Protein AF-0000000073739305 (afdb_homodimer)

Solvent-accessible surface area (backbone atoms only — not comparable to full-atom values): 92820 Å² total; per-residue (Å²): 108,78,78,70,72,62,89,69,42,58,70,48,99,89,44,61,47,74,70,79,74,67,75,77,68,80,74,56,44,62,16,81,86,65,49,75,34,95,64,72,63,88,68,70,73,80,35,54,43,59,54,32,37,41,39,38,37,43,61,36,82,89,74,44,30,32,36,37,37,42,37,38,36,31,39,25,68,35,69,37,41,61,50,67,36,25,34,37,80,61,50,74,75,47,39,34,40,22,53,62,89,51,70,71,38,80,53,69,78,43,40,33,74,94,76,27,28,31,35,38,75,50,96,59,72,45,50,55,73,40,42,35,36,44,37,40,31,34,37,32,64,44,29,86,53,54,37,12,40,11,56,34,57,48,68,46,97,88,67,46,81,44,76,33,36,39,54,40,16,71,78,78,18,35,22,46,62,45,74,34,61,60,40,56,57,48,42,24,26,44,29,48,31,42,38,39,53,79,82,49,43,76,49,40,44,40,62,79,68,47,77,43,80,43,94,86,68,35,33,35,40,30,33,40,59,48,91,54,52,38,30,48,42,36,60,44,48,36,44,33,67,58,41,73,50,75,48,80,47,98,82,17,44,35,31,31,32,22,49,66,92,46,53,84,17,34,58,65,39,45,53,50,49,46,54,49,50,54,46,48,25,59,73,52,70,49,66,77,86,55,63,39,38,35,38,34,37,35,82,65,46,67,57,63,59,46,52,23,53,31,32,26,42,23,15,39,61,39,41,50,45,54,92,79,54,33,55,60,57,49,39,50,21,50,39,47,47,39,24,38,56,38,22,52,56,30,39,48,32,32,19,38,46,46,73,30,32,46,22,62,25,42,4,47,13,47,36,42,17,52,55,47,37,52,68,77,44,48,80,48,52,51,63,57,55,54,53,51,48,40,52,52,20,48,60,51,31,22,37,68,59,44,64,26,41,45,36,92,63,83,46,72,44,47,53,34,48,49,64,42,46,48,20,24,36,41,36,16,37,52,52,49,28,53,51,71,66,46,82,66,86,53,53,61,58,50,14,51,36,44,34,50,63,76,34,58,68,36,62,42,54,70,66,54,51,31,52,30,29,28,72,64,72,35,69,58,42,42,74,43,46,48,45,63,34,62,34,54,46,37,44,29,36,37,43,44,78,57,78,40,40,35,40,40,34,53,44,74,38,50,64,53,76,63,94,64,81,80,83,70,70,54,57,41,73,40,26,31,41,44,72,87,49,67,87,49,79,84,49,55,42,79,48,80,40,59,57,60,62,49,74,47,79,43,68,64,83,56,70,40,76,45,68,38,55,64,52,44,47,76,61,40,68,43,46,49,72,66,46,47,50,32,48,42,50,46,37,61,73,36,64,77,74,46,55,58,50,38,51,23,45,51,53,52,32,43,52,52,34,29,70,58,65,80,38,59,68,66,59,42,55,59,56,54,60,44,43,67,74,60,81,57,42,56,32,51,51,50,50,51,52,54,50,50,52,50,44,47,38,35,48,70,68,62,38,59,69,57,34,55,38,49,51,53,49,52,46,65,45,41,36,68,63,47,68,67,54,77,93,61,83,70,77,50,33,59,57,37,53,38,47,34,56,39,46,40,50,40,35,72,70,60,35,62,72,50,43,51,51,26,46,51,53,45,48,48,22,59,74,48,72,58,69,47,76,66,46,56,60,48,40,45,46,24,31,33,56,33,20,64,34,84,74,40,31,61,53,49,51,55,46,42,77,65,52,82,53,56,61,59,31,52,34,38,48,48,7,55,31,49,26,65,47,54,68,59,47,54,48,52,54,51,34,14,71,69,34,75,89,32,51,46,72,48,30,46,59,39,50,40,37,20,30,71,31,84,49,23,29,62,57,47,41,51,47,47,60,69,37,46,71,61,47,48,65,53,36,54,65,41,25,59,59,46,43,47,41,51,43,38,55,33,69,56,40,44,47,72,50,54,48,51,50,54,53,53,52,41,62,68,43,48,95,72,52,40,80,39,56,60,54,49,41,35,55,51,48,20,53,51,39,25,53,49,47,70,67,41,47,65,54,47,70,71,70,93,109,79,77,72,73,60,88,70,43,59,71,48,97,87,43,62,50,73,68,77,75,66,75,77,68,80,74,54,45,63,16,82,87,64,48,73,32,96,64,74,63,89,68,72,72,79,34,56,44,58,54,32,38,42,38,38,38,42,61,37,82,90,75,44,30,33,37,39,37,42,36,38,36,31,38,25,69,33,68,36,41,63,49,67,34,27,34,35,82,59,50,73,75,48,38,33,41,22,53,62,90,51,72,71,37,80,52,69,78,43,40,33,73,95,76,28,28,32,32,38,74,48,95,57,71,43,49,54,75,39,43,34,36,43,38,39,32,33,34,33,64,44,29,87,51,54,35,12,40,11,57,35,57,50,68,47,98,87,67,46,79,44,74,32,36,39,56,39,16,71,78,78,18,34,22,47,63,44,74,33,61,59,42,56,56,48,42,24,27,45,30,48,30,40,39,41,55,79,83,47,41,76,49,40,43,39,62,78,67,47,77,43,80,44,94,86,67,34,32,37,40,29,33,41,60,46,91,56,52,39,31,49,42,35,60,45,46,34,43,32,66,59,41,74,51,73,47,81,46,97,78,17,45,34,30,31,32,23,48,68,92,46,52,85,16,36,58,65,41,44,53,50,49,47,53,49,51,52,48,48,26,60,74,53,71,48,66,77,87,54,63,39,39,34,39,34,37,35,81,64,46,66,57,65,58,45,53,24,55,31,34,26,43,23,16,41,61,37,40,48,45,54,92,79,53,32,57,60,56,49,39,51,22,50,40,47,47,39,24,40,57,39,21,52,54,28,41,49,33,32,18,37,46,46,72,29,32,44,22,61,23,42,4,46,11,49,36,42,18,52,53,48,38,52,69,76,46,49,81,49,51,53,64,58,56,55,54,52,49,42,52,51,20,48,60,52,30,23,38,70,61,45,63,27,42,45,37,93,61,84,46,72,44,45,53,34,49,50,63,42,47,47,20,24,35,42,35,16,38,53,53,49,27,53,51,71,65,44,82,67,89,54,55,60,57,50,15,49,36,44,34,51,62,74,33,57,67,34,62,41,54,69,65,54,50,32,51,30,29,27,71,67,72,36,71,58,43,43,72,42,47,47,45,63,34,63,34,54,48,38,43,31,36,38,42,43,77,60,78,41,38,35,39,39,34,52,44,76,38,53,64,53,76,82,83,63,82,77,83,71,69,56,57,41,72,40,26,30,42,43,73,86,50,66,88,49,78,84,49,55,42,77,48,80,44,61,58,59,61,49,73,49,79,43,69,67,82,56,68,38,78,45,68,40,54,64,52,45,45,76,61,42,68,44,46,48,72,68,46,47,50,33,48,40,50,48,38,60,73,36,64,77,75,46,53,59,50,37,51,22,44,52,54,53,32,44,52,52,34,28,71,58,64,78,38,56,68,66,59,43,54,57,56,53,60,44,42,68,74,60,80,56,42,56,32,53,54,49,50,50,52,55,50,50,52,51,43,47,37,35,47,70,67,62,37,61,69,59,35,55,38,49,51,52,49,51,47,64,44,42,36,68,64,45,70,68,54,77,94,64,84,71,77,52,33,58,57,37,53,38,47,33,56,40,47,41,49,39,36,70,70,60,34,62,71,51,43,51,51,27,47,50,54,44,49,48,22,59,74,46,72,59,68,47,75,66,45,57,58,48,40,46,45,22,31,34,56,35,20,64,35,86,76,39,31,62,54,50,52,54,48,43,75,66,54,81,55,56,62,60,32,52,35,40,48,50,7,56,31,51,26,64,48,53,68,59,48,53,47,53,54,51,33,14,70,71,36,77,90,32,52,44,73,48,31,46,58,38,50,39,36,20,28,71,32,83,50,24,28,63,56,47,41,51,48,47,61,69,37,45,73,61,47,47,66,53,36,53,66,42,24,59,58,46,43,48,41,51,43,39,56,32,70,57,41,43,48,73,50,53,49,50,50,53,53,52,53,40,62,68,44,48,95,74,50,40,81,38,57,59,54,50,41,35,55,51,48,20,53,51,40,24,52,50,46,70,68,42,48,67,56,48,70,71,72,93

Secondary structure (DSSP, 8-state):
------TTEEEETTEEEE--SS-----PPBPTTSSBPS---SSPPTTEEEEEEEEEEEEETTTTEEEEEEEEEEEE-S-EEEEEEE--S-EEEEEEEEETTS--EE-PEEEEGGGTEEEEEEEEEEPTT-EEEEEEEEEEEPBSSSSEEEEEEEE-TTS-EEEEEEEE-TTTTGGGTS-B--STT--BEEEEEEEE-TT-EEEESS-EEEEEE-TTS-EEEEEPPPSS-B-GGG--EEEE--EEEEEEETTEEEEEEE-GGGGGG-HHHHHHHHHHHHHHHHHHT----SSEEEEEEESS-SSSEE--TTEEEEEGGGT---TT--HHHHHHHHHHHHHHHHTTTBTTTBEESSGGGTHHHHHHHHHHHHHHHHHH-GGG-THHHHHHHHHHHHHHHTSTT---SS----SHHHHHHTSSHIIIIIHHHHHHHHHHHSSSSHHHHHHHHHHHHHTTTSEE-HHHHHHHHHHTT-TTHHHHHHHHHHSSS-EEEEEEEETTEEEEEEEE--SS--S--------EEEEEEETTS-SSGGG-EEEEE-SSEEEEE--TT---EEESGGG-SS-EEE-HHHHHHHHHHHHHH-GGGS-HHHHHHHHHHHHHHHHHTSS-HHHHHHHGGGGGG---HHHHHHHHHHHHHHHHHHHHTT-HHHHHHHHHHHHHHHHHHHHT--SS----HHHHHHHHHHHHHHHHTT-HHHHHHHHHHHHHHHHTTT-SPP-HHHHHHHHHHHHTSTTHHHHHHHHHHH---HHHHHHHHHHHHT---HHHHHHHHHHHHH-SSS-GGGHHHHHHHHHHSTTHHHHHHHHHHHHHHHHHHHS-TTSHHHHHHHHHHHTT--SHHHHHHHHHHHHHTGGGTTT-HHHHHHHHHHHHHHHHHHHHHHHHHHH-/------TTEEEETTEEEE--SS-----PPBPTTSSBPS---SSPPTTEEEEEEEEEEEEETTTTEEEEEEEEEEEE-S-EEEEEEE--S-EEEEEEEEETTS--EE-PEEEEGGGTEEEEEEEEEEPTT-EEEEEEEEEEEPBSSSSEEEEEEEE-TTS-EEEEEEEE-TTTTGGGTS-B--STT--BEEEEEEEE-TT-EEEESS-EEEEEE-TTS-EEEEEPPPSS-B-GGG--EEEE--EEEEEEETTEEEEEEE-GGGGGG-HHHHHHHHHHHHHHHHHHT----SSEEEEEEESS-SSSEE--TTEEEEEGGGT---TT--HHHHHHHHHHHHHHHHTTTBTTTBEESSGGGTHHHHHHHHHHHHHHHHHH-GGG-THHHHHHHHHHHHHHHTSTT---SS----SHHHHHHTSSHIIIIIHHHHHHHHHHHSSSSHHHHHHHHHHHHHTTTSEE-HHHHHHHHHHTT-TTHHHHHHHHHHSSS-EEEEEEEETTEEEEEEEE--SS--S--------EEEEEEETTS-SSGGG-EEEEE-SSEEEEE--TT---EEESGGG-SS-EEE-HHHHHHHHHHHHHH-GGGS-HHHHHHHHHHHHHHHHHTSS-HHHHHHHGGGGGG---HHHHHHHHHHHHHHHHHHHHTT-HHHHHHHHHHHHHHHHHHHHT--SS----HHHHHHHHHHHHHHHHTT-HHHHHHHHHHHHHHHHTTT-SPP-HHHHHHHHHHHHTSTTHHHHHHHHHHH---HHHHHHHHHHHHT---HHHHHHHHHHHHH-SSS-GGGHHHHHHHHHHSTTHHHHHHHHHHHHHHHHHHHS-TTSHHHHHHHHHHHTT--SHHHHHHHHHHHHHTGGGTTT-HHHHHHHHHHHHHHHHHHHHHHHHHHH-

pLDDT: mean 92.77, std 11.06, range [19.56, 98.81]

Nearest PDB structures (foldseek):
  8cgw-assembly1_A  TM=9.401E-01  e=9.836E-84  Homo sapiens
  5j6s-assembly2_B  TM=9.570E-01  e=5.583E-79  Homo sapiens
  8p0i-assembly2_B  TM=9.461E-01  e=1.677E-79  Homo sapiens
  5ab2-assembly2_B  TM=9.587E-01  e=1.057E-75  Homo sapiens
  6mgq-assembly1_A  TM=7.948E-01  e=2.924E-76  Homo sapiens

InterPro domains:
  IPR001930 Peptidase M1, alanine aminopeptidase/leukotriene A4 hydrolase [PR00756] (175-190)
  IPR001930 Peptidase M1, alanine aminopeptidase/leukotriene A4 hydrolase [PR00756] (224-239)
  IPR001930 Peptidase M1, alanine aminopeptidase/leukotriene A4 hydrolase [PR00756] (301-311)
  IPR001930 Peptidase M1, alanine aminopeptidase/leukotriene A4 hydrolase [PR00756] (336-351)
  IPR001930 Peptidase M1, alanine aminopeptidase/leukotriene A4 hydrolase [PR00756] (355-367)
  IPR014782 Peptidase M1, membrane alanine aminopeptidase [PF01433] (268-472)
  IPR024571 ERAP1-like C-terminal domain [PF11838] (560-879)
  IPR027268 Peptidase M4/M1, CTD superfamily [G3DSA:1.10.390.10] (244-489)
  IPR034016 Aminopeptidase N-type [cd09601] (51-485)
  IPR042097 Aminopeptidase N-like , N-terminal domain superfamliy [G3DSA:2.60.40.1730] (31-241)
  IPR042097 Aminopeptidase N-like , N-terminal domain superfamliy [SSF63737] (35-241)
  IPR045357 Aminopeptidase N-like , N-terminal domain [PF17900] (49-234)
  IPR050344 Peptidase M1 family aminopeptidases [PTHR11533] (20-896)

Structure (mmCIF, N/CA/C/O backbone):
data_AF-0000000073739305-model_v1
#
loop_
_entity.id
_entity.type
_entity.pdbx_description
1 polymer Aminopeptidase
#
loop_
_atom_site.group_PDB
_atom_site.id
_atom_site.type_symbol
_atom_site.label_atom_id
_atom_site.label_alt_id
_atom_site.label_comp_id
_atom_site.label_asym_id
_atom_site.label_entity_id
_atom_site.label_seq_id
_atom_site.pdbx_PDB_ins_code
_atom_site.Cartn_x
_atom_site.Cartn_y
_atom_site.Cartn_z
_atom_site.occupancy
_atom_site.B_iso_or_equiv
_atom_site.auth_seq_id
_atom_site.auth_comp_id
_atom_site.auth_asym_id
_atom_site.auth_atom_id
_atom_site.pdbx_PDB_model_num
ATOM 1 N N . MET A 1 1 ? -1.967 11.883 -22.172 1 19.88 1 MET A N 1
ATOM 2 C CA . MET A 1 1 ? -1.489 13.203 -22.547 1 19.88 1 MET A CA 1
ATOM 3 C C . MET A 1 1 ? -2.369 13.805 -23.641 1 19.88 1 MET A C 1
ATOM 5 O O . MET A 1 1 ? -2.244 13.445 -24.812 1 19.88 1 MET A O 1
ATOM 9 N N . VAL A 1 2 ? -3.576 13.984 -23.25 1 24.03 2 VAL A N 1
ATOM 10 C CA . VAL A 1 2 ? -4.578 14.711 -24.031 1 24.03 2 VAL A CA 1
ATOM 11 C C . VAL A 1 2 ? -4.066 16.109 -24.359 1 24.03 2 VAL A C 1
ATOM 13 O O . VAL A 1 2 ? -3.695 16.875 -23.453 1 24.03 2 VAL A O 1
ATOM 16 N N . LEU A 1 3 ? -3.445 16.125 -25.469 1 26.09 3 LEU A N 1
ATOM 17 C CA . LEU A 1 3 ? -3.084 17.391 -26.094 1 26.09 3 LEU A CA 1
ATOM 18 C C . LEU A 1 3 ? -4.238 18.391 -26.016 1 26.09 3 LEU A C 1
ATOM 20 O O . LEU A 1 3 ? -5.289 18.172 -26.625 1 26.09 3 LEU A O 1
ATOM 24 N N . TYR A 1 4 ? -4.57 18.766 -24.781 1 28.89 4 TYR A N 1
ATOM 25 C CA . TYR A 1 4 ? -5.461 19.922 -24.781 1 28.89 4 TYR A CA 1
ATOM 26 C C . TYR A 1 4 ? -4.871 21.062 -25.609 1 28.89 4 TYR A C 1
ATOM 28 O O . TYR A 1 4 ? -3.787 21.562 -25.297 1 28.89 4 TYR A O 1
ATOM 36 N N . PHE A 1 5 ? -5.125 21.031 -26.859 1 32.94 5 PHE A N 1
ATOM 37 C CA . PHE A 1 5 ? -4.875 22.156 -27.766 1 32.94 5 PHE A CA 1
ATOM 38 C C . PHE A 1 5 ? -5.34 23.453 -27.125 1 32.94 5 PHE A C 1
ATOM 40 O O . PHE A 1 5 ? -6.445 23.531 -26.594 1 32.94 5 PHE A O 1
ATOM 47 N N . LEU A 1 6 ? -4.41 24.188 -26.531 1 33.66 6 LEU A N 1
ATOM 48 C CA . LEU A 1 6 ? -4.684 25.562 -26.156 1 33.66 6 LEU A CA 1
ATOM 49 C C . LEU A 1 6 ? -5.418 26.297 -27.281 1 33.66 6 LEU A C 1
ATOM 51 O O . LEU A 1 6 ? -4.934 26.359 -28.406 1 33.66 6 LEU A O 1
ATOM 55 N N . PRO A 1 7 ? -6.707 26.531 -27.141 1 39.06 7 PRO A N 1
ATOM 56 C CA . PRO A 1 7 ? -7.387 27.438 -28.078 1 39.06 7 PRO A CA 1
ATOM 57 C C . PRO A 1 7 ? -6.707 28.797 -28.172 1 39.06 7 PRO A C 1
ATOM 59 O O . PRO A 1 7 ? -6.309 29.375 -27.156 1 39.06 7 PRO A O 1
ATOM 62 N N . GLY A 1 8 ? -6.129 29.234 -29.297 1 39.59 8 GLY A N 1
ATOM 63 C CA . GLY A 1 8 ? -5.559 30.469 -29.797 1 39.59 8 GLY A CA 1
ATOM 64 C C . GLY A 1 8 ? -4.098 30.344 -30.188 1 39.59 8 GLY A C 1
ATOM 65 O O . GLY A 1 8 ? -3.447 31.344 -30.516 1 39.59 8 GLY A O 1
ATOM 66 N N . CYS A 1 9 ? -3.391 29.5 -29.641 1 37.12 9 CYS A N 1
ATOM 67 C CA . CYS A 1 9 ? -2.002 29.406 -30.078 1 37.12 9 CYS A CA 1
ATOM 68 C C . CYS A 1 9 ? -1.888 28.578 -31.344 1 37.12 9 CYS A C 1
ATOM 70 O O . CYS A 1 9 ? -2.52 27.516 -31.469 1 37.12 9 CYS A O 1
ATOM 72 N N . THR A 1 10 ? -1.57 29.203 -32.438 1 43.78 10 THR A N 1
ATOM 73 C CA . THR A 1 10 ? -1.114 28.469 -33.625 1 43.78 10 THR A CA 1
ATOM 74 C C . THR A 1 10 ? 0.222 27.781 -33.344 1 43.78 10 THR A C 1
ATOM 76 O O . THR A 1 10 ? 1.205 28.453 -33 1 43.78 10 THR A O 1
ATOM 79 N N . PHE A 1 11 ? 0.209 26.578 -33.094 1 37.56 11 PHE A N 1
ATOM 80 C CA . PHE A 1 11 ? 1.425 25.844 -32.75 1 37.56 11 PHE A CA 1
ATOM 81 C C . PHE A 1 11 ? 2.309 25.672 -33.969 1 37.56 11 PHE A C 1
ATOM 83 O O . PHE A 1 11 ? 1.849 25.188 -35 1 37.56 11 PHE A O 1
ATOM 90 N N . THR A 1 12 ? 3.213 26.516 -34.25 1 42.06 12 THR A N 1
ATOM 91 C CA . THR A 1 12 ? 4.23 26.297 -35.281 1 42.06 12 THR A CA 1
ATOM 92 C C . THR A 1 12 ? 5.414 25.531 -34.688 1 42.06 12 THR A C 1
ATOM 94 O O . THR A 1 12 ? 5.477 25.281 -33.5 1 42.06 12 THR A O 1
ATOM 97 N N . LYS A 1 13 ? 6.348 25.047 -35.625 1 41.88 13 LYS A N 1
ATOM 98 C CA . LYS A 1 13 ? 7.555 24.312 -35.219 1 41.88 13 LYS A CA 1
ATOM 99 C C . LYS A 1 13 ? 8.195 24.938 -34 1 41.88 13 LYS A C 1
ATOM 101 O O . LYS A 1 13 ? 8.859 24.234 -33.219 1 41.88 13 LYS A O 1
ATOM 106 N N . THR A 1 14 ? 8.227 26.25 -34.062 1 44 14 THR A N 1
ATOM 107 C CA . THR A 1 14 ? 9.039 27.016 -33.125 1 44 14 THR A CA 1
ATOM 108 C C . THR A 1 14 ? 8.242 27.359 -31.891 1 44 14 THR A C 1
ATOM 110 O O . THR A 1 14 ? 8.695 28.156 -31.047 1 44 14 THR A O 1
ATOM 113 N N . GLY A 1 15 ? 7.301 26.859 -31.5 1 40 15 GLY A N 1
ATOM 114 C CA . GLY A 1 15 ? 6.52 26.969 -30.281 1 40 15 GLY A CA 1
ATOM 115 C C . GLY A 1 15 ? 5.188 27.656 -30.484 1 40 15 GLY A C 1
ATOM 116 O O . GLY A 1 15 ? 4.785 27.922 -31.625 1 40 15 GLY A O 1
ATOM 117 N N . CYS A 1 16 ? 4.242 27.594 -29.594 1 40.06 16 CYS A N 1
ATOM 118 C CA . CYS A 1 16 ? 2.943 28.25 -29.641 1 40.06 16 CYS A CA 1
ATOM 119 C C . CYS A 1 16 ? 3.104 29.766 -29.672 1 40.06 16 CYS A C 1
ATOM 121 O O . CYS A 1 16 ? 3.697 30.359 -28.766 1 40.06 16 CYS A O 1
ATOM 123 N N . LYS A 1 17 ? 3.15 30.406 -30.766 1 42.94 17 LYS A N 1
ATOM 124 C CA . LYS A 1 17 ? 3.143 31.859 -30.828 1 42.94 17 LYS A CA 1
ATOM 125 C C . LYS A 1 17 ? 1.802 32.438 -30.375 1 42.94 17 LYS A C 1
ATOM 127 O O . LYS A 1 17 ? 0.757 32.094 -30.938 1 42.94 17 LYS A O 1
ATOM 132 N N . PRO A 1 18 ? 1.906 33.031 -29.094 1 38.97 18 PRO A N 1
ATOM 133 C CA . PRO A 1 18 ? 0.676 33.688 -28.656 1 38.97 18 PRO A CA 1
ATOM 134 C C . PRO A 1 18 ? 0.249 34.812 -29.594 1 38.97 18 PRO A C 1
ATOM 136 O O . PRO A 1 18 ? 1.097 35.562 -30.109 1 38.97 18 PRO A O 1
ATOM 139 N N . ASN A 1 19 ? -0.646 34.75 -30.484 1 37.62 19 ASN A N 1
ATOM 140 C CA . ASN A 1 19 ? -1.12 35.875 -31.266 1 37.62 19 ASN A CA 1
ATOM 141 C C . ASN A 1 19 ? -1.531 37.062 -30.359 1 37.62 19 ASN A C 1
ATOM 143 O O . ASN A 1 19 ? -2.375 36.875 -29.484 1 37.62 19 ASN A O 1
ATOM 147 N N . LYS A 1 20 ? -0.753 38.188 -30.281 1 39.22 20 LYS A N 1
ATOM 148 C CA . LYS A 1 20 ? -0.842 39.438 -29.531 1 39.22 20 LYS A CA 1
ATOM 149 C C . LYS A 1 20 ? -2.189 40.125 -29.75 1 39.22 20 LYS A C 1
ATOM 151 O O . LYS A 1 20 ? -2.512 41.094 -29.078 1 39.22 20 LYS A O 1
ATOM 156 N N . THR A 1 21 ? -2.594 40.25 -30.938 1 36.94 21 THR A N 1
ATOM 157 C CA . THR A 1 21 ? -3.432 41.375 -31.266 1 36.94 21 THR A CA 1
ATOM 158 C C . THR A 1 21 ? -4.801 41.25 -30.594 1 36.94 21 THR A C 1
ATOM 160 O O . THR A 1 21 ? -5.625 42.188 -30.672 1 36.94 21 THR A O 1
ATOM 163 N N . THR A 1 22 ? -5.473 40.094 -30.766 1 36.56 22 THR A N 1
ATOM 164 C CA . THR A 1 22 ? -6.875 40.25 -30.375 1 36.56 22 THR A CA 1
ATOM 165 C C . THR A 1 22 ? -7.008 40.438 -28.875 1 36.56 22 THR A C 1
ATOM 167 O O . THR A 1 22 ? -6.477 39.625 -28.094 1 36.56 22 THR A O 1
ATOM 170 N N . PRO A 1 23 ? -7.305 41.688 -28.391 1 38.06 23 PRO A N 1
ATOM 171 C CA . PRO A 1 23 ? -7.523 41.844 -26.953 1 38.06 23 PRO A CA 1
ATOM 172 C C . PRO A 1 23 ? -8.227 40.625 -26.328 1 38.06 23 PRO A C 1
ATOM 174 O O . PRO A 1 23 ? -9.156 40.094 -26.922 1 38.06 23 PRO A O 1
ATOM 177 N N . ILE A 1 24 ? -7.68 39.781 -25.594 1 43.75 24 ILE A N 1
ATOM 178 C CA . ILE A 1 24 ? -8.25 38.625 -24.922 1 43.75 24 ILE A CA 1
ATOM 179 C C . ILE A 1 24 ? -9.555 39.031 -24.234 1 43.75 24 ILE A C 1
ATOM 181 O O . ILE A 1 24 ? -9.555 39.844 -23.297 1 43.75 24 ILE A O 1
ATOM 185 N N . GLU A 1 25 ? -10.602 39.25 -25 1 47.38 25 GLU A N 1
ATOM 186 C CA . GLU A 1 25 ? -11.891 39.438 -24.344 1 47.38 25 GLU A CA 1
ATOM 187 C C . GLU A 1 25 ? -12.047 38.469 -23.172 1 47.38 25 GLU A C 1
ATOM 189 O O . GLU A 1 25 ? -11.812 37.281 -23.297 1 47.38 25 GLU A O 1
ATOM 194 N N . PRO A 1 26 ? -12.125 39.094 -21.953 1 59.22 26 PRO A N 1
ATOM 195 C CA . PRO A 1 26 ? -12.328 38.219 -20.812 1 59.22 26 PRO A CA 1
ATOM 196 C C . PRO A 1 26 ? -13.492 37.25 -21.016 1 59.22 26 PRO A C 1
ATOM 198 O O . PRO A 1 26 ? -14.555 37.656 -21.5 1 59.22 26 PRO A O 1
ATOM 201 N N . VAL A 1 27 ? -13.273 36.062 -21.188 1 72.19 27 VAL A N 1
ATOM 202 C CA . VAL A 1 27 ? -14.305 35.031 -21.219 1 72.19 27 VAL A CA 1
ATOM 203 C C . VAL A 1 27 ? -15.008 34.969 -19.875 1 72.19 27 VAL A C 1
ATOM 205 O O . VAL A 1 27 ? -14.383 34.656 -18.859 1 72.19 27 VAL A O 1
ATOM 208 N N . TYR A 1 28 ? -16.219 35.562 -19.875 1 84.25 28 TYR A N 1
ATOM 209 C CA . TYR A 1 28 ? -17.031 35.5 -18.656 1 84.25 28 TYR A CA 1
ATOM 210 C C . TYR A 1 28 ? -17.688 34.156 -18.484 1 84.25 28 TYR A C 1
ATOM 212 O O . TYR A 1 28 ? -18.141 33.562 -19.453 1 84.25 28 TYR A O 1
ATOM 220 N N . PRO A 1 29 ? -17.641 33.719 -17.266 1 89 29 PRO A N 1
ATOM 221 C CA . PRO A 1 29 ? -18.281 32.438 -17.016 1 89 29 PRO A CA 1
ATOM 222 C C . PRO A 1 29 ? -19.812 32.531 -17.062 1 89 29 PRO A C 1
ATOM 224 O O . PRO A 1 29 ? -20.359 33.625 -17.172 1 89 29 PRO A O 1
ATOM 227 N N . GLU A 1 30 ? -20.391 31.344 -17.109 1 87.94 30 GLU A N 1
ATOM 228 C CA . GLU A 1 30 ? -21.844 31.266 -17.109 1 87.94 30 GLU A CA 1
ATOM 229 C C . GLU A 1 30 ? -22.391 31.125 -15.688 1 87.94 30 GLU A C 1
ATOM 231 O O . GLU A 1 30 ? -21.859 30.344 -14.891 1 87.94 30 GLU A O 1
ATOM 236 N N . SER A 1 31 ? -23.391 31.906 -15.398 1 90.06 31 SER A N 1
ATOM 237 C CA . SER A 1 31 ? -24.078 31.781 -14.125 1 90.06 31 SER A CA 1
ATOM 238 C C . SER A 1 31 ? -24.891 30.484 -14.062 1 90.06 31 SER A C 1
ATOM 240 O O . SER A 1 31 ? -25.109 29.828 -15.078 1 90.06 31 SER A O 1
ATOM 242 N N . THR A 1 32 ? -25.266 30.156 -12.844 1 89.38 32 THR A N 1
ATOM 243 C CA . THR A 1 32 ? -26.047 28.953 -12.633 1 89.38 32 THR A CA 1
ATOM 244 C C . THR A 1 32 ? -27.328 28.984 -13.461 1 89.38 32 THR A C 1
ATOM 246 O O . THR A 1 32 ? -27.859 27.953 -13.859 1 89.38 32 THR A O 1
ATOM 249 N N . ASN A 1 33 ? -27.891 30.203 -13.758 1 89.31 33 ASN A N 1
ATOM 250 C CA . ASN A 1 33 ? -29.125 30.328 -14.523 1 89.31 33 ASN A CA 1
ATOM 251 C C . ASN A 1 33 ? -28.844 30.422 -16.016 1 89.31 33 ASN A C 1
ATOM 253 O O . ASN A 1 33 ? -29.766 30.656 -16.812 1 89.31 33 ASN A O 1
ATOM 257 N N . GLY A 1 34 ? -27.688 30.469 -16.438 1 88.44 34 GLY A N 1
ATOM 258 C CA . GLY A 1 34 ? -27.328 30.438 -17.844 1 88.44 34 GLY A CA 1
ATOM 259 C C . GLY A 1 34 ? -26.875 31.781 -18.375 1 88.44 34 GLY A C 1
ATOM 260 O O . GLY A 1 34 ? -26.297 31.875 -19.453 1 88.44 34 GLY A O 1
ATOM 261 N N . THR A 1 35 ? -27.141 32.844 -17.609 1 92.06 35 THR A N 1
ATOM 262 C CA . THR A 1 35 ? -26.719 34.156 -18.016 1 92.06 35 THR A CA 1
ATOM 263 C C . THR A 1 35 ? -25.219 34.344 -17.734 1 92.06 35 THR A C 1
ATOM 265 O O . THR A 1 35 ? -24.656 33.688 -16.875 1 92.06 35 THR A O 1
ATOM 268 N N . LEU A 1 36 ? -24.688 35.281 -18.453 1 92.44 36 LEU A N 1
ATOM 269 C CA . LEU A 1 36 ? -23.266 35.531 -18.281 1 92.44 36 LEU A CA 1
ATOM 270 C C . LEU A 1 36 ? -23 36.188 -16.922 1 92.44 36 LEU A C 1
ATOM 272 O O . LEU A 1 36 ? -23.656 37.188 -16.578 1 92.44 36 LEU A O 1
ATOM 276 N N . PHE A 1 37 ? -22.125 35.688 -16.219 1 95.25 37 PHE A N 1
ATOM 277 C CA . PHE A 1 37 ? -21.703 36.281 -14.961 1 95.25 37 PHE A CA 1
ATOM 278 C C . PHE A 1 37 ? -20.781 37.469 -15.211 1 95.25 37 PHE A C 1
ATOM 280 O O . PHE A 1 37 ? -19.844 37.375 -16.016 1 95.25 37 PHE A O 1
ATOM 287 N N . PRO A 1 38 ? -20.891 38.469 -14.586 1 94.62 38 PRO A N 1
ATOM 288 C CA . PRO A 1 38 ? -20.219 39.719 -15 1 94.62 38 PRO A CA 1
ATOM 289 C C . PRO A 1 38 ? -18.844 39.875 -14.383 1 94.62 38 PRO A C 1
ATOM 291 O O . PRO A 1 38 ? -18.359 41 -14.211 1 94.62 38 PRO A O 1
ATOM 294 N N . TRP A 1 39 ? -18.156 38.812 -13.961 1 94.44 39 TRP A N 1
ATOM 295 C CA . TRP A 1 39 ? -16.844 38.875 -13.328 1 94.44 39 TRP A CA 1
ATOM 296 C C . TRP A 1 39 ? -16.094 37.531 -13.484 1 94.44 39 TRP A C 1
ATOM 298 O O . TRP A 1 39 ? -16.703 36.469 -13.383 1 94.44 39 TRP A O 1
ATOM 308 N N . ALA A 1 40 ? -14.805 37.625 -13.734 1 91.88 40 ALA A N 1
ATOM 309 C CA . ALA A 1 40 ? -14.086 36.406 -14.062 1 91.88 40 ALA A CA 1
ATOM 310 C C . ALA A 1 40 ? -12.867 36.219 -13.156 1 91.88 40 ALA A C 1
ATOM 312 O O . ALA A 1 40 ? -12.164 35.219 -13.242 1 91.88 40 ALA A O 1
ATOM 313 N N . GLN A 1 41 ? -12.641 37.094 -12.219 1 91.94 41 GLN A N 1
ATOM 314 C CA . GLN A 1 41 ? -11.445 37.031 -11.391 1 91.94 41 GLN A CA 1
ATOM 315 C C . GLN A 1 41 ? -11.781 36.5 -9.992 1 91.94 41 GLN A C 1
ATOM 317 O O . GLN A 1 41 ? -12.93 36.562 -9.555 1 91.94 41 GLN A O 1
ATOM 322 N N . LEU A 1 42 ? -10.688 35.938 -9.312 1 91.88 42 LEU A N 1
ATOM 323 C CA . LEU A 1 42 ? -10.836 35.469 -7.934 1 91.88 42 LEU A CA 1
ATOM 324 C C . LEU A 1 42 ? -11.148 36.656 -6.996 1 91.88 42 LEU A C 1
ATOM 326 O O . LEU A 1 42 ? -12.062 36.562 -6.18 1 91.88 42 LEU A O 1
ATOM 330 N N . ARG A 1 43 ? -10.344 37.75 -7.164 1 95.44 43 ARG A N 1
ATOM 331 C CA . ARG A 1 43 ? -10.508 38.906 -6.309 1 95.44 43 ARG A CA 1
ATOM 332 C C . ARG A 1 43 ? -11.68 39.75 -6.773 1 95.44 43 ARG A C 1
ATOM 334 O O . ARG A 1 43 ? -11.93 39.875 -7.973 1 95.44 43 ARG A O 1
ATOM 341 N N . LEU A 1 44 ? -12.336 40.375 -5.852 1 97.5 44 LEU A N 1
ATOM 342 C CA . LEU A 1 44 ? -13.492 41.219 -6.152 1 97.5 44 LEU A CA 1
ATOM 343 C C . LEU A 1 44 ? -13.062 42.531 -6.781 1 97.5 44 LEU A C 1
ATOM 345 O O . LEU A 1 44 ? -11.938 43 -6.566 1 97.5 44 LEU A O 1
ATOM 349 N N . PRO A 1 45 ? -13.984 43.094 -7.602 1 95.94 45 PRO A N 1
ATOM 350 C CA . PRO A 1 45 ? -13.672 44.438 -8.125 1 95.94 45 PRO A CA 1
ATOM 351 C C . PRO A 1 45 ? -13.539 45.469 -7.023 1 95.94 45 PRO A C 1
ATOM 353 O O . PRO A 1 45 ? -14.281 45.438 -6.039 1 95.94 45 PRO A O 1
ATOM 356 N N . GLN A 1 46 ? -12.719 46.5 -7.238 1 95.56 46 GLN A N 1
ATOM 357 C CA . GLN A 1 46 ? -12.438 47.5 -6.223 1 95.56 46 GLN A CA 1
ATOM 358 C C . GLN A 1 46 ? -13.312 48.75 -6.41 1 95.56 46 GLN A C 1
ATOM 360 O O . GLN A 1 46 ? -13.164 49.719 -5.684 1 95.56 46 GLN A O 1
ATOM 365 N N . SER A 1 47 ? -14.273 48.656 -7.277 1 96.56 47 SER A N 1
ATOM 366 C CA . SER A 1 47 ? -15.078 49.812 -7.629 1 96.56 47 SER A CA 1
ATOM 367 C C . SER A 1 47 ? -16.078 50.156 -6.527 1 96.56 47 SER A C 1
ATOM 369 O O . SER A 1 47 ? -16.562 51.281 -6.441 1 96.56 47 SER A O 1
ATOM 371 N N . VAL A 1 48 ? -16.422 49.188 -5.801 1 97.5 48 VAL A N 1
ATOM 372 C CA . VAL A 1 48 ? -17.359 49.406 -4.711 1 97.5 48 VAL A CA 1
ATOM 373 C C . VAL A 1 48 ? -16.719 48.969 -3.389 1 97.5 48 VAL A C 1
ATOM 375 O O . VAL A 1 48 ? -16.016 47.969 -3.324 1 97.5 48 VAL A O 1
ATOM 378 N N . HIS A 1 49 ? -16.922 49.781 -2.338 1 97.62 49 HIS A N 1
ATOM 379 C CA . HIS A 1 49 ? -16.359 49.5 -1.021 1 97.62 49 HIS A CA 1
ATOM 380 C C . HIS A 1 49 ? -17.453 49.438 0.044 1 97.62 49 HIS A C 1
ATOM 382 O O . HIS A 1 49 ? -18.25 50.375 0.176 1 97.62 49 HIS A O 1
ATOM 388 N N . PRO A 1 50 ? -17.438 48.406 0.82 1 98.5 50 PRO A N 1
ATOM 389 C CA . PRO A 1 50 ? -18.406 48.344 1.919 1 98.5 50 PRO A CA 1
ATOM 390 C C . PRO A 1 50 ? -18.047 49.312 3.062 1 98.5 50 PRO A C 1
ATOM 392 O O . PRO A 1 50 ? -16.875 49.469 3.412 1 98.5 50 PRO A O 1
ATOM 395 N N . LEU A 1 51 ? -19.078 49.875 3.656 1 98.06 51 LEU A N 1
ATOM 396 C CA . LEU A 1 51 ? -18.891 50.781 4.797 1 98.06 51 LEU A CA 1
ATOM 397 C C . LEU A 1 51 ? -19.359 50.125 6.086 1 98.06 51 LEU A C 1
ATOM 399 O O . LEU A 1 51 ? -18.703 50.219 7.125 1 98.06 51 LEU A O 1
ATOM 403 N N . SER A 1 52 ? -20.438 49.469 5.977 1 98.38 52 SER A N 1
ATOM 404 C CA . SER A 1 52 ? -20.984 48.812 7.156 1 98.38 52 SER A CA 1
ATOM 405 C C . SER A 1 52 ? -21.906 47.656 6.773 1 98.38 52 SER A C 1
ATOM 407 O O . SER A 1 52 ? -22.438 47.625 5.668 1 98.38 52 SER A O 1
ATOM 409 N N . TYR A 1 53 ? -22.016 46.75 7.648 1 98.75 53 TYR A N 1
ATOM 410 C CA . TYR A 1 53 ? -22.922 45.625 7.539 1 98.75 53 TYR A CA 1
ATOM 411 C C . TYR A 1 53 ? -23.922 45.594 8.688 1 98.75 53 TYR A C 1
ATOM 413 O O . TYR A 1 53 ? -23.578 45.906 9.828 1 98.75 53 TYR A O 1
ATOM 421 N N . ASP A 1 54 ? -25.172 45.281 8.414 1 98.69 54 ASP A N 1
ATOM 422 C CA . ASP A 1 54 ? -26.156 44.875 9.391 1 98.69 54 ASP A CA 1
ATOM 423 C C . ASP A 1 54 ? -26.578 43.438 9.18 1 98.69 54 ASP A C 1
ATOM 425 O O . ASP A 1 54 ? -27.266 43.094 8.203 1 98.69 54 ASP A O 1
ATOM 429 N N . LEU A 1 55 ? -26.156 42.625 10.07 1 98.81 55 LEU A N 1
ATOM 430 C CA . LEU A 1 55 ? -26.406 41.188 9.953 1 98.81 55 LEU A CA 1
ATOM 431 C C . LEU A 1 55 ? -27.484 40.75 10.938 1 98.81 55 LEU A C 1
ATOM 433 O O . LEU A 1 55 ? -27.391 41.031 12.133 1 98.81 55 LEU A O 1
ATOM 437 N N . THR A 1 56 ? -28.469 40.156 10.469 1 98.56 56 THR A N 1
ATOM 438 C CA . THR A 1 56 ? -29.469 39.469 11.273 1 98.56 56 THR A CA 1
ATOM 439 C C . THR A 1 56 ? -29.453 37.969 11 1 98.56 56 THR A C 1
ATOM 441 O O . THR A 1 56 ? -29.625 37.531 9.859 1 98.56 56 THR A O 1
ATOM 444 N N . LEU A 1 57 ? -29.266 37.188 12.031 1 98.62 57 LEU A N 1
ATOM 445 C CA . LEU A 1 57 ? -29.172 35.75 11.891 1 98.62 57 LEU A CA 1
ATOM 446 C C . LEU A 1 57 ? -30.219 35.062 12.758 1 98.62 57 LEU A C 1
ATOM 448 O O . LEU A 1 57 ? -30.453 35.469 13.898 1 98.62 57 LEU A O 1
ATOM 452 N N . ASN A 1 58 ? -30.844 34.031 12.195 1 98.06 58 ASN A N 1
ATOM 453 C CA . ASN A 1 58 ? -31.828 33.219 12.891 1 98.06 58 ASN A CA 1
ATOM 454 C C . ASN A 1 58 ? -31.469 31.734 12.859 1 98.06 58 ASN A C 1
ATOM 456 O O . ASN A 1 58 ? -32.062 30.969 12.094 1 98.06 58 ASN A O 1
ATOM 460 N N . PRO A 1 59 ? -30.594 31.297 13.703 1 98.12 59 PRO A N 1
ATOM 461 C CA . PRO A 1 59 ? -30.219 29.891 13.711 1 98.12 59 PRO A CA 1
ATOM 462 C C . PRO A 1 59 ? -31.297 29 14.336 1 98.12 59 PRO A C 1
ATOM 464 O O . PRO A 1 59 ? -31.938 29.391 15.312 1 98.12 59 PRO A O 1
ATOM 467 N N . ASP A 1 60 ? -31.562 27.859 13.711 1 97.06 60 ASP A N 1
ATOM 468 C CA . ASP A 1 60 ? -32.406 26.781 14.203 1 97.06 60 ASP A CA 1
ATOM 469 C C . ASP A 1 60 ? -31.562 25.531 14.492 1 97.06 60 ASP A C 1
ATOM 471 O O . ASP A 1 60 ? -31.312 24.734 13.586 1 97.06 60 ASP A O 1
ATOM 475 N N . LEU A 1 61 ? -31.219 25.312 15.711 1 96.5 61 LEU A N 1
ATOM 476 C CA . LEU A 1 61 ? -30.281 24.266 16.078 1 96.5 61 LEU A CA 1
ATOM 477 C C . LEU A 1 61 ? -30.984 22.906 16.141 1 96.5 61 LEU A C 1
ATOM 479 O O . LEU A 1 61 ? -30.328 21.859 16.156 1 96.5 61 LEU A O 1
ATOM 483 N N . ASP A 1 62 ? -32.312 22.906 16.078 1 94.94 62 ASP A N 1
ATOM 484 C CA . ASP A 1 62 ? -33.062 21.641 16 1 94.94 62 ASP A CA 1
ATOM 485 C C . ASP A 1 62 ? -32.938 21.016 14.617 1 94.94 62 ASP A C 1
ATOM 487 O O . ASP A 1 62 ? -32.781 19.797 14.484 1 94.94 62 ASP A O 1
ATOM 491 N N . ASN A 1 63 ? -32.969 21.922 13.672 1 95.81 63 ASN A N 1
ATOM 492 C CA . ASN A 1 63 ? -32.969 21.422 12.297 1 95.81 63 ASN A CA 1
ATOM 493 C C . ASN A 1 63 ? -31.625 21.719 11.609 1 95.81 63 ASN A C 1
ATOM 495 O O . ASN A 1 63 ? -31.453 21.406 10.43 1 95.81 63 ASN A O 1
ATOM 499 N N . MET A 1 64 ? -30.734 22.281 12.266 1 96.62 64 MET A N 1
ATOM 500 C CA . MET A 1 64 ? -29.391 22.594 11.789 1 96.62 64 MET A CA 1
ATOM 501 C C . MET A 1 64 ? -29.438 23.438 10.531 1 96.62 64 MET A C 1
ATOM 503 O O . MET A 1 64 ? -28.734 23.156 9.555 1 96.62 64 MET A O 1
ATOM 507 N N . ILE A 1 65 ? -30.281 24.406 10.547 1 97.69 65 ILE A N 1
ATOM 508 C CA . ILE A 1 65 ? -30.406 25.391 9.469 1 97.69 65 ILE A CA 1
ATOM 509 C C . ILE A 1 65 ? -30.375 26.797 10.047 1 97.69 65 ILE A C 1
ATOM 511 O O . ILE A 1 65 ? -30.438 26.984 11.266 1 97.69 65 ILE A O 1
ATOM 515 N N . PHE A 1 66 ? -30.234 27.797 9.195 1 98.25 66 PHE A N 1
ATOM 516 C CA . PHE A 1 66 ? -30.375 29.188 9.617 1 98.25 66 PHE A CA 1
ATOM 517 C C . PHE A 1 66 ? -30.844 30.062 8.461 1 98.25 66 PHE A C 1
ATOM 519 O O . PHE A 1 66 ? -30.688 29.688 7.293 1 98.25 66 PHE A O 1
ATOM 526 N N . SER A 1 67 ? -31.469 31.125 8.781 1 98.25 67 SER A N 1
ATOM 527 C CA . SER A 1 67 ? -31.797 32.188 7.84 1 98.25 67 SER A CA 1
ATOM 528 C C . SER A 1 67 ? -31.141 33.5 8.242 1 98.25 67 SER A C 1
ATOM 530 O O . SER A 1 67 ? -30.75 33.688 9.398 1 98.25 67 SER A O 1
ATOM 532 N N . GLY A 1 68 ? -30.938 34.375 7.289 1 98.44 68 GLY A N 1
ATOM 533 C CA . GLY A 1 68 ? -30.266 35.625 7.586 1 98.44 68 GLY A CA 1
ATOM 534 C C . GLY A 1 68 ? -30.672 36.75 6.652 1 98.44 68 GLY A C 1
ATOM 535 O O . GLY A 1 68 ? -31.281 36.5 5.609 1 98.44 68 GLY A O 1
ATOM 536 N N . ARG A 1 69 ? -30.453 37.875 7.098 1 98.62 69 ARG A N 1
ATOM 537 C CA . ARG A 1 69 ? -30.578 39.125 6.344 1 98.62 69 ARG A CA 1
ATOM 538 C C . ARG A 1 69 ? -29.312 39.969 6.453 1 98.62 69 ARG A C 1
ATOM 540 O O . ARG A 1 69 ? -28.844 40.25 7.559 1 98.62 69 ARG A O 1
ATOM 547 N N . THR A 1 70 ? -28.781 40.281 5.336 1 98.81 70 THR A N 1
ATOM 548 C CA . THR A 1 70 ? -27.578 41.094 5.277 1 98.81 70 THR A CA 1
ATOM 549 C C . THR A 1 70 ? -27.844 42.406 4.578 1 98.81 70 THR A C 1
ATOM 551 O O . THR A 1 70 ? -28.328 42.438 3.445 1 98.81 70 THR A O 1
ATOM 554 N N . VAL A 1 71 ? -27.578 43.469 5.262 1 98.75 71 VAL A N 1
ATOM 555 C CA . VAL A 1 71 ? -27.656 44.812 4.691 1 98.75 71 VAL A CA 1
ATOM 556 C C . VAL A 1 71 ? -26.25 45.406 4.574 1 98.75 71 VAL A C 1
ATOM 558 O O . VAL A 1 71 ? -25.531 45.531 5.574 1 98.75 71 VAL A O 1
ATOM 561 N N . ILE A 1 72 ? -25.875 45.75 3.432 1 98.81 72 ILE A N 1
ATOM 562 C CA . ILE A 1 72 ? -24.531 46.312 3.209 1 98.81 72 ILE A CA 1
ATOM 563 C C . ILE A 1 72 ? -24.641 47.75 2.723 1 98.81 72 ILE A C 1
ATOM 565 O O . ILE A 1 72 ? -25.188 48 1.656 1 98.81 72 ILE A O 1
ATOM 569 N N . ASP A 1 73 ? -24.109 48.594 3.521 1 98.38 73 ASP A N 1
ATOM 570 C CA . ASP A 1 73 ? -23.922 49.969 3.088 1 98.38 73 ASP A CA 1
ATOM 571 C C . ASP A 1 73 ? -22.594 50.156 2.34 1 98.38 73 ASP A C 1
ATOM 573 O O . ASP A 1 73 ? -21.531 49.781 2.855 1 98.38 73 ASP A O 1
ATOM 577 N N . MET A 1 74 ? -22.672 50.812 1.124 1 98.44 74 MET A N 1
ATOM 578 C CA . MET A 1 74 ? -21.469 50.812 0.281 1 98.44 74 MET A CA 1
ATOM 579 C C . MET A 1 74 ? -21.234 52.188 -0.317 1 98.44 74 MET A C 1
ATOM 581 O O . MET A 1 74 ? -22.156 53 -0.4 1 98.44 74 MET A O 1
ATOM 585 N N . LEU A 1 75 ? -20.031 52.406 -0.654 1 98.25 75 LEU A N 1
ATOM 586 C CA . LEU A 1 75 ? -19.594 53.594 -1.38 1 98.25 75 LEU A CA 1
ATOM 587 C C . LEU A 1 75 ? -19 53.219 -2.734 1 98.25 75 LEU A C 1
ATOM 589 O O . LEU A 1 75 ? -18.156 52.312 -2.818 1 98.25 75 LEU A O 1
ATOM 593 N N . VAL A 1 76 ? -19.5 53.844 -3.818 1 97.88 76 VAL A N 1
ATOM 594 C CA . VAL A 1 76 ? -18.938 53.625 -5.148 1 97.88 76 VAL A CA 1
ATOM 595 C C . VAL A 1 76 ? -17.688 54.469 -5.328 1 97.88 76 VAL A C 1
ATOM 597 O O . VAL A 1 76 ? -17.75 55.719 -5.277 1 97.88 76 VAL A O 1
ATOM 600 N N . LEU A 1 77 ? -16.609 53.844 -5.555 1 97.19 77 LEU A N 1
ATOM 601 C CA . LEU A 1 77 ? -15.344 54.562 -5.684 1 97.19 77 LEU A CA 1
ATOM 602 C C . LEU A 1 77 ? -15.047 54.875 -7.145 1 97.19 77 LEU A C 1
ATOM 604 O O . LEU A 1 77 ? -14.422 55.906 -7.445 1 97.19 77 LEU A O 1
ATOM 608 N N . HIS A 1 78 ? -15.438 53.906 -8.055 1 97.06 78 HIS A N 1
ATOM 609 C CA . HIS A 1 78 ? -15.305 54.062 -9.492 1 97.06 78 HIS A CA 1
ATOM 610 C C . HIS A 1 78 ? -16.594 53.656 -10.211 1 97.06 78 HIS A C 1
ATOM 612 O O . HIS A 1 78 ? -17.312 52.781 -9.766 1 97.06 78 HIS A O 1
ATOM 618 N N . ASN A 1 79 ? -16.781 54.312 -11.336 1 96.62 79 ASN A N 1
ATOM 619 C CA . ASN A 1 79 ? -17.969 53.969 -12.102 1 96.62 79 ASN A CA 1
ATOM 620 C C . ASN A 1 79 ? -18.031 52.469 -12.398 1 96.62 79 ASN A C 1
ATOM 622 O O . ASN A 1 79 ? -17.016 51.844 -12.75 1 96.62 79 ASN A O 1
ATOM 626 N N . THR A 1 80 ? -19.219 51.938 -12.18 1 97.25 80 THR A N 1
ATOM 627 C CA . THR A 1 80 ? -19.359 50.5 -12.398 1 97.25 80 THR A CA 1
ATOM 628 C C . THR A 1 80 ? -20.812 50.125 -12.695 1 97.25 80 THR A C 1
ATOM 630 O O . THR A 1 80 ? -21.734 50.906 -12.398 1 97.25 80 THR A O 1
ATOM 633 N N . LYS A 1 81 ? -21.016 48.938 -13.352 1 96.19 81 LYS A N 1
ATOM 634 C CA . LYS A 1 81 ? -22.344 48.438 -13.648 1 96.19 81 LYS A CA 1
ATOM 635 C C . LYS A 1 81 ? -22.641 47.156 -12.875 1 96.19 81 LYS A C 1
ATOM 637 O O . LYS A 1 81 ? -23.578 46.438 -13.195 1 96.19 81 LYS A O 1
ATOM 642 N N . ARG A 1 82 ? -21.766 46.906 -11.945 1 96.81 82 ARG A N 1
ATOM 643 C CA . ARG A 1 82 ? -21.938 45.625 -11.266 1 96.81 82 ARG A CA 1
ATOM 644 C C . ARG A 1 82 ? -21.516 45.75 -9.805 1 96.81 82 ARG A C 1
ATOM 646 O O . ARG A 1 82 ? -20.688 46.594 -9.445 1 96.81 82 ARG A O 1
ATOM 653 N N . ILE A 1 83 ? -22.078 45 -8.961 1 98.06 83 ILE A N 1
ATOM 654 C CA . ILE A 1 83 ? -21.625 44.688 -7.602 1 98.06 83 ILE A CA 1
ATOM 655 C C . ILE A 1 83 ? -21.406 43.188 -7.465 1 98.06 83 ILE A C 1
ATOM 657 O O . ILE A 1 83 ? -22.312 42.375 -7.762 1 98.06 83 ILE A O 1
ATOM 661 N N . VAL A 1 84 ? -20.188 42.812 -7.164 1 98.12 84 VAL A N 1
ATOM 662 C CA . VAL A 1 84 ? -19.859 41.406 -7.02 1 98.12 84 VAL A CA 1
ATOM 663 C C . VAL A 1 84 ? -19.516 41.094 -5.562 1 98.12 84 VAL A C 1
ATOM 665 O O . VAL A 1 84 ? -18.781 41.844 -4.918 1 98.12 84 VAL A O 1
ATOM 668 N N . LEU A 1 85 ? -20.078 40.031 -4.969 1 98.56 85 LEU A N 1
ATOM 669 C CA . LEU A 1 85 ? -19.828 39.594 -3.611 1 98.56 85 LEU A CA 1
ATOM 670 C C . LEU A 1 85 ? -19.422 38.094 -3.609 1 98.56 85 LEU A C 1
ATOM 672 O O . LEU A 1 85 ? -19.531 37.438 -4.633 1 98.56 85 LEU A O 1
ATOM 676 N N . HIS A 1 86 ? -18.922 37.688 -2.496 1 98.5 86 HIS A N 1
ATOM 677 C CA . HIS A 1 86 ? -18.734 36.25 -2.262 1 98.5 86 HIS A CA 1
ATOM 678 C C . HIS A 1 86 ? -19.953 35.656 -1.557 1 98.5 86 HIS A C 1
ATOM 680 O O . HIS A 1 86 ? -20.562 36.312 -0.704 1 98.5 86 HIS A O 1
ATOM 686 N N . SER A 1 87 ? -20.281 34.5 -1.927 1 98.31 87 SER A N 1
ATOM 687 C CA . SER A 1 87 ? -21.359 33.719 -1.329 1 98.31 87 SER A CA 1
ATOM 688 C C . SER A 1 87 ? -21.203 32.219 -1.632 1 98.31 87 SER A C 1
ATOM 690 O O . SER A 1 87 ? -20.906 31.844 -2.764 1 98.31 87 SER A O 1
ATOM 692 N N . ALA A 1 88 ? -21.281 31.453 -0.61 1 96.25 88 ALA A N 1
ATOM 693 C CA . ALA A 1 88 ? -21.125 30 -0.808 1 96.25 88 ALA A CA 1
ATOM 694 C C . ALA A 1 88 ? -22.172 29.234 -0.009 1 96.25 88 ALA A C 1
ATOM 696 O O . ALA A 1 88 ? -22.281 29.406 1.207 1 96.25 88 ALA A O 1
ATOM 697 N N . ASN A 1 89 ? -23 28.391 -0.687 1 94.94 89 ASN A N 1
ATOM 698 C CA . ASN A 1 89 ? -23.969 27.5 -0.089 1 94.94 89 ASN A CA 1
ATOM 699 C C . ASN A 1 89 ? -25.094 28.266 0.604 1 94.94 89 ASN A C 1
ATOM 701 O O . ASN A 1 89 ? -25.578 27.859 1.664 1 94.94 89 ASN A O 1
ATOM 705 N N . LEU A 1 90 ? -25.406 29.453 0.114 1 98 90 LEU A N 1
ATOM 706 C CA . LEU A 1 90 ? -26.516 30.25 0.605 1 98 90 LEU A CA 1
ATOM 707 C C . LEU A 1 90 ? -27.625 30.328 -0.435 1 98 90 LEU A C 1
ATOM 709 O O . LEU A 1 90 ? -27.359 30.578 -1.613 1 98 90 LEU A O 1
ATOM 713 N N . ASN A 1 91 ? -28.812 30.031 -0.021 1 97.69 91 ASN A N 1
ATOM 714 C CA . ASN A 1 91 ? -29.969 30.203 -0.886 1 97.69 91 ASN A CA 1
ATOM 715 C C . ASN A 1 91 ? -30.547 31.609 -0.77 1 97.69 91 ASN A C 1
ATOM 717 O O . ASN A 1 91 ? -31.344 31.891 0.126 1 97.69 91 ASN A O 1
ATOM 721 N N . ILE A 1 92 ? -30.219 32.469 -1.712 1 98 92 ILE A N 1
ATOM 722 C CA . ILE A 1 92 ? -30.688 33.844 -1.701 1 98 92 ILE A CA 1
ATOM 723 C C . ILE A 1 92 ? -32.156 33.906 -2.139 1 98 92 ILE A C 1
ATOM 725 O O . ILE A 1 92 ? -32.469 33.562 -3.285 1 98 92 ILE A O 1
ATOM 729 N N . THR A 1 93 ? -33 34.344 -1.3 1 96.69 93 THR A N 1
ATOM 730 C CA . THR A 1 93 ? -34.438 34.312 -1.573 1 96.69 93 THR A CA 1
ATOM 731 C C . THR A 1 93 ? -34.938 35.688 -2.031 1 96.69 93 THR A C 1
ATOM 733 O O . THR A 1 93 ? -35.906 35.781 -2.764 1 96.69 93 THR A O 1
ATOM 736 N N . LYS A 1 94 ? -34.312 36.719 -1.583 1 97.69 94 LYS A N 1
ATOM 737 C CA . LYS A 1 94 ? -34.719 38.094 -1.942 1 97.69 94 LYS A CA 1
ATOM 738 C C . LYS A 1 94 ? -33.5 39.031 -1.929 1 97.69 94 LYS A C 1
ATOM 740 O O . LYS A 1 94 ? -32.625 38.875 -1.104 1 97.69 94 LYS A O 1
ATOM 745 N N . ALA A 1 95 ? -33.5 40 -2.857 1 98.38 95 ALA A N 1
ATOM 746 C CA . ALA A 1 95 ? -32.469 41.031 -2.916 1 98.38 95 ALA A CA 1
ATOM 747 C C . ALA A 1 95 ? -33.031 42.375 -3.367 1 98.38 95 ALA A C 1
ATOM 749 O O . ALA A 1 95 ? -33.844 42.406 -4.305 1 98.38 95 ALA A O 1
ATOM 750 N N . THR A 1 96 ? -32.656 43.406 -2.67 1 98.38 96 THR A N 1
ATOM 751 C CA . THR A 1 96 ? -33.094 44.75 -3.045 1 98.38 96 THR A CA 1
ATOM 752 C C . THR A 1 96 ? -31.906 45.719 -3.059 1 98.38 96 THR A C 1
ATOM 754 O O . THR A 1 96 ? -30.938 45.5 -2.338 1 98.38 96 THR A O 1
ATOM 757 N N . PHE A 1 97 ? -32 46.688 -3.883 1 97.94 97 PHE A N 1
ATOM 758 C CA . PHE A 1 97 ? -30.953 47.688 -4.055 1 97.94 97 PHE A CA 1
ATOM 759 C C . PHE A 1 97 ? -31.516 49.094 -3.963 1 97.94 97 PHE A C 1
ATOM 761 O O . PHE A 1 97 ? -32.594 49.375 -4.488 1 97.94 97 PHE A O 1
ATOM 768 N N . LYS A 1 98 ? -30.781 49.875 -3.16 1 97.19 98 LYS A N 1
ATOM 769 C CA . LYS A 1 98 ? -31.156 51.281 -2.986 1 97.19 98 LYS A CA 1
ATOM 770 C C . LYS A 1 98 ? -29.984 52.188 -3.309 1 97.19 98 LYS A C 1
ATOM 772 O O . LYS A 1 98 ? -28.891 52.031 -2.777 1 97.19 98 LYS A O 1
ATOM 777 N N . LEU A 1 99 ? -30.188 53.219 -4.141 1 95.31 99 LEU A N 1
ATOM 778 C CA . LEU A 1 99 ? -29.188 54.188 -4.488 1 95.31 99 LEU A CA 1
ATOM 779 C C . LEU A 1 99 ? -29.453 55.531 -3.779 1 95.31 99 LEU A C 1
ATOM 781 O O . LEU A 1 99 ? -30.516 56.125 -3.965 1 95.31 99 LEU A O 1
ATOM 785 N N . GLY A 1 100 ? -28.578 55.906 -2.988 1 92.38 100 GLY A N 1
ATOM 786 C CA . GLY A 1 100 ? -28.781 57.125 -2.23 1 92.38 100 GLY A CA 1
ATOM 787 C C . GLY A 1 100 ? -30.062 57.094 -1.406 1 92.38 100 GLY A C 1
ATOM 788 O O . GLY A 1 100 ? -30.297 56.156 -0.634 1 92.38 100 GLY A O 1
ATOM 789 N N . ASP A 1 101 ? -30.844 58.156 -1.688 1 89 101 ASP A N 1
ATOM 790 C CA . ASP A 1 101 ? -32.094 58.281 -0.937 1 89 101 ASP A CA 1
ATOM 791 C C . ASP A 1 101 ? -33.281 57.812 -1.76 1 89 101 ASP A C 1
ATOM 793 O O . ASP A 1 101 ? -34.438 58.031 -1.402 1 89 101 ASP A O 1
ATOM 797 N N . GLY A 1 102 ? -32.906 57.156 -2.832 1 91.12 102 GLY A N 1
ATOM 798 C CA . GLY A 1 102 ? -34 56.656 -3.668 1 91.12 102 GLY A CA 1
ATOM 799 C C . GLY A 1 102 ? -34.719 55.469 -3.057 1 91.12 102 GLY A C 1
ATOM 800 O O . GLY A 1 102 ? -34.406 55.062 -1.936 1 91.12 102 GLY A O 1
ATOM 801 N N . ASP A 1 103 ? -35.656 54.906 -3.834 1 92.5 103 ASP A N 1
ATOM 802 C CA . ASP A 1 103 ? -36.438 53.781 -3.352 1 92.5 103 ASP A CA 1
ATOM 803 C C . ASP A 1 103 ? -35.719 52.469 -3.592 1 92.5 103 ASP A C 1
ATOM 805 O O . ASP A 1 103 ? -34.969 52.344 -4.574 1 92.5 103 ASP A O 1
ATOM 809 N N . ALA A 1 104 ? -35.906 51.625 -2.629 1 95.5 104 ALA A N 1
ATOM 810 C CA . ALA A 1 104 ? -35.375 50.281 -2.812 1 95.5 104 ALA A CA 1
ATOM 811 C C . ALA A 1 104 ? -36.125 49.531 -3.922 1 95.5 104 ALA A C 1
ATOM 813 O O . ALA A 1 104 ? -37.344 49.656 -4.051 1 95.5 104 ALA A O 1
ATOM 814 N N . SER A 1 105 ? -35.406 48.844 -4.773 1 95.62 105 SER A N 1
ATOM 815 C CA . SER A 1 105 ? -36 48.031 -5.836 1 95.62 105 SER A CA 1
ATOM 816 C C . SER A 1 105 ? -35.438 46.625 -5.836 1 95.62 105 SER A C 1
ATOM 818 O O . SER A 1 105 ? -34.281 46.406 -5.457 1 95.62 105 SER A O 1
ATOM 820 N N . ASP A 1 106 ? -36.281 45.781 -6.297 1 96.62 106 ASP A N 1
ATOM 821 C CA . ASP A 1 106 ? -35.844 44.375 -6.414 1 96.62 106 ASP A CA 1
ATOM 822 C C . ASP A 1 106 ? -34.781 44.25 -7.488 1 96.62 106 ASP A C 1
ATOM 824 O O . ASP A 1 106 ? -34.844 44.875 -8.539 1 96.62 106 ASP A O 1
ATOM 828 N N . VAL A 1 107 ? -33.844 43.344 -7.207 1 96.62 107 VAL A N 1
ATOM 829 C CA . VAL A 1 107 ? -32.781 43.094 -8.195 1 96.62 107 VAL A CA 1
ATOM 830 C C . VAL A 1 107 ? -32.594 41.562 -8.344 1 96.62 107 VAL A C 1
ATOM 832 O O . VAL A 1 107 ? -32.906 40.812 -7.434 1 96.62 107 VAL A O 1
ATOM 835 N N . THR A 1 108 ? -32.062 41.219 -9.539 1 95.12 108 THR A N 1
ATOM 836 C CA . THR A 1 108 ? -31.75 39.812 -9.797 1 95.12 108 THR A CA 1
ATOM 837 C C . THR A 1 108 ? -30.297 39.531 -9.414 1 95.12 108 THR A C 1
ATOM 839 O O . THR A 1 108 ? -29.375 40.25 -9.828 1 95.12 108 THR A O 1
ATOM 842 N N . VAL A 1 109 ? -30.141 38.438 -8.633 1 97.44 109 VAL A N 1
ATOM 843 C CA . VAL A 1 109 ? -28.797 38.031 -8.211 1 97.44 109 VAL A CA 1
ATOM 844 C C . VAL A 1 109 ? -28.297 36.906 -9.109 1 97.44 109 VAL A C 1
ATOM 846 O O . VAL A 1 109 ? -28.953 35.875 -9.258 1 97.44 109 VAL A O 1
ATOM 849 N N . LEU A 1 110 ? -27.156 37.094 -9.711 1 97 110 LEU A N 1
ATOM 850 C CA . LEU A 1 110 ? -26.453 36.062 -10.484 1 97 110 LEU A CA 1
ATOM 851 C C . LEU A 1 110 ? -25.484 35.312 -9.602 1 97 110 LEU A C 1
ATOM 853 O O . LEU A 1 110 ? -24.891 35.875 -8.672 1 97 110 LEU A O 1
ATOM 857 N N . GLU A 1 111 ? -25.297 34 -9.891 1 96.75 111 GLU A N 1
ATOM 858 C CA . GLU A 1 111 ? -24.422 33.156 -9.07 1 96.75 111 GLU A CA 1
ATOM 859 C C . GLU A 1 111 ? -23.438 32.406 -9.93 1 96.75 111 GLU A C 1
ATOM 861 O O . GLU A 1 111 ? -23.797 31.828 -10.961 1 96.75 111 GLU A O 1
ATOM 866 N N . TYR A 1 112 ? -22.25 32.438 -9.586 1 96.06 112 TYR A N 1
ATOM 867 C CA . TYR A 1 112 ? -21.203 31.594 -10.156 1 96.06 112 TYR A CA 1
ATOM 868 C C . TYR A 1 112 ? -20.578 30.703 -9.086 1 96.06 112 TYR A C 1
ATOM 870 O O . TYR A 1 112 ? -19.594 31.094 -8.445 1 96.06 112 TYR A O 1
ATOM 878 N N . LYS A 1 113 ? -20.953 29.516 -9.047 1 93.5 113 LYS A N 1
ATOM 879 C CA . LYS A 1 113 ? -20.672 28.594 -7.941 1 93.5 113 LYS A CA 1
ATOM 880 C C . LYS A 1 113 ? -19.188 28.234 -7.883 1 93.5 113 LYS A C 1
ATOM 882 O O . LYS A 1 113 ? -18.594 28.203 -6.805 1 93.5 113 LYS A O 1
ATOM 887 N N . PRO A 1 114 ? -18.453 28.062 -9.008 1 88.19 114 PRO A N 1
ATOM 888 C CA . PRO A 1 114 ? -17.062 27.641 -8.945 1 88.19 114 PRO A CA 1
ATOM 889 C C . PRO A 1 114 ? -16.172 28.656 -8.234 1 88.19 114 PRO A C 1
ATOM 891 O O . PRO A 1 114 ? -15.211 28.281 -7.551 1 88.19 114 PRO A O 1
ATOM 894 N N . ALA A 1 115 ? -16.562 29.906 -8.32 1 93.25 115 ALA A N 1
ATOM 895 C CA . ALA A 1 115 ? -15.781 30.938 -7.668 1 93.25 115 ALA A CA 1
ATOM 896 C C . ALA A 1 115 ? -16.438 31.391 -6.363 1 93.25 115 ALA A C 1
ATOM 898 O O . ALA A 1 115 ? -15.906 32.25 -5.66 1 93.25 115 ALA A O 1
ATOM 899 N N . GLN A 1 116 ? -17.531 30.844 -6.047 1 96.19 116 GLN A N 1
ATOM 900 C CA . GLN A 1 116 ? -18.297 31.203 -4.855 1 96.19 116 GLN A CA 1
ATOM 901 C C . GLN A 1 116 ? -18.625 32.688 -4.848 1 96.19 116 GLN A C 1
ATOM 903 O O . GLN A 1 116 ? -18.375 33.375 -3.852 1 96.19 116 GLN A O 1
ATOM 908 N N . GLN A 1 117 ? -19.188 33.125 -5.988 1 97.94 117 GLN A N 1
ATOM 909 C CA . GLN A 1 117 ? -19.484 34.531 -6.145 1 97.94 117 GLN A CA 1
ATOM 910 C C . GLN A 1 117 ? -20.922 34.75 -6.594 1 97.94 117 GLN A C 1
ATOM 912 O O . GLN A 1 117 ? -21.531 33.875 -7.195 1 97.94 117 GLN A O 1
ATOM 917 N N . ILE A 1 118 ? -21.453 35.906 -6.215 1 98.31 118 ILE A N 1
ATOM 918 C CA . ILE A 1 118 ? -22.734 36.375 -6.723 1 98.31 118 ILE A CA 1
ATOM 919 C C . ILE A 1 118 ? -22.562 37.812 -7.238 1 98.31 118 ILE A C 1
ATOM 921 O O . ILE A 1 118 ? -21.594 38.5 -6.906 1 98.31 118 ILE A O 1
ATOM 925 N N . ALA A 1 119 ? -23.5 38.219 -8.078 1 98 119 ALA A N 1
ATOM 926 C CA . ALA A 1 119 ? -23.391 39.531 -8.656 1 98 119 ALA A CA 1
ATOM 927 C C . ALA A 1 119 ? -24.75 40.125 -8.969 1 98 119 ALA A C 1
ATOM 929 O O . ALA A 1 119 ? -25.719 39.406 -9.195 1 98 119 ALA A O 1
ATOM 930 N N . VAL A 1 120 ? -24.828 41.406 -8.836 1 97.25 120 VAL A N 1
ATOM 931 C CA . VAL A 1 120 ? -25.938 42.188 -9.344 1 97.25 120 VAL A CA 1
ATOM 932 C C . VAL A 1 120 ? -25.469 43.094 -10.477 1 97.25 120 VAL A C 1
ATOM 934 O O . VAL A 1 120 ? -24.484 43.844 -10.328 1 97.25 120 VAL A O 1
ATOM 937 N N . LYS A 1 121 ? -26.172 43 -11.539 1 95.19 121 LYS A N 1
ATOM 938 C CA . LYS A 1 121 ? -25.844 43.812 -12.711 1 95.19 121 LYS A CA 1
ATOM 939 C C . LYS A 1 121 ? -26.844 44.938 -12.883 1 95.19 121 LYS A C 1
ATOM 941 O O . LYS A 1 121 ? -28.031 44.75 -12.68 1 95.19 121 LYS A O 1
ATOM 946 N N . PHE A 1 122 ? -26.297 46.062 -13.336 1 94.44 122 PHE A N 1
ATOM 947 C CA . PHE A 1 122 ? -27.141 47.219 -13.547 1 94.44 122 PHE A CA 1
ATOM 948 C C . PHE A 1 122 ? -27.078 47.688 -15 1 94.44 122 PHE A C 1
ATOM 950 O O . PHE A 1 122 ? -26.078 47.469 -15.68 1 94.44 122 PHE A O 1
ATOM 957 N N . THR A 1 123 ? -28.156 48.312 -15.445 1 92.31 123 THR A N 1
ATOM 958 C CA . THR A 1 123 ? -28.219 48.844 -16.812 1 92.31 123 THR A CA 1
ATOM 959 C C . THR A 1 123 ? -27.469 50.188 -16.906 1 92.31 123 THR A C 1
ATOM 961 O O . THR A 1 123 ? -26.781 50.438 -17.891 1 92.31 123 THR A O 1
ATOM 964 N N . GLU A 1 124 ? -27.578 50.969 -15.898 1 92.75 124 GLU A N 1
ATOM 965 C CA . GLU A 1 124 ? -26.875 52.25 -15.844 1 92.75 124 GLU A CA 1
ATOM 966 C C . GLU A 1 124 ? -25.672 52.188 -14.922 1 92.75 124 GLU A C 1
ATOM 968 O O . GLU A 1 124 ? -25.656 51.406 -13.969 1 92.75 124 GLU A O 1
ATOM 973 N N . ASP A 1 125 ? -24.797 53.094 -15.188 1 94.81 125 ASP A N 1
ATOM 974 C CA . ASP A 1 125 ? -23.594 53.125 -14.359 1 94.81 125 ASP A CA 1
ATOM 975 C C . ASP A 1 125 ? -23.906 53.688 -12.977 1 94.81 125 ASP A C 1
ATOM 977 O O . ASP A 1 125 ? -24.562 54.719 -12.852 1 94.81 125 ASP A O 1
ATOM 981 N N . LEU A 1 126 ? -23.453 52.969 -12.016 1 96.56 126 LEU A N 1
ATOM 982 C CA . LEU A 1 126 ? -23.281 53.594 -10.711 1 96.56 126 LEU A CA 1
ATOM 983 C C . LEU A 1 126 ? -22.094 54.562 -10.727 1 96.56 126 LEU A C 1
ATOM 985 O O . LEU A 1 126 ? -21 54.219 -11.133 1 96.56 126 LEU A O 1
ATOM 989 N N . LYS A 1 127 ? -22.234 55.719 -10.242 1 96.5 127 LYS A N 1
ATOM 990 C CA . LYS A 1 127 ? -21.219 56.75 -10.383 1 96.5 127 LYS A CA 1
ATOM 991 C C . LYS A 1 127 ? -20.359 56.844 -9.125 1 96.5 127 LYS A C 1
ATOM 993 O O . LYS A 1 127 ? -20.859 56.656 -8.016 1 96.5 127 LYS A O 1
ATOM 998 N N . ALA A 1 128 ? -19.156 57.281 -9.383 1 96.81 128 ALA A N 1
ATOM 999 C CA . ALA A 1 128 ? -18.219 57.5 -8.273 1 96.81 128 ALA A CA 1
ATOM 1000 C C . ALA A 1 128 ? -18.781 58.5 -7.285 1 96.81 128 ALA A C 1
ATOM 1002 O O . ALA A 1 128 ? -19.328 59.531 -7.684 1 96.81 128 ALA A O 1
ATOM 1003 N N . GLY A 1 129 ? -18.719 58.094 -5.941 1 96.38 129 GLY A N 1
ATOM 1004 C CA . GLY A 1 129 ? -19.156 59 -4.891 1 96.38 129 GLY A CA 1
ATOM 1005 C C . GLY A 1 129 ? -20.547 58.688 -4.379 1 96.38 129 GLY A C 1
ATOM 1006 O O . GLY A 1 129 ? -20.938 59.156 -3.303 1 96.38 129 GLY A O 1
ATOM 1007 N N . GLN A 1 130 ? -21.25 57.906 -5.129 1 96.62 130 GLN A N 1
ATOM 1008 C CA . GLN A 1 130 ? -22.609 57.562 -4.723 1 96.62 130 GLN A CA 1
ATOM 1009 C C . GLN A 1 130 ? -22.609 56.531 -3.594 1 96.62 130 GLN A C 1
ATOM 1011 O O . GLN A 1 130 ? -21.75 55.656 -3.545 1 96.62 130 GLN A O 1
ATOM 1016 N N . HIS A 1 131 ? -23.578 56.781 -2.713 1 97.44 131 HIS A N 1
ATOM 1017 C CA . HIS A 1 131 ? -23.859 55.781 -1.678 1 97.44 131 HIS A CA 1
ATOM 1018 C C . HIS A 1 131 ? -24.984 54.844 -2.105 1 97.44 131 HIS A C 1
ATOM 1020 O O . HIS A 1 131 ? -25.953 55.281 -2.746 1 97.44 131 HIS A O 1
ATOM 1026 N N . CYS A 1 132 ? -24.812 53.594 -1.82 1 97.38 132 CYS A N 1
ATOM 1027 C CA . CYS A 1 132 ? -25.859 52.625 -2.15 1 97.38 132 CYS A CA 1
ATOM 1028 C C . CYS A 1 132 ? -25.969 51.531 -1.076 1 97.38 132 CYS A C 1
ATOM 1030 O O . CYS A 1 132 ? -25.062 51.375 -0.27 1 97.38 132 CYS A O 1
ATOM 1032 N N . VAL A 1 133 ? -27.125 50.875 -1.03 1 98.44 133 VAL A N 1
ATOM 1033 C CA . VAL A 1 133 ? -27.422 49.844 -0.046 1 98.44 133 VAL A CA 1
ATOM 1034 C C . VAL A 1 133 ? -27.938 48.594 -0.75 1 98.44 133 VAL A C 1
ATOM 1036 O O . VAL A 1 133 ? -28.844 48.688 -1.589 1 98.44 133 VAL A O 1
ATOM 1039 N N . LEU A 1 134 ? -27.312 47.531 -0.539 1 98.5 134 LEU A N 1
ATOM 1040 C CA . LEU A 1 134 ? -27.781 46.219 -1.004 1 98.5 134 LEU A CA 1
ATOM 1041 C C . LEU A 1 134 ? -28.297 45.375 0.162 1 98.5 134 LEU A C 1
ATOM 1043 O O . LEU A 1 134 ? -27.594 45.219 1.171 1 98.5 134 LEU A O 1
ATOM 1047 N N . THR A 1 135 ? -29.484 44.875 0.111 1 98.62 135 THR A N 1
ATOM 1048 C CA . THR A 1 135 ? -30.078 44 1.127 1 98.62 135 THR A CA 1
ATOM 1049 C C . THR A 1 135 ? -30.359 42.625 0.566 1 98.62 135 THR A C 1
ATOM 1051 O O . THR A 1 135 ? -31.016 42.469 -0.473 1 98.62 135 THR A O 1
ATOM 1054 N N . LEU A 1 136 ? -29.906 41.594 1.214 1 98.75 136 LEU A N 1
ATOM 1055 C CA . LEU A 1 136 ? -30.094 40.219 0.783 1 98.75 136 LEU A CA 1
ATOM 1056 C C . LEU A 1 136 ? -30.719 39.375 1.896 1 98.75 136 LEU A C 1
ATOM 1058 O O . LEU A 1 136 ? -30.281 39.469 3.051 1 98.75 136 LEU A O 1
ATOM 1062 N N . GLU A 1 137 ? -31.688 38.594 1.605 1 98.56 137 GLU A N 1
ATOM 1063 C CA . GLU A 1 137 ? -32.25 37.594 2.488 1 98.56 137 GLU A CA 1
ATOM 1064 C C . GLU A 1 137 ? -31.922 36.188 2.004 1 98.56 137 GLU A C 1
ATOM 1066 O O . GLU A 1 137 ? -31.938 35.906 0.801 1 98.56 137 GLU A O 1
ATOM 1071 N N . TYR A 1 138 ? -31.578 35.312 2.898 1 98.56 138 TYR A N 1
ATOM 1072 C CA . TYR A 1 138 ? -31.078 34 2.492 1 98.56 138 TYR A CA 1
ATOM 1073 C C . TYR A 1 138 ? -31.344 32.969 3.576 1 98.56 138 TYR A C 1
ATOM 1075 O O . TYR A 1 138 ? -31.734 33.312 4.691 1 98.56 138 TYR A O 1
ATOM 1083 N N . SER A 1 139 ? -31.141 31.688 3.266 1 98.38 139 SER A N 1
ATOM 1084 C CA . SER A 1 139 ? -31.188 30.547 4.164 1 98.38 139 SER A CA 1
ATOM 1085 C C . SER A 1 139 ? -30.062 29.547 3.842 1 98.38 139 SER A C 1
ATOM 1087 O O . SER A 1 139 ? -29.547 29.531 2.723 1 98.38 139 SER A O 1
ATOM 1089 N N . ALA A 1 140 ? -29.703 28.828 4.812 1 98 140 ALA A N 1
ATOM 1090 C CA . ALA A 1 140 ? -28.641 27.844 4.609 1 98 140 ALA A CA 1
ATOM 1091 C C . ALA A 1 140 ? -28.656 26.781 5.707 1 98 140 ALA A C 1
ATOM 1093 O O . ALA A 1 140 ? -29.344 26.938 6.715 1 98 140 ALA A O 1
ATOM 1094 N N . LYS A 1 141 ? -28 25.703 5.473 1 97.25 141 LYS A N 1
ATOM 1095 C CA . LYS A 1 141 ? -27.703 24.719 6.508 1 97.25 141 LYS A CA 1
ATOM 1096 C C . LYS A 1 141 ? -26.453 25.094 7.285 1 97.25 141 LYS A C 1
ATOM 1098 O O . LYS A 1 141 ? -25.531 25.703 6.734 1 97.25 141 LYS A O 1
ATOM 1103 N N . LEU A 1 142 ? -26.391 24.766 8.562 1 96.94 142 LEU A N 1
ATOM 1104 C CA . LEU A 1 142 ? -25.141 24.875 9.305 1 96.94 142 LEU A CA 1
ATOM 1105 C C . LEU A 1 142 ? -24.094 23.906 8.742 1 96.94 142 LEU A C 1
ATOM 1107 O O . LEU A 1 142 ? -24.422 22.781 8.367 1 96.94 142 LEU A O 1
ATOM 1111 N N . SER A 1 143 ? -22.906 24.438 8.633 1 92.56 143 SER A N 1
ATOM 1112 C CA . SER A 1 143 ? -21.828 23.594 8.117 1 92.56 143 SER A CA 1
ATOM 1113 C C . SER A 1 143 ? -21.5 22.469 9.086 1 92.56 143 SER A C 1
ATOM 1115 O O . SER A 1 143 ? -21.656 22.609 10.297 1 92.56 143 SER A O 1
ATOM 1117 N N . HIS A 1 144 ? -21.031 21.344 8.531 1 86 144 HIS A N 1
ATOM 1118 C CA . HIS A 1 144 ? -20.578 20.219 9.344 1 86 144 HIS A CA 1
ATOM 1119 C C . HIS A 1 144 ? -19.078 20.016 9.219 1 86 144 HIS A C 1
ATOM 1121 O O . HIS A 1 144 ? -18.531 19.016 9.695 1 86 144 HIS A O 1
ATOM 1127 N N . THR A 1 145 ? -18.375 20.969 8.586 1 83.56 145 THR A N 1
ATOM 1128 C CA . THR A 1 145 ? -16.953 20.828 8.328 1 83.56 145 THR A CA 1
ATOM 1129 C C . THR A 1 145 ? -16.156 21.859 9.125 1 83.56 145 THR A C 1
ATOM 1131 O O . THR A 1 145 ? -15.016 22.172 8.773 1 83.56 145 THR A O 1
ATOM 1134 N N . TYR A 1 146 ? -16.75 22.438 10.086 1 88.12 146 TYR A N 1
ATOM 1135 C CA . TYR A 1 146 ? -16.109 23.297 11.062 1 88.12 146 TYR A CA 1
ATOM 1136 C C . TYR A 1 146 ? -15.633 24.594 10.414 1 88.12 146 TYR A C 1
ATOM 1138 O O . TYR A 1 146 ? -14.602 25.156 10.805 1 88.12 146 TYR A O 1
ATOM 1146 N N . ASP A 1 147 ? -16.266 25.016 9.352 1 91.81 147 ASP A N 1
ATOM 1147 C CA . ASP A 1 147 ? -16.016 26.297 8.719 1 91.81 147 ASP A CA 1
ATOM 1148 C C . ASP A 1 147 ? -17.328 27.062 8.508 1 91.81 147 ASP A C 1
ATOM 1150 O O . ASP A 1 147 ? -18.422 26.484 8.609 1 91.81 147 ASP A O 1
ATOM 1154 N N . GLY A 1 148 ? -17.188 28.359 8.297 1 95.94 148 GLY A N 1
ATOM 1155 C CA . GLY A 1 148 ? -18.422 29.141 8.219 1 95.94 148 GLY A CA 1
ATOM 1156 C C . GLY A 1 148 ? -19.203 29.156 9.508 1 95.94 148 GLY A C 1
ATOM 1157 O O . GLY A 1 148 ? -18.641 29.312 10.594 1 95.94 148 GLY A O 1
ATOM 1158 N N . PHE A 1 149 ? -20.453 29.172 9.391 1 97.75 149 PHE A N 1
ATOM 1159 C CA . PHE A 1 149 ? -21.344 29 10.523 1 97.75 149 PHE A CA 1
ATOM 1160 C C . PHE A 1 149 ? -21.688 27.516 10.703 1 97.75 149 PHE A C 1
ATOM 1162 O O . PHE A 1 149 ? -22.453 26.953 9.93 1 97.75 149 PHE A O 1
ATOM 1169 N N . TYR A 1 150 ? -21.062 26.859 11.672 1 95.44 150 TYR A N 1
ATOM 1170 C CA . TYR A 1 150 ? -21.109 25.406 11.727 1 95.44 150 TYR A CA 1
ATOM 1171 C C . TYR A 1 150 ? -21.703 24.922 13.047 1 95.44 150 TYR A C 1
ATOM 1173 O O . TYR A 1 150 ? -21.766 25.688 14.016 1 95.44 150 TYR A O 1
ATOM 1181 N N . ASN A 1 151 ? -22.188 23.719 13.055 1 94.5 151 ASN A N 1
ATOM 1182 C CA . ASN A 1 151 ? -22.734 23.094 14.25 1 94.5 151 ASN A CA 1
ATOM 1183 C C . ASN A 1 151 ? -21.656 22.359 15.047 1 94.5 151 ASN A C 1
ATOM 1185 O O . ASN A 1 151 ? -20.672 21.891 14.469 1 94.5 151 ASN A O 1
ATOM 1189 N N . SER A 1 152 ? -21.734 22.359 16.281 1 92.81 152 SER A N 1
ATOM 1190 C CA . SER A 1 152 ? -20.922 21.625 17.234 1 92.81 152 SER A CA 1
ATOM 1191 C C . SER A 1 152 ? -21.766 21.047 18.375 1 92.81 152 SER A C 1
ATOM 1193 O O . SER A 1 152 ? -22.938 21.375 18.5 1 92.81 152 SER A O 1
ATOM 1195 N N . SER A 1 153 ? -21.203 20.062 19.047 1 91.44 153 SER A N 1
ATOM 1196 C CA . SER A 1 153 ? -21.938 19.453 20.156 1 91.44 153 SER A CA 1
ATOM 1197 C C . SER A 1 153 ? -20.984 18.969 21.25 1 91.44 153 SER A C 1
ATOM 1199 O O . SER A 1 153 ? -19.766 18.875 21.016 1 91.44 153 SER A O 1
ATOM 1201 N N . TYR A 1 154 ? -21.5 18.781 22.422 1 90 154 TYR A N 1
ATOM 1202 C CA . TYR A 1 154 ? -20.797 18.156 23.531 1 90 154 TYR A CA 1
ATOM 1203 C C . TYR A 1 154 ? -21.734 17.312 24.375 1 90 154 TYR A C 1
ATOM 1205 O O . TYR A 1 154 ? -22.969 17.438 24.25 1 90 154 TYR A O 1
ATOM 1213 N N . THR A 1 155 ? -21.234 16.438 25.141 1 86.75 155 THR A N 1
ATOM 1214 C CA . THR A 1 155 ? -22.016 15.625 26.062 1 86.75 155 THR A CA 1
ATOM 1215 C C . THR A 1 155 ? -21.922 16.188 27.484 1 86.75 155 THR A C 1
ATOM 1217 O O . THR A 1 155 ? -20.828 16.328 28.031 1 86.75 155 THR A O 1
ATOM 1220 N N . ASP A 1 156 ? -23.047 16.453 28.031 1 87.94 156 ASP A N 1
ATOM 1221 C CA . ASP A 1 156 ? -23.047 17.031 29.375 1 87.94 156 ASP A CA 1
ATOM 1222 C C . ASP A 1 156 ? -22.844 15.945 30.438 1 87.94 156 ASP A C 1
ATOM 1224 O O . ASP A 1 156 ? -22.641 14.773 30.109 1 87.94 156 ASP A O 1
ATOM 1228 N N . LYS A 1 157 ? -22.766 16.312 31.672 1 82.12 157 LYS A N 1
ATOM 1229 C CA . LYS A 1 157 ? -22.453 15.422 32.781 1 82.12 157 LYS A CA 1
ATOM 1230 C C . LYS A 1 157 ? -23.484 14.305 32.906 1 82.12 157 LYS A C 1
ATOM 1232 O O . LYS A 1 157 ? -23.188 13.219 33.406 1 82.12 157 LYS A O 1
ATOM 1237 N N . ASP A 1 158 ? -24.703 14.523 32.438 1 85.75 158 ASP A N 1
ATOM 1238 C CA . ASP A 1 158 ? -25.781 13.547 32.531 1 85.75 158 ASP A CA 1
ATOM 1239 C C . ASP A 1 158 ? -25.828 12.664 31.281 1 85.75 158 ASP A C 1
ATOM 1241 O O . ASP A 1 158 ? -26.734 11.836 31.125 1 85.75 158 ASP A O 1
ATOM 1245 N N . GLY A 1 159 ? -24.922 12.93 30.359 1 83.12 159 GLY A N 1
ATOM 1246 C CA . GLY A 1 159 ? -24.844 12.086 29.188 1 83.12 159 GLY A CA 1
ATOM 1247 C C . GLY A 1 159 ? -25.703 12.586 28.031 1 83.12 159 GLY A C 1
ATOM 1248 O O . GLY A 1 159 ? -25.828 11.914 27.016 1 83.12 159 GLY A O 1
ATOM 1249 N N . ASN A 1 160 ? -26.234 13.734 28.172 1 89.75 160 ASN A N 1
ATOM 1250 C CA . ASN A 1 160 ? -27.062 14.289 27.109 1 89.75 160 ASN A CA 1
ATOM 1251 C C . ASN A 1 160 ? -26.234 15.078 26.109 1 89.75 160 ASN A C 1
ATOM 1253 O O . ASN A 1 160 ? -25.312 15.797 26.484 1 89.75 160 ASN A O 1
ATOM 1257 N N . LYS A 1 161 ? -26.625 14.883 24.891 1 89.81 161 LYS A N 1
ATOM 1258 C CA . LYS A 1 161 ? -25.969 15.641 23.844 1 89.81 161 LYS A CA 1
ATOM 1259 C C . LYS A 1 161 ? -26.5 17.078 23.781 1 89.81 161 LYS A C 1
ATOM 1261 O O . LYS A 1 161 ? -27.703 17.281 23.672 1 89.81 161 LYS A O 1
ATOM 1266 N N . ARG A 1 162 ? -25.641 18.047 23.891 1 93.12 162 ARG A N 1
ATOM 1267 C CA . ARG A 1 162 ? -25.969 19.469 23.75 1 93.12 162 ARG A CA 1
ATOM 1268 C C . ARG A 1 162 ? -25.391 20.031 22.453 1 93.12 162 ARG A C 1
ATOM 1270 O O . ARG A 1 162 ? -24.234 19.766 22.125 1 93.12 162 ARG A O 1
ATOM 1277 N N . VAL A 1 163 ? -26.25 20.797 21.766 1 95.25 163 VAL A N 1
ATOM 1278 C CA . VAL A 1 163 ? -25.797 21.312 20.469 1 95.25 163 VAL A CA 1
ATOM 1279 C C . VAL A 1 163 ? -25.5 22.797 20.594 1 95.25 163 VAL A C 1
ATOM 1281 O O . VAL A 1 163 ? -26.047 23.484 21.453 1 95.25 163 VAL A O 1
ATOM 1284 N N . LEU A 1 164 ? -24.594 23.312 19.844 1 97.06 164 LEU A N 1
ATOM 1285 C CA . LEU A 1 164 ? -24.234 24.719 19.734 1 97.06 164 LEU A CA 1
ATOM 1286 C C . LEU A 1 164 ? -23.844 25.062 18.297 1 97.06 164 LEU A C 1
ATOM 1288 O O . LEU A 1 164 ? -23.781 24.188 17.438 1 97.06 164 LEU A O 1
ATOM 1292 N N . ALA A 1 165 ? -23.688 26.297 18 1 97.88 165 ALA A N 1
ATOM 1293 C CA . ALA A 1 165 ? -23.203 26.797 16.719 1 97.88 165 ALA A CA 1
ATOM 1294 C C . ALA A 1 165 ? -22.125 27.859 16.906 1 97.88 165 ALA A C 1
ATOM 1296 O O . ALA A 1 165 ? -22.188 28.656 17.828 1 97.88 165 ALA A O 1
ATOM 1297 N N . ALA A 1 166 ? -21.141 27.797 16.094 1 97.44 166 ALA A N 1
ATOM 1298 C CA . ALA A 1 166 ? -20.031 28.75 16.141 1 97.44 166 ALA A CA 1
ATOM 1299 C C . ALA A 1 166 ? -19.516 29.078 14.742 1 97.44 166 ALA A C 1
ATOM 1301 O O . ALA A 1 166 ? -19.938 28.453 13.766 1 97.44 166 ALA A O 1
ATOM 1302 N N . THR A 1 167 ? -18.656 30.062 14.688 1 97.44 167 THR A N 1
ATOM 1303 C CA . THR A 1 167 ? -18.141 30.453 13.375 1 97.44 167 THR A CA 1
ATOM 1304 C C . THR A 1 167 ? -16.625 30.25 13.305 1 97.44 167 THR A C 1
ATOM 1306 O O . THR A 1 167 ? -15.938 30.312 14.32 1 97.44 167 THR A O 1
ATOM 1309 N N . GLN A 1 168 ? -16.125 29.891 12.203 1 96.44 168 GLN A N 1
ATOM 1310 C CA . GLN A 1 168 ? -14.742 29.922 11.758 1 96.44 168 GLN A CA 1
ATOM 1311 C C . GLN A 1 168 ? -14.641 30.406 10.312 1 96.44 168 GLN A C 1
ATOM 1313 O O . GLN A 1 168 ? -15.016 29.688 9.383 1 96.44 168 GLN A O 1
ATOM 1318 N N . PHE A 1 169 ? -14.062 31.656 10.133 1 97.12 169 PHE A N 1
ATOM 1319 C CA . PHE A 1 169 ? -14.211 32.281 8.828 1 97.12 169 PHE A CA 1
ATOM 1320 C C . PHE A 1 169 ? -12.883 32.344 8.094 1 97.12 169 PHE A C 1
ATOM 1322 O O . PHE A 1 169 ? -12.844 32.219 6.863 1 97.12 169 PHE A O 1
ATOM 1329 N N . GLU A 1 170 ? -11.805 32.594 8.766 1 95.19 170 GLU A N 1
ATOM 1330 C CA . GLU A 1 170 ? -10.508 32.75 8.102 1 95.19 170 GLU A CA 1
ATOM 1331 C C . GLU A 1 170 ? -10.07 31.438 7.465 1 95.19 170 GLU A C 1
ATOM 1333 O O . GLU A 1 170 ? -10.016 30.406 8.141 1 95.19 170 GLU A O 1
ATOM 1338 N N . PRO A 1 171 ? -9.797 31.406 6.227 1 94.5 171 PRO A N 1
ATOM 1339 C CA . PRO A 1 171 ? -9.555 32.625 5.43 1 94.5 171 PRO A CA 1
ATOM 1340 C C . PRO A 1 171 ? -10.719 32.938 4.488 1 94.5 171 PRO A C 1
ATOM 1342 O O . PRO A 1 171 ? -10.883 34.094 4.082 1 94.5 171 PRO A O 1
ATOM 1345 N N . LEU A 1 172 ? -11.469 31.906 4.094 1 95.44 172 LEU A N 1
ATOM 1346 C CA . LEU A 1 172 ? -12.422 32.125 3.008 1 95.44 172 LEU A CA 1
ATOM 1347 C C . LEU A 1 172 ? -13.789 31.562 3.371 1 95.44 172 LEU A C 1
ATOM 1349 O O . LEU A 1 172 ? -14.453 30.938 2.535 1 95.44 172 LEU A O 1
ATOM 1353 N N . SER A 1 173 ? -14.234 31.797 4.652 1 96.25 173 SER A N 1
ATOM 1354 C CA . SER A 1 173 ? -15.445 31.062 4.973 1 96.25 173 SER A CA 1
ATOM 1355 C C . SER A 1 173 ? -16.531 31.984 5.523 1 96.25 173 SER A C 1
ATOM 1357 O O . SER A 1 173 ? -17.625 31.531 5.871 1 96.25 173 SER A O 1
ATOM 1359 N N . ALA A 1 174 ? -16.266 33.25 5.598 1 98.31 174 ALA A N 1
ATOM 1360 C CA . ALA A 1 174 ? -17.344 34.188 5.949 1 98.31 174 ALA A CA 1
ATOM 1361 C C . ALA A 1 174 ? -18.484 34.094 4.941 1 98.31 174 ALA A C 1
ATOM 1363 O O . ALA A 1 174 ? -19.656 34.188 5.312 1 98.31 174 ALA A O 1
ATOM 1364 N N . ARG A 1 175 ? -18.156 33.844 3.709 1 98.25 175 ARG A N 1
ATOM 1365 C CA . ARG A 1 175 ? -19.078 33.75 2.58 1 98.25 175 ARG A CA 1
ATOM 1366 C C . ARG A 1 175 ? -20.062 32.594 2.783 1 98.25 175 ARG A C 1
ATOM 1368 O O . ARG A 1 175 ? -21.078 32.531 2.102 1 98.25 175 ARG A O 1
ATOM 1375 N N . LYS A 1 176 ? -19.766 31.719 3.725 1 97.44 176 LYS A N 1
ATOM 1376 C CA . LYS A 1 176 ? -20.656 30.594 4.016 1 97.44 176 LYS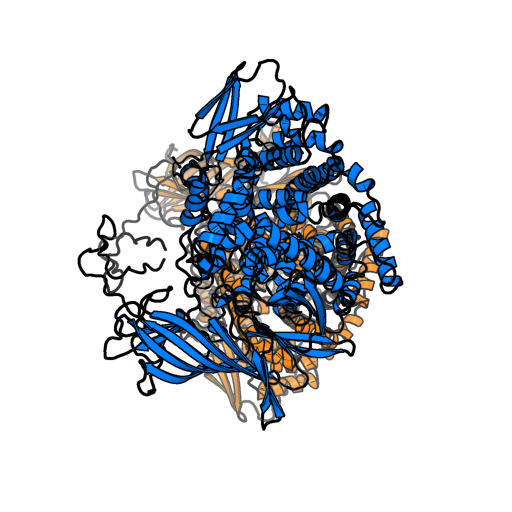 A CA 1
ATOM 1377 C C . LYS A 1 176 ? -21.688 30.969 5.07 1 97.44 176 LYS A C 1
ATOM 1379 O O . LYS A 1 176 ? -22.656 30.234 5.277 1 97.44 176 LYS A O 1
ATOM 1384 N N . ALA A 1 177 ? -21.5 32.094 5.672 1 98.44 177 ALA A N 1
ATOM 1385 C CA . ALA A 1 177 ? -22.422 32.531 6.711 1 98.44 177 ALA A CA 1
ATOM 1386 C C . ALA A 1 177 ? -23.297 33.688 6.219 1 98.44 177 ALA A C 1
ATOM 1388 O O . ALA A 1 177 ? -24.484 33.781 6.57 1 98.44 177 ALA A O 1
ATOM 1389 N N . PHE A 1 178 ? -22.75 34.594 5.457 1 98.69 178 PHE A N 1
ATOM 1390 C CA . PHE A 1 178 ? -23.484 35.688 4.867 1 98.69 178 PHE A CA 1
ATOM 1391 C C . PHE A 1 178 ? -22.781 36.219 3.613 1 98.69 178 PHE A C 1
ATOM 1393 O O . PHE A 1 178 ? -21.547 36.125 3.504 1 98.69 178 PHE A O 1
ATOM 1400 N N . PRO A 1 179 ? -23.609 36.719 2.586 1 98.62 179 PRO A N 1
ATOM 1401 C CA . PRO A 1 179 ? -22.953 37.312 1.424 1 98.62 179 PRO A CA 1
ATOM 1402 C C . PRO A 1 179 ? -22.109 38.531 1.79 1 98.62 179 PRO A C 1
ATOM 1404 O O . PRO A 1 179 ? -22.562 39.406 2.545 1 98.62 179 PRO A O 1
ATOM 1407 N N . CYS A 1 180 ? -20.922 38.594 1.27 1 98.69 180 CYS A N 1
ATOM 1408 C CA . CYS A 1 180 ? -20.047 39.656 1.755 1 98.69 180 CYS A CA 1
ATOM 1409 C C . CYS A 1 180 ? -18.828 39.844 0.86 1 98.69 180 CYS A C 1
ATOM 1411 O O . CYS A 1 180 ? -18.625 39.031 -0.062 1 98.69 180 CYS A O 1
ATOM 1413 N N . PHE A 1 181 ? -18.078 40.906 1.115 1 98.56 181 PHE A N 1
ATOM 1414 C CA . PHE A 1 181 ? -16.75 41.094 0.55 1 98.56 181 PHE A CA 1
ATOM 1415 C C . PHE A 1 181 ? -15.695 40.312 1.347 1 98.56 181 PHE A C 1
ATOM 1417 O O . PHE A 1 181 ? -15.023 40.906 2.205 1 98.56 181 PHE A O 1
ATOM 1424 N N . ASP A 1 182 ? -15.547 39.062 1.066 1 98.25 182 ASP A N 1
ATOM 1425 C CA . ASP A 1 182 ? -14.758 38.156 1.88 1 98.25 182 ASP A CA 1
ATOM 1426 C C . ASP A 1 182 ? -13.273 38.219 1.501 1 98.25 182 ASP A C 1
ATOM 1428 O O . ASP A 1 182 ? -12.68 37.219 1.13 1 98.25 182 ASP A O 1
ATOM 1432 N N . GLU A 1 183 ? -12.719 39.375 1.629 1 97.94 183 GLU A N 1
ATOM 1433 C CA . GLU A 1 183 ? -11.312 39.688 1.398 1 97.94 183 GLU A CA 1
ATOM 1434 C C . GLU A 1 183 ? -10.742 40.562 2.502 1 97.94 183 GLU A C 1
ATOM 1436 O O . GLU A 1 183 ? -11.461 41.375 3.094 1 97.94 183 GLU A O 1
ATOM 1441 N N . PRO A 1 184 ? -9.453 40.438 2.789 1 97.75 184 PRO A N 1
ATOM 1442 C CA . PRO A 1 184 ? -8.867 41.219 3.893 1 97.75 184 PRO A CA 1
ATOM 1443 C C . PRO A 1 184 ? -8.906 42.719 3.648 1 97.75 184 PRO A C 1
ATOM 1445 O O . PRO A 1 184 ? -8.984 43.5 4.602 1 97.75 184 PRO A O 1
ATOM 1448 N N . ALA A 1 185 ? -8.906 43.156 2.453 1 96.81 185 ALA A N 1
ATOM 1449 C CA . ALA A 1 185 ? -8.766 44.562 2.131 1 96.81 185 ALA A CA 1
ATOM 1450 C C . ALA A 1 185 ? -10.078 45.312 2.34 1 96.81 185 ALA A C 1
ATOM 1452 O O . ALA A 1 185 ? -10.086 46.562 2.426 1 96.81 185 ALA A O 1
ATOM 1453 N N . PHE A 1 186 ? -11.172 44.656 2.357 1 98.12 186 PHE A N 1
ATOM 1454 C CA . PHE A 1 186 ? -12.477 45.281 2.51 1 98.12 186 PHE A CA 1
ATOM 1455 C C . PHE A 1 186 ? -12.883 45.344 3.977 1 98.12 186 PHE A C 1
ATOM 1457 O O . PHE A 1 186 ? -13.633 44.469 4.449 1 98.12 186 PHE A O 1
ATOM 1464 N N . LYS A 1 187 ? -12.461 46.312 4.645 1 97.88 187 LYS A N 1
ATOM 1465 C CA . LYS A 1 187 ? -12.82 46.469 6.051 1 97.88 187 LYS A CA 1
ATOM 1466 C C . LYS A 1 187 ? -14.094 47.312 6.199 1 97.88 187 LYS A C 1
ATOM 1468 O O . LYS A 1 187 ? -14.359 48.188 5.398 1 97.88 187 LYS A O 1
ATOM 1473 N N . ALA A 1 188 ? -14.914 46.938 7.188 1 98.38 188 ALA A N 1
ATOM 1474 C CA . ALA A 1 188 ? -16.188 47.625 7.465 1 98.38 188 ALA A CA 1
ATOM 1475 C C . ALA A 1 188 ? -16.547 47.5 8.945 1 98.38 188 ALA A C 1
ATOM 1477 O O . ALA A 1 188 ? -15.852 46.844 9.711 1 98.38 188 ALA A O 1
ATOM 1478 N N . THR A 1 189 ? -17.578 48.188 9.305 1 98.38 189 THR A N 1
ATOM 1479 C CA . THR A 1 189 ? -18.141 48.031 10.641 1 98.38 189 THR A CA 1
ATOM 1480 C C . THR A 1 189 ? -19.328 47.062 10.609 1 98.38 189 THR A C 1
ATOM 1482 O O . THR A 1 189 ? -19.938 46.875 9.562 1 98.38 189 THR A O 1
ATOM 1485 N N . PHE A 1 190 ? -19.656 46.531 11.719 1 98.69 190 PHE A N 1
ATOM 1486 C CA . PHE A 1 190 ? -20.656 45.5 11.727 1 98.69 190 PHE A CA 1
ATOM 1487 C C . PHE A 1 190 ? -21.641 45.688 12.883 1 98.69 190 PHE A C 1
ATOM 1489 O O . PHE A 1 190 ? -21.219 46 14 1 98.69 190 PHE A O 1
ATOM 1496 N N . LEU A 1 191 ? -22.859 45.562 12.633 1 98.56 191 LEU A N 1
ATOM 1497 C CA . LEU A 1 191 ? -23.938 45.375 13.594 1 98.56 191 LEU A CA 1
ATOM 1498 C C . LEU A 1 191 ? -24.531 43.969 13.484 1 98.56 191 LEU A C 1
ATOM 1500 O O . LEU A 1 191 ? -24.953 43.562 12.406 1 98.56 191 LEU A O 1
ATOM 1504 N N . VAL A 1 192 ? -24.562 43.219 14.602 1 98.75 192 VAL A N 1
ATOM 1505 C CA . VAL A 1 192 ? -24.969 41.844 14.555 1 98.75 192 VAL A CA 1
ATOM 1506 C C . VAL A 1 192 ? -26.188 41.625 15.453 1 98.75 192 VAL A C 1
ATOM 1508 O O . VAL A 1 192 ? -26.188 42.031 16.609 1 98.75 192 VAL A O 1
ATOM 1511 N N . LYS A 1 193 ? -27.188 41 14.93 1 98.62 193 LYS A N 1
ATOM 1512 C CA . LYS A 1 193 ? -28.359 40.531 15.656 1 98.62 193 LYS A CA 1
ATOM 1513 C C . LYS A 1 193 ? -28.547 39.031 15.5 1 98.62 193 LYS A C 1
ATOM 1515 O O . LYS A 1 193 ? -28.438 38.5 14.391 1 98.62 193 LYS A O 1
ATOM 1520 N N . ILE A 1 194 ? -28.812 38.375 16.594 1 98.75 194 ILE A N 1
ATOM 1521 C CA . ILE A 1 194 ? -28.969 36.938 16.547 1 98.75 194 ILE A CA 1
ATOM 1522 C C . ILE A 1 194 ? -30.203 36.5 17.344 1 98.75 194 ILE A C 1
ATOM 1524 O O . ILE A 1 194 ? -30.375 36.906 18.5 1 98.75 194 ILE A O 1
ATOM 1528 N N . THR A 1 195 ? -31.016 35.719 16.75 1 98.06 195 THR A N 1
ATOM 1529 C CA . THR A 1 195 ? -32.156 35.156 17.453 1 98.06 195 THR A CA 1
ATOM 1530 C C . THR A 1 195 ? -31.781 33.812 18.109 1 98.06 195 THR A C 1
ATOM 1532 O O . THR A 1 195 ? -31.047 33.031 17.531 1 98.06 195 THR A O 1
ATOM 1535 N N . ARG A 1 196 ? -32.312 33.594 19.266 1 97 196 ARG A N 1
ATOM 1536 C CA . ARG A 1 196 ? -32 32.375 20 1 97 196 ARG A CA 1
ATOM 1537 C C . ARG A 1 196 ? -33.188 31.906 20.859 1 97 196 ARG A C 1
ATOM 1539 O O . ARG A 1 196 ? -34.062 32.688 21.172 1 97 196 ARG A O 1
ATOM 1546 N N . LYS A 1 197 ? -33.094 30.703 21.312 1 96.44 197 LYS A N 1
ATOM 1547 C CA . LYS A 1 197 ? -33.969 30.203 22.359 1 96.44 197 LYS A CA 1
ATOM 1548 C C . LYS A 1 197 ? -33.562 30.734 23.734 1 96.44 197 LYS A C 1
ATOM 1550 O O . LYS A 1 197 ? -32.406 31.094 23.938 1 96.44 197 LYS A O 1
ATOM 1555 N N . PRO A 1 198 ? -34.469 30.719 24.688 1 95.31 198 PRO A N 1
ATOM 1556 C CA . PRO A 1 198 ? -34.188 31.328 25.984 1 95.31 198 PRO A CA 1
ATOM 1557 C C . PRO A 1 198 ? -33.062 30.609 26.734 1 95.31 198 PRO A C 1
ATOM 1559 O O . PRO A 1 198 ? -32.344 31.219 27.516 1 95.31 198 PRO A O 1
ATOM 1562 N N . ASN A 1 199 ? -32.969 29.453 26.531 1 93.5 199 ASN A N 1
ATOM 1563 C CA . ASN A 1 199 ? -31.969 28.672 27.266 1 93.5 199 ASN A CA 1
ATOM 1564 C C . ASN A 1 199 ? -30.578 28.812 26.672 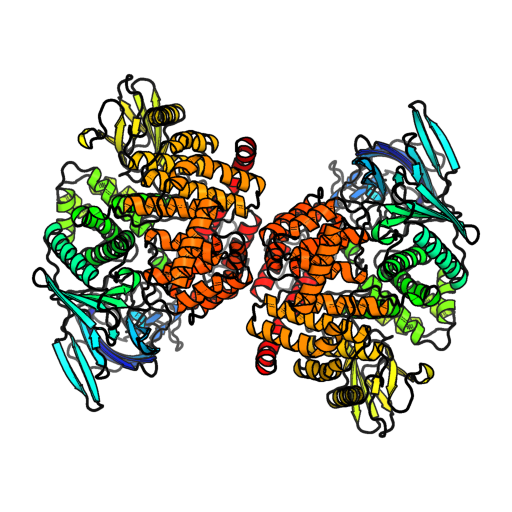1 93.5 199 ASN A C 1
ATOM 1566 O O . ASN A 1 199 ? -29.609 28.266 27.203 1 93.5 199 ASN A O 1
ATOM 1570 N N . TYR A 1 200 ? -30.422 29.531 25.516 1 96.62 200 TYR A N 1
ATOM 1571 C CA . TYR A 1 200 ? -29.141 29.766 24.891 1 96.62 200 TYR A CA 1
ATOM 1572 C C . TYR A 1 200 ? -28.656 31.188 25.156 1 96.62 200 TYR A C 1
ATOM 1574 O O . TYR A 1 200 ? -29.438 32.062 25.531 1 96.62 200 TYR A O 1
ATOM 1582 N N . LYS A 1 201 ? -27.344 31.297 24.984 1 95.94 201 LYS A N 1
ATOM 1583 C CA . LYS A 1 201 ? -26.688 32.594 24.938 1 95.94 201 LYS A CA 1
ATOM 1584 C C . LYS A 1 201 ? -26 32.812 23.594 1 95.94 201 LYS A C 1
ATOM 1586 O O . LYS A 1 201 ? -25.609 31.859 22.922 1 95.94 201 LYS A O 1
ATOM 1591 N N . THR A 1 202 ? -26 34.125 23.266 1 98.31 202 THR A N 1
ATOM 1592 C CA . THR A 1 202 ? -25.25 34.438 22.062 1 98.31 202 THR A CA 1
ATOM 1593 C C . THR A 1 202 ? -24.047 35.312 22.406 1 98.31 202 THR A C 1
ATOM 1595 O O . THR A 1 202 ? -24.062 36.094 23.359 1 98.31 202 THR A O 1
ATOM 1598 N N . LEU A 1 203 ? -22.969 35.094 21.719 1 98.44 203 LEU A N 1
ATOM 1599 C CA . LEU A 1 203 ? -21.766 35.875 21.797 1 98.44 203 LEU A CA 1
ATOM 1600 C C . LEU A 1 203 ? -21.375 36.438 20.422 1 98.44 203 LEU A C 1
ATOM 1602 O O . LEU A 1 203 ? -21.625 35.781 19.406 1 98.44 203 LEU A O 1
ATOM 1606 N N . SER A 1 204 ? -20.812 37.625 20.422 1 98.56 204 SER A N 1
ATOM 1607 C CA . SER A 1 204 ? -20.297 38.219 19.188 1 98.56 204 SER A CA 1
ATOM 1608 C C . SER A 1 204 ? -19.141 39.188 19.5 1 98.56 204 SER A C 1
ATOM 1610 O O . SER A 1 204 ? -18.625 39.188 20.609 1 98.56 204 SER A O 1
ATOM 1612 N N . ASN A 1 205 ? -18.734 39.969 18.531 1 98.62 205 ASN A N 1
ATOM 1613 C CA . ASN A 1 205 ? -17.562 40.844 18.625 1 98.62 205 ASN A CA 1
ATOM 1614 C C . ASN A 1 205 ? -17.75 41.906 19.688 1 98.62 205 ASN A C 1
ATOM 1616 O O . ASN A 1 205 ? -16.781 42.312 20.344 1 98.62 205 ASN A O 1
ATOM 1620 N N . MET A 1 206 ? -18.938 42.375 19.906 1 98.56 206 MET A N 1
ATOM 1621 C CA . MET A 1 206 ? -19.203 43.531 20.75 1 98.56 206 MET A CA 1
ATOM 1622 C C . MET A 1 206 ? -20.125 43.156 21.906 1 98.56 206 MET A C 1
ATOM 1624 O O . MET A 1 206 ? -20.781 42.125 21.875 1 98.56 206 MET A O 1
ATOM 1628 N N . PRO A 1 207 ? -20.156 43.969 22.953 1 97.44 207 PRO A N 1
ATOM 1629 C CA . PRO A 1 207 ? -21.109 43.719 24.047 1 97.44 207 PRO A CA 1
ATOM 1630 C C . PRO A 1 207 ? -22.562 43.75 23.578 1 97.44 207 PRO A C 1
ATOM 1632 O O . PRO A 1 207 ? -22.891 44.469 22.641 1 97.44 207 PRO A O 1
ATOM 1635 N N . LYS A 1 208 ? -23.359 42.938 24.281 1 97.19 208 LYS A N 1
ATOM 1636 C CA . LYS A 1 208 ? -24.797 42.938 24 1 97.19 208 LYS A CA 1
ATOM 1637 C C . LYS A 1 208 ? -25.406 44.312 24.344 1 97.19 208 LYS A C 1
ATOM 1639 O O . LYS A 1 208 ? -25.203 44.812 25.453 1 97.19 208 LYS A O 1
ATOM 1644 N N . ALA A 1 209 ? -26.125 44.906 23.406 1 97.62 209 ALA A N 1
ATOM 1645 C CA . ALA A 1 209 ? -26.734 46.219 23.594 1 97.62 209 ALA A CA 1
ATOM 1646 C C . ALA A 1 209 ? -28.188 46.094 24.062 1 97.62 209 ALA A C 1
ATOM 1648 O O . ALA A 1 209 ? -28.641 46.875 24.891 1 97.62 209 ALA A O 1
ATOM 1649 N N . ASN A 1 210 ? -28.875 45.125 23.469 1 96.88 210 ASN A N 1
ATOM 1650 C CA . ASN A 1 210 ? -30.297 44.969 23.75 1 96.88 210 ASN A CA 1
ATOM 1651 C C . ASN A 1 210 ? -30.75 43.531 23.547 1 96.88 210 ASN A C 1
ATOM 1653 O O . ASN A 1 210 ? -30.125 42.781 22.781 1 96.88 210 ASN A O 1
ATOM 1657 N N . VAL A 1 211 ? -31.797 43.156 24.297 1 97.31 211 VAL A N 1
ATOM 1658 C CA . VAL A 1 211 ? -32.469 41.875 24.125 1 97.31 211 VAL A CA 1
ATOM 1659 C C . VAL A 1 211 ? -33.969 42.125 23.906 1 97.31 211 VAL A C 1
ATOM 1661 O O . VAL A 1 211 ? -34.625 42.781 24.719 1 97.31 211 VAL A O 1
ATOM 1664 N N . THR A 1 212 ? -34.469 41.656 22.828 1 97.31 212 THR A N 1
ATOM 1665 C CA . THR A 1 212 ? -35.875 41.844 22.516 1 97.31 212 THR A CA 1
ATOM 1666 C C . THR A 1 212 ? -36.594 40.5 22.484 1 97.31 212 THR A C 1
ATOM 1668 O O . THR A 1 212 ? -36.156 39.562 21.828 1 97.31 212 THR A O 1
ATOM 1671 N N . ALA A 1 213 ? -37.75 40.469 23.141 1 96.75 213 ALA A N 1
ATOM 1672 C CA . ALA A 1 213 ? -38.594 39.281 23.078 1 96.75 213 ALA A CA 1
ATOM 1673 C C . ALA A 1 213 ? -39.438 39.25 21.797 1 96.75 213 ALA A C 1
ATOM 1675 O O . ALA A 1 213 ? -40.031 40.25 21.453 1 96.75 213 ALA A O 1
ATOM 1676 N N . LEU A 1 214 ? -39.406 38.188 21.156 1 96.06 214 LEU A N 1
ATOM 1677 C CA . LEU A 1 214 ? -40.188 38.031 19.938 1 96.06 214 LEU A CA 1
ATOM 1678 C C . LEU A 1 214 ? -41.469 37.312 20.219 1 96.06 214 LEU A C 1
ATOM 1680 O O . LEU A 1 214 ? -41.594 36.562 21.188 1 96.06 214 LEU A O 1
ATOM 1684 N N . PRO A 1 215 ? -42.5 37.438 19.391 1 92.81 215 PRO A N 1
ATOM 1685 C CA . PRO A 1 215 ? -43.812 36.812 19.609 1 92.81 215 PRO A CA 1
ATOM 1686 C C . PRO A 1 215 ? -43.75 35.281 19.609 1 92.81 215 PRO A C 1
ATOM 1688 O O . PRO A 1 215 ? -44.562 34.625 20.266 1 92.81 215 PRO A O 1
ATOM 1691 N N . ASN A 1 216 ? -42.906 34.781 19.016 1 92.88 216 ASN A N 1
ATOM 1692 C CA . ASN A 1 216 ? -42.844 33.312 18.891 1 92.88 216 ASN A CA 1
ATOM 1693 C C . ASN A 1 216 ? -42.062 32.688 20.062 1 92.88 216 ASN A C 1
ATOM 1695 O O . ASN A 1 216 ? -41.75 31.5 20.047 1 92.88 216 ASN A O 1
ATOM 1699 N N . GLY A 1 217 ? -41.719 33.469 21.016 1 93.94 217 GLY A N 1
ATOM 1700 C CA . GLY A 1 217 ? -41.094 32.969 22.219 1 93.94 217 GLY A CA 1
ATOM 1701 C C . GLY A 1 217 ? -39.562 33 22.156 1 93.94 217 GLY A C 1
ATOM 1702 O O . GLY A 1 217 ? -38.906 32.719 23.156 1 93.94 217 GLY A O 1
ATOM 1703 N N . LEU A 1 218 ? -39.062 33.438 21.047 1 96.88 218 LEU A N 1
ATOM 1704 C CA . LEU A 1 218 ? -37.625 33.562 20.891 1 96.88 218 LEU A CA 1
ATOM 1705 C C . LEU A 1 218 ? -37.156 34.938 21.375 1 96.88 218 LEU A C 1
ATOM 1707 O O . LEU A 1 218 ? -37.969 35.844 21.609 1 96.88 218 LEU A O 1
ATOM 1711 N N . LEU A 1 219 ? -35.844 35 21.609 1 97.94 219 LEU A N 1
ATOM 1712 C CA . LEU A 1 219 ? -35.188 36.25 21.953 1 97.94 219 LEU A CA 1
ATOM 1713 C C . LEU A 1 219 ? -34.281 36.719 20.844 1 97.94 219 LEU A C 1
ATOM 1715 O O . LEU A 1 219 ? -33.625 35.906 20.188 1 97.94 219 LEU A O 1
ATOM 1719 N N . ARG A 1 220 ? -34.25 37.938 20.578 1 97.81 220 ARG A N 1
ATOM 1720 C CA . ARG A 1 220 ? -33.281 38.531 19.641 1 97.81 220 ARG A CA 1
ATOM 1721 C C . ARG A 1 220 ? -32.25 39.375 20.375 1 97.81 220 ARG A C 1
ATOM 1723 O O . ARG A 1 220 ? -32.594 40.375 20.984 1 97.81 220 ARG A O 1
ATOM 1730 N N . ASP A 1 221 ? -31.078 38.969 20.344 1 98.44 221 ASP A N 1
ATOM 1731 C CA . ASP A 1 221 ? -29.953 39.719 20.922 1 98.44 221 ASP A CA 1
ATOM 1732 C C . ASP A 1 221 ? -29.359 40.656 19.891 1 98.44 221 ASP A C 1
ATOM 1734 O O . ASP A 1 221 ? -29.062 40.281 18.75 1 98.44 221 ASP A O 1
ATOM 1738 N N . GLU A 1 222 ? -29.234 41.906 20.234 1 98.38 222 GLU A N 1
ATOM 1739 C CA . GLU A 1 222 ? -28.578 42.906 19.406 1 98.38 222 GLU A CA 1
ATOM 1740 C C . GLU A 1 222 ? -27.281 43.406 20.047 1 98.38 222 GLU A C 1
ATOM 1742 O O . GLU A 1 222 ? -27.266 43.781 21.219 1 98.38 222 GLU A O 1
ATOM 1747 N N . PHE A 1 223 ? -26.219 43.375 19.328 1 98.62 223 PHE A N 1
ATOM 1748 C CA . PHE A 1 223 ? -24.922 43.812 19.812 1 98.62 223 PHE A CA 1
ATOM 1749 C C . PHE A 1 223 ? -24.609 45.25 19.344 1 98.62 223 PHE A C 1
ATOM 1751 O O . PHE A 1 223 ? -25.203 45.719 18.375 1 98.62 223 PHE A O 1
ATOM 1758 N N . GLU A 1 224 ? -23.688 45.875 20.047 1 98.38 224 GLU A N 1
ATOM 1759 C CA . GLU A 1 224 ? -23.234 47.188 19.625 1 98.38 224 GLU A CA 1
ATOM 1760 C C . GLU A 1 224 ? -22.531 47.125 18.281 1 98.38 224 GLU A C 1
ATOM 1762 O O . GLU A 1 224 ? -21.938 46.094 17.922 1 98.38 224 GLU A O 1
ATOM 1767 N N . ARG A 1 225 ? -22.703 48.156 17.5 1 97.62 225 ARG A N 1
ATOM 1768 C CA . ARG A 1 225 ? -21.906 48.25 16.281 1 97.62 225 ARG A CA 1
ATOM 1769 C C . ARG A 1 225 ? -20.422 48.344 16.594 1 97.62 225 ARG A C 1
ATOM 1771 O O . ARG A 1 225 ? -20.016 49 17.562 1 97.62 225 ARG A O 1
ATOM 1778 N N . THR A 1 226 ? -19.656 47.719 15.812 1 96.88 226 THR A N 1
ATOM 1779 C CA . THR A 1 226 ? -18.234 47.75 16.062 1 96.88 226 THR A CA 1
ATOM 1780 C C . THR A 1 226 ? -17.688 49.156 15.969 1 96.88 226 THR A C 1
ATOM 1782 O O . THR A 1 226 ? -18.109 49.938 15.102 1 96.88 226 THR A O 1
ATOM 1785 N N . SER A 1 227 ? -16.828 49.5 16.844 1 94.25 227 SER A N 1
ATOM 1786 C CA . SER A 1 227 ? -16.172 50.812 16.828 1 94.25 227 SER A CA 1
ATOM 1787 C C . SER A 1 227 ? -14.914 50.781 15.977 1 94.25 227 SER A C 1
ATOM 1789 O O . SER A 1 227 ? -14.289 51.844 15.766 1 94.25 227 SER A O 1
ATOM 1791 N N . VAL A 1 228 ? -14.5 49.688 15.508 1 95.44 228 VAL A N 1
ATOM 1792 C CA . VAL A 1 228 ? -13.359 49.5 14.617 1 95.44 228 VAL A CA 1
ATOM 1793 C C . VAL A 1 228 ? -13.836 48.969 13.273 1 95.44 228 VAL A C 1
ATOM 1795 O O . VAL A 1 228 ? -14.883 48.312 13.195 1 95.44 228 VAL A O 1
ATOM 1798 N N . ASN A 1 229 ? -13.172 49.25 12.227 1 95.69 229 ASN A N 1
ATOM 1799 C CA . ASN A 1 229 ? -13.414 48.562 10.969 1 95.69 229 ASN A CA 1
ATOM 1800 C C . ASN A 1 229 ? -12.695 47.219 10.922 1 95.69 229 ASN A C 1
ATOM 1802 O O . ASN A 1 229 ? -11.578 47.094 11.43 1 95.69 229 ASN A O 1
ATOM 1806 N N . MET A 1 230 ? -13.266 46.281 10.461 1 96.12 230 MET A N 1
ATOM 1807 C CA . MET A 1 230 ? -12.609 44.969 10.414 1 96.12 230 MET A CA 1
ATOM 1808 C C . MET A 1 230 ? -13 44.219 9.156 1 96.12 230 MET A C 1
ATOM 1810 O O . MET A 1 230 ? -14.023 44.5 8.539 1 96.12 230 MET A O 1
ATOM 1814 N N . SER A 1 231 ? -12.102 43.344 8.75 1 97.88 231 SER A N 1
ATOM 1815 C CA . SER A 1 231 ? -12.375 42.406 7.641 1 97.88 231 SER A CA 1
ATOM 1816 C C . SER A 1 231 ? -13.43 41.375 8.023 1 97.88 231 SER A C 1
ATOM 1818 O O . SER A 1 231 ? -13.625 41.094 9.203 1 97.88 231 SER A O 1
ATOM 1820 N N . THR A 1 232 ? -14.094 40.812 7.031 1 98.31 232 THR A N 1
ATOM 1821 C CA . THR A 1 232 ? -15.227 39.906 7.25 1 98.31 232 THR A CA 1
ATOM 1822 C C . THR A 1 232 ? -14.781 38.656 7.98 1 98.31 232 THR A C 1
ATOM 1824 O O . THR A 1 232 ? -15.547 38.062 8.758 1 98.31 232 THR A O 1
ATOM 1827 N N . TYR A 1 233 ? -13.531 38.188 7.754 1 97.69 233 TYR A N 1
ATOM 1828 C CA . TYR A 1 233 ? -13.102 36.938 8.359 1 97.69 233 TYR A CA 1
ATOM 1829 C C . TYR A 1 233 ? -12.914 37.094 9.867 1 97.69 233 TYR A C 1
ATOM 1831 O O . TYR A 1 233 ? -12.797 36.125 10.586 1 97.69 233 TYR A O 1
ATOM 1839 N N . LEU A 1 234 ? -13 38.281 10.414 1 98.31 234 LEU A N 1
ATOM 1840 C CA . LEU A 1 234 ? -12.797 38.562 11.836 1 98.31 234 LEU A CA 1
ATOM 1841 C C . LEU A 1 234 ? -14.133 38.656 12.57 1 98.31 234 LEU A C 1
ATOM 1843 O O . LEU A 1 234 ? -14.172 38.781 13.789 1 98.31 234 LEU A O 1
ATOM 1847 N N . VAL A 1 235 ? -15.234 38.625 11.844 1 98.5 235 VAL A N 1
ATOM 1848 C CA . VAL A 1 235 ? -16.547 38.562 12.469 1 98.5 235 VAL A CA 1
ATOM 1849 C C . VAL A 1 235 ? -16.734 37.188 13.156 1 98.5 235 VAL A C 1
ATOM 1851 O O . VAL A 1 235 ? -16.234 36.188 12.664 1 98.5 235 VAL A O 1
ATOM 1854 N N . ALA A 1 236 ? -17.391 37.281 14.328 1 98.25 236 ALA A N 1
ATOM 1855 C CA . ALA A 1 236 ? -17.641 36 15.031 1 98.25 236 ALA A CA 1
ATOM 1856 C C . ALA A 1 236 ? -18.969 36.062 15.789 1 98.25 236 ALA A C 1
ATOM 1858 O O . ALA A 1 236 ? -19.344 37.094 16.328 1 98.25 236 ALA A O 1
ATOM 1859 N N . PHE A 1 237 ? -19.625 35 15.805 1 97.75 237 PHE A N 1
ATOM 1860 C CA . PHE A 1 237 ? -20.781 34.844 16.672 1 97.75 237 PHE A CA 1
ATOM 1861 C C . PHE A 1 237 ? -20.984 33.375 17.062 1 97.75 237 PHE A C 1
ATOM 1863 O O . PHE A 1 237 ? -20.609 32.469 16.297 1 97.75 237 PHE A O 1
ATOM 1870 N N . ILE A 1 238 ? -21.422 33.125 18.234 1 98.31 238 ILE A N 1
ATOM 1871 C CA . ILE A 1 238 ? -21.625 31.828 18.844 1 98.31 238 ILE A CA 1
ATOM 1872 C C . ILE A 1 238 ? -23 31.766 19.5 1 98.31 238 ILE A C 1
ATOM 1874 O O . ILE A 1 238 ? -23.469 32.75 20.078 1 98.31 238 ILE A O 1
ATOM 1878 N N . VAL A 1 239 ? -23.719 30.703 19.312 1 98.44 239 VAL A N 1
ATOM 1879 C CA . VAL A 1 239 ? -24.953 30.375 20.047 1 98.44 239 VAL A CA 1
ATOM 1880 C C . VAL A 1 239 ? -24.734 29.109 20.875 1 98.44 239 VAL A C 1
ATOM 1882 O O . VAL A 1 239 ? -24.594 28.016 20.328 1 98.44 239 VAL A O 1
ATOM 1885 N N . ALA A 1 240 ? -24.656 29.312 22.172 1 97.75 240 ALA A N 1
ATOM 1886 C CA . ALA A 1 240 ? -24.312 28.203 23.062 1 97.75 240 ALA A CA 1
ATOM 1887 C C . ALA A 1 240 ? -24.797 28.469 24.484 1 97.75 240 ALA A C 1
ATOM 1889 O O . ALA A 1 240 ? -25.25 29.578 24.797 1 97.75 240 ALA A O 1
ATOM 1890 N N . ASP A 1 241 ? -24.719 27.484 25.312 1 96 241 ASP A N 1
ATOM 1891 C CA . ASP A 1 241 ? -25 27.625 26.734 1 96 241 ASP A CA 1
ATOM 1892 C C . ASP A 1 241 ? -23.719 27.688 27.562 1 96 241 ASP A C 1
ATOM 1894 O O . ASP A 1 241 ? -23.609 27.031 28.594 1 96 241 ASP A O 1
ATOM 1898 N N . PHE A 1 242 ? -22.766 28.453 27.156 1 96.88 242 PHE A N 1
ATOM 1899 C CA . PHE A 1 242 ? -21.469 28.578 27.797 1 96.88 242 PHE A CA 1
ATOM 1900 C C . PHE A 1 242 ? -21.562 29.406 29.062 1 96.88 242 PHE A C 1
ATOM 1902 O O . PHE A 1 242 ? -22.5 30.188 29.234 1 96.88 242 PHE A O 1
ATOM 1909 N N . THR A 1 243 ? -20.625 29.172 29.969 1 96.12 243 THR A N 1
ATOM 1910 C CA . THR A 1 243 ? -20.531 29.953 31.203 1 96.12 243 THR A CA 1
ATOM 1911 C C . THR A 1 243 ? -19.219 30.719 31.25 1 96.12 243 THR A C 1
ATOM 1913 O O . THR A 1 243 ? -18.172 30.203 30.859 1 96.12 243 THR A O 1
ATOM 1916 N N . PRO A 1 244 ? -19.266 31.953 31.734 1 97.06 244 PRO A N 1
ATOM 1917 C CA . PRO A 1 244 ? -18.047 32.781 31.734 1 97.06 244 PRO A CA 1
ATOM 1918 C C . PRO A 1 244 ? -17.453 32.938 33.125 1 97.06 244 PRO A C 1
ATOM 1920 O O . PRO A 1 244 ? -18.141 32.75 34.125 1 97.06 244 PRO A O 1
ATOM 1923 N N . ILE A 1 245 ? -16.188 33.188 33.219 1 97.94 245 ILE A N 1
ATOM 1924 C CA . ILE A 1 245 ? -15.523 33.906 34.281 1 97.94 245 ILE A CA 1
ATOM 1925 C C . ILE A 1 245 ? -14.891 35.188 33.719 1 97.94 245 ILE A C 1
ATOM 1927 O O . ILE A 1 245 ? -14.516 35.25 32.531 1 97.94 245 ILE A O 1
ATOM 1931 N N . SER A 1 246 ? -14.82 36.281 34.531 1 97.94 246 SER A N 1
ATOM 1932 C CA . SER A 1 246 ? -14.398 37.531 33.969 1 97.94 246 SER A CA 1
ATOM 1933 C C . SER A 1 246 ? -13.492 38.312 34.938 1 97.94 246 SER A C 1
ATOM 1935 O O . SER A 1 246 ? -13.492 38.031 36.125 1 97.94 246 SER A O 1
ATOM 1937 N N . LYS A 1 247 ? -12.734 39.125 34.344 1 97.56 247 LYS A N 1
ATOM 1938 C CA . LYS A 1 247 ? -11.867 40.094 35.031 1 97.56 247 LYS A CA 1
ATOM 1939 C C . LYS A 1 247 ? -11.719 41.375 34.219 1 97.56 247 LYS A C 1
ATOM 1941 O O . LYS A 1 247 ? -11.609 41.344 33 1 97.56 247 LYS A O 1
ATOM 1946 N N . ASN A 1 248 ? -11.781 42.5 34.906 1 97 248 ASN A N 1
ATOM 1947 C CA . ASN A 1 248 ? -11.5 43.75 34.25 1 97 248 ASN A CA 1
ATOM 1948 C C . ASN A 1 248 ? -10.008 44.031 34.156 1 97 248 ASN A C 1
ATOM 1950 O O . ASN A 1 248 ? -9.312 44 35.188 1 97 248 ASN A O 1
ATOM 1954 N N . VAL A 1 249 ? -9.539 44.281 33 1 96 249 VAL A N 1
ATOM 1955 C CA . VAL A 1 249 ? -8.117 44.531 32.75 1 96 249 VAL A CA 1
ATOM 1956 C C . VAL A 1 249 ? -7.961 45.781 31.875 1 96 249 VAL A C 1
ATOM 1958 O O . VAL A 1 249 ? -8.344 45.75 30.703 1 96 249 VAL A O 1
ATOM 1961 N N . SER A 1 250 ? -7.336 46.906 32.344 1 91.5 250 SER A N 1
ATOM 1962 C CA . SER A 1 250 ? -7.09 48.125 31.562 1 91.5 250 SER A CA 1
ATOM 1963 C C . SER A 1 250 ? -8.359 48.594 30.891 1 91.5 250 SER A C 1
ATOM 1965 O O . SER A 1 250 ? -8.375 48.812 29.672 1 91.5 250 SER A O 1
ATOM 1967 N N . GLU A 1 251 ? -9.453 48.531 31.516 1 92.25 251 GLU A N 1
ATOM 1968 C CA . GLU A 1 251 ? -10.742 49.031 31.062 1 92.25 251 GLU A CA 1
ATOM 1969 C C . GLU A 1 251 ? -11.383 48.094 30.062 1 92.25 251 GLU A C 1
ATOM 1971 O O . GLU A 1 251 ? -12.266 48.5 29.297 1 92.25 251 GLU A O 1
ATOM 1976 N N . THR A 1 252 ? -10.898 46.938 29.922 1 97.62 252 THR A N 1
ATOM 1977 C CA . THR A 1 252 ? -11.461 45.906 29.062 1 97.62 252 THR A CA 1
ATOM 1978 C C . THR A 1 252 ? -11.992 44.75 29.906 1 97.62 252 THR A C 1
ATOM 1980 O O . THR A 1 252 ? -11.289 44.219 30.766 1 97.62 252 THR A O 1
ATOM 1983 N N . LEU A 1 253 ? -13.219 44.375 29.734 1 98.38 253 LEU A N 1
ATOM 1984 C CA . LEU A 1 253 ? -13.75 43.188 30.391 1 98.38 253 LEU A CA 1
ATOM 1985 C C . LEU A 1 253 ? -13.273 41.906 29.688 1 98.38 253 LEU A C 1
ATOM 1987 O O . LEU A 1 253 ? -13.734 41.594 28.594 1 98.38 253 LEU A O 1
ATOM 1991 N N . VAL A 1 254 ? -12.328 41.25 30.328 1 98.62 254 VAL A N 1
ATOM 1992 C CA . VAL A 1 254 ? -11.805 40 29.781 1 98.62 254 VAL A CA 1
ATOM 1993 C C . VAL A 1 254 ? -12.586 38.812 30.359 1 98.62 254 VAL A C 1
ATOM 1995 O O . VAL A 1 254 ? -12.734 38.688 31.578 1 98.62 254 VAL A O 1
ATOM 1998 N N . SER A 1 255 ? -13.102 37.969 29.484 1 98.69 255 SER A N 1
ATOM 1999 C CA . SER A 1 255 ? -13.875 36.812 29.922 1 98.69 255 SER A CA 1
ATOM 2000 C C . SER A 1 255 ? -13.391 35.531 29.25 1 98.69 255 SER A C 1
ATOM 2002 O O . SER A 1 255 ? -12.898 35.562 28.109 1 98.69 255 SER A O 1
ATOM 2004 N N . VAL A 1 256 ? -13.445 34.438 29.969 1 98.69 256 VAL A N 1
ATOM 2005 C CA . VAL A 1 256 ? -13.203 33.094 29.406 1 98.69 256 VAL A CA 1
ATOM 2006 C C . VAL A 1 256 ? -14.477 32.25 29.5 1 98.69 256 VAL A C 1
ATOM 2008 O O . VAL A 1 256 ? -15.055 32.125 30.578 1 98.69 256 VAL A O 1
ATOM 2011 N N . TYR A 1 257 ? -14.93 31.75 28.344 1 98.25 257 TYR A N 1
ATOM 2012 C CA . TYR A 1 257 ? -16.156 30.969 28.25 1 98.25 257 TYR A CA 1
ATOM 2013 C C . TYR A 1 257 ? -15.836 29.5 28 1 98.25 257 TYR A C 1
ATOM 2015 O O . TYR A 1 257 ? -14.914 29.172 27.25 1 98.25 257 TYR A O 1
ATOM 2023 N N . SER A 1 258 ? -16.547 28.578 28.625 1 96.62 258 SER A N 1
ATOM 2024 C CA . SER A 1 258 ? -16.469 27.125 28.422 1 96.62 258 SER A CA 1
ATOM 2025 C C . SER A 1 258 ? -17.828 26.469 28.609 1 96.62 258 SER A C 1
ATOM 2027 O O . SER A 1 258 ? -18.781 27.125 29.047 1 96.62 258 SER A O 1
ATOM 2029 N N . VAL A 1 259 ? -17.922 25.266 28.219 1 94.88 259 VAL A N 1
ATOM 2030 C CA . VAL A 1 259 ? -19.094 24.5 28.641 1 94.88 259 VAL A CA 1
ATOM 2031 C C . VAL A 1 259 ? -19.172 24.469 30.156 1 94.88 259 VAL A C 1
ATOM 2033 O O . VAL A 1 259 ? -18.141 24.547 30.844 1 94.88 259 VAL A O 1
ATOM 2036 N N . PRO A 1 260 ? -20.375 24.312 30.703 1 93.94 260 PRO A N 1
ATOM 2037 C CA . PRO A 1 260 ? -20.547 24.438 32.156 1 93.94 260 PRO A CA 1
ATOM 2038 C C . PRO A 1 260 ? -19.703 23.438 32.938 1 93.94 260 PRO A C 1
ATOM 2040 O O . PRO A 1 260 ? -19.172 23.766 34 1 93.94 260 PRO A O 1
ATOM 2043 N N . GLU A 1 261 ? -19.484 22.344 32.406 1 90.19 261 GLU A N 1
ATOM 2044 C CA . GLU A 1 261 ? -18.812 21.25 33.094 1 90.19 261 GLU A CA 1
ATOM 2045 C C . GLU A 1 261 ? -17.312 21.516 33.188 1 90.19 261 GLU A C 1
ATOM 2047 O O . GLU A 1 261 ? -16.609 20.859 33.969 1 90.19 261 GLU A O 1
ATOM 2052 N N . LYS A 1 262 ? -16.797 22.531 32.531 1 92.75 262 LYS A N 1
ATOM 2053 C CA . LYS A 1 262 ? -15.359 22.75 32.469 1 92.75 262 LYS A CA 1
ATOM 2054 C C . LYS A 1 262 ? -15 24.141 33 1 92.75 262 LYS A C 1
ATOM 2056 O O . LYS A 1 262 ? -13.898 24.625 32.75 1 92.75 262 LYS A O 1
ATOM 2061 N N . LYS A 1 263 ? -15.867 24.719 33.719 1 93.12 263 LYS A N 1
ATOM 2062 C CA . LYS A 1 263 ? -15.68 26.062 34.25 1 93.12 263 LYS A CA 1
ATOM 2063 C C . LYS A 1 263 ? -14.43 26.141 35.125 1 93.12 263 LYS A C 1
ATOM 2065 O O . LYS A 1 263 ? -13.703 27.141 35.094 1 93.12 263 LYS A O 1
ATOM 2070 N N . GLU A 1 264 ? -14.133 25.109 35.781 1 92.19 264 GLU A N 1
ATOM 2071 C CA . GLU A 1 264 ? -13.008 25.094 36.719 1 92.19 264 GLU A CA 1
ATOM 2072 C C . GLU A 1 264 ? -11.672 25.047 36 1 92.19 264 GLU A C 1
ATOM 2074 O O . GLU A 1 264 ? -10.625 25.281 36.594 1 92.19 264 GLU A O 1
ATOM 2079 N N . HIS A 1 265 ? -11.68 24.891 34.688 1 93.38 265 HIS A N 1
ATOM 2080 C CA . HIS A 1 265 ? -10.453 24.797 33.906 1 93.38 265 HIS A CA 1
ATOM 2081 C C . HIS A 1 265 ? -10.141 26.109 33.219 1 93.38 265 HIS A C 1
ATOM 2083 O O . HIS A 1 265 ? -9.25 26.172 32.375 1 93.38 265 HIS A O 1
ATOM 2089 N N . THR A 1 266 ? -10.828 27.219 33.594 1 96.31 266 THR A N 1
ATOM 2090 C CA . THR A 1 266 ? -10.758 28.438 32.812 1 96.31 266 THR A CA 1
ATOM 2091 C C . THR A 1 266 ? -9.883 29.484 33.5 1 96.31 266 THR A C 1
ATOM 2093 O O . THR A 1 266 ? -9.477 30.469 32.875 1 96.31 266 THR A O 1
ATOM 2096 N N . GLU A 1 267 ? -9.531 29.312 34.719 1 95.94 267 GLU A N 1
ATOM 2097 C CA . GLU A 1 267 ? -8.859 30.344 35.531 1 95.94 267 GLU A CA 1
ATOM 2098 C C . GLU A 1 267 ? -7.48 30.672 34.969 1 95.94 267 GLU A C 1
ATOM 2100 O O . GLU A 1 267 ? -7.098 31.828 34.875 1 95.94 267 GLU A O 1
ATOM 2105 N N . TYR A 1 268 ? -6.703 29.672 34.656 1 96.25 268 TYR A N 1
ATOM 2106 C CA . TYR A 1 268 ? -5.363 29.875 34.125 1 96.25 268 TYR A CA 1
ATOM 2107 C C . TYR A 1 268 ? -5.41 30.719 32.844 1 96.25 268 TYR A C 1
ATOM 2109 O O . TYR A 1 268 ? -4.574 31.609 32.656 1 96.25 268 TYR A O 1
ATOM 2117 N N . ALA A 1 269 ? -6.359 30.422 32.031 1 97.75 269 ALA A N 1
ATOM 2118 C CA . ALA A 1 269 ? -6.512 31.172 30.781 1 97.75 269 ALA A CA 1
ATOM 2119 C C . ALA A 1 269 ? -6.816 32.625 31.047 1 97.75 269 ALA A C 1
ATOM 2121 O O . ALA A 1 269 ? -6.254 33.531 30.406 1 97.75 269 ALA A O 1
ATOM 2122 N N . LEU A 1 270 ? -7.738 32.906 31.984 1 98.19 270 LEU A N 1
ATOM 2123 C CA . LEU A 1 270 ? -8.117 34.281 32.312 1 98.19 270 LEU A CA 1
ATOM 2124 C C . LEU A 1 270 ? -6.926 35.062 32.875 1 98.19 270 LEU A C 1
ATOM 2126 O O . LEU A 1 270 ? -6.688 36.188 32.469 1 98.19 270 LEU A O 1
ATOM 2130 N N . ASP A 1 271 ? -6.234 34.438 33.719 1 97.25 271 ASP A N 1
ATOM 2131 C CA . ASP A 1 271 ? -5.07 35.094 34.312 1 97.25 271 ASP A CA 1
ATOM 2132 C C . ASP A 1 271 ? -4.004 35.375 33.281 1 97.25 271 ASP A C 1
ATOM 2134 O O . ASP A 1 271 ? -3.439 36.469 33.219 1 97.25 271 ASP A O 1
ATOM 2138 N N . THR A 1 272 ? -3.693 34.375 32.469 1 97.88 272 THR A N 1
ATOM 2139 C CA . THR A 1 272 ? -2.688 34.5 31.438 1 97.88 272 THR A CA 1
ATOM 2140 C C . THR A 1 272 ? -3.084 35.594 30.438 1 97.88 272 THR A C 1
ATOM 2142 O O . THR A 1 272 ? -2.266 36.438 30.078 1 97.88 272 THR A O 1
ATOM 2145 N N . ALA A 1 273 ? -4.355 35.562 30 1 98.5 273 ALA A N 1
ATOM 2146 C CA . ALA A 1 273 ? -4.844 36.562 29.062 1 98.5 273 ALA A CA 1
ATOM 2147 C C . ALA A 1 273 ? -4.75 37.969 29.641 1 98.5 273 ALA A C 1
ATOM 2149 O O . ALA A 1 273 ? -4.418 38.938 28.938 1 98.5 273 ALA A O 1
ATOM 2150 N N . SER A 1 274 ? -5.035 38.125 30.891 1 98.38 274 SER A N 1
ATOM 2151 C CA . SER A 1 274 ? -4.996 39.406 31.562 1 98.38 274 SER A CA 1
ATOM 2152 C C . SER A 1 274 ? -3.58 39.969 31.594 1 98.38 274 SER A C 1
ATOM 2154 O O . SER A 1 274 ? -3.365 41.125 31.25 1 98.38 274 SER A O 1
ATOM 2156 N N . LYS A 1 275 ? -2.639 39.156 31.969 1 98.06 275 LYS A N 1
ATOM 2157 C CA . LYS A 1 275 ? -1.243 39.562 32 1 98.06 275 LYS A CA 1
ATOM 2158 C C . LYS A 1 275 ? -0.738 39.938 30.625 1 98.06 275 LYS A C 1
ATOM 2160 O O . LYS A 1 275 ? -0.031 40.938 30.469 1 98.06 275 LYS A O 1
ATOM 2165 N N . LEU A 1 276 ? -1.099 39.188 29.703 1 98.44 276 LEU A N 1
ATOM 2166 C CA . LEU A 1 276 ? -0.618 39.406 28.344 1 98.44 276 LEU A CA 1
ATOM 2167 C C . LEU A 1 276 ? -1.258 40.656 27.734 1 98.44 276 LEU A C 1
ATOM 2169 O O . LEU A 1 276 ? -0.608 41.375 26.984 1 98.44 276 LEU A O 1
ATOM 2173 N N . LEU A 1 277 ? -2.582 40.844 27.969 1 98.44 277 LEU A N 1
ATOM 2174 C CA . LEU A 1 277 ? -3.234 42.062 27.469 1 98.44 277 LEU A CA 1
ATOM 2175 C C . LEU A 1 277 ? -2.557 43.312 28 1 98.44 277 LEU A C 1
ATOM 2177 O O . LEU A 1 277 ? -2.328 44.25 27.266 1 98.44 277 LEU A O 1
ATOM 2181 N N . GLU A 1 278 ? -2.207 43.312 29.266 1 97.94 278 GLU A N 1
ATOM 2182 C CA . GLU A 1 278 ? -1.486 44.438 29.875 1 97.94 278 GLU A CA 1
ATOM 2183 C C . GLU A 1 278 ? -0.123 44.625 29.219 1 97.94 278 GLU A C 1
ATOM 2185 O O . GLU A 1 278 ? 0.276 45.75 28.922 1 97.94 278 GLU A O 1
ATOM 2190 N N . PHE A 1 279 ? 0.532 43.562 29.031 1 98 279 PHE A N 1
ATOM 2191 C CA . PHE A 1 279 ? 1.84 43.625 28.391 1 98 279 PHE A CA 1
ATOM 2192 C C . PHE A 1 279 ? 1.737 44.25 27 1 98 279 PHE A C 1
ATOM 2194 O O . PHE A 1 279 ? 2.512 45.125 26.656 1 98 279 PHE A O 1
ATOM 2201 N N . TYR A 1 280 ? 0.826 43.781 26.172 1 97.94 280 TYR A N 1
ATOM 2202 C CA . TYR A 1 280 ? 0.703 44.25 24.797 1 97.94 280 TYR A CA 1
ATOM 2203 C C . TYR A 1 280 ? 0.287 45.719 24.766 1 97.94 280 TYR A C 1
ATOM 2205 O O . TYR A 1 280 ? 0.793 46.469 23.938 1 97.94 280 TYR A O 1
ATOM 2213 N N . ASN A 1 281 ? -0.648 46.125 25.656 1 97.38 281 ASN A N 1
ATOM 2214 C CA . ASN A 1 281 ? -1.025 47.531 25.75 1 97.38 281 ASN A CA 1
ATOM 2215 C C . ASN A 1 281 ? 0.19 48.406 26 1 97.38 281 ASN A C 1
ATOM 2217 O O . ASN A 1 281 ? 0.326 49.469 25.375 1 97.38 281 ASN A O 1
ATOM 2221 N N . ASN A 1 282 ? 0.998 47.969 26.828 1 96.44 282 ASN A N 1
ATOM 2222 C CA . ASN A 1 282 ? 2.17 48.75 27.203 1 96.44 282 ASN A CA 1
ATOM 2223 C C . ASN A 1 282 ? 3.266 48.656 26.141 1 96.44 282 ASN A C 1
ATOM 2225 O O . ASN A 1 282 ? 3.893 49.656 25.797 1 96.44 282 ASN A O 1
ATOM 2229 N N . PHE A 1 283 ? 3.508 47.5 25.672 1 96 283 PHE A N 1
ATOM 2230 C CA . PHE A 1 283 ? 4.586 47.25 24.719 1 96 283 PHE A CA 1
ATOM 2231 C C . PHE A 1 283 ? 4.375 48.062 23.438 1 96 283 PHE A C 1
ATOM 2233 O O . PHE A 1 283 ? 5.32 48.625 22.891 1 96 283 PHE A O 1
ATOM 2240 N N . PHE A 1 284 ? 3.141 48.125 22.938 1 96.56 284 PHE A N 1
ATOM 2241 C CA . PHE A 1 284 ? 2.848 48.812 21.688 1 96.56 284 PHE A CA 1
ATOM 2242 C C . PHE A 1 284 ? 2.428 50.25 21.922 1 96.56 284 PHE A C 1
ATOM 2244 O O . PHE A 1 284 ? 2.314 51.031 20.984 1 96.56 284 PHE A O 1
ATOM 2251 N N . GLU A 1 285 ? 2.123 50.562 23.172 1 96.31 285 GLU A N 1
ATOM 2252 C CA . GLU A 1 285 ? 1.638 51.906 23.531 1 96.31 285 GLU A CA 1
ATOM 2253 C C . GLU A 1 285 ? 0.348 52.25 22.781 1 96.31 285 GLU A C 1
ATOM 2255 O O . GLU A 1 285 ? 0.146 53.375 22.359 1 96.31 285 GLU A O 1
ATOM 2260 N N . ILE A 1 286 ? -0.306 51.281 22.453 1 96.94 286 ILE A N 1
ATOM 2261 C CA . ILE A 1 286 ? -1.641 51.344 21.875 1 96.94 286 ILE A CA 1
ATOM 2262 C C . ILE A 1 286 ? -2.584 50.438 22.656 1 96.94 286 ILE A C 1
ATOM 2264 O O . ILE A 1 286 ? -2.439 49.219 22.609 1 96.94 286 ILE A O 1
ATOM 2268 N N . GLY A 1 287 ? -3.502 51.031 23.312 1 96.31 287 GLY A N 1
ATOM 2269 C CA . GLY A 1 287 ? -4.441 50.219 24.094 1 96.31 287 GLY A CA 1
ATOM 2270 C C . GLY A 1 287 ? -5.418 49.438 23.234 1 96.31 287 GLY A C 1
ATOM 2271 O O . GLY A 1 287 ? -5.852 49.906 22.188 1 96.31 287 GLY A O 1
ATOM 2272 N N . TYR A 1 288 ? -5.715 48.219 23.719 1 97.44 288 TYR A N 1
ATOM 2273 C CA . TYR A 1 288 ? -6.781 47.469 23.094 1 97.44 288 TYR A CA 1
ATOM 2274 C C . TYR A 1 288 ? -8.047 48.312 22.938 1 97.44 288 TYR A C 1
ATOM 2276 O O . TYR A 1 288 ? -8.539 48.875 23.906 1 97.44 288 TYR A O 1
ATOM 2284 N N . PRO A 1 289 ? -8.633 48.344 21.75 1 95.62 289 PRO A N 1
ATOM 2285 C CA . PRO A 1 289 ? -9.602 49.406 21.469 1 95.62 289 PRO A CA 1
ATOM 2286 C C . PRO A 1 289 ? -11.023 49.031 21.875 1 95.62 289 PRO A C 1
ATOM 2288 O O . PRO A 1 289 ? -11.914 49.875 21.875 1 95.62 289 PRO A O 1
ATOM 2291 N N . LEU A 1 290 ? -11.312 47.844 22.141 1 97.5 290 LEU A N 1
ATOM 2292 C CA . LEU A 1 290 ? -12.688 47.438 22.422 1 97.5 290 LEU A CA 1
ATOM 2293 C C . LEU A 1 290 ? -12.922 47.312 23.922 1 97.5 290 LEU A C 1
ATOM 2295 O O . LEU A 1 290 ? -11.969 47.188 24.703 1 97.5 290 LEU A O 1
ATOM 2299 N N . LYS A 1 291 ? -14.25 47.188 24.312 1 96.31 291 LYS A N 1
ATOM 2300 C CA . LYS A 1 291 ? -14.648 47.219 25.719 1 96.31 291 LYS A CA 1
ATOM 2301 C C . LYS A 1 291 ? -14.586 45.812 26.312 1 96.31 291 LYS A C 1
ATOM 2303 O O . LYS A 1 291 ? -14.578 45.656 27.547 1 96.31 291 LYS A O 1
ATOM 2308 N N . LYS A 1 292 ? -14.539 44.906 25.484 1 97.56 292 LYS A N 1
ATOM 2309 C CA . LYS A 1 292 ? -14.492 43.531 25.984 1 97.56 292 LYS A CA 1
ATOM 2310 C C . LYS A 1 292 ? -13.625 42.656 25.109 1 97.56 292 LYS A C 1
ATOM 2312 O O . LYS A 1 292 ? -13.375 42.969 23.938 1 97.56 292 LYS A O 1
ATOM 2317 N N . LEU A 1 293 ? -13.203 41.594 25.688 1 98.56 293 LEU A N 1
ATOM 2318 C CA . LEU A 1 293 ? -12.43 40.562 25.031 1 98.56 293 LEU A CA 1
ATOM 2319 C C . LEU A 1 293 ? -12.789 39.188 25.594 1 98.56 293 LEU A C 1
ATOM 2321 O O . LEU A 1 293 ? -12.398 38.844 26.719 1 98.56 293 LEU A O 1
ATOM 2325 N N . ASP A 1 294 ? -13.516 38.406 24.781 1 98.69 294 ASP A N 1
ATOM 2326 C CA . ASP A 1 294 ? -13.953 37.062 25.188 1 98.69 294 ASP A CA 1
ATOM 2327 C C . ASP A 1 294 ? -13.039 36 24.594 1 98.69 294 ASP A C 1
ATOM 2329 O O . ASP A 1 294 ? -12.703 36.031 23.406 1 98.69 294 ASP A O 1
ATOM 2333 N N . LEU A 1 295 ? -12.531 35.125 25.391 1 98.81 295 LEU A N 1
ATOM 2334 C CA . LEU A 1 295 ? -11.883 33.875 24.969 1 98.81 295 LEU A CA 1
ATOM 2335 C C . LEU A 1 295 ? -12.812 32.688 25.156 1 98.81 295 LEU A C 1
ATOM 2337 O O . LEU A 1 295 ? -13.234 32.406 26.266 1 98.81 295 LEU A O 1
ATOM 2341 N N . VAL A 1 296 ? -13.086 31.969 24.047 1 98.44 296 VAL A N 1
ATOM 2342 C CA . VAL A 1 296 ? -14.141 30.953 24.109 1 98.44 296 VAL A CA 1
ATOM 2343 C C . VAL A 1 296 ? -13.586 29.594 23.734 1 98.44 296 VAL A C 1
ATOM 2345 O O . VAL A 1 296 ? -13.039 29.422 22.625 1 98.44 296 VAL A O 1
ATOM 2348 N N . ALA A 1 297 ? -13.727 28.609 24.609 1 97 297 ALA A N 1
ATOM 2349 C CA . ALA A 1 297 ? -13.359 27.219 24.328 1 97 297 ALA A CA 1
ATOM 2350 C C . ALA A 1 297 ? -14.5 26.484 23.625 1 97 297 ALA A C 1
ATOM 2352 O O . ALA A 1 297 ? -15.578 26.312 24.203 1 97 297 ALA A O 1
ATOM 2353 N N . ILE A 1 298 ? -14.289 26.109 22.391 1 95.69 298 ILE A N 1
ATOM 2354 C CA . ILE A 1 298 ? -15.312 25.406 21.625 1 95.69 298 ILE A CA 1
ATOM 2355 C C . ILE A 1 298 ? -14.969 23.922 21.547 1 95.69 298 ILE A C 1
ATOM 2357 O O . ILE A 1 298 ? -13.836 23.562 21.203 1 95.69 298 ILE A O 1
ATOM 2361 N N . PRO A 1 299 ? -15.891 23.047 21.719 1 91.19 299 PRO A N 1
ATOM 2362 C CA . PRO A 1 299 ? -15.625 21.609 21.75 1 91.19 299 PRO A CA 1
ATOM 2363 C C . PRO A 1 299 ? -15.086 21.094 20.422 1 91.19 299 PRO A C 1
ATOM 2365 O O . PRO A 1 299 ? -14.141 20.297 20.406 1 91.19 299 PRO A O 1
ATOM 2368 N N . ASP A 1 300 ? -15.75 21.516 19.328 1 87.62 300 ASP A N 1
ATOM 2369 C CA . ASP A 1 300 ? -15.312 21.078 18 1 87.62 300 ASP A CA 1
ATOM 2370 C C . ASP A 1 300 ? -14.75 22.266 17.203 1 87.62 300 ASP A C 1
ATOM 2372 O O . ASP A 1 300 ? -15.5 23.078 16.672 1 87.62 300 ASP A O 1
ATOM 2376 N N . PHE A 1 301 ? -13.445 22.297 17.141 1 86.25 301 PHE A N 1
ATOM 2377 C CA . PHE A 1 301 ? -12.789 23.375 16.422 1 86.25 301 PHE A CA 1
ATOM 2378 C C . PHE A 1 301 ? -11.586 22.859 15.641 1 86.25 301 PHE A C 1
ATOM 2380 O O . PHE A 1 301 ? -10.727 22.188 16.203 1 86.25 301 PHE A O 1
ATOM 2387 N N . LEU A 1 302 ? -11.555 23.078 14.359 1 78.88 302 LEU A N 1
ATOM 2388 C CA . LEU A 1 302 ? -10.523 22.516 13.484 1 78.88 302 LEU A CA 1
ATOM 2389 C C . LEU A 1 302 ? -9.203 23.234 13.672 1 78.88 302 LEU A C 1
ATOM 2391 O O . LEU A 1 302 ? -8.141 22.609 13.742 1 78.88 302 LEU A O 1
ATOM 2395 N N . ALA A 1 303 ? -9.297 24.516 13.742 1 77.62 303 ALA A N 1
ATOM 2396 C CA . ALA A 1 303 ? -8.086 25.297 13.93 1 77.62 303 ALA A CA 1
ATOM 2397 C C . ALA A 1 303 ? -7.629 25.281 15.383 1 77.62 303 ALA A C 1
ATOM 2399 O O . ALA A 1 303 ? -8.305 24.703 16.234 1 77.62 303 ALA A O 1
ATOM 2400 N N . GLY A 1 304 ? -6.461 25.844 15.75 1 84.56 304 GLY A N 1
ATOM 2401 C CA . GLY A 1 304 ? -6.047 26.047 17.125 1 84.56 304 GLY A CA 1
ATOM 2402 C C . GLY A 1 304 ? -6.836 27.141 17.828 1 84.56 304 GLY A C 1
ATOM 2403 O O . GLY A 1 304 ? -7.352 26.938 18.922 1 84.56 304 GLY A O 1
ATOM 2404 N N . ALA A 1 305 ? -6.918 28.156 17.141 1 95.75 305 ALA A N 1
ATOM 2405 C CA . ALA A 1 305 ? -7.652 29.328 17.594 1 95.75 305 ALA A CA 1
ATOM 2406 C C . ALA A 1 305 ? -7.855 30.312 16.438 1 95.75 305 ALA A C 1
ATOM 2408 O O . ALA A 1 305 ? -7.352 30.094 15.336 1 95.75 305 ALA A O 1
ATOM 2409 N N . MET A 1 306 ? -8.711 31.25 16.688 1 96.75 306 MET A N 1
ATOM 2410 C CA . MET A 1 306 ? -8.961 32.312 15.719 1 96.75 306 MET A CA 1
ATOM 2411 C C . MET A 1 306 ? -9.039 33.656 16.406 1 96.75 306 MET A C 1
ATOM 2413 O O . MET A 1 306 ? -9.734 33.812 17.422 1 96.75 306 MET A O 1
ATOM 2417 N N . GLU A 1 307 ? -8.445 34.656 15.922 1 97.62 307 GLU A N 1
ATOM 2418 C CA . GLU A 1 307 ? -8.117 35.938 16.562 1 97.62 307 GLU A CA 1
ATOM 2419 C C . GLU A 1 307 ? -9.281 36.906 16.469 1 97.62 307 GLU A C 1
ATOM 2421 O O . GLU A 1 307 ? -9.125 38.125 16.734 1 97.62 307 GLU A O 1
ATOM 2426 N N . ASN A 1 308 ? -10.438 36.594 16.203 1 98.19 308 ASN A N 1
ATOM 2427 C CA . ASN A 1 308 ? -11.555 37.5 15.961 1 98.19 308 ASN A CA 1
ATOM 2428 C C . ASN A 1 308 ? -11.539 38.656 16.938 1 98.19 308 ASN A C 1
ATOM 2430 O O . ASN A 1 308 ? -11.203 38.5 18.109 1 98.19 308 ASN A O 1
ATOM 2434 N N . TRP A 1 309 ? -12.008 39.844 16.422 1 98 309 TRP A N 1
ATOM 2435 C CA . TRP A 1 309 ? -12.133 41.031 17.266 1 98 309 TRP A CA 1
ATOM 2436 C C . TRP A 1 309 ? -13.125 40.781 18.406 1 98 309 TRP A C 1
ATOM 2438 O O . TRP A 1 309 ? -14.234 40.312 18.188 1 98 309 TRP A O 1
ATOM 2448 N N . GLY A 1 310 ? -12.742 41.031 19.562 1 98.31 310 GLY A N 1
ATOM 2449 C CA . GLY A 1 310 ? -13.633 41.031 20.719 1 98.31 310 GLY A CA 1
ATOM 2450 C C . GLY A 1 310 ? -14.07 39.656 21.172 1 98.31 310 GLY A C 1
ATOM 2451 O O . GLY A 1 310 ? -14.648 39.5 22.25 1 98.31 310 GLY A O 1
ATOM 2452 N N . LEU A 1 311 ? -13.812 38.688 20.391 1 98.5 311 LEU A N 1
ATOM 2453 C CA . LEU A 1 311 ? -14.219 37.312 20.672 1 98.5 311 LEU A CA 1
ATOM 2454 C C . LEU A 1 311 ? -13.258 36.312 20.031 1 98.5 311 LEU A C 1
ATOM 2456 O O . LEU A 1 311 ? -13.492 35.875 18.891 1 98.5 311 LEU A O 1
ATOM 2460 N N . ILE A 1 312 ? -12.289 35.844 20.75 1 98.56 312 ILE A N 1
ATOM 2461 C CA . ILE A 1 312 ? -11.312 34.906 20.234 1 98.56 312 ILE A CA 1
ATOM 2462 C C . ILE A 1 312 ? -11.812 33.469 20.484 1 98.56 312 ILE A C 1
ATOM 2464 O O . ILE A 1 312 ? -12.18 33.125 21.609 1 98.56 312 ILE A O 1
ATOM 2468 N N . THR A 1 313 ? -11.844 32.656 19.469 1 97.94 313 THR A N 1
ATOM 2469 C CA . THR A 1 313 ? -12.289 31.281 19.609 1 97.94 313 THR A CA 1
ATOM 2470 C C . THR A 1 313 ? -11.094 30.328 19.688 1 97.94 313 THR A C 1
ATOM 2472 O O . THR A 1 313 ? -10.078 30.531 19.031 1 97.94 313 THR A O 1
ATOM 2475 N N . PHE A 1 314 ? -11.211 29.281 20.562 1 97 314 PHE A N 1
ATOM 2476 C CA . PHE A 1 314 ? -10.148 28.312 20.828 1 97 314 PHE A CA 1
ATOM 2477 C C . PHE A 1 314 ? -10.703 26.891 20.781 1 97 314 PHE A C 1
ATOM 2479 O O . PHE A 1 314 ? -11.859 26.656 21.141 1 97 314 PHE A O 1
ATOM 2486 N N . ARG A 1 315 ? -9.805 26.031 20.375 1 94.06 315 ARG A N 1
ATOM 2487 C CA . ARG A 1 315 ? -10.023 24.641 20.797 1 94.06 315 ARG A CA 1
ATOM 2488 C C . ARG A 1 315 ? -9.938 24.516 22.312 1 94.06 315 ARG A C 1
ATOM 2490 O O . ARG A 1 315 ? -9.188 25.25 22.969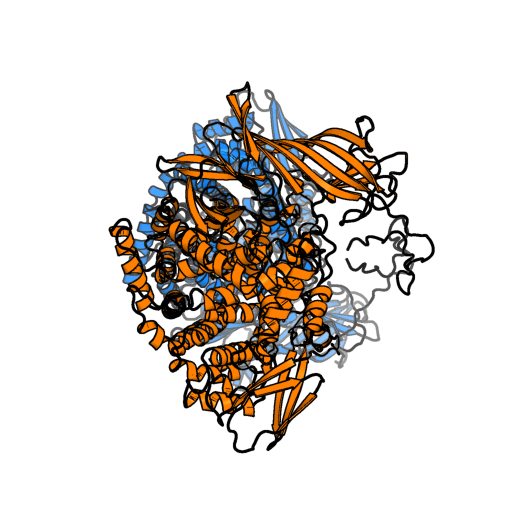 1 94.06 315 ARG A O 1
ATOM 2497 N N . GLU A 1 316 ? -10.625 23.562 22.828 1 92.69 316 GLU A N 1
ATOM 2498 C CA . GLU A 1 316 ? -10.578 23.375 24.281 1 92.69 316 GLU A CA 1
ATOM 2499 C C . GLU A 1 316 ? -9.156 23.062 24.75 1 92.69 316 GLU A C 1
ATOM 2501 O O . GLU A 1 316 ? -8.719 23.578 25.781 1 92.69 316 GLU A O 1
ATOM 2506 N N . THR A 1 317 ? -8.406 22.344 23.969 1 90.88 317 THR A N 1
ATOM 2507 C CA . THR A 1 317 ? -7.062 21.953 24.344 1 90.88 317 THR A CA 1
ATOM 2508 C C . THR A 1 317 ? -6.109 23.141 24.312 1 90.88 317 THR A C 1
ATOM 2510 O O . THR A 1 317 ? -5.027 23.094 24.891 1 90.88 317 THR A O 1
ATOM 2513 N N . SER A 1 318 ? -6.512 24.203 23.688 1 94.81 318 SER A N 1
ATOM 2514 C CA . SER A 1 318 ? -5.652 25.375 23.531 1 94.81 318 SER A CA 1
ATOM 2515 C C . SER A 1 318 ? -6.047 26.469 24.516 1 94.81 318 SER A C 1
ATOM 2517 O O . SER A 1 318 ? -5.457 27.562 24.5 1 94.81 318 SER A O 1
ATOM 2519 N N . LEU A 1 319 ? -7.008 26.203 25.344 1 96.56 319 LEU A N 1
ATOM 2520 C CA . LEU A 1 319 ? -7.453 27.281 26.234 1 96.56 319 LEU A CA 1
ATOM 2521 C C . LEU A 1 319 ? -7.645 26.781 27.656 1 96.56 319 LEU A C 1
ATOM 2523 O O . LEU A 1 319 ? -7.383 27.5 28.609 1 96.56 319 LEU A O 1
ATOM 2527 N N . LEU A 1 320 ? -8.062 25.531 27.766 1 94.88 320 LEU A N 1
ATOM 2528 C CA . LEU A 1 320 ? -8.438 25.031 29.078 1 94.88 320 LEU A CA 1
ATOM 2529 C C . LEU A 1 320 ? -7.293 24.25 29.719 1 94.88 320 LEU A C 1
ATOM 2531 O O . LEU A 1 320 ? -6.574 23.531 29.031 1 94.88 320 LEU A O 1
ATOM 2535 N N . VAL A 1 321 ? -7.125 24.531 31 1 91.06 321 VAL A N 1
ATOM 2536 C CA . VAL A 1 321 ? -6.094 23.844 31.781 1 91.06 321 VAL A CA 1
ATOM 2537 C C . VAL A 1 321 ? -6.707 23.281 33.062 1 91.06 321 VAL A C 1
ATOM 2539 O O . VAL A 1 321 ? -7.281 24.016 33.844 1 91.06 321 VAL A O 1
ATOM 2542 N N . GLY A 1 322 ? -6.562 22.078 33.219 1 81.25 322 GLY A N 1
ATOM 2543 C CA . GLY A 1 322 ? -7.043 21.453 34.438 1 81.25 322 GLY A CA 1
ATOM 2544 C C . GLY A 1 322 ? -6.152 21.734 35.625 1 81.25 322 GLY A C 1
ATOM 2545 O O . GLY A 1 322 ? -5.012 22.172 35.469 1 81.25 322 GLY A O 1
ATOM 2546 N N . LYS A 1 323 ? -6.641 21.422 36.781 1 73.62 323 LYS A N 1
ATOM 2547 C CA . LYS A 1 323 ? -5.922 21.672 38.031 1 73.62 323 LYS A CA 1
ATOM 2548 C C . LYS A 1 323 ? -4.648 20.828 38.125 1 73.62 323 LYS A C 1
ATOM 2550 O O . LYS A 1 323 ? -3.67 21.219 38.75 1 73.62 323 LYS A O 1
ATOM 2555 N N . GLN A 1 324 ? -4.703 19.797 37.5 1 73.69 324 GLN A N 1
ATOM 2556 C CA . GLN A 1 324 ? -3.58 18.859 37.562 1 73.69 324 GLN A CA 1
ATOM 2557 C C . GLN A 1 324 ? -2.756 18.875 36.281 1 73.69 324 GLN A C 1
ATOM 2559 O O . GLN A 1 324 ? -1.979 17.938 36.031 1 73.69 324 GLN A O 1
ATOM 2564 N N . SER A 1 325 ? -2.914 19.922 35.562 1 81.81 325 SER A N 1
ATOM 2565 C CA . SER A 1 325 ? -2.207 19.969 34.281 1 81.81 325 SER A CA 1
ATOM 2566 C C . SER A 1 325 ? -0.716 20.219 34.5 1 81.81 325 SER A C 1
ATOM 2568 O O . SER A 1 325 ? -0.316 20.875 35.469 1 81.81 325 SER A O 1
ATOM 2570 N N . SER A 1 326 ? 0.058 19.656 33.656 1 84.62 326 SER A N 1
ATOM 2571 C CA . SER A 1 326 ? 1.503 19.844 33.719 1 84.62 326 SER A CA 1
ATOM 2572 C C . SER A 1 326 ? 1.889 21.25 33.25 1 84.62 326 SER A C 1
ATOM 2574 O O . SER A 1 326 ? 1.085 21.938 32.625 1 84.62 326 SER A O 1
ATOM 2576 N N . SER A 1 327 ? 3.117 21.578 33.531 1 90.19 327 SER A N 1
ATOM 2577 C CA . SER A 1 327 ? 3.646 22.859 33.094 1 90.19 327 SER A CA 1
ATOM 2578 C C . SER A 1 327 ? 3.742 22.906 31.578 1 90.19 327 SER A C 1
ATOM 2580 O O . SER A 1 327 ? 3.594 23.969 30.969 1 90.19 327 SER A O 1
ATOM 2582 N N . LEU A 1 328 ? 3.908 21.797 31.016 1 90.44 328 LEU A N 1
ATOM 2583 C CA . LEU A 1 328 ? 3.965 21.734 29.562 1 90.44 328 LEU A CA 1
ATOM 2584 C C . LEU A 1 328 ? 2.613 22.078 28.953 1 90.44 328 LEU A C 1
ATOM 2586 O O . LEU A 1 328 ? 2.547 22.766 27.922 1 90.44 328 LEU A O 1
ATOM 2590 N N . GLU A 1 329 ? 1.6 21.609 29.516 1 89.56 329 GLU A N 1
ATOM 2591 C CA . GLU A 1 329 ? 0.257 21.938 29.031 1 89.56 329 GLU A CA 1
ATOM 2592 C C . GLU A 1 329 ? -0.054 23.422 29.219 1 89.56 329 GLU A C 1
ATOM 2594 O O . GLU A 1 329 ? -0.684 24.031 28.359 1 89.56 329 GLU A O 1
ATOM 2599 N N . LYS A 1 330 ? 0.376 23.906 30.312 1 93.62 330 LYS A N 1
ATOM 2600 C CA . LYS A 1 330 ? 0.212 25.328 30.578 1 93.62 330 LYS A CA 1
ATOM 2601 C C . LYS A 1 330 ? 0.969 26.172 29.547 1 93.62 330 LYS A C 1
ATOM 2603 O O . LYS A 1 330 ? 0.492 27.219 29.125 1 93.62 330 LYS A O 1
ATOM 2608 N N . GLN A 1 331 ? 2.141 25.688 29.203 1 95 331 GLN A N 1
ATOM 2609 C CA . GLN A 1 331 ? 2.924 26.375 28.188 1 95 331 GLN A CA 1
ATOM 2610 C C . GLN A 1 331 ? 2.164 26.453 26.859 1 95 331 GLN A C 1
ATOM 2612 O O . GLN A 1 331 ? 2.178 27.484 26.188 1 95 331 GLN A O 1
ATOM 2617 N N . VAL A 1 332 ? 1.53 25.406 26.484 1 93 332 VAL A N 1
ATOM 2618 C CA . VAL A 1 332 ? 0.789 25.344 25.219 1 93 332 VAL A CA 1
ATOM 2619 C C . VAL A 1 332 ? -0.349 26.375 25.25 1 93 332 VAL A C 1
ATOM 2621 O O . VAL A 1 332 ? -0.51 27.156 24.312 1 93 332 VAL A O 1
ATOM 2624 N N . VAL A 1 333 ? -1.089 26.359 26.281 1 95.75 333 VAL A N 1
ATOM 2625 C CA . VAL A 1 333 ? -2.24 27.25 26.422 1 95.75 333 VAL A CA 1
ATOM 2626 C C . VAL A 1 333 ? -1.773 28.703 26.438 1 95.75 333 VAL A C 1
ATOM 2628 O O . VAL A 1 333 ? -2.316 29.547 25.719 1 95.75 333 VAL A O 1
ATOM 2631 N N . ALA A 1 334 ? -0.74 28.938 27.219 1 97.75 334 ALA A N 1
ATOM 2632 C CA . ALA A 1 334 ? -0.207 30.297 27.281 1 97.75 334 ALA A CA 1
ATOM 2633 C C . ALA A 1 334 ? 0.292 30.766 25.922 1 97.75 334 ALA A C 1
ATOM 2635 O O . ALA A 1 334 ? 0.106 31.922 25.531 1 97.75 334 ALA A O 1
ATOM 2636 N N . SER A 1 335 ? 0.898 29.875 25.25 1 97.25 335 SER A N 1
ATOM 2637 C CA . SER A 1 335 ? 1.462 30.188 23.938 1 97.25 335 SER A CA 1
ATOM 2638 C C . SER A 1 335 ? 0.37 30.562 22.938 1 97.25 335 SER A C 1
ATOM 2640 O O . SER A 1 335 ? 0.514 31.531 22.188 1 97.25 335 SER A O 1
ATOM 2642 N N . VAL A 1 336 ? -0.719 29.812 22.906 1 97.5 336 VAL A N 1
ATOM 2643 C CA . VAL A 1 336 ? -1.797 30.078 21.969 1 97.5 336 VAL A CA 1
ATOM 2644 C C . VAL A 1 336 ? -2.492 31.391 22.328 1 97.5 336 VAL A C 1
ATOM 2646 O O . VAL A 1 336 ? -2.816 32.188 21.453 1 97.5 336 VAL A O 1
ATOM 2649 N N . ILE A 1 337 ? -2.676 31.625 23.578 1 98.44 337 ILE A N 1
ATOM 2650 C CA . ILE A 1 337 ? -3.301 32.875 24.031 1 98.44 337 ILE A CA 1
ATOM 2651 C C . ILE A 1 337 ? -2.436 34.062 23.609 1 98.44 337 ILE A C 1
ATOM 2653 O O . ILE A 1 337 ? -2.945 35.062 23.094 1 98.44 337 ILE A O 1
ATOM 2657 N N . ALA A 1 338 ? -1.146 33.938 23.875 1 98.62 338 ALA A N 1
ATOM 2658 C CA . ALA A 1 338 ? -0.222 35 23.5 1 98.62 338 ALA A CA 1
ATOM 2659 C C . ALA A 1 338 ? -0.289 35.281 22 1 98.62 338 ALA A C 1
ATOM 2661 O O . ALA A 1 338 ? -0.327 36.438 21.578 1 98.62 338 ALA A O 1
ATOM 2662 N N . HIS A 1 339 ? -0.284 34.25 21.203 1 98.25 339 HIS A N 1
ATOM 2663 C CA . HIS A 1 339 ? -0.349 34.375 19.75 1 98.25 339 HIS A CA 1
ATOM 2664 C C . HIS A 1 339 ? -1.617 35.094 19.297 1 98.25 339 HIS A C 1
ATOM 2666 O O . HIS A 1 339 ? -1.555 36.031 18.516 1 98.25 339 HIS A O 1
ATOM 2672 N N . GLU A 1 340 ? -2.754 34.656 19.812 1 98.31 340 GLU A N 1
ATOM 2673 C CA . GLU A 1 340 ? -4.043 35.188 19.406 1 98.31 340 GLU A CA 1
ATOM 2674 C C . GLU A 1 340 ? -4.203 36.656 19.844 1 98.31 340 GLU A C 1
ATOM 2676 O O . GLU A 1 340 ? -4.828 37.438 19.156 1 98.31 340 GLU A O 1
ATOM 2681 N N . LEU A 1 341 ? -3.711 36.938 21 1 98.5 341 LEU A N 1
ATOM 2682 C CA . LEU A 1 341 ? -3.803 38.312 21.469 1 98.5 341 LEU A CA 1
ATOM 2683 C C . LEU A 1 341 ? -2.945 39.219 20.609 1 98.5 341 LEU A C 1
ATOM 2685 O O . LEU A 1 341 ? -3.324 40.375 20.359 1 98.5 341 LEU A O 1
ATOM 2689 N N . ALA A 1 342 ? -1.791 38.781 20.203 1 98.5 342 ALA A N 1
ATOM 2690 C CA . ALA A 1 342 ? -0.91 39.594 19.375 1 98.5 342 ALA A CA 1
ATOM 2691 C C . ALA A 1 342 ? -1.604 40 18.078 1 98.5 342 ALA A C 1
ATOM 2693 O O . ALA A 1 342 ? -1.37 41.094 17.562 1 98.5 342 ALA A O 1
ATOM 2694 N N . HIS A 1 343 ? -2.451 39.188 17.594 1 98.25 343 HIS A N 1
ATOM 2695 C CA . HIS A 1 343 ? -3.176 39.438 16.359 1 98.25 343 HIS A CA 1
ATOM 2696 C C . HIS A 1 343 ? -4.031 40.688 16.469 1 98.25 343 HIS A C 1
ATOM 2698 O O . HIS A 1 343 ? -4.355 41.312 15.453 1 98.25 343 HIS A O 1
ATOM 2704 N N . GLN A 1 344 ? -4.453 41.062 17.656 1 98.25 344 GLN A N 1
ATOM 2705 C CA . GLN A 1 344 ? -5.293 42.25 17.812 1 98.25 344 GLN A CA 1
ATOM 2706 C C . GLN A 1 344 ? -4.602 43.5 17.266 1 98.25 344 GLN A C 1
ATOM 2708 O O . GLN A 1 344 ? -5.262 44.406 16.766 1 98.25 344 GLN A O 1
ATOM 2713 N N . TRP A 1 345 ? -3.33 43.562 17.297 1 98.12 345 TRP A N 1
ATOM 2714 C CA . TRP A 1 345 ? -2.557 44.656 16.719 1 98.12 345 TRP A CA 1
ATOM 2715 C C . TRP A 1 345 ? -2.064 44.312 15.32 1 98.12 345 TRP A C 1
ATOM 2717 O O . TRP A 1 345 ? -2.143 45.125 14.398 1 98.12 345 TRP A O 1
ATOM 2727 N N . PHE A 1 346 ? -1.524 43.125 15.219 1 97.38 346 PHE A N 1
ATOM 2728 C CA . PHE A 1 346 ? -1.014 42.625 13.938 1 97.38 346 PHE A CA 1
ATOM 2729 C C . PHE A 1 346 ? -2.027 41.719 13.25 1 97.38 346 PHE A C 1
ATOM 2731 O O . PHE A 1 346 ? -2.164 40.562 13.609 1 97.38 346 PHE A O 1
ATOM 2738 N N . GLY A 1 347 ? -2.664 42.156 12.219 1 95.75 347 GLY A N 1
ATOM 2739 C CA . GLY A 1 347 ? -3.715 41.406 11.531 1 95.75 347 GLY A CA 1
ATOM 2740 C C . GLY A 1 347 ? -5.078 42.062 11.656 1 95.75 347 GLY A C 1
ATOM 2741 O O . GLY A 1 347 ? -5.836 42.125 10.688 1 95.75 347 GLY A O 1
ATOM 2742 N N . ASN A 1 348 ? -5.383 42.469 12.914 1 98.12 348 ASN A N 1
ATOM 2743 C CA . ASN A 1 348 ? -6.684 43.094 13.125 1 98.12 348 ASN A CA 1
ATOM 2744 C C . ASN A 1 348 ? -6.609 44.594 12.953 1 98.12 348 ASN A C 1
ATOM 2746 O O . ASN A 1 348 ? -7.227 45.156 12.039 1 98.12 348 ASN A O 1
ATOM 2750 N N . LEU A 1 349 ? -5.84 45.312 13.828 1 98.19 349 LEU A N 1
ATOM 2751 C CA . LEU A 1 349 ? -5.676 46.75 13.727 1 98.19 349 LEU A CA 1
ATOM 2752 C C . LEU A 1 349 ? -5.066 47.125 12.383 1 98.19 349 LEU A C 1
ATOM 2754 O O . LEU A 1 349 ? -5.586 48 11.688 1 98.19 349 LEU A O 1
ATOM 2758 N N . VAL A 1 350 ? -3.971 46.562 12.109 1 98.12 350 VAL A N 1
ATOM 2759 C CA . VAL A 1 350 ? -3.346 46.688 10.797 1 98.12 350 VAL A CA 1
ATOM 2760 C C . VAL A 1 350 ? -3.457 45.375 10.047 1 98.12 350 VAL A C 1
ATOM 2762 O O . VAL A 1 350 ? -2.992 44.344 10.531 1 98.12 350 VAL A O 1
ATOM 2765 N N . THR A 1 351 ? -4.117 45.344 8.914 1 97.94 351 THR A N 1
ATOM 2766 C CA . THR A 1 351 ? -4.43 44.125 8.18 1 97.94 351 THR A CA 1
ATOM 2767 C C . THR A 1 351 ? -3.691 44.094 6.844 1 97.94 351 THR A C 1
ATOM 2769 O O . THR A 1 351 ? -3.557 45.125 6.184 1 97.94 351 THR A O 1
ATOM 2772 N N . MET A 1 352 ? -3.158 42.938 6.398 1 97.56 352 MET A N 1
ATOM 2773 C CA . MET A 1 352 ? -2.547 42.875 5.078 1 97.56 352 MET A CA 1
ATOM 2774 C C . MET A 1 352 ? -3.58 43.125 3.982 1 97.56 352 MET A C 1
ATOM 2776 O O . MET A 1 352 ? -4.758 42.781 4.152 1 97.56 352 MET A O 1
ATOM 2780 N N . SER A 1 353 ? -3.172 43.531 2.887 1 96.88 353 SER A N 1
ATOM 2781 C CA . SER A 1 353 ? -4.07 43.906 1.796 1 96.88 353 SER A CA 1
ATOM 2782 C C . SER A 1 353 ? -4.609 42.656 1.093 1 96.88 353 SER A C 1
ATOM 2784 O O . SER A 1 353 ? -5.707 42.688 0.532 1 96.88 353 SER A O 1
ATOM 2786 N N . TRP A 1 354 ? -3.779 41.688 1 1 96.81 354 TRP A N 1
ATOM 2787 C CA . TRP A 1 354 ? -4.109 40.406 0.42 1 96.81 354 TRP A CA 1
ATOM 2788 C C . TRP A 1 354 ? -3.312 39.281 1.089 1 96.81 354 TRP A C 1
ATOM 2790 O O . TRP A 1 354 ? -2.447 39.531 1.926 1 96.81 354 TRP A O 1
ATOM 2800 N N . TRP A 1 355 ? -3.643 38.125 0.796 1 96.94 355 TRP A N 1
ATOM 2801 C CA . TRP A 1 355 ? -3.059 36.969 1.467 1 96.94 355 TRP A CA 1
ATOM 2802 C C . TRP A 1 355 ? -1.603 36.781 1.058 1 96.94 355 TRP A C 1
ATOM 2804 O O . TRP A 1 355 ? -0.869 36 1.687 1 96.94 355 TRP A O 1
ATOM 2814 N N . ASN A 1 356 ? -1.068 37.531 0.093 1 95.94 356 ASN A N 1
ATOM 2815 C CA . ASN A 1 356 ? 0.33 37.5 -0.324 1 95.94 356 ASN A CA 1
ATOM 2816 C C . ASN A 1 356 ? 1.271 37.75 0.854 1 95.94 356 ASN A C 1
ATOM 2818 O O . ASN A 1 356 ? 2.4 37.25 0.86 1 95.94 356 ASN A O 1
ATOM 2822 N N . ASP A 1 357 ? 0.803 38.594 1.785 1 97.5 357 ASP A N 1
ATOM 2823 C CA . ASP A 1 357 ? 1.655 39.062 2.877 1 97.5 357 ASP A CA 1
ATOM 2824 C C . ASP A 1 357 ? 1.109 38.594 4.23 1 97.5 357 ASP A C 1
ATOM 2826 O O . ASP A 1 357 ? 1.136 39.344 5.203 1 97.5 357 ASP A O 1
ATOM 2830 N N . LEU A 1 358 ? 0.666 37.344 4.203 1 97.5 358 LEU A N 1
ATOM 2831 C CA . LEU A 1 358 ? 0.079 36.781 5.414 1 97.5 358 LEU A CA 1
ATOM 2832 C C . LEU A 1 358 ? 1.055 36.875 6.582 1 97.5 358 LEU A C 1
ATOM 2834 O O . LEU A 1 358 ? 0.637 36.969 7.738 1 97.5 358 LEU A O 1
ATOM 2838 N N . TRP A 1 359 ? 2.348 36.938 6.348 1 97.56 359 TRP A N 1
ATOM 2839 C CA . TRP A 1 359 ? 3.354 36.969 7.402 1 97.56 359 TRP A CA 1
ATOM 2840 C C . TRP A 1 359 ? 3.238 38.219 8.25 1 97.56 359 TRP A C 1
ATOM 2842 O O . TRP A 1 359 ? 3.674 38.25 9.406 1 97.56 359 TRP A O 1
ATOM 2852 N N . LEU A 1 360 ? 2.65 39.312 7.766 1 97.94 360 LEU A N 1
ATOM 2853 C CA . LEU A 1 360 ? 2.436 40.531 8.531 1 97.94 360 LEU A CA 1
ATOM 2854 C C . LEU A 1 360 ? 1.427 40.312 9.648 1 97.94 360 LEU A C 1
ATOM 2856 O O . LEU A 1 360 ? 1.367 41.094 10.602 1 97.94 360 LEU A O 1
ATOM 2860 N N . ASN A 1 361 ? 0.673 39.344 9.453 1 97.31 361 ASN A N 1
ATOM 2861 C CA . ASN A 1 361 ? -0.278 38.844 10.438 1 97.31 361 ASN A CA 1
ATOM 2862 C C . ASN A 1 361 ? 0.322 37.719 11.273 1 97.31 361 ASN A C 1
ATOM 2864 O O . ASN A 1 361 ? 0.696 37.906 12.43 1 97.31 361 ASN A O 1
ATOM 2868 N N . GLU A 1 362 ? 0.682 36.625 10.656 1 97.56 362 GLU A N 1
ATOM 2869 C CA . GLU A 1 362 ? 1.069 35.375 11.305 1 97.56 362 GLU A CA 1
ATOM 2870 C C . GLU A 1 362 ? 2.523 35.438 11.773 1 97.56 362 GLU A C 1
ATOM 2872 O O . GLU A 1 362 ? 2.873 34.844 12.797 1 97.56 362 GLU A O 1
ATOM 2877 N N . GLY A 1 363 ? 3.355 36.031 11.016 1 98 363 GLY A N 1
ATOM 2878 C CA . GLY A 1 363 ? 4.75 36.156 11.414 1 98 363 GLY A CA 1
ATOM 2879 C C . GLY A 1 363 ? 4.941 37 12.656 1 98 363 GLY A C 1
ATOM 2880 O O . GLY A 1 363 ? 5.688 36.625 13.562 1 98 363 GLY A O 1
ATOM 2881 N N . PHE A 1 364 ? 4.238 38.062 12.719 1 97.44 364 PHE A N 1
ATOM 2882 C CA . PHE A 1 364 ? 4.32 38.938 13.867 1 97.44 364 PHE A CA 1
ATOM 2883 C C . PHE A 1 364 ? 3.703 38.312 15.102 1 97.44 364 PHE A C 1
ATOM 2885 O O . PHE A 1 364 ? 4.25 38.406 16.203 1 97.44 364 PHE A O 1
ATOM 2892 N N . ALA A 1 365 ? 2.523 37.719 14.867 1 98.06 365 ALA A N 1
ATOM 2893 C CA . ALA A 1 365 ? 1.878 37.031 15.992 1 98.06 365 ALA A CA 1
ATOM 2894 C C . ALA A 1 365 ? 2.771 35.938 16.562 1 98.06 365 ALA A C 1
ATOM 2896 O O . ALA A 1 365 ? 2.859 35.781 17.781 1 98.06 365 ALA A O 1
ATOM 2897 N N . THR A 1 366 ? 3.441 35.219 15.688 1 98.31 366 THR A N 1
ATOM 2898 C CA . THR A 1 366 ? 4.34 34.156 16.125 1 98.31 366 THR A CA 1
ATOM 2899 C C . THR A 1 366 ? 5.539 34.75 16.875 1 98.31 366 THR A C 1
ATOM 2901 O O . THR A 1 366 ? 5.93 34.25 17.922 1 98.31 366 THR A O 1
ATOM 2904 N N . TYR A 1 367 ? 6.102 35.812 16.391 1 97.88 367 TYR A N 1
ATOM 2905 C CA . TYR A 1 367 ? 7.227 36.438 17.047 1 97.88 367 TYR A CA 1
ATOM 2906 C C . TYR A 1 367 ? 6.836 36.938 18.438 1 97.88 367 TYR A C 1
ATOM 2908 O O . TYR A 1 367 ? 7.555 36.719 19.406 1 97.88 367 TYR A O 1
ATOM 2916 N N . MET A 1 368 ? 5.711 37.562 18.531 1 97.81 368 MET A N 1
ATOM 2917 C CA . MET A 1 368 ? 5.262 38.125 19.797 1 97.81 368 MET A CA 1
ATOM 2918 C C . MET A 1 368 ? 4.852 37.031 20.781 1 97.81 368 MET A C 1
ATOM 2920 O O . MET A 1 368 ? 5.016 37.188 21.984 1 97.81 368 MET A O 1
ATOM 2924 N N . GLN A 1 369 ? 4.305 35.969 20.219 1 97.88 369 GLN A N 1
ATOM 2925 C CA . GLN A 1 369 ? 4.008 34.781 21.031 1 97.88 369 GLN A CA 1
ATOM 2926 C C . GLN A 1 369 ? 5.203 34.406 21.891 1 97.88 369 GLN A C 1
ATOM 2928 O O . GLN A 1 369 ? 5.078 34.25 23.109 1 97.88 369 GLN A O 1
ATOM 2933 N N . TYR A 1 370 ? 6.324 34.312 21.328 1 96.69 370 TYR A N 1
ATOM 2934 C CA . TYR A 1 370 ? 7.516 33.875 22.047 1 96.69 370 TYR A CA 1
ATOM 2935 C C . TYR A 1 370 ? 8.125 35.031 22.844 1 96.69 370 TYR A C 1
ATOM 2937 O O . TYR A 1 370 ? 8.523 34.844 24 1 96.69 370 TYR A O 1
ATOM 2945 N N . THR A 1 371 ? 8.164 36.25 22.328 1 95.81 371 THR A N 1
ATOM 2946 C CA . THR A 1 371 ? 8.75 37.406 22.984 1 95.81 371 THR A CA 1
ATOM 2947 C C . THR A 1 371 ? 7.953 37.75 24.234 1 95.81 371 THR A C 1
ATOM 2949 O O . THR A 1 371 ? 8.531 38 25.297 1 95.81 371 THR A O 1
ATOM 2952 N N . SER A 1 372 ? 6.66 37.75 24.141 1 97.81 372 SER A N 1
ATOM 2953 C CA . SER A 1 372 ? 5.812 38.125 25.266 1 97.81 372 SER A CA 1
ATOM 2954 C C . SER A 1 372 ? 5.914 37.125 26.406 1 97.81 372 SER A C 1
ATOM 2956 O O . SER A 1 372 ? 6.047 37.5 27.562 1 97.81 372 SER A O 1
ATOM 2958 N N . LEU A 1 373 ? 5.871 35.875 26.062 1 97.56 373 LEU A N 1
ATOM 2959 C CA . LEU A 1 373 ? 5.914 34.875 27.094 1 97.56 373 LEU A CA 1
ATOM 2960 C C . LEU A 1 373 ? 7.277 34.844 27.781 1 97.56 373 LEU A C 1
ATOM 2962 O O . LEU A 1 373 ? 7.367 34.562 28.984 1 97.56 373 LEU A O 1
ATOM 2966 N N . GLN A 1 374 ? 8.32 35.062 27.016 1 95.31 374 GLN A N 1
ATOM 2967 C CA . GLN A 1 374 ? 9.641 35.125 27.625 1 95.31 374 GLN A CA 1
ATOM 2968 C C . GLN A 1 374 ? 9.734 36.25 28.641 1 95.31 374 GLN A C 1
ATOM 2970 O O . GLN A 1 374 ? 10.477 36.156 29.625 1 95.31 374 GLN A O 1
ATOM 2975 N N . THR A 1 375 ? 8.969 37.219 28.438 1 95.44 375 THR A N 1
ATOM 2976 C CA . THR A 1 375 ? 8.992 38.375 29.312 1 95.44 375 THR A CA 1
ATOM 2977 C C . THR A 1 375 ? 8.016 38.219 30.484 1 95.44 375 THR A C 1
ATOM 2979 O O . THR A 1 375 ? 8.383 38.406 31.641 1 95.44 375 THR A O 1
ATOM 2982 N N . VAL A 1 376 ? 6.82 37.75 30.172 1 97.12 376 VAL A N 1
ATOM 2983 C CA . VAL A 1 376 ? 5.719 37.781 31.141 1 97.12 376 VAL A CA 1
ATOM 2984 C C . VAL A 1 376 ? 5.742 36.5 31.969 1 97.12 376 VAL A C 1
ATOM 2986 O O . VAL A 1 376 ? 5.398 36.5 33.156 1 97.12 376 VAL A O 1
ATOM 2989 N N . LEU A 1 377 ? 6.094 35.406 31.344 1 96.75 377 LEU A N 1
ATOM 2990 C CA . LEU A 1 377 ? 6.121 34.094 32 1 96.75 377 LEU A CA 1
ATOM 2991 C C . LEU A 1 377 ? 7.402 33.344 31.672 1 96.75 377 LEU A C 1
ATOM 2993 O O . LEU A 1 377 ? 7.352 32.281 31.078 1 96.75 377 LEU A O 1
ATOM 2997 N N . PRO A 1 378 ? 8.492 33.812 32.094 1 95 378 PRO A N 1
ATOM 2998 C CA . PRO A 1 378 ? 9.781 33.219 31.734 1 95 378 PRO A CA 1
ATOM 2999 C C . PRO A 1 378 ? 9.945 31.781 32.219 1 95 378 PRO A C 1
ATOM 3001 O O . PRO A 1 378 ? 10.695 31 31.625 1 95 378 PRO A O 1
ATOM 3004 N N . HIS A 1 379 ? 9.227 31.375 33.281 1 93.81 379 HIS A N 1
ATOM 3005 C CA . HIS A 1 379 ? 9.352 30.047 33.844 1 93.81 379 HIS A CA 1
ATOM 3006 C C . HIS A 1 379 ? 8.836 28.984 32.906 1 93.81 379 HIS A C 1
ATOM 3008 O O . HIS A 1 379 ? 9.125 27.797 33.062 1 93.81 379 HIS A O 1
ATOM 3014 N N . LEU A 1 380 ? 8.141 29.406 31.844 1 95.12 380 LEU A N 1
ATOM 3015 C CA . LEU A 1 380 ? 7.602 28.453 30.875 1 95.12 380 LEU A CA 1
ATOM 3016 C C . LEU A 1 380 ? 8.664 28.062 29.844 1 95.12 380 LEU A C 1
ATOM 3018 O O . LEU A 1 380 ? 8.43 27.188 29 1 95.12 380 LEU A O 1
ATOM 3022 N N . ASP A 1 381 ? 9.797 28.672 29.953 1 93.06 381 ASP A N 1
ATOM 3023 C CA . ASP A 1 381 ? 10.961 28.312 29.141 1 93.06 381 ASP A CA 1
ATOM 3024 C C . ASP A 1 381 ? 10.586 28.141 27.672 1 93.06 381 ASP A C 1
ATOM 3026 O O . ASP A 1 381 ? 10.914 27.125 27.062 1 93.06 381 ASP A O 1
ATOM 3030 N N . ILE A 1 382 ? 9.922 29.094 27.062 1 95.56 382 ILE A N 1
ATOM 3031 C CA . ILE A 1 382 ? 9.344 28.984 25.719 1 95.56 382 ILE A CA 1
ATOM 3032 C C . ILE A 1 382 ? 10.43 29.141 24.672 1 95.56 382 ILE A C 1
ATOM 3034 O O . ILE A 1 382 ? 10.234 28.797 23.5 1 95.56 382 ILE A O 1
ATOM 3038 N N . GLY A 1 383 ? 11.633 29.562 25.047 1 94.5 383 GLY A N 1
ATOM 3039 C CA . GLY A 1 383 ? 12.734 29.781 24.125 1 94.5 383 GLY A CA 1
ATOM 3040 C C . GLY A 1 383 ? 13.172 28.531 23.422 1 94.5 383 GLY A C 1
ATOM 3041 O O . GLY A 1 383 ? 13.539 28.562 22.234 1 94.5 383 GLY A O 1
ATOM 3042 N N . ASN A 1 384 ? 13.156 27.375 24.078 1 94.12 384 ASN A N 1
ATOM 3043 C CA . ASN A 1 384 ? 13.516 26.094 23.469 1 94.12 384 ASN A CA 1
ATOM 3044 C C . ASN A 1 384 ? 12.57 25.75 22.328 1 94.12 384 ASN A C 1
ATOM 3046 O O . ASN A 1 384 ? 13.016 25.281 21.266 1 94.12 384 ASN A O 1
ATOM 3050 N N . LEU A 1 385 ? 11.344 25.984 22.578 1 95.25 385 LEU A N 1
ATOM 3051 C CA . LEU A 1 385 ? 10.344 25.688 21.562 1 95.25 385 LEU A CA 1
ATOM 3052 C C . LEU A 1 385 ? 10.516 26.594 20.344 1 95.25 385 LEU A C 1
ATOM 3054 O O . LEU A 1 385 ? 10.391 26.141 19.203 1 95.25 385 LEU A O 1
ATOM 3058 N N . PHE A 1 386 ? 10.75 27.875 20.594 1 97.06 386 PHE A N 1
ATOM 3059 C CA . PHE A 1 386 ? 10.945 28.812 19.5 1 97.06 386 PHE A CA 1
ATOM 3060 C C . PHE A 1 386 ? 12.117 28.391 18.625 1 97.06 386 PHE A C 1
ATOM 3062 O O . PHE A 1 386 ? 12.047 28.469 17.406 1 97.06 386 PHE A O 1
ATOM 3069 N N . LEU A 1 387 ? 13.203 27.969 19.266 1 97.44 387 LEU A N 1
ATOM 3070 C CA . LEU A 1 387 ? 14.367 27.484 18.516 1 97.44 387 LEU A CA 1
ATOM 3071 C C . LEU A 1 387 ? 14.008 26.266 17.672 1 97.44 387 LEU A C 1
ATOM 3073 O O . LEU A 1 387 ? 14.367 26.203 16.484 1 97.44 387 LEU A O 1
ATOM 3077 N N . ALA A 1 388 ? 13.289 25.375 18.25 1 96.75 388 ALA A N 1
ATOM 3078 C CA . ALA A 1 388 ? 12.93 24.125 17.578 1 96.75 388 ALA A CA 1
ATOM 3079 C C . ALA A 1 388 ? 12.07 24.391 16.344 1 96.75 388 ALA A C 1
ATOM 3081 O O . ALA A 1 388 ? 12.281 23.797 15.281 1 96.75 388 ALA A O 1
ATOM 3082 N N . VAL A 1 389 ? 11.062 25.234 16.438 1 96.94 389 VAL A N 1
ATOM 3083 C CA . VAL A 1 389 ? 10.156 25.484 15.328 1 96.94 389 VAL A CA 1
ATOM 3084 C C . VAL A 1 389 ? 10.883 26.234 14.219 1 96.94 389 VAL A C 1
ATOM 3086 O O . VAL A 1 389 ? 10.539 26.125 13.039 1 96.94 389 VAL A O 1
ATOM 3089 N N . ARG A 1 390 ? 11.859 27.047 14.578 1 97.75 390 ARG A N 1
ATOM 3090 C CA . ARG A 1 390 ? 12.648 27.75 13.57 1 97.75 390 ARG A CA 1
ATOM 3091 C C . ARG A 1 390 ? 13.516 26.766 12.781 1 97.75 390 ARG A C 1
ATOM 3093 O O . ARG A 1 390 ? 13.719 26.953 11.578 1 97.75 390 ARG A O 1
ATOM 3100 N N . PHE A 1 391 ? 14.016 25.703 13.461 1 98 391 PHE A N 1
ATOM 3101 C CA . PHE A 1 391 ? 14.727 24.641 12.758 1 98 391 PHE A CA 1
ATOM 3102 C C . PHE A 1 391 ? 13.82 23.969 11.734 1 98 391 PHE A C 1
ATOM 3104 O O . PHE A 1 391 ? 14.227 23.75 10.594 1 98 391 PHE A O 1
ATOM 3111 N N . ARG A 1 392 ? 12.633 23.75 12.141 1 96.75 392 ARG A N 1
ATOM 3112 C CA . ARG A 1 392 ? 11.68 23.062 11.258 1 96.75 392 ARG A CA 1
ATOM 3113 C C . ARG A 1 392 ? 11.297 23.953 10.078 1 96.75 392 ARG A C 1
ATOM 3115 O O . ARG A 1 392 ? 11.102 23.469 8.969 1 96.75 392 ARG A O 1
ATOM 3122 N N . ALA A 1 393 ? 11.141 25.188 10.352 1 97.25 393 ALA A N 1
ATOM 3123 C CA . ALA A 1 393 ? 10.852 26.141 9.273 1 97.25 393 ALA A CA 1
ATOM 3124 C C . ALA A 1 393 ? 11.969 26.156 8.234 1 97.25 393 ALA A C 1
ATOM 3126 O O . ALA A 1 393 ? 11.719 26.281 7.039 1 97.25 393 ALA A O 1
ATOM 3127 N N . MET A 1 394 ? 13.203 26.062 8.711 1 97.75 394 MET A N 1
ATOM 3128 C CA . MET A 1 394 ? 14.344 26.016 7.805 1 97.75 394 MET A CA 1
ATOM 3129 C C . MET A 1 394 ? 14.289 24.766 6.93 1 97.75 394 MET A C 1
ATOM 3131 O O . MET A 1 394 ? 14.586 24.828 5.734 1 97.75 394 MET A O 1
ATOM 3135 N N . GLU A 1 395 ? 13.891 23.703 7.543 1 96.38 395 GLU A N 1
ATOM 3136 C CA . GLU A 1 395 ? 13.789 22.453 6.797 1 96.38 395 GLU A CA 1
ATOM 3137 C C . GLU A 1 395 ? 12.766 22.578 5.672 1 96.38 395 GLU A C 1
ATOM 3139 O O . GLU A 1 395 ? 13 22.109 4.555 1 96.38 395 GLU A O 1
ATOM 3144 N N . LYS A 1 396 ? 11.703 23.172 5.977 1 95.44 396 LYS A N 1
ATOM 3145 C CA . LYS A 1 396 ? 10.68 23.406 4.957 1 95.44 396 LYS A CA 1
ATOM 3146 C C . LYS A 1 396 ? 11.18 24.359 3.885 1 95.44 396 LYS A C 1
ATOM 3148 O O . LYS A 1 396 ? 11.008 24.109 2.689 1 95.44 396 LYS A O 1
ATOM 3153 N N . ASP A 1 397 ? 11.797 25.406 4.285 1 96.19 397 ASP A N 1
ATOM 3154 C CA . ASP A 1 397 ? 12.195 26.484 3.387 1 96.19 397 ASP A CA 1
ATOM 3155 C C . ASP A 1 397 ? 13.406 26.062 2.543 1 96.19 397 ASP A C 1
ATOM 3157 O O . ASP A 1 397 ? 13.742 26.734 1.567 1 96.19 397 ASP A O 1
ATOM 3161 N N . ALA A 1 398 ? 14.008 25 2.896 1 96.25 398 ALA A N 1
ATOM 3162 C CA . ALA A 1 398 ? 15.133 24.469 2.137 1 96.25 398 ALA A CA 1
ATOM 3163 C C . ALA A 1 398 ? 14.664 23.781 0.855 1 96.25 398 ALA A C 1
ATOM 3165 O O . ALA A 1 398 ? 15.469 23.531 -0.049 1 96.25 398 ALA A O 1
ATOM 3166 N N . LEU A 1 399 ? 13.461 23.484 0.76 1 95.62 399 LEU A N 1
ATOM 3167 C CA . LEU A 1 399 ? 12.914 22.812 -0.415 1 95.62 399 LEU A CA 1
ATOM 3168 C C . LEU A 1 399 ? 12.75 23.797 -1.574 1 95.62 399 LEU A C 1
ATOM 3170 O O . LEU A 1 399 ? 12.383 24.953 -1.369 1 95.62 399 LEU A O 1
ATOM 3174 N N . ASN A 1 400 ? 12.938 23.266 -2.77 1 93.25 400 ASN A N 1
ATOM 3175 C CA . ASN A 1 400 ? 12.711 24.062 -3.967 1 93.25 400 ASN A CA 1
ATOM 3176 C C . ASN A 1 400 ? 11.227 24.391 -4.156 1 93.25 400 ASN A C 1
ATOM 3178 O O . ASN A 1 400 ? 10.883 25.391 -4.785 1 93.25 400 ASN A O 1
ATOM 3182 N N . SER A 1 401 ? 10.43 23.578 -3.604 1 92.56 401 SER A N 1
ATOM 3183 C CA . SER A 1 401 ? 8.984 23.719 -3.725 1 92.56 401 SER A CA 1
ATOM 3184 C C . SER A 1 401 ? 8.445 24.719 -2.699 1 92.56 401 SER A C 1
ATOM 3186 O O . SER A 1 401 ? 7.25 25.016 -2.684 1 92.56 401 SER A O 1
ATOM 3188 N N . SER A 1 402 ? 9.305 25.219 -1.82 1 93.75 402 SER A N 1
ATOM 3189 C CA . SER A 1 402 ? 8.891 26.25 -0.875 1 93.75 402 SER A CA 1
ATOM 3190 C C . SER A 1 402 ? 8.531 27.547 -1.593 1 93.75 402 SER A C 1
ATOM 3192 O O . SER A 1 402 ? 8.414 27.562 -2.82 1 93.75 402 SER A O 1
ATOM 3194 N N . HIS A 1 403 ? 8.242 28.609 -0.881 1 93.94 403 HIS A N 1
ATOM 3195 C CA . HIS A 1 403 ? 7.91 29.906 -1.44 1 93.94 403 HIS A CA 1
ATOM 3196 C C . HIS A 1 403 ? 8.492 31.031 -0.596 1 93.94 403 HIS A C 1
ATOM 3198 O O . HIS A 1 403 ? 8.883 30.828 0.554 1 93.94 403 HIS A O 1
ATOM 3204 N N . ALA A 1 404 ? 8.539 32.188 -1.143 1 95.12 404 ALA A N 1
ATOM 3205 C CA . ALA A 1 404 ? 8.938 33.375 -0.388 1 95.12 404 ALA A CA 1
ATOM 3206 C C . ALA A 1 404 ? 7.891 33.75 0.664 1 95.12 404 ALA A C 1
ATOM 3208 O O . ALA A 1 404 ? 6.73 33.344 0.559 1 95.12 404 ALA A O 1
ATOM 3209 N N . VAL A 1 405 ? 8.336 34.469 1.648 1 95.69 405 VAL A N 1
ATOM 3210 C CA . VAL A 1 405 ? 7.43 34.906 2.699 1 95.69 405 VAL A CA 1
ATOM 3211 C C . VAL A 1 405 ? 6.312 35.75 2.09 1 95.69 405 VAL A C 1
ATOM 3213 O O . VAL A 1 405 ? 5.141 35.594 2.436 1 95.69 405 VAL A O 1
ATOM 3216 N N . SER A 1 406 ? 6.66 36.688 1.248 1 95.38 406 SER A N 1
ATOM 3217 C CA . SER A 1 406 ? 5.715 37.406 0.395 1 95.38 406 SER A CA 1
ATOM 3218 C C . SER A 1 406 ? 5.586 36.719 -0.968 1 95.38 406 SER A C 1
ATOM 3220 O O . SER A 1 406 ? 6.543 36.688 -1.742 1 95.38 406 SER A O 1
ATOM 3222 N N . THR A 1 407 ? 4.441 36.188 -1.224 1 94.12 407 THR A N 1
ATOM 3223 C CA . THR A 1 407 ? 4.273 35.438 -2.445 1 94.12 407 THR A CA 1
ATOM 3224 C C . THR A 1 407 ? 2.91 35.688 -3.076 1 94.12 407 THR A C 1
ATOM 3226 O O . THR A 1 407 ? 1.919 35.875 -2.367 1 94.12 407 THR A O 1
ATOM 3229 N N . GLU A 1 408 ? 2.906 35.688 -4.371 1 93.56 408 GLU A N 1
ATOM 3230 C CA . GLU A 1 408 ? 1.654 35.906 -5.086 1 93.56 408 GLU A CA 1
ATOM 3231 C C . GLU A 1 408 ? 0.674 34.75 -4.863 1 93.56 408 GLU A C 1
ATOM 3233 O O . GLU A 1 408 ? 1.056 33.594 -4.934 1 93.56 408 GLU A O 1
ATOM 3238 N N . VAL A 1 409 ? -0.572 35.094 -4.582 1 94.56 409 VAL A N 1
ATOM 3239 C CA . VAL A 1 409 ? -1.654 34.156 -4.355 1 94.56 409 VAL A CA 1
ATOM 3240 C C . VAL A 1 409 ? -2.777 34.406 -5.359 1 94.56 409 VAL A C 1
ATOM 3242 O O . VAL A 1 409 ? -3.381 35.469 -5.379 1 94.56 409 VAL A O 1
ATOM 3245 N N . ASN A 1 410 ? -3.08 33.344 -6.188 1 91.5 410 ASN A N 1
ATOM 3246 C CA . ASN A 1 410 ? -4.008 33.562 -7.293 1 91.5 410 ASN A CA 1
ATOM 3247 C C . ASN A 1 410 ? -5.141 32.531 -7.293 1 91.5 410 ASN A C 1
ATOM 3249 O O . ASN A 1 410 ? -6.055 32.625 -8.109 1 91.5 410 ASN A O 1
ATOM 3253 N N . THR A 1 411 ? -5.086 31.562 -6.418 1 90.56 411 THR A N 1
ATOM 3254 C CA . THR A 1 411 ? -6.133 30.547 -6.328 1 90.56 4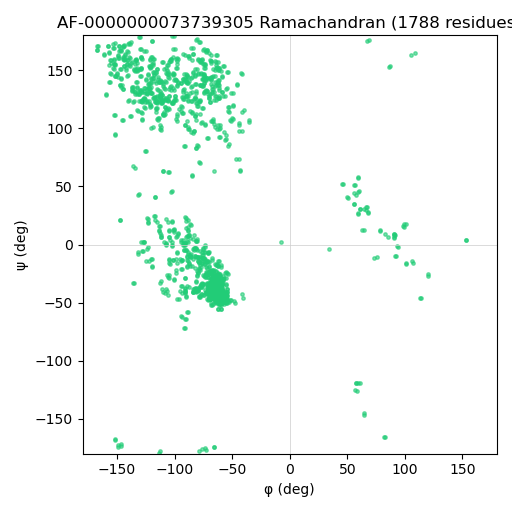11 THR A CA 1
ATOM 3255 C C . THR A 1 411 ? -6.547 30.312 -4.879 1 90.56 411 THR A C 1
ATOM 3257 O O . THR A 1 411 ? -5.789 30.625 -3.957 1 90.56 411 THR A O 1
ATOM 3260 N N . PRO A 1 412 ? -7.734 29.766 -4.68 1 90.38 412 PRO A N 1
ATOM 3261 C CA . PRO A 1 412 ? -8.18 29.484 -3.312 1 90.38 412 PRO A CA 1
ATOM 3262 C C . PRO A 1 412 ? -7.266 28.484 -2.594 1 90.38 412 PRO A C 1
ATOM 3264 O O . PRO A 1 412 ? -7.039 28.609 -1.388 1 90.38 412 PRO A O 1
ATOM 3267 N N . GLU A 1 413 ? -6.797 27.578 -3.332 1 89.69 413 GLU A N 1
ATOM 3268 C CA . GLU A 1 413 ? -5.879 26.594 -2.754 1 89.69 413 GLU A CA 1
ATOM 3269 C C . GLU A 1 413 ? -4.598 27.266 -2.268 1 89.69 413 GLU A C 1
ATOM 3271 O O . GLU A 1 413 ? -4.07 26.906 -1.209 1 89.69 413 GLU A O 1
ATOM 3276 N N . GLN A 1 414 ? -4.145 28.219 -3.014 1 91.19 414 GLN A N 1
ATOM 3277 C CA . GLN A 1 414 ? -2.932 28.938 -2.641 1 91.19 414 GLN A CA 1
ATOM 3278 C C . GLN A 1 414 ? -3.162 29.797 -1.4 1 91.19 414 GLN A C 1
ATOM 3280 O O . GLN A 1 414 ? -2.256 29.969 -0.583 1 91.19 414 GLN A O 1
ATOM 3285 N N . VAL A 1 415 ? -4.348 30.297 -1.276 1 93.56 415 VAL A N 1
ATOM 3286 C CA . VAL A 1 415 ? -4.68 31.047 -0.071 1 93.56 415 VAL A CA 1
ATOM 3287 C C . VAL A 1 415 ? -4.516 30.156 1.156 1 93.56 415 VAL A C 1
ATOM 3289 O O . VAL A 1 415 ? -3.855 30.531 2.127 1 93.56 415 VAL A O 1
ATOM 3292 N N . GLU A 1 416 ? -5.07 28.969 1.078 1 92.12 416 GLU A N 1
ATOM 3293 C CA . GLU A 1 416 ? -4.98 28.016 2.182 1 92.12 416 GLU A CA 1
ATOM 3294 C C . GLU A 1 416 ? -3.531 27.625 2.457 1 92.12 416 GLU A C 1
ATOM 3296 O O . GLU A 1 416 ? -3.131 27.484 3.615 1 92.12 416 GLU A O 1
ATOM 3301 N N . GLU A 1 417 ? -2.758 27.531 1.465 1 92.19 417 GLU A N 1
ATOM 3302 C CA . GLU A 1 417 ? -1.396 27.016 1.571 1 92.19 417 GLU A CA 1
ATOM 3303 C C . GLU A 1 417 ? -0.451 28.078 2.145 1 92.19 417 GLU A C 1
ATOM 3305 O O . GLU A 1 417 ? 0.666 27.75 2.559 1 92.19 417 GLU A O 1
ATOM 3310 N N . MET A 1 418 ? -0.916 29.312 2.154 1 92.94 418 MET A N 1
ATOM 3311 C CA . MET A 1 418 ? -0.09 30.344 2.76 1 92.94 418 MET A CA 1
ATOM 3312 C C . MET A 1 418 ? 0.047 30.125 4.262 1 92.94 418 MET A C 1
ATOM 3314 O O . MET A 1 418 ? 0.992 30.609 4.883 1 92.94 418 MET A O 1
ATOM 3318 N N . PHE A 1 419 ? -0.897 29.422 4.797 1 92.44 419 PHE A N 1
ATOM 3319 C CA . PHE A 1 419 ? -0.839 29.125 6.223 1 92.44 419 PHE A CA 1
ATOM 3320 C C . PHE A 1 419 ? 0.112 27.953 6.488 1 92.44 419 PHE A C 1
ATOM 3322 O O . PHE A 1 419 ? -0.315 26.812 6.578 1 92.44 419 PHE A O 1
ATOM 3329 N N . ASP A 1 420 ? 1.397 28.281 6.613 1 92.62 420 ASP A N 1
ATOM 3330 C CA . ASP A 1 420 ? 2.43 27.266 6.789 1 92.62 420 ASP A CA 1
ATOM 3331 C C . ASP A 1 420 ? 3.59 27.797 7.629 1 92.62 420 ASP A C 1
ATOM 3333 O O . ASP A 1 420 ? 3.514 28.906 8.172 1 92.62 420 ASP A O 1
ATOM 3337 N N . SER A 1 421 ? 4.551 27.078 7.719 1 93.12 421 SER A N 1
ATOM 3338 C CA . SER A 1 421 ? 5.66 27.406 8.609 1 93.12 421 SER A CA 1
ATOM 3339 C C . SER A 1 421 ? 6.484 28.562 8.055 1 93.12 421 SER A C 1
ATOM 3341 O O . SER A 1 421 ? 7.168 29.25 8.805 1 93.12 421 SER A O 1
ATOM 3343 N N . VAL A 1 422 ? 6.473 28.797 6.797 1 94.12 422 VAL A N 1
ATOM 3344 C CA . VAL A 1 422 ? 7.211 29.922 6.211 1 94.12 422 VAL A CA 1
ATOM 3345 C C . VAL A 1 422 ? 6.562 31.234 6.613 1 94.12 422 VAL A C 1
ATOM 3347 O O . VAL A 1 422 ? 7.238 32.156 7.105 1 94.12 422 VAL A O 1
ATOM 3350 N N . SER A 1 423 ? 5.254 31.281 6.484 1 94.94 423 SER A N 1
ATOM 3351 C CA . SER A 1 423 ? 4.535 32.5 6.852 1 94.94 423 SER A CA 1
ATOM 3352 C C . SER A 1 423 ? 4.574 32.719 8.359 1 94.94 423 SER A C 1
ATOM 3354 O O . SER A 1 423 ? 4.566 33.875 8.82 1 94.94 423 SER A O 1
ATOM 3356 N N . TYR A 1 424 ? 4.66 31.672 9.07 1 96.44 424 TYR A N 1
ATOM 3357 C CA . TYR A 1 424 ? 4.637 31.75 10.523 1 96.44 424 TYR A CA 1
ATOM 3358 C C . TYR A 1 424 ? 6.051 31.875 11.086 1 96.44 424 TYR A C 1
ATOM 3360 O O . TYR A 1 424 ? 6.52 32.969 11.359 1 96.44 424 TYR A O 1
ATOM 3368 N N . GLU A 1 425 ? 6.773 30.812 11.023 1 97.88 425 GLU A N 1
ATOM 3369 C CA . GLU A 1 425 ? 8.023 30.703 11.773 1 97.88 425 GLU A CA 1
ATOM 3370 C C . GLU A 1 425 ? 9.164 31.391 11.047 1 97.88 425 GLU A C 1
ATOM 3372 O O . GLU A 1 425 ? 10.062 31.953 11.68 1 97.88 425 GLU A O 1
ATOM 3377 N N . LYS A 1 426 ? 9.227 31.266 9.734 1 97.5 426 LYS A N 1
ATOM 3378 C CA . LYS A 1 426 ? 10.25 32.031 9.047 1 97.5 426 LYS A CA 1
ATOM 3379 C C . LYS A 1 426 ? 10.008 33.531 9.219 1 97.5 426 LYS A C 1
ATOM 3381 O O . LYS A 1 426 ? 10.945 34.312 9.43 1 97.5 426 LYS A O 1
ATOM 3386 N N . GLY A 1 427 ? 8.742 33.938 9.039 1 97.5 427 GLY A N 1
ATOM 3387 C CA . GLY A 1 427 ? 8.414 35.344 9.312 1 97.5 427 GLY A CA 1
ATOM 3388 C C . GLY A 1 427 ? 8.875 35.812 10.68 1 97.5 427 GLY A C 1
ATOM 3389 O O . GLY A 1 427 ? 9.477 36.875 10.812 1 97.5 427 GLY A O 1
ATOM 3390 N N . ALA A 1 428 ? 8.586 35.031 11.672 1 98.06 428 ALA A N 1
ATOM 3391 C CA . ALA A 1 428 ? 9 35.344 13.031 1 98.06 428 ALA A CA 1
ATOM 3392 C C . ALA A 1 428 ? 10.523 35.375 13.148 1 98.06 428 ALA A C 1
ATOM 3394 O O . ALA A 1 428 ? 11.07 36.219 13.883 1 98.06 428 ALA A O 1
ATOM 3395 N N . SER A 1 429 ? 11.18 34.5 12.484 1 97.12 429 SER A N 1
ATOM 3396 C CA . SER A 1 429 ? 12.633 34.406 12.523 1 97.12 429 SER A CA 1
ATOM 3397 C C . SER A 1 429 ? 13.273 35.656 11.938 1 97.12 429 SER A C 1
ATOM 3399 O O . SER A 1 429 ? 14.312 36.125 12.422 1 97.12 429 SER A O 1
ATOM 3401 N N . ILE A 1 430 ? 12.703 36.156 10.891 1 94.88 430 ILE A N 1
ATOM 3402 C CA . ILE A 1 430 ? 13.195 37.375 10.25 1 94.88 430 ILE A CA 1
ATOM 3403 C C . ILE A 1 430 ? 13.109 38.562 11.227 1 94.88 430 ILE A C 1
ATOM 3405 O O . ILE A 1 430 ? 14.039 39.344 11.336 1 94.88 430 ILE A O 1
ATOM 3409 N N . LEU A 1 431 ? 12.023 38.625 11.953 1 95.06 431 LEU A N 1
ATOM 3410 C CA . LEU A 1 431 ? 11.844 39.688 12.945 1 95.06 431 LEU A CA 1
ATOM 3411 C C . LEU A 1 431 ? 12.844 39.531 14.078 1 95.06 431 LEU A C 1
ATOM 3413 O O . LEU A 1 431 ? 13.406 40.531 14.555 1 95.06 431 LEU A O 1
ATOM 3417 N N . LEU A 1 432 ? 13.031 38.312 14.523 1 94.81 432 LEU A N 1
ATOM 3418 C CA . LEU A 1 432 ? 14.023 38.062 15.555 1 94.81 432 LEU A CA 1
ATOM 3419 C C . LEU A 1 432 ? 15.414 38.469 15.102 1 94.81 432 LEU A C 1
ATOM 3421 O O . LEU A 1 432 ? 16.156 39.094 15.859 1 94.81 432 LEU A O 1
ATOM 3425 N N . MET A 1 433 ? 15.758 38.062 13.914 1 92.31 433 MET A N 1
ATOM 3426 C CA . MET A 1 433 ? 17.062 38.375 13.352 1 92.31 433 MET A CA 1
ATOM 3427 C C . MET A 1 433 ? 17.25 39.906 13.242 1 92.31 433 MET A C 1
ATOM 3429 O O . MET A 1 433 ? 18.312 40.438 13.578 1 92.31 433 MET A O 1
ATOM 3433 N N . LEU A 1 434 ? 16.234 40.562 12.766 1 90.06 434 LEU A N 1
ATOM 3434 C CA . LEU A 1 434 ? 16.281 42 12.656 1 90.06 434 LEU A CA 1
ATOM 3435 C C . LEU A 1 434 ? 16.5 42.656 14.023 1 90.06 434 LEU A C 1
ATOM 3437 O O . LEU A 1 434 ? 17.344 43.531 14.172 1 90.06 434 LEU A O 1
ATOM 3441 N N . LYS A 1 435 ? 15.734 42.281 14.969 1 89.75 435 LYS A N 1
ATOM 3442 C CA . LYS A 1 435 ? 15.867 42.812 16.328 1 89.75 435 LYS A CA 1
ATOM 3443 C C . LYS A 1 435 ? 17.266 42.562 16.875 1 89.75 435 LYS A C 1
ATOM 3445 O O . LYS A 1 435 ? 17.844 43.438 17.516 1 89.75 435 LYS A O 1
ATOM 3450 N N . ALA A 1 436 ? 17.781 41.375 16.672 1 85.62 436 ALA A N 1
ATOM 3451 C CA . ALA A 1 436 ? 19.078 41 17.188 1 85.62 436 ALA A CA 1
ATOM 3452 C C . ALA A 1 436 ? 20.203 41.781 16.5 1 85.62 436 ALA A C 1
ATOM 3454 O O . ALA A 1 436 ? 21.281 41.938 17.062 1 85.62 436 ALA A O 1
ATOM 3455 N N . SER A 1 437 ? 19.969 42.281 15.32 1 82.25 437 SER A N 1
ATOM 3456 C CA . SER A 1 437 ? 20.984 42.969 14.539 1 82.25 437 SER A CA 1
ATOM 3457 C C . SER A 1 437 ? 21.047 44.438 14.891 1 82.25 437 SER A C 1
ATOM 3459 O O . SER A 1 437 ? 22.031 45.125 14.578 1 82.25 437 SER A O 1
ATOM 3461 N N . LEU A 1 438 ? 20.062 44.938 15.477 1 80.19 438 LEU A N 1
ATOM 3462 C CA . LEU A 1 438 ? 20 46.375 15.789 1 80.19 438 LEU A CA 1
ATOM 3463 C C . LEU A 1 438 ? 20.641 46.656 17.141 1 80.19 438 LEU A C 1
ATOM 3465 O O . LEU A 1 438 ? 20.516 45.844 18.078 1 80.19 438 LEU A O 1
ATOM 3469 N N . PRO A 1 439 ? 21.438 47.906 17.031 1 70.12 439 PRO A N 1
ATOM 3470 C CA . PRO A 1 439 ? 22.031 48.281 18.312 1 70.12 439 PRO A CA 1
ATOM 3471 C C . PRO A 1 439 ? 21 48.844 19.297 1 70.12 439 PRO A C 1
ATOM 3473 O O . PRO A 1 439 ? 20.062 49.531 18.891 1 70.12 439 PRO A O 1
ATOM 3476 N N . GLY A 1 440 ? 20.953 48.469 20.406 1 66.5 440 GLY A N 1
ATOM 3477 C CA . GLY A 1 440 ? 20.141 49.031 21.453 1 66.5 440 GLY A CA 1
ATOM 3478 C C . GLY A 1 440 ? 18.734 48.438 21.516 1 66.5 440 GLY A C 1
ATOM 3479 O O . GLY A 1 440 ? 18.25 47.875 20.516 1 66.5 440 GLY A O 1
ATOM 3480 N N . ASP A 1 441 ? 18 48.375 22.516 1 63.44 441 ASP A N 1
ATOM 3481 C CA . ASP A 1 441 ? 16.734 47.688 22.734 1 63.44 441 ASP A CA 1
ATOM 3482 C C . ASP A 1 441 ? 15.562 48.531 22.234 1 63.44 441 ASP A C 1
ATOM 3484 O O . ASP A 1 441 ? 14.508 48 21.875 1 63.44 441 ASP A O 1
ATOM 3488 N N . GLY A 1 442 ? 15.812 49.594 21.656 1 79.44 442 GLY A N 1
ATOM 3489 C CA . GLY A 1 442 ? 14.625 50.406 21.578 1 79.44 442 GLY A CA 1
ATOM 3490 C C . GLY A 1 442 ? 14.234 50.781 20.156 1 79.44 442 GLY A C 1
ATOM 3491 O O . GLY A 1 442 ? 13.078 51.125 19.891 1 79.44 442 GLY A O 1
ATOM 3492 N N . GLN A 1 443 ? 15.031 50.625 19.266 1 83.44 443 GLN A N 1
ATOM 3493 C CA . GLN A 1 443 ? 14.727 51.125 17.938 1 83.44 443 GLN A CA 1
ATOM 3494 C C . GLN A 1 443 ? 13.727 50.219 17.219 1 83.44 443 GLN A C 1
ATOM 3496 O O . GLN A 1 443 ? 12.836 50.688 16.516 1 83.44 443 GLN A O 1
ATOM 3501 N N . PHE A 1 444 ? 13.883 48.938 17.312 1 89.81 444 PHE A N 1
ATOM 3502 C CA . PHE A 1 444 ? 12.953 48 16.703 1 89.81 444 PHE A CA 1
ATOM 3503 C C . PHE A 1 444 ? 11.531 48.25 17.188 1 89.81 444 PHE A C 1
ATOM 3505 O O . PHE A 1 444 ? 10.602 48.344 16.375 1 89.81 444 PHE A O 1
ATOM 3512 N N . ARG A 1 445 ? 11.367 48.344 18.453 1 92.5 445 ARG A N 1
ATOM 3513 C CA . ARG A 1 445 ? 10.055 48.562 19.062 1 92.5 445 ARG A CA 1
ATOM 3514 C C . ARG A 1 445 ? 9.469 49.906 18.578 1 92.5 445 ARG A C 1
ATOM 3516 O O . ARG A 1 445 ? 8.273 49.969 18.281 1 92.5 445 ARG A O 1
ATOM 3523 N N . LYS A 1 446 ? 10.258 50.875 18.453 1 92.31 446 LYS A N 1
ATOM 3524 C CA . LYS A 1 446 ? 9.805 52.188 17.969 1 92.31 446 LYS A CA 1
ATOM 3525 C C . LYS A 1 446 ? 9.281 52.094 16.531 1 92.31 446 LYS A C 1
ATOM 3527 O O . LYS A 1 446 ? 8.289 52.75 16.188 1 92.31 446 LYS A O 1
ATOM 3532 N N . GLY A 1 447 ? 10.016 51.375 15.758 1 91.56 447 GLY A N 1
ATOM 3533 C CA . GLY A 1 447 ? 9.578 51.188 14.383 1 91.56 447 GLY A CA 1
ATOM 3534 C C . GLY A 1 447 ? 8.234 50.469 14.289 1 91.56 447 GLY A C 1
ATOM 3535 O O . GLY A 1 447 ? 7.41 50.812 13.445 1 91.56 447 GLY A O 1
ATOM 3536 N N . ILE A 1 448 ? 8.031 49.5 15.117 1 94 448 ILE A N 1
ATOM 3537 C CA . ILE A 1 448 ? 6.781 48.75 15.141 1 94 448 ILE A CA 1
ATOM 3538 C C . ILE A 1 448 ? 5.637 49.688 15.57 1 94 448 ILE A C 1
ATOM 3540 O O . ILE A 1 448 ? 4.551 49.656 14.992 1 94 448 ILE A O 1
ATOM 3544 N N . ILE A 1 449 ? 5.902 50.469 16.594 1 95.56 449 ILE A N 1
ATOM 3545 C CA . ILE A 1 449 ? 4.895 51.406 17.094 1 95.56 449 ILE A CA 1
ATOM 3546 C C . ILE A 1 449 ? 4.531 52.406 15.984 1 95.56 449 ILE A C 1
ATOM 3548 O O . ILE A 1 449 ? 3.357 52.719 15.781 1 95.56 449 ILE A O 1
ATOM 3552 N N . GLN A 1 450 ? 5.496 52.812 15.25 1 95.5 450 GLN A N 1
ATOM 3553 C CA . GLN A 1 450 ? 5.258 53.719 14.125 1 95.5 450 GLN A CA 1
ATOM 3554 C C . GLN A 1 450 ? 4.387 53.062 13.062 1 95.5 450 GLN A C 1
ATOM 3556 O O . GLN A 1 450 ? 3.451 53.656 12.547 1 95.5 450 GLN A O 1
ATOM 3561 N N . TYR A 1 451 ? 4.734 51.906 12.703 1 96.44 451 TYR A N 1
ATOM 3562 C CA . TYR A 1 451 ? 3.988 51.125 11.719 1 96.44 451 TYR A CA 1
ATOM 3563 C C . TYR A 1 451 ? 2.527 51 12.133 1 96.44 451 TYR A C 1
ATOM 3565 O O . TYR A 1 451 ? 1.622 51.219 11.328 1 96.44 451 TYR A O 1
ATOM 3573 N N . LEU A 1 452 ? 2.248 50.594 13.398 1 97.88 452 LEU A N 1
ATOM 3574 C CA . LEU A 1 452 ? 0.897 50.406 13.906 1 97.88 452 LEU A CA 1
ATOM 3575 C C . LEU A 1 452 ? 0.12 51.688 13.953 1 97.88 452 LEU A C 1
ATOM 3577 O O . LEU A 1 452 ? -1.069 51.75 13.625 1 97.88 452 LEU A O 1
ATOM 3581 N N . ASN A 1 453 ? 0.764 52.719 14.336 1 97.19 453 ASN A N 1
ATOM 3582 C CA . ASN A 1 453 ? 0.101 54 14.398 1 97.19 453 ASN A CA 1
ATOM 3583 C C . ASN A 1 453 ? -0.216 54.531 13 1 97.19 453 ASN A C 1
ATOM 3585 O O . ASN A 1 453 ? -1.323 55.031 12.75 1 97.19 453 ASN A O 1
ATOM 3589 N N . GLN A 1 454 ? 0.714 54.469 12.172 1 96.94 454 GLN A N 1
ATOM 3590 C CA . GLN A 1 454 ? 0.579 55 10.82 1 96.94 454 GLN A CA 1
ATOM 3591 C C . GLN A 1 454 ? -0.539 54.281 10.055 1 96.94 454 GLN A C 1
ATOM 3593 O O . GLN A 1 454 ? -1.241 54.906 9.258 1 96.94 454 GLN A O 1
ATOM 3598 N N . PHE A 1 455 ? -0.724 53.062 10.273 1 97.62 455 PHE A N 1
ATOM 3599 C CA . PHE A 1 455 ? -1.644 52.312 9.445 1 97.62 455 PHE A CA 1
ATOM 3600 C C . PHE A 1 455 ? -2.809 51.781 10.273 1 97.62 455 PHE A C 1
ATOM 3602 O O . PHE A 1 455 ? -3.441 50.781 9.906 1 97.62 455 PHE A O 1
ATOM 3609 N N . SER A 1 456 ? -3.072 52.344 11.391 1 97.19 456 SER A N 1
ATOM 3610 C CA . SER A 1 456 ? -4.188 51.969 12.25 1 97.19 456 SER A CA 1
ATOM 3611 C C . SER A 1 456 ? -5.504 51.969 11.477 1 97.19 456 SER A C 1
ATOM 3613 O O . SER A 1 456 ? -5.883 53 10.898 1 97.19 456 SER A O 1
ATOM 3615 N N . GLY A 1 457 ? -6.137 50.781 11.398 1 96.62 457 GLY A N 1
ATOM 3616 C CA . GLY A 1 457 ? -7.422 50.625 10.734 1 96.62 457 GLY A CA 1
ATOM 3617 C C . GLY A 1 457 ? -7.305 50.469 9.234 1 96.62 457 GLY A C 1
ATOM 3618 O O . GLY A 1 457 ? -8.312 50.375 8.531 1 96.62 457 GLY A O 1
ATOM 3619 N N . LEU A 1 458 ? -6.07 50.312 8.797 1 97.19 458 LEU A N 1
ATOM 3620 C CA . LEU A 1 458 ? -5.852 50.281 7.359 1 97.19 458 LEU A CA 1
ATOM 3621 C C . LEU A 1 458 ? -5.238 48.938 6.941 1 97.19 458 LEU A C 1
ATOM 3623 O O . LEU A 1 458 ? -5.035 48.062 7.777 1 97.19 458 LEU A O 1
ATOM 3627 N N . ASN A 1 459 ? -5.094 48.781 5.613 1 97.44 459 ASN A N 1
ATOM 3628 C CA . ASN A 1 459 ? -4.41 47.656 5.023 1 97.44 459 ASN A CA 1
ATOM 3629 C C . ASN A 1 459 ? -2.996 48 4.582 1 97.44 459 ASN A C 1
ATOM 3631 O O . ASN A 1 459 ? -2.729 49.156 4.211 1 97.44 459 ASN A O 1
ATOM 3635 N N . THR A 1 460 ? -2.164 47.062 4.676 1 97.5 460 THR A N 1
ATOM 3636 C CA . THR A 1 460 ? -0.767 47.312 4.348 1 97.5 460 THR A CA 1
ATOM 3637 C C . THR A 1 460 ? -0.168 46.156 3.562 1 97.5 460 THR A C 1
ATOM 3639 O O . THR A 1 460 ? -0.836 45.125 3.338 1 97.5 460 THR A O 1
ATOM 3642 N N . ASP A 1 461 ? 1.058 46.281 3.057 1 95.94 461 ASP A N 1
ATOM 3643 C CA . ASP A 1 461 ? 1.899 45.25 2.484 1 95.94 461 ASP A CA 1
ATOM 3644 C C . ASP A 1 461 ? 3.299 45.281 3.094 1 95.94 461 ASP A C 1
ATOM 3646 O O . ASP A 1 461 ? 3.566 46.031 4.016 1 95.94 461 ASP A O 1
ATOM 3650 N N . THR A 1 462 ? 4.129 44.406 2.695 1 95.62 462 THR A N 1
ATOM 3651 C CA . THR A 1 462 ? 5.449 44.219 3.285 1 95.62 462 THR A CA 1
ATOM 3652 C C . THR A 1 462 ? 6.27 45.531 3.191 1 95.62 462 THR A C 1
ATOM 3654 O O . THR A 1 462 ? 6.98 45.875 4.133 1 95.62 462 THR A O 1
ATOM 3657 N N . ASN A 1 463 ? 6.164 46.219 2.1 1 93.75 463 ASN A N 1
ATOM 3658 C CA . ASN A 1 463 ? 6.945 47.438 1.901 1 93.75 463 ASN A CA 1
ATOM 3659 C C . ASN A 1 463 ? 6.539 48.531 2.883 1 93.75 463 ASN A C 1
ATOM 3661 O O . ASN A 1 463 ? 7.367 49.344 3.297 1 93.75 463 ASN A O 1
ATOM 3665 N N . ASP A 1 464 ? 5.305 48.531 3.27 1 95.38 464 ASP A N 1
ATOM 3666 C CA . ASP A 1 464 ? 4.832 49.5 4.25 1 95.38 464 ASP A CA 1
ATOM 3667 C C . ASP A 1 464 ? 5.531 49.312 5.594 1 95.38 464 ASP A C 1
ATOM 3669 O O . ASP A 1 464 ? 5.844 50.281 6.285 1 95.38 464 ASP A O 1
ATOM 3673 N N . LEU A 1 465 ? 5.746 48.125 5.984 1 95 465 LEU A N 1
ATOM 3674 C CA . LEU A 1 465 ? 6.453 47.844 7.223 1 95 465 LEU A CA 1
ATOM 3675 C C . LEU A 1 465 ? 7.891 48.344 7.168 1 95 465 LEU A C 1
ATOM 3677 O O . LEU A 1 465 ? 8.336 49.062 8.07 1 95 465 LEU A O 1
ATOM 3681 N N . TRP A 1 466 ? 8.578 47.969 6.086 1 93.38 466 TRP A N 1
ATOM 3682 C CA . TRP A 1 466 ? 9.977 48.375 5.969 1 93.38 466 TRP A CA 1
ATOM 3683 C C . TRP A 1 466 ? 10.117 49.875 5.914 1 93.38 466 TRP A C 1
ATOM 3685 O O . TRP A 1 466 ? 11.055 50.438 6.484 1 93.38 466 TRP A O 1
ATOM 3695 N N . ASN A 1 467 ? 9.211 50.469 5.254 1 91.5 467 ASN A N 1
ATOM 3696 C CA . ASN A 1 467 ? 9.227 51.938 5.176 1 91.5 467 ASN A CA 1
ATOM 3697 C C . ASN A 1 467 ? 9.016 52.562 6.551 1 91.5 467 ASN A C 1
ATOM 3699 O O . ASN A 1 467 ? 9.648 53.594 6.875 1 91.5 467 ASN A O 1
ATOM 3703 N N . SER A 1 468 ? 8.156 52.031 7.324 1 91.75 468 SER A N 1
ATOM 3704 C CA . SER A 1 468 ? 7.91 52.562 8.664 1 91.75 468 SER A CA 1
ATOM 3705 C C . SER A 1 468 ? 9.156 52.438 9.539 1 91.75 468 SER A C 1
ATOM 3707 O O . SER A 1 468 ? 9.453 53.312 10.336 1 91.75 468 SER A O 1
ATOM 3709 N N . LEU A 1 469 ? 9.859 51.375 9.445 1 90.12 469 LEU A N 1
ATOM 3710 C CA . LEU A 1 469 ? 11.086 51.156 10.219 1 90.12 469 LEU A CA 1
ATOM 3711 C C . LEU A 1 469 ? 12.18 52.125 9.758 1 90.12 469 LEU A C 1
ATOM 3713 O O . LEU A 1 469 ? 12.953 52.625 10.578 1 90.12 469 LEU A O 1
ATOM 3717 N N . THR A 1 470 ? 12.203 52.344 8.492 1 87.06 470 THR A N 1
ATOM 3718 C CA . THR A 1 470 ? 13.164 53.281 7.934 1 87.06 470 THR A CA 1
ATOM 3719 C C . THR A 1 470 ? 12.93 54.688 8.484 1 87.06 470 THR A C 1
ATOM 3721 O O . THR A 1 470 ? 13.883 55.438 8.75 1 87.06 470 THR A O 1
ATOM 3724 N N . GLN A 1 471 ? 11.812 55.031 8.719 1 87.19 471 GLN A N 1
ATOM 3725 C CA . GLN A 1 471 ? 11.43 56.344 9.164 1 87.19 471 GLN A CA 1
ATOM 3726 C C . GLN A 1 471 ? 11.93 56.625 10.578 1 87.19 471 GLN A C 1
ATOM 3728 O O . GLN A 1 471 ? 12.133 57.781 10.961 1 87.19 471 GLN A O 1
ATOM 3733 N N . VAL A 1 472 ? 12.156 55.594 11.297 1 84.12 472 VAL A N 1
ATOM 3734 C CA . VAL A 1 472 ? 12.57 55.812 12.68 1 84.12 472 VAL A CA 1
ATOM 3735 C C . VAL A 1 472 ? 14.078 55.594 12.805 1 84.12 472 VAL A C 1
ATOM 3737 O O . VAL A 1 472 ? 14.586 55.312 13.898 1 84.12 472 VAL A O 1
ATOM 3740 N N . GLY A 1 473 ? 14.758 55.656 11.719 1 76 473 GLY A N 1
ATOM 3741 C CA . GLY A 1 473 ? 16.203 55.719 11.766 1 76 473 GLY A CA 1
ATOM 3742 C C . GLY A 1 473 ? 16.875 54.406 11.492 1 76 473 GLY A C 1
ATOM 3743 O O . GLY A 1 473 ? 17.984 54.125 11.977 1 76 473 GLY A O 1
ATOM 3744 N N . LEU A 1 474 ? 16.141 53.594 10.938 1 76.5 474 LEU A N 1
ATOM 3745 C CA . LEU A 1 474 ? 16.734 52.344 10.523 1 76.5 474 LEU A CA 1
ATOM 3746 C C . LEU A 1 474 ? 16.844 52.25 9 1 76.5 474 LEU A C 1
ATOM 3748 O O . LEU A 1 474 ? 16.203 51.438 8.367 1 76.5 474 LEU A O 1
ATOM 3752 N N . PRO A 1 475 ? 17.609 53.125 8.445 1 65.88 475 PRO A N 1
ATOM 3753 C CA . PRO A 1 475 ? 17.594 53.375 6.996 1 65.88 475 PRO A CA 1
ATOM 3754 C C . PRO A 1 475 ? 17.953 52.125 6.199 1 65.88 475 PRO A C 1
ATOM 3756 O O . PRO A 1 475 ? 17.562 51.969 5.039 1 65.88 475 PRO A O 1
ATOM 3759 N N . PHE A 1 476 ? 18.5 51.281 6.75 1 71.69 476 PHE A N 1
ATOM 3760 C CA . PHE A 1 476 ? 19.016 50.125 5.988 1 71.69 476 PHE A CA 1
ATOM 3761 C C . PHE A 1 476 ? 18 49 5.949 1 71.69 476 PHE A C 1
ATOM 3763 O O . PHE A 1 476 ? 18.156 48.062 5.188 1 71.69 476 PHE A O 1
ATOM 3770 N N . CYS A 1 477 ? 16.938 49.219 6.547 1 76.38 477 CYS A N 1
ATOM 3771 C CA . CYS A 1 477 ? 16.031 48.094 6.754 1 76.38 477 CYS A CA 1
ATOM 3772 C C . CYS A 1 477 ? 15.359 47.688 5.449 1 76.38 477 CYS A C 1
ATOM 3774 O O . CYS A 1 477 ? 15.234 46.5 5.152 1 76.38 477 CYS A O 1
ATOM 3776 N N . PHE A 1 478 ? 14.984 48.656 4.723 1 75.31 478 PHE A N 1
ATOM 3777 C CA . PHE A 1 478 ? 14.281 48.344 3.484 1 75.31 478 PHE A CA 1
ATOM 3778 C C . PHE A 1 478 ? 15.18 47.531 2.559 1 75.31 478 PHE A C 1
ATOM 3780 O O . PHE A 1 478 ? 14.797 46.438 2.1 1 75.31 478 PHE A O 1
ATOM 3787 N N . TYR A 1 479 ? 16.312 47.969 2.377 1 77.69 479 TYR A N 1
ATOM 3788 C CA . TYR A 1 479 ? 17.203 47.312 1.435 1 77.69 479 TYR A CA 1
ATOM 3789 C C . TYR A 1 479 ? 17.703 46 1.984 1 77.69 479 TYR A C 1
ATOM 3791 O O . TYR A 1 479 ? 17.797 45 1.249 1 77.69 479 TYR A O 1
ATOM 3799 N N . MET A 1 480 ? 17.891 45.906 3.182 1 80.44 480 MET A N 1
ATOM 3800 C CA . MET A 1 480 ? 18.5 44.719 3.777 1 80.44 480 MET A CA 1
ATOM 3801 C C . MET A 1 480 ? 17.469 43.625 3.967 1 80.44 480 MET A C 1
ATOM 3803 O O . MET A 1 480 ? 17.781 42.438 3.789 1 80.44 480 MET A O 1
ATOM 3807 N N . MET A 1 481 ? 16.219 44.062 4.215 1 88.25 481 MET A N 1
ATOM 3808 C CA . MET A 1 481 ? 15.234 43.062 4.602 1 88.25 481 MET A CA 1
ATOM 3809 C C . MET A 1 481 ? 14.383 42.625 3.406 1 88.25 481 MET A C 1
ATOM 3811 O O . MET A 1 481 ? 13.727 41.594 3.436 1 88.25 481 MET A O 1
ATOM 3815 N N . SER A 1 482 ? 14.414 43.375 2.365 1 88.19 482 SER A N 1
ATOM 3816 C CA . SER A 1 482 ? 13.625 43.031 1.183 1 88.19 482 SER A CA 1
ATOM 3817 C C . SER A 1 482 ? 14.039 41.688 0.595 1 88.19 482 SER A C 1
ATOM 3819 O O . SER A 1 482 ? 13.195 40.938 0.108 1 88.19 482 SER A O 1
ATOM 3821 N N . SER A 1 483 ? 15.328 41.406 0.685 1 88.81 483 SER A N 1
ATOM 3822 C CA . SER A 1 483 ? 15.812 40.156 0.151 1 88.81 483 SER A CA 1
ATOM 3823 C C . SER A 1 483 ? 15.273 38.969 0.952 1 88.81 483 SER A C 1
ATOM 3825 O O . SER A 1 483 ? 15.094 37.875 0.412 1 88.81 483 SER A O 1
ATOM 3827 N N . TRP A 1 484 ? 14.961 39.125 2.174 1 93.44 484 TRP A N 1
ATOM 3828 C CA . TRP A 1 484 ? 14.523 38.062 3.066 1 93.44 484 TRP A CA 1
ATOM 3829 C C . TRP A 1 484 ? 13.055 37.75 2.85 1 93.44 484 TRP A C 1
ATOM 3831 O O . TRP A 1 484 ? 12.625 36.594 3.076 1 93.44 484 TRP A O 1
ATOM 3841 N N . THR A 1 485 ? 12.242 38.688 2.373 1 94.31 485 THR A N 1
ATOM 3842 C CA . THR A 1 485 ? 10.812 38.438 2.23 1 94.31 485 THR A CA 1
ATOM 3843 C C . THR A 1 485 ? 10.461 38.062 0.789 1 94.31 485 THR A C 1
ATOM 3845 O O . THR A 1 485 ? 9.438 37.438 0.53 1 94.31 485 THR A O 1
ATOM 3848 N N . SER A 1 486 ? 11.305 38.5 -0.128 1 92.12 486 SER A N 1
ATOM 3849 C CA . SER A 1 486 ? 10.977 38.312 -1.538 1 92.12 486 SER A CA 1
ATOM 3850 C C . SER A 1 486 ? 11.586 37.031 -2.082 1 92.12 486 SER A C 1
ATOM 3852 O O . SER A 1 486 ? 11.172 36.531 -3.137 1 92.12 486 SER A O 1
ATOM 3854 N N . GLN A 1 487 ? 12.508 36.438 -1.348 1 91 487 GLN A N 1
ATOM 3855 C CA . GLN A 1 487 ? 13.18 35.219 -1.827 1 91 487 GLN A CA 1
ATOM 3856 C C . GLN A 1 487 ? 12.781 34 -0.993 1 91 487 GLN A C 1
ATOM 3858 O O . GLN A 1 487 ? 12.625 34.094 0.225 1 91 487 GLN A O 1
ATOM 3863 N N . LYS A 1 488 ? 12.609 32.906 -1.694 1 92.25 488 LYS A N 1
ATOM 3864 C CA . LYS A 1 488 ? 12.484 31.656 -0.957 1 92.25 488 LYS A CA 1
ATOM 3865 C C . LYS A 1 488 ? 13.844 31.156 -0.478 1 92.25 488 LYS A C 1
ATOM 3867 O O . LYS A 1 488 ? 14.883 31.562 -1.015 1 92.25 488 LYS A O 1
ATOM 3872 N N . GLY A 1 489 ? 13.836 30.359 0.54 1 93.44 489 GLY A N 1
ATOM 3873 C CA . GLY A 1 489 ? 15.07 29.781 1.053 1 93.44 489 GLY A CA 1
ATOM 3874 C C . GLY A 1 489 ? 15.812 30.719 1.987 1 93.44 489 GLY A C 1
ATOM 3875 O O . GLY A 1 489 ? 15.242 31.672 2.502 1 93.44 489 GLY A O 1
ATOM 3876 N N . PHE A 1 490 ? 17.062 30.375 2.24 1 95.62 490 PHE A N 1
ATOM 3877 C CA . PHE A 1 490 ? 17.953 31.109 3.125 1 95.62 490 PHE A CA 1
ATOM 3878 C C . PHE A 1 490 ? 19.406 30.812 2.781 1 95.62 490 PHE A C 1
ATOM 3880 O O . PHE A 1 490 ? 19.703 29.922 1.981 1 95.62 490 PHE A O 1
ATOM 3887 N N . PRO A 1 491 ? 20.328 31.609 3.287 1 95.75 491 PRO A N 1
ATOM 3888 C CA . PRO A 1 491 ? 21.719 31.469 2.838 1 95.75 491 PRO A CA 1
ATOM 3889 C C . PRO A 1 491 ? 22.453 30.344 3.568 1 95.75 491 PRO A C 1
ATOM 3891 O O . PRO A 1 491 ? 22.188 30.094 4.746 1 95.75 491 PRO A O 1
ATOM 3894 N N . LEU A 1 492 ? 23.297 29.703 2.877 1 96.81 492 LEU A N 1
ATOM 3895 C CA . LEU A 1 492 ? 24.406 28.891 3.404 1 96.81 492 LEU A CA 1
ATOM 3896 C C . LEU A 1 492 ? 25.688 29.719 3.482 1 96.81 492 LEU A C 1
ATOM 3898 O O . LEU A 1 492 ? 26.141 30.266 2.477 1 96.81 492 LEU A O 1
ATOM 3902 N N . VAL A 1 493 ? 26.188 29.875 4.629 1 97.62 493 VAL A N 1
ATOM 3903 C CA . VAL A 1 493 ? 27.453 30.578 4.812 1 97.62 493 VAL A CA 1
ATOM 3904 C C . VAL A 1 493 ? 28.594 29.578 5.012 1 97.62 493 VAL A C 1
ATOM 3906 O O . VAL A 1 493 ? 28.562 28.781 5.949 1 97.62 493 VAL A O 1
ATOM 3909 N N . THR A 1 494 ? 29.547 29.625 4.203 1 97.81 494 THR A N 1
ATOM 3910 C CA . THR A 1 494 ? 30.703 28.75 4.309 1 97.81 494 THR A CA 1
ATOM 3911 C C . THR A 1 494 ? 31.906 29.516 4.855 1 97.81 494 THR A C 1
ATOM 3913 O O . THR A 1 494 ? 32.219 30.594 4.383 1 97.81 494 THR A O 1
ATOM 3916 N N . VAL A 1 495 ? 32.594 28.922 5.824 1 97.69 495 VAL A N 1
ATOM 3917 C CA . VAL A 1 495 ? 33.75 29.531 6.496 1 97.69 495 VAL A CA 1
ATOM 3918 C C . VAL A 1 495 ? 35.031 28.891 6.012 1 97.69 495 VAL A C 1
ATOM 3920 O O . VAL A 1 495 ? 35.156 27.656 5.996 1 97.69 495 VAL A O 1
ATOM 3923 N N . SER A 1 496 ? 35.938 29.703 5.598 1 95.81 496 SER A N 1
ATOM 3924 C CA . SER A 1 496 ? 37.312 29.281 5.293 1 95.81 496 SER A CA 1
ATOM 3925 C C . SER A 1 496 ? 38.312 30.125 6.043 1 95.81 496 SER A C 1
ATOM 3927 O O . SER A 1 496 ? 38.312 31.359 5.949 1 95.81 496 SER A O 1
ATOM 3929 N N . ARG A 1 497 ? 39.156 29.422 6.758 1 95.19 497 ARG A N 1
ATOM 3930 C CA . ARG A 1 497 ? 40.125 30.156 7.57 1 95.19 497 ARG A CA 1
ATOM 3931 C C . ARG A 1 497 ? 41.562 29.844 7.137 1 95.19 497 ARG A C 1
ATOM 3933 O O . ARG A 1 497 ? 41.938 28.672 6.969 1 95.19 497 ARG A O 1
ATOM 3940 N N . LYS A 1 498 ? 42.344 30.859 6.844 1 92.75 498 LYS A N 1
ATOM 3941 C CA . LYS A 1 498 ? 43.781 30.812 6.574 1 92.75 498 LYS A CA 1
ATOM 3942 C C . LYS A 1 498 ? 44.531 31.812 7.426 1 92.75 498 LYS A C 1
ATOM 3944 O O . LYS A 1 498 ? 44.594 33 7.09 1 92.75 498 LYS A O 1
ATOM 3949 N N . GLY A 1 499 ? 45.25 31.359 8.391 1 91 499 GLY A N 1
ATOM 3950 C CA . GLY A 1 499 ? 45.906 32.281 9.32 1 91 499 GLY A CA 1
ATOM 3951 C C . GLY A 1 499 ? 44.938 33.156 10.07 1 91 499 GLY A C 1
ATOM 3952 O O . GLY A 1 499 ? 44 32.688 10.719 1 91 499 GLY A O 1
ATOM 3953 N N . ASP A 1 500 ? 45.094 34.469 9.859 1 93.69 500 ASP A N 1
ATOM 3954 C CA . ASP A 1 500 ? 44.25 35.438 10.562 1 93.69 500 ASP A CA 1
ATOM 3955 C C . ASP A 1 500 ? 43.094 35.906 9.68 1 93.69 500 ASP A C 1
ATOM 3957 O O . ASP A 1 500 ? 42.344 36.781 10.062 1 93.69 500 ASP A O 1
ATOM 3961 N N . GLN A 1 501 ? 43.031 35.25 8.547 1 95.25 501 GLN A N 1
ATOM 3962 C CA . GLN A 1 501 ? 41.969 35.656 7.598 1 95.25 501 GLN A CA 1
ATOM 3963 C C . GLN A 1 501 ? 40.875 34.594 7.555 1 95.25 501 GLN A C 1
ATOM 3965 O O . GLN A 1 501 ? 41.125 33.438 7.305 1 95.25 501 GLN A O 1
ATOM 3970 N N . VAL A 1 502 ? 39.625 35.062 7.828 1 96.75 502 VAL A N 1
ATOM 3971 C CA . VAL A 1 502 ? 38.438 34.219 7.723 1 96.75 502 VAL A CA 1
ATOM 3972 C C . VAL A 1 502 ? 37.594 34.688 6.527 1 96.75 502 VAL A C 1
ATOM 3974 O O . VAL A 1 502 ? 37.062 35.781 6.52 1 96.75 502 VAL A O 1
ATOM 3977 N N . THR A 1 503 ? 37.531 33.875 5.523 1 97.25 503 THR A N 1
ATOM 3978 C CA . THR A 1 503 ? 36.719 34.156 4.352 1 97.25 503 THR A CA 1
ATOM 3979 C C . THR A 1 503 ? 35.312 33.562 4.508 1 97.25 503 THR A C 1
ATOM 3981 O O . THR A 1 503 ? 35.188 32.375 4.773 1 97.25 503 THR A O 1
ATOM 3984 N N . LEU A 1 504 ? 34.312 34.406 4.367 1 97.38 504 LEU A N 1
ATOM 3985 C CA . LEU A 1 504 ? 32.938 34 4.43 1 97.38 504 LEU A CA 1
ATOM 3986 C C . LEU A 1 504 ? 32.25 34.125 3.061 1 97.38 504 LEU A C 1
ATOM 3988 O O . LEU A 1 504 ? 32.312 35.156 2.424 1 97.38 504 LEU A O 1
ATOM 3992 N N . THR A 1 505 ? 31.75 33.062 2.598 1 96.69 505 THR A N 1
ATOM 3993 C CA . THR A 1 505 ? 31.031 33.031 1.33 1 96.69 505 THR A CA 1
ATOM 3994 C C . THR A 1 505 ? 29.578 32.594 1.54 1 96.69 505 THR A C 1
ATOM 3996 O O . THR A 1 505 ? 29.297 31.766 2.396 1 96.69 505 THR A O 1
ATOM 3999 N N . GLN A 1 506 ? 28.625 33.188 0.759 1 95.75 506 GLN A N 1
ATOM 4000 C CA . GLN A 1 506 ? 27.219 32.812 0.895 1 95.75 506 GLN A CA 1
ATOM 4001 C C . GLN A 1 506 ? 26.672 32.281 -0.426 1 95.75 506 GLN A C 1
ATOM 4003 O O . GLN A 1 506 ? 27.078 32.719 -1.499 1 95.75 506 GLN A O 1
ATOM 4008 N N . GLU A 1 507 ? 25.859 31.328 -0.41 1 93.44 507 GLU A N 1
ATOM 4009 C CA . GLU A 1 507 ? 25.016 30.812 -1.488 1 93.44 507 GLU A CA 1
ATOM 4010 C C . GLU A 1 507 ? 23.641 30.422 -0.972 1 93.44 507 GLU A C 1
ATOM 4012 O O . GLU A 1 507 ? 23.422 30.359 0.239 1 93.44 507 GLU A O 1
ATOM 4017 N N . HIS A 1 508 ? 22.719 30.219 -1.877 1 92.56 508 HIS A N 1
ATOM 4018 C CA . HIS A 1 508 ? 21.391 29.781 -1.493 1 92.56 508 HIS A CA 1
ATOM 4019 C C . HIS A 1 508 ? 21.406 28.344 -0.989 1 92.56 508 HIS A C 1
ATOM 4021 O O . HIS A 1 508 ? 21.984 27.453 -1.634 1 92.56 508 HIS A O 1
ATOM 4027 N N . PHE A 1 509 ? 20.875 28.141 0.187 1 94.69 509 PHE A N 1
ATOM 4028 C CA . PHE A 1 509 ? 20.703 26.781 0.681 1 94.69 509 PHE A CA 1
ATOM 4029 C C . PHE A 1 509 ? 19.422 26.172 0.127 1 94.69 509 PHE A C 1
ATOM 4031 O O . PHE A 1 509 ? 18.344 26.391 0.671 1 94.69 509 PHE A O 1
ATOM 4038 N N . LEU A 1 510 ? 19.438 25.391 -0.901 1 92.88 510 LEU A N 1
ATOM 4039 C CA . LEU A 1 510 ? 18.359 24.641 -1.532 1 92.88 510 LEU A CA 1
ATOM 4040 C C . LEU A 1 510 ? 18.75 23.188 -1.762 1 92.88 510 LEU A C 1
ATOM 4042 O O . LEU A 1 510 ? 19.812 22.922 -2.348 1 92.88 510 LEU A O 1
ATOM 4046 N N . LEU A 1 511 ? 17.922 22.312 -1.35 1 94.12 511 LEU A N 1
ATOM 4047 C CA . LEU A 1 511 ? 18.281 20.891 -1.359 1 94.12 511 LEU A CA 1
ATOM 4048 C C . LEU A 1 511 ? 18.219 20.328 -2.775 1 94.12 511 LEU A C 1
ATOM 4050 O O . LEU A 1 511 ? 18.906 19.359 -3.084 1 94.12 511 LEU A O 1
ATOM 4054 N N . THR A 1 512 ? 17.281 20.828 -3.576 1 87.56 512 THR A N 1
ATOM 4055 C CA . THR A 1 512 ? 17.188 20.422 -4.973 1 87.56 512 THR A CA 1
ATOM 4056 C C . THR A 1 512 ? 17.453 21.594 -5.902 1 87.56 512 THR A C 1
ATOM 4058 O O . THR A 1 512 ? 16.969 22.703 -5.66 1 87.56 512 THR A O 1
ATOM 4061 N N . SER A 1 513 ? 18.547 21.5 -6.641 1 67.31 513 SER A N 1
ATOM 4062 C CA . SER A 1 513 ? 18.875 22.625 -7.512 1 67.31 513 SER A CA 1
ATOM 4063 C C . SER A 1 513 ? 18.219 22.469 -8.883 1 67.31 513 SER A C 1
ATOM 4065 O O . SER A 1 513 ? 18.25 21.391 -9.477 1 67.31 513 SER A O 1
ATOM 4067 N N . ASP A 1 514 ? 17.203 23.266 -9.094 1 60.19 514 ASP A N 1
ATOM 4068 C CA . ASP A 1 514 ? 16.812 23.375 -10.5 1 60.19 514 ASP A CA 1
ATOM 4069 C C . ASP A 1 514 ? 17.906 24.078 -11.312 1 60.19 514 ASP A C 1
ATOM 4071 O O . ASP A 1 514 ? 18.625 24.938 -10.789 1 60.19 514 ASP A O 1
ATOM 4075 N N . ASN A 1 515 ? 18.688 23.391 -12.141 1 56.72 515 ASN A N 1
ATOM 4076 C CA . ASN A 1 515 ? 19.766 23.891 -12.984 1 56.72 515 ASN A CA 1
ATOM 4077 C C . ASN A 1 515 ? 19.828 25.422 -12.969 1 56.72 515 ASN A C 1
ATOM 4079 O O . ASN A 1 515 ? 20.547 26.016 -13.766 1 56.72 515 ASN A O 1
ATOM 4083 N N . ALA A 1 516 ? 18.969 26.031 -12.195 1 51.09 516 ALA A N 1
ATOM 4084 C CA . ALA A 1 516 ? 18.984 27.484 -12.32 1 51.09 516 ALA A CA 1
ATOM 4085 C C . ALA A 1 516 ? 20.031 28.094 -11.398 1 51.09 516 ALA A C 1
ATOM 4087 O O . ALA A 1 516 ? 20.125 27.75 -10.219 1 51.09 516 ALA A O 1
ATOM 4088 N N . THR A 1 517 ? 20.969 28.672 -11.844 1 56.28 517 THR A N 1
ATOM 4089 C CA . THR A 1 517 ? 21.984 29.484 -11.164 1 56.28 517 THR A CA 1
ATOM 4090 C C . THR A 1 517 ? 21.328 30.625 -10.398 1 56.28 517 THR A C 1
ATOM 4092 O O . THR A 1 517 ? 20.688 31.5 -10.992 1 56.28 517 THR A O 1
ATOM 4095 N N . HIS A 1 518 ? 21.047 30.516 -9.023 1 62.56 518 HIS A N 1
ATOM 4096 C CA . HIS A 1 518 ? 20.5 31.609 -8.242 1 62.56 518 HIS A CA 1
ATOM 4097 C C . HIS A 1 518 ? 21.547 32.688 -7.969 1 62.56 518 HIS A C 1
ATOM 4099 O O . HIS A 1 518 ? 22.594 32.406 -7.363 1 62.56 518 HIS A O 1
ATOM 4105 N N . THR A 1 519 ? 21.5 33.719 -8.633 1 65.81 519 THR A N 1
ATOM 4106 C CA . THR A 1 519 ? 22.5 34.781 -8.516 1 65.81 519 THR A CA 1
ATOM 4107 C C . THR A 1 519 ? 22.109 35.781 -7.434 1 65.81 519 THR A C 1
ATOM 4109 O O . THR A 1 519 ? 22.828 36.75 -7.188 1 65.81 519 THR A O 1
ATOM 4112 N N . THR A 1 520 ? 21.203 35.469 -6.684 1 78.75 520 THR A N 1
ATOM 4113 C CA . THR A 1 520 ? 20.781 36.469 -5.707 1 78.75 520 THR A CA 1
ATOM 4114 C C . THR A 1 520 ? 21.422 36.188 -4.348 1 78.75 520 THR A C 1
ATOM 4116 O O . THR A 1 520 ? 21.734 35.062 -4.02 1 78.75 520 THR A O 1
ATOM 4119 N N . THR A 1 521 ? 21.828 37.281 -3.645 1 89.75 521 THR A N 1
ATOM 4120 C CA . THR A 1 521 ? 22.438 37.219 -2.324 1 89.75 521 THR A CA 1
ATOM 4121 C C . THR A 1 521 ? 21.5 37.781 -1.264 1 89.75 521 THR A C 1
ATOM 4123 O O . THR A 1 521 ? 20.531 38.5 -1.591 1 89.75 521 THR A O 1
ATOM 4126 N N . PHE A 1 522 ? 21.719 37.375 -0.051 1 92.25 522 PHE A N 1
ATOM 4127 C CA . PHE A 1 522 ? 21.062 37.938 1.121 1 92.25 522 PHE A CA 1
ATOM 4128 C C . PHE A 1 522 ? 21.984 38.906 1.848 1 92.25 522 PHE A C 1
ATOM 4130 O O . PHE A 1 522 ? 23.203 38.75 1.781 1 92.25 522 PHE A O 1
ATOM 4137 N N . THR A 1 523 ? 21.453 39.906 2.406 1 91.12 523 THR A N 1
ATOM 4138 C CA . THR A 1 523 ? 22.219 40.656 3.395 1 91.12 523 THR A CA 1
ATOM 4139 C C . THR A 1 523 ? 22.156 40 4.762 1 91.12 523 THR A C 1
ATOM 4141 O O . THR A 1 523 ? 21.109 40 5.414 1 91.12 523 THR A O 1
ATOM 4144 N N . ILE A 1 524 ? 23.281 39.469 5.18 1 92.5 524 ILE A N 1
ATOM 4145 C CA . ILE A 1 524 ? 23.281 38.656 6.387 1 92.5 524 ILE A CA 1
ATOM 4146 C C . ILE A 1 524 ? 24.016 39.406 7.508 1 92.5 524 ILE A C 1
ATOM 4148 O O . ILE A 1 524 ? 25.172 39.812 7.348 1 92.5 524 ILE A O 1
ATOM 4152 N N . PHE A 1 525 ? 23.359 39.594 8.625 1 88.62 525 PHE A N 1
ATOM 4153 C CA . PHE A 1 525 ? 24.016 40.062 9.844 1 88.62 525 PHE A CA 1
ATOM 4154 C C . PHE A 1 525 ? 24.609 38.875 10.609 1 88.62 525 PHE A C 1
ATOM 4156 O O . PHE A 1 525 ? 23.953 38.312 11.477 1 88.62 525 PHE A O 1
ATOM 4163 N N . LEU A 1 526 ? 25.859 38.688 10.383 1 92.94 526 LEU A N 1
ATOM 4164 C CA . LEU A 1 526 ? 26.531 37.531 10.992 1 92.94 526 LEU A CA 1
ATOM 4165 C C . LEU A 1 526 ? 26.953 37.844 12.422 1 92.94 526 LEU A C 1
ATOM 4167 O O . LEU A 1 526 ? 27.531 38.906 12.688 1 92.94 526 LEU A O 1
ATOM 4171 N N . THR A 1 527 ? 26.516 37 13.312 1 92.94 527 THR A N 1
ATOM 4172 C CA . THR A 1 527 ? 27.031 37.062 14.672 1 92.94 527 THR A CA 1
ATOM 4173 C C . THR A 1 527 ? 28 35.938 14.953 1 92.94 527 THR A C 1
ATOM 4175 O O . THR A 1 527 ? 27.891 34.875 14.344 1 92.94 527 THR A O 1
ATOM 4178 N N . TYR A 1 528 ? 29.016 36.156 15.773 1 94 528 TYR A N 1
ATOM 4179 C CA . TYR A 1 528 ? 29.953 35.094 16.047 1 94 528 TYR A CA 1
ATOM 4180 C C . TYR A 1 528 ? 30.594 35.25 17.422 1 94 528 TYR A C 1
ATOM 4182 O O . TYR A 1 528 ? 30.578 36.344 17.984 1 94 528 TYR A O 1
ATOM 4190 N N . VAL A 1 529 ? 31.031 34.156 17.969 1 95.38 529 VAL A N 1
ATOM 4191 C CA . VAL A 1 529 ? 31.812 34.062 19.188 1 95.38 529 VAL A CA 1
ATOM 4192 C C . VAL A 1 529 ? 33 33.125 19 1 95.38 529 VAL A C 1
ATOM 4194 O O . VAL A 1 529 ? 33.031 32.344 18.047 1 95.38 529 VAL A O 1
ATOM 4197 N N . ASN A 1 530 ? 33.969 33.25 19.797 1 94.81 530 ASN A N 1
ATOM 4198 C CA . ASN A 1 530 ? 35.156 32.375 19.812 1 94.81 530 ASN A CA 1
ATOM 4199 C C . ASN A 1 530 ? 35.719 32.188 21.219 1 94.81 530 ASN A C 1
ATOM 4201 O O . ASN A 1 530 ? 35.062 32.594 22.203 1 94.81 530 ASN A O 1
ATOM 4205 N N . ASP A 1 531 ? 36.875 31.562 21.359 1 93.88 531 ASP A N 1
ATOM 4206 C CA . ASP A 1 531 ? 37.375 31.156 22.656 1 93.88 531 ASP A CA 1
ATOM 4207 C C . ASP A 1 531 ? 38.031 32.344 23.375 1 93.88 531 ASP A C 1
ATOM 4209 O O . ASP A 1 531 ? 38.562 32.188 24.484 1 93.88 531 ASP A O 1
ATOM 4213 N N . SER A 1 532 ? 38 33.531 22.766 1 90.88 532 SER A N 1
ATOM 4214 C CA . SER A 1 532 ? 38.688 34.656 23.359 1 90.88 532 SER A CA 1
ATOM 4215 C C . SER A 1 532 ? 37.812 35.375 24.391 1 90.88 532 SER A C 1
ATOM 4217 O O . SER A 1 532 ? 38.281 36.219 25.141 1 90.88 532 SER A O 1
ATOM 4219 N N . CYS A 1 533 ? 36.594 35 24.375 1 87.5 533 CYS A N 1
ATOM 4220 C CA . CYS A 1 533 ? 35.625 35.625 25.281 1 87.5 533 CYS A CA 1
ATOM 4221 C C . CYS A 1 533 ? 34.656 34.594 25.844 1 87.5 533 CYS A C 1
ATOM 4223 O O . CYS A 1 533 ? 34.719 33.406 25.469 1 87.5 533 CYS A O 1
ATOM 4225 N N . SER A 1 534 ? 33.844 35.125 26.828 1 84.5 534 SER A N 1
ATOM 4226 C CA . SER A 1 534 ? 32.844 34.25 27.453 1 84.5 534 SER A CA 1
ATOM 4227 C C . SER A 1 534 ? 31.641 34.031 26.547 1 84.5 534 SER A C 1
ATOM 4229 O O . SER A 1 534 ? 31.641 34.5 25.391 1 84.5 534 SER A O 1
ATOM 4231 N N . LEU A 1 535 ? 30.625 33.312 27.047 1 85.06 535 LEU A N 1
ATOM 4232 C CA . LEU A 1 535 ? 29.375 33.094 26.312 1 85.06 535 LEU A CA 1
ATOM 4233 C C . LEU A 1 535 ? 28.359 34.188 26.625 1 85.06 535 LEU A C 1
ATOM 4235 O O . LEU A 1 535 ? 27.203 34.094 26.234 1 85.06 535 LEU A O 1
ATOM 4239 N N . ALA A 1 536 ? 28.844 35.219 27.203 1 88.5 536 ALA A N 1
ATOM 4240 C CA . ALA A 1 536 ? 27.938 36.312 27.516 1 88.5 536 ALA A CA 1
ATOM 4241 C C . ALA A 1 536 ? 27.562 37.094 26.25 1 88.5 536 ALA A C 1
ATOM 4243 O O . ALA A 1 536 ? 28.359 37.188 25.312 1 88.5 536 ALA A O 1
ATOM 4244 N N . PRO A 1 537 ? 26.344 37.594 26.203 1 86.88 537 PRO A N 1
ATOM 4245 C CA . PRO A 1 537 ? 25.875 38.344 25.016 1 86.88 537 PRO A CA 1
ATOM 4246 C C . PRO A 1 537 ? 26.797 39.5 24.641 1 86.88 537 PRO A C 1
ATOM 4248 O O . PRO A 1 537 ? 26.906 39.844 23.453 1 86.88 537 PRO A O 1
ATOM 4251 N N . GLU A 1 538 ? 27.547 40 25.594 1 86.94 538 GLU A N 1
ATOM 4252 C CA . GLU A 1 538 ? 28.438 41.125 25.344 1 86.94 538 GLU A CA 1
ATOM 4253 C C . GLU A 1 538 ? 29.641 40.719 24.516 1 86.94 538 GLU A C 1
ATOM 4255 O O . GLU A 1 538 ? 30.312 41.531 23.891 1 86.94 538 GLU A O 1
ATOM 4260 N N . CYS A 1 539 ? 29.844 39.469 24.531 1 90.31 539 CYS A N 1
ATOM 4261 C CA . CYS A 1 539 ? 30.984 38.938 23.797 1 90.31 539 CYS A CA 1
ATOM 4262 C C . CYS A 1 539 ? 30.625 38.688 22.328 1 90.31 539 CYS A C 1
ATOM 4264 O O . CYS A 1 539 ? 31.516 38.438 21.516 1 90.31 539 CYS A O 1
ATOM 4266 N N . ARG A 1 540 ? 29.406 38.812 22.047 1 90.81 540 ARG A N 1
ATOM 4267 C CA . ARG A 1 540 ? 28.938 38.594 20.672 1 90.81 540 ARG A CA 1
ATOM 4268 C C . ARG A 1 540 ? 29.469 39.688 19.75 1 90.81 540 ARG A C 1
ATOM 4270 O O . ARG A 1 540 ? 29.422 40.875 20.078 1 90.81 540 ARG A O 1
ATOM 4277 N N . GLN A 1 541 ? 30.031 39.281 18.625 1 90 541 GLN A N 1
ATOM 4278 C CA . GLN A 1 541 ? 30.469 40.188 17.578 1 90 541 GLN A CA 1
ATOM 4279 C C . GLN A 1 541 ? 29.562 40.125 16.359 1 90 541 GLN A C 1
ATOM 4281 O O . GLN A 1 541 ? 28.906 39.094 16.125 1 90 541 GLN A O 1
ATOM 4286 N N . VAL A 1 542 ? 29.469 41.25 15.586 1 90.06 542 VAL A N 1
ATOM 4287 C CA . VAL A 1 542 ? 28.594 41.312 14.422 1 90.06 542 VAL A CA 1
ATOM 4288 C C . VAL A 1 542 ? 29.406 41.688 13.18 1 90.06 542 VAL A C 1
ATOM 4290 O O . VAL A 1 542 ? 30.297 42.531 13.242 1 90.06 542 VAL A O 1
ATOM 4293 N N . PHE A 1 543 ? 29.219 41.031 12.133 1 91.25 543 PHE A N 1
ATOM 4294 C CA . PHE A 1 543 ? 29.797 41.281 10.812 1 91.25 543 PHE A CA 1
ATOM 4295 C C . PHE A 1 543 ? 28.719 41.219 9.734 1 91.25 543 PHE A C 1
ATOM 4297 O O . PHE A 1 543 ? 27.922 40.281 9.695 1 91.25 543 PHE A O 1
ATOM 4304 N N . THR A 1 544 ? 28.625 42.219 8.852 1 90.44 544 THR A N 1
ATOM 4305 C CA . THR A 1 544 ? 27.609 42.25 7.809 1 90.44 544 THR A CA 1
ATOM 4306 C C . THR A 1 544 ? 28.156 41.656 6.512 1 90.44 544 THR A C 1
ATOM 4308 O O . THR A 1 544 ? 29.156 42.156 5.977 1 90.44 544 THR A O 1
ATOM 4311 N N . LEU A 1 545 ? 27.594 40.562 6.102 1 93 545 LEU A N 1
ATOM 4312 C CA . LEU A 1 545 ? 27.891 39.969 4.82 1 93 545 LEU A CA 1
ATOM 4313 C C . LEU A 1 545 ? 26.859 40.344 3.768 1 93 545 LEU A C 1
ATOM 4315 O O . LEU A 1 545 ? 25.719 39.875 3.814 1 93 545 LEU A O 1
ATOM 4319 N N . LYS A 1 546 ? 27.219 41.125 2.768 1 89.06 546 LYS A N 1
ATOM 4320 C CA . LYS A 1 546 ? 26.281 41.656 1.778 1 89.06 546 LYS A CA 1
ATOM 4321 C C . LYS A 1 546 ? 26.547 41.062 0.397 1 89.06 546 LYS A C 1
ATOM 4323 O O . LYS A 1 546 ? 25.641 40.938 -0.421 1 89.06 546 LYS A O 1
ATOM 4328 N N . THR A 1 547 ? 27.828 40.812 0.214 1 92.12 547 THR A N 1
ATOM 4329 C CA . THR A 1 547 ? 28.219 40.281 -1.094 1 92.12 547 THR A CA 1
ATOM 4330 C C . THR A 1 547 ? 28.438 38.781 -1.046 1 92.12 547 THR A C 1
ATOM 4332 O O . THR A 1 547 ? 28.25 38.156 0.001 1 92.12 547 THR A O 1
ATOM 4335 N N . LYS A 1 548 ? 28.766 38.281 -2.174 1 94.44 548 LYS A N 1
ATOM 4336 C CA . LYS A 1 548 ? 28.953 36.844 -2.285 1 94.44 548 LYS A CA 1
ATOM 4337 C C . LYS A 1 548 ? 30.078 36.344 -1.36 1 94.44 548 LYS A C 1
ATOM 4339 O O . LYS A 1 548 ? 30.031 35.219 -0.858 1 94.44 548 LYS A O 1
ATOM 4344 N N . SER A 1 549 ? 31.016 37.125 -1.215 1 95.69 549 SER A N 1
ATOM 4345 C CA . SER A 1 549 ? 32.156 36.781 -0.376 1 95.69 549 SER A CA 1
ATOM 4346 C C . SER A 1 549 ? 32.719 38 0.327 1 95.69 549 SER A C 1
ATOM 4348 O O . SER A 1 549 ? 32.812 39.094 -0.259 1 95.69 549 SER A O 1
ATOM 4350 N N . GLU A 1 550 ? 33.062 37.875 1.616 1 96.12 550 GLU A N 1
ATOM 4351 C CA . GLU A 1 550 ? 33.719 38.875 2.412 1 96.12 550 GLU A CA 1
ATOM 4352 C C . GLU A 1 550 ? 34.75 38.25 3.355 1 96.12 550 GLU A C 1
ATOM 4354 O O . GLU A 1 550 ? 34.719 37.062 3.609 1 96.12 550 GLU A O 1
ATOM 4359 N N . THR A 1 551 ? 35.688 39.031 3.816 1 95.69 551 THR A N 1
ATOM 4360 C CA . THR A 1 551 ? 36.75 38.531 4.699 1 95.69 551 THR A CA 1
ATOM 4361 C C . THR A 1 551 ? 36.75 39.312 6.012 1 95.69 551 THR A C 1
ATOM 4363 O O . THR A 1 551 ? 36.625 40.531 6.02 1 95.69 551 THR A O 1
ATOM 4366 N N . LEU A 1 552 ? 36.875 38.594 7.059 1 93 552 LEU A N 1
ATOM 4367 C CA . LEU A 1 552 ? 37.062 39.219 8.367 1 93 552 LEU A CA 1
ATOM 4368 C C . LEU A 1 552 ? 38.375 38.719 8.984 1 93 552 LEU A C 1
ATOM 4370 O O . LEU A 1 552 ? 38.906 37.656 8.625 1 93 552 LEU A O 1
ATOM 4374 N N . ARG A 1 553 ? 38.969 39.531 9.867 1 92 553 ARG A N 1
ATOM 4375 C CA . ARG A 1 553 ? 40.25 39.188 10.516 1 92 553 ARG A CA 1
ATOM 4376 C C . ARG A 1 553 ? 40 38.656 11.93 1 92 553 ARG A C 1
ATOM 4378 O O . ARG A 1 553 ? 39.188 39.188 12.672 1 92 553 ARG A O 1
ATOM 4385 N N . LEU A 1 554 ? 40.625 37.594 12.25 1 92.81 554 LEU A N 1
ATOM 4386 C CA . LEU A 1 554 ? 40.594 36.938 13.547 1 92.81 554 LEU A CA 1
ATOM 4387 C C . LEU A 1 554 ? 42 36.531 13.977 1 92.81 554 LEU A C 1
ATOM 4389 O O . LEU A 1 554 ? 42.75 35.938 13.188 1 92.81 554 LEU A O 1
ATOM 4393 N N . PRO A 1 555 ? 42.344 36.844 15.188 1 93.56 555 PRO A N 1
ATOM 4394 C CA . PRO A 1 555 ? 43.688 36.469 15.633 1 93.56 555 PRO A CA 1
ATOM 4395 C C . PRO A 1 555 ? 43.969 34.969 15.445 1 93.56 555 PRO A C 1
ATOM 4397 O O . PRO A 1 555 ? 43.062 34.156 15.664 1 93.56 555 PRO A O 1
ATOM 4400 N N . GLU A 1 556 ? 45.188 34.656 15.188 1 92.06 556 GLU A N 1
ATOM 4401 C CA . GLU A 1 556 ? 45.562 33.25 14.93 1 92.06 556 GLU A CA 1
ATOM 4402 C C . GLU A 1 556 ? 45.469 32.406 16.203 1 92.06 556 GLU A C 1
ATOM 4404 O O . GLU A 1 556 ? 45.375 31.188 16.125 1 92.06 556 GLU A O 1
ATOM 4409 N N . SER A 1 557 ? 45.469 33.031 17.281 1 92.94 557 SER A N 1
ATOM 4410 C CA . SER A 1 557 ? 45.406 32.344 18.562 1 92.94 557 SER A CA 1
ATOM 4411 C C . SER A 1 557 ? 44.031 31.781 18.844 1 92.94 557 SER A C 1
ATOM 4413 O O . SER A 1 557 ? 43.875 30.938 19.719 1 92.94 557 SER A O 1
ATOM 4415 N N . VAL A 1 558 ? 43.094 32.156 18.109 1 94.62 558 VAL A N 1
ATOM 4416 C CA . VAL A 1 558 ? 41.719 31.703 18.297 1 94.62 558 VAL A CA 1
ATOM 4417 C C . VAL A 1 558 ? 41.625 30.219 17.922 1 94.62 558 VAL A C 1
ATOM 4419 O O . VAL A 1 558 ? 42.031 29.828 16.828 1 94.62 558 VAL A O 1
ATOM 4422 N N . LYS A 1 559 ? 41.062 29.438 18.766 1 94.19 559 LYS A N 1
ATOM 4423 C CA . LYS A 1 559 ? 41.031 27.984 18.594 1 94.19 559 LYS A CA 1
ATOM 4424 C C . LYS A 1 559 ? 39.781 27.562 17.828 1 94.19 559 LYS A C 1
ATOM 4426 O O . LYS A 1 559 ? 39.844 26.578 17.078 1 94.19 559 LYS A O 1
ATOM 4431 N N . TRP A 1 560 ? 38.719 28.141 18.125 1 95.69 560 TRP A N 1
ATOM 4432 C CA . TRP A 1 560 ? 37.469 27.812 17.422 1 95.69 560 TRP A CA 1
ATOM 4433 C C . TRP A 1 560 ? 36.625 29.047 17.188 1 95.69 560 TRP A C 1
ATOM 4435 O O . TRP A 1 560 ? 36.75 30.031 17.906 1 95.69 560 TRP A O 1
ATOM 4445 N N . LEU A 1 561 ? 35.812 29.078 16.141 1 95.69 561 LEU A N 1
ATOM 4446 C CA . LEU A 1 561 ? 34.906 30.156 15.742 1 95.69 561 LEU A CA 1
ATOM 4447 C C . LEU A 1 561 ? 33.5 29.625 15.562 1 95.69 561 LEU A C 1
ATOM 4449 O O . LEU A 1 561 ? 33.281 28.656 14.82 1 95.69 561 LEU A O 1
ATOM 4453 N N . LYS A 1 562 ? 32.594 30.141 16.359 1 97.12 562 LYS A N 1
ATOM 4454 C CA . LYS A 1 562 ? 31.172 29.781 16.219 1 97.12 562 LYS A CA 1
ATOM 4455 C C . LYS A 1 562 ? 30.375 30.969 15.688 1 97.12 562 LYS A C 1
ATOM 4457 O O . LYS A 1 562 ? 30.234 31.984 16.375 1 97.12 562 LYS A O 1
ATOM 4462 N N . LEU A 1 563 ? 29.859 30.844 14.438 1 96.69 563 LEU A N 1
ATOM 4463 C CA . LEU A 1 563 ? 28.984 31.844 13.844 1 96.69 563 LEU A CA 1
ATOM 4464 C C . LEU A 1 563 ? 27.531 31.625 14.273 1 96.69 563 LEU A C 1
ATOM 4466 O O . LEU A 1 563 ? 27.188 30.547 14.75 1 96.69 563 LEU A O 1
ATOM 4470 N N . ASN A 1 564 ? 26.656 32.719 14.055 1 96.81 564 ASN A N 1
ATOM 4471 C CA . ASN A 1 564 ? 25.234 32.719 14.344 1 96.81 564 ASN A CA 1
ATOM 4472 C C . ASN A 1 564 ? 24.969 32.438 15.82 1 96.81 564 ASN A C 1
ATOM 4474 O O . ASN A 1 564 ? 24.266 31.469 16.156 1 96.81 564 ASN A O 1
ATOM 4478 N N . TYR A 1 565 ? 25.531 33.281 16.641 1 95.38 565 TYR A N 1
ATOM 4479 C CA . TYR A 1 565 ? 25.438 33.188 18.094 1 95.38 565 TYR A CA 1
ATOM 4480 C C . TYR A 1 565 ? 23.984 33 18.531 1 95.38 565 TYR A C 1
ATOM 4482 O O . TYR A 1 565 ? 23.109 33.781 18.156 1 95.38 565 TYR A O 1
ATOM 4490 N N . ARG A 1 566 ? 23.688 31.828 19.234 1 95.06 566 ARG A N 1
ATOM 4491 C CA . ARG A 1 566 ? 22.406 31.422 19.781 1 95.06 566 ARG A CA 1
ATOM 4492 C C . ARG A 1 566 ? 21.375 31.203 18.672 1 95.06 566 ARG A C 1
ATOM 4494 O O . ARG A 1 566 ? 20.172 31.172 18.938 1 95.06 566 ARG A O 1
ATOM 4501 N N . ASN A 1 567 ? 21.859 31.156 17.453 1 96.31 567 ASN A N 1
ATOM 4502 C CA . ASN A 1 567 ? 21.047 30.891 16.266 1 96.31 567 ASN A CA 1
ATOM 4503 C C . ASN A 1 567 ? 19.938 31.922 16.094 1 96.31 567 ASN A C 1
ATOM 4505 O O . ASN A 1 567 ? 18.797 31.562 15.828 1 96.31 567 ASN A O 1
ATOM 4509 N N . THR A 1 568 ? 20.266 33.125 16.25 1 94.38 568 THR A N 1
ATOM 4510 C CA . THR A 1 568 ? 19.297 34.188 16.078 1 94.38 568 THR A CA 1
ATOM 4511 C C . THR A 1 568 ? 19.094 34.531 14.602 1 94.38 568 THR A C 1
ATOM 4513 O O . THR A 1 568 ? 18.094 35.156 14.227 1 94.38 568 THR A O 1
ATOM 4516 N N . GLY A 1 569 ? 20.031 34.219 13.852 1 95.62 569 GLY A N 1
ATOM 4517 C CA . GLY A 1 569 ? 19.906 34.375 12.414 1 95.62 569 GLY A CA 1
ATOM 4518 C C . GLY A 1 569 ? 19.25 33.219 11.727 1 95.62 569 GLY A C 1
ATOM 4519 O O . GLY A 1 569 ? 19.172 32.125 12.281 1 95.62 569 GLY A O 1
ATOM 4520 N N . PHE A 1 570 ? 18.703 33.406 10.539 1 96.94 570 PHE A N 1
ATOM 4521 C CA . PHE A 1 570 ? 18.016 32.375 9.766 1 96.94 570 PHE A CA 1
ATOM 4522 C C . PHE A 1 570 ? 18.891 31.891 8.609 1 96.94 570 PHE A C 1
ATOM 4524 O O . PHE A 1 570 ? 18.531 32.062 7.441 1 96.94 570 PHE A O 1
ATOM 4531 N N . TYR A 1 571 ? 20.047 31.312 8.898 1 96.88 571 TYR A N 1
ATOM 4532 C CA . TYR A 1 571 ? 20.984 30.781 7.91 1 96.88 571 TYR A CA 1
ATOM 4533 C C . TYR A 1 571 ? 21.75 29.594 8.469 1 96.88 571 TYR A C 1
ATOM 4535 O O . TYR A 1 571 ? 21.766 29.375 9.68 1 96.88 571 TYR A O 1
ATOM 4543 N N . ILE A 1 572 ? 22.344 28.828 7.637 1 97.5 572 ILE A N 1
ATOM 4544 C CA . ILE A 1 572 ? 23.141 27.656 7.988 1 97.5 572 ILE A CA 1
ATOM 4545 C C . ILE A 1 572 ? 24.625 27.953 7.77 1 97.5 572 ILE A C 1
ATOM 4547 O O . ILE A 1 572 ? 24.984 28.703 6.859 1 97.5 572 ILE A O 1
ATOM 4551 N N . VAL A 1 573 ? 25.438 27.344 8.602 1 98.12 573 VAL A N 1
ATOM 4552 C CA . VAL A 1 573 ? 26.875 27.609 8.5 1 98.12 573 VAL A CA 1
ATOM 4553 C C . VAL A 1 573 ? 27.609 26.297 8.234 1 98.12 573 VAL A C 1
ATOM 4555 O O . VAL A 1 573 ? 27.359 25.297 8.898 1 98.12 573 VAL A O 1
ATOM 4558 N N . HIS A 1 574 ? 28.453 26.297 7.277 1 98.19 574 HIS A N 1
ATOM 4559 C CA . HIS A 1 574 ? 29.406 25.234 7.016 1 98.19 574 HIS A CA 1
ATOM 4560 C C . HIS A 1 574 ? 30.828 25.656 7.379 1 98.19 574 HIS A C 1
ATOM 4562 O O . HIS A 1 574 ? 31.391 26.547 6.742 1 98.19 574 HIS A O 1
ATOM 4568 N N . TYR A 1 575 ? 31.484 25.031 8.336 1 97.5 575 TYR A N 1
ATOM 4569 C CA . TYR A 1 575 ? 32.719 25.5 8.93 1 97.5 575 TYR A CA 1
ATOM 4570 C C . TYR A 1 575 ? 33.938 24.875 8.234 1 97.5 575 TYR A C 1
ATOM 4572 O O . TYR A 1 575 ? 35.062 25.031 8.672 1 97.5 575 TYR A O 1
ATOM 4580 N N . GLY A 1 576 ? 33.688 24.094 7.184 1 95.25 576 GLY A N 1
ATOM 4581 C CA . GLY A 1 576 ? 34.781 23.344 6.586 1 95.25 576 GLY A CA 1
ATOM 4582 C C . GLY A 1 576 ? 35.312 22.234 7.48 1 95.25 576 GLY A C 1
ATOM 4583 O O . GLY A 1 576 ? 34.938 22.156 8.656 1 95.25 576 GLY A O 1
ATOM 4584 N N . ASP A 1 577 ? 36.219 21.453 7.039 1 94.25 577 ASP A N 1
ATOM 4585 C CA . ASP A 1 577 ? 36.688 20.297 7.777 1 94.25 577 ASP A CA 1
ATOM 4586 C C . ASP A 1 577 ? 37.406 20.703 9.055 1 94.25 577 ASP A C 1
ATOM 4588 O O . ASP A 1 577 ? 37.156 20.172 10.133 1 94.25 577 ASP A O 1
ATOM 4592 N N . GLU A 1 578 ? 38.25 21.656 8.922 1 94.56 578 GLU A N 1
ATOM 4593 C CA . GLU A 1 578 ? 39.062 22.094 10.07 1 94.56 578 GLU A CA 1
ATOM 4594 C C . GLU A 1 578 ? 38.188 22.812 11.094 1 94.56 578 GLU A C 1
ATOM 4596 O O . GLU A 1 578 ? 38.375 22.656 12.305 1 94.56 578 GLU A O 1
ATOM 4601 N N . GLY A 1 579 ? 37.312 23.641 10.602 1 95.88 579 GLY A N 1
ATOM 4602 C CA . GLY A 1 579 ? 36.406 24.344 11.508 1 95.88 579 GLY A CA 1
ATOM 4603 C C . GLY A 1 579 ? 35.531 23.406 12.305 1 95.88 579 GLY A C 1
ATOM 4604 O O . GLY A 1 579 ? 35.344 23.578 13.516 1 95.88 579 GLY A O 1
ATOM 4605 N N . TRP A 1 580 ? 34.969 22.391 11.695 1 97.12 580 TRP A N 1
ATOM 4606 C CA . TRP A 1 580 ? 34.125 21.391 12.375 1 97.12 580 TRP A CA 1
ATOM 4607 C C . TRP A 1 580 ? 34.938 20.594 13.391 1 97.12 580 TRP A C 1
ATOM 4609 O O . TRP A 1 580 ? 34.469 20.297 14.484 1 97.12 580 TRP A O 1
ATOM 4619 N N . ALA A 1 581 ? 36.156 20.234 12.977 1 96 581 ALA A N 1
ATOM 4620 C CA . ALA A 1 581 ? 37.031 19.5 13.891 1 96 581 ALA A CA 1
ATOM 4621 C C . ALA A 1 581 ? 37.312 20.312 15.148 1 96 581 ALA A C 1
ATOM 4623 O O . ALA A 1 581 ? 37.312 19.781 16.266 1 96 581 ALA A O 1
ATOM 4624 N N . ALA A 1 582 ? 37.594 21.609 14.945 1 96 582 ALA A N 1
ATOM 4625 C CA . ALA A 1 582 ? 37.875 22.5 16.062 1 96 582 ALA A CA 1
ATOM 4626 C C . ALA A 1 582 ? 36.688 22.578 17.016 1 96 582 ALA A C 1
ATOM 4628 O O . ALA A 1 582 ? 36.844 22.547 18.234 1 96 582 ALA A O 1
ATOM 4629 N N . LEU A 1 583 ? 35.531 22.703 16.484 1 96.94 583 LEU A N 1
ATOM 4630 C CA . LEU A 1 583 ? 34.312 22.797 17.297 1 96.94 583 LEU A CA 1
ATOM 4631 C C . LEU A 1 583 ? 34.031 21.484 18 1 96.94 583 LEU A C 1
ATOM 4633 O O . LEU A 1 583 ? 33.625 21.469 19.156 1 96.94 583 LEU A O 1
ATOM 4637 N N . ARG A 1 584 ? 34.188 20.375 17.328 1 96.56 584 ARG A N 1
ATOM 4638 C CA . ARG A 1 584 ? 34.031 19.062 17.938 1 96.56 584 ARG A CA 1
ATOM 4639 C C . ARG A 1 584 ? 34.969 18.875 19.109 1 96.56 584 ARG A C 1
ATOM 4641 O O . ARG A 1 584 ? 34.562 18.391 20.172 1 96.56 584 ARG A O 1
ATOM 4648 N N . ASP A 1 585 ? 36.188 19.25 18.906 1 96.12 585 ASP A N 1
ATOM 4649 C CA . ASP A 1 585 ? 37.188 19.125 19.969 1 96.12 585 ASP A CA 1
ATOM 4650 C C . ASP A 1 585 ? 36.844 19.984 21.172 1 96.12 585 ASP A C 1
ATOM 4652 O O . ASP A 1 585 ? 37 19.578 22.312 1 96.12 585 ASP A O 1
ATOM 4656 N N . ALA A 1 586 ? 36.406 21.156 20.844 1 95.81 586 ALA A N 1
ATOM 4657 C CA . ALA A 1 586 ? 36 22.047 21.922 1 95.81 586 ALA A CA 1
ATOM 4658 C C . ALA A 1 586 ? 34.875 21.438 22.75 1 95.81 586 ALA A C 1
ATOM 4660 O O . ALA A 1 586 ? 34.906 21.469 23.984 1 95.81 586 ALA A O 1
ATOM 4661 N N . LEU A 1 587 ? 33.906 20.844 22.125 1 96.5 587 LEU A N 1
ATOM 4662 C CA . LEU A 1 587 ? 32.75 20.25 22.797 1 96.5 587 LEU A CA 1
ATOM 4663 C C . LEU A 1 587 ? 33.156 18.984 23.547 1 96.5 587 LEU A C 1
ATOM 4665 O O . LEU A 1 587 ? 32.594 18.703 24.609 1 96.5 587 LEU A O 1
ATOM 4669 N N . SER A 1 588 ? 34.062 18.281 22.969 1 94.81 588 SER A N 1
ATOM 4670 C CA . SER A 1 588 ? 34.531 17.062 23.625 1 94.81 588 SER A CA 1
ATOM 4671 C C . SER A 1 588 ? 35.281 17.375 24.922 1 94.81 588 SER A C 1
ATOM 4673 O O . SER A 1 588 ? 35.219 16.594 25.875 1 94.81 588 SER A O 1
ATOM 4675 N N . SER A 1 589 ? 35.906 18.469 24.828 1 93.88 589 SER A N 1
ATOM 4676 C CA . SER A 1 589 ? 36.688 18.891 26 1 93.88 589 SER A CA 1
ATOM 4677 C C . SER A 1 589 ? 35.781 19.469 27.078 1 93.88 589 SER A C 1
ATOM 4679 O O . SER A 1 589 ? 36 19.25 28.266 1 93.88 589 SER A O 1
ATOM 4681 N N . ASN A 1 590 ? 34.875 20.297 26.656 1 94.81 590 ASN A N 1
ATOM 4682 C CA . ASN A 1 590 ? 33.938 20.953 27.531 1 94.81 590 ASN A CA 1
ATOM 4683 C C . ASN A 1 590 ? 32.625 21.297 26.812 1 94.81 590 ASN A C 1
ATOM 4685 O O . ASN A 1 590 ? 32.594 22.25 26.047 1 94.81 590 ASN A O 1
ATOM 4689 N N . VAL A 1 591 ? 31.562 20.641 27.172 1 93.88 591 VAL A N 1
ATOM 4690 C CA . VAL A 1 591 ? 30.297 20.797 26.484 1 93.88 591 VAL A CA 1
ATOM 4691 C C . VAL A 1 591 ? 29.766 22.219 26.703 1 93.88 591 VAL A C 1
ATOM 4693 O O . VAL A 1 591 ? 29.109 22.781 25.828 1 93.88 591 VAL A O 1
ATOM 4696 N N . SER A 1 592 ? 30.141 22.828 27.797 1 92.5 592 SER A N 1
ATOM 4697 C CA . SER A 1 592 ? 29.562 24.094 28.188 1 92.5 592 SER A CA 1
ATOM 4698 C C . SER A 1 592 ? 30.312 25.266 27.562 1 92.5 592 SER A C 1
ATOM 4700 O O . SER A 1 592 ? 30.031 26.438 27.859 1 92.5 592 SER A O 1
ATOM 4702 N N . VAL A 1 593 ? 31.203 24.953 26.672 1 94.38 593 VAL A N 1
ATOM 4703 C CA . VAL A 1 593 ? 31.984 25.984 26 1 94.38 593 VAL A CA 1
ATOM 4704 C C . VAL A 1 593 ? 31.078 26.781 25.062 1 94.38 593 VAL A C 1
ATOM 4706 O O . VAL A 1 593 ? 31.359 27.938 24.75 1 94.38 593 VAL A O 1
ATOM 4709 N N . LEU A 1 594 ? 29.984 26.219 24.641 1 96.12 594 LEU A N 1
ATOM 4710 C CA . LEU A 1 594 ? 28.969 26.859 23.812 1 96.12 594 LEU A CA 1
ATOM 4711 C C . LEU A 1 594 ? 27.609 26.844 24.5 1 96.12 594 LEU A C 1
ATOM 4713 O O . LEU A 1 594 ? 27.344 25.984 25.344 1 96.12 594 LEU A O 1
ATOM 4717 N N . THR A 1 595 ? 26.75 27.797 24.172 1 95.88 595 THR A N 1
ATOM 4718 C CA . THR A 1 595 ? 25.406 27.797 24.734 1 95.88 595 THR A CA 1
ATOM 4719 C C . THR A 1 595 ? 24.625 26.578 24.266 1 95.88 595 THR A C 1
ATOM 4721 O O . THR A 1 595 ? 25 25.953 23.266 1 95.88 595 THR A O 1
ATOM 4724 N N . HIS A 1 596 ? 23.578 26.141 24.969 1 96.12 596 HIS A N 1
ATOM 4725 C CA . HIS A 1 596 ? 22.781 25 24.547 1 96.12 596 HIS A CA 1
ATOM 4726 C C . HIS A 1 596 ? 22.094 25.266 23.203 1 96.12 596 HIS A C 1
ATOM 4728 O O . HIS A 1 596 ? 21.891 24.328 22.422 1 96.12 596 HIS A O 1
ATOM 4734 N N . GLU A 1 597 ? 21.766 26.562 22.875 1 96.81 597 GLU A N 1
ATOM 4735 C CA . GLU A 1 597 ? 21.219 26.906 21.578 1 96.81 597 GLU A CA 1
ATOM 4736 C C . GLU A 1 597 ? 22.234 26.656 20.469 1 96.81 597 GLU A C 1
ATOM 4738 O O . GLU A 1 597 ? 21.891 26.141 19.406 1 96.81 597 GLU A O 1
ATOM 4743 N N . ASP A 1 598 ? 23.453 27.031 20.797 1 97.44 598 ASP A N 1
ATOM 4744 C CA . ASP A 1 598 ? 24.516 26.875 19.797 1 97.44 598 ASP A CA 1
ATOM 4745 C C . ASP A 1 598 ? 24.797 25.406 19.531 1 97.44 598 ASP A C 1
ATOM 4747 O O . ASP A 1 598 ? 25.062 25.016 18.391 1 97.44 598 ASP A O 1
ATOM 4751 N N . ARG A 1 599 ? 24.859 24.625 20.594 1 98 599 ARG A N 1
ATOM 4752 C CA . ARG A 1 599 ? 25.078 23.188 20.438 1 98 599 ARG A CA 1
ATOM 4753 C C . ARG A 1 599 ? 23.938 22.547 19.641 1 98 599 ARG A C 1
ATOM 4755 O O . ARG A 1 599 ? 24.188 21.719 18.75 1 98 599 ARG A O 1
ATOM 4762 N N . ALA A 1 600 ? 22.656 22.906 19.875 1 98.31 600 ALA A N 1
ATOM 4763 C CA . ALA A 1 600 ? 21.516 22.438 19.094 1 98.31 600 ALA A CA 1
ATOM 4764 C C . ALA A 1 600 ? 21.641 22.859 17.625 1 98.31 600 ALA A C 1
ATOM 4766 O O . ALA A 1 600 ? 21.312 22.094 16.719 1 98.31 600 ALA A O 1
ATOM 4767 N N . SER A 1 601 ? 22.094 24.047 17.453 1 98 601 SER A N 1
ATOM 4768 C CA . SER A 1 601 ? 22.266 24.594 16.109 1 98 601 SER A CA 1
ATOM 4769 C C . SER A 1 601 ? 23.328 23.844 15.328 1 98 601 SER A C 1
ATOM 4771 O O . SER A 1 601 ? 23.172 23.594 14.125 1 98 601 SER A O 1
ATOM 4773 N N . LEU A 1 602 ? 24.422 23.5 15.992 1 98.25 602 LEU A N 1
ATOM 4774 C CA . LEU A 1 602 ? 25.453 22.719 15.336 1 98.25 602 LEU A CA 1
ATOM 4775 C C . LEU A 1 602 ? 24.922 21.375 14.875 1 98.25 602 LEU A C 1
ATOM 4777 O O . LEU A 1 602 ? 25.219 20.922 13.766 1 98.25 602 LEU A O 1
ATOM 4781 N N . ILE A 1 603 ? 24.125 20.75 15.727 1 98.38 603 ILE A N 1
ATOM 4782 C CA . ILE A 1 603 ? 23.531 19.453 15.391 1 98.38 603 ILE A CA 1
ATOM 4783 C C . ILE A 1 603 ? 22.594 19.625 14.195 1 98.38 603 ILE A C 1
ATOM 4785 O O . ILE A 1 603 ? 22.672 18.844 13.234 1 98.38 603 ILE A O 1
ATOM 4789 N N . HIS A 1 604 ? 21.719 20.609 14.227 1 98.44 604 HIS A N 1
ATOM 4790 C CA . HIS A 1 604 ? 20.797 20.875 13.133 1 98.44 604 HIS A CA 1
ATOM 4791 C C . HIS A 1 604 ? 21.547 21.141 11.828 1 98.44 604 HIS A C 1
ATOM 4793 O O . HIS A 1 604 ? 21.188 20.578 10.781 1 98.44 604 HIS A O 1
ATOM 4799 N N . ASN A 1 605 ? 22.562 21.969 11.914 1 98.12 605 ASN A N 1
ATOM 4800 C CA . ASN A 1 605 ? 23.281 22.391 10.719 1 98.12 605 ASN A CA 1
ATOM 4801 C C . ASN A 1 605 ? 24.016 21.219 10.078 1 98.12 605 ASN A C 1
ATOM 4803 O O . ASN A 1 605 ? 24.047 21.078 8.852 1 98.12 605 ASN A O 1
ATOM 4807 N N . ILE A 1 606 ? 24.625 20.406 10.875 1 98.06 606 ILE A N 1
ATOM 4808 C CA . ILE A 1 606 ? 25.438 19.328 10.297 1 98.06 606 ILE A CA 1
ATOM 4809 C C . ILE A 1 606 ? 24.531 18.312 9.617 1 98.06 606 ILE A C 1
ATOM 4811 O O . ILE A 1 606 ? 24.891 17.719 8.602 1 98.06 606 ILE A O 1
ATOM 4815 N N . PHE A 1 607 ? 23.375 17.984 10.195 1 98.06 607 PHE A N 1
ATOM 4816 C CA . PHE A 1 607 ? 22.406 17.109 9.539 1 98.06 607 PHE A CA 1
ATOM 4817 C C . PHE A 1 607 ? 21.906 17.734 8.242 1 98.06 607 PHE A C 1
ATOM 4819 O O . PHE A 1 607 ? 21.75 17.047 7.234 1 98.06 607 PHE A O 1
ATOM 4826 N N . ALA A 1 608 ? 21.609 19.062 8.258 1 97.69 608 ALA A N 1
ATOM 4827 C CA . ALA A 1 608 ? 21.156 19.75 7.059 1 97.69 608 ALA A CA 1
ATOM 4828 C C . ALA A 1 608 ? 22.203 19.688 5.953 1 97.69 608 ALA A C 1
ATOM 4830 O O . ALA A 1 608 ? 21.875 19.469 4.785 1 97.69 608 ALA A O 1
ATOM 4831 N N . LEU A 1 609 ? 23.422 19.906 6.348 1 97.75 609 LEU A N 1
ATOM 4832 C CA . LEU A 1 609 ? 24.531 19.875 5.391 1 97.75 609 LEU A CA 1
ATOM 4833 C C . LEU A 1 609 ? 24.719 18.469 4.82 1 97.75 609 LEU A C 1
ATOM 4835 O O . LEU A 1 609 ? 25.062 18.312 3.646 1 97.75 609 LEU A O 1
ATOM 4839 N N . SER A 1 610 ? 24.516 17.5 5.648 1 97 610 SER A N 1
ATOM 4840 C CA . SER A 1 610 ? 24.562 16.125 5.16 1 97 610 SER A CA 1
ATOM 4841 C C . SER A 1 610 ? 23.453 15.852 4.152 1 97 610 SER A C 1
ATOM 4843 O O . SER A 1 610 ? 23.688 15.203 3.125 1 97 610 SER A O 1
ATOM 4845 N N . ARG A 1 611 ? 22.281 16.297 4.426 1 95.88 611 ARG A N 1
ATOM 4846 C CA . ARG A 1 611 ? 21.156 16.141 3.512 1 95.88 611 ARG A CA 1
ATOM 4847 C C . ARG A 1 611 ? 21.438 16.812 2.174 1 95.88 611 ARG A C 1
ATOM 4849 O O . ARG A 1 611 ? 21.031 16.312 1.122 1 95.88 611 ARG A O 1
ATOM 4856 N N . LEU A 1 612 ? 22.125 17.922 2.223 1 95.12 612 LEU A N 1
ATOM 4857 C CA . LEU A 1 612 ? 22.516 18.656 1.022 1 95.12 612 LEU A CA 1
ATOM 4858 C C . LEU A 1 612 ? 23.625 17.938 0.274 1 95.12 612 LEU A C 1
ATOM 4860 O O . LEU A 1 612 ? 23.828 18.156 -0.921 1 95.12 612 LEU A O 1
ATOM 4864 N N . GLY A 1 613 ? 24.453 17.125 0.98 1 93.56 613 GLY A N 1
ATOM 4865 C CA . GLY A 1 613 ? 25.547 16.391 0.379 1 93.56 613 GLY A CA 1
ATOM 4866 C C . GLY A 1 613 ? 26.891 17.062 0.562 1 93.56 613 GLY A C 1
ATOM 4867 O O . GLY A 1 613 ? 27.875 16.703 -0.085 1 93.56 613 GLY A O 1
ATOM 4868 N N . ARG A 1 614 ? 26.938 18.031 1.498 1 94.75 614 ARG A N 1
ATOM 4869 C CA . ARG A 1 614 ? 28.156 18.797 1.702 1 94.75 614 ARG A CA 1
ATOM 4870 C C . ARG A 1 614 ? 29.047 18.141 2.762 1 94.75 614 ARG A C 1
ATOM 4872 O O . ARG A 1 614 ? 30.25 18.391 2.807 1 94.75 614 ARG A O 1
ATOM 4879 N N . VAL A 1 615 ? 28.391 17.453 3.652 1 95.31 615 VAL A N 1
ATOM 4880 C CA . VAL A 1 615 ? 29.109 16.75 4.703 1 95.31 615 VAL A CA 1
ATOM 4881 C C . VAL A 1 615 ? 28.719 15.273 4.695 1 95.31 615 VAL A C 1
ATOM 4883 O O . VAL A 1 615 ? 27.547 14.938 4.484 1 95.31 615 VAL A O 1
ATOM 4886 N N . SER A 1 616 ? 29.656 14.406 4.922 1 93.62 616 SER A N 1
ATOM 4887 C CA . SER A 1 616 ? 29.359 12.977 4.977 1 93.62 616 SER A CA 1
ATOM 4888 C C . SER A 1 616 ? 28.625 12.609 6.254 1 93.62 616 SER A C 1
ATOM 4890 O O . SER A 1 616 ? 28.766 13.289 7.273 1 93.62 616 SER A O 1
ATOM 4892 N N . VAL A 1 617 ? 27.891 11.547 6.184 1 95.5 617 VAL A N 1
ATOM 4893 C CA . VAL A 1 617 ? 27.125 11.094 7.34 1 95.5 617 VAL A CA 1
ATOM 4894 C C . VAL A 1 617 ? 28.078 10.688 8.461 1 95.5 617 VAL A C 1
ATOM 4896 O O . VAL A 1 617 ? 27.734 10.805 9.648 1 95.5 617 VAL A O 1
ATOM 4899 N N . ARG A 1 618 ? 29.25 10.305 8.18 1 93.06 618 ARG A N 1
ATOM 4900 C CA . ARG A 1 618 ? 30.25 9.977 9.18 1 93.06 618 ARG A CA 1
ATOM 4901 C C . ARG A 1 618 ? 30.594 11.188 10.031 1 93.06 618 ARG A C 1
ATOM 4903 O O . ARG A 1 618 ? 30.766 11.078 11.25 1 93.06 618 ARG A O 1
ATOM 4910 N N . HIS A 1 619 ? 30.703 12.352 9.383 1 93.5 619 HIS A N 1
ATOM 4911 C CA . HIS A 1 619 ? 31 13.594 10.094 1 93.5 619 HIS A CA 1
ATOM 4912 C C . HIS A 1 619 ? 29.875 13.953 11.07 1 93.5 619 HIS A C 1
ATOM 4914 O O . HIS A 1 619 ? 30.125 14.516 12.133 1 93.5 619 HIS A O 1
ATOM 4920 N N . VAL A 1 620 ? 28.688 13.609 10.648 1 96.38 620 VAL A N 1
ATOM 4921 C CA . VAL A 1 620 ? 27.531 13.844 11.516 1 96.38 620 VAL A CA 1
ATOM 4922 C C . VAL A 1 620 ? 27.688 13.031 12.805 1 96.38 620 VAL A C 1
ATOM 4924 O O . VAL A 1 620 ? 27.562 13.57 13.906 1 96.38 620 VAL A O 1
ATOM 4927 N N . PHE A 1 621 ? 27.984 11.742 12.68 1 95.62 621 PHE A N 1
ATOM 4928 C CA . PHE A 1 621 ? 28.109 10.859 13.836 1 95.62 621 PHE A CA 1
ATOM 4929 C C . PHE A 1 621 ? 29.328 11.242 14.672 1 95.62 621 PHE A C 1
ATOM 4931 O O . PHE A 1 621 ? 29.312 11.102 15.898 1 95.62 621 PHE A O 1
ATOM 4938 N N . ASN A 1 622 ? 30.391 11.773 14.016 1 94.88 622 ASN A N 1
ATOM 4939 C CA . ASN A 1 622 ? 31.562 12.25 14.75 1 94.88 622 ASN A CA 1
ATOM 4940 C C . ASN A 1 622 ? 31.203 13.406 15.68 1 94.88 622 ASN A C 1
ATOM 4942 O O . ASN A 1 622 ? 31.656 13.453 16.828 1 94.88 622 ASN A O 1
ATOM 4946 N N . LEU A 1 623 ? 30.406 14.289 15.148 1 96.81 623 LEU A N 1
ATOM 4947 C CA . LEU A 1 623 ? 30 15.398 16 1 96.81 623 LEU A CA 1
ATOM 4948 C C . LEU A 1 623 ? 29.156 14.898 17.172 1 96.81 623 LEU A C 1
ATOM 4950 O O . LEU A 1 623 ? 29.281 15.422 18.281 1 96.81 623 LEU A O 1
ATOM 4954 N N . LEU A 1 624 ? 28.297 13.914 16.969 1 96.69 624 LEU A N 1
ATOM 4955 C CA . LEU A 1 624 ? 27.359 13.438 17.984 1 96.69 624 LEU A CA 1
ATOM 4956 C C . LEU A 1 624 ? 28.078 12.633 19.062 1 96.69 624 LEU A C 1
ATOM 4958 O O . LEU A 1 624 ? 27.469 12.273 20.062 1 96.69 624 LEU A O 1
ATOM 4962 N N . ASP A 1 625 ? 29.375 12.453 18.922 1 94.44 625 ASP A N 1
ATOM 4963 C CA . ASP A 1 625 ? 30.141 11.688 19.891 1 94.44 625 ASP A CA 1
ATOM 4964 C C . ASP A 1 625 ? 30.109 12.344 21.266 1 94.44 625 ASP A C 1
ATOM 4966 O O . ASP A 1 625 ? 30.141 11.656 22.297 1 94.44 625 ASP A O 1
ATOM 4970 N N . TYR A 1 626 ? 29.984 13.609 21.297 1 95.44 626 TYR A N 1
ATOM 4971 C CA . TYR A 1 626 ? 30.031 14.305 22.578 1 95.44 626 TYR A CA 1
ATOM 4972 C C . TYR A 1 626 ? 28.703 14.164 23.312 1 95.44 626 TYR A C 1
ATOM 4974 O O . TYR A 1 626 ? 28.609 14.508 24.5 1 95.44 626 TYR A O 1
ATOM 4982 N N . MET A 1 627 ? 27.672 13.562 22.688 1 94.88 627 MET A N 1
ATOM 4983 C CA . MET A 1 627 ? 26.297 13.508 23.188 1 94.88 627 MET A CA 1
ATOM 4984 C C . MET A 1 627 ? 26.25 12.75 24.516 1 94.88 627 MET A C 1
ATOM 4986 O O . MET A 1 627 ? 25.375 13.016 25.359 1 94.88 627 MET A O 1
ATOM 4990 N N . THR A 1 628 ? 27.141 11.867 24.766 1 94.38 628 THR A N 1
ATOM 4991 C CA . THR A 1 628 ? 27.156 11.094 26.016 1 94.38 628 THR A CA 1
ATOM 4992 C C . THR A 1 628 ? 27.344 12.008 27.219 1 94.38 628 THR A C 1
ATOM 4994 O O . THR A 1 628 ? 27 11.633 28.344 1 94.38 628 THR A O 1
ATOM 4997 N N . ASN A 1 629 ? 27.844 13.234 26.891 1 93.31 629 ASN A N 1
ATOM 4998 C CA . ASN A 1 629 ? 28.109 14.188 27.953 1 93.31 629 ASN A CA 1
ATOM 4999 C C . ASN A 1 629 ? 27.094 15.328 27.953 1 93.31 629 ASN A C 1
ATOM 5001 O O . ASN A 1 629 ? 27.172 16.25 28.781 1 93.31 629 ASN A O 1
ATOM 5005 N N . GLU A 1 630 ? 26.172 15.305 27.062 1 95.69 630 GLU A N 1
ATOM 5006 C CA . GLU A 1 630 ? 25.172 16.359 26.938 1 95.69 630 GLU A CA 1
ATOM 5007 C C . GLU A 1 630 ? 23.984 16.109 27.859 1 95.69 630 GLU A C 1
ATOM 5009 O O . GLU A 1 630 ? 23.469 15 27.938 1 95.69 630 GLU A O 1
ATOM 5014 N N . THR A 1 631 ? 23.547 17.188 28.531 1 94.94 631 THR A N 1
ATOM 5015 C CA . THR A 1 631 ? 22.453 17 29.469 1 94.94 631 THR A CA 1
ATOM 5016 C C . THR A 1 631 ? 21.375 18.078 29.25 1 94.94 631 THR A C 1
ATOM 5018 O O . THR A 1 631 ? 20.312 18.016 29.859 1 94.94 631 THR A O 1
ATOM 5021 N N . GLU A 1 632 ? 21.688 19.047 28.406 1 96.06 632 GLU A N 1
ATOM 5022 C CA . GLU A 1 632 ? 20.734 20.125 28.188 1 96.06 632 GLU A CA 1
ATOM 5023 C C . GLU A 1 632 ? 19.641 19.703 27.203 1 96.06 632 GLU A C 1
ATOM 5025 O O . GLU A 1 632 ? 19.891 18.906 26.297 1 96.06 632 GLU A O 1
ATOM 5030 N N . THR A 1 633 ? 18.516 20.234 27.312 1 96.88 633 THR A N 1
ATOM 5031 C CA . THR A 1 633 ? 17.281 19.797 26.656 1 96.88 633 THR A CA 1
ATOM 5032 C C . THR A 1 633 ? 17.375 20.016 25.156 1 96.88 633 THR A C 1
ATOM 5034 O O . THR A 1 633 ? 17.156 19.078 24.375 1 96.88 633 THR A O 1
ATOM 5037 N N . THR A 1 634 ? 17.719 21.172 24.688 1 97.12 634 THR A N 1
ATOM 5038 C CA . THR A 1 634 ? 17.562 21.547 23.281 1 97.12 634 THR A CA 1
ATOM 5039 C C . THR A 1 634 ? 18.469 20.719 22.391 1 97.12 634 THR A C 1
ATOM 5041 O O . THR A 1 634 ? 18.047 20.203 21.344 1 97.12 634 THR A O 1
ATOM 5044 N N . PRO A 1 635 ? 19.781 20.547 22.797 1 97.94 635 PRO A N 1
ATOM 5045 C CA . PRO A 1 635 ? 20.641 19.719 21.938 1 97.94 635 PRO A CA 1
ATOM 5046 C C . PRO A 1 635 ? 20.203 18.266 21.922 1 97.94 635 PRO A C 1
ATOM 5048 O O . PRO A 1 635 ? 20.234 17.625 20.859 1 97.94 635 PRO A O 1
ATOM 5051 N N . VAL A 1 636 ? 19.781 17.734 23.078 1 98.25 636 VAL A N 1
ATOM 5052 C CA . VAL A 1 636 ? 19.344 16.344 23.156 1 98.25 636 VAL A CA 1
ATOM 5053 C C . VAL A 1 636 ? 18.109 16.125 22.297 1 98.25 636 VAL A C 1
ATOM 5055 O O . VAL A 1 636 ? 18.016 15.164 21.547 1 98.25 636 VAL A O 1
ATOM 5058 N N . LEU A 1 637 ? 17.141 17.047 22.375 1 98.06 637 LEU A N 1
ATOM 5059 C CA . LEU A 1 637 ? 15.914 16.953 21.609 1 98.06 637 LEU A CA 1
ATOM 5060 C C . LEU A 1 637 ? 16.203 16.969 20.109 1 98.06 637 LEU A C 1
ATOM 5062 O O . LEU A 1 637 ? 15.625 16.188 19.344 1 98.06 637 LEU A O 1
ATOM 5066 N N . GLU A 1 638 ? 17.047 17.844 19.688 1 98.38 638 GLU A N 1
ATOM 5067 C CA . GLU A 1 638 ? 17.375 17.953 18.266 1 98.38 638 GLU A CA 1
ATOM 5068 C C . GLU A 1 638 ? 18.078 16.703 17.766 1 98.38 638 GLU A C 1
ATOM 5070 O O . GLU A 1 638 ? 17.75 16.188 16.688 1 98.38 638 GLU A O 1
ATOM 5075 N N . ALA A 1 639 ? 19.016 16.203 18.547 1 98.5 639 ALA A N 1
ATOM 5076 C CA . ALA A 1 639 ? 19.734 15 18.156 1 98.5 639 ALA A CA 1
ATOM 5077 C C . ALA A 1 639 ? 18.797 13.805 18.062 1 98.5 639 ALA A C 1
ATOM 5079 O O . ALA A 1 639 ? 18.828 13.055 17.078 1 98.5 639 ALA A O 1
ATOM 5080 N N . LEU A 1 640 ? 17.953 13.625 19.078 1 98.25 640 LEU A N 1
ATOM 5081 C CA . LEU A 1 640 ? 17.016 12.508 19.094 1 98.25 640 LEU A CA 1
ATOM 5082 C C . LEU A 1 640 ? 16.031 12.602 17.922 1 98.25 640 LEU A C 1
ATOM 5084 O O . LEU A 1 640 ? 15.695 11.594 17.297 1 98.25 640 LEU A O 1
ATOM 5088 N N . LEU A 1 641 ? 15.57 13.812 17.672 1 97.69 641 LEU A N 1
ATOM 5089 C CA . LEU A 1 641 ? 14.633 14 16.578 1 97.69 641 LEU A CA 1
ATOM 5090 C C . LEU A 1 641 ? 15.25 13.57 15.25 1 97.69 641 LEU A C 1
ATOM 5092 O O . LEU A 1 641 ? 14.633 12.828 14.484 1 97.69 641 LEU A O 1
ATOM 5096 N N . GLN A 1 642 ? 16.469 14.016 15 1 97.94 642 GLN A N 1
ATOM 5097 C CA . GLN A 1 642 ? 17.156 13.711 13.75 1 97.94 642 GLN A CA 1
ATOM 5098 C C . GLN A 1 642 ? 17.453 12.219 13.641 1 97.94 642 GLN A C 1
ATOM 5100 O O . GLN A 1 642 ? 17.266 11.617 12.586 1 97.94 642 GLN A O 1
ATOM 5105 N N . LEU A 1 643 ? 17.891 11.633 14.703 1 98 643 LEU A N 1
ATOM 5106 C CA . LEU A 1 643 ? 18.219 10.211 14.711 1 98 643 LEU A CA 1
ATOM 5107 C C . LEU A 1 643 ? 16.969 9.352 14.57 1 98 643 LEU A C 1
ATOM 5109 O O . LEU A 1 643 ? 17 8.328 13.883 1 98 643 LEU A O 1
ATOM 5113 N N . ASN A 1 644 ? 15.914 9.727 15.219 1 97.31 644 ASN A N 1
ATOM 5114 C CA . ASN A 1 644 ? 14.664 8.992 15.086 1 97.31 644 ASN A CA 1
ATOM 5115 C C . ASN A 1 644 ? 14.117 9.062 13.664 1 97.31 644 ASN A C 1
ATOM 5117 O O . ASN A 1 644 ? 13.531 8.094 13.172 1 97.31 644 ASN A O 1
ATOM 5121 N N . ASN A 1 645 ? 14.266 10.219 13.055 1 96.44 645 ASN A N 1
ATOM 5122 C CA . ASN A 1 645 ? 13.875 10.336 11.648 1 96.44 645 ASN A CA 1
ATOM 5123 C C . ASN A 1 645 ? 14.672 9.375 10.766 1 96.44 645 ASN A C 1
ATOM 5125 O O . ASN A 1 645 ? 14.102 8.719 9.891 1 96.44 645 ASN A O 1
ATOM 5129 N N . LEU A 1 646 ? 15.961 9.359 11.008 1 96.81 646 LEU A N 1
ATOM 5130 C CA . LEU A 1 646 ? 16.812 8.445 10.258 1 96.81 646 LEU A CA 1
ATOM 5131 C C . LEU A 1 646 ? 16.422 6.992 10.531 1 96.81 646 LEU A C 1
ATOM 5133 O O . LEU A 1 646 ? 16.375 6.172 9.609 1 96.81 646 LEU A O 1
ATOM 5137 N N . TYR A 1 647 ? 16.172 6.672 11.789 1 97.19 647 TYR A N 1
ATOM 5138 C CA . TYR A 1 647 ? 15.727 5.344 12.195 1 97.19 647 TYR A CA 1
ATOM 5139 C C . TYR A 1 647 ? 14.484 4.926 11.414 1 97.19 647 TYR A C 1
ATOM 5141 O O . TYR A 1 647 ? 14.422 3.811 10.891 1 97.19 647 TYR A O 1
ATOM 5149 N N . ARG A 1 648 ? 13.531 5.77 11.305 1 96.56 648 ARG A N 1
ATOM 5150 C CA . ARG A 1 648 ? 12.273 5.453 10.633 1 96.56 648 ARG A CA 1
ATOM 5151 C C . ARG A 1 648 ? 12.484 5.289 9.133 1 96.56 648 ARG A C 1
ATOM 5153 O O . ARG A 1 648 ? 11.844 4.449 8.5 1 96.56 648 ARG A O 1
ATOM 5160 N N . LEU A 1 649 ? 13.383 6.098 8.547 1 97.12 649 LEU A N 1
ATOM 5161 C CA . LEU A 1 649 ? 13.688 5.953 7.133 1 97.12 649 LEU A CA 1
ATOM 5162 C C . LEU A 1 649 ? 14.32 4.59 6.848 1 97.12 649 LEU A C 1
ATOM 5164 O O . LEU A 1 649 ? 13.953 3.926 5.879 1 97.12 649 LEU A O 1
ATOM 5168 N N . LEU A 1 650 ? 15.281 4.215 7.707 1 97.38 650 LEU A N 1
ATOM 5169 C CA . LEU A 1 650 ? 15.906 2.906 7.566 1 97.38 650 LEU A CA 1
ATOM 5170 C C . LEU A 1 650 ? 14.883 1.789 7.734 1 97.38 650 LEU A C 1
ATOM 5172 O O . LEU A 1 650 ? 14.914 0.798 7 1 97.38 650 LEU A O 1
ATOM 5176 N N . ASP A 1 651 ? 14.031 2.025 8.68 1 96.31 651 ASP A N 1
ATOM 5177 C CA . ASP A 1 651 ? 13.008 1.044 9.008 1 96.31 651 ASP A CA 1
ATOM 5178 C C . ASP A 1 651 ? 12.062 0.82 7.824 1 96.31 651 ASP A C 1
ATOM 5180 O O . ASP A 1 651 ? 11.75 -0.322 7.48 1 96.31 651 ASP A O 1
ATOM 5184 N N . LYS A 1 652 ? 11.625 1.876 7.16 1 96.38 652 LYS A N 1
ATOM 5185 C CA . LYS A 1 652 ? 10.672 1.771 6.062 1 96.38 652 LYS A CA 1
ATOM 5186 C C . LYS A 1 652 ? 11.352 1.309 4.777 1 96.38 652 LYS A C 1
ATOM 5188 O O . LYS A 1 652 ? 10.695 0.844 3.848 1 96.38 652 LYS A O 1
ATOM 5193 N N . ARG A 1 653 ? 12.711 1.428 4.746 1 95.5 653 ARG A N 1
ATOM 5194 C CA . ARG A 1 653 ? 13.484 0.802 3.68 1 95.5 653 ARG A CA 1
ATOM 5195 C C . ARG A 1 653 ? 13.719 -0.677 3.969 1 95.5 653 ARG A C 1
ATOM 5197 O O . ARG A 1 653 ? 14.32 -1.387 3.156 1 95.5 653 ARG A O 1
ATOM 5204 N N . GLN A 1 654 ? 13.234 -1.081 5.152 1 93.19 654 GLN A N 1
ATOM 5205 C CA . GLN A 1 654 ? 13.305 -2.473 5.586 1 93.19 654 GLN A CA 1
ATOM 5206 C C . GLN A 1 654 ? 14.75 -2.945 5.695 1 93.19 654 GLN A C 1
ATOM 5208 O O . GLN A 1 654 ? 15.07 -4.078 5.332 1 93.19 654 GLN A O 1
ATOM 5213 N N . GLU A 1 655 ? 15.695 -2.008 6.02 1 94.31 655 GLU A N 1
ATOM 5214 C CA . GLU A 1 655 ? 17.078 -2.326 6.367 1 94.31 655 GLU A CA 1
ATOM 5215 C C . GLU A 1 655 ? 17.188 -2.832 7.801 1 94.31 655 GLU A C 1
ATOM 5217 O O . GLU A 1 655 ? 17.766 -2.16 8.656 1 94.31 655 GLU A O 1
ATOM 5222 N N . HIS A 1 656 ? 16.703 -4.02 8.078 1 89.88 656 HIS A N 1
ATOM 5223 C CA . HIS A 1 656 ? 16.453 -4.527 9.422 1 89.88 656 HIS A CA 1
ATOM 5224 C C . HIS A 1 656 ? 17.75 -4.609 10.227 1 89.88 656 HIS A C 1
ATOM 5226 O O . HIS A 1 656 ? 17.766 -4.281 11.414 1 89.88 656 HIS A O 1
ATOM 5232 N N . THR A 1 657 ? 18.781 -5.012 9.57 1 92.94 657 THR A N 1
ATOM 5233 C CA . THR A 1 657 ? 20.062 -5.102 10.273 1 92.94 657 THR A CA 1
ATOM 5234 C C . THR A 1 657 ? 20.547 -3.717 10.688 1 92.94 657 THR A C 1
ATOM 5236 O O . THR A 1 657 ? 21 -3.521 11.812 1 92.94 657 THR A O 1
ATOM 5239 N N . LEU A 1 658 ? 20.453 -2.787 9.797 1 95.75 658 LEU A N 1
ATOM 5240 C CA . LEU A 1 658 ? 20.891 -1.422 10.086 1 95.75 658 LEU A CA 1
ATOM 5241 C C . LEU A 1 658 ? 20 -0.779 11.141 1 95.75 658 LEU A C 1
ATOM 5243 O O . LEU A 1 658 ? 20.469 0.025 11.953 1 95.75 658 LEU A O 1
ATOM 5247 N N . VAL A 1 659 ? 18.703 -1.066 11.102 1 96.56 659 VAL A N 1
ATOM 5248 C CA . VAL A 1 659 ? 17.766 -0.556 12.094 1 96.56 659 VAL A CA 1
ATOM 5249 C C . VAL A 1 659 ? 18.172 -1.053 13.477 1 96.56 659 VAL A C 1
ATOM 5251 O O . VAL A 1 659 ? 18.156 -0.286 14.445 1 96.56 659 VAL A O 1
ATOM 5254 N N . ALA A 1 660 ? 18.516 -2.303 13.586 1 96.31 660 ALA A N 1
ATOM 5255 C CA . ALA A 1 660 ? 18.953 -2.871 14.859 1 96.31 660 ALA A CA 1
ATOM 5256 C C . ALA A 1 660 ? 20.234 -2.195 15.352 1 96.31 660 ALA A C 1
ATOM 5258 O O . ALA A 1 660 ? 20.359 -1.907 16.547 1 96.31 660 ALA A O 1
ATOM 5259 N N . ARG A 1 661 ? 21.125 -1.932 14.445 1 97.38 661 ARG A N 1
ATOM 5260 C CA . ARG A 1 661 ? 22.375 -1.267 14.812 1 97.38 661 ARG A CA 1
ATOM 5261 C C . ARG A 1 661 ? 22.125 0.184 15.211 1 97.38 661 ARG A C 1
ATOM 5263 O O . ARG A 1 661 ? 22.781 0.703 16.125 1 97.38 661 ARG A O 1
ATOM 5270 N N . MET A 1 662 ? 21.234 0.87 14.508 1 97.5 662 MET A N 1
ATOM 5271 C CA . MET A 1 662 ? 20.875 2.238 14.859 1 97.5 662 MET A CA 1
ATOM 5272 C C . MET A 1 662 ? 20.25 2.295 16.25 1 97.5 662 MET A C 1
ATOM 5274 O O . MET A 1 662 ? 20.516 3.223 17.016 1 97.5 662 MET A O 1
ATOM 5278 N N . LYS A 1 663 ? 19.391 1.325 16.562 1 97.31 663 LYS A N 1
ATOM 5279 C CA . LYS A 1 663 ? 18.812 1.216 17.906 1 97.31 663 LYS A CA 1
ATOM 5280 C C . LYS A 1 663 ? 19.922 1.126 18.969 1 97.31 663 LYS A C 1
ATOM 5282 O O . LYS A 1 663 ? 19.891 1.854 19.953 1 97.31 663 LYS A O 1
ATOM 5287 N N . VAL A 1 664 ? 20.875 0.285 18.734 1 97.25 664 VAL A N 1
ATOM 5288 C CA . VAL A 1 664 ? 21.984 0.096 19.656 1 97.25 664 VAL A CA 1
ATOM 5289 C C . VAL A 1 664 ? 22.781 1.397 19.797 1 97.25 664 VAL A C 1
ATOM 5291 O O . VAL A 1 664 ? 23.172 1.776 20.906 1 97.25 664 VAL A O 1
ATOM 5294 N N . TYR A 1 665 ? 22.984 2.07 18.719 1 97.5 665 TYR A N 1
ATOM 5295 C CA . TYR A 1 665 ? 23.703 3.336 18.703 1 97.5 665 TYR A CA 1
ATOM 5296 C C . TYR A 1 665 ? 22.984 4.383 19.547 1 97.5 665 TYR A C 1
ATOM 5298 O O . TYR A 1 665 ? 23.609 5.047 20.375 1 97.5 665 TYR A O 1
ATOM 5306 N N . ILE A 1 666 ? 21.672 4.555 19.344 1 98.12 666 ILE A N 1
ATOM 5307 C CA . ILE A 1 666 ? 20.891 5.551 20.062 1 98.12 666 ILE A CA 1
ATOM 5308 C C . ILE A 1 666 ? 20.906 5.238 21.562 1 98.12 666 ILE A C 1
ATOM 5310 O O . ILE A 1 666 ? 21.125 6.129 22.391 1 98.12 666 ILE A O 1
ATOM 5314 N N . LEU A 1 667 ? 20.734 3.996 21.922 1 97 667 LEU A N 1
ATOM 5315 C CA . LEU A 1 667 ? 20.734 3.607 23.328 1 97 667 LEU A CA 1
ATOM 5316 C C . LEU A 1 667 ? 22.109 3.793 23.953 1 97 667 LEU A C 1
ATOM 5318 O O . LEU A 1 667 ? 22.219 4.109 25.141 1 97 667 LEU A O 1
ATOM 5322 N N . HIS A 1 668 ? 23.156 3.652 23.156 1 95.88 668 HIS A N 1
ATOM 5323 C CA . HIS A 1 668 ? 24.5 3.898 23.641 1 95.88 668 HIS A CA 1
ATOM 5324 C C . HIS A 1 668 ? 24.719 5.379 23.938 1 95.88 668 HIS A C 1
ATOM 5326 O O . HIS A 1 668 ? 25.25 5.734 25 1 95.88 668 HIS A O 1
ATOM 5332 N N . GLN A 1 669 ? 24.297 6.258 23 1 96.5 669 GLN A N 1
ATOM 5333 C CA . GLN A 1 669 ? 24.547 7.691 23.109 1 96.5 669 GLN A CA 1
ATOM 5334 C C . GLN A 1 669 ? 23.703 8.312 24.219 1 96.5 669 GLN A C 1
ATOM 5336 O O . GLN A 1 669 ? 24.141 9.25 24.875 1 96.5 669 GLN A O 1
ATOM 5341 N N . PHE A 1 670 ? 22.469 7.801 24.469 1 97.75 670 PHE A N 1
ATOM 5342 C CA . PHE A 1 670 ? 21.531 8.508 25.328 1 97.75 670 PHE A CA 1
ATOM 5343 C C . PHE A 1 670 ? 21.094 7.629 26.5 1 97.75 670 PHE A C 1
ATOM 5345 O O . PHE A 1 670 ? 20.328 8.062 27.359 1 97.75 670 PHE A O 1
ATOM 5352 N N . GLY A 1 671 ? 21.547 6.383 26.578 1 95.81 671 GLY A N 1
ATOM 5353 C CA . GLY A 1 671 ? 21.078 5.402 27.547 1 95.81 671 GLY A CA 1
ATOM 5354 C C . GLY A 1 671 ? 21.219 5.871 28.984 1 95.81 671 GLY A C 1
ATOM 5355 O O . GLY A 1 671 ? 20.312 5.676 29.797 1 95.81 671 GLY A O 1
ATOM 5356 N N . SER A 1 672 ? 22.344 6.516 29.25 1 95 672 SER A N 1
ATOM 5357 C CA . SER A 1 672 ? 22.562 7.008 30.609 1 95 672 SER A CA 1
ATOM 5358 C C . SER A 1 672 ? 21.516 8.047 31 1 95 672 SER A C 1
ATOM 5360 O O . SER A 1 672 ? 20.953 7.992 32.094 1 95 672 SER A O 1
ATOM 5362 N N . LEU A 1 673 ? 21.281 8.984 30.094 1 96 673 LEU A N 1
ATOM 5363 C CA . LEU A 1 673 ? 20.25 9.984 30.328 1 96 673 LEU A CA 1
ATOM 5364 C C . LEU A 1 673 ? 18.875 9.344 30.453 1 96 673 LEU A C 1
ATOM 5366 O O . LEU A 1 673 ? 18.062 9.758 31.297 1 96 673 LEU A O 1
ATOM 5370 N N . MET A 1 674 ? 18.547 8.359 29.641 1 97.38 674 MET A N 1
ATOM 5371 C CA . MET A 1 674 ? 17.266 7.664 29.656 1 97.38 674 MET A CA 1
ATOM 5372 C C . MET A 1 674 ? 17.047 6.941 30.969 1 97.38 674 MET A C 1
ATOM 5374 O O . MET A 1 674 ? 15.977 7.047 31.578 1 97.38 674 MET A O 1
ATOM 5378 N N . ASN A 1 675 ? 18.047 6.34 31.5 1 95 675 ASN A N 1
ATOM 5379 C CA . ASN A 1 675 ? 17.953 5.523 32.688 1 95 675 ASN A CA 1
ATOM 5380 C C . ASN A 1 675 ? 17.891 6.387 33.969 1 95 675 ASN A C 1
ATOM 5382 O O . ASN A 1 675 ? 17.406 5.938 35 1 95 675 ASN A O 1
ATOM 5386 N N . ASN A 1 676 ? 18.328 7.578 33.812 1 94.5 676 ASN A N 1
ATOM 5387 C CA . ASN A 1 676 ? 18.375 8.461 34.969 1 94.5 676 ASN A CA 1
ATOM 5388 C C . ASN A 1 676 ? 17.109 9.289 35.094 1 94.5 676 ASN A C 1
ATOM 5390 O O . ASN A 1 676 ? 17 10.125 36 1 94.5 676 ASN A O 1
ATOM 5394 N N . GLN A 1 677 ? 16.172 9.102 34.219 1 96 677 GLN A N 1
ATOM 5395 C CA . GLN A 1 677 ? 14.922 9.844 34.344 1 96 677 GLN A CA 1
ATOM 5396 C C . GLN A 1 677 ? 14.055 9.289 35.469 1 96 677 GLN A C 1
ATOM 5398 O O . GLN A 1 677 ? 14.023 8.07 35.688 1 96 677 GLN A O 1
ATOM 5403 N N . THR A 1 678 ? 13.406 10.172 36.125 1 94.81 678 THR A N 1
ATOM 5404 C CA . THR A 1 678 ? 12.484 9.758 37.188 1 94.81 678 THR A CA 1
ATOM 5405 C C . THR A 1 678 ? 11.07 9.609 36.625 1 94.81 678 THR A C 1
ATOM 5407 O O . THR A 1 678 ? 10.75 10.141 35.562 1 94.81 678 THR A O 1
ATOM 5410 N N . TRP A 1 679 ? 10.227 8.953 37.344 1 95.94 679 TRP A N 1
ATOM 5411 C CA . TRP A 1 679 ? 8.859 8.703 36.906 1 95.94 679 TRP A CA 1
ATOM 5412 C C . TRP A 1 679 ? 7.859 9.352 37.844 1 95.94 679 TRP A C 1
ATOM 5414 O O . TRP A 1 679 ? 6.73 8.875 38 1 95.94 679 TRP A O 1
ATOM 5424 N N . VAL A 1 680 ? 8.352 10.398 38.531 1 93.25 680 VAL A N 1
ATOM 5425 C CA . VAL A 1 680 ? 7.531 11.18 39.438 1 93.25 680 VAL A CA 1
ATOM 5426 C C . VAL A 1 680 ? 7.352 12.594 38.875 1 93.25 680 VAL A C 1
ATOM 5428 O O . VAL A 1 680 ? 7.82 12.906 37.781 1 93.25 680 VAL A O 1
ATOM 5431 N N . GLU A 1 681 ? 6.676 13.422 39.594 1 92.25 681 GLU A N 1
ATOM 5432 C CA . GLU A 1 681 ? 6.379 14.781 39.125 1 92.25 681 GLU A CA 1
ATOM 5433 C C . GLU A 1 681 ? 7.66 15.594 38.969 1 92.25 681 GLU A C 1
ATOM 5435 O O . GLU A 1 681 ? 8.586 15.477 39.781 1 92.25 681 GLU A O 1
ATOM 5440 N N . GLU A 1 682 ? 7.699 16.375 37.906 1 92.19 682 GLU A N 1
ATOM 5441 C CA . GLU A 1 682 ? 8.773 17.297 37.562 1 92.19 682 GLU A CA 1
ATOM 5442 C C . GLU A 1 682 ? 8.234 18.703 37.312 1 92.19 682 GLU A C 1
ATOM 5444 O O . GLU A 1 682 ? 7.238 18.859 36.594 1 92.19 682 GLU A O 1
ATOM 5449 N N . GLU A 1 683 ? 8.844 19.703 37.906 1 89 683 GLU A N 1
ATOM 5450 C CA . GLU A 1 683 ? 8.312 21.062 37.844 1 89 683 GLU A CA 1
ATOM 5451 C C . GLU A 1 683 ? 8.867 21.828 36.656 1 89 683 GLU A C 1
ATOM 5453 O O . GLU A 1 683 ? 8.148 22.609 36.031 1 89 683 GLU A O 1
ATOM 5458 N N . SER A 1 684 ? 10.156 21.594 36.375 1 92.88 684 SER A N 1
ATOM 5459 C CA . SER A 1 684 ? 10.812 22.344 35.312 1 92.88 684 SER A CA 1
ATOM 5460 C C . SER A 1 684 ? 10.273 21.938 33.938 1 92.88 684 SER A C 1
ATOM 5462 O O . SER A 1 684 ? 10.32 20.75 33.562 1 92.88 684 SER A O 1
ATOM 5464 N N . VAL A 1 685 ? 9.758 22.938 33.188 1 94.75 685 VAL A N 1
ATOM 5465 C CA . VAL A 1 685 ? 9.211 22.672 31.859 1 94.75 685 VAL A CA 1
ATOM 5466 C C . VAL A 1 685 ? 10.289 22.078 30.953 1 94.75 685 VAL A C 1
ATOM 5468 O O . VAL A 1 685 ? 10.039 21.109 30.234 1 94.75 685 VAL A O 1
ATOM 5471 N N . SER A 1 686 ? 11.445 22.594 31.016 1 94.88 686 SER A N 1
ATOM 5472 C CA . SER A 1 686 ? 12.562 22.125 30.203 1 94.88 686 SER A CA 1
ATOM 5473 C C . SER A 1 686 ? 12.898 20.672 30.516 1 94.88 686 SER A C 1
ATOM 5475 O O . SER A 1 686 ? 13.148 19.875 29.609 1 94.88 686 SER A O 1
ATOM 5477 N N . LYS A 1 687 ? 12.898 20.297 31.781 1 95.19 687 LYS A N 1
ATOM 5478 C CA . LYS A 1 687 ? 13.195 18.922 32.188 1 95.19 687 LYS A CA 1
ATOM 5479 C C . LYS A 1 687 ? 12.07 17.984 31.781 1 95.19 687 LYS A C 1
ATOM 5481 O O . LYS A 1 687 ? 12.328 16.812 31.438 1 95.19 687 LYS A O 1
ATOM 5486 N N . GLN A 1 688 ? 10.844 18.453 31.844 1 95.62 688 GLN A N 1
ATOM 5487 C CA . GLN A 1 688 ? 9.719 17.656 31.359 1 95.62 688 GLN A CA 1
ATOM 5488 C C . GLN A 1 688 ? 9.859 17.344 29.875 1 95.62 688 GLN A C 1
ATOM 5490 O O . GLN A 1 688 ? 9.609 16.203 29.453 1 95.62 688 GLN A O 1
ATOM 5495 N N . GLU A 1 689 ? 10.25 18.344 29.078 1 95.94 689 GLU A N 1
ATOM 5496 C CA . GLU A 1 689 ? 10.461 18.141 27.656 1 95.94 689 GLU A CA 1
ATOM 5497 C C . GLU A 1 689 ? 11.547 17.109 27.391 1 95.94 689 GLU A C 1
ATOM 5499 O O . GLU A 1 689 ? 11.383 16.219 26.547 1 95.94 689 GLU A O 1
ATOM 5504 N N . LEU A 1 690 ? 12.625 17.266 28.141 1 96.81 690 LEU A N 1
ATOM 5505 C CA . LEU A 1 690 ? 13.75 16.344 28.016 1 96.81 690 LEU A CA 1
ATOM 5506 C C . LEU A 1 690 ? 13.328 14.914 28.344 1 96.81 690 LEU A C 1
ATOM 5508 O O . LEU A 1 690 ? 13.578 13.992 27.562 1 96.81 690 LEU A O 1
ATOM 5512 N N . ARG A 1 691 ? 12.688 14.773 29.484 1 96.88 691 ARG A N 1
ATOM 5513 C CA . ARG A 1 691 ? 12.258 13.461 29.953 1 96.88 691 ARG A CA 1
ATOM 5514 C C . ARG A 1 691 ? 11.273 12.82 28.984 1 96.88 691 ARG A C 1
ATOM 5516 O O . ARG A 1 691 ? 11.367 11.625 28.688 1 96.88 691 ARG A O 1
ATOM 5523 N N . SER A 1 692 ? 10.328 13.547 28.484 1 96.19 692 SER A N 1
ATOM 5524 C CA . SER A 1 692 ? 9.344 13.039 27.531 1 96.19 692 SER A CA 1
ATOM 5525 C C . SER A 1 692 ? 10.016 12.5 26.266 1 96.19 692 SER A C 1
ATOM 5527 O O . SER A 1 692 ? 9.695 11.406 25.812 1 96.19 692 SER A O 1
ATOM 5529 N N . ALA A 1 693 ? 10.945 13.25 25.703 1 96.88 693 ALA A N 1
ATOM 5530 C CA . ALA A 1 693 ? 11.625 12.852 24.484 1 96.88 693 ALA A CA 1
ATOM 5531 C C . ALA A 1 693 ? 12.469 11.594 24.703 1 96.88 693 ALA A C 1
ATOM 5533 O O . ALA A 1 693 ? 12.469 10.688 23.875 1 96.88 693 ALA A O 1
ATOM 5534 N N . LEU A 1 694 ? 13.188 11.57 25.828 1 98.25 694 LEU A N 1
ATOM 5535 C CA . LEU A 1 694 ? 14.062 10.445 26.156 1 98.25 694 LEU A CA 1
ATOM 5536 C C . LEU A 1 694 ? 13.258 9.164 26.344 1 98.25 694 LEU A C 1
ATOM 5538 O O . LEU A 1 694 ? 13.586 8.133 25.766 1 98.25 694 LEU A O 1
ATOM 5542 N N . LEU A 1 695 ? 12.211 9.258 27.109 1 98.31 695 LEU A N 1
ATOM 5543 C CA . LEU A 1 695 ? 11.469 8.055 27.469 1 98.31 695 LEU A CA 1
ATOM 5544 C C . LEU A 1 695 ? 10.594 7.586 26.312 1 98.31 695 LEU A C 1
ATOM 5546 O O . LEU A 1 695 ? 10.391 6.383 26.125 1 98.31 695 LEU A O 1
ATOM 5550 N N . GLU A 1 696 ? 10.039 8.508 25.5 1 97.31 696 GLU A N 1
ATOM 5551 C CA . GLU A 1 696 ? 9.312 8.094 24.312 1 97.31 696 GLU A CA 1
ATOM 5552 C C . GLU A 1 696 ? 10.211 7.312 23.359 1 97.31 696 GLU A C 1
ATOM 5554 O O . GLU A 1 696 ? 9.781 6.324 22.766 1 97.31 696 GLU A O 1
ATOM 5559 N N . THR A 1 697 ? 11.453 7.75 23.219 1 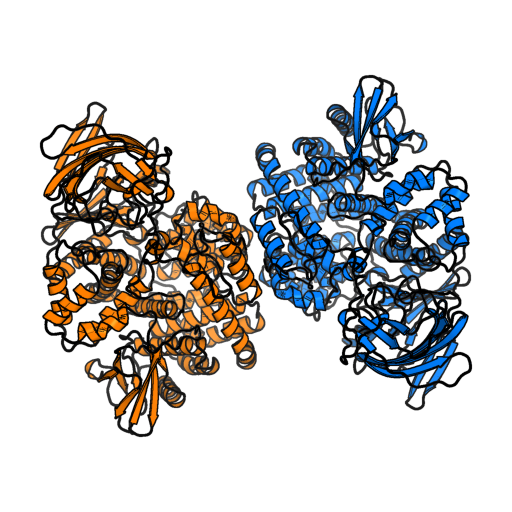98.12 697 THR A N 1
ATOM 5560 C CA . THR A 1 697 ? 12.406 7.055 22.359 1 98.12 697 THR A CA 1
ATOM 5561 C C . THR A 1 697 ? 12.797 5.711 22.969 1 98.12 697 THR A C 1
ATOM 5563 O O . THR A 1 697 ? 12.773 4.684 22.281 1 98.12 697 THR A O 1
ATOM 5566 N N . ALA A 1 698 ? 13.117 5.703 24.266 1 98.19 698 ALA A N 1
ATOM 5567 C CA . ALA A 1 698 ? 13.555 4.484 24.938 1 98.19 698 ALA A CA 1
ATOM 5568 C C . ALA A 1 698 ? 12.484 3.404 24.875 1 98.19 698 ALA A C 1
ATOM 5570 O O . ALA A 1 698 ? 12.758 2.26 24.516 1 98.19 698 ALA A O 1
ATOM 5571 N N . CYS A 1 699 ? 11.25 3.738 25.25 1 98 699 CYS A N 1
ATOM 5572 C CA . CYS A 1 699 ? 10.156 2.775 25.219 1 98 699 CYS A CA 1
ATOM 5573 C C . CYS A 1 699 ? 9.797 2.383 23.797 1 98 699 CYS A C 1
ATOM 5575 O O . CYS A 1 699 ? 9.438 1.233 23.531 1 98 699 CYS A O 1
ATOM 5577 N N . GLY A 1 700 ? 9.906 3.369 22.891 1 96.44 700 GLY A N 1
ATOM 5578 C CA . GLY A 1 700 ? 9.656 3.072 21.484 1 96.44 700 GLY A CA 1
ATOM 5579 C C . GLY A 1 700 ? 10.633 2.07 20.906 1 96.44 700 GLY A C 1
ATOM 5580 O O . GLY A 1 700 ? 10.289 1.316 19.984 1 96.44 700 GLY A O 1
ATOM 5581 N N . LEU A 1 701 ? 11.852 2.074 21.438 1 96.69 701 LEU A N 1
ATOM 5582 C CA . LEU A 1 701 ? 12.875 1.128 21.016 1 96.69 701 LEU A CA 1
ATOM 5583 C C . LEU A 1 701 ? 12.82 -0.146 21.844 1 96.69 701 LEU A C 1
ATOM 5585 O O . LEU A 1 701 ? 13.719 -0.985 21.781 1 96.69 701 LEU A O 1
ATOM 5589 N N . ASN A 1 702 ? 11.797 -0.262 22.688 1 94.38 702 ASN A N 1
ATOM 5590 C CA . ASN A 1 702 ? 11.484 -1.438 23.484 1 94.38 702 ASN A CA 1
ATOM 5591 C C . ASN A 1 702 ? 12.555 -1.695 24.547 1 94.38 702 ASN A C 1
ATOM 5593 O O . ASN A 1 702 ? 12.914 -2.846 24.812 1 94.38 702 ASN A O 1
ATOM 5597 N N . GLU A 1 703 ? 13.102 -0.606 25 1 96.62 703 GLU A N 1
ATOM 5598 C CA . GLU A 1 703 ? 13.969 -0.772 26.156 1 96.62 703 GLU A CA 1
ATOM 5599 C C . GLU A 1 703 ? 13.195 -1.326 27.344 1 96.62 703 GLU A C 1
ATOM 5601 O O . GLU A 1 703 ? 12.234 -0.71 27.812 1 96.62 703 GLU A O 1
ATOM 5606 N N . GLU A 1 704 ? 13.586 -2.354 27.938 1 95.5 704 GLU A N 1
ATOM 5607 C CA . GLU A 1 704 ? 12.82 -3.154 28.891 1 95.5 704 GLU A CA 1
ATOM 5608 C C . GLU A 1 704 ? 12.477 -2.35 30.141 1 95.5 704 GLU A C 1
ATOM 5610 O O . GLU A 1 704 ? 11.344 -2.377 30.609 1 95.5 704 GLU A O 1
ATOM 5615 N N . ASN A 1 705 ? 13.438 -1.675 30.672 1 95.94 705 ASN A N 1
ATOM 5616 C CA . ASN A 1 705 ? 13.203 -0.895 31.875 1 95.94 705 ASN A CA 1
ATOM 5617 C C . ASN A 1 705 ? 12.133 0.168 31.656 1 95.94 705 ASN A C 1
ATOM 5619 O O . ASN A 1 705 ? 11.266 0.369 32.531 1 95.94 705 ASN A O 1
ATOM 5623 N N . CYS A 1 706 ? 12.242 0.833 30.578 1 97.44 706 CYS A N 1
ATOM 5624 C CA . CYS A 1 706 ? 11.281 1.883 30.25 1 97.44 706 CYS A CA 1
ATOM 5625 C C . CYS A 1 706 ? 9.883 1.306 30.078 1 97.44 706 CYS A C 1
ATOM 5627 O O . CYS A 1 706 ? 8.922 1.819 30.656 1 97.44 706 CYS A O 1
ATOM 5629 N N . THR A 1 707 ? 9.75 0.201 29.297 1 97.62 707 THR A N 1
ATOM 5630 C CA . THR A 1 707 ? 8.445 -0.386 29.031 1 97.62 707 THR A CA 1
ATOM 5631 C C . THR A 1 707 ? 7.828 -0.96 30.297 1 97.62 707 THR A C 1
ATOM 5633 O O . THR A 1 707 ? 6.617 -0.872 30.5 1 97.62 707 THR A O 1
ATOM 5636 N N . GLN A 1 708 ? 8.633 -1.52 31.188 1 97.38 708 GLN A N 1
ATOM 5637 C CA . GLN A 1 708 ? 8.133 -2.08 32.438 1 97.38 708 GLN A CA 1
ATOM 5638 C C . GLN A 1 708 ? 7.59 -0.987 33.344 1 97.38 708 GLN A C 1
ATOM 5640 O O . GLN A 1 708 ? 6.531 -1.15 33.969 1 97.38 708 GLN A O 1
ATOM 5645 N N . GLN A 1 709 ? 8.352 0.096 33.438 1 97.31 709 GLN A N 1
ATOM 5646 C CA . GLN A 1 709 ? 7.902 1.214 34.281 1 97.31 709 GLN A CA 1
ATOM 5647 C C . GLN A 1 709 ? 6.609 1.816 33.719 1 97.31 709 GLN A C 1
ATOM 5649 O O . GLN A 1 709 ? 5.695 2.129 34.5 1 97.31 709 GLN A O 1
ATOM 5654 N N . ALA A 1 710 ? 6.551 1.987 32.438 1 98.25 710 ALA A N 1
ATOM 5655 C CA . ALA A 1 710 ? 5.359 2.547 31.797 1 98.25 710 ALA A CA 1
ATOM 5656 C C . ALA A 1 710 ? 4.148 1.647 32 1 98.25 710 ALA A C 1
ATOM 5658 O O . ALA A 1 710 ? 3.053 2.133 32.312 1 98.25 710 ALA A O 1
ATOM 5659 N N . LYS A 1 711 ? 4.32 0.349 31.875 1 97.75 711 LYS A N 1
ATOM 5660 C CA . LYS A 1 711 ? 3.244 -0.614 32.094 1 97.75 711 LYS A CA 1
ATOM 5661 C C . LYS A 1 711 ? 2.752 -0.57 33.531 1 97.75 711 LYS A C 1
ATOM 5663 O O . LYS A 1 711 ? 1.546 -0.61 33.781 1 97.75 711 LYS A O 1
ATOM 5668 N N . ALA A 1 712 ? 3.691 -0.541 34.438 1 96.75 712 ALA A N 1
ATOM 5669 C CA . ALA A 1 712 ? 3.344 -0.491 35.875 1 96.75 712 ALA A CA 1
ATOM 5670 C C . ALA A 1 712 ? 2.535 0.761 36.188 1 96.75 712 ALA A C 1
ATOM 5672 O O . ALA A 1 712 ? 1.558 0.699 36.938 1 96.75 712 ALA A O 1
ATOM 5673 N N . LEU A 1 713 ? 3.002 1.883 35.719 1 96.88 713 LEU A N 1
ATOM 5674 C CA . LEU A 1 713 ? 2.295 3.137 35.938 1 96.88 713 LEU A CA 1
ATOM 5675 C C . LEU A 1 713 ? 0.887 3.082 35.375 1 96.88 713 LEU A C 1
ATOM 5677 O O . LEU A 1 713 ? -0.056 3.613 35.938 1 96.88 713 LEU A O 1
ATOM 5681 N N . PHE A 1 714 ? 0.714 2.492 34.156 1 97.75 714 PHE A N 1
ATOM 5682 C CA . PHE A 1 714 ? -0.6 2.367 33.531 1 97.75 714 PHE A CA 1
ATOM 5683 C C . PHE A 1 714 ? -1.514 1.483 34.375 1 97.75 714 PHE A C 1
ATOM 5685 O O . PHE A 1 714 ? -2.689 1.802 34.562 1 97.75 714 PHE A O 1
ATOM 5692 N N . GLN A 1 715 ? -0.976 0.365 34.844 1 97 715 GLN A N 1
ATOM 5693 C CA . GLN A 1 715 ? -1.764 -0.548 35.656 1 97 715 GLN A CA 1
ATOM 5694 C C . GLN A 1 715 ? -2.246 0.136 36.938 1 97 715 GLN A C 1
ATOM 5696 O O . GLN A 1 715 ? -3.396 -0.038 37.344 1 97 715 GLN A O 1
ATOM 5701 N N . LYS A 1 716 ? -1.319 0.877 37.531 1 95.94 716 LYS A N 1
ATOM 5702 C CA . LYS A 1 716 ? -1.702 1.632 38.719 1 95.94 716 LYS A CA 1
ATOM 5703 C C . LYS A 1 716 ? -2.811 2.633 38.406 1 95.94 716 LYS A C 1
ATOM 5705 O O . LYS A 1 716 ? -3.721 2.832 39.219 1 95.94 716 LYS A O 1
ATOM 5710 N N . TYR A 1 717 ? -2.67 3.277 37.281 1 95 717 TYR A N 1
ATOM 5711 C CA . TYR A 1 717 ? -3.658 4.246 36.844 1 95 717 TYR A CA 1
ATOM 5712 C C . TYR A 1 717 ? -5.016 3.582 36.625 1 95 717 TYR A C 1
ATOM 5714 O O . TYR A 1 717 ? -6.043 4.109 37.062 1 95 717 TYR A O 1
ATOM 5722 N N . VAL A 1 718 ? -5.09 2.453 36 1 95.06 718 VAL A N 1
ATOM 5723 C CA . VAL A 1 718 ? -6.309 1.708 35.688 1 95.06 718 VAL A CA 1
ATOM 5724 C C . VAL A 1 718 ? -6.922 1.19 37 1 95.06 718 VAL A C 1
ATOM 5726 O O . VAL A 1 718 ? -8.125 1.324 37.219 1 95.06 718 VAL A O 1
ATOM 5729 N N . ASP A 1 719 ? -6.086 0.615 37.875 1 94.81 719 ASP A N 1
ATOM 5730 C CA . ASP A 1 719 ? -6.551 0.012 39.125 1 94.81 719 ASP A CA 1
ATOM 5731 C C . ASP A 1 719 ? -7.168 1.061 40.031 1 94.81 719 ASP A C 1
ATOM 5733 O O . ASP A 1 719 ? -8.062 0.75 40.812 1 94.81 719 ASP A O 1
ATOM 5737 N N . SER A 1 720 ? -6.676 2.229 39.938 1 92.5 720 SER A N 1
ATOM 5738 C CA . SER A 1 720 ? -7.176 3.295 40.812 1 92.5 720 SER A CA 1
ATOM 5739 C C . SER A 1 720 ? -8.367 4.008 40.156 1 92.5 720 SER A C 1
ATOM 5741 O O . SER A 1 720 ? -8.836 5.023 40.688 1 92.5 720 SER A O 1
ATOM 5743 N N . ASN A 1 721 ? -8.781 3.572 39.031 1 84.56 721 ASN A N 1
ATOM 5744 C CA . ASN A 1 721 ? -9.844 4.203 38.25 1 84.56 721 ASN A CA 1
ATOM 5745 C C . ASN A 1 721 ? -9.531 5.664 37.969 1 84.56 721 ASN A C 1
ATOM 5747 O O . ASN A 1 721 ? -10.398 6.531 38.094 1 84.56 721 ASN A O 1
ATOM 5751 N N . GLY A 1 722 ? -8.219 5.934 37.781 1 77.06 722 GLY A N 1
ATOM 5752 C CA . GLY A 1 722 ? -7.781 7.25 37.344 1 77.06 722 GLY A CA 1
ATOM 5753 C C . GLY A 1 722 ? -7.477 8.188 38.469 1 77.06 722 GLY A C 1
ATOM 5754 O O . GLY A 1 722 ? -7.137 9.359 38.25 1 77.06 722 GLY A O 1
ATOM 5755 N N . THR A 1 723 ? -7.5 7.707 39.688 1 82.38 723 THR A N 1
ATOM 5756 C CA . THR A 1 723 ? -7.254 8.578 40.844 1 82.38 723 THR A CA 1
ATOM 5757 C C . THR A 1 723 ? -5.754 8.773 41.062 1 82.38 723 THR A C 1
ATOM 5759 O O . THR A 1 723 ? -5.324 9.828 41.531 1 82.38 723 THR A O 1
ATOM 5762 N N . THR A 1 724 ? -5.086 7.707 40.812 1 86.44 724 THR A N 1
ATOM 5763 C CA . THR A 1 724 ? -3.639 7.891 40.781 1 86.44 724 THR A CA 1
ATOM 5764 C C . THR A 1 724 ? -3.193 8.523 39.469 1 86.44 724 THR A C 1
ATOM 5766 O O . THR A 1 724 ? -3.434 7.973 38.406 1 86.44 724 THR A O 1
ATOM 5769 N N . ARG A 1 725 ? -2.543 9.57 39.625 1 85.62 725 ARG A N 1
ATOM 5770 C CA . ARG A 1 725 ? -2.252 10.359 38.438 1 85.62 725 ARG A CA 1
ATOM 5771 C C . ARG A 1 725 ? -0.914 9.961 37.844 1 85.62 725 ARG A C 1
ATOM 5773 O O . ARG A 1 725 ? 0.046 9.68 38.562 1 85.62 725 ARG A O 1
ATOM 5780 N N . ILE A 1 726 ? -0.876 9.922 36.531 1 93.44 726 ILE A N 1
ATOM 5781 C CA . ILE A 1 726 ? 0.362 9.883 35.781 1 93.44 726 ILE A CA 1
ATOM 5782 C C . ILE A 1 726 ? 0.852 11.297 35.5 1 93.44 726 ILE A C 1
ATOM 5784 O O . ILE A 1 726 ? 0.098 12.133 35 1 93.44 726 ILE A O 1
ATOM 5788 N N . PRO A 1 727 ? 2.104 11.602 35.906 1 92.12 727 PRO A N 1
ATOM 5789 C CA . PRO A 1 727 ? 2.582 12.93 35.531 1 92.12 727 PRO A CA 1
ATOM 5790 C C . PRO A 1 727 ? 2.291 13.281 34.094 1 92.12 727 PRO A C 1
ATOM 5792 O O . PRO A 1 727 ? 2.416 12.43 33.219 1 92.12 727 PRO A O 1
ATOM 5795 N N . GLY A 1 728 ? 1.853 14.516 33.812 1 90.31 728 GLY A N 1
ATOM 5796 C CA . GLY A 1 728 ? 1.37 14.945 32.531 1 90.31 728 GLY A CA 1
ATOM 5797 C C . GLY A 1 728 ? 2.361 14.68 31.406 1 90.31 728 GLY A C 1
ATOM 5798 O O . GLY A 1 728 ? 1.975 14.25 30.312 1 90.31 728 GLY A O 1
ATOM 5799 N N . ASP A 1 729 ? 3.65 14.922 31.672 1 92.81 729 ASP A N 1
ATOM 5800 C CA . ASP A 1 729 ? 4.676 14.781 30.641 1 92.81 729 ASP A CA 1
ATOM 5801 C C . ASP A 1 729 ? 5 13.312 30.375 1 92.81 729 ASP A C 1
ATOM 5803 O O . ASP A 1 729 ? 5.629 12.977 29.375 1 92.81 729 ASP A O 1
ATOM 5807 N N . LEU A 1 730 ? 4.512 12.398 31.25 1 95.69 730 LEU A N 1
ATOM 5808 C CA . LEU A 1 730 ? 4.781 10.969 31.109 1 95.69 730 LEU A CA 1
ATOM 5809 C C . LEU A 1 730 ? 3.582 10.25 30.5 1 95.69 730 LEU A C 1
ATOM 5811 O O . LEU A 1 730 ? 3.697 9.102 30.062 1 95.69 730 LEU A O 1
ATOM 5815 N N . GLN A 1 731 ? 2.482 10.914 30.453 1 95.31 731 GLN A N 1
ATOM 5816 C CA . GLN A 1 731 ? 1.242 10.273 30.031 1 95.31 731 GLN A CA 1
ATOM 5817 C C . GLN A 1 731 ? 1.393 9.672 28.641 1 95.31 731 GLN A C 1
ATOM 5819 O O . GLN A 1 731 ? 0.969 8.539 28.391 1 95.31 731 GLN A O 1
ATOM 5824 N N . GLN A 1 732 ? 1.982 10.406 27.734 1 96.56 732 GLN A N 1
ATOM 5825 C CA . GLN A 1 732 ? 2.055 9.938 26.344 1 96.56 732 GLN A CA 1
ATOM 5826 C C . GLN A 1 732 ? 2.824 8.625 26.25 1 96.56 732 GLN A C 1
ATOM 5828 O O . GLN A 1 732 ? 2.389 7.691 25.578 1 96.56 732 GLN A O 1
ATOM 5833 N N . VAL A 1 733 ? 3.996 8.516 26.891 1 97.94 733 VAL A N 1
ATOM 5834 C CA . VAL A 1 733 ? 4.816 7.312 26.828 1 97.94 733 VAL A CA 1
ATOM 5835 C C . VAL A 1 733 ? 4.066 6.145 27.453 1 97.94 733 VAL A C 1
ATOM 5837 O O . VAL A 1 733 ? 4.109 5.02 26.953 1 97.94 733 VAL A O 1
ATOM 5840 N N . VAL A 1 734 ? 3.398 6.402 28.562 1 98.12 734 VAL A N 1
ATOM 5841 C CA . VAL A 1 734 ? 2.65 5.371 29.281 1 98.12 734 VAL A CA 1
ATOM 5842 C C . VAL A 1 734 ? 1.521 4.852 28.391 1 98.12 734 VAL A C 1
ATOM 5844 O O . VAL A 1 734 ? 1.342 3.637 28.25 1 98.12 734 VAL A O 1
ATOM 5847 N N . PHE A 1 735 ? 0.772 5.723 27.734 1 98.19 735 PHE A N 1
ATOM 5848 C CA . PHE A 1 735 ? -0.341 5.328 26.875 1 98.19 735 PHE A CA 1
ATOM 5849 C C . PHE A 1 735 ? 0.164 4.633 25.625 1 98.19 735 PHE A C 1
ATOM 5851 O O . PHE A 1 735 ? -0.475 3.707 25.125 1 98.19 735 PHE A O 1
ATOM 5858 N N . ASN A 1 736 ? 1.282 5.105 25.062 1 98.31 736 ASN A N 1
ATOM 5859 C CA . ASN A 1 736 ? 1.883 4.422 23.922 1 98.31 736 ASN A CA 1
ATOM 5860 C C . ASN A 1 736 ? 2.174 2.957 24.234 1 98.31 736 ASN A C 1
ATOM 5862 O O . ASN A 1 736 ? 1.853 2.072 23.453 1 98.31 736 ASN A O 1
ATOM 5866 N N . VAL A 1 737 ? 2.803 2.738 25.359 1 98.38 737 VAL A N 1
ATOM 5867 C CA . VAL A 1 737 ? 3.18 1.383 25.75 1 98.38 737 VAL A CA 1
ATOM 5868 C C . VAL A 1 737 ? 1.925 0.547 25.984 1 98.38 737 VAL A C 1
ATOM 5870 O O . VAL A 1 737 ? 1.852 -0.609 25.562 1 98.38 737 VAL A O 1
ATOM 5873 N N . ALA A 1 738 ? 0.938 1.126 26.641 1 98 738 ALA A N 1
ATOM 5874 C CA . ALA A 1 738 ? -0.322 0.427 26.891 1 98 738 ALA A CA 1
ATOM 5875 C C . ALA A 1 738 ? -0.977 0.005 25.578 1 98 738 ALA A C 1
ATOM 5877 O O . ALA A 1 738 ? -1.513 -1.101 25.469 1 98 738 ALA A O 1
ATOM 5878 N N . ALA A 1 739 ? -0.913 0.838 24.594 1 97.56 739 ALA A N 1
ATOM 5879 C CA . ALA A 1 739 ? -1.604 0.627 23.312 1 97.56 739 ALA A CA 1
ATOM 5880 C C . ALA A 1 739 ? -0.921 -0.461 22.5 1 97.56 739 ALA A C 1
ATOM 5882 O O . ALA A 1 739 ? -1.492 -0.967 21.531 1 97.56 739 ALA A O 1
ATOM 5883 N N . GLN A 1 740 ? 0.309 -0.847 22.859 1 95.38 740 GLN A N 1
ATOM 5884 C CA . GLN A 1 740 ? 1.013 -1.908 22.141 1 95.38 740 GLN A CA 1
ATOM 5885 C C . GLN A 1 740 ? 0.564 -3.285 22.625 1 95.38 740 GLN A C 1
ATOM 5887 O O . GLN A 1 740 ? 0.848 -4.297 21.984 1 95.38 740 GLN A O 1
ATOM 5892 N N . SER A 1 741 ? -0.187 -3.303 23.703 1 93.5 741 SER A N 1
ATOM 5893 C CA . SER A 1 741 ? -0.642 -4.559 24.297 1 93.5 741 SER A CA 1
ATOM 5894 C C . SER A 1 741 ? -2.053 -4.906 23.828 1 93.5 741 SER A C 1
ATOM 5896 O O . SER A 1 741 ? -2.924 -4.035 23.766 1 93.5 741 SER A O 1
ATOM 5898 N N . ASP A 1 742 ? -2.352 -6.152 23.547 1 90.75 742 ASP A N 1
ATOM 5899 C CA . ASP A 1 742 ? -3.678 -6.613 23.141 1 90.75 742 ASP A CA 1
ATOM 5900 C C . ASP A 1 742 ? -4.68 -6.457 24.281 1 90.75 742 ASP A C 1
ATOM 5902 O O . ASP A 1 742 ? -5.859 -6.191 24.047 1 90.75 742 ASP A O 1
ATOM 5906 N N . GLU A 1 743 ? -4.215 -6.594 25.438 1 93 743 GLU A N 1
ATOM 5907 C CA . GLU A 1 743 ? -5.086 -6.527 26.609 1 93 743 GLU A CA 1
ATOM 5908 C C . GLU A 1 743 ? -5.395 -5.082 26.984 1 93 743 GLU A C 1
ATOM 5910 O O . GLU A 1 743 ? -6.527 -4.758 27.344 1 93 743 GLU A O 1
ATOM 5915 N N . ASP A 1 744 ? -4.398 -4.23 26.875 1 96.81 744 ASP A N 1
ATOM 5916 C CA . ASP A 1 744 ? -4.531 -2.883 27.422 1 96.81 744 ASP A CA 1
ATOM 5917 C C . ASP A 1 744 ? -5.117 -1.928 26.375 1 96.81 744 ASP A C 1
ATOM 5919 O O . ASP A 1 744 ? -5.645 -0.87 26.734 1 96.81 744 ASP A O 1
ATOM 5923 N N . TRP A 1 745 ? -5.082 -2.234 25.094 1 97.81 745 TRP A N 1
ATOM 5924 C CA . TRP A 1 745 ? -5.602 -1.346 24.062 1 97.81 745 TRP A CA 1
ATOM 5925 C C . TRP A 1 745 ? -7.094 -1.095 24.25 1 97.81 745 TRP A C 1
ATOM 5927 O O . TRP A 1 745 ? -7.535 0.056 24.297 1 97.81 745 TRP A O 1
ATOM 5937 N N . PRO A 1 746 ? -7.961 -2.189 24.469 1 97.19 746 PRO A N 1
ATOM 5938 C CA . PRO A 1 746 ? -9.383 -1.932 24.719 1 97.19 746 PRO A CA 1
ATOM 5939 C C . PRO A 1 746 ? -9.617 -1.151 26.016 1 97.19 746 PRO A C 1
ATOM 5941 O O . PRO A 1 746 ? -10.555 -0.346 26.078 1 97.19 746 PRO A O 1
ATOM 5944 N N . THR A 1 747 ? -8.75 -1.417 26.984 1 97.38 747 THR A N 1
ATOM 5945 C CA . THR A 1 747 ? -8.859 -0.678 28.25 1 97.38 747 THR A CA 1
ATOM 5946 C C . THR A 1 747 ? -8.617 0.811 28.016 1 97.38 747 THR A C 1
ATOM 5948 O O . THR A 1 747 ? -9.375 1.651 28.516 1 97.38 747 THR A O 1
ATOM 5951 N N . LEU A 1 748 ? -7.57 1.137 27.281 1 97.75 748 LEU A N 1
ATOM 5952 C CA . LEU A 1 748 ? -7.246 2.525 26.969 1 97.75 748 LEU A CA 1
ATOM 5953 C C . LEU A 1 748 ? -8.352 3.166 26.141 1 97.75 748 LEU A C 1
ATOM 5955 O O . LEU A 1 748 ? -8.672 4.34 26.328 1 97.75 748 LEU A O 1
ATOM 5959 N N . LEU A 1 749 ? -8.93 2.42 25.172 1 97.75 749 LEU A N 1
ATOM 5960 C CA . LEU A 1 749 ? -10.023 2.924 24.359 1 97.75 749 LEU A CA 1
ATOM 5961 C C . LEU A 1 749 ? -11.234 3.264 25.219 1 97.75 749 LEU A C 1
ATOM 5963 O O . LEU A 1 749 ? -11.883 4.293 25.016 1 97.75 749 LEU A O 1
ATOM 5967 N N . ASN A 1 750 ? -11.523 2.418 26.172 1 95.5 750 ASN A N 1
ATOM 5968 C CA . ASN A 1 750 ? -12.617 2.688 27.094 1 95.5 750 ASN A CA 1
ATOM 5969 C C . ASN A 1 750 ? -12.367 3.955 27.906 1 95.5 750 ASN A C 1
ATOM 5971 O O . ASN A 1 750 ? -13.281 4.742 28.141 1 95.5 750 ASN A O 1
ATOM 5975 N N . MET A 1 751 ? -11.164 4.133 28.344 1 93.69 751 MET A N 1
ATOM 5976 C CA . MET A 1 751 ? -10.797 5.34 29.078 1 93.69 751 MET A CA 1
ATOM 5977 C C . MET A 1 751 ? -10.93 6.574 28.188 1 93.69 751 MET A C 1
ATOM 5979 O O . MET A 1 751 ? -11.414 7.617 28.641 1 93.69 751 MET A O 1
ATOM 5983 N N . TYR A 1 752 ? -10.5 6.496 27 1 95.38 752 TYR A N 1
ATOM 5984 C CA . TYR A 1 752 ? -10.609 7.574 26.031 1 95.38 752 TYR A CA 1
ATOM 5985 C C . TYR A 1 752 ? -12.055 8.031 25.875 1 95.38 752 TYR A C 1
ATOM 5987 O O . TYR A 1 752 ? -12.328 9.227 25.797 1 95.38 752 TYR A O 1
ATOM 5995 N N . GLU A 1 753 ? -12.977 7.125 25.828 1 91.38 753 GLU A N 1
ATOM 5996 C CA . GLU A 1 753 ? -14.383 7.426 25.578 1 91.38 753 GLU A CA 1
ATOM 5997 C C . GLU A 1 753 ? -15.008 8.133 26.781 1 91.38 753 GLU A C 1
ATOM 5999 O O . GLU A 1 753 ? -16.031 8.82 26.641 1 91.38 753 GLU A O 1
ATOM 6004 N N . HIS A 1 754 ? -14.297 8.102 27.969 1 86.19 754 HIS A N 1
ATOM 6005 C CA . HIS A 1 754 ? -14.953 8.594 29.172 1 86.19 754 HIS A CA 1
ATOM 6006 C C . HIS A 1 754 ? -14.188 9.758 29.797 1 86.19 754 HIS A C 1
ATOM 6008 O O . HIS A 1 754 ? -14.711 10.477 30.641 1 86.19 754 HIS A O 1
ATOM 6014 N N . VAL A 1 755 ? -13.008 9.914 29.297 1 85.5 755 VAL A N 1
ATOM 6015 C CA . VAL A 1 755 ? -12.18 10.977 29.875 1 85.5 755 VAL A CA 1
ATOM 6016 C C . VAL A 1 755 ? -12.758 12.344 29.5 1 85.5 755 VAL A C 1
ATOM 6018 O O . VAL A 1 755 ? -13.234 12.531 28.375 1 85.5 755 VAL A O 1
ATOM 6021 N N . THR A 1 756 ? -12.688 13.328 30.438 1 78.31 756 THR A N 1
ATOM 6022 C CA . THR A 1 756 ? -13.32 14.625 30.234 1 78.31 756 THR A CA 1
ATOM 6023 C C . THR A 1 756 ? -12.273 15.695 29.906 1 78.31 756 THR A C 1
ATOM 6025 O O . THR A 1 756 ? -12.586 16.719 29.297 1 78.31 756 THR A O 1
ATOM 6028 N N . TYR A 1 757 ? -11.094 15.484 30.359 1 81 757 TYR A N 1
ATOM 6029 C CA . TYR A 1 757 ? -10.039 16.453 30.109 1 81 757 TYR A CA 1
ATOM 6030 C C . TYR A 1 757 ? -9.43 16.266 28.719 1 81 757 TYR A C 1
ATOM 6032 O O . TYR A 1 757 ? -8.812 15.227 28.453 1 81 757 TYR A O 1
ATOM 6040 N N . ASP A 1 758 ? -9.453 17.25 27.859 1 84.25 758 ASP A N 1
ATOM 6041 C CA . ASP A 1 758 ? -9.172 17.125 26.438 1 84.25 758 ASP A CA 1
ATOM 6042 C C . ASP A 1 758 ? -7.691 16.828 26.188 1 84.25 758 ASP A C 1
ATOM 6044 O O . ASP A 1 758 ? -7.34 16.094 25.266 1 84.25 758 ASP A O 1
ATOM 6048 N N . ALA A 1 759 ? -6.828 17.469 26.969 1 87.19 759 ALA A N 1
ATOM 6049 C CA . ALA A 1 759 ? -5.402 17.203 26.766 1 87.19 759 ALA A CA 1
ATOM 6050 C C . ALA A 1 759 ? -5.066 15.742 27 1 87.19 759 ALA A C 1
ATOM 6052 O O . ALA A 1 759 ? -4.273 15.156 26.266 1 87.19 759 ALA A O 1
ATOM 6053 N N . GLU A 1 760 ? -5.594 15.195 28.078 1 90.44 760 GLU A N 1
ATOM 6054 C CA . GLU A 1 760 ? -5.406 13.781 28.375 1 90.44 760 GLU A CA 1
ATOM 6055 C C . GLU A 1 760 ? -6.055 12.898 27.312 1 90.44 760 GLU A C 1
ATOM 6057 O O . GLU A 1 760 ? -5.484 11.883 26.906 1 90.44 760 GLU A O 1
ATOM 6062 N N . LYS A 1 761 ? -7.227 13.312 26.922 1 91.88 761 LYS A N 1
ATOM 6063 C CA . LYS A 1 761 ? -7.949 12.609 25.875 1 91.88 761 LYS A CA 1
ATOM 6064 C C . LYS A 1 761 ? -7.117 12.516 24.594 1 91.88 761 LYS A C 1
ATOM 6066 O O . LYS A 1 761 ? -7.039 11.453 23.969 1 91.88 761 LYS A O 1
ATOM 6071 N N . ARG A 1 762 ? -6.543 13.562 24.219 1 93.25 762 ARG A N 1
ATOM 6072 C CA . ARG A 1 762 ? -5.738 13.625 23 1 93.25 762 ARG A CA 1
ATOM 6073 C C . ARG A 1 762 ? -4.504 12.742 23.125 1 93.25 762 ARG A C 1
ATOM 6075 O O . ARG A 1 762 ? -4.094 12.109 22.141 1 93.25 762 ARG A O 1
ATOM 6082 N N . LYS A 1 763 ? -3.887 12.68 24.281 1 95.19 763 LYS A N 1
ATOM 6083 C CA . LYS A 1 763 ? -2.734 11.812 24.5 1 95.19 763 LYS A CA 1
ATOM 6084 C C . LYS A 1 763 ? -3.135 10.336 24.422 1 95.19 763 LYS A C 1
ATOM 6086 O O . LYS A 1 763 ? -2.377 9.508 23.922 1 95.19 763 LYS A O 1
ATOM 6091 N N . MET A 1 764 ? -4.316 10.023 25 1 97.12 764 MET A N 1
ATOM 6092 C CA . MET A 1 764 ? -4.828 8.656 24.891 1 97.12 764 MET A CA 1
ATOM 6093 C C . MET A 1 764 ? -5.043 8.266 23.438 1 97.12 764 MET A C 1
ATOM 6095 O O . MET A 1 764 ? -4.707 7.148 23.031 1 97.12 764 MET A O 1
ATOM 6099 N N . LEU A 1 765 ? -5.594 9.195 22.672 1 98 765 LEU A N 1
ATOM 6100 C CA . LEU A 1 765 ? -5.844 8.938 21.266 1 98 765 LEU A CA 1
ATOM 6101 C C . LEU A 1 765 ? -4.539 8.672 20.516 1 98 765 LEU A C 1
ATOM 6103 O O . LEU A 1 765 ? -4.461 7.762 19.688 1 98 765 LEU A O 1
ATOM 6107 N N . ARG A 1 766 ? -3.525 9.469 20.797 1 97.81 766 ARG A N 1
ATOM 6108 C CA . ARG A 1 766 ? -2.217 9.25 20.188 1 97.81 766 ARG A CA 1
ATOM 6109 C C . ARG A 1 766 ? -1.65 7.887 20.578 1 97.81 766 ARG A C 1
ATOM 6111 O O . ARG A 1 766 ? -1.038 7.207 19.75 1 97.81 766 ARG A O 1
ATOM 6118 N N . GLY A 1 767 ? -1.832 7.551 21.828 1 98.5 767 GLY A N 1
ATOM 6119 C CA . GLY A 1 767 ? -1.449 6.215 22.266 1 98.5 767 GLY A CA 1
ATOM 6120 C C . GLY A 1 767 ? -2.148 5.113 21.5 1 98.5 767 GLY A C 1
ATOM 6121 O O . GLY A 1 767 ? -1.495 4.219 20.953 1 98.5 767 GLY A O 1
ATOM 6122 N N . LEU A 1 768 ? -3.477 5.219 21.375 1 98.62 768 LEU A N 1
ATOM 6123 C CA . LEU A 1 768 ? -4.277 4.238 20.656 1 98.62 768 LEU A CA 1
ATOM 6124 C C . LEU A 1 768 ? -3.814 4.125 19.203 1 98.62 768 LEU A C 1
ATOM 6126 O O . LEU A 1 768 ? -3.701 3.018 18.672 1 98.62 768 LEU A O 1
ATOM 6130 N N . ALA A 1 769 ? -3.492 5.227 18.594 1 98.56 769 ALA A N 1
ATOM 6131 C CA . ALA A 1 769 ? -3.105 5.273 17.188 1 98.56 769 ALA A CA 1
ATOM 6132 C C . ALA A 1 769 ? -1.7 4.715 16.984 1 98.56 769 ALA A C 1
ATOM 6134 O O . ALA A 1 769 ? -1.315 4.375 15.859 1 98.56 769 ALA A O 1
ATOM 6135 N N . SER A 1 770 ? -0.917 4.602 18.016 1 98.12 770 SER A N 1
ATOM 6136 C CA . SER A 1 770 ? 0.463 4.141 17.906 1 98.12 770 SER A CA 1
ATOM 6137 C C . SER A 1 770 ? 0.531 2.617 17.828 1 98.12 770 SER A C 1
ATOM 6139 O O . SER A 1 770 ? 1.616 2.045 17.703 1 98.12 770 SER A O 1
ATOM 6141 N N . THR A 1 771 ? -0.604 1.904 17.797 1 97.5 771 THR A N 1
ATOM 6142 C CA . THR A 1 771 ? -0.671 0.448 17.766 1 97.5 771 THR A CA 1
ATOM 6143 C C . THR A 1 771 ? 0.005 -0.091 16.5 1 97.5 771 THR A C 1
ATOM 6145 O O . THR A 1 771 ? 0.115 0.616 15.5 1 97.5 771 THR A O 1
ATOM 6148 N N . GLN A 1 772 ? 0.528 -1.338 16.625 1 95.94 772 GLN A N 1
ATOM 6149 C CA . GLN A 1 772 ? 1.146 -2.01 15.492 1 95.94 772 GLN A CA 1
ATOM 6150 C C . GLN A 1 772 ? 0.235 -3.1 14.938 1 95.94 772 GLN A C 1
ATOM 6152 O O . GLN A 1 772 ? 0.637 -3.861 14.055 1 95.94 772 GLN A O 1
ATOM 6157 N N . ASP A 1 773 ? -1.01 -3.182 15.477 1 96.12 773 ASP A N 1
ATOM 6158 C CA . ASP A 1 773 ? -1.989 -4.156 15 1 96.12 773 ASP A CA 1
ATOM 6159 C C . ASP A 1 773 ? -2.748 -3.627 13.789 1 96.12 773 ASP A C 1
ATOM 6161 O O . ASP A 1 773 ? -3.42 -2.598 13.867 1 96.12 773 ASP A O 1
ATOM 6165 N N . ALA A 1 774 ? -2.711 -4.332 12.734 1 95.56 774 ALA A N 1
ATOM 6166 C CA . ALA A 1 774 ? -3.254 -3.867 11.461 1 95.56 774 ALA A CA 1
ATOM 6167 C C . ALA A 1 774 ? -4.754 -3.605 11.562 1 95.56 774 ALA A C 1
ATOM 6169 O O . ALA A 1 774 ? -5.262 -2.629 11.008 1 95.56 774 ALA A O 1
ATOM 6170 N N . ARG A 1 775 ? -5.508 -4.414 12.227 1 95.31 775 ARG A N 1
ATOM 6171 C CA . ARG A 1 775 ? -6.957 -4.262 12.336 1 95.31 775 ARG A CA 1
ATOM 6172 C C . ARG A 1 775 ? -7.32 -3.037 13.164 1 95.31 775 ARG A C 1
ATOM 6174 O O . ARG A 1 775 ? -8.281 -2.328 12.852 1 95.31 775 ARG A O 1
ATOM 6181 N N . ARG A 1 776 ? -6.57 -2.844 14.258 1 97.12 776 ARG A N 1
ATOM 6182 C CA . ARG A 1 776 ? -6.793 -1.669 15.094 1 97.12 776 ARG A CA 1
ATOM 6183 C C . ARG A 1 776 ? -6.438 -0.389 14.344 1 97.12 776 ARG A C 1
ATOM 6185 O O . ARG A 1 776 ? -7.098 0.639 14.516 1 97.12 776 ARG A O 1
ATOM 6192 N N . ILE A 1 777 ? -5.379 -0.422 13.531 1 97.81 777 ILE A N 1
ATOM 6193 C CA . ILE A 1 777 ? -4.965 0.715 12.719 1 97.81 777 ILE A CA 1
ATOM 6194 C C . ILE A 1 777 ? -6.098 1.112 11.773 1 97.81 777 ILE A C 1
ATOM 6196 O O . ILE A 1 777 ? -6.48 2.283 11.711 1 97.81 777 ILE A O 1
ATOM 6200 N N . VAL A 1 778 ? -6.672 0.137 11.086 1 97.19 778 VAL A N 1
ATOM 6201 C CA . VAL A 1 778 ? -7.738 0.405 10.125 1 97.19 778 VAL A CA 1
ATOM 6202 C C . VAL A 1 778 ? -8.977 0.912 10.852 1 97.19 778 VAL A C 1
ATOM 6204 O O . VAL A 1 778 ? -9.648 1.836 10.391 1 97.19 778 VAL A O 1
ATOM 6207 N N . TRP A 1 779 ? -9.227 0.332 11.969 1 96.81 779 TRP A N 1
ATOM 6208 C CA . TRP A 1 779 ? -10.398 0.742 12.742 1 96.81 779 TRP A CA 1
ATOM 6209 C C . TRP A 1 779 ? -10.281 2.201 13.172 1 96.81 779 TRP A C 1
ATOM 6211 O O . TRP A 1 779 ? -11.234 2.971 13.031 1 96.81 779 TRP A O 1
ATOM 6221 N N . ILE A 1 780 ? -9.148 2.578 13.688 1 97.94 780 ILE A N 1
ATOM 6222 C CA . ILE A 1 780 ? -9.008 3.91 14.266 1 97.94 780 ILE A CA 1
ATOM 6223 C C . ILE A 1 780 ? -9.008 4.957 13.148 1 97.94 780 ILE A C 1
ATOM 6225 O O . ILE A 1 780 ? -9.523 6.062 13.336 1 97.94 780 ILE A O 1
ATOM 6229 N N . LEU A 1 781 ? -8.414 4.652 12 1 98.12 781 LEU A N 1
ATOM 6230 C CA . LEU A 1 781 ? -8.469 5.547 10.852 1 98.12 781 LEU A CA 1
ATOM 6231 C C . LEU A 1 781 ? -9.914 5.773 10.406 1 98.12 781 LEU A C 1
ATOM 6233 O O . LEU A 1 781 ? -10.336 6.914 10.219 1 98.12 781 LEU A O 1
ATOM 6237 N N . ASN A 1 782 ? -10.672 4.699 10.32 1 96.94 782 ASN A N 1
ATOM 6238 C CA . ASN A 1 782 ? -12.062 4.797 9.883 1 96.94 782 ASN A CA 1
ATOM 6239 C C . ASN A 1 782 ? -12.922 5.512 10.93 1 96.94 782 ASN A C 1
ATOM 6241 O O . ASN A 1 782 ? -13.844 6.246 10.578 1 96.94 782 ASN A O 1
ATOM 6245 N N . ALA A 1 783 ? -12.609 5.281 12.195 1 96.5 783 ALA A N 1
ATOM 6246 C CA . ALA A 1 783 ? -13.328 5.961 13.266 1 96.5 783 ALA A CA 1
ATOM 6247 C C . ALA A 1 783 ? -13.109 7.469 13.203 1 96.5 783 ALA A C 1
ATOM 6249 O O . ALA A 1 783 ? -14.039 8.25 13.438 1 96.5 783 ALA A O 1
ATOM 6250 N N . GLY A 1 784 ? -11.859 7.863 12.914 1 96 784 GLY A N 1
ATOM 6251 C CA . GLY A 1 784 ? -11.57 9.281 12.758 1 96 784 GLY A CA 1
ATOM 6252 C C . GLY A 1 784 ? -12.273 9.906 11.57 1 96 784 GLY A C 1
ATOM 6253 O O . GLY A 1 784 ? -12.688 11.062 11.625 1 96 784 GLY A O 1
ATOM 6254 N N . LEU A 1 785 ? -12.391 9.164 10.508 1 95.88 785 LEU A N 1
ATOM 6255 C CA . LEU A 1 785 ? -13.062 9.664 9.312 1 95.88 785 LEU A CA 1
ATOM 6256 C C . LEU A 1 785 ? -14.562 9.789 9.539 1 95.88 785 LEU A C 1
ATOM 6258 O O . LEU A 1 785 ? -15.188 10.758 9.094 1 95.88 785 LEU A O 1
ATOM 6262 N N . LYS A 1 786 ? -15.164 8.852 10.234 1 92.81 786 LYS A N 1
ATOM 6263 C CA . LYS A 1 786 ? -16.594 8.875 10.531 1 92.81 786 LYS A CA 1
ATOM 6264 C C . LYS A 1 786 ? -16.938 10.008 11.492 1 92.81 786 LYS A C 1
ATOM 6266 O O . LYS A 1 786 ? -17.984 10.633 11.375 1 92.81 786 LYS A O 1
ATOM 6271 N N . GLY A 1 787 ? -16.141 10.242 12.523 1 90.31 787 GLY A N 1
ATOM 6272 C CA . GLY A 1 787 ? -16.266 11.391 13.398 1 90.31 787 GLY A CA 1
ATOM 6273 C C . GLY A 1 787 ? -17.172 11.133 14.586 1 90.31 787 GLY A C 1
ATOM 6274 O O . GLY A 1 787 ? -17.5 12.055 15.344 1 90.31 787 GLY A O 1
ATOM 6275 N N . ASP A 1 788 ? -17.594 9.852 14.797 1 87.25 788 ASP A N 1
ATOM 6276 C CA . ASP A 1 788 ? -18.516 9.562 15.891 1 87.25 788 ASP A CA 1
ATOM 6277 C C . ASP A 1 788 ? -17.75 9.281 17.188 1 87.25 788 ASP A C 1
ATOM 6279 O O . ASP A 1 788 ? -17.844 10.055 18.141 1 87.25 788 ASP A O 1
ATOM 6283 N N . ILE A 1 789 ? -16.875 8.297 17.172 1 90.19 789 ILE A N 1
ATOM 6284 C CA . ILE A 1 789 ? -16.109 7.914 18.344 1 90.19 789 ILE A CA 1
ATOM 6285 C C . ILE A 1 789 ? -14.875 8.805 18.484 1 90.19 789 ILE A C 1
ATOM 6287 O O . ILE A 1 789 ? -14.539 9.258 19.578 1 90.19 789 ILE A O 1
ATOM 6291 N N . ILE A 1 790 ? -14.242 9.078 17.391 1 94.19 790 ILE A N 1
ATOM 6292 C CA . ILE A 1 790 ? -13.094 9.977 17.297 1 94.19 790 ILE A CA 1
ATOM 6293 C C . ILE A 1 790 ? -13.461 11.188 16.453 1 94.19 790 ILE A C 1
ATOM 6295 O O . ILE A 1 790 ? -13.852 11.055 15.281 1 94.19 790 ILE A O 1
ATOM 6299 N N . GLN A 1 791 ? -13.328 12.32 17.047 1 90 791 GLN A N 1
ATOM 6300 C CA . GLN A 1 791 ? -13.688 13.547 16.344 1 90 791 GLN A CA 1
ATOM 6301 C C . GLN A 1 791 ? -12.836 13.734 15.086 1 90 791 GLN A C 1
ATOM 6303 O O . GLN A 1 791 ? -11.617 13.531 15.125 1 90 791 GLN A O 1
ATOM 6308 N N . THR A 1 792 ? -13.398 14.125 14.008 1 91.06 792 THR A N 1
ATOM 6309 C CA . THR A 1 792 ? -12.75 14.188 12.703 1 91.06 792 THR A CA 1
ATOM 6310 C C . THR A 1 792 ? -11.586 15.18 12.727 1 91.06 792 THR A C 1
ATOM 6312 O O . THR A 1 792 ? -10.602 15 12.008 1 91.06 792 THR A O 1
ATOM 6315 N N . GLN A 1 793 ? -11.695 16.203 13.539 1 90.31 793 GLN A N 1
ATOM 6316 C CA . GLN A 1 793 ? -10.625 17.203 13.594 1 90.31 793 GLN A CA 1
ATOM 6317 C C . GLN A 1 793 ? -9.32 16.578 14.094 1 90.31 793 GLN A C 1
ATOM 6319 O O . GLN A 1 793 ? -8.25 17.156 13.898 1 90.31 793 GLN A O 1
ATOM 6324 N N . GLU A 1 794 ? -9.414 15.375 14.727 1 94.62 794 GLU A N 1
ATOM 6325 C CA . GLU A 1 794 ? -8.227 14.695 15.25 1 94.62 794 GLU A CA 1
ATOM 6326 C C . GLU A 1 794 ? -7.637 13.742 14.219 1 94.62 794 GLU A C 1
ATOM 6328 O O . GLU A 1 794 ? -6.582 13.141 14.453 1 94.62 794 GLU A O 1
ATOM 6333 N N . LEU A 1 795 ? -8.258 13.555 13.078 1 96.19 795 LEU A N 1
ATOM 6334 C CA . LEU A 1 795 ? -7.859 12.562 12.086 1 96.19 795 LEU A CA 1
ATOM 6335 C C . LEU A 1 795 ? -6.441 12.82 11.594 1 96.19 795 LEU A C 1
ATOM 6337 O O . LEU A 1 795 ? -5.656 11.883 11.43 1 96.19 795 LEU A O 1
ATOM 6341 N N . PRO A 1 796 ? -6.012 14.117 11.336 1 96.19 796 PRO A N 1
ATOM 6342 C CA . PRO A 1 796 ? -4.621 14.336 10.93 1 96.19 796 PRO A CA 1
ATOM 6343 C C . PRO A 1 796 ? -3.615 13.844 11.961 1 96.19 796 PRO A C 1
ATOM 6345 O O . PRO A 1 796 ? -2.58 13.273 11.602 1 96.19 796 PRO A O 1
ATOM 6348 N N . LEU A 1 797 ? -3.941 14.016 13.25 1 96.44 797 LEU A N 1
ATOM 6349 C CA . LEU A 1 797 ? -3.094 13.516 14.328 1 96.44 797 LEU A CA 1
ATOM 6350 C C . LEU A 1 797 ? -3.014 11.992 14.297 1 96.44 797 LEU A C 1
ATOM 6352 O O . LEU A 1 797 ? -1.935 11.422 14.461 1 96.44 797 LEU A O 1
ATOM 6356 N N . VAL A 1 798 ? -4.152 11.352 14.125 1 98.25 798 VAL A N 1
ATOM 6357 C CA . VAL A 1 798 ? -4.238 9.898 14.07 1 98.25 798 VAL A CA 1
ATOM 6358 C C . VAL A 1 798 ? -3.398 9.375 12.914 1 98.25 798 VAL A C 1
ATOM 6360 O O . VAL A 1 798 ? -2.582 8.461 13.086 1 98.25 798 VAL A O 1
ATOM 6363 N N . ILE A 1 799 ? -3.535 9.969 11.719 1 98.31 799 ILE A N 1
ATOM 6364 C CA . ILE A 1 799 ? -2.822 9.531 10.523 1 98.31 799 ILE A CA 1
ATOM 6365 C C . ILE A 1 799 ? -1.319 9.703 10.727 1 98.31 799 ILE A C 1
ATOM 6367 O O . ILE A 1 799 ? -0.539 8.797 10.414 1 98.31 799 ILE A O 1
ATOM 6371 N N . ASN A 1 800 ? -0.924 10.852 11.258 1 97.81 800 ASN A N 1
ATOM 6372 C CA . ASN A 1 800 ? 0.49 11.102 11.508 1 97.81 800 ASN A CA 1
ATOM 6373 C C . ASN A 1 800 ? 1.088 10.062 12.445 1 97.81 800 ASN A C 1
ATOM 6375 O O . ASN A 1 800 ? 2.188 9.562 12.211 1 97.81 800 ASN A O 1
ATOM 6379 N N . THR A 1 801 ? 0.324 9.734 13.516 1 98.19 801 THR A N 1
ATOM 6380 C CA . THR A 1 801 ? 0.795 8.781 14.508 1 98.19 801 THR A CA 1
ATOM 6381 C C . THR A 1 801 ? 0.904 7.383 13.906 1 98.19 801 THR A C 1
ATOM 6383 O O . THR A 1 801 ? 1.905 6.691 14.109 1 98.19 801 THR A O 1
ATOM 6386 N N . VAL A 1 802 ? -0.087 6.98 13.141 1 98.12 802 VAL A N 1
ATOM 6387 C CA . VAL A 1 802 ? -0.125 5.668 12.508 1 98.12 802 VAL A CA 1
ATOM 6388 C C . VAL A 1 802 ? 1.053 5.527 11.547 1 98.12 802 VAL A C 1
ATOM 6390 O O . VAL A 1 802 ? 1.704 4.48 11.5 1 98.12 802 VAL A O 1
ATOM 6393 N N . CYS A 1 803 ? 1.383 6.57 10.828 1 97 803 CYS A N 1
ATOM 6394 C CA . CYS A 1 803 ? 2.418 6.547 9.805 1 97 803 CYS A CA 1
ATOM 6395 C C . CYS A 1 803 ? 3.803 6.41 10.43 1 97 803 CYS A C 1
ATOM 6397 O O . CYS A 1 803 ? 4.734 5.926 9.781 1 97 803 CYS A O 1
ATOM 6399 N N . ASN A 1 804 ? 3.904 6.844 11.648 1 95.62 804 ASN A N 1
ATOM 6400 C CA . ASN A 1 804 ? 5.203 6.773 12.305 1 95.62 804 ASN A CA 1
ATOM 6401 C C . ASN A 1 804 ? 5.582 5.332 12.641 1 95.62 804 ASN A C 1
ATOM 6403 O O . ASN A 1 804 ? 6.766 5 12.711 1 95.62 804 ASN A O 1
ATOM 6407 N N . GLY A 1 805 ? 4.543 4.512 12.836 1 95.12 805 GLY A N 1
ATOM 6408 C CA . GLY A 1 805 ? 4.789 3.105 13.094 1 95.12 805 GLY A CA 1
ATOM 6409 C C . GLY A 1 805 ? 5.078 2.305 11.844 1 95.12 805 GLY A C 1
ATOM 6410 O O . GLY A 1 805 ? 4.707 2.715 10.742 1 95.12 805 GLY A O 1
ATOM 6411 N N . PHE A 1 806 ? 5.703 1.169 12.023 1 96.12 806 PHE A N 1
ATOM 6412 C CA . PHE A 1 806 ? 6.09 0.342 10.883 1 96.12 806 PHE A CA 1
ATOM 6413 C C . PHE A 1 806 ? 4.867 -0.304 10.242 1 96.12 806 PHE A C 1
ATOM 6415 O O . PHE A 1 806 ? 4.742 -0.329 9.016 1 96.12 806 PHE A O 1
ATOM 6422 N N . ALA A 1 807 ? 3.963 -0.79 11.039 1 95.94 807 ALA A N 1
ATOM 6423 C CA . ALA A 1 807 ? 2.822 -1.535 10.516 1 95.94 807 ALA A CA 1
ATOM 6424 C C . ALA A 1 807 ? 1.827 -0.603 9.828 1 95.94 807 ALA A C 1
ATOM 6426 O O . ALA A 1 807 ? 1.096 -1.02 8.93 1 95.94 807 ALA A O 1
ATOM 6427 N N . GLY A 1 808 ? 1.822 0.626 10.219 1 97.06 808 GLY A N 1
ATOM 6428 C CA . GLY A 1 808 ? 0.7 1.48 9.867 1 97.06 808 GLY A CA 1
ATOM 6429 C C . GLY A 1 808 ? 0.935 2.279 8.602 1 97.06 808 GLY A C 1
ATOM 6430 O O . GLY A 1 808 ? -0.017 2.748 7.969 1 97.06 808 GLY A O 1
ATOM 6431 N N . TYR A 1 809 ? 2.203 2.51 8.141 1 96.19 809 TYR A N 1
ATOM 6432 C CA . TYR A 1 809 ? 2.475 3.51 7.113 1 96.19 809 TYR A CA 1
ATOM 6433 C C . TYR A 1 809 ? 1.854 3.107 5.781 1 96.19 809 TYR A C 1
ATOM 6435 O O . TYR A 1 809 ? 1.308 3.949 5.066 1 96.19 809 TYR A O 1
ATOM 6443 N N . LEU A 1 810 ? 1.824 1.828 5.465 1 96.94 810 LEU A N 1
ATOM 6444 C CA . LEU A 1 810 ? 1.222 1.41 4.207 1 96.94 810 LEU A CA 1
ATOM 6445 C C . LEU A 1 810 ? -0.3 1.419 4.301 1 96.94 810 LEU A C 1
ATOM 6447 O O . LEU A 1 810 ? -0.985 1.745 3.328 1 96.94 810 LEU A O 1
ATOM 6451 N N . PHE A 1 811 ? -0.874 1.059 5.434 1 97.56 811 PHE A N 1
ATOM 6452 C CA . PHE A 1 811 ? -2.316 1.104 5.645 1 97.56 811 PHE A CA 1
ATOM 6453 C C . PHE A 1 811 ? -2.826 2.539 5.602 1 97.56 811 PHE A C 1
ATOM 6455 O O . PHE A 1 811 ? -3.912 2.803 5.086 1 97.56 811 PHE A O 1
ATOM 6462 N N . ALA A 1 812 ? -1.973 3.412 6.168 1 98.06 812 ALA A N 1
ATOM 6463 C CA . ALA A 1 812 ? -2.344 4.824 6.117 1 98.06 812 ALA A CA 1
ATOM 6464 C C . ALA A 1 812 ? -2.334 5.34 4.684 1 98.06 812 ALA A C 1
ATOM 6466 O O . ALA A 1 812 ? -3.244 6.066 4.27 1 98.06 812 ALA A O 1
ATOM 6467 N N . TRP A 1 813 ? -1.288 5.012 3.92 1 97.81 813 TRP A N 1
ATOM 6468 C CA . TRP A 1 813 ? -1.208 5.426 2.523 1 97.81 813 TRP A CA 1
ATOM 6469 C C . TRP A 1 813 ? -2.377 4.867 1.722 1 97.81 813 TRP A C 1
ATOM 6471 O O . TRP A 1 813 ? -2.979 5.578 0.912 1 97.81 813 TRP A O 1
ATOM 6481 N N . ASP A 1 814 ? -2.699 3.611 1.935 1 97.19 814 ASP A N 1
ATOM 6482 C CA . ASP A 1 814 ? -3.848 2.984 1.284 1 97.19 814 ASP A CA 1
ATOM 6483 C C . ASP A 1 814 ? -5.148 3.688 1.667 1 97.19 814 ASP A C 1
ATOM 6485 O O . ASP A 1 814 ? -6.008 3.918 0.816 1 97.19 814 ASP A O 1
ATOM 6489 N N . PHE A 1 815 ? -5.301 4 2.889 1 98 815 PHE A N 1
ATOM 6490 C CA . PHE A 1 815 ? -6.473 4.688 3.418 1 98 815 PHE A CA 1
ATOM 6491 C C . PHE A 1 815 ? -6.684 6.02 2.709 1 98 815 PHE A C 1
ATOM 6493 O O . PHE A 1 815 ? -7.812 6.363 2.35 1 98 815 PHE A O 1
ATOM 6500 N N . ILE A 1 816 ? -5.602 6.785 2.533 1 97.94 816 ILE A N 1
ATOM 6501 C CA . ILE A 1 816 ? -5.684 8.086 1.882 1 97.94 816 ILE A CA 1
ATOM 6502 C C . ILE A 1 816 ? -6.168 7.918 0.444 1 97.94 816 ILE A C 1
ATOM 6504 O O . ILE A 1 816 ? -7.031 8.664 -0.019 1 97.94 816 ILE A O 1
ATOM 6508 N N . GLN A 1 817 ? -5.656 6.988 -0.213 1 96.25 817 GLN A N 1
ATOM 6509 C CA . GLN A 1 817 ? -6.039 6.77 -1.604 1 96.25 817 GLN A CA 1
ATOM 6510 C C . GLN A 1 817 ? -7.5 6.34 -1.71 1 96.25 817 GLN A C 1
ATOM 6512 O O . GLN A 1 817 ? -8.219 6.777 -2.611 1 96.25 817 GLN A O 1
ATOM 6517 N N . GLU A 1 818 ? -7.926 5.527 -0.757 1 96.5 818 GLU A N 1
ATOM 6518 C CA . GLU A 1 818 ? -9.281 4.988 -0.768 1 96.5 818 GLU A CA 1
ATOM 6519 C C . GLU A 1 818 ? -10.305 6.059 -0.398 1 96.5 818 GLU A C 1
ATOM 6521 O O . GLU A 1 818 ? -11.453 6.008 -0.846 1 96.5 818 GLU A O 1
ATOM 6526 N N . ASN A 1 819 ? -9.828 7.062 0.424 1 97.12 819 ASN A N 1
ATOM 6527 C CA . ASN A 1 819 ? -10.812 7.953 1.029 1 97.12 819 ASN A CA 1
ATOM 6528 C C . ASN A 1 819 ? -10.523 9.414 0.693 1 97.12 819 ASN A C 1
ATOM 6530 O O . ASN A 1 819 ? -10.945 10.32 1.42 1 97.12 819 ASN A O 1
ATOM 6534 N N . TRP A 1 820 ? -9.812 9.672 -0.377 1 96.31 820 TRP A N 1
ATOM 6535 C CA . TRP A 1 820 ? -9.391 11.031 -0.689 1 96.31 820 TRP A CA 1
ATOM 6536 C C . TRP A 1 820 ? -10.594 11.953 -0.839 1 96.31 820 TRP A C 1
ATOM 6538 O O . TRP A 1 820 ? -10.617 13.055 -0.28 1 96.31 820 TRP A O 1
ATOM 6548 N N . ASP A 1 821 ? -11.656 11.516 -1.487 1 94.75 821 ASP A N 1
ATOM 6549 C CA . ASP A 1 821 ? -12.828 12.344 -1.717 1 94.75 821 ASP A CA 1
ATOM 6550 C C . ASP A 1 821 ? -13.539 12.672 -0.403 1 94.75 821 ASP A C 1
ATOM 6552 O O . ASP A 1 821 ? -13.984 13.797 -0.195 1 94.75 821 ASP A O 1
ATOM 6556 N N . HIS A 1 822 ? -13.578 11.734 0.485 1 94.75 822 HIS A N 1
ATOM 6557 C CA . HIS A 1 822 ? -14.18 11.977 1.794 1 94.75 822 HIS A CA 1
ATOM 6558 C C . HIS A 1 822 ? -13.32 12.93 2.623 1 94.75 822 HIS A C 1
ATOM 6560 O O . HIS A 1 822 ? -13.852 13.75 3.377 1 94.75 822 HIS A O 1
ATOM 6566 N N . LEU A 1 823 ? -12.039 12.836 2.502 1 95.44 823 LEU A N 1
ATOM 6567 C CA . LEU A 1 823 ? -11.117 13.688 3.248 1 95.44 823 LEU A CA 1
ATOM 6568 C C . LEU A 1 823 ? -11.258 15.148 2.832 1 95.44 823 LEU A C 1
ATOM 6570 O O . LEU A 1 823 ? -11.305 16.031 3.682 1 95.44 823 LEU A O 1
ATOM 6574 N N . ILE A 1 824 ? -11.383 15.391 1.489 1 92.44 824 ILE A N 1
ATOM 6575 C CA . ILE A 1 824 ? -11.422 16.781 1.035 1 92.44 824 ILE A CA 1
ATOM 6576 C C . ILE A 1 824 ? -12.82 17.359 1.236 1 92.44 824 ILE A C 1
ATOM 6578 O O . ILE A 1 824 ? -13.031 18.562 1.113 1 92.44 824 ILE A O 1
ATOM 6582 N N . GLU A 1 825 ? -13.766 16.453 1.56 1 90.62 825 GLU A N 1
ATOM 6583 C CA . GLU A 1 825 ? -15.07 16.922 2.01 1 90.62 825 GLU A CA 1
ATOM 6584 C C . GLU A 1 825 ? -15.008 17.422 3.449 1 90.62 825 GLU A C 1
ATOM 6586 O O . GLU A 1 825 ? -15.695 18.375 3.809 1 90.62 825 GLU A O 1
ATOM 6591 N N . LYS A 1 826 ? -14.141 16.75 4.168 1 90.12 826 LYS A N 1
ATOM 6592 C CA . LYS A 1 826 ? -13.992 17.109 5.578 1 90.12 826 LYS A CA 1
ATOM 6593 C C . LYS A 1 826 ? -13.039 18.281 5.746 1 90.12 826 LYS A C 1
ATOM 6595 O O . LYS A 1 826 ? -13.234 19.125 6.617 1 90.12 826 LYS A O 1
ATOM 6600 N N . PHE A 1 827 ? -12.008 18.281 4.957 1 90.56 827 PHE A N 1
ATOM 6601 C CA . PHE A 1 827 ? -10.961 19.297 5.031 1 90.56 827 PHE A CA 1
ATOM 6602 C C . PHE A 1 827 ? -10.742 19.953 3.674 1 90.56 827 PHE A C 1
ATOM 6604 O O . PHE A 1 827 ? -10.43 19.281 2.693 1 90.56 827 PHE A O 1
ATOM 6611 N N . PRO A 1 828 ? -10.836 21.281 3.656 1 86.69 828 PRO A N 1
ATOM 6612 C CA . PRO A 1 828 ? -10.641 21.953 2.369 1 86.69 828 PRO A CA 1
ATOM 6613 C C . PRO A 1 828 ? -9.273 21.656 1.752 1 86.69 828 PRO A C 1
ATOM 6615 O O . PRO A 1 828 ? -8.273 21.609 2.467 1 86.69 828 PRO A O 1
ATOM 6618 N N . VAL A 1 829 ? -9.266 21.562 0.437 1 89.31 829 VAL A N 1
ATOM 6619 C CA . VAL A 1 829 ? -8.031 21.328 -0.313 1 89.31 829 VAL A CA 1
ATOM 6620 C C . VAL A 1 829 ? -7.027 22.438 -0.005 1 89.31 829 VAL A C 1
ATOM 6622 O O . VAL A 1 829 ? -7.371 23.625 -0.032 1 89.31 829 VAL A O 1
ATOM 6625 N N . GLY A 1 830 ? -5.867 22.078 0.36 1 88.44 830 GLY A N 1
ATOM 6626 C CA . GLY A 1 830 ? -4.812 23.031 0.664 1 88.44 830 GLY A CA 1
ATOM 6627 C C . GLY A 1 830 ? -4.762 23.422 2.131 1 88.44 830 GLY A C 1
ATOM 6628 O O . GLY A 1 830 ? -3.793 24.031 2.582 1 88.44 830 GLY A O 1
ATOM 6629 N N . SER A 1 831 ? -5.77 23.031 2.912 1 88.94 831 SER A N 1
ATOM 6630 C CA . SER A 1 831 ? -5.844 23.406 4.32 1 88.94 831 SER A CA 1
ATOM 6631 C C . SER A 1 831 ? -4.68 22.812 5.109 1 88.94 831 SER A C 1
ATOM 6633 O O . SER A 1 831 ? -3.988 21.906 4.625 1 88.94 831 SER A O 1
ATOM 6635 N N . PHE A 1 832 ? -4.488 23.375 6.285 1 88.38 832 PHE A N 1
ATOM 6636 C CA . PHE A 1 832 ? -3.443 22.891 7.18 1 88.38 832 PHE A CA 1
ATOM 6637 C C . PHE A 1 832 ? -3.605 21.391 7.441 1 88.38 832 PHE A C 1
ATOM 6639 O O . PHE A 1 832 ? -2.619 20.656 7.5 1 88.38 832 PHE A O 1
ATOM 6646 N N . ALA A 1 833 ? -4.836 20.938 7.578 1 91.62 833 ALA A N 1
ATOM 6647 C CA . ALA A 1 833 ? -5.125 19.516 7.832 1 91.62 833 ALA A CA 1
ATOM 6648 C C . ALA A 1 833 ? -4.668 18.641 6.668 1 91.62 833 ALA A C 1
ATOM 6650 O O . ALA A 1 833 ? -4.008 17.625 6.875 1 91.62 833 ALA A O 1
ATOM 6651 N N . ILE A 1 834 ? -4.941 19.062 5.441 1 94 834 ILE A N 1
ATOM 6652 C CA . ILE A 1 834 ? -4.594 18.281 4.254 1 94 834 ILE A CA 1
ATOM 6653 C C . ILE A 1 834 ? -3.08 18.297 4.059 1 94 834 ILE A C 1
ATOM 6655 O O . ILE A 1 834 ? -2.492 17.281 3.684 1 94 834 ILE A O 1
ATOM 6659 N N . GLN A 1 835 ? -2.469 19.469 4.301 1 93.94 835 GLN A N 1
ATOM 6660 C CA . GLN A 1 835 ? -1.014 19.531 4.23 1 93.94 835 GLN A CA 1
ATOM 6661 C C . GLN A 1 835 ? -0.368 18.531 5.184 1 93.94 835 GLN A C 1
ATOM 6663 O O . GLN A 1 835 ? 0.577 17.828 4.809 1 93.94 835 GLN A O 1
ATOM 6668 N N . THR A 1 836 ? -0.927 18.484 6.359 1 95.12 836 THR A N 1
ATOM 6669 C CA . THR A 1 836 ? -0.405 17.594 7.379 1 95.12 836 THR A CA 1
ATOM 6670 C C . THR A 1 836 ? -0.592 16.125 6.957 1 95.12 836 THR A C 1
ATOM 6672 O O . THR A 1 836 ? 0.31 15.312 7.133 1 95.12 836 THR A O 1
ATOM 6675 N N . VAL A 1 837 ? -1.742 15.805 6.43 1 97.12 837 VAL A N 1
ATOM 6676 C CA . VAL A 1 837 ? -2.059 14.453 5.996 1 97.12 837 VAL A CA 1
ATOM 6677 C C . VAL A 1 837 ? -1.078 14.016 4.906 1 97.12 837 VAL A C 1
ATOM 6679 O O . VAL A 1 837 ? -0.471 12.945 5.004 1 97.12 837 VAL A O 1
ATOM 6682 N N . ILE A 1 838 ? -0.873 14.852 3.902 1 97.06 838 ILE A N 1
ATOM 6683 C CA . ILE A 1 838 ? -0.002 14.523 2.779 1 97.06 838 ILE A CA 1
ATOM 6684 C C . ILE A 1 838 ? 1.431 14.344 3.275 1 97.06 838 ILE A C 1
ATOM 6686 O O . ILE A 1 838 ? 2.094 13.359 2.936 1 97.06 838 ILE A O 1
ATOM 6690 N N . LYS A 1 839 ? 1.867 15.234 4.094 1 96.69 839 LYS A N 1
ATOM 6691 C CA . LYS A 1 839 ? 3.219 15.148 4.637 1 96.69 839 LYS A CA 1
ATOM 6692 C C . LYS A 1 839 ? 3.396 13.875 5.465 1 96.69 839 LYS A C 1
ATOM 6694 O O . LYS A 1 839 ? 4.414 13.195 5.352 1 96.69 839 LYS A O 1
ATOM 6699 N N . SER A 1 840 ? 2.404 13.562 6.27 1 97.56 840 SER A N 1
ATOM 6700 C CA . SER A 1 840 ? 2.486 12.414 7.176 1 97.56 840 SER A CA 1
ATOM 6701 C C . SER A 1 840 ? 2.654 11.109 6.406 1 97.56 840 SER A C 1
ATOM 6703 O O . SER A 1 840 ? 3.492 10.281 6.758 1 97.56 840 SER A O 1
ATOM 6705 N N . VAL A 1 841 ? 1.937 10.914 5.352 1 97.62 841 VAL A N 1
ATOM 6706 C CA . VAL A 1 841 ? 1.877 9.609 4.703 1 97.62 841 VAL A CA 1
ATOM 6707 C C . VAL A 1 841 ? 3.023 9.469 3.705 1 97.62 841 VAL A C 1
ATOM 6709 O O . VAL A 1 841 ? 3.332 8.367 3.25 1 97.62 841 VAL A O 1
ATOM 6712 N N . THR A 1 842 ? 3.779 10.547 3.375 1 97.38 842 THR A N 1
ATOM 6713 C CA . THR A 1 842 ? 4.758 10.445 2.297 1 97.38 842 THR A CA 1
ATOM 6714 C C . THR A 1 842 ? 6.164 10.734 2.812 1 97.38 842 THR A C 1
ATOM 6716 O O . THR A 1 842 ? 7.152 10.398 2.16 1 97.38 842 THR A O 1
ATOM 6719 N N . SER A 1 843 ? 6.285 11.383 3.98 1 95.81 843 SER A N 1
ATOM 6720 C CA . SER A 1 843 ? 7.547 11.969 4.426 1 95.81 843 SER A CA 1
ATOM 6721 C C . SER A 1 843 ? 8.602 10.898 4.668 1 95.81 843 SER A C 1
ATOM 6723 O O . SER A 1 843 ? 9.797 11.195 4.695 1 95.81 843 SER A O 1
ATOM 6725 N N . GLN A 1 844 ? 8.203 9.672 4.793 1 95.69 844 GLN A N 1
ATOM 6726 C CA . GLN A 1 844 ? 9.188 8.641 5.113 1 95.69 844 GLN A CA 1
ATOM 6727 C C . GLN A 1 844 ? 9.391 7.688 3.938 1 95.69 844 GLN A C 1
ATOM 6729 O O . GLN A 1 844 ? 10.023 6.641 4.082 1 95.69 844 GLN A O 1
ATOM 6734 N N . PHE A 1 845 ? 8.805 7.945 2.779 1 97.5 845 PHE A N 1
ATOM 6735 C CA . PHE A 1 845 ? 9.078 7.195 1.559 1 97.5 845 PHE A CA 1
ATOM 6736 C C . PHE A 1 845 ? 10.438 7.57 0.982 1 97.5 845 PHE A C 1
ATOM 6738 O O . PHE A 1 845 ? 10.844 8.734 1.052 1 97.5 845 PHE A O 1
ATOM 6745 N N . SER A 1 846 ? 11.164 6.598 0.517 1 98.12 846 SER A N 1
ATOM 6746 C CA . SER A 1 846 ? 12.5 6.879 -0.008 1 98.12 846 SER A CA 1
ATOM 6747 C C . SER A 1 846 ? 12.852 5.938 -1.154 1 98.12 846 SER A C 1
ATOM 6749 O O . SER A 1 846 ? 14.031 5.656 -1.393 1 98.12 846 SER A O 1
ATOM 6751 N N . THR A 1 847 ? 11.891 5.312 -1.833 1 97.25 847 THR A N 1
ATOM 6752 C CA . THR A 1 847 ? 12.156 4.406 -2.947 1 97.25 847 THR A CA 1
ATOM 6753 C C . THR A 1 847 ? 11.523 4.934 -4.23 1 97.25 847 THR A C 1
ATOM 6755 O O . THR A 1 847 ? 10.617 5.77 -4.188 1 97.25 847 THR A O 1
ATOM 6758 N N . GLN A 1 848 ? 12.039 4.43 -5.34 1 95.62 848 GLN A N 1
ATOM 6759 C CA . GLN A 1 848 ? 11.508 4.816 -6.641 1 95.62 848 GLN A CA 1
ATOM 6760 C C . GLN A 1 848 ? 10.062 4.355 -6.797 1 95.62 848 GLN A C 1
ATOM 6762 O O . GLN A 1 848 ? 9.234 5.066 -7.375 1 95.62 848 GLN A O 1
ATOM 6767 N N . ALA A 1 849 ? 9.742 3.254 -6.305 1 94.75 849 ALA A N 1
ATOM 6768 C CA . ALA A 1 849 ? 8.391 2.709 -6.398 1 94.75 849 ALA A CA 1
ATOM 6769 C C . ALA A 1 849 ? 7.391 3.602 -5.676 1 94.75 849 ALA A C 1
ATOM 6771 O O . ALA A 1 849 ? 6.312 3.891 -6.199 1 94.75 849 ALA A O 1
ATOM 6772 N N . HIS A 1 850 ? 7.738 4.012 -4.484 1 96.69 850 HIS A N 1
ATOM 6773 C CA . HIS A 1 850 ? 6.84 4.879 -3.727 1 96.69 850 HIS A CA 1
ATOM 6774 C C . HIS A 1 850 ? 6.699 6.242 -4.391 1 96.69 850 HIS A C 1
ATOM 6776 O O . HIS A 1 850 ? 5.625 6.844 -4.359 1 96.69 850 HIS A O 1
ATOM 6782 N N . LEU A 1 851 ? 7.816 6.766 -4.902 1 96.94 851 LEU A N 1
ATOM 6783 C CA . LEU A 1 851 ? 7.754 8.023 -5.637 1 96.94 851 LEU A CA 1
ATOM 6784 C C . LEU A 1 851 ? 6.754 7.938 -6.785 1 96.94 851 LEU A C 1
ATOM 6786 O O . LEU A 1 851 ? 5.93 8.844 -6.965 1 96.94 851 LEU A O 1
ATOM 6790 N N . TYR A 1 852 ? 6.797 6.828 -7.531 1 94.06 852 TYR A N 1
ATOM 6791 C CA . TYR A 1 852 ? 5.898 6.629 -8.664 1 94.06 852 TYR A CA 1
ATOM 6792 C C . TYR A 1 852 ? 4.453 6.496 -8.203 1 94.06 852 TYR A C 1
ATOM 6794 O O . TYR A 1 852 ? 3.537 7.004 -8.852 1 94.06 852 TYR A O 1
ATOM 6802 N N . GLN A 1 853 ? 4.258 5.832 -7.133 1 94.38 853 GLN A N 1
ATOM 6803 C CA . GLN A 1 853 ? 2.916 5.676 -6.586 1 94.38 853 GLN A CA 1
ATOM 6804 C C . GLN A 1 853 ? 2.312 7.027 -6.215 1 94.38 853 GLN A C 1
ATOM 6806 O O . GLN A 1 853 ? 1.17 7.324 -6.566 1 94.38 853 GLN A O 1
ATOM 6811 N N . VAL A 1 854 ? 3.1 7.797 -5.461 1 96.56 854 VAL A N 1
ATOM 6812 C CA . VAL A 1 854 ? 2.617 9.086 -4.98 1 96.56 854 VAL A CA 1
ATOM 6813 C C . VAL A 1 854 ? 2.381 10.023 -6.164 1 96.56 854 VAL A C 1
ATOM 6815 O O . VAL A 1 854 ? 1.353 10.703 -6.23 1 96.56 854 VAL A O 1
ATOM 6818 N N . LYS A 1 855 ? 3.299 10.078 -7.094 1 95.06 855 LYS A N 1
ATOM 6819 C CA . LYS A 1 855 ? 3.148 10.898 -8.297 1 95.06 855 LYS A CA 1
ATOM 6820 C C . LYS A 1 855 ? 1.918 10.477 -9.094 1 95.06 855 LYS A C 1
ATOM 6822 O O . LYS A 1 855 ? 1.134 11.328 -9.523 1 95.06 855 LYS A O 1
ATOM 6827 N N . GLY A 1 856 ? 1.769 9.211 -9.289 1 92.75 856 GLY A N 1
ATOM 6828 C CA . GLY A 1 856 ? 0.637 8.703 -10.047 1 92.75 856 GLY A CA 1
ATOM 6829 C C . GLY A 1 856 ? -0.702 9.023 -9.414 1 92.75 856 GLY A C 1
ATOM 6830 O O . GLY A 1 856 ? -1.629 9.469 -10.102 1 92.75 856 GLY A O 1
ATOM 6831 N N . PHE A 1 857 ? -0.871 8.859 -8.195 1 95 857 PHE A N 1
ATOM 6832 C CA . PHE A 1 857 ? -2.125 9.102 -7.496 1 95 857 PHE A CA 1
ATOM 6833 C C . PHE A 1 857 ? -2.525 10.57 -7.586 1 95 857 PHE A C 1
ATOM 6835 O O . PHE A 1 857 ? -3.641 10.891 -8 1 95 857 PHE A O 1
ATOM 6842 N N . PHE A 1 858 ? -1.61 11.422 -7.148 1 95 858 PHE A N 1
ATOM 6843 C CA . PHE A 1 858 ? -1.981 12.828 -7.074 1 95 858 PHE A CA 1
ATOM 6844 C C . PHE A 1 858 ? -2.18 13.414 -8.469 1 95 858 PHE A C 1
ATOM 6846 O O . PHE A 1 858 ? -3.014 14.297 -8.664 1 95 858 PHE A O 1
ATOM 6853 N N . SER A 1 859 ? -1.416 12.914 -9.445 1 91.62 859 SER A N 1
ATOM 6854 C CA . SER A 1 859 ? -1.628 13.367 -10.82 1 91.62 859 SER A CA 1
ATOM 6855 C C . SER A 1 859 ? -3.021 12.992 -11.312 1 91.62 859 SER A C 1
ATOM 6857 O O . SER A 1 859 ? -3.6 13.695 -12.141 1 91.62 859 SER A O 1
ATOM 6859 N N . SER A 1 860 ? -3.547 11.961 -10.758 1 90.19 860 SER A N 1
ATOM 6860 C CA . SER A 1 860 ? -4.848 11.469 -11.203 1 90.19 860 SER A CA 1
ATOM 6861 C C . SER A 1 860 ? -5.984 12.297 -10.609 1 90.19 860 SER A C 1
ATOM 6863 O O . SER A 1 860 ? -7.125 12.211 -11.07 1 90.19 860 SER A O 1
ATOM 6865 N N . LEU A 1 861 ? -5.742 13.086 -9.625 1 91.19 861 LEU A N 1
ATOM 6866 C CA . LEU A 1 861 ? -6.777 13.789 -8.875 1 91.19 861 LEU A CA 1
ATOM 6867 C C . LEU A 1 861 ? -7.258 15.023 -9.633 1 91.19 861 LEU A C 1
ATOM 6869 O O . LEU A 1 861 ? -8.336 15.555 -9.344 1 91.19 861 LEU A O 1
ATOM 6873 N N . LYS A 1 862 ? -6.543 15.648 -10.523 1 85.31 862 LYS A N 1
ATOM 6874 C CA . LYS A 1 862 ? -6.906 16.844 -11.273 1 85.31 862 LYS A CA 1
ATOM 6875 C C . LYS A 1 862 ? -7.238 18 -10.344 1 85.31 862 LYS A C 1
ATOM 6877 O O . LYS A 1 862 ? -6.449 18.344 -9.453 1 85.31 862 LYS A O 1
ATOM 6882 N N . GLU A 1 863 ? -8.445 18.578 -10.336 1 80.56 863 GLU A N 1
ATOM 6883 C CA . GLU A 1 863 ? -8.844 19.734 -9.539 1 80.56 863 GLU A CA 1
ATOM 6884 C C . GLU A 1 863 ? -9.055 19.344 -8.078 1 80.56 863 GLU A C 1
ATOM 6886 O O . GLU A 1 863 ? -9.172 20.219 -7.211 1 80.56 863 GLU A O 1
ATOM 6891 N N . ARG A 1 864 ? -8.922 18.156 -7.855 1 84.25 864 ARG A N 1
ATOM 6892 C CA . ARG A 1 864 ? -9.172 17.672 -6.5 1 84.25 864 ARG A CA 1
ATOM 6893 C C . ARG A 1 864 ? -7.895 17.672 -5.668 1 84.25 864 ARG A C 1
ATOM 6895 O O . ARG A 1 864 ? -7.891 17.219 -4.523 1 84.25 864 ARG A O 1
ATOM 6902 N N . GLY A 1 865 ? -6.801 18.141 -6.328 1 84.38 865 GLY A N 1
ATOM 6903 C CA . GLY A 1 865 ? -5.652 18.234 -5.438 1 84.38 865 GLY A CA 1
ATOM 6904 C C . GLY A 1 865 ? -4.324 18.109 -6.164 1 84.38 865 GLY A C 1
ATOM 6905 O O . GLY A 1 865 ? -3.264 18.266 -5.551 1 84.38 865 GLY A O 1
ATOM 6906 N N . ALA A 1 866 ? -4.309 18.016 -7.469 1 81.06 866 ALA A N 1
ATOM 6907 C CA . ALA A 1 866 ? -3.088 17.734 -8.219 1 81.06 866 ALA A CA 1
ATOM 6908 C C . ALA A 1 866 ? -2.129 18.906 -8.18 1 81.06 866 ALA A C 1
ATOM 6910 O O . ALA A 1 866 ? -0.909 18.734 -8.172 1 81.06 866 ALA A O 1
ATOM 6911 N N . GLN A 1 867 ? -2.594 20.062 -7.969 1 85.38 867 GLN A N 1
ATOM 6912 C CA . GLN A 1 867 ? -1.757 21.25 -8.156 1 85.38 867 GLN A CA 1
ATOM 6913 C C . GLN A 1 867 ? -1.312 21.828 -6.816 1 85.38 867 GLN A C 1
ATOM 6915 O O . GLN A 1 867 ? -0.684 22.891 -6.77 1 85.38 867 GLN A O 1
ATOM 6920 N N . MET A 1 868 ? -1.514 21.094 -5.828 1 91.06 868 MET A N 1
ATOM 6921 C CA . MET A 1 868 ? -1.166 21.625 -4.512 1 91.06 868 MET A CA 1
ATOM 6922 C C . MET A 1 868 ? 0.347 21.656 -4.324 1 91.06 868 MET A C 1
ATOM 6924 O O . MET A 1 868 ? 1.056 20.75 -4.75 1 91.06 868 MET A O 1
ATOM 6928 N N . ARG A 1 869 ? 0.816 22.703 -3.672 1 92.88 869 ARG A N 1
ATOM 6929 C CA . ARG A 1 869 ? 2.229 22.828 -3.326 1 92.88 869 ARG A CA 1
ATOM 6930 C C . ARG A 1 869 ? 2.664 21.703 -2.395 1 92.88 869 ARG A C 1
ATOM 6932 O O . ARG A 1 869 ? 3.795 21.219 -2.486 1 92.88 869 ARG A O 1
ATOM 6939 N N . SER A 1 870 ? 1.778 21.297 -1.514 1 94.56 870 SER A N 1
ATOM 6940 C CA . SER A 1 870 ? 2.092 20.234 -0.565 1 94.56 870 SER A CA 1
ATOM 6941 C C . SER A 1 870 ? 2.424 18.938 -1.285 1 94.56 870 SER A C 1
ATOM 6943 O O . SER A 1 870 ? 3.227 18.141 -0.796 1 94.56 870 SER A O 1
ATOM 6945 N N . VAL A 1 871 ? 1.828 18.688 -2.416 1 95.69 871 VAL A N 1
ATOM 6946 C CA . VAL A 1 871 ? 2.127 17.5 -3.227 1 95.69 871 VAL A CA 1
ATOM 6947 C C . VAL A 1 871 ? 3.527 17.641 -3.826 1 95.69 871 VAL A C 1
ATOM 6949 O O . VAL A 1 871 ? 4.293 16.672 -3.84 1 95.69 871 VAL A O 1
ATOM 6952 N N . GLN A 1 872 ? 3.842 18.844 -4.293 1 95.06 872 GLN A N 1
ATOM 6953 C CA . GLN A 1 872 ? 5.18 19.094 -4.824 1 95.06 872 GLN A CA 1
ATOM 6954 C C . GLN A 1 872 ? 6.242 18.891 -3.752 1 95.06 872 GLN A C 1
ATOM 6956 O O . GLN A 1 872 ? 7.297 18.297 -4.02 1 95.06 872 GLN A O 1
ATOM 6961 N N . GLU A 1 873 ? 5.941 19.391 -2.6 1 95.88 873 GLU A N 1
ATOM 6962 C CA . GLU A 1 873 ? 6.855 19.203 -1.474 1 95.88 873 GLU A CA 1
ATOM 6963 C C . GLU A 1 873 ? 7.031 17.719 -1.141 1 95.88 873 GLU A C 1
ATOM 6965 O O . GLU A 1 873 ? 8.141 17.281 -0.841 1 95.88 873 GLU A O 1
ATOM 6970 N N . ALA A 1 874 ? 5.938 16.984 -1.183 1 97.19 874 ALA A N 1
ATOM 6971 C CA . ALA A 1 874 ? 5.977 15.562 -0.897 1 97.19 874 ALA A CA 1
ATOM 6972 C C . ALA A 1 874 ? 6.879 14.828 -1.89 1 97.19 874 ALA A C 1
ATOM 6974 O O . ALA A 1 874 ? 7.73 14.031 -1.493 1 97.19 874 ALA A O 1
ATOM 6975 N N . LEU A 1 875 ? 6.676 15.062 -3.189 1 97.06 875 LEU A N 1
ATOM 6976 C CA . LEU A 1 875 ? 7.469 14.422 -4.234 1 97.06 875 LEU A CA 1
ATOM 6977 C C . LEU A 1 875 ? 8.945 14.781 -4.102 1 97.06 875 LEU A C 1
ATOM 6979 O O . LEU A 1 875 ? 9.812 13.922 -4.23 1 97.06 875 LEU A O 1
ATOM 6983 N N . GLU A 1 876 ? 9.172 16.078 -3.855 1 96.75 876 GLU A N 1
ATOM 6984 C CA . GLU A 1 876 ? 10.555 16.516 -3.672 1 96.75 876 GLU A CA 1
ATOM 6985 C C . GLU A 1 876 ? 11.195 15.836 -2.469 1 96.75 876 GLU A C 1
ATOM 6987 O O . GLU A 1 876 ? 12.352 15.406 -2.537 1 96.75 876 GLU A O 1
ATOM 6992 N N . THR A 1 877 ? 10.492 15.742 -1.404 1 97.56 877 THR A N 1
ATOM 6993 C CA . THR A 1 877 ? 11 15.109 -0.191 1 97.56 877 THR A CA 1
ATOM 6994 C C . THR A 1 877 ? 11.336 13.648 -0.446 1 97.56 877 THR A C 1
ATOM 6996 O O . THR A 1 877 ? 12.375 13.156 -0.009 1 97.56 877 THR A O 1
ATOM 6999 N N . ILE A 1 878 ? 10.477 12.891 -1.098 1 97.88 878 ILE A N 1
ATOM 7000 C CA . ILE A 1 878 ? 10.727 11.484 -1.407 1 97.88 878 ILE A CA 1
ATOM 7001 C C . ILE A 1 878 ? 12 11.359 -2.24 1 97.88 878 ILE A C 1
ATOM 7003 O O . ILE A 1 878 ? 12.836 10.492 -1.975 1 97.88 878 ILE A O 1
ATOM 7007 N N . ARG A 1 879 ? 12.18 12.219 -3.271 1 97.25 879 ARG A N 1
ATOM 7008 C CA . ARG A 1 879 ? 13.375 12.195 -4.105 1 97.25 879 ARG A CA 1
ATOM 7009 C C . ARG A 1 879 ? 14.633 12.438 -3.27 1 97.25 879 ARG A C 1
ATOM 7011 O O . ARG A 1 879 ? 15.648 11.781 -3.461 1 97.25 879 ARG A O 1
ATOM 7018 N N . LEU A 1 880 ? 14.492 13.414 -2.385 1 97 880 LEU A N 1
ATOM 7019 C CA . LEU A 1 880 ? 15.617 13.75 -1.525 1 97 880 LEU A CA 1
ATOM 7020 C C . LEU A 1 880 ? 15.953 12.594 -0.59 1 97 880 LEU A C 1
ATOM 7022 O O . LEU A 1 880 ? 17.125 12.273 -0.386 1 97 880 LEU A O 1
ATOM 7026 N N . ASN A 1 881 ? 14.922 12 -0.006 1 97.81 881 ASN A N 1
ATOM 7027 C CA . ASN A 1 881 ? 15.141 10.812 0.819 1 97.81 881 ASN A CA 1
ATOM 7028 C C . ASN A 1 881 ? 15.82 9.703 0.033 1 97.81 881 ASN A C 1
ATOM 7030 O O . ASN A 1 881 ? 16.75 9.062 0.532 1 97.81 881 ASN A O 1
ATOM 7034 N N . GLN A 1 882 ? 15.297 9.414 -1.151 1 96.94 882 GLN A N 1
ATOM 7035 C CA . GLN A 1 882 ? 15.836 8.375 -2.012 1 96.94 882 GLN A CA 1
ATOM 7036 C C . GLN A 1 882 ? 17.312 8.609 -2.297 1 96.94 882 GLN A C 1
ATOM 7038 O O . GLN A 1 882 ? 18.141 7.703 -2.148 1 96.94 882 GLN A O 1
ATOM 7043 N N . ARG A 1 883 ? 17.625 9.828 -2.707 1 95.88 883 ARG A N 1
ATOM 7044 C CA . ARG A 1 883 ? 19.016 10.188 -3.033 1 95.88 883 ARG A CA 1
ATOM 7045 C C . ARG A 1 883 ? 19.922 10.008 -1.823 1 95.88 883 ARG A C 1
ATOM 7047 O O . ARG A 1 883 ? 21 9.43 -1.934 1 95.88 883 ARG A O 1
ATOM 7054 N N . TRP A 1 884 ? 19.5 10.562 -0.735 1 96.62 884 TRP A N 1
ATOM 7055 C CA . TRP A 1 884 ? 20.312 10.5 0.467 1 96.62 884 TRP A CA 1
ATOM 7056 C C . TRP A 1 884 ? 20.516 9.055 0.913 1 96.62 884 TRP A C 1
ATOM 7058 O O . TRP A 1 884 ? 21.641 8.648 1.232 1 96.62 884 TRP A O 1
ATOM 7068 N N . MET A 1 885 ? 19.469 8.227 0.972 1 96.88 885 MET A N 1
ATOM 7069 C CA . MET A 1 885 ? 19.547 6.832 1.389 1 96.88 885 MET A CA 1
ATOM 7070 C C . MET A 1 885 ? 20.469 6.039 0.469 1 96.88 885 MET A C 1
ATOM 7072 O O . MET A 1 885 ? 21.344 5.309 0.939 1 96.88 885 MET A O 1
ATOM 7076 N N . ASP A 1 886 ? 20.266 6.176 -0.827 1 95.88 886 ASP A N 1
ATOM 7077 C CA . ASP A 1 886 ? 21.047 5.422 -1.796 1 95.88 886 ASP A CA 1
ATOM 7078 C C . ASP A 1 886 ? 22.531 5.766 -1.68 1 95.88 886 ASP A C 1
ATOM 7080 O O . ASP A 1 886 ? 23.391 4.895 -1.836 1 95.88 886 ASP A O 1
ATOM 7084 N N . LYS A 1 887 ? 22.797 6.969 -1.385 1 95.69 887 LYS A N 1
ATOM 7085 C CA . LYS A 1 887 ? 24.172 7.43 -1.288 1 95.69 887 LYS A CA 1
ATOM 7086 C C . LYS A 1 887 ? 24.812 6.969 0.017 1 95.69 887 LYS A C 1
ATOM 7088 O O . LYS A 1 887 ? 26 6.645 0.049 1 95.69 887 LYS A O 1
ATOM 7093 N N . ASN A 1 888 ? 24.094 6.934 1.084 1 96.62 888 ASN A N 1
ATOM 7094 C CA . ASN A 1 888 ? 24.703 6.812 2.402 1 96.62 888 ASN A CA 1
ATOM 7095 C C . ASN A 1 888 ? 24.547 5.406 2.967 1 96.62 888 ASN A C 1
ATOM 7097 O O . ASN A 1 888 ? 25.219 5.035 3.932 1 96.62 888 ASN A O 1
ATOM 7101 N N . LEU A 1 889 ? 23.641 4.543 2.438 1 95.94 889 LEU A N 1
ATOM 7102 C CA . LEU A 1 889 ? 23.406 3.205 2.963 1 95.94 889 LEU A CA 1
ATOM 7103 C C . LEU A 1 889 ? 24.703 2.4 3.023 1 95.94 889 LEU A C 1
ATOM 7105 O O . LEU A 1 889 ? 24.984 1.762 4.039 1 95.94 889 LEU A O 1
ATOM 7109 N N . PRO A 1 890 ? 25.547 2.424 1.964 1 95.19 890 PRO A N 1
ATOM 7110 C CA . PRO A 1 890 ? 26.797 1.662 2.047 1 95.19 890 PRO A CA 1
ATOM 7111 C C . PRO A 1 890 ? 27.688 2.109 3.205 1 95.19 890 PRO A C 1
ATOM 7113 O O . PRO A 1 890 ? 28.25 1.271 3.914 1 95.19 890 PRO A O 1
ATOM 7116 N N . THR A 1 891 ? 27.75 3.402 3.4 1 94.81 891 THR A N 1
ATOM 7117 C CA . THR A 1 891 ? 28.562 3.945 4.48 1 94.81 891 THR A CA 1
ATOM 7118 C C . THR A 1 891 ? 27.984 3.557 5.84 1 94.81 891 THR A C 1
ATOM 7120 O O . THR A 1 891 ? 28.719 3.197 6.758 1 94.81 891 THR A O 1
ATOM 7123 N N . LEU A 1 892 ? 26.688 3.627 5.961 1 96.31 892 LEU A N 1
ATOM 7124 C CA . LEU A 1 892 ? 26.031 3.266 7.211 1 96.31 892 LEU A CA 1
ATOM 7125 C C . LEU A 1 892 ? 26.234 1.788 7.527 1 96.31 892 LEU A C 1
ATOM 7127 O O . LEU A 1 892 ? 26.438 1.418 8.688 1 96.31 892 LEU A O 1
ATOM 7131 N N . LYS A 1 893 ? 26.156 0.971 6.547 1 95.44 893 LYS A N 1
ATOM 7132 C CA . LYS A 1 893 ? 26.344 -0.466 6.727 1 95.44 893 LYS A CA 1
ATOM 7133 C C . LYS A 1 893 ? 27.766 -0.779 7.203 1 95.44 893 LYS A C 1
ATOM 7135 O O . LYS A 1 893 ? 27.969 -1.715 7.977 1 95.44 893 LYS A O 1
ATOM 7140 N N . LYS A 1 894 ? 28.688 0.012 6.805 1 93.31 894 LYS A N 1
ATOM 7141 C CA . LYS A 1 894 ? 30.094 -0.213 7.168 1 93.31 894 LYS A CA 1
ATOM 7142 C C . LYS A 1 894 ? 30.391 0.375 8.547 1 93.31 894 LYS A C 1
ATOM 7144 O O . LYS A 1 894 ? 31.094 -0.243 9.344 1 93.31 894 LYS A O 1
ATOM 7149 N N . TRP A 1 895 ? 29.875 1.496 8.789 1 90.81 895 TRP A N 1
ATOM 7150 C CA . TRP A 1 895 ? 30.312 2.275 9.938 1 90.81 895 TRP A CA 1
ATOM 7151 C C . TRP A 1 895 ? 29.469 1.96 11.164 1 90.81 895 TRP A C 1
ATOM 7153 O O . TRP A 1 895 ? 29.969 1.944 12.289 1 90.81 895 TRP A O 1
ATOM 7163 N N . LEU A 1 896 ? 28.219 1.798 11.016 1 91.75 896 LEU A N 1
ATOM 7164 C CA . LEU A 1 896 ? 27.344 1.557 12.156 1 91.75 896 LEU A CA 1
ATOM 7165 C C . LEU A 1 896 ? 27.469 0.116 12.641 1 91.75 896 LEU A C 1
ATOM 7167 O O . LEU A 1 896 ? 27 -0.215 13.742 1 91.75 896 LEU A O 1
ATOM 7171 N N . MET B 1 1 ? 1.794 9.578 -23.297 1 19.56 1 MET B N 1
ATOM 7172 C CA . MET B 1 1 ? 1.251 9.109 -24.578 1 19.56 1 MET B CA 1
ATOM 7173 C C . MET B 1 1 ? 2.098 9.594 -25.734 1 19.56 1 MET B C 1
ATOM 7175 O O . MET B 1 1 ? 1.989 10.758 -26.156 1 19.56 1 MET B O 1
ATOM 7179 N N . VAL B 1 2 ? 3.291 9.125 -25.703 1 23.5 2 VAL B N 1
ATOM 7180 C CA . VAL B 1 2 ? 4.242 9.273 -26.797 1 23.5 2 VAL B CA 1
ATOM 7181 C C . VAL B 1 2 ? 3.646 8.703 -28.078 1 23.5 2 VAL B C 1
ATOM 7183 O O . VAL B 1 2 ? 3.254 7.535 -28.125 1 23.5 2 VAL B O 1
ATOM 7186 N N . LEU B 1 3 ? 3.002 9.602 -28.734 1 25.16 3 LEU B N 1
ATOM 7187 C CA . LEU B 1 3 ? 2.566 9.352 -30.109 1 25.16 3 LEU B CA 1
ATOM 7188 C C . LEU B 1 3 ? 3.668 8.664 -30.906 1 25.16 3 LEU B C 1
ATOM 7190 O O . LEU B 1 3 ? 4.711 9.266 -31.172 1 25.16 3 LEU B O 1
ATOM 7194 N N . TYR B 1 4 ? 4.008 7.445 -30.469 1 28.22 4 TYR B N 1
ATOM 7195 C CA . TYR B 1 4 ? 4.84 6.746 -31.438 1 28.22 4 TYR B CA 1
ATOM 7196 C C . TYR B 1 4 ? 4.172 6.723 -32.812 1 28.22 4 TYR B C 1
ATOM 7198 O O . TYR B 1 4 ? 3.074 6.184 -32.969 1 28.22 4 TYR B O 1
ATOM 7206 N N . PHE B 1 5 ? 4.383 7.766 -33.531 1 32.78 5 PHE B N 1
ATOM 7207 C CA . PHE B 1 5 ? 4.066 7.816 -34.969 1 32.78 5 PHE B CA 1
ATOM 7208 C C . PHE B 1 5 ? 4.465 6.516 -35.656 1 32.78 5 PHE B C 1
ATOM 7210 O O . PHE B 1 5 ? 5.57 6.012 -35.438 1 32.78 5 PHE B O 1
ATOM 7217 N N . LEU B 1 6 ? 3.51 5.637 -35.844 1 33.31 6 LEU B N 1
ATOM 7218 C CA . LEU B 1 6 ? 3.721 4.516 -36.75 1 33.31 6 LEU B CA 1
ATOM 7219 C C . LEU B 1 6 ? 4.398 4.98 -38.031 1 33.31 6 LEU B C 1
ATOM 7221 O O . LEU B 1 6 ? 3.881 5.855 -38.719 1 33.31 6 LEU B O 1
ATOM 7225 N N . PRO B 1 7 ? 5.688 4.746 -38.188 1 38.97 7 PRO B N 1
ATOM 7226 C CA . PRO B 1 7 ? 6.297 4.957 -39.5 1 38.97 7 PRO B CA 1
ATOM 7227 C C . PRO B 1 7 ? 5.562 4.219 -40.625 1 38.97 7 PRO B C 1
ATOM 7229 O O . PRO B 1 7 ? 5.176 3.059 -40.438 1 38.97 7 PRO B O 1
ATOM 7232 N N . GLY B 1 8 ? 4.93 4.852 -41.594 1 39.06 8 GLY B N 1
ATOM 7233 C CA . GLY B 1 8 ? 4.301 4.496 -42.844 1 39.06 8 GLY B CA 1
ATOM 7234 C C . GLY B 1 8 ? 2.822 4.84 -42.906 1 39.06 8 GLY B C 1
ATOM 7235 O O . GLY B 1 8 ? 2.127 4.48 -43.844 1 39.06 8 GLY B O 1
ATOM 7236 N N . CYS B 1 9 ? 2.193 4.91 -41.844 1 36.72 9 CYS B N 1
ATOM 7237 C CA . CYS B 1 9 ? 0.786 5.277 -41.938 1 36.72 9 CYS B CA 1
ATOM 7238 C C . CYS B 1 9 ? 0.623 6.789 -42.062 1 36.72 9 CYS B C 1
ATOM 7240 O O . CYS B 1 9 ? 1.262 7.543 -41.312 1 36.72 9 CYS B O 1
ATOM 7242 N N . THR B 1 10 ? 0.267 7.281 -43.219 1 43.16 10 THR B N 1
ATOM 7243 C CA . THR B 1 10 ? -0.224 8.648 -43.344 1 43.16 10 THR B CA 1
ATOM 7244 C C . THR B 1 10 ? -1.538 8.812 -42.562 1 43.16 10 THR B C 1
ATOM 7246 O O . THR B 1 10 ? -2.52 8.133 -42.875 1 43.16 10 THR B O 1
ATOM 7249 N N . PHE B 1 11 ? -1.479 9.328 -41.438 1 37.31 11 PHE B N 1
ATOM 7250 C CA . PHE B 1 11 ? -2.668 9.477 -40.625 1 37.31 11 PHE B CA 1
ATOM 7251 C C . PHE B 1 11 ? -3.594 10.547 -41.188 1 37.31 11 PHE B C 1
ATOM 7253 O O . PHE B 1 11 ? -3.166 11.672 -41.438 1 37.31 11 PHE B O 1
ATOM 7260 N N . THR B 1 12 ? -4.512 10.25 -42 1 41.44 12 THR B N 1
ATOM 7261 C CA . THR B 1 12 ? -5.562 11.18 -42.406 1 41.44 12 THR B CA 1
ATOM 7262 C C . THR B 1 12 ? -6.707 11.172 -41.375 1 41.44 12 THR B C 1
ATOM 7264 O O . THR B 1 12 ? -6.719 10.352 -40.469 1 41.44 12 THR B O 1
ATOM 7267 N N . LYS B 1 13 ? -7.664 12.18 -41.5 1 41.59 13 LYS B N 1
ATOM 7268 C CA . LYS B 1 13 ? -8.836 12.297 -40.656 1 41.59 13 LYS B CA 1
ATOM 7269 C C . LYS B 1 13 ? -9.453 10.93 -40.375 1 41.59 13 LYS B C 1
ATOM 7271 O O . LYS B 1 13 ? -10.102 10.727 -39.344 1 41.59 13 LYS B O 1
ATOM 7276 N N . THR B 1 14 ? -9.547 10.211 -41.469 1 43.56 14 THR B N 1
ATOM 7277 C CA . THR B 1 14 ? -10.352 8.992 -41.5 1 43.56 14 THR B CA 1
ATOM 7278 C C . THR B 1 14 ? -9.516 7.789 -41.062 1 43.56 14 THR B C 1
ATOM 7280 O O . THR B 1 14 ? -9.953 6.645 -41.219 1 43.56 14 THR B O 1
ATOM 7283 N N . GLY B 1 15 ? -8.555 7.805 -40.438 1 39.22 15 GLY B N 1
ATOM 7284 C CA . GLY B 1 15 ? -7.738 6.758 -39.844 1 39.22 15 GLY B CA 1
ATOM 7285 C C . GLY B 1 15 ? -6.441 6.516 -40.594 1 39.22 15 GLY B C 1
ATOM 7286 O O . GLY B 1 15 ? -6.094 7.266 -41.5 1 39.22 15 GLY B O 1
ATOM 7287 N N . CYS B 1 16 ? -5.457 5.867 -40.031 1 39.47 16 CYS B N 1
ATOM 7288 C CA . CYS B 1 16 ? -4.184 5.508 -40.656 1 39.47 16 CYS B CA 1
ATOM 7289 C C . CYS B 1 16 ? -4.402 4.613 -41.844 1 39.47 16 CYS B C 1
ATOM 7291 O O . CYS B 1 16 ? -4.984 3.533 -41.75 1 39.47 16 CYS B O 1
ATOM 7293 N N . LYS B 1 17 ? -4.52 5.082 -43.031 1 42.75 17 LYS B N 1
ATOM 7294 C CA . LYS B 1 17 ? -4.559 4.246 -44.219 1 42.75 17 LYS B CA 1
ATOM 7295 C C . LYS B 1 17 ? -3.219 3.547 -44.438 1 42.75 17 LYS B C 1
ATOM 7297 O O . LYS B 1 17 ? -2.184 4.203 -44.562 1 42.75 17 LYS B O 1
ATOM 7302 N N . PRO B 1 18 ? -3.297 2.178 -44.156 1 38.22 18 PRO B N 1
ATOM 7303 C CA . PRO B 1 18 ? -2.072 1.436 -44.469 1 38.22 18 PRO B CA 1
ATOM 7304 C C . PRO B 1 18 ? -1.709 1.497 -45.938 1 38.22 18 PRO B C 1
ATOM 7306 O O . PRO B 1 18 ? -2.594 1.457 -46.812 1 38.22 18 PRO B O 1
ATOM 7309 N N . ASN B 1 19 ? -0.856 2.266 -46.438 1 37.75 19 ASN B N 1
ATOM 7310 C CA . ASN B 1 19 ? -0.434 2.195 -47.844 1 37.75 19 ASN B CA 1
ATOM 7311 C C . ASN B 1 19 ? -0.02 0.78 -48.25 1 37.75 19 ASN B C 1
ATOM 7313 O O . ASN B 1 19 ? 0.851 0.185 -47.594 1 37.75 19 ASN B O 1
ATOM 7317 N N . LYS B 1 20 ? -0.849 0.024 -49.062 1 39.5 20 LYS B N 1
ATOM 7318 C CA . LYS B 1 20 ? -0.767 -1.335 -49.594 1 39.5 20 LYS B CA 1
ATOM 7319 C C . LYS B 1 20 ? 0.565 -1.57 -50.312 1 39.5 20 LYS B C 1
ATOM 7321 O O . LYS B 1 20 ? 0.892 -2.703 -50.656 1 39.5 20 LYS B O 1
ATOM 7326 N N . THR B 1 21 ? 0.903 -0.702 -51.156 1 36.75 21 THR B N 1
ATOM 7327 C CA . THR B 1 21 ? 1.728 -1.146 -52.281 1 36.75 21 THR B CA 1
ATOM 7328 C C . THR B 1 21 ? 3.123 -1.533 -51.781 1 36.75 21 THR B C 1
ATOM 7330 O O . THR B 1 21 ? 3.951 -1.992 -52.594 1 36.75 21 THR B O 1
ATOM 7333 N N . THR B 1 22 ? 3.768 -0.652 -51 1 36.25 22 THR B N 1
ATOM 7334 C CA . THR B 1 22 ? 5.18 -0.994 -50.875 1 36.25 22 THR B CA 1
ATOM 7335 C C . THR B 1 22 ? 5.359 -2.303 -50.125 1 36.25 22 THR B C 1
ATOM 7337 O O . THR B 1 22 ? 4.844 -2.461 -49 1 36.25 22 THR B O 1
ATOM 7340 N N . PRO B 1 23 ? 5.664 -3.428 -50.844 1 37.91 23 PRO B N 1
ATOM 7341 C CA . PRO B 1 23 ? 5.945 -4.652 -50.094 1 37.91 23 PRO B CA 1
ATOM 7342 C C . PRO B 1 23 ? 6.668 -4.379 -48.781 1 37.91 23 PRO B C 1
ATOM 7344 O O . PRO B 1 23 ? 7.566 -3.535 -48.719 1 37.91 23 PRO B O 1
ATOM 7347 N N . ILE B 1 24 ? 6.125 -4.441 -47.656 1 43.38 24 ILE B N 1
ATOM 7348 C CA . ILE B 1 24 ? 6.73 -4.258 -46.344 1 43.38 24 ILE B CA 1
ATOM 7349 C C . ILE B 1 24 ? 8.055 -5.008 -46.281 1 43.38 24 ILE B C 1
ATOM 7351 O O . ILE B 1 24 ? 8.086 -6.238 -46.344 1 43.38 24 ILE B O 1
ATOM 7355 N N . GLU B 1 25 ? 9.07 -4.508 -46.938 1 46.81 25 GLU B N 1
ATOM 7356 C CA . GLU B 1 25 ? 10.375 -5.113 -46.719 1 46.81 25 GLU B CA 1
ATOM 7357 C C . GLU B 1 25 ? 10.602 -5.426 -45.25 1 46.81 25 GLU B C 1
ATOM 7359 O O . GLU B 1 25 ? 10.375 -4.57 -44.375 1 46.81 25 GLU B O 1
ATOM 7364 N N . PRO B 1 26 ? 10.688 -6.762 -45 1 58.53 26 PRO B N 1
ATOM 7365 C CA . PRO B 1 26 ? 10.945 -7.098 -43.594 1 58.53 26 PRO B CA 1
ATOM 7366 C C . PRO B 1 26 ? 12.109 -6.309 -43 1 58.53 26 PRO B C 1
ATOM 7368 O O . PRO B 1 26 ? 13.148 -6.145 -43.656 1 58.53 26 PRO B O 1
ATOM 7371 N N . VAL B 1 27 ? 11.891 -5.43 -42.188 1 71.44 27 VAL B N 1
ATOM 7372 C CA . VAL B 1 27 ? 12.938 -4.742 -41.438 1 71.44 27 VAL B CA 1
ATOM 7373 C C . VAL B 1 27 ? 13.703 -5.742 -40.594 1 71.44 27 VAL B C 1
ATOM 7375 O O . VAL B 1 27 ? 13.125 -6.355 -39.688 1 71.44 27 VAL B O 1
ATOM 7378 N N . TYR B 1 28 ? 14.906 -6.086 -41.094 1 83.94 28 TYR B N 1
ATOM 7379 C CA . TYR B 1 28 ? 15.758 -7.008 -40.344 1 83.94 28 TYR B CA 1
ATOM 7380 C C . TYR B 1 28 ? 16.453 -6.289 -39.188 1 83.94 28 TYR B C 1
ATOM 7382 O O . TYR B 1 28 ? 16.891 -5.145 -39.344 1 83.94 28 TYR B O 1
ATOM 7390 N N . PRO B 1 29 ? 16.453 -6.969 -38.094 1 88.5 29 PRO B N 1
ATOM 7391 C CA . PRO B 1 29 ? 17.141 -6.363 -36.969 1 88.5 29 PRO B CA 1
ATOM 7392 C C . PRO B 1 29 ? 18.656 -6.355 -37.125 1 88.5 29 PRO B C 1
ATOM 7394 O O . PRO B 1 29 ? 19.188 -6.922 -38.062 1 88.5 29 PRO B O 1
ATOM 7397 N N . GLU B 1 30 ? 19.266 -5.578 -36.25 1 87.75 30 GLU B N 1
ATOM 7398 C CA . GLU B 1 30 ? 20.719 -5.5 -36.25 1 87.75 30 GLU B CA 1
ATOM 7399 C C . GLU B 1 30 ? 21.328 -6.52 -35.281 1 87.75 30 GLU B C 1
ATOM 7401 O O . GLU B 1 30 ? 20.859 -6.688 -34.156 1 87.75 30 GLU B O 1
ATOM 7406 N N . SER B 1 31 ? 22.312 -7.219 -35.781 1 89.94 31 SER B N 1
ATOM 7407 C CA . SER B 1 31 ? 23.062 -8.133 -34.938 1 89.94 31 SER B CA 1
ATOM 7408 C C . SER B 1 31 ? 23.906 -7.379 -33.906 1 89.94 31 SER B C 1
ATOM 7410 O O . SER B 1 31 ? 24.078 -6.164 -34.031 1 89.94 31 SER B O 1
ATOM 7412 N N . THR B 1 32 ? 24.328 -8.109 -32.906 1 89.38 32 THR B N 1
ATOM 7413 C CA . THR B 1 32 ? 25.156 -7.523 -31.875 1 89.38 32 THR B CA 1
ATOM 7414 C C . THR B 1 32 ? 26.391 -6.867 -32.469 1 89.38 32 THR B C 1
ATOM 7416 O O . THR B 1 32 ? 26.922 -5.898 -31.906 1 89.38 32 THR B O 1
ATOM 7419 N N . ASN B 1 33 ? 26.906 -7.359 -33.625 1 89 33 ASN B N 1
ATOM 7420 C CA . ASN B 1 33 ? 28.109 -6.805 -34.25 1 89 33 ASN B CA 1
ATOM 7421 C C . ASN B 1 33 ? 27.766 -5.695 -35.219 1 89 33 ASN B C 1
ATOM 7423 O O . ASN B 1 33 ? 28.641 -5.195 -35.938 1 89 33 ASN B O 1
ATOM 7427 N N . GLY B 1 34 ? 26.562 -5.418 -35.469 1 88.31 34 GLY B N 1
ATOM 7428 C CA . GLY B 1 34 ? 26.156 -4.297 -36.281 1 88.31 34 GLY B CA 1
ATOM 7429 C C . GLY B 1 34 ? 25.641 -4.723 -37.656 1 88.31 34 GLY B C 1
ATOM 7430 O O . GLY B 1 34 ? 25 -3.939 -38.344 1 88.31 34 GLY B O 1
ATOM 7431 N N . THR B 1 35 ? 25.938 -5.961 -38.031 1 92 35 THR B N 1
ATOM 7432 C CA . THR B 1 35 ? 25.469 -6.469 -39.312 1 92 35 THR B CA 1
ATOM 7433 C C . THR B 1 35 ? 23.984 -6.848 -39.219 1 92 35 THR B C 1
ATOM 7435 O O . THR B 1 35 ? 23.484 -7.133 -38.125 1 92 35 THR B O 1
ATOM 7438 N N . LEU B 1 36 ? 23.406 -6.848 -40.375 1 92.38 36 LEU B N 1
ATOM 7439 C CA . LEU B 1 36 ? 21.984 -7.184 -40.406 1 92.38 36 LEU B CA 1
ATOM 7440 C C . LEU B 1 36 ? 21.766 -8.656 -40.094 1 92.38 36 LEU B C 1
ATOM 7442 O O . LEU B 1 36 ? 22.422 -9.531 -40.656 1 92.38 36 LEU B O 1
ATOM 7446 N N . PHE B 1 37 ? 20.938 -8.914 -39.188 1 95.25 37 PHE B N 1
ATOM 7447 C CA . PHE B 1 37 ? 20.547 -10.281 -38.875 1 95.25 37 PHE B CA 1
ATOM 7448 C C . PHE B 1 37 ? 19.594 -10.828 -39.906 1 95.25 37 PHE B C 1
ATOM 7450 O O . PHE B 1 37 ? 18.625 -10.164 -40.281 1 95.25 37 PHE B O 1
ATOM 7457 N N . PRO B 1 38 ? 19.719 -11.945 -40.344 1 94.62 38 PRO B N 1
ATOM 7458 C CA . PRO B 1 38 ? 19.016 -12.398 -41.562 1 94.62 38 PRO B CA 1
ATOM 7459 C C . PRO B 1 38 ? 17.641 -13.016 -41.25 1 94.62 38 PRO B C 1
ATOM 7461 O O . PRO B 1 38 ? 17.156 -13.852 -42.031 1 94.62 38 PRO B O 1
ATOM 7464 N N . TRP B 1 39 ? 17.016 -12.703 -40.125 1 94.31 39 TRP B N 1
ATOM 7465 C CA . TRP B 1 39 ? 15.727 -13.266 -39.719 1 94.31 39 TRP B CA 1
ATOM 7466 C C . TRP B 1 39 ? 15 -12.344 -38.75 1 94.31 39 TRP B C 1
ATOM 7468 O O . TRP B 1 39 ? 15.633 -11.75 -37.875 1 94.31 39 TRP B O 1
ATOM 7478 N N . ALA B 1 40 ? 13.695 -12.219 -38.906 1 91.75 40 ALA B N 1
ATOM 7479 C CA . ALA B 1 40 ? 12.992 -11.219 -38.094 1 91.75 40 ALA B CA 1
ATOM 7480 C C . ALA B 1 40 ? 11.82 -11.852 -37.344 1 91.75 40 ALA B C 1
ATOM 7482 O O . ALA B 1 40 ? 11.133 -11.172 -36.594 1 91.75 40 ALA B O 1
ATOM 7483 N N . GLN B 1 41 ? 11.609 -13.141 -37.469 1 91.81 41 GLN B N 1
ATOM 7484 C CA . GLN B 1 41 ? 10.453 -13.773 -36.844 1 91.81 41 GLN B CA 1
ATOM 7485 C C . GLN B 1 41 ? 10.859 -14.539 -35.594 1 91.81 41 GLN B C 1
ATOM 7487 O O . GLN B 1 41 ? 12.031 -14.898 -35.438 1 91.81 41 GLN B O 1
ATOM 7492 N N . LEU B 1 42 ? 9.805 -14.773 -34.688 1 91.75 42 LEU B N 1
ATOM 7493 C CA . LEU B 1 42 ? 10.023 -15.562 -33.5 1 91.75 42 LEU B CA 1
ATOM 7494 C C . LEU B 1 42 ? 10.344 -17.016 -33.844 1 91.75 42 LEU B C 1
ATOM 7496 O O . LEU B 1 42 ? 11.297 -17.594 -33.312 1 91.75 42 LEU B O 1
ATOM 7500 N N . ARG B 1 43 ? 9.516 -17.562 -34.781 1 95.38 43 ARG B N 1
ATOM 7501 C CA . ARG B 1 43 ? 9.688 -18.953 -35.188 1 95.38 43 ARG B CA 1
ATOM 7502 C C . ARG B 1 43 ? 10.828 -19.094 -36.188 1 95.38 43 ARG B C 1
ATOM 7504 O O . ARG B 1 43 ? 11.023 -18.219 -37.031 1 95.38 43 ARG B O 1
ATOM 7511 N N . LEU B 1 44 ? 11.508 -20.188 -36.125 1 97.5 44 LEU B N 1
ATOM 7512 C CA . LEU B 1 44 ? 12.633 -20.438 -37.031 1 97.5 44 LEU B CA 1
ATOM 7513 C C . LEU B 1 44 ? 12.148 -20.766 -38.438 1 97.5 44 LEU B C 1
ATOM 7515 O O . LEU B 1 44 ? 11.023 -21.234 -38.625 1 97.5 44 LEU B O 1
ATOM 7519 N N . PRO B 1 45 ? 13.023 -20.438 -39.438 1 95.94 45 PRO B N 1
ATOM 7520 C CA . PRO B 1 45 ? 12.664 -20.844 -40.781 1 95.94 45 PRO B CA 1
ATOM 7521 C C . PRO B 1 45 ? 12.547 -22.359 -40.938 1 95.94 45 PRO B C 1
ATOM 7523 O O . PRO B 1 45 ? 13.336 -23.094 -40.344 1 95.94 45 PRO B O 1
ATOM 7526 N N . GLN B 1 46 ? 11.695 -22.828 -41.844 1 95.56 46 GLN B N 1
ATOM 7527 C CA . GLN B 1 46 ? 11.43 -24.266 -42 1 95.56 46 GLN B CA 1
ATOM 7528 C C . GLN B 1 46 ? 12.273 -24.859 -43.125 1 95.56 46 GLN B C 1
ATOM 7530 O O . GLN B 1 46 ? 12.133 -26.031 -43.438 1 95.56 46 GLN B O 1
ATOM 7535 N N . SER B 1 47 ? 13.195 -24.094 -43.625 1 96.5 47 SER B N 1
ATOM 7536 C CA . SER B 1 47 ? 13.961 -24.516 -44.781 1 96.5 47 SER B CA 1
ATOM 7537 C C . SER B 1 47 ? 14.992 -25.578 -44.406 1 96.5 47 SER B C 1
ATOM 7539 O O . SER B 1 47 ? 15.445 -26.328 -45.281 1 96.5 47 SER B O 1
ATOM 7541 N N . VAL B 1 48 ? 15.391 -25.562 -43.25 1 97.5 48 VAL B N 1
ATOM 7542 C CA . VAL B 1 48 ? 16.375 -26.516 -42.75 1 97.5 48 VAL B CA 1
ATOM 7543 C C . VAL B 1 48 ? 15.805 -27.328 -41.594 1 97.5 48 VAL B C 1
ATOM 7545 O O . VAL B 1 48 ? 15.117 -26.766 -40.719 1 97.5 48 VAL B O 1
ATOM 7548 N N . HIS B 1 49 ? 16.031 -28.625 -41.594 1 97.62 49 HIS B N 1
ATOM 7549 C CA . HIS B 1 49 ? 15.531 -29.5 -40.531 1 97.62 49 HIS B CA 1
ATOM 7550 C C . HIS B 1 49 ? 16.656 -30.297 -39.875 1 97.62 49 HIS B C 1
ATOM 7552 O O . HIS B 1 49 ? 17.438 -30.953 -40.594 1 97.62 49 HIS B O 1
ATOM 7558 N N . PRO B 1 50 ? 16.703 -30.281 -38.625 1 98.5 50 PRO B N 1
ATOM 7559 C CA . PRO B 1 50 ? 17.719 -31.094 -37.938 1 98.5 50 PRO B CA 1
ATOM 7560 C C . PRO B 1 50 ? 17.406 -32.594 -37.969 1 98.5 50 PRO B C 1
ATOM 7562 O O . PRO B 1 50 ? 16.234 -32.969 -37.812 1 98.5 50 PRO B O 1
ATOM 7565 N N . LEU B 1 51 ? 18.422 -33.375 -38.125 1 98.06 51 LEU B N 1
ATOM 7566 C CA . LEU B 1 51 ? 18.281 -34.844 -38.125 1 98.06 51 LEU B CA 1
ATOM 7567 C C . LEU B 1 51 ? 18.812 -35.438 -36.812 1 98.06 51 LEU B C 1
ATOM 7569 O O . LEU B 1 51 ? 18.203 -36.344 -36.25 1 98.06 51 LEU B O 1
ATOM 7573 N N . SER B 1 52 ? 19.906 -34.938 -36.438 1 98.38 52 SER B N 1
ATOM 7574 C CA . SER B 1 52 ? 20.5 -35.438 -35.219 1 98.38 52 SER B CA 1
ATOM 7575 C C . SER B 1 52 ? 21.438 -34.406 -34.562 1 98.38 52 SER B C 1
ATOM 7577 O O . SER B 1 52 ? 21.922 -33.5 -35.25 1 98.38 52 SER B O 1
ATOM 7579 N N . TYR B 1 53 ? 21.609 -34.562 -33.312 1 98.75 53 TYR B N 1
ATOM 7580 C CA . TYR B 1 53 ? 22.531 -33.75 -32.531 1 98.75 53 TYR B CA 1
ATOM 7581 C C . TYR B 1 53 ? 23.578 -34.625 -31.875 1 98.75 53 TYR B C 1
ATOM 7583 O O . TYR B 1 53 ? 23.266 -35.719 -31.391 1 98.75 53 TYR B O 1
ATOM 7591 N N . ASP B 1 54 ? 24.812 -34.188 -31.844 1 98.69 54 ASP B N 1
ATOM 7592 C CA . ASP B 1 54 ? 25.859 -34.688 -30.953 1 98.69 54 ASP B CA 1
ATOM 7593 C C . ASP B 1 54 ? 26.297 -33.625 -29.953 1 98.69 54 ASP B C 1
ATOM 7595 O O . ASP B 1 54 ? 26.953 -32.625 -30.328 1 98.69 54 ASP B O 1
ATOM 7599 N N . LEU B 1 55 ? 25.938 -33.844 -28.766 1 98.81 55 LEU B N 1
ATOM 7600 C CA . LEU B 1 55 ? 26.203 -32.875 -27.719 1 98.81 55 LEU B CA 1
ATOM 7601 C C . LEU B 1 55 ? 27.328 -33.344 -26.812 1 98.81 55 LEU B C 1
ATOM 7603 O O . LEU B 1 55 ? 27.281 -34.469 -26.297 1 98.81 55 LEU B O 1
ATOM 7607 N N . THR B 1 56 ? 28.312 -32.594 -26.656 1 98.56 56 THR B N 1
ATOM 7608 C CA . THR B 1 56 ? 29.359 -32.781 -25.672 1 98.56 56 THR B CA 1
ATOM 7609 C C . THR B 1 56 ? 29.375 -31.641 -24.656 1 98.56 56 THR B C 1
ATOM 7611 O O . THR B 1 56 ? 29.516 -30.484 -25.031 1 98.56 56 THR B O 1
ATOM 7614 N N . LEU B 1 57 ? 29.234 -31.984 -23.422 1 98.62 57 LEU B N 1
ATOM 7615 C CA . LEU B 1 57 ? 29.172 -30.984 -22.359 1 98.62 57 LEU B CA 1
ATOM 7616 C C . LEU B 1 57 ? 30.266 -31.234 -21.328 1 98.62 57 LEU B C 1
ATOM 7618 O O . LEU B 1 57 ? 30.531 -32.375 -20.938 1 98.62 57 LEU B O 1
ATOM 7622 N N . ASN B 1 58 ? 30.891 -30.141 -20.875 1 98 58 ASN B N 1
ATOM 7623 C CA . ASN B 1 58 ? 31.938 -30.188 -19.859 1 98 58 ASN B CA 1
ATOM 7624 C C . ASN B 1 58 ? 31.609 -29.25 -18.688 1 98 58 ASN B C 1
ATOM 7626 O O . ASN B 1 58 ? 32.188 -28.172 -18.562 1 98 58 ASN B O 1
ATOM 7630 N N . PRO B 1 59 ? 30.781 -29.688 -17.797 1 98.06 59 PRO B N 1
ATOM 7631 C CA . PRO B 1 59 ? 30.438 -28.828 -16.656 1 98.06 59 PRO B CA 1
ATOM 7632 C C . PRO B 1 59 ? 31.547 -28.75 -15.625 1 98.06 59 PRO B C 1
ATOM 7634 O O . PRO B 1 59 ? 32.219 -29.75 -15.367 1 98.06 59 PRO B O 1
ATOM 7637 N N . ASP B 1 60 ? 31.828 -27.547 -15.133 1 97 60 ASP B N 1
ATOM 7638 C CA . ASP B 1 60 ? 32.719 -27.25 -14.008 1 97 60 ASP B CA 1
ATOM 7639 C C . ASP B 1 60 ? 31.922 -26.734 -12.812 1 97 60 ASP B C 1
ATOM 7641 O O . ASP B 1 60 ? 31.641 -25.531 -12.719 1 97 60 ASP B O 1
ATOM 7645 N N . LEU B 1 61 ? 31.625 -27.578 -11.883 1 96.5 61 LEU B N 1
ATOM 7646 C CA . LEU B 1 61 ? 30.734 -27.234 -10.781 1 96.5 61 LEU B CA 1
ATOM 7647 C C . LEU B 1 61 ? 31.469 -26.438 -9.711 1 96.5 61 LEU B C 1
ATOM 7649 O O . LEU B 1 61 ? 30.844 -25.828 -8.844 1 96.5 61 LEU B O 1
ATOM 7653 N N . ASP B 1 62 ? 32.781 -26.359 -9.789 1 94.88 62 ASP B N 1
ATOM 7654 C CA . ASP B 1 62 ? 33.562 -25.5 -8.875 1 94.88 62 ASP B CA 1
ATOM 7655 C C . ASP B 1 62 ? 33.375 -24.031 -9.227 1 94.88 62 ASP B C 1
ATOM 7657 O O . ASP B 1 62 ? 33.25 -23.188 -8.336 1 94.88 62 ASP B O 1
ATOM 7661 N N . ASN B 1 63 ? 33.375 -23.828 -10.516 1 95.81 63 ASN B N 1
ATOM 7662 C CA . ASN B 1 63 ? 33.312 -22.453 -10.969 1 95.81 63 ASN B CA 1
ATOM 7663 C C . ASN B 1 63 ? 31.938 -22.109 -11.562 1 95.81 63 ASN B C 1
ATOM 7665 O O . ASN B 1 63 ? 31.719 -21 -12.023 1 95.81 63 ASN B O 1
ATOM 7669 N N . MET B 1 64 ? 31.062 -23.016 -11.562 1 96.62 64 MET B N 1
ATOM 7670 C CA . MET B 1 64 ? 29.688 -22.844 -12.039 1 96.62 64 MET B CA 1
ATOM 7671 C C . MET B 1 64 ? 29.656 -22.375 -13.484 1 96.62 64 MET B C 1
ATOM 7673 O O . MET B 1 64 ? 28.906 -21.453 -13.82 1 96.62 64 MET B O 1
ATOM 7677 N N . ILE B 1 65 ? 30.484 -22.953 -14.281 1 97.69 65 ILE B N 1
ATOM 7678 C CA . ILE B 1 65 ? 30.531 -22.703 -15.719 1 97.69 65 ILE B CA 1
ATOM 7679 C C . ILE B 1 65 ? 30.5 -24.031 -16.469 1 97.69 65 ILE B C 1
ATOM 7681 O O . ILE B 1 65 ? 30.625 -25.094 -15.875 1 97.69 65 ILE B O 1
ATOM 7685 N N . PHE B 1 66 ? 30.297 -23.984 -17.781 1 98.25 66 PHE B N 1
ATOM 7686 C CA . PHE B 1 66 ? 30.438 -25.156 -18.625 1 98.25 66 PHE B CA 1
ATOM 7687 C C . PHE B 1 66 ? 30.828 -24.766 -20.031 1 98.25 66 PHE B C 1
ATOM 7689 O O . PHE B 1 66 ? 30.641 -23.625 -20.453 1 98.25 66 PHE B O 1
ATOM 7696 N N . SER B 1 67 ? 31.438 -25.672 -20.703 1 98.25 67 SER B N 1
ATOM 7697 C CA . SER B 1 67 ? 31.703 -25.562 -22.141 1 98.25 67 SER B CA 1
ATOM 7698 C C . SER B 1 67 ? 31.031 -26.703 -22.906 1 98.25 67 SER B C 1
ATOM 7700 O O . SER B 1 67 ? 30.688 -27.734 -22.328 1 98.25 67 SER B O 1
ATOM 7702 N N . GLY B 1 68 ? 30.766 -26.484 -24.141 1 98.44 68 GLY B N 1
ATOM 7703 C CA . GLY B 1 68 ? 30.078 -27.5 -24.922 1 98.44 68 GLY B CA 1
ATOM 7704 C C . GLY B 1 68 ? 30.406 -27.438 -26.406 1 98.44 68 GLY B C 1
ATOM 7705 O O . GLY B 1 68 ? 30.984 -26.469 -26.875 1 98.44 68 GLY B O 1
ATOM 7706 N N . ARG B 1 69 ? 30.188 -28.5 -27.016 1 98.62 69 ARG B N 1
ATOM 7707 C CA . ARG B 1 69 ? 30.266 -28.656 -28.469 1 98.62 69 ARG B CA 1
ATOM 7708 C C . ARG B 1 69 ? 28.984 -29.297 -29.016 1 98.62 69 ARG B C 1
ATOM 7710 O O . ARG B 1 69 ? 28.562 -30.344 -28.547 1 98.62 69 ARG B O 1
ATOM 7717 N N . THR B 1 70 ? 28.406 -28.609 -29.922 1 98.81 70 THR B N 1
ATOM 7718 C CA . THR B 1 70 ? 27.172 -29.094 -30.547 1 98.81 70 THR B CA 1
ATOM 7719 C C . THR B 1 70 ? 27.391 -29.344 -32.031 1 98.81 70 THR B C 1
ATOM 7721 O O . THR B 1 70 ? 27.812 -28.453 -32.781 1 98.81 70 THR B O 1
ATOM 7724 N N . VAL B 1 71 ? 27.125 -30.531 -32.438 1 98.75 71 VAL B N 1
ATOM 7725 C CA . VAL B 1 71 ? 27.156 -30.906 -33.844 1 98.75 71 VAL B CA 1
ATOM 7726 C C . VAL B 1 71 ? 25.734 -31.203 -34.312 1 98.75 71 VAL B C 1
ATOM 7728 O O . VAL B 1 71 ? 25.062 -32.094 -33.781 1 98.75 71 VAL B O 1
ATOM 7731 N N . ILE B 1 72 ? 25.297 -30.531 -35.281 1 98.81 72 ILE B N 1
ATOM 7732 C CA . ILE B 1 72 ? 23.938 -30.719 -35.812 1 98.81 72 ILE B CA 1
ATOM 7733 C C . ILE B 1 72 ? 23.984 -31.219 -37.25 1 98.81 72 ILE B C 1
ATOM 7735 O O . ILE B 1 72 ? 24.484 -30.516 -38.125 1 98.81 72 ILE B O 1
ATOM 7739 N N . ASP B 1 73 ? 23.484 -32.375 -37.406 1 98.38 73 ASP B N 1
ATOM 7740 C CA . ASP B 1 73 ? 23.234 -32.875 -38.75 1 98.38 73 ASP B CA 1
ATOM 7741 C C . ASP B 1 73 ? 21.875 -32.406 -39.281 1 98.38 73 ASP B C 1
ATOM 7743 O O . ASP B 1 73 ? 20.844 -32.625 -38.625 1 98.38 73 ASP B O 1
ATOM 7747 N N . MET B 1 74 ? 21.875 -31.875 -40.531 1 98.44 74 MET B N 1
ATOM 7748 C CA . MET B 1 74 ? 20.656 -31.234 -41 1 98.44 74 MET B CA 1
ATOM 7749 C C . MET B 1 74 ? 20.359 -31.609 -42.469 1 98.44 74 MET B C 1
ATOM 7751 O O . MET B 1 74 ? 21.25 -32.031 -43.188 1 98.44 74 MET B O 1
ATOM 7755 N N . LEU B 1 75 ? 19.125 -31.5 -42.781 1 98.25 75 LEU B N 1
ATOM 7756 C CA . LEU B 1 75 ? 18.641 -31.656 -44.125 1 98.25 75 LEU B CA 1
ATOM 7757 C C . LEU B 1 75 ? 18 -30.375 -44.656 1 98.25 75 LEU B C 1
ATOM 7759 O O . LEU B 1 75 ? 17.172 -29.781 -43.969 1 98.25 75 LEU B O 1
ATOM 7763 N N . VAL B 1 76 ? 18.438 -29.891 -45.812 1 97.88 76 VAL B N 1
ATOM 7764 C CA . VAL B 1 76 ? 17.828 -28.719 -46.438 1 97.88 76 VAL B CA 1
ATOM 7765 C C . VAL B 1 76 ? 16.547 -29.125 -47.156 1 97.88 76 VAL B C 1
ATOM 7767 O O . VAL B 1 76 ? 16.594 -29.922 -48.125 1 97.88 76 VAL B O 1
ATOM 7770 N N . LEU B 1 77 ? 15.484 -28.594 -46.781 1 97.19 77 LEU B N 1
ATOM 7771 C CA . LEU B 1 77 ? 14.195 -28.953 -47.344 1 97.19 77 LEU B CA 1
ATOM 7772 C C . LEU B 1 77 ? 13.828 -28 -48.469 1 97.19 77 LEU B C 1
ATOM 7774 O O . LEU B 1 77 ? 13.156 -28.406 -49.438 1 97.19 77 LEU B O 1
ATOM 7778 N N . HIS B 1 78 ? 14.219 -26.688 -48.281 1 97.06 78 HIS B N 1
ATOM 7779 C CA . HIS B 1 78 ? 14.016 -25.641 -49.281 1 97.06 78 HIS B CA 1
ATOM 7780 C C . HIS B 1 78 ? 15.281 -24.812 -49.469 1 97.06 78 HIS B C 1
ATOM 7782 O O . HIS B 1 78 ? 16.031 -24.609 -48.5 1 97.06 78 HIS B O 1
ATOM 7788 N N . ASN B 1 79 ? 15.406 -24.312 -50.656 1 96.62 79 ASN B N 1
ATOM 7789 C CA . ASN B 1 79 ? 16.562 -23.469 -50.906 1 96.62 79 ASN B CA 1
ATOM 7790 C C . ASN B 1 79 ? 16.656 -22.312 -49.938 1 96.62 79 ASN B C 1
ATOM 7792 O O . ASN B 1 79 ? 15.641 -21.688 -49.625 1 96.62 79 ASN B O 1
ATOM 7796 N N . THR B 1 80 ? 17.859 -22.141 -49.438 1 97.25 80 THR B N 1
ATOM 7797 C CA . THR B 1 80 ? 18.016 -21.078 -48.438 1 97.25 80 THR B CA 1
ATOM 7798 C C . THR B 1 80 ? 19.469 -20.594 -48.406 1 97.25 80 THR B C 1
ATOM 7800 O O . THR B 1 80 ? 20.375 -21.281 -48.875 1 97.25 80 THR B O 1
ATOM 7803 N N . LYS B 1 81 ? 19.656 -19.344 -47.875 1 96.19 81 LYS B N 1
ATOM 7804 C CA . LYS B 1 81 ? 20.984 -18.766 -47.719 1 96.19 81 LYS B CA 1
ATOM 7805 C C . LYS B 1 81 ? 21.328 -18.594 -46.219 1 96.19 81 LYS B C 1
ATOM 7807 O O . LYS B 1 81 ? 22.281 -17.891 -45.906 1 96.19 81 LYS B O 1
ATOM 7812 N N . ARG B 1 82 ? 20.516 -19.203 -45.438 1 96.75 82 ARG B N 1
ATOM 7813 C CA . ARG B 1 82 ? 20.734 -18.938 -44.031 1 96.75 82 ARG B CA 1
ATOM 7814 C C . ARG B 1 82 ? 20.375 -20.172 -43.188 1 96.75 82 ARG B C 1
ATOM 7816 O O . ARG B 1 82 ? 19.547 -20.984 -43.594 1 96.75 82 ARG B O 1
ATOM 7823 N N . ILE B 1 83 ? 20.984 -20.359 -42.094 1 98 83 ILE B N 1
ATOM 7824 C CA . ILE B 1 83 ? 20.609 -21.25 -41 1 98 83 ILE B CA 1
ATOM 7825 C C . ILE B 1 83 ? 20.438 -20.453 -39.719 1 98 83 ILE B C 1
ATOM 7827 O O . ILE B 1 83 ? 21.328 -19.719 -39.312 1 98 83 ILE B O 1
ATOM 7831 N N . VAL B 1 84 ? 19.234 -20.484 -39.188 1 98.12 84 VAL B N 1
ATOM 7832 C CA . VAL B 1 84 ? 18.922 -19.734 -37.969 1 98.12 84 VAL B CA 1
ATOM 7833 C C . VAL B 1 84 ? 18.656 -20.703 -36.812 1 98.12 84 VAL B C 1
ATOM 7835 O O . VAL B 1 84 ? 17.938 -21.688 -37 1 98.12 84 VAL B O 1
ATOM 7838 N N . LEU B 1 85 ? 19.281 -20.516 -35.656 1 98.56 85 LEU B N 1
ATOM 7839 C CA . LEU B 1 85 ? 19.094 -21.312 -34.438 1 98.56 85 LEU B CA 1
ATOM 7840 C C . LEU B 1 85 ? 18.719 -20.422 -33.281 1 98.56 85 LEU B C 1
ATOM 7842 O O . LEU B 1 85 ? 18.797 -19.188 -33.375 1 98.56 85 LEU B O 1
ATOM 7846 N N . HIS B 1 86 ? 18.281 -21.047 -32.25 1 98.56 86 HIS B N 1
ATOM 7847 C CA . HIS B 1 86 ? 18.141 -20.359 -30.969 1 98.56 86 HIS B CA 1
ATOM 7848 C C . HIS B 1 86 ? 19.391 -20.531 -30.109 1 98.56 86 HIS B C 1
ATOM 7850 O O . HIS B 1 86 ? 20.016 -21.594 -30.125 1 98.56 86 HIS B O 1
ATOM 7856 N N . SER B 1 87 ? 19.734 -19.5 -29.422 1 98.31 87 SER B N 1
ATOM 7857 C CA . SER B 1 87 ? 20.859 -19.469 -28.484 1 98.31 87 SER B CA 1
ATOM 7858 C C . SER B 1 87 ? 20.719 -18.328 -27.484 1 98.31 87 SER B C 1
ATOM 7860 O O . SER B 1 87 ? 20.391 -17.203 -27.875 1 98.31 87 SER B O 1
ATOM 7862 N N . ALA B 1 88 ? 20.844 -18.656 -26.266 1 96.31 88 ALA B N 1
ATOM 7863 C CA . ALA B 1 88 ? 20.719 -17.625 -25.234 1 96.31 88 ALA B CA 1
ATOM 7864 C C . ALA B 1 88 ? 21.812 -17.766 -24.188 1 96.31 88 ALA B C 1
ATOM 7866 O O . ALA B 1 88 ? 21.969 -18.812 -23.578 1 96.31 88 ALA B O 1
ATOM 7867 N N . ASN B 1 89 ? 22.609 -16.688 -23.969 1 95 89 ASN B N 1
ATOM 7868 C CA . ASN B 1 89 ? 23.641 -16.594 -22.938 1 95 89 ASN B CA 1
ATOM 7869 C C . ASN B 1 89 ? 24.766 -17.594 -23.172 1 95 89 ASN B C 1
ATOM 7871 O O . ASN B 1 89 ? 25.297 -18.172 -22.234 1 95 89 ASN B O 1
ATOM 7875 N N . LEU B 1 90 ? 25.031 -17.922 -24.422 1 98 90 LEU B N 1
ATOM 7876 C CA . LEU B 1 90 ? 26.156 -18.781 -24.797 1 98 90 LEU B CA 1
ATOM 7877 C C . LEU B 1 90 ? 27.219 -17.984 -25.547 1 98 90 LEU B C 1
ATOM 7879 O O . LEU B 1 90 ? 26.891 -17.203 -26.453 1 98 90 LEU B O 1
ATOM 7883 N N . ASN B 1 91 ? 28.422 -18.094 -25.109 1 97.69 91 ASN B N 1
ATOM 7884 C CA . ASN B 1 91 ? 29.531 -17.5 -25.828 1 97.69 91 ASN B CA 1
ATOM 7885 C C . ASN B 1 91 ? 30.094 -18.438 -26.891 1 97.69 91 ASN B C 1
ATOM 7887 O O . ASN B 1 91 ? 30.922 -19.297 -26.594 1 97.69 91 ASN B O 1
ATOM 7891 N N . ILE B 1 92 ? 29.703 -18.234 -28.125 1 98 92 ILE B N 1
ATOM 7892 C CA . ILE B 1 92 ? 30.141 -19.078 -29.234 1 98 92 ILE B CA 1
ATOM 7893 C C . ILE B 1 92 ? 31.578 -18.734 -29.609 1 98 92 ILE B C 1
ATOM 7895 O O . ILE B 1 92 ? 31.859 -17.625 -30.062 1 98 92 ILE B O 1
ATOM 7899 N N . THR B 1 93 ? 32.469 -19.656 -29.484 1 96.62 93 THR B N 1
ATOM 7900 C CA . THR B 1 93 ? 33.875 -19.391 -29.688 1 96.62 93 THR B CA 1
ATOM 7901 C C . THR B 1 93 ? 34.312 -19.859 -31.062 1 96.62 93 THR B C 1
ATOM 7903 O O . THR B 1 93 ? 35.281 -19.312 -31.625 1 96.62 93 THR B O 1
ATOM 7906 N N . LYS B 1 94 ? 33.719 -20.859 -31.594 1 97.62 94 LYS B N 1
ATOM 7907 C CA . LYS B 1 94 ? 34.062 -21.406 -32.906 1 97.62 94 LYS B CA 1
ATOM 7908 C C . LYS B 1 94 ? 32.844 -22.016 -33.594 1 97.62 94 LYS B C 1
ATOM 7910 O O . LYS B 1 94 ? 31.969 -22.594 -32.906 1 97.62 94 LYS B O 1
ATOM 7915 N N . ALA B 1 95 ? 32.75 -21.891 -34.938 1 98.38 95 ALA B N 1
ATOM 7916 C CA . ALA B 1 95 ? 31.703 -22.484 -35.719 1 98.38 95 ALA B CA 1
ATOM 7917 C C . ALA B 1 95 ? 32.219 -22.938 -37.094 1 98.38 95 ALA B C 1
ATOM 7919 O O . ALA B 1 95 ? 32.969 -22.219 -37.75 1 98.38 95 ALA B O 1
ATOM 7920 N N . THR B 1 96 ? 31.859 -24.125 -37.469 1 98.38 96 THR B N 1
ATOM 7921 C CA . THR B 1 96 ? 32.25 -24.641 -38.781 1 98.38 96 THR B CA 1
ATOM 7922 C C . THR B 1 96 ? 31.031 -25.25 -39.469 1 98.38 96 THR B C 1
ATOM 7924 O O . THR B 1 96 ? 30.094 -25.719 -38.844 1 98.38 96 THR B O 1
ATOM 7927 N N . PHE B 1 97 ? 31.078 -25.203 -40.781 1 97.94 97 PHE B N 1
ATOM 7928 C CA . PHE B 1 97 ? 30 -25.688 -41.625 1 97.94 97 PHE B CA 1
ATOM 7929 C C . PHE B 1 97 ? 30.547 -26.625 -42.719 1 97.94 97 PHE B C 1
ATOM 7931 O O . PHE B 1 97 ? 31.594 -26.344 -43.312 1 97.94 97 PHE B O 1
ATOM 7938 N N . LYS B 1 98 ? 29.828 -27.75 -42.781 1 97.19 98 LYS B N 1
ATOM 7939 C CA . LYS B 1 98 ? 30.172 -28.75 -43.812 1 97.19 98 LYS B CA 1
ATOM 7940 C C . LYS B 1 98 ? 28.969 -29.078 -44.688 1 97.19 98 LYS B C 1
ATOM 7942 O O . LYS B 1 98 ? 27.906 -29.422 -44.188 1 97.19 98 LYS B O 1
ATOM 7947 N N . LEU B 1 99 ? 29.125 -29.031 -46 1 95.31 99 LEU B N 1
ATOM 7948 C CA . LEU B 1 99 ? 28.094 -29.391 -46.938 1 95.31 99 LEU B CA 1
ATOM 7949 C C . LEU B 1 99 ? 28.359 -30.75 -47.562 1 95.31 99 LEU B C 1
ATOM 7951 O O . LEU B 1 99 ? 29.406 -30.953 -48.219 1 95.31 99 LEU B O 1
ATOM 7955 N N . GLY B 1 100 ? 27.5 -31.625 -47.312 1 92.31 100 GLY B N 1
ATOM 7956 C CA . GLY B 1 100 ? 27.719 -32.969 -47.844 1 92.31 100 GLY B CA 1
ATOM 7957 C C . GLY B 1 100 ? 29.031 -33.594 -47.375 1 92.31 100 GLY B C 1
ATOM 7958 O O . GLY B 1 100 ? 29.312 -33.625 -46.188 1 92.31 100 GLY B O 1
ATOM 7959 N N . ASP B 1 101 ? 29.781 -34 -48.438 1 88.88 101 ASP B N 1
ATOM 7960 C CA . ASP B 1 101 ? 31.047 -34.656 -48.125 1 88.88 101 ASP B CA 1
ATOM 7961 C C . ASP B 1 101 ? 32.219 -33.688 -48.281 1 88.88 101 ASP B C 1
ATOM 7963 O O . ASP B 1 101 ? 33.375 -34.094 -48.312 1 88.88 101 ASP B O 1
ATOM 7967 N N . GLY B 1 102 ? 31.797 -32.438 -48.406 1 91.06 102 GLY B N 1
ATOM 7968 C CA . GLY B 1 102 ? 32.844 -31.438 -48.562 1 91.06 102 GLY B CA 1
ATOM 7969 C C . GLY B 1 102 ? 33.625 -31.172 -47.281 1 91.06 102 GLY B C 1
ATOM 7970 O O . GLY B 1 102 ? 33.375 -31.828 -46.281 1 91.06 102 GLY B O 1
ATOM 7971 N N . ASP B 1 103 ? 34.562 -30.203 -47.375 1 92.5 103 ASP B N 1
ATOM 7972 C CA . ASP B 1 103 ? 35.375 -29.875 -46.219 1 92.5 103 ASP B CA 1
ATOM 7973 C C . ASP B 1 103 ? 34.688 -28.891 -45.312 1 92.5 103 ASP B C 1
ATOM 7975 O O . ASP B 1 103 ? 33.906 -28.031 -45.781 1 92.5 103 ASP B O 1
ATOM 7979 N N . ALA B 1 104 ? 34.938 -29.125 -44.062 1 95.44 104 ALA B N 1
ATOM 7980 C CA . ALA B 1 104 ? 34.406 -28.156 -43.094 1 95.44 104 ALA B CA 1
ATOM 7981 C C . ALA B 1 104 ? 35.125 -26.812 -43.219 1 95.44 104 ALA B C 1
ATOM 7983 O O . ALA B 1 104 ? 36.344 -26.766 -43.469 1 95.44 104 ALA B O 1
ATOM 7984 N N . SER B 1 105 ? 34.375 -25.734 -43.156 1 95.62 105 SER B N 1
ATOM 7985 C CA . SER B 1 105 ? 34.938 -24.391 -43.188 1 95.62 105 SER B CA 1
ATOM 7986 C C . SER B 1 105 ? 34.406 -23.531 -42.062 1 95.62 105 SER B C 1
ATOM 7988 O O . SER B 1 105 ? 33.281 -23.734 -41.594 1 95.62 105 SER B O 1
ATOM 7990 N N . ASP B 1 106 ? 35.281 -22.641 -41.719 1 96.56 106 ASP B N 1
ATOM 7991 C CA . ASP B 1 106 ? 34.844 -21.703 -40.656 1 96.56 106 ASP B CA 1
ATOM 7992 C C . ASP B 1 106 ? 33.75 -20.797 -41.156 1 96.56 106 ASP B C 1
ATOM 7994 O O . ASP B 1 106 ? 33.75 -20.359 -42.312 1 96.56 106 ASP B O 1
ATOM 7998 N N . VAL B 1 107 ? 32.812 -20.484 -40.25 1 96.62 107 VAL B N 1
ATOM 7999 C CA . VAL B 1 107 ? 31.75 -19.562 -40.594 1 96.62 107 VAL B CA 1
ATOM 8000 C C . VAL B 1 107 ? 31.578 -18.531 -39.5 1 96.62 107 VAL B C 1
ATOM 8002 O O . VAL B 1 107 ? 31.953 -18.766 -38.344 1 96.62 107 VAL B O 1
ATOM 8005 N N . THR B 1 108 ? 31.016 -17.375 -39.906 1 95.12 108 THR B N 1
ATOM 8006 C CA . THR B 1 108 ? 30.719 -16.328 -38.969 1 95.12 108 THR B CA 1
ATOM 8007 C C . THR B 1 108 ? 29.297 -16.484 -38.406 1 95.12 108 THR B C 1
ATOM 8009 O O . THR B 1 108 ? 28.344 -16.609 -39.188 1 95.12 108 THR B O 1
ATOM 8012 N N . VAL B 1 109 ? 29.203 -16.422 -37.062 1 97.44 109 VAL B N 1
ATOM 8013 C CA . VAL B 1 109 ? 27.891 -16.531 -36.438 1 97.44 109 VAL B CA 1
ATOM 8014 C C . VAL B 1 109 ? 27.375 -15.148 -36.062 1 97.44 109 VAL B C 1
ATOM 8016 O O . VAL B 1 109 ? 28.047 -14.383 -35.375 1 97.44 109 VAL B O 1
ATOM 8019 N N . LEU B 1 110 ? 26.203 -14.812 -36.562 1 97 110 LEU B N 1
ATOM 8020 C CA . LEU B 1 110 ? 25.5 -13.594 -36.188 1 97 110 LEU B CA 1
ATOM 8021 C C . LEU B 1 110 ? 24.578 -13.836 -35 1 97 110 LEU B C 1
ATOM 8023 O O . LEU B 1 110 ? 24.016 -14.922 -34.844 1 97 110 LEU B O 1
ATOM 8027 N N . GLU B 1 111 ? 24.406 -12.812 -34.125 1 96.75 111 GLU B N 1
ATOM 8028 C CA . GLU B 1 111 ? 23.594 -12.969 -32.938 1 96.75 111 GLU B CA 1
ATOM 8029 C C . GLU B 1 111 ? 22.578 -11.836 -32.812 1 96.75 111 GLU B C 1
ATOM 8031 O O . GLU B 1 111 ? 22.906 -10.672 -33 1 96.75 111 GLU B O 1
ATOM 8036 N N . TYR B 1 112 ? 21.422 -12.148 -32.562 1 96.06 112 TYR B N 1
ATOM 8037 C CA . TYR B 1 112 ? 20.359 -11.211 -32.219 1 96.06 112 TYR B CA 1
ATOM 8038 C C . TYR B 1 112 ? 19.797 -11.523 -30.844 1 96.06 112 TYR B C 1
ATOM 8040 O O . TYR B 1 112 ? 18.828 -12.289 -30.719 1 96.06 112 TYR B O 1
ATOM 8048 N N . LYS B 1 113 ? 20.188 -10.812 -29.875 1 93.5 113 LYS B N 1
ATOM 8049 C CA . LYS B 1 113 ? 19.984 -11.133 -28.469 1 93.5 113 LYS B CA 1
ATOM 8050 C C . LYS B 1 113 ? 18.5 -10.992 -28.094 1 93.5 113 LYS B C 1
ATOM 8052 O O . LYS B 1 113 ? 17.969 -11.836 -27.375 1 93.5 113 LYS B O 1
ATOM 8057 N N . PRO B 1 114 ? 17.734 -10.008 -28.609 1 88.06 114 PRO B N 1
ATOM 8058 C CA . PRO B 1 114 ? 16.344 -9.836 -28.172 1 88.06 114 PRO B CA 1
ATOM 8059 C C . PRO B 1 114 ? 15.469 -11.039 -28.516 1 88.06 114 PRO B C 1
ATOM 8061 O O . PRO B 1 114 ? 14.555 -11.367 -27.75 1 88.06 114 PRO B O 1
ATOM 8064 N N . ALA B 1 115 ? 15.844 -11.719 -29.562 1 93.31 115 ALA B N 1
ATOM 8065 C CA . ALA B 1 115 ? 15.062 -12.891 -29.953 1 93.31 115 ALA B CA 1
ATOM 8066 C C . ALA B 1 115 ? 15.758 -14.18 -29.531 1 93.31 115 ALA B C 1
ATOM 8068 O O . ALA B 1 115 ? 15.242 -15.281 -29.766 1 93.31 115 ALA B O 1
ATOM 8069 N N . GLN B 1 116 ? 16.875 -14.078 -28.953 1 96.12 116 GLN B N 1
ATOM 8070 C CA . GLN B 1 116 ? 17.688 -15.227 -28.547 1 96.12 116 GLN B CA 1
ATOM 8071 C C . GLN B 1 116 ? 17.984 -16.141 -29.734 1 96.12 116 GLN B C 1
ATOM 8073 O O . GLN B 1 116 ? 17.781 -17.344 -29.656 1 96.12 116 GLN B O 1
ATOM 8078 N N . GLN B 1 117 ? 18.484 -15.484 -30.781 1 97.94 117 GLN B N 1
ATOM 8079 C CA . GLN B 1 117 ? 18.734 -16.219 -32.031 1 97.94 117 GLN B CA 1
ATOM 8080 C C . GLN B 1 117 ? 20.156 -15.969 -32.531 1 97.94 117 GLN B C 1
ATOM 8082 O O . GLN B 1 117 ? 20.75 -14.938 -32.219 1 97.94 117 GLN B O 1
ATOM 8087 N N . ILE B 1 118 ? 20.688 -16.953 -33.219 1 98.25 118 ILE B N 1
ATOM 8088 C CA . ILE B 1 118 ? 21.922 -16.828 -33.969 1 98.25 118 ILE B CA 1
ATOM 8089 C C . ILE B 1 118 ? 21.703 -17.312 -35.406 1 98.25 118 ILE B C 1
ATOM 8091 O O . ILE B 1 118 ? 20.734 -18 -35.688 1 98.25 118 ILE B O 1
ATOM 8095 N N . ALA B 1 119 ? 22.609 -16.859 -36.281 1 98 119 ALA B N 1
ATOM 8096 C CA . ALA B 1 119 ? 22.438 -17.234 -37.688 1 98 119 ALA B CA 1
ATOM 8097 C C . ALA B 1 119 ? 23.781 -17.328 -38.406 1 98 119 ALA B C 1
ATOM 8099 O O . ALA B 1 119 ? 24.75 -16.672 -38 1 98 119 ALA B O 1
ATOM 8100 N N . VAL B 1 120 ? 23.812 -18.203 -39.312 1 97.25 120 VAL B N 1
ATOM 8101 C CA . VAL B 1 120 ? 24.891 -18.266 -40.312 1 97.25 120 VAL B CA 1
ATOM 8102 C C . VAL B 1 120 ? 24.359 -17.938 -41.688 1 97.25 120 VAL B C 1
ATOM 8104 O O . VAL B 1 120 ? 23.375 -18.531 -42.125 1 97.25 120 VAL B O 1
ATOM 8107 N N . LYS B 1 121 ? 25 -17.016 -42.281 1 95.19 121 LYS B N 1
ATOM 8108 C CA . LYS B 1 121 ? 24.609 -16.594 -43.625 1 95.19 121 LYS B CA 1
ATOM 8109 C C . LYS B 1 121 ? 25.578 -17.125 -44.656 1 95.19 121 LYS B C 1
ATOM 8111 O O . LYS B 1 121 ? 26.781 -17.156 -44.469 1 95.19 121 LYS B O 1
ATOM 8116 N N . PHE B 1 122 ? 25 -17.469 -45.781 1 94.38 122 PHE B N 1
ATOM 8117 C CA . PHE B 1 122 ? 25.797 -18.016 -46.875 1 94.38 122 PHE B CA 1
ATOM 8118 C C . PHE B 1 122 ? 25.672 -17.141 -48.125 1 94.38 122 PHE B C 1
ATOM 8120 O O . PHE B 1 122 ? 24.641 -16.5 -48.344 1 94.38 122 PHE B O 1
ATOM 8127 N N . THR B 1 123 ? 26.719 -17.156 -48.969 1 92.25 123 THR B N 1
ATOM 8128 C CA . THR B 1 123 ? 26.703 -16.406 -50.219 1 92.25 123 THR B CA 1
ATOM 8129 C C . THR B 1 123 ? 25.922 -17.156 -51.281 1 92.25 123 THR B C 1
ATOM 8131 O O . THR B 1 123 ? 25.172 -16.562 -52.062 1 92.25 123 THR B O 1
ATOM 8134 N N . GLU B 1 124 ? 26.062 -18.422 -51.312 1 92.75 124 GLU B N 1
ATOM 8135 C CA . GLU B 1 124 ? 25.344 -19.266 -52.25 1 92.75 124 GLU B CA 1
ATOM 8136 C C . GLU B 1 124 ? 24.172 -19.984 -51.562 1 92.75 124 GLU B C 1
ATOM 8138 O O . GLU B 1 124 ? 24.219 -20.266 -50.375 1 92.75 124 GLU B O 1
ATOM 8143 N N . ASP B 1 125 ? 23.266 -20.359 -52.438 1 94.69 125 ASP B N 1
ATOM 8144 C CA . ASP B 1 125 ? 22.094 -21.062 -51.906 1 94.69 125 ASP B CA 1
ATOM 8145 C C . ASP B 1 125 ? 22.453 -22.5 -51.5 1 94.69 125 ASP B C 1
ATOM 8147 O O . ASP B 1 125 ? 23.094 -23.219 -52.281 1 94.69 125 ASP B O 1
ATOM 8151 N N . LEU B 1 126 ? 22.062 -22.812 -50.312 1 96.62 126 LEU B N 1
ATOM 8152 C CA . LEU B 1 126 ? 21.938 -24.234 -50 1 96.62 126 LEU B CA 1
ATOM 8153 C C . LEU B 1 126 ? 20.734 -24.844 -50.719 1 96.62 126 LEU B C 1
ATOM 8155 O O . LEU B 1 126 ? 19.625 -24.328 -50.625 1 96.62 126 LEU B O 1
ATOM 8159 N N . LYS B 1 127 ? 20.875 -25.922 -51.344 1 96.44 127 LYS B N 1
ATOM 8160 C CA . LYS B 1 127 ? 19.828 -26.469 -52.219 1 96.44 127 LYS B CA 1
ATOM 8161 C C . LYS B 1 127 ? 19.016 -27.531 -51.469 1 96.44 127 LYS B C 1
ATOM 8163 O O . LYS B 1 127 ? 19.578 -28.297 -50.688 1 96.44 127 LYS B O 1
ATOM 8168 N N . ALA B 1 128 ? 17.781 -27.625 -51.906 1 96.75 128 ALA B N 1
ATOM 8169 C CA . ALA B 1 128 ? 16.906 -28.641 -51.375 1 96.75 128 ALA B CA 1
ATOM 8170 C C . ALA B 1 128 ? 17.469 -30.047 -51.594 1 96.75 128 ALA B C 1
ATOM 8172 O O . ALA B 1 128 ? 18 -30.344 -52.656 1 96.75 128 ALA B O 1
ATOM 8173 N N . GLY B 1 129 ? 17.469 -30.859 -50.469 1 96.38 129 GLY B N 1
ATOM 8174 C CA . GLY B 1 129 ? 17.938 -32.25 -50.562 1 96.38 129 GLY B CA 1
ATOM 8175 C C . GLY B 1 129 ? 19.359 -32.406 -50.031 1 96.38 129 GLY B C 1
ATOM 8176 O O . GLY B 1 129 ? 19.781 -33.531 -49.781 1 96.38 129 GLY B O 1
ATOM 8177 N N . GLN B 1 130 ? 20.047 -31.312 -49.906 1 96.69 130 GLN B N 1
ATOM 8178 C CA . GLN B 1 130 ? 21.422 -31.406 -49.438 1 96.69 130 GLN B CA 1
ATOM 8179 C C . GLN B 1 130 ? 21.5 -31.672 -47.938 1 96.69 130 GLN B C 1
ATOM 8181 O O . GLN B 1 130 ? 20.656 -31.188 -47.188 1 96.69 130 GLN B O 1
ATOM 8186 N N . HIS B 1 131 ? 22.5 -32.5 -47.656 1 97.5 131 HIS B N 1
ATOM 8187 C CA . HIS B 1 131 ? 22.844 -32.688 -46.25 1 97.5 131 HIS B CA 1
ATOM 8188 C C . HIS B 1 131 ? 23.969 -31.766 -45.812 1 97.5 131 HIS B C 1
ATOM 8190 O O . HIS B 1 131 ? 24.891 -31.5 -46.594 1 97.5 131 HIS B O 1
ATOM 8196 N N . CYS B 1 132 ? 23.844 -31.219 -44.625 1 97.38 132 CYS B N 1
ATOM 8197 C CA . CYS B 1 132 ? 24.891 -30.344 -44.125 1 97.38 132 CYS B CA 1
ATOM 8198 C C . CYS B 1 132 ? 25.078 -30.531 -42.625 1 97.38 132 CYS B C 1
ATOM 8200 O O . CYS B 1 132 ? 24.203 -31.078 -41.938 1 97.38 132 CYS B O 1
ATOM 8202 N N . VAL B 1 133 ? 26.25 -30.125 -42.125 1 98.44 133 VAL B N 1
ATOM 8203 C CA . VAL B 1 133 ? 26.594 -30.266 -40.719 1 98.44 133 VAL B CA 1
ATOM 8204 C C . VAL B 1 133 ? 27.125 -28.938 -40.188 1 98.44 133 VAL B C 1
ATOM 8206 O O . VAL B 1 133 ? 27.984 -28.312 -40.812 1 98.44 133 VAL B O 1
ATOM 8209 N N . LEU B 1 134 ? 26.531 -28.453 -39.188 1 98.5 134 LEU B N 1
ATOM 8210 C CA . LEU B 1 134 ? 27.016 -27.281 -38.469 1 98.5 134 LEU B CA 1
ATOM 8211 C C . LEU B 1 134 ? 27.578 -27.672 -37.094 1 98.5 134 LEU B C 1
ATOM 8213 O O . LEU B 1 134 ? 26.938 -28.391 -36.344 1 98.5 134 LEU B O 1
ATOM 8217 N N . THR B 1 135 ? 28.781 -27.297 -36.781 1 98.62 135 THR B N 1
ATOM 8218 C CA . THR B 1 135 ? 29.453 -27.562 -35.5 1 98.62 135 THR B CA 1
ATOM 8219 C C . THR B 1 135 ? 29.734 -26.25 -34.75 1 98.62 135 THR B C 1
ATOM 8221 O O . THR B 1 135 ? 30.344 -25.344 -35.312 1 98.62 135 THR B O 1
ATOM 8224 N N . LEU B 1 136 ? 29.312 -26.156 -33.531 1 98.81 136 LEU B N 1
ATOM 8225 C CA . LEU B 1 136 ? 29.516 -24.953 -32.719 1 98.81 136 LEU B CA 1
ATOM 8226 C C . LEU B 1 136 ? 30.203 -25.312 -31.406 1 98.81 136 LEU B C 1
ATOM 8228 O O . LEU B 1 136 ? 29.828 -26.281 -30.75 1 98.81 136 LEU B O 1
ATOM 8232 N N . GLU B 1 137 ? 31.188 -24.578 -31 1 98.62 137 GLU B N 1
ATOM 8233 C CA . GLU B 1 137 ? 31.828 -24.641 -29.688 1 98.62 137 GLU B CA 1
ATOM 8234 C C . GLU B 1 137 ? 31.5 -23.406 -28.859 1 98.62 137 GLU B C 1
ATOM 8236 O O . GLU B 1 137 ? 31.469 -22.281 -29.391 1 98.62 137 GLU B O 1
ATOM 8241 N N . TYR B 1 138 ? 31.188 -23.594 -27.625 1 98.62 138 TYR B N 1
ATOM 8242 C CA . TYR B 1 138 ? 30.703 -22.469 -26.812 1 98.62 138 TYR B CA 1
ATOM 8243 C C . TYR B 1 138 ? 31.031 -22.688 -25.344 1 98.62 138 TYR B C 1
ATOM 8245 O O . TYR B 1 138 ? 31.469 -23.766 -24.938 1 98.62 138 TYR B O 1
ATOM 8253 N N . SER B 1 139 ? 30.859 -21.672 -24.516 1 98.44 139 SER B N 1
ATOM 8254 C CA . SER B 1 139 ? 30.969 -21.672 -23.062 1 98.44 139 SER B CA 1
ATOM 8255 C C . SER B 1 139 ? 29.859 -20.828 -22.422 1 98.44 139 SER B C 1
ATOM 8257 O O . SER B 1 139 ? 29.297 -19.938 -23.078 1 98.44 139 SER B O 1
ATOM 8259 N N . ALA B 1 140 ? 29.547 -21.156 -21.25 1 98 140 ALA B N 1
ATOM 8260 C CA . ALA B 1 140 ? 28.5 -20.406 -20.547 1 98 140 ALA B CA 1
ATOM 8261 C C . ALA B 1 140 ? 28.578 -20.625 -19.031 1 98 140 ALA B C 1
ATOM 8263 O O . ALA B 1 140 ? 29.312 -21.5 -18.578 1 98 140 ALA B O 1
ATOM 8264 N N . LYS B 1 141 ? 27.953 -19.797 -18.297 1 97.31 141 LYS B N 1
ATOM 8265 C CA . LYS B 1 141 ? 27.734 -20.016 -16.875 1 97.31 141 LYS B CA 1
ATOM 8266 C C . LYS B 1 141 ? 26.5 -20.891 -16.641 1 97.31 141 LYS B C 1
ATOM 8268 O O . LYS B 1 141 ? 25.547 -20.844 -17.406 1 97.31 141 LYS B O 1
ATOM 8273 N N . LEU B 1 142 ? 26.5 -21.688 -15.594 1 97 142 LEU B N 1
ATOM 8274 C CA . LEU B 1 142 ? 25.281 -22.359 -15.172 1 97 142 LEU B CA 1
ATOM 8275 C C . LEU B 1 142 ? 24.234 -21.359 -14.703 1 97 142 LEU B C 1
ATOM 8277 O O . LEU B 1 142 ? 24.578 -20.359 -14.055 1 97 142 LEU B O 1
ATOM 8281 N N . SER B 1 143 ? 23.047 -21.609 -15.141 1 92.75 143 SER B N 1
ATOM 8282 C CA . SER B 1 143 ? 21.953 -20.719 -14.75 1 92.75 143 SER B CA 1
ATOM 8283 C C . SER B 1 143 ? 21.703 -20.797 -13.25 1 92.75 143 SER B C 1
ATOM 8285 O O . SER B 1 143 ? 21.906 -21.828 -12.625 1 92.75 143 SER B O 1
ATOM 8287 N N . HIS B 1 144 ? 21.219 -19.672 -12.672 1 86.31 144 HIS B N 1
ATOM 8288 C CA . HIS B 1 144 ? 20.828 -19.625 -11.273 1 86.31 144 HIS B CA 1
ATOM 8289 C C . HIS B 1 144 ? 19.328 -19.453 -11.125 1 86.31 144 HIS B C 1
ATOM 8291 O O . HIS B 1 144 ? 18.828 -19.219 -10.016 1 86.31 144 HIS B O 1
ATOM 8297 N N . THR B 1 145 ? 18.594 -19.547 -12.234 1 84.06 145 THR B N 1
ATOM 8298 C CA . THR B 1 145 ? 17.156 -19.297 -12.227 1 84.06 145 THR B CA 1
ATOM 8299 C C . THR B 1 145 ? 16.375 -20.562 -12.508 1 84.06 145 THR B C 1
ATOM 8301 O O . THR B 1 145 ? 15.203 -20.5 -12.922 1 84.06 145 THR B O 1
ATOM 8304 N N . TYR B 1 146 ? 16.984 -21.672 -12.406 1 88.31 146 TYR B N 1
ATOM 8305 C CA . TYR B 1 146 ? 16.375 -23 -12.461 1 88.31 146 TYR B CA 1
ATOM 8306 C C . TYR B 1 146 ? 15.844 -23.281 -13.859 1 88.31 146 TYR B C 1
ATOM 8308 O O . TYR B 1 146 ? 14.812 -23.953 -14.016 1 88.31 146 TYR B O 1
ATOM 8316 N N . ASP B 1 147 ? 16.422 -22.688 -14.859 1 91.94 147 ASP B N 1
ATOM 8317 C CA . ASP B 1 147 ? 16.125 -22.984 -16.266 1 91.94 147 ASP B CA 1
ATOM 8318 C C . ASP B 1 147 ? 17.406 -23.25 -17.047 1 91.94 147 ASP B C 1
ATOM 8320 O O . ASP B 1 147 ? 18.5 -22.953 -16.562 1 91.94 147 ASP B O 1
ATOM 8324 N N . GLY B 1 148 ? 17.234 -23.891 -18.203 1 96.06 148 GLY B N 1
ATOM 8325 C CA . GLY B 1 148 ? 18.438 -24.266 -18.922 1 96.06 148 GLY B CA 1
ATOM 8326 C C . GLY B 1 148 ? 19.281 -25.281 -18.156 1 96.06 148 GLY B C 1
ATOM 8327 O O . GLY B 1 148 ? 18.75 -26.25 -17.609 1 96.06 148 GLY B O 1
ATOM 8328 N N . PHE B 1 149 ? 20.516 -25.188 -18.312 1 97.81 149 PHE B N 1
ATOM 8329 C CA . PHE B 1 149 ? 21.469 -25.938 -17.516 1 97.81 149 PHE B CA 1
ATOM 8330 C C . PHE B 1 149 ? 21.844 -25.172 -16.25 1 97.81 149 PHE B C 1
ATOM 8332 O O . PHE B 1 149 ? 22.594 -24.203 -16.312 1 97.81 149 PHE B O 1
ATOM 8339 N N . TYR B 1 150 ? 21.266 -25.547 -15.125 1 95.5 150 TYR B N 1
ATOM 8340 C CA . TYR B 1 150 ? 21.359 -24.688 -13.953 1 95.5 150 TYR B CA 1
ATOM 8341 C C . TYR B 1 150 ? 22.016 -25.422 -12.789 1 95.5 150 TYR B C 1
ATOM 8343 O O . TYR B 1 150 ? 22.109 -26.656 -12.789 1 95.5 150 TYR B O 1
ATOM 8351 N N . ASN B 1 151 ? 22.531 -24.672 -11.844 1 94.56 151 ASN B N 1
ATOM 8352 C CA . ASN B 1 151 ? 23.141 -25.234 -10.648 1 94.56 151 ASN B CA 1
ATOM 8353 C C . ASN B 1 151 ? 22.125 -25.438 -9.531 1 94.56 151 ASN B C 1
ATOM 8355 O O . ASN B 1 151 ? 21.125 -24.719 -9.469 1 94.56 151 ASN B O 1
ATOM 8359 N N . SER B 1 152 ? 22.266 -26.406 -8.773 1 92.88 152 SER B N 1
ATOM 8360 C CA . SER B 1 152 ? 21.5 -26.734 -7.578 1 92.88 152 SER B CA 1
ATOM 8361 C C . SER B 1 152 ? 22.406 -27.25 -6.461 1 92.88 152 SER B C 1
ATOM 8363 O O . SER B 1 152 ? 23.578 -27.531 -6.688 1 92.88 152 SER B O 1
ATOM 8365 N N . SER B 1 153 ? 21.891 -27.203 -5.254 1 91.44 153 SER B N 1
ATOM 8366 C CA . SER B 1 153 ? 22.688 -27.688 -4.125 1 91.44 153 SER B CA 1
ATOM 8367 C C . SER B 1 153 ? 21.781 -28.266 -3.035 1 91.44 153 SER B C 1
ATOM 8369 O O . SER B 1 153 ? 20.578 -28.047 -3.047 1 91.44 153 SER B O 1
ATOM 8371 N N . TYR B 1 154 ? 22.359 -29.078 -2.186 1 90.06 154 TYR B N 1
ATOM 8372 C CA . TYR B 1 154 ? 21.703 -29.562 -0.976 1 90.06 154 TYR B CA 1
ATOM 8373 C C . TYR B 1 154 ? 22.719 -29.703 0.161 1 90.06 154 TYR B C 1
ATOM 8375 O O . TYR B 1 154 ? 23.922 -29.656 -0.062 1 90.06 154 TYR B O 1
ATOM 8383 N N . THR B 1 155 ? 22.25 -29.766 1.346 1 86.81 155 THR B N 1
ATOM 8384 C CA . THR B 1 155 ? 23.094 -29.984 2.516 1 86.81 155 THR B CA 1
ATOM 8385 C C . THR B 1 155 ? 23.047 -31.453 2.941 1 86.81 155 THR B C 1
ATOM 8387 O O . THR B 1 155 ? 21.984 -31.984 3.213 1 86.81 155 THR B O 1
ATOM 8390 N N . ASP B 1 156 ? 24.188 -32.031 3.027 1 88 156 ASP B N 1
ATOM 8391 C CA . ASP B 1 156 ? 24.234 -33.438 3.393 1 88 156 ASP B CA 1
ATOM 8392 C C . ASP B 1 156 ? 24.109 -33.625 4.902 1 88 156 ASP B C 1
ATOM 8394 O O . ASP B 1 156 ? 23.922 -32.656 5.637 1 88 156 ASP B O 1
ATOM 8398 N N . LYS B 1 157 ? 24.062 -34.812 5.375 1 82.25 157 LYS B N 1
ATOM 8399 C CA . LYS B 1 157 ? 23.828 -35.156 6.777 1 82.25 157 LYS B CA 1
ATOM 8400 C C . LYS B 1 157 ? 24.875 -34.531 7.68 1 82.25 157 LYS B C 1
ATOM 8402 O O . LYS B 1 157 ? 24.625 -34.281 8.859 1 82.25 157 LYS B O 1
ATOM 8407 N N . ASP B 1 158 ? 26.078 -34.281 7.16 1 85.81 158 ASP B N 1
ATOM 8408 C CA . ASP B 1 158 ? 27.188 -33.719 7.941 1 85.81 158 ASP B CA 1
ATOM 8409 C C . ASP B 1 158 ? 27.203 -32.219 7.879 1 85.81 158 ASP B C 1
ATOM 8411 O O . ASP B 1 158 ? 28.125 -31.562 8.398 1 85.81 158 ASP B O 1
ATOM 8415 N N . GLY B 1 159 ? 26.25 -31.672 7.156 1 83.25 159 GLY B N 1
ATOM 8416 C CA . GLY B 1 159 ? 26.125 -30.219 7.102 1 83.25 159 GLY B CA 1
ATOM 8417 C C . GLY B 1 159 ? 26.922 -29.609 5.965 1 83.25 159 GLY B C 1
ATOM 8418 O O . GLY B 1 159 ? 27.016 -28.375 5.859 1 83.25 159 GLY B O 1
ATOM 8419 N N . ASN B 1 160 ? 27.453 -30.406 5.129 1 89.69 160 ASN B N 1
ATOM 8420 C CA . ASN B 1 160 ? 28.219 -29.891 4 1 89.69 160 ASN B CA 1
ATOM 8421 C C . ASN B 1 160 ? 27.328 -29.594 2.801 1 89.69 160 ASN B C 1
ATOM 8423 O O . ASN B 1 160 ? 26.406 -30.359 2.504 1 89.69 160 ASN B O 1
ATOM 8427 N N . LYS B 1 161 ? 27.672 -28.531 2.186 1 89.81 161 LYS B N 1
ATOM 8428 C CA . LYS B 1 161 ? 26.953 -28.172 0.969 1 89.81 161 LYS B CA 1
ATOM 8429 C C . LYS B 1 161 ? 27.438 -28.984 -0.224 1 89.81 161 LYS B C 1
ATOM 8431 O O . LYS B 1 161 ? 28.641 -29.016 -0.506 1 89.81 161 LYS B O 1
ATOM 8436 N N . ARG B 1 162 ? 26.578 -29.688 -0.887 1 93.12 162 ARG B N 1
ATOM 8437 C CA . ARG B 1 162 ? 26.859 -30.438 -2.105 1 93.12 162 ARG B CA 1
ATOM 8438 C C . ARG B 1 162 ? 26.219 -29.781 -3.318 1 93.12 162 ARG B C 1
ATOM 8440 O O . ARG B 1 162 ? 25.047 -29.375 -3.262 1 93.12 162 ARG B O 1
ATOM 8447 N N . VAL B 1 163 ? 27.016 -29.672 -4.379 1 95.19 163 VAL B N 1
ATOM 8448 C CA . VAL B 1 163 ? 26.516 -28.984 -5.559 1 95.19 163 VAL B CA 1
ATOM 8449 C C . VAL B 1 163 ? 26.188 -30 -6.652 1 95.19 163 VAL B C 1
ATOM 8451 O O . VAL B 1 163 ? 26.75 -31.094 -6.688 1 95.19 163 VAL B O 1
ATOM 8454 N N . LEU B 1 164 ? 25.234 -29.734 -7.457 1 97.06 164 LEU B N 1
ATOM 8455 C CA . LEU B 1 164 ? 24.844 -30.531 -8.625 1 97.06 164 LEU B CA 1
ATOM 8456 C C . LEU B 1 164 ? 24.375 -29.625 -9.758 1 97.06 164 LEU B C 1
ATOM 8458 O O . LEU B 1 164 ? 24.297 -28.406 -9.586 1 97.06 164 LEU B O 1
ATOM 8462 N N . ALA B 1 165 ? 24.172 -30.156 -10.906 1 97.88 165 ALA B N 1
ATOM 8463 C CA . ALA B 1 165 ? 23.625 -29.438 -12.062 1 97.88 165 ALA B CA 1
ATOM 8464 C C . ALA B 1 165 ? 22.531 -30.266 -12.742 1 97.88 165 ALA B C 1
ATOM 8466 O O . ALA B 1 165 ? 22.625 -31.484 -12.812 1 97.88 165 ALA B O 1
ATOM 8467 N N . ALA B 1 166 ? 21.516 -29.625 -13.148 1 97.5 166 ALA B N 1
ATOM 8468 C CA . ALA B 1 166 ? 20.391 -30.266 -13.82 1 97.5 166 ALA B CA 1
ATOM 8469 C C . ALA B 1 166 ? 19.812 -29.375 -14.914 1 97.5 166 ALA B C 1
ATOM 8471 O O . ALA B 1 166 ? 20.203 -28.203 -15.039 1 97.5 166 ALA B O 1
ATOM 8472 N N . THR B 1 167 ? 18.922 -29.938 -15.68 1 97.44 167 THR B N 1
ATOM 8473 C CA . THR B 1 167 ? 18.344 -29.156 -16.766 1 97.44 167 THR B CA 1
ATOM 8474 C C . THR B 1 167 ? 16.828 -29 -16.578 1 97.44 167 THR B C 1
ATOM 8476 O O . THR B 1 167 ? 16.188 -29.859 -15.977 1 97.44 167 THR B O 1
ATOM 8479 N N . GLN B 1 168 ? 16.297 -27.938 -16.969 1 96.5 168 GLN B N 1
ATOM 8480 C CA . GLN B 1 168 ? 14.891 -27.625 -17.203 1 96.5 168 GLN B CA 1
ATOM 8481 C C . GLN B 1 168 ? 14.719 -26.797 -18.469 1 96.5 168 GLN B C 1
ATOM 8483 O O . GLN B 1 168 ? 15.062 -25.609 -18.484 1 96.5 168 GLN B O 1
ATOM 8488 N N . PHE B 1 169 ? 14.109 -27.422 -19.531 1 97.19 169 PHE B N 1
ATOM 8489 C CA . PHE B 1 169 ? 14.188 -26.781 -20.844 1 97.19 169 PHE B CA 1
ATOM 8490 C C . PHE B 1 169 ? 12.828 -26.25 -21.266 1 97.19 169 PHE B C 1
ATOM 8492 O O . PHE B 1 169 ? 12.734 -25.219 -21.922 1 97.19 169 PHE B O 1
ATOM 8499 N N . GLU B 1 170 ? 11.773 -26.984 -21.031 1 95.19 170 GLU B N 1
ATOM 8500 C CA . GLU B 1 170 ? 10.453 -26.562 -21.5 1 95.19 170 GLU B CA 1
ATOM 8501 C C . GLU B 1 170 ? 10.008 -25.266 -20.828 1 95.19 170 GLU B C 1
ATOM 8503 O O . GLU B 1 170 ? 10.016 -25.172 -19.594 1 95.19 170 GLU B O 1
ATOM 8508 N N . PRO B 1 171 ? 9.68 -24.281 -21.531 1 94.5 171 PRO B N 1
ATOM 8509 C CA . PRO B 1 171 ? 9.383 -24.391 -22.969 1 94.5 171 PRO B CA 1
ATOM 8510 C C . PRO B 1 171 ? 10.492 -23.828 -23.844 1 94.5 171 PRO B C 1
ATOM 8512 O O . PRO B 1 171 ? 10.617 -24.203 -25.016 1 94.5 171 PRO B O 1
ATOM 8515 N N . LEU B 1 172 ? 11.242 -22.859 -23.312 1 95.5 172 LEU B N 1
ATOM 8516 C CA . LEU B 1 172 ? 12.141 -22.109 -24.188 1 95.5 172 LEU B CA 1
ATOM 8517 C C . LEU B 1 172 ? 13.539 -22.031 -23.578 1 95.5 172 LEU B C 1
ATOM 8519 O O . LEU B 1 172 ? 14.18 -20.984 -23.625 1 95.5 172 LEU B O 1
ATOM 8523 N N . SER B 1 173 ? 14.039 -23.188 -23.016 1 96.31 173 SER B N 1
ATOM 8524 C CA . SER B 1 173 ? 15.281 -22.953 -22.281 1 96.31 173 SER B CA 1
ATOM 8525 C C . SER B 1 173 ? 16.359 -23.938 -22.719 1 96.31 173 SER B C 1
ATOM 8527 O O . SER B 1 173 ? 17.484 -23.906 -22.188 1 96.31 173 SER B O 1
ATOM 8529 N N . ALA B 1 174 ? 16.062 -24.781 -23.672 1 98.31 174 ALA B N 1
ATOM 8530 C CA . ALA B 1 174 ? 17.141 -25.594 -24.234 1 98.31 174 ALA B CA 1
ATOM 8531 C C . ALA B 1 174 ? 18.25 -24.719 -24.828 1 98.31 174 ALA B C 1
ATOM 8533 O O . ALA B 1 174 ? 19.438 -25.047 -24.734 1 98.31 174 ALA B O 1
ATOM 8534 N N . ARG B 1 175 ? 17.875 -23.609 -25.391 1 98.25 175 ARG B N 1
ATOM 8535 C CA . ARG B 1 175 ? 18.734 -22.641 -26.031 1 98.25 175 ARG B CA 1
ATOM 8536 C C . ARG B 1 175 ? 19.75 -22.062 -25.047 1 98.25 175 ARG B C 1
ATOM 8538 O O . ARG B 1 175 ? 20.75 -21.453 -25.453 1 98.25 175 ARG B O 1
ATOM 8545 N N . LYS B 1 176 ? 19.516 -22.281 -23.766 1 97.44 176 LYS B N 1
ATOM 8546 C CA . LYS B 1 176 ? 20.438 -21.797 -22.734 1 97.44 176 LYS B CA 1
ATOM 8547 C C . LYS B 1 176 ? 21.516 -22.844 -22.438 1 97.44 176 LYS B C 1
ATOM 8549 O O . LYS B 1 176 ? 22.516 -22.531 -21.781 1 97.44 176 LYS B O 1
ATOM 8554 N N . ALA B 1 177 ? 21.328 -24.016 -22.953 1 98.44 177 ALA B N 1
ATOM 8555 C CA . ALA B 1 177 ? 22.281 -25.094 -22.703 1 98.44 177 ALA B CA 1
ATOM 8556 C C . ALA B 1 177 ? 23.109 -25.375 -23.938 1 98.44 177 ALA B C 1
ATOM 8558 O O . ALA B 1 177 ? 24.312 -25.688 -23.844 1 98.44 177 ALA B O 1
ATOM 8559 N N . PHE B 1 178 ? 22.516 -25.344 -25.094 1 98.69 178 PHE B N 1
ATOM 8560 C CA . PHE B 1 178 ? 23.188 -25.547 -26.359 1 98.69 178 PHE B CA 1
ATOM 8561 C C . PHE B 1 178 ? 22.422 -24.875 -27.5 1 98.69 178 PHE B C 1
ATOM 8563 O O . PHE B 1 178 ? 21.188 -24.766 -27.438 1 98.69 178 PHE B O 1
ATOM 8570 N N . PRO B 1 179 ? 23.188 -24.359 -28.562 1 98.69 179 PRO B N 1
ATOM 8571 C CA . PRO B 1 179 ? 22.484 -23.828 -29.719 1 98.69 179 PRO B CA 1
ATOM 8572 C C . PRO B 1 179 ? 21.625 -24.875 -30.438 1 98.69 179 PRO B C 1
ATOM 8574 O O . PRO B 1 179 ? 22.094 -26 -30.672 1 98.69 179 PRO B O 1
ATOM 8577 N N . CYS B 1 180 ? 20.422 -24.531 -30.75 1 98.69 180 CYS B N 1
ATOM 8578 C CA . CYS B 1 180 ? 19.547 -25.594 -31.25 1 98.69 180 CYS B CA 1
ATOM 8579 C C . CYS B 1 180 ? 18.281 -25 -31.875 1 98.69 180 CYS B C 1
ATOM 8581 O O . CYS B 1 180 ? 18.062 -23.797 -31.812 1 98.69 180 CYS B O 1
ATOM 8583 N N . PHE B 1 181 ? 17.516 -25.891 -32.531 1 98.56 181 PHE B N 1
ATOM 8584 C CA . PHE B 1 181 ? 16.156 -25.594 -32.969 1 98.56 181 PHE B CA 1
ATOM 8585 C C . PHE B 1 181 ? 15.164 -25.766 -31.828 1 98.56 181 PHE B C 1
ATOM 8587 O O . PHE B 1 181 ? 14.508 -26.812 -31.734 1 98.56 181 PHE B O 1
ATOM 8594 N N . ASP B 1 182 ? 15.023 -24.781 -31.016 1 98.25 182 ASP B N 1
ATOM 8595 C CA . ASP B 1 182 ? 14.289 -24.875 -29.75 1 98.25 182 ASP B CA 1
ATOM 8596 C C . ASP B 1 182 ? 12.797 -24.656 -29.969 1 98.25 182 ASP B C 1
ATOM 8598 O O . ASP B 1 182 ? 12.203 -23.75 -29.375 1 98.25 182 ASP B O 1
ATOM 8602 N N . GLU B 1 183 ? 12.219 -25.469 -30.781 1 97.94 183 GLU B N 1
ATOM 8603 C CA . GLU B 1 183 ? 10.797 -25.5 -31.094 1 97.94 183 GLU B CA 1
ATOM 8604 C C . GLU B 1 183 ? 10.258 -26.922 -31.094 1 97.94 183 GLU B C 1
ATOM 8606 O O . GLU B 1 183 ? 10.984 -27.875 -31.406 1 97.94 183 GLU B O 1
ATOM 8611 N N . PRO B 1 184 ? 8.984 -27.109 -30.781 1 97.69 184 PRO B N 1
ATOM 8612 C CA . PRO B 1 184 ? 8.43 -28.453 -30.688 1 97.69 184 PRO B CA 1
ATOM 8613 C C . PRO B 1 184 ? 8.43 -29.188 -32.031 1 97.69 184 PRO B C 1
ATOM 8615 O O . PRO B 1 184 ? 8.531 -30.422 -32.062 1 97.69 184 PRO B O 1
ATOM 8618 N N . ALA B 1 185 ? 8.367 -28.516 -33.094 1 96.81 185 ALA B N 1
ATOM 8619 C CA . ALA B 1 185 ? 8.18 -29.141 -34.406 1 96.81 185 ALA B CA 1
ATOM 8620 C C . ALA B 1 185 ? 9.484 -29.734 -34.906 1 96.81 185 ALA B C 1
ATOM 8622 O O . ALA B 1 185 ? 9.477 -30.547 -35.844 1 96.81 185 ALA B O 1
ATOM 8623 N N . PHE B 1 186 ? 10.602 -29.312 -34.438 1 98.12 186 PHE B N 1
ATOM 8624 C CA . PHE B 1 186 ? 11.898 -29.797 -34.875 1 98.12 186 PHE B CA 1
ATOM 8625 C C . PHE B 1 186 ? 12.367 -30.969 -34.031 1 98.12 186 PHE B C 1
ATOM 8627 O O . PHE B 1 186 ? 13.164 -30.797 -33.125 1 98.12 186 PHE B O 1
ATOM 8634 N N . LYS B 1 187 ? 11.938 -32.125 -34.375 1 97.88 187 LYS B N 1
ATOM 8635 C CA . LYS B 1 187 ? 12.352 -33.312 -33.688 1 97.88 187 LYS B CA 1
ATOM 8636 C C . LYS B 1 187 ? 13.617 -33.906 -34.281 1 97.88 187 LYS B C 1
ATOM 8638 O O . LYS B 1 187 ? 13.828 -33.812 -35.5 1 97.88 187 LYS B O 1
ATOM 8643 N N . ALA B 1 188 ? 14.484 -34.469 -33.438 1 98.38 188 ALA B N 1
ATOM 8644 C CA . ALA B 1 188 ? 15.75 -35.062 -33.875 1 98.38 188 ALA B CA 1
ATOM 8645 C C . ALA B 1 188 ? 16.188 -36.156 -32.875 1 98.38 188 ALA B C 1
ATOM 8647 O O . ALA B 1 188 ? 15.531 -36.375 -31.859 1 98.38 188 ALA B O 1
ATOM 8648 N N . THR B 1 189 ? 17.219 -36.844 -33.25 1 98.38 189 THR B N 1
ATOM 8649 C CA . THR B 1 189 ? 17.828 -37.781 -32.312 1 98.38 189 THR B CA 1
ATOM 8650 C C . THR B 1 189 ? 19.047 -37.156 -31.641 1 98.38 189 THR B C 1
ATOM 8652 O O . THR B 1 189 ? 19.609 -36.188 -32.156 1 98.38 189 THR B O 1
ATOM 8655 N N . PHE B 1 190 ? 19.422 -37.688 -30.562 1 98.69 190 PHE B N 1
ATOM 8656 C CA . PHE B 1 190 ? 20.453 -37.031 -29.766 1 98.69 190 PHE B CA 1
ATOM 8657 C C . PHE B 1 190 ? 21.469 -38.031 -29.25 1 98.69 190 PHE B C 1
ATOM 8659 O O . PHE B 1 190 ? 21.094 -39.125 -28.812 1 98.69 190 PHE B O 1
ATOM 8666 N N . LEU B 1 191 ? 22.688 -37.75 -29.375 1 98.56 191 LEU B N 1
ATOM 8667 C CA . LEU B 1 191 ? 23.812 -38.344 -28.672 1 98.56 191 LEU B CA 1
ATOM 8668 C C . LEU B 1 191 ? 24.422 -37.406 -27.672 1 98.56 191 LEU B C 1
ATOM 8670 O O . LEU B 1 191 ? 24.797 -36.281 -28.016 1 98.56 191 LEU B O 1
ATOM 8674 N N . VAL B 1 192 ? 24.516 -37.812 -26.391 1 98.75 192 VAL B N 1
ATOM 8675 C CA . VAL B 1 192 ? 24.953 -36.906 -25.344 1 98.75 192 VAL B CA 1
ATOM 8676 C C . VAL B 1 192 ? 26.219 -37.469 -24.672 1 98.75 192 VAL B C 1
ATOM 8678 O O . VAL B 1 192 ? 26.266 -38.656 -24.312 1 98.75 192 VAL B O 1
ATOM 8681 N N . LYS B 1 193 ? 27.219 -36.656 -24.547 1 98.62 193 LYS B N 1
ATOM 8682 C CA . LYS B 1 193 ? 28.438 -36.906 -23.781 1 98.62 193 LYS B CA 1
ATOM 8683 C C . LYS B 1 193 ? 28.656 -35.875 -22.703 1 98.62 193 LYS B C 1
ATOM 8685 O O . LYS B 1 193 ? 28.5 -34.656 -22.953 1 98.62 193 LYS B O 1
ATOM 8690 N N . ILE B 1 194 ? 28.984 -36.344 -21.531 1 98.75 194 ILE B N 1
ATOM 8691 C CA . ILE B 1 194 ? 29.172 -35.406 -20.422 1 98.75 194 ILE B CA 1
ATOM 8692 C C . ILE B 1 194 ? 30.438 -35.75 -19.672 1 98.75 194 ILE B C 1
ATOM 8694 O O . ILE B 1 194 ? 30.656 -36.906 -19.281 1 98.75 194 ILE B O 1
ATOM 8698 N N . THR B 1 195 ? 31.234 -34.781 -19.438 1 98 195 THR B N 1
ATOM 8699 C CA . THR B 1 195 ? 32.438 -34.938 -18.609 1 98 195 THR B CA 1
ATOM 8700 C C . THR B 1 195 ? 32.125 -34.656 -17.156 1 98 195 THR B C 1
ATOM 8702 O O . THR B 1 195 ? 31.359 -33.75 -16.844 1 98 195 THR B O 1
ATOM 8705 N N . ARG B 1 196 ? 32.688 -35.438 -16.281 1 96.94 196 ARG B N 1
ATOM 8706 C CA . ARG B 1 196 ? 32.438 -35.25 -14.859 1 96.94 196 ARG B CA 1
ATOM 8707 C C . ARG B 1 196 ? 33.656 -35.625 -14.023 1 96.94 196 ARG B C 1
ATOM 8709 O O . ARG B 1 196 ? 34.531 -36.344 -14.492 1 96.94 196 ARG B O 1
ATOM 8716 N N . LYS B 1 197 ? 33.625 -35.25 -12.789 1 96.31 197 LYS B N 1
ATOM 8717 C CA . LYS B 1 197 ? 34.562 -35.75 -11.781 1 96.31 197 LYS B CA 1
ATOM 8718 C C . LYS B 1 197 ? 34.188 -37.188 -11.352 1 96.31 197 LYS B C 1
ATOM 8720 O O . LYS B 1 197 ? 33.031 -37.562 -11.453 1 96.31 197 LYS B O 1
ATOM 8725 N N . PRO B 1 198 ? 35.156 -37.906 -10.805 1 95.12 198 PRO B N 1
ATOM 8726 C CA . PRO B 1 198 ? 34.906 -39.312 -10.469 1 95.12 198 PRO B CA 1
ATOM 8727 C C . PRO B 1 198 ? 33.844 -39.469 -9.383 1 95.12 198 PRO B C 1
ATOM 8729 O O . PRO B 1 198 ? 33.125 -40.5 -9.359 1 95.12 198 PRO B O 1
ATOM 8732 N N . ASN B 1 199 ? 33.75 -38.625 -8.594 1 93.38 199 ASN B N 1
ATOM 8733 C CA . ASN B 1 199 ? 32.812 -38.75 -7.477 1 93.38 199 ASN B CA 1
ATOM 8734 C C . ASN B 1 199 ? 31.391 -38.375 -7.891 1 93.38 199 ASN B C 1
ATOM 8736 O O . ASN B 1 199 ? 30.453 -38.5 -7.094 1 93.38 199 ASN B O 1
ATOM 8740 N N . TYR B 1 200 ? 31.172 -37.906 -9.156 1 96.56 200 TYR B N 1
ATOM 8741 C CA . TYR B 1 200 ? 29.844 -37.594 -9.672 1 96.56 200 TYR B CA 1
ATOM 8742 C C . TYR B 1 200 ? 29.344 -38.688 -10.602 1 96.56 200 TYR B C 1
ATOM 8744 O O . TYR B 1 200 ? 30.125 -39.5 -11.094 1 96.56 200 TYR B O 1
ATOM 8752 N N . LYS B 1 201 ? 28.016 -38.656 -10.742 1 95.88 201 LYS B N 1
ATOM 8753 C CA . LYS B 1 201 ? 27.328 -39.406 -11.766 1 95.88 201 LYS B CA 1
ATOM 8754 C C . LYS B 1 201 ? 26.578 -38.5 -12.734 1 95.88 201 LYS B C 1
ATOM 8756 O O . LYS B 1 201 ? 26.188 -37.406 -12.367 1 95.88 201 LYS B O 1
ATOM 8761 N N . THR B 1 202 ? 26.547 -39.062 -13.953 1 98.31 202 THR B N 1
ATOM 8762 C CA . THR B 1 202 ? 25.734 -38.312 -14.93 1 98.31 202 THR B CA 1
ATOM 8763 C C . THR B 1 202 ? 24.531 -39.125 -15.352 1 98.31 202 THR B C 1
ATOM 8765 O O . THR B 1 202 ? 24.578 -40.375 -15.367 1 98.31 202 THR B O 1
ATOM 8768 N N . LEU B 1 203 ? 23.438 -38.469 -15.531 1 98.44 203 LEU B N 1
ATOM 8769 C CA . LEU B 1 203 ? 22.203 -39.062 -16.062 1 98.44 203 LEU B CA 1
ATOM 8770 C C . LEU B 1 203 ? 21.75 -38.312 -17.312 1 98.44 203 LEU B C 1
ATOM 8772 O O . LEU B 1 203 ? 21.969 -37.094 -17.438 1 98.44 203 LEU B O 1
ATOM 8776 N N . SER B 1 204 ? 21.156 -39.062 -18.234 1 98.56 204 SER B N 1
ATOM 8777 C CA . SER B 1 204 ? 20.578 -38.469 -19.438 1 98.56 204 SER B CA 1
ATOM 8778 C C . SER B 1 204 ? 19.422 -39.312 -19.953 1 98.56 204 SER B C 1
ATOM 8780 O O . SER B 1 204 ? 18.953 -40.219 -19.266 1 98.56 204 SER B O 1
ATOM 8782 N N . ASN B 1 205 ? 18.953 -39.062 -21.156 1 98.62 205 ASN B N 1
ATOM 8783 C CA . ASN B 1 205 ? 17.766 -39.688 -21.719 1 98.62 205 ASN B CA 1
ATOM 8784 C C . ASN B 1 205 ? 17.969 -41.188 -21.922 1 98.62 205 ASN B C 1
ATOM 8786 O O . ASN B 1 205 ? 17.031 -41.969 -21.797 1 98.62 205 ASN B O 1
ATOM 8790 N N . MET B 1 206 ? 19.156 -41.594 -22.219 1 98.56 206 MET B N 1
ATOM 8791 C CA . MET B 1 206 ? 19.438 -42.969 -22.641 1 98.56 206 MET B CA 1
ATOM 8792 C C . MET B 1 206 ? 20.406 -43.625 -21.672 1 98.56 206 MET B C 1
ATOM 8794 O O . MET B 1 206 ? 21.078 -42.969 -20.891 1 98.56 206 MET B O 1
ATOM 8798 N N . PRO B 1 207 ? 20.469 -44.969 -21.672 1 97.5 207 PRO B N 1
ATOM 8799 C CA . PRO B 1 207 ? 21.469 -45.625 -20.844 1 97.5 207 PRO B CA 1
ATOM 8800 C C . PRO B 1 207 ? 22.906 -45.281 -21.234 1 97.5 207 PRO B C 1
ATOM 8802 O O . PRO B 1 207 ? 23.172 -44.969 -22.391 1 97.5 207 PRO B O 1
ATOM 8805 N N . LYS B 1 208 ? 23.75 -45.312 -20.188 1 97.19 208 LYS B N 1
ATOM 8806 C CA . LYS B 1 208 ? 25.172 -45.062 -20.438 1 97.19 208 LYS B CA 1
ATOM 8807 C C . LYS B 1 208 ? 25.766 -46.156 -21.312 1 97.19 208 LYS B C 1
ATOM 8809 O O . LYS B 1 208 ? 25.578 -47.344 -21.047 1 97.19 208 LYS B O 1
ATOM 8814 N N . ALA B 1 209 ? 26.422 -45.781 -22.406 1 97.62 209 ALA B N 1
ATOM 8815 C CA . ALA B 1 209 ? 27.031 -46.719 -23.359 1 97.62 209 ALA B CA 1
ATOM 8816 C C . ALA B 1 209 ? 28.5 -46.969 -23.016 1 97.62 209 ALA B C 1
ATOM 8818 O O . ALA B 1 209 ? 28.969 -48.094 -23.156 1 97.62 209 ALA B O 1
ATOM 8819 N N . ASN B 1 210 ? 29.172 -45.906 -22.672 1 96.88 210 ASN B N 1
ATOM 8820 C CA . ASN B 1 210 ? 30.609 -46 -22.422 1 96.88 210 ASN B CA 1
ATOM 8821 C C . ASN B 1 210 ? 31.078 -44.938 -21.438 1 96.88 210 ASN B C 1
ATOM 8823 O O . ASN B 1 210 ? 30.453 -43.906 -21.297 1 96.88 210 ASN B O 1
ATOM 8827 N N . VAL B 1 211 ? 32.156 -45.281 -20.703 1 97.31 211 VAL B N 1
ATOM 8828 C CA . VAL B 1 211 ? 32.875 -44.344 -19.844 1 97.31 211 VAL B CA 1
ATOM 8829 C C . VAL B 1 211 ? 34.344 -44.312 -20.234 1 97.31 211 VAL B C 1
ATOM 8831 O O . VAL B 1 211 ? 35 -45.344 -20.281 1 97.31 211 VAL B O 1
ATOM 8834 N N . THR B 1 212 ? 34.781 -43.156 -20.562 1 97.25 212 THR B N 1
ATOM 8835 C CA . THR B 1 212 ? 36.188 -43 -20.969 1 97.25 212 THR B CA 1
ATOM 8836 C C . THR B 1 212 ? 36.938 -42.125 -19.953 1 97.25 212 THR B C 1
ATOM 8838 O O . THR B 1 212 ? 36.469 -41.031 -19.594 1 97.25 212 THR B O 1
ATOM 8841 N N . ALA B 1 213 ? 38.125 -42.625 -19.562 1 96.69 213 ALA B N 1
ATOM 8842 C CA . ALA B 1 213 ? 38.969 -41.812 -18.703 1 96.69 213 ALA B CA 1
ATOM 8843 C C . ALA B 1 213 ? 39.75 -40.781 -19.5 1 96.69 213 ALA B C 1
ATOM 8845 O O . ALA B 1 213 ? 40.344 -41.094 -20.547 1 96.69 213 ALA B O 1
ATOM 8846 N N . LEU B 1 214 ? 39.719 -39.625 -19.062 1 95.94 214 LEU B N 1
ATOM 8847 C CA . LEU B 1 214 ? 40.438 -38.531 -19.719 1 95.94 214 LEU B CA 1
ATOM 8848 C C . LEU B 1 214 ? 41.781 -38.281 -19.031 1 95.94 214 LEU B C 1
ATOM 8850 O O . LEU B 1 214 ? 41.938 -38.594 -17.859 1 95.94 214 LEU B O 1
ATOM 8854 N N . PRO B 1 215 ? 42.781 -37.719 -19.688 1 92.56 215 PRO B N 1
ATOM 8855 C CA . PRO B 1 215 ? 44.125 -37.469 -19.109 1 92.56 215 PRO B CA 1
ATOM 8856 C C . PRO B 1 215 ? 44.094 -36.531 -17.906 1 92.56 215 PRO B C 1
ATOM 8858 O O . PRO B 1 215 ? 44.938 -36.656 -17.031 1 92.56 215 PRO B O 1
ATOM 8861 N N . ASN B 1 216 ? 43.219 -35.75 -17.812 1 92.75 216 ASN B N 1
ATOM 8862 C CA . ASN B 1 216 ? 43.156 -34.781 -16.734 1 92.75 216 ASN B CA 1
ATOM 8863 C C . ASN B 1 216 ? 42.469 -35.344 -15.5 1 92.75 216 ASN B C 1
ATOM 8865 O O . ASN B 1 216 ? 42.188 -34.594 -14.547 1 92.75 216 ASN B O 1
ATOM 8869 N N . GLY B 1 217 ? 42.156 -36.562 -15.516 1 93.75 217 GLY B N 1
ATOM 8870 C CA . GLY B 1 217 ? 41.594 -37.219 -14.344 1 93.75 217 GLY B CA 1
ATOM 8871 C C . GLY B 1 217 ? 40.062 -37.219 -14.359 1 93.75 217 GLY B C 1
ATOM 8872 O O . GLY B 1 217 ? 39.438 -37.844 -13.492 1 93.75 217 GLY B O 1
ATOM 8873 N N . LEU B 1 218 ? 39.5 -36.625 -15.352 1 96.81 218 LEU B N 1
ATOM 8874 C CA . LEU B 1 218 ? 38.062 -36.594 -15.5 1 96.81 218 LEU B CA 1
ATOM 8875 C C . LEU B 1 218 ? 37.562 -37.844 -16.266 1 96.81 218 LEU B C 1
ATOM 8877 O O . LEU B 1 218 ? 38.375 -38.562 -16.859 1 96.81 218 LEU B O 1
ATOM 8881 N N . LEU B 1 219 ? 36.281 -38.062 -16.109 1 97.88 219 LEU B N 1
ATOM 8882 C CA . LEU B 1 219 ? 35.625 -39.125 -16.859 1 97.88 219 LEU B CA 1
ATOM 8883 C C . LEU B 1 219 ? 34.625 -38.562 -17.875 1 97.88 219 LEU B C 1
ATOM 8885 O O . LEU B 1 219 ? 34 -37.531 -17.594 1 97.88 219 LEU B O 1
ATOM 8889 N N . ARG B 1 220 ? 34.562 -39.094 -19 1 97.75 220 ARG B N 1
ATOM 8890 C CA . ARG B 1 220 ? 33.562 -38.75 -20 1 97.75 220 ARG B CA 1
ATOM 8891 C C . ARG B 1 220 ? 32.531 -39.844 -20.172 1 97.75 220 ARG B C 1
ATOM 8893 O O . ARG B 1 220 ? 32.875 -40.969 -20.594 1 97.75 220 ARG B O 1
ATOM 8900 N N . ASP B 1 221 ? 31.375 -39.594 -19.797 1 98.44 221 ASP B N 1
ATOM 8901 C CA . ASP B 1 221 ? 30.266 -40.531 -20 1 98.44 221 ASP B CA 1
ATOM 8902 C C . ASP B 1 221 ? 29.594 -40.312 -21.344 1 98.44 221 ASP B C 1
ATOM 8904 O O . ASP B 1 221 ? 29.266 -39.188 -21.719 1 98.44 221 ASP B O 1
ATOM 8908 N N . GLU B 1 222 ? 29.453 -41.375 -22.109 1 98.38 222 GLU B N 1
ATOM 8909 C CA . GLU B 1 222 ? 28.75 -41.344 -23.375 1 98.38 222 GLU B CA 1
ATOM 8910 C C . GLU B 1 222 ? 27.469 -42.156 -23.312 1 98.38 222 GLU B C 1
ATOM 8912 O O . GLU B 1 222 ? 27.484 -43.344 -22.891 1 98.38 222 GLU B O 1
ATOM 8917 N N . PHE B 1 223 ? 26.391 -41.625 -23.703 1 98.62 223 PHE B N 1
ATOM 8918 C CA . PHE B 1 223 ? 25.094 -42.312 -23.688 1 98.62 223 PHE B CA 1
ATOM 8919 C C . PHE B 1 223 ? 24.734 -42.812 -25.078 1 98.62 223 PHE B C 1
ATOM 8921 O O . PHE B 1 223 ? 25.281 -42.344 -26.078 1 98.62 223 PHE B O 1
ATOM 8928 N N . GLU B 1 224 ? 23.812 -43.75 -25.094 1 98.38 224 GLU B N 1
ATOM 8929 C CA . GLU B 1 224 ? 23.328 -44.25 -26.391 1 98.38 224 GLU B CA 1
ATOM 8930 C C . GLU B 1 224 ? 22.562 -43.156 -27.125 1 98.38 224 GLU B C 1
ATOM 8932 O O . GLU B 1 224 ? 21.984 -42.25 -26.516 1 98.38 224 GLU B O 1
ATOM 8937 N N . ARG B 1 225 ? 22.688 -43.156 -28.422 1 97.62 225 ARG B N 1
ATOM 8938 C CA . ARG B 1 225 ? 21.828 -42.281 -29.203 1 97.62 225 ARG B CA 1
ATOM 8939 C C . ARG B 1 225 ? 20.359 -42.625 -29.016 1 97.62 225 ARG B C 1
ATOM 8941 O O . ARG B 1 225 ? 19.984 -43.781 -28.938 1 97.62 225 ARG B O 1
ATOM 8948 N N . THR B 1 226 ? 19.578 -41.625 -28.969 1 96.88 226 THR B N 1
ATOM 8949 C CA . THR B 1 226 ? 18.156 -41.875 -28.766 1 96.88 226 THR B CA 1
ATOM 8950 C C . THR B 1 226 ? 17.578 -42.688 -29.922 1 96.88 226 THR B C 1
ATOM 8952 O O . THR B 1 226 ? 17.953 -42.469 -31.078 1 96.88 226 THR B O 1
ATOM 8955 N N . SER B 1 227 ? 16.75 -43.594 -29.625 1 94.12 227 SER B N 1
ATOM 8956 C CA . SER B 1 227 ? 16.078 -44.406 -30.625 1 94.12 227 SER B CA 1
ATOM 8957 C C . SER B 1 227 ? 14.781 -43.75 -31.094 1 94.12 227 SER B C 1
ATOM 8959 O O . SER B 1 227 ? 14.133 -44.219 -32.031 1 94.12 227 SER B O 1
ATOM 8961 N N . VAL B 1 228 ? 14.359 -42.719 -30.5 1 95.38 228 VAL B N 1
ATOM 8962 C CA . VAL B 1 228 ? 13.188 -41.938 -30.844 1 95.38 228 VAL B CA 1
ATOM 8963 C C . VAL B 1 228 ? 13.625 -40.531 -31.266 1 95.38 228 VAL B C 1
ATOM 8965 O O . VAL B 1 228 ? 14.68 -40.031 -30.844 1 95.38 228 VAL B O 1
ATOM 8968 N N . ASN B 1 229 ? 12.914 -39.875 -32.094 1 95.75 229 ASN B N 1
ATOM 8969 C CA . ASN B 1 229 ? 13.117 -38.438 -32.312 1 95.75 229 ASN B CA 1
ATOM 8970 C C . ASN B 1 229 ? 12.422 -37.594 -31.266 1 95.75 229 ASN B C 1
ATOM 8972 O O . ASN B 1 229 ? 11.336 -37.938 -30.797 1 95.75 229 ASN B O 1
ATOM 8976 N N . MET B 1 230 ? 13 -36.656 -30.828 1 96.12 230 MET B N 1
ATOM 8977 C CA . MET B 1 230 ? 12.375 -35.844 -29.797 1 96.12 230 MET B CA 1
ATOM 8978 C C . MET B 1 230 ? 12.727 -34.375 -29.984 1 96.12 230 MET B C 1
ATOM 8980 O O . MET B 1 230 ? 13.719 -34.031 -30.641 1 96.12 230 MET B O 1
ATOM 8984 N N . SER B 1 231 ? 11.836 -33.531 -29.5 1 97.88 231 SER B N 1
ATOM 8985 C CA . SER B 1 231 ? 12.086 -32.094 -29.484 1 97.88 231 SER B CA 1
ATOM 8986 C C . SER B 1 231 ? 13.18 -31.734 -28.484 1 97.88 231 SER B C 1
ATOM 8988 O O . SER B 1 231 ? 13.422 -32.469 -27.531 1 97.88 231 SER B O 1
ATOM 8990 N N . THR B 1 232 ? 13.812 -30.578 -28.656 1 98.31 232 THR B N 1
ATOM 8991 C CA . THR B 1 232 ? 14.977 -30.188 -27.875 1 98.31 232 THR B CA 1
ATOM 8992 C C . THR B 1 232 ? 14.594 -30 -26.406 1 98.31 232 THR B C 1
ATOM 8994 O O . THR B 1 232 ? 15.398 -30.234 -25.516 1 98.31 232 THR B O 1
ATOM 8997 N N . TYR B 1 233 ? 13.336 -29.562 -26.141 1 97.69 233 TYR B N 1
ATOM 8998 C CA . TYR B 1 233 ? 12.961 -29.281 -24.75 1 97.69 233 TYR B CA 1
ATOM 8999 C C . TYR B 1 233 ? 12.828 -30.562 -23.938 1 97.69 233 TYR B C 1
ATOM 9001 O O . TYR B 1 233 ? 12.758 -30.531 -22.719 1 97.69 233 TYR B O 1
ATOM 9009 N N . LEU B 1 234 ? 12.914 -31.719 -24.547 1 98.31 234 LEU B N 1
ATOM 9010 C CA . LEU B 1 234 ? 12.773 -33.031 -23.875 1 98.31 234 LEU B CA 1
ATOM 9011 C C . LEU B 1 234 ? 14.141 -33.625 -23.562 1 98.31 234 LEU B C 1
ATOM 9013 O O . LEU B 1 234 ? 14.227 -34.656 -22.922 1 98.31 234 LEU B O 1
ATOM 9017 N N . VAL B 1 235 ? 15.203 -33 -24.031 1 98.5 235 VAL B N 1
ATOM 9018 C CA . VAL B 1 235 ? 16.547 -33.438 -23.656 1 98.5 235 VAL B CA 1
ATOM 9019 C C . VAL B 1 235 ? 16.781 -33.156 -22.172 1 98.5 235 VAL B C 1
ATOM 9021 O O . VAL B 1 235 ? 16.297 -32.156 -21.641 1 98.5 235 VAL B O 1
ATOM 9024 N N . ALA B 1 236 ? 17.484 -34.094 -21.547 1 98.25 236 ALA B N 1
ATOM 9025 C CA . ALA B 1 236 ? 17.781 -33.875 -20.125 1 98.25 236 ALA B CA 1
ATOM 9026 C C . ALA B 1 236 ? 19.141 -34.469 -19.75 1 98.25 236 ALA B C 1
ATOM 9028 O O . ALA B 1 236 ? 19.516 -35.531 -20.266 1 98.25 236 ALA B O 1
ATOM 9029 N N . PHE B 1 237 ? 19.828 -33.844 -18.938 1 97.81 237 PHE B N 1
ATOM 9030 C CA . PHE B 1 237 ? 21.031 -34.406 -18.344 1 97.81 237 PHE B CA 1
ATOM 9031 C C . PHE B 1 237 ? 21.281 -33.812 -16.953 1 97.81 237 PHE B C 1
ATOM 9033 O O . PHE B 1 237 ? 20.906 -32.656 -16.703 1 97.81 237 PHE B O 1
ATOM 9040 N N . ILE B 1 238 ? 21.781 -34.562 -16.062 1 98.38 238 ILE B N 1
ATOM 9041 C CA . ILE B 1 238 ? 22.031 -34.25 -14.664 1 98.38 238 ILE B CA 1
ATOM 9042 C C . ILE B 1 238 ? 23.438 -34.688 -14.281 1 98.38 238 ILE B C 1
ATOM 9044 O O . ILE B 1 238 ? 23.906 -35.75 -14.719 1 98.38 238 ILE B O 1
ATOM 9048 N N . VAL B 1 239 ? 24.172 -33.875 -13.586 1 98.44 239 VAL B N 1
ATOM 9049 C CA . VAL B 1 239 ? 25.438 -34.219 -12.938 1 98.44 239 VAL B CA 1
ATOM 9050 C C . VAL B 1 239 ? 25.281 -34.125 -11.422 1 98.44 239 VAL B C 1
ATOM 9052 O O . VAL B 1 239 ? 25.156 -33 -10.883 1 98.44 239 VAL B O 1
ATOM 9055 N N . ALA B 1 240 ? 25.25 -35.25 -10.781 1 97.75 240 ALA B N 1
ATOM 9056 C CA . ALA B 1 240 ? 24.984 -35.281 -9.344 1 97.75 240 ALA B CA 1
ATOM 9057 C C . ALA B 1 240 ? 25.516 -36.562 -8.711 1 97.75 240 ALA B C 1
ATOM 9059 O O . ALA B 1 240 ? 25.953 -37.469 -9.406 1 97.75 240 ALA B O 1
ATOM 9060 N N . ASP B 1 241 ? 25.5 -36.625 -7.414 1 95.94 241 ASP B N 1
ATOM 9061 C CA . ASP B 1 241 ? 25.859 -37.812 -6.672 1 95.94 241 ASP B CA 1
ATOM 9062 C C . ASP B 1 241 ? 24.609 -38.531 -6.16 1 95.94 241 ASP B C 1
ATOM 9064 O O . ASP B 1 241 ? 24.547 -38.938 -5 1 95.94 241 ASP B O 1
ATOM 9068 N N . PHE B 1 242 ? 23.609 -38.688 -6.973 1 96.81 242 PHE B N 1
ATOM 9069 C CA . PHE B 1 242 ? 22.328 -39.312 -6.613 1 96.81 242 PHE B CA 1
ATOM 9070 C C . PHE B 1 242 ? 22.469 -40.812 -6.496 1 96.81 242 PHE B C 1
ATOM 9072 O O . PHE B 1 242 ? 23.391 -41.406 -7.051 1 96.81 242 PHE B O 1
ATOM 9079 N N . THR B 1 243 ? 21.578 -41.406 -5.715 1 96.12 243 THR B N 1
ATOM 9080 C CA . THR B 1 243 ? 21.516 -42.844 -5.566 1 96.12 243 THR B CA 1
ATOM 9081 C C . THR B 1 243 ? 20.188 -43.406 -6.09 1 96.12 243 THR B C 1
ATOM 9083 O O . THR B 1 243 ? 19.141 -42.781 -5.871 1 96.12 243 THR B O 1
ATOM 9086 N N . PRO B 1 244 ? 20.219 -44.531 -6.773 1 97.06 244 PRO B N 1
ATOM 9087 C CA . PRO B 1 244 ? 19 -45.062 -7.379 1 97.06 244 PRO B CA 1
ATOM 9088 C C . PRO B 1 244 ? 18.453 -46.281 -6.625 1 97.06 244 PRO B C 1
ATOM 9090 O O . PRO B 1 244 ? 19.188 -46.938 -5.883 1 97.06 244 PRO B O 1
ATOM 9093 N N . ILE B 1 245 ? 17.203 -46.531 -6.703 1 98 245 ILE B N 1
ATOM 9094 C CA . ILE B 1 245 ? 16.562 -47.844 -6.594 1 98 245 ILE B CA 1
ATOM 9095 C C . ILE B 1 245 ? 15.883 -48.188 -7.914 1 98 245 ILE B C 1
ATOM 9097 O O . ILE B 1 245 ? 15.461 -47.281 -8.656 1 98 245 ILE B O 1
ATOM 9101 N N . SER B 1 246 ? 15.82 -49.5 -8.266 1 97.94 246 SER B N 1
ATOM 9102 C CA . SER B 1 246 ? 15.344 -49.844 -9.602 1 97.94 246 SER B CA 1
ATOM 9103 C C . SER B 1 246 ? 14.469 -51.094 -9.578 1 97.94 246 SER B C 1
ATOM 9105 O O . SER B 1 246 ? 14.516 -51.875 -8.625 1 97.94 246 SER B O 1
ATOM 9107 N N . LYS B 1 247 ? 13.68 -51.125 -10.555 1 97.62 247 LYS B N 1
ATOM 9108 C CA . LYS B 1 247 ? 12.82 -52.281 -10.844 1 97.62 247 LYS B CA 1
ATOM 9109 C C . LYS B 1 247 ? 12.602 -52.438 -12.352 1 97.62 247 LYS B C 1
ATOM 9111 O O . LYS B 1 247 ? 12.438 -51.469 -13.062 1 97.62 247 LYS B O 1
ATOM 9116 N N . ASN B 1 248 ? 12.672 -53.688 -12.82 1 97.06 248 ASN B N 1
ATOM 9117 C CA . ASN B 1 248 ? 12.336 -53.938 -14.219 1 97.06 248 ASN B CA 1
ATOM 9118 C C . ASN B 1 248 ? 10.828 -54.062 -14.414 1 97.06 248 ASN B C 1
ATOM 9120 O O . ASN B 1 248 ? 10.188 -54.875 -13.734 1 97.06 248 ASN B O 1
ATOM 9124 N N . VAL B 1 249 ? 10.305 -53.312 -15.297 1 96.12 249 VAL B N 1
ATOM 9125 C CA . VAL B 1 249 ? 8.875 -53.281 -15.586 1 96.12 249 VAL B CA 1
ATOM 9126 C C . VAL B 1 249 ? 8.648 -53.375 -17.094 1 96.12 249 VAL B C 1
ATOM 9128 O O . VAL B 1 249 ? 8.977 -52.438 -17.828 1 96.12 249 VAL B O 1
ATOM 9131 N N . SER B 1 250 ? 8.016 -54.438 -17.672 1 91.56 250 SER B N 1
ATOM 9132 C CA . SER B 1 250 ? 7.707 -54.594 -19.094 1 91.56 250 SER B CA 1
ATOM 9133 C C . SER B 1 250 ? 8.938 -54.312 -19.953 1 91.56 250 SER B C 1
ATOM 9135 O O . SER B 1 250 ? 8.891 -53.5 -20.875 1 91.56 250 SER B O 1
ATOM 9137 N N . GLU B 1 251 ? 10.062 -54.75 -19.562 1 92.25 251 GLU B N 1
ATOM 9138 C CA . GLU B 1 251 ? 11.32 -54.656 -20.297 1 92.25 251 GLU B CA 1
ATOM 9139 C C . GLU B 1 251 ? 11.938 -53.281 -20.188 1 92.25 251 GLU B C 1
ATOM 9141 O O . GLU B 1 251 ? 12.773 -52.906 -21.016 1 92.25 251 GLU B O 1
ATOM 9146 N N . THR B 1 252 ? 11.477 -52.469 -19.359 1 97.62 252 THR B N 1
ATOM 9147 C CA . THR B 1 252 ? 12.023 -51.156 -19.078 1 97.62 252 THR B CA 1
ATOM 9148 C C . THR B 1 252 ? 12.617 -51.094 -17.672 1 97.62 252 THR B C 1
ATOM 9150 O O . THR B 1 252 ? 11.961 -51.469 -16.703 1 97.62 252 THR B O 1
ATOM 9153 N N . LEU B 1 253 ? 13.844 -50.719 -17.547 1 98.38 253 LEU B N 1
ATOM 9154 C CA . LEU B 1 253 ? 14.43 -50.5 -16.219 1 98.38 253 LEU B CA 1
ATOM 9155 C C . LEU B 1 253 ? 13.945 -49.156 -15.633 1 98.38 253 LEU B C 1
ATOM 9157 O O . LEU B 1 253 ? 14.375 -48.094 -16.062 1 98.38 253 LEU B O 1
ATOM 9161 N N . VAL B 1 254 ? 13.039 -49.281 -14.664 1 98.69 254 VAL B N 1
ATOM 9162 C CA . VAL B 1 254 ? 12.523 -48.094 -14 1 98.69 254 VAL B CA 1
ATOM 9163 C C . VAL B 1 254 ? 13.344 -47.812 -12.75 1 98.69 254 VAL B C 1
ATOM 9165 O O . VAL B 1 254 ? 13.547 -48.688 -11.906 1 98.69 254 VAL B O 1
ATOM 9168 N N . SER B 1 255 ? 13.844 -46.594 -12.633 1 98.69 255 SER B N 1
ATOM 9169 C CA . SER B 1 255 ? 14.664 -46.188 -11.484 1 98.69 255 SER B CA 1
ATOM 9170 C C . SER B 1 255 ? 14.18 -44.906 -10.867 1 98.69 255 SER B C 1
ATOM 9172 O O . SER B 1 255 ? 13.641 -44.031 -11.562 1 98.69 255 SER B O 1
ATOM 9174 N N . VAL B 1 256 ? 14.281 -44.781 -9.562 1 98.69 256 VAL B N 1
ATOM 9175 C CA . VAL B 1 256 ? 14.047 -43.531 -8.844 1 98.69 256 VAL B CA 1
ATOM 9176 C C . VAL B 1 256 ? 15.336 -43.062 -8.18 1 98.69 256 VAL B C 1
ATOM 9178 O O . VAL B 1 256 ? 15.969 -43.844 -7.434 1 98.69 256 VAL B O 1
ATOM 9181 N N . TYR B 1 257 ? 15.75 -41.812 -8.508 1 98.25 257 TYR B N 1
ATOM 9182 C CA . TYR B 1 257 ? 16.984 -41.25 -7.984 1 98.25 257 TYR B CA 1
ATOM 9183 C C . TYR B 1 257 ? 16.688 -40.156 -6.961 1 98.25 257 TYR B C 1
ATOM 9185 O O . TYR B 1 257 ? 15.75 -39.375 -7.129 1 98.25 257 TYR B O 1
ATOM 9193 N N . SER B 1 258 ? 17.438 -40.062 -5.891 1 96.62 258 SER B N 1
ATOM 9194 C CA . SER B 1 258 ? 17.391 -39.031 -4.875 1 96.62 258 SER B CA 1
ATOM 9195 C C . SER B 1 258 ? 18.781 -38.75 -4.297 1 96.62 258 SER B C 1
ATOM 9197 O O . SER B 1 258 ? 19.734 -39.469 -4.59 1 96.62 258 SER B O 1
ATOM 9199 N N . VAL B 1 259 ? 18.875 -37.688 -3.594 1 94.94 259 VAL B N 1
ATOM 9200 C CA . VAL B 1 259 ? 20.078 -37.531 -2.777 1 94.94 259 VAL B CA 1
ATOM 9201 C C . VAL B 1 259 ? 20.219 -38.719 -1.828 1 94.94 259 VAL B C 1
ATOM 9203 O O . VAL B 1 259 ? 19.234 -39.312 -1.415 1 94.94 259 VAL B O 1
ATOM 9206 N N . PRO B 1 260 ? 21.469 -39.031 -1.423 1 93.94 260 PRO B N 1
ATOM 9207 C CA . PRO B 1 260 ? 21.703 -40.25 -0.641 1 93.94 260 PRO B CA 1
ATOM 9208 C C . PRO B 1 260 ? 20.922 -40.25 0.669 1 93.94 260 PRO B C 1
ATOM 9210 O O . PRO B 1 260 ? 20.406 -41.312 1.074 1 93.94 260 PRO B O 1
ATOM 9213 N N . GLU B 1 261 ? 20.688 -39.156 1.205 1 90.19 261 GLU B N 1
ATOM 9214 C CA . GLU B 1 261 ? 20.078 -39.062 2.521 1 90.19 261 GLU B CA 1
ATOM 9215 C C . GLU B 1 261 ? 18.578 -39.344 2.447 1 90.19 261 GLU B C 1
ATOM 9217 O O . GLU B 1 261 ? 17.922 -39.562 3.473 1 90.19 261 GLU B O 1
ATOM 9222 N N . LYS B 1 262 ? 18.016 -39.438 1.259 1 92.75 262 LYS B N 1
ATOM 9223 C CA . LYS B 1 262 ? 16.562 -39.562 1.117 1 92.75 262 LYS B CA 1
ATOM 9224 C C . LYS B 1 262 ? 16.188 -40.812 0.354 1 92.75 262 LYS B C 1
ATOM 9226 O O . LYS B 1 262 ? 15.07 -40.938 -0.146 1 92.75 262 LYS B O 1
ATOM 9231 N N . LYS B 1 263 ? 17.078 -41.719 0.301 1 93.19 263 LYS B N 1
ATOM 9232 C CA . LYS B 1 263 ? 16.891 -42.969 -0.43 1 93.19 263 LYS B CA 1
ATOM 9233 C C . LYS B 1 263 ? 15.672 -43.75 0.096 1 93.19 263 LYS B C 1
ATOM 9235 O O . LYS B 1 263 ? 14.93 -44.344 -0.679 1 93.19 263 LYS B O 1
ATOM 9240 N N . GLU B 1 264 ? 15.43 -43.656 1.341 1 92.19 264 GLU B N 1
ATOM 9241 C CA . GLU B 1 264 ? 14.352 -44.406 1.974 1 92.19 264 GLU B CA 1
ATOM 9242 C C . GLU B 1 264 ? 12.984 -43.812 1.61 1 92.19 264 GLU B C 1
ATOM 9244 O O . GLU B 1 264 ? 11.953 -44.469 1.831 1 92.19 264 GLU B O 1
ATOM 9249 N N . HIS B 1 265 ? 12.938 -42.719 0.95 1 93.44 265 HIS B N 1
ATOM 9250 C CA . HIS B 1 265 ? 11.688 -42.031 0.597 1 93.44 265 HIS B CA 1
ATOM 9251 C C . HIS B 1 265 ? 11.312 -42.312 -0.858 1 93.44 265 HIS B C 1
ATOM 9253 O O . HIS B 1 265 ? 10.383 -41.688 -1.388 1 93.44 265 HIS B O 1
ATOM 9259 N N . THR B 1 266 ? 11.992 -43.281 -1.519 1 96.31 266 THR B N 1
ATOM 9260 C CA . THR B 1 266 ? 11.859 -43.406 -2.965 1 96.31 266 THR B CA 1
ATOM 9261 C C . THR B 1 266 ? 10.992 -44.594 -3.326 1 96.31 266 THR B C 1
ATOM 9263 O O . THR B 1 266 ? 10.547 -44.719 -4.469 1 96.31 266 THR B O 1
ATOM 9266 N N . GLU B 1 267 ? 10.703 -45.469 -2.428 1 96 267 GLU B N 1
ATOM 9267 C CA . GLU B 1 267 ? 10.055 -46.75 -2.715 1 96 267 GLU B CA 1
ATOM 9268 C C . GLU B 1 267 ? 8.641 -46.531 -3.252 1 96 267 GLU B C 1
ATOM 9270 O O . GLU B 1 267 ? 8.227 -47.188 -4.215 1 96 267 GLU B O 1
ATOM 9275 N N . TYR B 1 268 ? 7.871 -45.719 -2.613 1 96.31 268 TYR B N 1
ATOM 9276 C CA . TYR B 1 268 ? 6.504 -45.438 -3.047 1 96.31 268 TYR B CA 1
ATOM 9277 C C . TYR B 1 268 ? 6.477 -44.969 -4.492 1 96.31 268 TYR B C 1
ATOM 9279 O O . TYR B 1 268 ? 5.613 -45.375 -5.273 1 96.31 268 TYR B O 1
ATOM 9287 N N . ALA B 1 269 ? 7.391 -44.094 -4.812 1 97.81 269 ALA B N 1
ATOM 9288 C CA . ALA B 1 269 ? 7.473 -43.562 -6.172 1 97.81 269 ALA B CA 1
ATOM 9289 C C . ALA B 1 269 ? 7.758 -44.688 -7.176 1 97.81 269 ALA B C 1
ATOM 9291 O O . ALA B 1 269 ? 7.148 -44.719 -8.25 1 97.81 269 ALA B O 1
ATOM 9292 N N . LEU B 1 270 ? 8.711 -45.562 -6.855 1 98.19 270 LEU B N 1
ATOM 9293 C CA . LEU B 1 270 ? 9.078 -46.656 -7.75 1 98.19 270 LEU B CA 1
ATOM 9294 C C . LEU B 1 270 ? 7.891 -47.594 -7.977 1 98.19 270 LEU B C 1
ATOM 9296 O O . LEU B 1 270 ? 7.609 -47.969 -9.109 1 98.19 270 LEU B O 1
ATOM 9300 N N . ASP B 1 271 ? 7.25 -47.906 -6.926 1 97.25 271 ASP B N 1
ATOM 9301 C CA . ASP B 1 271 ? 6.102 -48.812 -7.02 1 97.25 271 ASP B CA 1
ATOM 9302 C C . ASP B 1 271 ? 4.984 -48.156 -7.848 1 97.25 271 ASP B C 1
ATOM 9304 O O . ASP B 1 271 ? 4.398 -48.812 -8.711 1 97.25 271 ASP B O 1
ATOM 9308 N N . THR B 1 272 ? 4.656 -46.969 -7.539 1 97.94 272 THR B N 1
ATOM 9309 C CA . THR B 1 272 ? 3.604 -46.219 -8.242 1 97.94 272 THR B CA 1
ATOM 9310 C C . THR B 1 272 ? 3.932 -46.094 -9.727 1 97.94 272 THR B C 1
ATOM 9312 O O . THR B 1 272 ? 3.082 -46.344 -10.578 1 97.94 272 THR B O 1
ATOM 9315 N N . ALA B 1 273 ? 5.18 -45.719 -10.023 1 98.5 273 ALA B N 1
ATOM 9316 C CA . ALA B 1 273 ? 5.605 -45.562 -11.414 1 98.5 273 ALA B CA 1
ATOM 9317 C C . ALA B 1 273 ? 5.504 -46.906 -12.156 1 98.5 273 ALA B C 1
ATOM 9319 O O . ALA B 1 273 ? 5.121 -46.938 -13.328 1 98.5 273 ALA B O 1
ATOM 9320 N N . SER B 1 274 ? 5.848 -47.969 -11.516 1 98.44 274 SER B N 1
ATOM 9321 C CA . SER B 1 274 ? 5.809 -49.281 -12.117 1 98.44 274 SER B CA 1
ATOM 9322 C C . SER B 1 274 ? 4.383 -49.688 -12.492 1 98.44 274 SER B C 1
ATOM 9324 O O . SER B 1 274 ? 4.129 -50.125 -13.609 1 98.44 274 SER B O 1
ATOM 9326 N N . LYS B 1 275 ? 3.475 -49.5 -11.57 1 98.12 275 LYS B N 1
ATOM 9327 C CA . LYS B 1 275 ? 2.074 -49.812 -11.812 1 98.12 275 LYS B CA 1
ATOM 9328 C C . LYS B 1 275 ? 1.5 -48.969 -12.945 1 98.12 275 LYS B C 1
ATOM 9330 O O . LYS B 1 275 ? 0.767 -49.469 -13.797 1 98.12 275 LYS B O 1
ATOM 9335 N N . LEU B 1 276 ? 1.841 -47.75 -12.922 1 98.5 276 LEU B N 1
ATOM 9336 C CA . LEU B 1 276 ? 1.298 -46.812 -13.906 1 98.5 276 LEU B CA 1
ATOM 9337 C C . LEU B 1 276 ? 1.883 -47.094 -15.281 1 98.5 276 LEU B C 1
ATOM 9339 O O . LEU B 1 276 ? 1.185 -46.969 -16.297 1 98.5 276 LEU B O 1
ATOM 9343 N N . LEU B 1 277 ? 3.213 -47.375 -15.359 1 98.44 277 LEU B N 1
ATOM 9344 C CA . LEU B 1 277 ? 3.816 -47.688 -16.641 1 98.44 277 LEU B CA 1
ATOM 9345 C C . LEU B 1 277 ? 3.135 -48.906 -17.281 1 98.44 277 LEU B C 1
ATOM 9347 O O . LEU B 1 277 ? 2.854 -48.906 -18.484 1 98.44 277 LEU B O 1
ATOM 9351 N N . GLU B 1 278 ? 2.836 -49.906 -16.484 1 97.94 278 GLU B N 1
ATOM 9352 C CA . GLU B 1 278 ? 2.119 -51.094 -16.969 1 97.94 278 GLU B CA 1
ATOM 9353 C C . GLU B 1 278 ? 0.724 -50.719 -17.469 1 97.94 278 GLU B C 1
ATOM 9355 O O . GLU B 1 278 ? 0.287 -51.188 -18.516 1 97.94 278 GLU B O 1
ATOM 9360 N N . PHE B 1 279 ? 0.087 -49.969 -16.719 1 98 279 PHE B N 1
ATOM 9361 C CA . PHE B 1 279 ? -1.248 -49.5 -17.094 1 98 279 PHE B CA 1
ATOM 9362 C C . PHE B 1 279 ? -1.22 -48.781 -18.438 1 98 279 PHE B C 1
ATOM 9364 O O . PHE B 1 279 ? -2.027 -49.094 -19.328 1 98 279 PHE B O 1
ATOM 9371 N N . TYR B 1 280 ? -0.335 -47.812 -18.625 1 98 280 TYR B N 1
ATOM 9372 C CA . TYR B 1 280 ? -0.282 -47.031 -19.844 1 98 280 TYR B CA 1
ATOM 9373 C C . TYR B 1 280 ? 0.099 -47.875 -21.031 1 98 280 TYR B C 1
ATOM 9375 O O . TYR B 1 280 ? -0.462 -47.719 -22.125 1 98 280 TYR B O 1
ATOM 9383 N N . ASN B 1 281 ? 1.063 -48.812 -20.859 1 97.38 281 ASN B N 1
ATOM 9384 C CA . ASN B 1 281 ? 1.413 -49.75 -21.922 1 97.38 281 ASN B CA 1
ATOM 9385 C C . ASN B 1 281 ? 0.19 -50.5 -22.422 1 97.38 281 ASN B C 1
ATOM 9387 O O . ASN B 1 281 ? 0.002 -50.656 -23.625 1 97.38 281 ASN B O 1
ATOM 9391 N N . ASN B 1 282 ? -0.575 -50.906 -21.531 1 96.5 282 ASN B N 1
ATOM 9392 C CA . ASN B 1 282 ? -1.747 -51.688 -21.859 1 96.5 282 ASN B CA 1
ATOM 9393 C C . ASN B 1 282 ? -2.887 -50.812 -22.391 1 96.5 282 ASN B C 1
ATOM 9395 O O . ASN B 1 282 ? -3.547 -51.188 -23.359 1 96.5 282 ASN B O 1
ATOM 9399 N N . PHE B 1 283 ? -3.113 -49.75 -21.766 1 96.06 283 PHE B N 1
ATOM 9400 C CA . PHE B 1 283 ? -4.227 -48.875 -22.094 1 96.06 283 PHE B CA 1
ATOM 9401 C C . PHE B 1 283 ? -4.09 -48.344 -23.516 1 96.06 283 PHE B C 1
ATOM 9403 O O . PHE B 1 283 ? -5.074 -48.281 -24.266 1 96.06 283 PHE B O 1
ATOM 9410 N N . PHE B 1 284 ? -2.881 -47.969 -23.938 1 96.56 284 PHE B N 1
ATOM 9411 C CA . PHE B 1 284 ? -2.658 -47.375 -25.25 1 96.56 284 PHE B CA 1
ATOM 9412 C C . PHE B 1 284 ? -2.262 -48.469 -26.266 1 96.56 284 PHE B C 1
ATOM 9414 O O . PHE B 1 284 ? -2.203 -48.188 -27.469 1 96.56 284 PHE B O 1
ATOM 9421 N N . GLU B 1 285 ? -1.916 -49.625 -25.781 1 96.38 285 GLU B N 1
ATOM 9422 C CA . GLU B 1 285 ? -1.444 -50.719 -26.625 1 96.38 285 GLU B CA 1
ATOM 9423 C C . GLU B 1 285 ? -0.196 -50.312 -27.406 1 96.38 285 GLU B C 1
ATOM 9425 O O . GLU B 1 285 ? -0.038 -50.688 -28.578 1 96.38 285 GLU B O 1
ATOM 9430 N N . ILE B 1 286 ? 0.468 -49.469 -26.891 1 96.94 286 ILE B N 1
ATOM 9431 C CA . ILE B 1 286 ? 1.774 -49.031 -27.359 1 96.94 286 ILE B CA 1
ATOM 9432 C C . ILE B 1 286 ? 2.77 -49.062 -26.188 1 96.94 286 ILE B C 1
ATOM 9434 O O . ILE B 1 286 ? 2.652 -48.281 -25.25 1 96.94 286 ILE B O 1
ATOM 9438 N N . GLY B 1 287 ? 3.701 -49.906 -26.297 1 96.31 287 GLY B N 1
ATOM 9439 C CA . GLY B 1 287 ? 4.695 -50.031 -25.234 1 96.31 287 GLY B CA 1
ATOM 9440 C C . GLY B 1 287 ? 5.648 -48.844 -25.188 1 96.31 287 GLY B C 1
ATOM 9441 O O . GLY B 1 287 ? 6.027 -48.312 -26.219 1 96.31 287 GLY B O 1
ATOM 9442 N N . TYR B 1 288 ? 5.984 -48.5 -23.938 1 97.5 288 TYR B N 1
ATOM 9443 C CA . TYR B 1 288 ? 7.039 -47.5 -23.766 1 97.5 288 TYR B CA 1
ATOM 9444 C C . TYR B 1 288 ? 8.273 -47.875 -24.562 1 97.5 288 TYR B C 1
ATOM 9446 O O . TYR B 1 288 ? 8.797 -48.969 -24.453 1 97.5 288 TYR B O 1
ATOM 9454 N N . PRO B 1 289 ? 8.812 -46.938 -25.344 1 95.69 289 PRO B N 1
ATOM 9455 C CA . PRO B 1 289 ? 9.742 -47.344 -26.406 1 95.69 289 PRO B CA 1
ATOM 9456 C C . PRO B 1 289 ? 11.195 -47.406 -25.922 1 95.69 289 PRO B C 1
ATOM 9458 O O . PRO B 1 289 ? 12.062 -47.906 -26.641 1 95.69 289 PRO B O 1
ATOM 9461 N N . LEU B 1 290 ? 11.523 -46.906 -24.828 1 97.56 290 LEU B N 1
ATOM 9462 C CA . LEU B 1 290 ? 12.914 -46.844 -24.406 1 97.56 290 LEU B CA 1
ATOM 9463 C C . LEU B 1 290 ? 13.227 -47.938 -23.391 1 97.56 290 LEU B C 1
ATOM 9465 O O . LEU B 1 290 ? 12.312 -48.5 -22.781 1 97.56 290 LEU B O 1
ATOM 9469 N N . LYS B 1 291 ? 14.57 -48.125 -23.12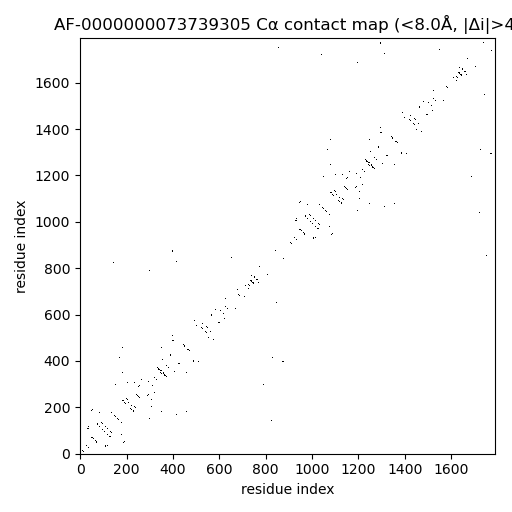5 1 96.44 291 LYS B N 1
ATOM 9470 C CA . LYS B 1 291 ? 15.031 -49.25 -22.297 1 96.44 291 LYS B CA 1
ATOM 9471 C C . LYS B 1 291 ? 15.023 -48.844 -20.812 1 96.44 291 LYS B C 1
ATOM 9473 O O . LYS B 1 291 ? 15.078 -49.719 -19.938 1 96.44 291 LYS B O 1
ATOM 9478 N N . LYS B 1 292 ? 14.953 -47.656 -20.609 1 97.62 292 LYS B N 1
ATOM 9479 C CA . LYS B 1 292 ? 14.961 -47.219 -19.219 1 97.62 292 LYS B CA 1
ATOM 9480 C C . LYS B 1 292 ? 14.07 -46 -19.016 1 97.62 292 LYS B C 1
ATOM 9482 O O . LYS B 1 292 ? 13.766 -45.281 -19.984 1 97.62 292 LYS B O 1
ATOM 9487 N N . LEU B 1 293 ? 13.695 -45.812 -17.812 1 98.56 293 LEU B N 1
ATOM 9488 C CA . LEU B 1 293 ? 12.922 -44.656 -17.359 1 98.56 293 LEU B CA 1
ATOM 9489 C C . LEU B 1 293 ? 13.328 -44.25 -15.953 1 98.56 293 LEU B C 1
ATOM 9491 O O . LEU B 1 293 ? 12.992 -44.938 -14.984 1 98.56 293 LEU B O 1
ATOM 9495 N N . ASP B 1 294 ? 14.047 -43.125 -15.859 1 98.69 294 ASP B N 1
ATOM 9496 C CA . ASP B 1 294 ? 14.523 -42.625 -14.578 1 98.69 294 ASP B CA 1
ATOM 9497 C C . ASP B 1 294 ? 13.609 -41.5 -14.055 1 98.69 294 ASP B C 1
ATOM 9499 O O . ASP B 1 294 ? 13.219 -40.625 -14.797 1 98.69 294 ASP B O 1
ATOM 9503 N N . LEU B 1 295 ? 13.148 -41.625 -12.859 1 98.81 295 LEU B N 1
ATOM 9504 C CA . LEU B 1 295 ? 12.508 -40.531 -12.117 1 98.81 295 LEU B CA 1
ATOM 9505 C C . LEU B 1 295 ? 13.469 -39.938 -11.102 1 98.81 295 LEU B C 1
ATOM 9507 O O . LEU B 1 295 ? 13.945 -40.625 -10.203 1 98.81 295 LEU B O 1
ATOM 9511 N N . VAL B 1 296 ? 13.727 -38.594 -11.219 1 98.5 296 VAL B N 1
ATOM 9512 C CA . VAL B 1 296 ? 14.805 -38.031 -10.43 1 98.5 296 VAL B CA 1
ATOM 9513 C C . VAL B 1 296 ? 14.258 -36.875 -9.562 1 98.5 296 VAL B C 1
ATOM 9515 O O . VAL B 1 296 ? 13.672 -35.938 -10.078 1 98.5 296 VAL B O 1
ATOM 9518 N N . ALA B 1 297 ? 14.453 -36.969 -8.25 1 97.06 297 ALA B N 1
ATOM 9519 C CA . ALA B 1 297 ? 14.109 -35.906 -7.32 1 97.06 297 ALA B CA 1
ATOM 9520 C C . ALA B 1 297 ? 15.234 -34.875 -7.223 1 97.06 297 ALA B C 1
ATOM 9522 O O . ALA B 1 297 ? 16.344 -35.219 -6.77 1 97.06 297 ALA B O 1
ATOM 9523 N N . ILE B 1 298 ? 14.984 -33.688 -7.66 1 95.75 298 ILE B N 1
ATOM 9524 C CA . ILE B 1 298 ? 15.984 -32.625 -7.625 1 95.75 298 ILE B CA 1
ATOM 9525 C C . ILE B 1 298 ? 15.672 -31.656 -6.488 1 95.75 298 ILE B C 1
ATOM 9527 O O . ILE B 1 298 ? 14.539 -31.188 -6.359 1 95.75 298 ILE B O 1
ATOM 9531 N N . PRO B 1 299 ? 16.625 -31.25 -5.723 1 91.25 299 PRO B N 1
ATOM 9532 C CA . PRO B 1 299 ? 16.391 -30.391 -4.562 1 91.25 299 PRO B CA 1
ATOM 9533 C C . PRO B 1 299 ? 15.812 -29.031 -4.938 1 91.25 299 PRO B C 1
ATOM 9535 O O . PRO B 1 299 ? 14.883 -28.547 -4.281 1 91.25 299 PRO B O 1
ATOM 9538 N N . ASP B 1 300 ? 16.422 -28.422 -5.969 1 87.81 300 ASP B N 1
ATOM 9539 C CA . ASP B 1 300 ? 15.945 -27.109 -6.426 1 87.81 300 ASP B CA 1
ATOM 9540 C C . ASP B 1 300 ? 15.312 -27.219 -7.812 1 87.81 300 ASP B C 1
ATOM 9542 O O . ASP B 1 300 ? 16.031 -27.266 -8.82 1 87.81 300 ASP B O 1
ATOM 9546 N N . PHE B 1 301 ? 14.016 -27.234 -7.824 1 86.69 301 PHE B N 1
ATOM 9547 C CA . PHE B 1 301 ? 13.305 -27.328 -9.094 1 86.69 301 PHE B CA 1
ATOM 9548 C C . PHE B 1 301 ? 12.086 -26.422 -9.109 1 86.69 301 PHE B C 1
ATOM 9550 O O . PHE B 1 301 ? 11.273 -26.453 -8.18 1 86.69 301 PHE B O 1
ATOM 9557 N N . LEU B 1 302 ? 11.984 -25.547 -10.07 1 80.12 302 LEU B N 1
ATOM 9558 C CA . LEU B 1 302 ? 10.938 -24.531 -10.109 1 80.12 302 LEU B CA 1
ATOM 9559 C C . LEU B 1 302 ? 9.602 -25.156 -10.516 1 80.12 302 LEU B C 1
ATOM 9561 O O . LEU B 1 302 ? 8.562 -24.844 -9.922 1 80.12 302 LEU B O 1
ATOM 9565 N N . ALA B 1 303 ? 9.664 -25.984 -11.484 1 77.81 303 ALA B N 1
ATOM 9566 C CA . ALA B 1 303 ? 8.438 -26.641 -11.93 1 77.81 303 ALA B CA 1
ATOM 9567 C C . ALA B 1 303 ? 8.047 -27.781 -11 1 77.81 303 ALA B C 1
ATOM 9569 O O . ALA B 1 303 ? 8.766 -28.062 -10.031 1 77.81 303 ALA B O 1
ATOM 9570 N N . GLY B 1 304 ? 6.875 -28.438 -11.18 1 84.75 304 GLY B N 1
ATOM 9571 C CA . GLY B 1 304 ? 6.52 -29.656 -10.477 1 84.75 304 GLY B CA 1
ATOM 9572 C C . GLY B 1 304 ? 7.312 -30.875 -10.938 1 84.75 304 GLY B C 1
ATOM 9573 O O . GLY B 1 304 ? 7.871 -31.609 -10.125 1 84.75 304 GLY B O 1
ATOM 9574 N N . ALA B 1 305 ? 7.34 -30.953 -12.156 1 95.81 305 ALA B N 1
ATOM 9575 C CA . ALA B 1 305 ? 8.07 -32.031 -12.844 1 95.81 305 ALA B CA 1
ATOM 9576 C C . ALA B 1 305 ? 8.203 -31.719 -14.336 1 95.81 305 ALA B C 1
ATOM 9578 O O . ALA B 1 305 ? 7.66 -30.719 -14.82 1 95.81 305 ALA B O 1
ATOM 9579 N N . MET B 1 306 ? 9.047 -32.469 -14.961 1 96.69 306 MET B N 1
ATOM 9580 C CA . MET B 1 306 ? 9.242 -32.344 -16.406 1 96.69 306 MET B CA 1
ATOM 9581 C C . MET B 1 306 ? 9.312 -33.719 -17.047 1 96.69 306 MET B C 1
ATOM 9583 O O . MET B 1 306 ? 10.047 -34.594 -16.578 1 96.69 306 MET B O 1
ATOM 9587 N N . GLU B 1 307 ? 8.68 -33.969 -18.125 1 97.62 307 GLU B N 1
ATOM 9588 C CA . GLU B 1 307 ? 8.352 -35.25 -18.719 1 97.62 307 GLU B CA 1
ATOM 9589 C C . GLU B 1 307 ? 9.492 -35.75 -19.609 1 97.62 307 GLU B C 1
ATOM 9591 O O . GLU B 1 307 ? 9.305 -36.688 -20.391 1 97.62 307 GLU B O 1
ATOM 9596 N N . ASN B 1 308 ? 10.641 -35.312 -19.547 1 98.19 308 ASN B N 1
ATOM 9597 C CA . ASN B 1 308 ? 11.711 -35.656 -20.469 1 98.19 308 ASN B CA 1
ATOM 9598 C C . ASN B 1 308 ? 11.711 -37.156 -20.797 1 98.19 308 ASN B C 1
ATOM 9600 O O . ASN B 1 308 ? 11.438 -37.969 -19.938 1 98.19 308 ASN B O 1
ATOM 9604 N N . TRP B 1 309 ? 12.133 -37.469 -22.062 1 97.94 309 TRP B N 1
ATOM 9605 C CA . TRP B 1 309 ? 12.273 -38.875 -22.484 1 97.94 309 TRP B CA 1
ATOM 9606 C C . TRP B 1 309 ? 13.312 -39.594 -21.641 1 97.94 309 TRP B C 1
ATOM 9608 O O . TRP B 1 309 ? 14.422 -39.094 -21.438 1 97.94 309 TRP B O 1
ATOM 9618 N N . GLY B 1 310 ? 12.984 -40.625 -21.094 1 98.31 310 GLY B N 1
ATOM 9619 C CA . GLY B 1 310 ? 13.914 -41.531 -20.453 1 98.31 310 GLY B CA 1
ATOM 9620 C C . GLY B 1 310 ? 14.398 -41.031 -19.109 1 98.31 310 GLY B C 1
ATOM 9621 O O . GLY B 1 310 ? 15.039 -41.781 -18.359 1 98.31 310 GLY B O 1
ATOM 9622 N N . LEU B 1 311 ? 14.141 -39.844 -18.781 1 98.5 311 LEU B N 1
ATOM 9623 C CA . LEU B 1 311 ? 14.586 -39.188 -17.531 1 98.5 311 LEU B CA 1
ATOM 9624 C C . LEU B 1 311 ? 13.625 -38.094 -17.109 1 98.5 311 LEU B C 1
ATOM 9626 O O . LEU B 1 311 ? 13.812 -36.938 -17.469 1 98.5 311 LEU B O 1
ATOM 9630 N N . ILE B 1 312 ? 12.695 -38.406 -16.266 1 98.56 312 ILE B N 1
ATOM 9631 C CA . ILE B 1 312 ? 11.727 -37.438 -15.789 1 98.56 312 ILE B CA 1
ATOM 9632 C C . ILE B 1 312 ? 12.258 -36.75 -14.531 1 98.56 312 ILE B C 1
ATOM 9634 O O . ILE B 1 312 ? 12.695 -37.438 -13.594 1 98.56 312 ILE B O 1
ATOM 9638 N N . THR B 1 313 ? 12.266 -35.438 -14.508 1 98 313 THR B N 1
ATOM 9639 C CA . THR B 1 313 ? 12.75 -34.688 -13.352 1 98 313 THR B CA 1
ATOM 9640 C C . THR B 1 313 ? 11.578 -34.219 -12.5 1 98 313 THR B C 1
ATOM 9642 O O . THR B 1 313 ? 10.531 -33.844 -13.031 1 98 313 THR B O 1
ATOM 9645 N N . PHE B 1 314 ? 11.758 -34.25 -11.141 1 97.06 314 PHE B N 1
ATOM 9646 C CA . PHE B 1 314 ? 10.727 -33.875 -10.172 1 97.06 314 PHE B CA 1
ATOM 9647 C C . PHE B 1 314 ? 11.305 -32.969 -9.094 1 97.06 314 PHE B C 1
ATOM 9649 O O . PHE B 1 314 ? 12.484 -33.094 -8.742 1 97.06 314 PHE B O 1
ATOM 9656 N N . ARG B 1 315 ? 10.414 -32.125 -8.633 1 94.19 315 ARG B N 1
ATOM 9657 C CA . ARG B 1 315 ? 10.68 -31.625 -7.297 1 94.19 315 ARG B CA 1
ATOM 9658 C C . ARG B 1 315 ? 10.664 -32.75 -6.262 1 94.19 315 ARG B C 1
ATOM 9660 O O . ARG B 1 315 ? 9.93 -33.719 -6.41 1 94.19 315 ARG B O 1
ATOM 9667 N N . GLU B 1 316 ? 11.391 -32.531 -5.211 1 92.75 316 GLU B N 1
ATOM 9668 C CA . GLU B 1 316 ? 11.414 -33.562 -4.18 1 92.75 316 GLU B CA 1
ATOM 9669 C C . GLU B 1 316 ? 10.023 -33.781 -3.584 1 92.75 316 GLU B C 1
ATOM 9671 O O . GLU B 1 316 ? 9.617 -34.938 -3.344 1 92.75 316 GLU B O 1
ATOM 9676 N N . THR B 1 317 ? 9.258 -32.75 -3.461 1 90.94 317 THR B N 1
ATOM 9677 C CA . THR B 1 317 ? 7.934 -32.844 -2.85 1 90.94 317 THR B CA 1
ATOM 9678 C C . THR B 1 317 ? 6.957 -33.562 -3.77 1 90.94 317 THR B C 1
ATOM 9680 O O . THR B 1 317 ? 5.902 -34.031 -3.326 1 90.94 317 THR B O 1
ATOM 9683 N N . SER B 1 318 ? 7.309 -33.719 -5.016 1 94.88 318 SER B N 1
ATOM 9684 C CA . SER B 1 318 ? 6.414 -34.312 -5.988 1 94.88 318 SER B CA 1
ATOM 9685 C C . SER B 1 318 ? 6.832 -35.75 -6.281 1 94.88 318 SER B C 1
ATOM 9687 O O . SER B 1 318 ? 6.219 -36.438 -7.113 1 94.88 318 SER B O 1
ATOM 9689 N N . LEU B 1 319 ? 7.836 -36.25 -5.602 1 96.62 319 LEU B N 1
ATOM 9690 C CA . LEU B 1 319 ? 8.297 -37.594 -5.934 1 96.62 319 LEU B CA 1
ATOM 9691 C C . LEU B 1 319 ? 8.562 -38.406 -4.668 1 96.62 319 LEU B C 1
ATOM 9693 O O . LEU B 1 319 ? 8.336 -39.594 -4.641 1 96.62 319 LEU B O 1
ATOM 9697 N N . LEU B 1 320 ? 9.008 -37.719 -3.637 1 94.94 320 LEU B N 1
ATOM 9698 C CA . LEU B 1 320 ? 9.453 -38.438 -2.447 1 94.94 320 LEU B CA 1
ATOM 9699 C C . LEU B 1 320 ? 8.359 -38.469 -1.392 1 94.94 320 LEU B C 1
ATOM 9701 O O . LEU B 1 320 ? 7.625 -37.5 -1.21 1 94.94 320 LEU B O 1
ATOM 9705 N N . VAL B 1 321 ? 8.242 -39.656 -0.825 1 91.19 321 VAL B N 1
ATOM 9706 C CA . VAL B 1 321 ? 7.262 -39.875 0.236 1 91.19 321 VAL B CA 1
ATOM 9707 C C . VAL B 1 321 ? 7.941 -40.5 1.449 1 91.19 321 VAL B C 1
ATOM 9709 O O . VAL B 1 321 ? 8.531 -41.594 1.345 1 91.19 321 VAL B O 1
ATOM 9712 N N . GLY B 1 322 ? 7.836 -39.875 2.49 1 81.44 322 GLY B N 1
ATOM 9713 C CA . GLY B 1 322 ? 8.383 -40.469 3.711 1 81.44 322 GLY B CA 1
ATOM 9714 C C . GLY B 1 322 ? 7.547 -41.594 4.266 1 81.44 322 GLY B C 1
ATOM 9715 O O . GLY B 1 322 ? 6.395 -41.781 3.869 1 81.44 322 GLY B O 1
ATOM 9716 N N . LYS B 1 323 ? 8.102 -42.312 5.199 1 73.81 323 LYS B N 1
ATOM 9717 C CA . LYS B 1 323 ? 7.438 -43.469 5.805 1 73.81 323 LYS B CA 1
ATOM 9718 C C . LYS B 1 323 ? 6.188 -43.031 6.57 1 73.81 323 LYS B C 1
ATOM 9720 O O . LYS B 1 323 ? 5.23 -43.812 6.68 1 73.81 323 LYS B O 1
ATOM 9725 N N . GLN B 1 324 ? 6.227 -41.906 7 1 73.94 324 GLN B N 1
ATOM 9726 C CA . GLN B 1 324 ? 5.125 -41.438 7.836 1 73.94 324 GLN B CA 1
ATOM 9727 C C . GLN B 1 324 ? 4.246 -40.438 7.082 1 73.94 324 GLN B C 1
ATOM 9729 O O . GLN B 1 324 ? 3.486 -39.688 7.691 1 73.94 324 GLN B O 1
ATOM 9734 N N . SER B 1 325 ? 4.336 -40.531 5.801 1 81.88 325 SER B N 1
ATOM 9735 C CA . SER B 1 325 ? 3.572 -39.562 5.008 1 81.88 325 SER B CA 1
ATOM 9736 C C . SER B 1 325 ? 2.086 -39.906 5.012 1 81.88 325 SER B C 1
ATOM 9738 O O . SER B 1 325 ? 1.712 -41.094 5.117 1 81.88 325 SER B O 1
ATOM 9740 N N . SER B 1 326 ? 1.29 -38.906 4.969 1 84.62 326 SER B N 1
ATOM 9741 C CA . SER B 1 326 ? -0.156 -39.094 4.91 1 84.62 326 SER B CA 1
ATOM 9742 C C . SER B 1 326 ? -0.592 -39.594 3.537 1 84.62 326 SER B C 1
ATOM 9744 O O . SER B 1 326 ? 0.169 -39.531 2.57 1 84.62 326 SER B O 1
ATOM 9746 N N . SER B 1 327 ? -1.822 -40.062 3.527 1 90.25 327 SER B N 1
ATOM 9747 C CA . SER B 1 327 ? -2.398 -40.531 2.262 1 90.25 327 SER B CA 1
ATOM 9748 C C . SER B 1 327 ? -2.561 -39.344 1.29 1 90.25 327 SER B C 1
ATOM 9750 O O . SER B 1 327 ? -2.459 -39.531 0.075 1 90.25 327 SER B O 1
ATOM 9752 N N . LEU B 1 328 ? -2.727 -38.25 1.83 1 90.56 328 LEU B N 1
ATOM 9753 C CA . LEU B 1 328 ? -2.848 -37.062 0.988 1 90.56 328 LEU B CA 1
ATOM 9754 C C . LEU B 1 328 ? -1.529 -36.75 0.28 1 90.56 328 LEU B C 1
ATOM 9756 O O . LEU B 1 328 ? -1.523 -36.375 -0.889 1 90.56 328 LEU B O 1
ATOM 9760 N N . GLU B 1 329 ? -0.487 -36.875 0.946 1 89.62 329 GLU B N 1
ATOM 9761 C CA . GLU B 1 329 ? 0.826 -36.688 0.344 1 89.62 329 GLU B CA 1
ATOM 9762 C C . GLU B 1 329 ? 1.113 -37.719 -0.727 1 89.62 329 GLU B C 1
ATOM 9764 O O . GLU B 1 329 ? 1.69 -37.406 -1.771 1 89.62 329 GLU B O 1
ATOM 9769 N N . LYS B 1 330 ? 0.72 -38.906 -0.422 1 93.62 330 LYS B N 1
ATOM 9770 C CA . LYS B 1 330 ? 0.866 -39.969 -1.395 1 93.62 330 LYS B CA 1
ATOM 9771 C C . LYS B 1 330 ? 0.046 -39.688 -2.65 1 93.62 330 LYS B C 1
ATOM 9773 O O . LYS B 1 330 ? 0.482 -40 -3.764 1 93.62 330 LYS B O 1
ATOM 9778 N N . GLN B 1 331 ? -1.128 -39.156 -2.428 1 95.06 331 GLN B N 1
ATOM 9779 C CA . GLN B 1 331 ? -1.969 -38.781 -3.562 1 95.06 331 GLN B CA 1
ATOM 9780 C C . GLN B 1 331 ? -1.271 -37.781 -4.465 1 95.06 331 GLN B C 1
ATOM 9782 O O . GLN B 1 331 ? -1.331 -37.875 -5.691 1 95.06 331 GLN B O 1
ATOM 9787 N N . VAL B 1 332 ? -0.635 -36.812 -3.906 1 93.12 332 VAL B N 1
ATOM 9788 C CA . VAL B 1 332 ? 0.05 -35.781 -4.664 1 93.12 332 VAL B CA 1
ATOM 9789 C C . VAL B 1 332 ? 1.168 -36.406 -5.5 1 93.12 332 VAL B C 1
ATOM 9791 O O . VAL B 1 332 ? 1.271 -36.125 -6.703 1 93.12 332 VAL B O 1
ATOM 9794 N N . VAL B 1 333 ? 1.948 -37.188 -4.891 1 95.75 333 VAL B N 1
ATOM 9795 C CA . VAL B 1 333 ? 3.086 -37.812 -5.551 1 95.75 333 VAL B CA 1
ATOM 9796 C C . VAL B 1 333 ? 2.59 -38.75 -6.672 1 95.75 333 VAL B C 1
ATOM 9798 O O . VAL B 1 333 ? 3.082 -38.656 -7.801 1 95.75 333 VAL B O 1
ATOM 9801 N N . ALA B 1 334 ? 1.595 -39.531 -6.34 1 97.75 334 ALA B N 1
ATOM 9802 C CA . ALA B 1 334 ? 1.036 -40.406 -7.352 1 97.75 334 ALA B CA 1
ATOM 9803 C C . ALA B 1 334 ? 0.468 -39.625 -8.531 1 97.75 334 ALA B C 1
ATOM 9805 O O . ALA B 1 334 ? 0.617 -40.031 -9.68 1 97.75 334 ALA B O 1
ATOM 9806 N N . SER B 1 335 ? -0.153 -38.594 -8.211 1 97.31 335 SER B N 1
ATOM 9807 C CA . SER B 1 335 ? -0.78 -37.75 -9.234 1 97.31 335 SER B CA 1
ATOM 9808 C C . SER B 1 335 ? 0.258 -37.156 -10.188 1 97.31 335 SER B C 1
ATOM 9810 O O . SER B 1 335 ? 0.064 -37.188 -11.406 1 97.31 335 SER B O 1
ATOM 9812 N N . VAL B 1 336 ? 1.361 -36.656 -9.664 1 97.56 336 VAL B N 1
ATOM 9813 C CA . VAL B 1 336 ? 2.391 -36.062 -10.5 1 97.56 336 VAL B CA 1
ATOM 9814 C C . VAL B 1 336 ? 3.074 -37.125 -11.344 1 97.56 336 VAL B C 1
ATOM 9816 O O . VAL B 1 336 ? 3.34 -36.906 -12.523 1 97.56 336 VAL B O 1
ATOM 9819 N N . ILE B 1 337 ? 3.309 -38.25 -10.766 1 98.44 337 ILE B N 1
ATOM 9820 C CA . ILE B 1 337 ? 3.926 -39.344 -11.5 1 98.44 337 ILE B CA 1
ATOM 9821 C C . ILE B 1 337 ? 3.02 -39.781 -12.656 1 98.44 337 ILE B C 1
ATOM 9823 O O . ILE B 1 337 ? 3.482 -39.969 -13.789 1 98.44 337 ILE B O 1
ATOM 9827 N N . ALA B 1 338 ? 1.746 -39.938 -12.344 1 98.62 338 ALA B N 1
ATOM 9828 C CA . ALA B 1 338 ? 0.783 -40.312 -13.375 1 98.62 338 ALA B CA 1
ATOM 9829 C C . ALA B 1 338 ? 0.779 -39.312 -14.516 1 98.62 338 ALA B C 1
ATOM 9831 O O . ALA B 1 338 ? 0.779 -39.688 -15.688 1 98.62 338 ALA B O 1
ATOM 9832 N N . HIS B 1 339 ? 0.754 -38.031 -14.203 1 98.31 339 HIS B N 1
ATOM 9833 C CA . HIS B 1 339 ? 0.754 -36.969 -15.18 1 98.31 339 HIS B CA 1
ATOM 9834 C C . HIS B 1 339 ? 1.987 -37.031 -16.078 1 98.31 339 HIS B C 1
ATOM 9836 O O . HIS B 1 339 ? 1.87 -37 -17.297 1 98.31 339 HIS B O 1
ATOM 9842 N N . GLU B 1 340 ? 3.15 -37.125 -15.469 1 98.31 340 GLU B N 1
ATOM 9843 C CA . GLU B 1 340 ? 4.41 -37.125 -16.203 1 98.31 340 GLU B CA 1
ATOM 9844 C C . GLU B 1 340 ? 4.562 -38.344 -17.078 1 98.31 340 GLU B C 1
ATOM 9846 O O . GLU B 1 340 ? 5.133 -38.281 -18.172 1 98.31 340 GLU B O 1
ATOM 9851 N N . LEU B 1 341 ? 4.117 -39.438 -16.594 1 98.5 341 LEU B N 1
ATOM 9852 C CA . LEU B 1 341 ? 4.199 -40.656 -17.391 1 98.5 341 LEU B CA 1
ATOM 9853 C C . LEU B 1 341 ? 3.289 -40.562 -18.609 1 98.5 341 LEU B C 1
ATOM 9855 O O . LEU B 1 341 ? 3.633 -41.062 -19.688 1 98.5 341 LEU B O 1
ATOM 9859 N N . ALA B 1 342 ? 2.125 -40 -18.438 1 98.56 342 ALA B N 1
ATOM 9860 C CA . ALA B 1 342 ? 1.192 -39.875 -19.562 1 98.56 342 ALA B CA 1
ATOM 9861 C C . ALA B 1 342 ? 1.82 -39.094 -20.703 1 98.56 342 ALA B C 1
ATOM 9863 O O . ALA B 1 342 ? 1.543 -39.375 -21.875 1 98.56 342 ALA B O 1
ATOM 9864 N N . HIS B 1 343 ? 2.668 -38.188 -20.391 1 98.25 343 HIS B N 1
ATOM 9865 C CA . HIS B 1 343 ? 3.33 -37.344 -21.391 1 98.25 343 HIS B CA 1
ATOM 9866 C C . HIS B 1 343 ? 4.164 -38.188 -22.344 1 98.25 343 HIS B C 1
ATOM 9868 O O . HIS B 1 343 ? 4.426 -37.75 -23.469 1 98.25 343 HIS B O 1
ATOM 9874 N N . GLN B 1 344 ? 4.629 -39.344 -21.953 1 98.25 344 GLN B N 1
ATOM 9875 C CA . GLN B 1 344 ? 5.445 -40.188 -22.812 1 98.25 344 GLN B CA 1
ATOM 9876 C C . GLN B 1 344 ? 4.703 -40.531 -24.109 1 98.25 344 GLN B C 1
ATOM 9878 O O . GLN B 1 344 ? 5.32 -40.688 -25.172 1 98.25 344 GLN B O 1
ATOM 9883 N N . TRP B 1 345 ? 3.43 -40.594 -24.078 1 98.19 345 TRP B N 1
ATOM 9884 C CA . TRP B 1 345 ? 2.607 -40.844 -25.25 1 98.19 345 TRP B CA 1
ATOM 9885 C C . TRP B 1 345 ? 2.062 -39.531 -25.812 1 98.19 345 TRP B C 1
ATOM 9887 O O . TRP B 1 345 ? 2.094 -39.281 -27.016 1 98.19 345 TRP B O 1
ATOM 9897 N N . PHE B 1 346 ? 1.54 -38.719 -24.906 1 97.44 346 PHE B N 1
ATOM 9898 C CA . PHE B 1 346 ? 0.985 -37.438 -25.297 1 97.44 346 PHE B CA 1
ATOM 9899 C C . PHE B 1 346 ? 1.991 -36.312 -25.047 1 97.44 346 PHE B C 1
ATOM 9901 O O . PHE B 1 346 ? 2.168 -35.875 -23.906 1 97.44 346 PHE B O 1
ATOM 9908 N N . GLY B 1 347 ? 2.566 -35.75 -26.047 1 95.88 347 GLY B N 1
ATOM 9909 C CA . GLY B 1 347 ? 3.604 -34.719 -25.938 1 95.88 347 GLY B CA 1
ATOM 9910 C C . GLY B 1 347 ? 4.953 -35.188 -26.438 1 95.88 347 GLY B C 1
ATOM 9911 O O . GLY B 1 347 ? 5.66 -34.469 -27.141 1 95.88 347 GLY B O 1
ATOM 9912 N N . ASN B 1 348 ? 5.305 -36.438 -25.984 1 98.12 348 ASN B N 1
ATOM 9913 C CA . ASN B 1 348 ? 6.598 -36.969 -26.406 1 98.12 348 ASN B CA 1
ATOM 9914 C C . ASN B 1 348 ? 6.484 -37.75 -27.703 1 98.12 348 ASN B C 1
ATOM 9916 O O . ASN B 1 348 ? 7.055 -37.375 -28.734 1 98.12 348 ASN B O 1
ATOM 9920 N N . LEU B 1 349 ? 5.742 -38.875 -27.688 1 98.19 349 LEU B N 1
ATOM 9921 C CA . LEU B 1 349 ? 5.539 -39.688 -28.875 1 98.19 349 LEU B CA 1
ATOM 9922 C C . LEU B 1 349 ? 4.863 -38.875 -29.984 1 98.19 349 LEU B C 1
ATOM 9924 O O . LEU B 1 349 ? 5.332 -38.875 -31.125 1 98.19 349 LEU B O 1
ATOM 9928 N N . VAL B 1 350 ? 3.77 -38.344 -29.656 1 98.12 350 VAL B N 1
ATOM 9929 C CA . VAL B 1 350 ? 3.084 -37.406 -30.531 1 98.12 350 VAL B CA 1
ATOM 9930 C C . VAL B 1 350 ? 3.191 -35.969 -29.953 1 98.12 350 VAL B C 1
ATOM 9932 O O . VAL B 1 350 ? 2.76 -35.719 -28.828 1 98.12 350 VAL B O 1
ATOM 9935 N N . THR B 1 351 ? 3.809 -35.062 -30.656 1 97.94 351 THR B N 1
ATOM 9936 C CA . THR B 1 351 ? 4.117 -33.75 -30.156 1 97.94 351 THR B CA 1
ATOM 9937 C C . THR B 1 351 ? 3.322 -32.688 -30.922 1 97.94 351 THR B C 1
ATOM 9939 O O . THR B 1 351 ? 3.135 -32.781 -32.125 1 97.94 351 THR B O 1
ATOM 9942 N N . MET B 1 352 ? 2.799 -31.641 -30.25 1 97.56 352 MET B N 1
ATOM 9943 C CA . MET B 1 352 ? 2.133 -30.547 -30.969 1 97.56 352 MET B CA 1
ATOM 9944 C C . MET B 1 352 ? 3.113 -29.812 -31.875 1 97.56 352 MET B C 1
ATOM 9946 O O . MET B 1 352 ? 4.301 -29.719 -31.562 1 97.56 352 MET B O 1
ATOM 9950 N N . SER B 1 353 ? 2.652 -29.219 -32.875 1 96.88 353 SER B N 1
ATOM 9951 C CA . SER B 1 353 ? 3.5 -28.562 -33.844 1 96.88 353 SER B CA 1
ATOM 9952 C C . SER B 1 353 ? 4.031 -27.234 -33.344 1 96.88 353 SER B C 1
ATOM 9954 O O . SER B 1 353 ? 5.105 -26.781 -33.75 1 96.88 353 SER B O 1
ATOM 9956 N N . TRP B 1 354 ? 3.215 -26.578 -32.594 1 96.81 354 TRP B N 1
ATOM 9957 C CA . TRP B 1 354 ? 3.549 -25.328 -31.953 1 96.81 354 TRP B CA 1
ATOM 9958 C C . TRP B 1 354 ? 2.807 -25.188 -30.625 1 96.81 354 TRP B C 1
ATOM 9960 O O . TRP B 1 354 ? 1.97 -26.016 -30.281 1 96.81 354 TRP B O 1
ATOM 9970 N N . TRP B 1 355 ? 3.15 -24.234 -29.891 1 97 355 TRP B N 1
ATOM 9971 C CA . TRP B 1 355 ? 2.623 -24.062 -28.547 1 97 355 TRP B CA 1
ATOM 9972 C C . TRP B 1 355 ? 1.154 -23.656 -28.578 1 97 355 TRP B C 1
ATOM 9974 O O . TRP B 1 355 ? 0.467 -23.688 -27.562 1 97 355 TRP B O 1
ATOM 9984 N N . ASN B 1 356 ? 0.568 -23.375 -29.75 1 96 356 ASN B N 1
ATOM 9985 C CA . ASN B 1 356 ? -0.846 -23.062 -29.922 1 96 356 ASN B CA 1
ATOM 9986 C C . ASN B 1 356 ? -1.739 -24.156 -29.344 1 96 356 ASN B C 1
ATOM 9988 O O . ASN B 1 356 ? -2.855 -23.875 -28.906 1 96 356 ASN B O 1
ATOM 9992 N N . ASP B 1 357 ? -1.252 -25.391 -29.469 1 97.5 357 ASP B N 1
ATOM 9993 C CA . ASP B 1 357 ? -2.07 -26.562 -29.125 1 97.5 357 ASP B CA 1
ATOM 9994 C C . ASP B 1 357 ? -1.462 -27.344 -27.953 1 97.5 357 ASP B C 1
ATOM 9996 O O . ASP B 1 357 ? -1.461 -28.578 -27.969 1 97.5 357 ASP B O 1
ATOM 10000 N N . LEU B 1 358 ? -0.999 -26.547 -27.016 1 97.5 358 LEU B N 1
ATOM 10001 C CA . LEU B 1 358 ? -0.347 -27.141 -25.844 1 97.5 358 LEU B CA 1
ATOM 10002 C C . LEU B 1 358 ? -1.273 -28.141 -25.156 1 97.5 358 LEU B C 1
ATOM 10004 O O . LEU B 1 358 ? -0.81 -29.094 -24.531 1 97.5 358 LEU B O 1
ATOM 10008 N N . TRP B 1 359 ? -2.576 -28.031 -25.312 1 97.56 359 TRP B N 1
ATOM 10009 C CA . TRP B 1 359 ? -3.535 -28.891 -24.625 1 97.56 359 TRP B CA 1
ATOM 10010 C C . TRP B 1 359 ? -3.41 -30.344 -25.109 1 97.56 359 TRP B C 1
ATOM 10012 O O . TRP B 1 359 ? -3.793 -31.266 -24.406 1 97.56 359 TRP B O 1
ATOM 10022 N N . LEU B 1 360 ? -2.865 -30.594 -26.297 1 97.94 360 LEU B N 1
ATOM 10023 C CA . LEU B 1 360 ? -2.645 -31.953 -26.797 1 97.94 360 LEU B CA 1
ATOM 10024 C C . LEU B 1 360 ? -1.583 -32.688 -25.984 1 97.94 360 LEU B C 1
ATOM 10026 O O . LEU B 1 360 ? -1.5 -33.906 -26.016 1 97.94 360 LEU B O 1
ATOM 10030 N N . ASN B 1 361 ? -0.818 -31.906 -25.375 1 97.25 361 ASN B N 1
ATOM 10031 C CA . ASN B 1 361 ? 0.184 -32.375 -24.422 1 97.25 361 ASN B CA 1
ATOM 10032 C C . ASN B 1 361 ? -0.355 -32.344 -23 1 97.25 361 ASN B C 1
ATOM 10034 O O . ASN B 1 361 ? -0.686 -33.375 -22.438 1 97.25 361 ASN B O 1
ATOM 10038 N N . GLU B 1 362 ? -0.716 -31.203 -22.484 1 97.56 362 GLU B N 1
ATOM 10039 C CA . GLU B 1 362 ? -1.047 -30.953 -21.094 1 97.56 362 GLU B CA 1
ATOM 10040 C C . GLU B 1 362 ? -2.48 -31.375 -20.781 1 97.56 362 GLU B C 1
ATOM 10042 O O . GLU B 1 362 ? -2.771 -31.844 -19.672 1 97.56 362 GLU B O 1
ATOM 10047 N N . GLY B 1 363 ? -3.354 -31.156 -21.672 1 98 363 GLY B N 1
ATOM 10048 C CA . GLY B 1 363 ? -4.73 -31.578 -21.469 1 98 363 GLY B CA 1
ATOM 10049 C C . GLY B 1 363 ? -4.887 -33.094 -21.375 1 98 363 GLY B C 1
ATOM 10050 O O . GLY B 1 363 ? -5.582 -33.594 -20.484 1 98 363 GLY B O 1
ATOM 10051 N N . PHE B 1 364 ? -4.203 -33.781 -22.203 1 97.56 364 PHE B N 1
ATOM 10052 C CA . PHE B 1 364 ? -4.254 -35.219 -22.203 1 97.56 364 PHE B CA 1
ATOM 10053 C C . PHE B 1 364 ? -3.57 -35.781 -20.969 1 97.56 364 PHE B C 1
ATOM 10055 O O . PHE B 1 364 ? -4.07 -36.719 -20.344 1 97.56 364 PHE B O 1
ATOM 10062 N N . ALA B 1 365 ? -2.387 -35.219 -20.688 1 98.12 365 ALA B N 1
ATOM 10063 C CA . ALA B 1 365 ? -1.679 -35.688 -19.5 1 98.12 365 ALA B CA 1
ATOM 10064 C C . ALA B 1 365 ? -2.523 -35.469 -18.25 1 98.12 365 ALA B C 1
ATOM 10066 O O . ALA B 1 365 ? -2.557 -36.344 -17.375 1 98.12 365 ALA B O 1
ATOM 10067 N N . THR B 1 366 ? -3.215 -34.375 -18.188 1 98.38 366 THR B N 1
ATOM 10068 C CA . THR B 1 366 ? -4.07 -34.062 -17.031 1 98.38 366 THR B CA 1
ATOM 10069 C C . THR B 1 366 ? -5.25 -35.031 -16.984 1 98.38 366 THR B C 1
ATOM 10071 O O . THR B 1 366 ? -5.582 -35.562 -15.922 1 98.38 366 THR B O 1
ATOM 10074 N N . TYR B 1 367 ? -5.855 -35.312 -18.094 1 97.94 367 TYR B N 1
ATOM 10075 C CA . TYR B 1 367 ? -6.969 -36.25 -18.156 1 97.94 367 TYR B CA 1
ATOM 10076 C C . TYR B 1 367 ? -6.527 -37.656 -17.719 1 97.94 367 TYR B C 1
ATOM 10078 O O . TYR B 1 367 ? -7.199 -38.281 -16.906 1 97.94 367 TYR B O 1
ATOM 10086 N N . MET B 1 368 ? -5.414 -38.094 -18.188 1 97.88 368 MET B N 1
ATOM 10087 C CA . MET B 1 368 ? -4.922 -39.438 -17.891 1 97.88 368 MET B CA 1
ATOM 10088 C C . MET B 1 368 ? -4.445 -39.531 -16.438 1 97.88 368 MET B C 1
ATOM 10090 O O . MET B 1 368 ? -4.555 -40.562 -15.812 1 97.88 368 MET B O 1
ATOM 10094 N N . GLN B 1 369 ? -3.896 -38.406 -15.945 1 97.94 369 GLN B N 1
ATOM 10095 C CA . GLN B 1 369 ? -3.539 -38.312 -14.531 1 97.94 369 GLN B CA 1
ATOM 10096 C C . GLN B 1 369 ? -4.688 -38.781 -13.641 1 97.94 369 GLN B C 1
ATOM 10098 O O . GLN B 1 369 ? -4.504 -39.656 -12.797 1 97.94 369 GLN B O 1
ATOM 10103 N N . TYR B 1 370 ? -5.828 -38.312 -13.883 1 96.75 370 TYR B N 1
ATOM 10104 C CA . TYR B 1 370 ? -6.98 -38.656 -13.047 1 96.75 370 TYR B CA 1
ATOM 10105 C C . TYR B 1 370 ? -7.578 -40 -13.43 1 96.75 370 TYR B C 1
ATOM 10107 O O . TYR B 1 370 ? -7.914 -40.812 -12.562 1 96.75 370 TYR B O 1
ATOM 10115 N N . THR B 1 371 ? -7.664 -40.312 -14.703 1 95.94 371 THR B N 1
ATOM 10116 C CA . THR B 1 371 ? -8.25 -41.562 -15.188 1 95.94 371 THR B CA 1
ATOM 10117 C C . THR B 1 371 ? -7.406 -42.75 -14.742 1 95.94 371 THR B C 1
ATOM 10119 O O . THR B 1 371 ? -7.945 -43.75 -14.266 1 95.94 371 THR B O 1
ATOM 10122 N N . SER B 1 372 ? -6.113 -42.656 -14.859 1 97.88 372 SER B N 1
ATOM 10123 C CA . SER B 1 372 ? -5.227 -43.75 -14.508 1 97.88 372 SER B CA 1
ATOM 10124 C C . SER B 1 372 ? -5.258 -44.031 -13.008 1 97.88 372 SER B C 1
ATOM 10126 O O . SER B 1 372 ? -5.355 -45.188 -12.586 1 97.88 372 SER B O 1
ATOM 10128 N N . LEU B 1 373 ? -5.203 -43 -12.242 1 97.56 373 LEU B N 1
ATOM 10129 C CA . LEU B 1 373 ? -5.18 -43.188 -10.797 1 97.56 373 LEU B CA 1
ATOM 10130 C C . LEU B 1 373 ? -6.512 -43.75 -10.305 1 97.56 373 LEU B C 1
ATOM 10132 O O . LEU B 1 373 ? -6.543 -44.531 -9.352 1 97.56 373 LEU B O 1
ATOM 10136 N N . GLN B 1 374 ? -7.59 -43.312 -10.891 1 95.38 374 GLN B N 1
ATOM 10137 C CA . GLN B 1 374 ? -8.891 -43.844 -10.516 1 95.38 374 GLN B CA 1
ATOM 10138 C C . GLN B 1 374 ? -8.961 -45.344 -10.781 1 95.38 374 GLN B C 1
ATOM 10140 O O . GLN B 1 374 ? -9.656 -46.094 -10.07 1 95.38 374 GLN B O 1
ATOM 10145 N N . THR B 1 375 ? -8.227 -45.781 -11.711 1 95.44 375 THR B N 1
ATOM 10146 C CA . THR B 1 375 ? -8.242 -47.188 -12.094 1 95.44 375 THR B CA 1
ATOM 10147 C C . THR B 1 375 ? -7.211 -47.969 -11.289 1 95.44 375 THR B C 1
ATOM 10149 O O . THR B 1 375 ? -7.535 -49 -10.711 1 95.44 375 THR B O 1
ATOM 10152 N N . VAL B 1 376 ? -6.016 -47.438 -11.164 1 97.12 376 VAL B N 1
ATOM 10153 C CA . VAL B 1 376 ? -4.875 -48.156 -10.633 1 97.12 376 VAL B CA 1
ATOM 10154 C C . VAL B 1 376 ? -4.832 -48.031 -9.117 1 97.12 376 VAL B C 1
ATOM 10156 O O . VAL B 1 376 ? -4.441 -48.969 -8.414 1 97.12 376 VAL B O 1
ATOM 10159 N N . LEU B 1 377 ? -5.191 -46.906 -8.625 1 96.75 377 LEU B N 1
ATOM 10160 C CA . LEU B 1 377 ? -5.16 -46.625 -7.191 1 96.75 377 LEU B CA 1
ATOM 10161 C C . LEU B 1 377 ? -6.438 -45.906 -6.75 1 96.75 377 LEU B C 1
ATOM 10163 O O . LEU B 1 377 ? -6.391 -44.781 -6.258 1 96.75 377 LEU B O 1
ATOM 10167 N N . PRO B 1 378 ? -7.523 -46.562 -6.793 1 95 378 PRO B N 1
ATOM 10168 C CA . PRO B 1 378 ? -8.812 -45.938 -6.508 1 95 378 PRO B CA 1
ATOM 10169 C C . PRO B 1 378 ? -8.922 -45.438 -5.062 1 95 378 PRO B C 1
ATOM 10171 O O . PRO B 1 378 ? -9.68 -44.5 -4.781 1 95 378 PRO B O 1
ATOM 10174 N N . HIS B 1 379 ? -8.148 -46 -4.129 1 93.81 379 HIS B N 1
ATOM 10175 C CA . HIS B 1 379 ? -8.219 -45.656 -2.719 1 93.81 379 HIS B CA 1
ATOM 10176 C C . HIS B 1 379 ? -7.723 -44.219 -2.488 1 93.81 379 HIS B C 1
ATOM 10178 O O . HIS B 1 379 ? -7.98 -43.625 -1.437 1 93.81 379 HIS B O 1
ATOM 10184 N N . LEU B 1 380 ? -7.082 -43.656 -3.496 1 95.19 380 LEU B N 1
ATOM 10185 C CA . LEU B 1 380 ? -6.57 -42.281 -3.367 1 95.19 380 LEU B CA 1
ATOM 10186 C C . LEU B 1 380 ? -7.664 -41.25 -3.645 1 95.19 380 LEU B C 1
ATOM 10188 O O . LEU B 1 380 ? -7.453 -40.062 -3.477 1 95.19 380 LEU B O 1
ATOM 10192 N N . ASP B 1 381 ? -8.789 -41.719 -3.99 1 93 381 ASP B N 1
ATOM 10193 C CA . ASP B 1 381 ? -9.984 -40.906 -4.145 1 93 381 ASP B CA 1
ATOM 10194 C C . ASP B 1 381 ? -9.672 -39.625 -4.934 1 93 381 ASP B C 1
ATOM 10196 O O . ASP B 1 381 ? -10 -38.531 -4.496 1 93 381 ASP B O 1
ATOM 10200 N N . ILE B 1 382 ? -9.062 -39.719 -6.094 1 95.5 382 ILE B N 1
ATOM 10201 C CA . ILE B 1 382 ? -8.539 -38.594 -6.855 1 95.5 382 ILE B CA 1
ATOM 10202 C C . ILE B 1 382 ? -9.68 -37.875 -7.57 1 95.5 382 ILE B C 1
ATOM 10204 O O . ILE B 1 382 ? -9.523 -36.719 -8.016 1 95.5 382 ILE B O 1
ATOM 10208 N N . GLY B 1 383 ? -10.867 -38.469 -7.621 1 94.5 383 GLY B N 1
ATOM 10209 C CA . GLY B 1 383 ? -12.008 -37.875 -8.312 1 94.5 383 GLY B CA 1
ATOM 10210 C C . GLY B 1 383 ? -12.453 -36.562 -7.734 1 94.5 383 GLY B C 1
ATOM 10211 O O . GLY B 1 383 ? -12.867 -35.656 -8.469 1 94.5 383 GLY B O 1
ATOM 10212 N N . ASN B 1 384 ? -12.391 -36.375 -6.41 1 94.25 384 ASN B N 1
ATOM 10213 C CA . ASN B 1 384 ? -12.742 -35.125 -5.762 1 94.25 384 ASN B CA 1
ATOM 10214 C C . ASN B 1 384 ? -11.844 -33.969 -6.23 1 94.25 384 ASN B C 1
ATOM 10216 O O . ASN B 1 384 ? -12.32 -32.875 -6.492 1 94.25 384 ASN B O 1
ATOM 10220 N N . LEU B 1 385 ? -10.609 -34.312 -6.328 1 95.25 385 LEU B N 1
ATOM 10221 C CA . LEU B 1 385 ? -9.648 -33.281 -6.766 1 95.25 385 LEU B CA 1
ATOM 10222 C C . LEU B 1 385 ? -9.891 -32.906 -8.211 1 95.25 385 LEU B C 1
ATOM 10224 O O . LEU B 1 385 ? -9.805 -31.719 -8.562 1 95.25 385 LEU B O 1
ATOM 10228 N N . PHE B 1 386 ? -10.148 -33.875 -9.047 1 97.06 386 PHE B N 1
ATOM 10229 C CA . PHE B 1 386 ? -10.406 -33.594 -10.453 1 97.06 386 PHE B CA 1
ATOM 10230 C C . PHE B 1 386 ? -11.609 -32.688 -10.609 1 97.06 386 PHE B C 1
ATOM 10232 O O . PHE B 1 386 ? -11.586 -31.75 -11.422 1 97.06 386 PHE B O 1
ATOM 10239 N N . LEU B 1 387 ? -12.656 -32.938 -9.844 1 97.44 387 LEU B N 1
ATOM 10240 C CA . LEU B 1 387 ? -13.836 -32.062 -9.867 1 97.44 387 LEU B CA 1
ATOM 10241 C C . LEU B 1 387 ? -13.492 -30.656 -9.445 1 97.44 387 LEU B C 1
ATOM 10243 O O . LEU B 1 387 ? -13.898 -29.688 -10.102 1 97.44 387 LEU B O 1
ATOM 10247 N N . ALA B 1 388 ? -12.727 -30.531 -8.414 1 96.81 388 ALA B N 1
ATOM 10248 C CA . ALA B 1 388 ? -12.367 -29.234 -7.859 1 96.81 388 ALA B CA 1
ATOM 10249 C C . ALA B 1 388 ? -11.57 -28.406 -8.867 1 96.81 388 ALA B C 1
ATOM 10251 O O . ALA B 1 388 ? -11.812 -27.219 -9.031 1 96.81 388 ALA B O 1
ATOM 10252 N N . VAL B 1 389 ? -10.578 -28.984 -9.5 1 96.94 389 VAL B N 1
ATOM 10253 C CA . VAL B 1 389 ? -9.727 -28.234 -10.422 1 96.94 389 VAL B CA 1
ATOM 10254 C C . VAL B 1 389 ? -10.516 -27.844 -11.664 1 96.94 389 VAL B C 1
ATOM 10256 O O . VAL B 1 389 ? -10.25 -26.812 -12.281 1 96.94 389 VAL B O 1
ATOM 10259 N N . ARG B 1 390 ? -11.484 -28.641 -12.039 1 97.81 390 ARG B N 1
ATOM 10260 C CA . ARG B 1 390 ? -12.328 -28.297 -13.172 1 97.81 390 ARG B CA 1
ATOM 10261 C C . ARG B 1 390 ? -13.211 -27.094 -12.852 1 97.81 390 ARG B C 1
ATOM 10263 O O . ARG B 1 390 ? -13.469 -26.25 -13.719 1 97.81 390 ARG B O 1
ATOM 10270 N N . PHE B 1 391 ? -13.664 -26.984 -11.578 1 98 391 PHE B N 1
ATOM 10271 C CA . PHE B 1 391 ? -14.383 -25.797 -11.141 1 98 391 PHE B CA 1
ATOM 10272 C C . PHE B 1 391 ? -13.5 -24.562 -11.281 1 98 391 PHE B C 1
ATOM 10274 O O . PHE B 1 391 ? -13.953 -23.531 -11.781 1 98 391 PHE B O 1
ATOM 10281 N N . ARG B 1 392 ? -12.297 -24.703 -10.906 1 96.81 392 ARG B N 1
ATOM 10282 C CA . ARG B 1 392 ? -11.375 -23.578 -10.945 1 96.81 392 ARG B CA 1
ATOM 10283 C C . ARG B 1 392 ? -11.062 -23.188 -12.383 1 96.81 392 ARG B C 1
ATOM 10285 O O . ARG B 1 392 ? -10.898 -22 -12.688 1 96.81 392 ARG B O 1
ATOM 10292 N N . ALA B 1 393 ? -10.922 -24.156 -13.203 1 97.31 393 ALA B N 1
ATOM 10293 C CA . ALA B 1 393 ? -10.695 -23.875 -14.617 1 97.31 393 ALA B CA 1
ATOM 10294 C C . ALA B 1 393 ? -11.859 -23.094 -15.219 1 97.31 393 ALA B C 1
ATOM 10296 O O . ALA B 1 393 ? -11.664 -22.219 -16.062 1 97.31 393 ALA B O 1
ATOM 10297 N N . MET B 1 394 ? -13.07 -23.453 -14.812 1 97.75 394 MET B N 1
ATOM 10298 C CA . MET B 1 394 ? -14.242 -22.719 -15.273 1 97.75 394 MET B CA 1
ATOM 10299 C C . MET B 1 394 ? -14.195 -21.266 -14.82 1 97.75 394 MET B C 1
ATOM 10301 O O . MET B 1 394 ? -14.547 -20.359 -15.586 1 97.75 394 MET B O 1
ATOM 10305 N N . GLU B 1 395 ? -13.758 -21.094 -13.633 1 96.38 395 GLU B N 1
ATOM 10306 C CA . GLU B 1 395 ? -13.664 -19.734 -13.109 1 96.38 395 GLU B CA 1
ATOM 10307 C C . GLU B 1 395 ? -12.688 -18.891 -13.93 1 96.38 395 GLU B C 1
ATOM 10309 O O . GLU B 1 395 ? -12.961 -17.734 -14.227 1 96.38 395 GLU B O 1
ATOM 10314 N N . LYS B 1 396 ? -11.633 -19.484 -14.258 1 95.5 396 LYS B N 1
ATOM 10315 C CA . LYS B 1 396 ? -10.664 -18.797 -15.102 1 95.5 396 LYS B CA 1
ATOM 10316 C C . LYS B 1 396 ? -11.227 -18.547 -16.5 1 95.5 396 LYS B C 1
ATOM 10318 O O . LYS B 1 396 ? -11.102 -17.438 -17.047 1 95.5 396 LYS B O 1
ATOM 10323 N N . ASP B 1 397 ? -11.844 -19.516 -17.047 1 96.31 397 ASP B N 1
ATOM 10324 C CA . ASP B 1 397 ? -12.305 -19.469 -18.438 1 96.31 397 ASP B CA 1
ATOM 10325 C C . ASP B 1 397 ? -13.539 -18.578 -18.578 1 96.31 397 ASP B C 1
ATOM 10327 O O . ASP B 1 397 ? -13.938 -18.234 -19.688 1 96.31 397 ASP B O 1
ATOM 10331 N N . ALA B 1 398 ? -14.102 -18.219 -17.484 1 96.25 398 ALA B N 1
ATOM 10332 C CA . ALA B 1 398 ? -15.258 -17.312 -17.484 1 96.25 398 ALA B CA 1
ATOM 10333 C C . ALA B 1 398 ? -14.828 -15.875 -17.75 1 96.25 398 ALA B C 1
ATOM 10335 O O . ALA B 1 398 ? -15.664 -15.023 -18.078 1 96.25 398 ALA B O 1
ATOM 10336 N N . LEU B 1 399 ? -13.617 -15.594 -17.625 1 95.69 399 LEU B N 1
ATOM 10337 C CA . LEU B 1 399 ? -13.117 -14.242 -17.844 1 95.69 399 LEU B CA 1
ATOM 10338 C C . LEU B 1 399 ? -13.023 -13.93 -19.344 1 95.69 399 LEU B C 1
ATOM 10340 O O . LEU B 1 399 ? -12.672 -14.789 -20.141 1 95.69 399 LEU B O 1
ATOM 10344 N N . ASN B 1 400 ? -13.25 -12.664 -19.641 1 93.31 400 ASN B N 1
ATOM 10345 C CA . ASN B 1 400 ? -13.086 -12.203 -21.016 1 93.31 400 ASN B CA 1
ATOM 10346 C C . ASN B 1 400 ? -11.625 -12.219 -21.453 1 93.31 400 ASN B C 1
ATOM 10348 O O . ASN B 1 400 ? -11.32 -12.328 -22.641 1 93.31 400 ASN B O 1
ATOM 10352 N N . SER B 1 401 ? -10.797 -12.133 -20.5 1 92.75 401 SER B N 1
ATOM 10353 C CA . SER B 1 401 ? -9.359 -12.102 -20.766 1 92.75 401 SER B CA 1
ATOM 10354 C C . SER B 1 401 ? -8.789 -13.5 -20.938 1 92.75 401 SER B C 1
ATOM 10356 O O . SER B 1 401 ? -7.598 -13.672 -21.203 1 92.75 401 SER B O 1
ATOM 10358 N N . SER B 1 402 ? -9.609 -14.523 -20.766 1 93.88 402 SER B N 1
ATOM 10359 C CA . SER B 1 402 ? -9.18 -15.898 -21.016 1 93.88 402 SER B CA 1
ATOM 10360 C C . SER B 1 402 ? -8.875 -16.125 -22.484 1 93.88 402 SER B C 1
ATOM 10362 O O . SER B 1 402 ? -8.812 -15.164 -23.266 1 93.88 402 SER B O 1
ATOM 10364 N N . HIS B 1 403 ? -8.578 -17.328 -22.906 1 93.94 403 HIS B N 1
ATOM 10365 C CA . HIS B 1 403 ? -8.289 -17.672 -24.281 1 93.94 403 HIS B CA 1
ATOM 10366 C C . HIS B 1 403 ? -8.859 -19.047 -24.641 1 93.94 403 HIS B C 1
ATOM 10368 O O . HIS B 1 403 ? -9.195 -19.828 -23.734 1 93.94 403 HIS B O 1
ATOM 10374 N N . ALA B 1 404 ? -8.961 -19.328 -25.891 1 95.19 404 ALA B N 1
ATOM 10375 C CA . ALA B 1 404 ? -9.352 -20.672 -26.344 1 95.19 404 ALA B CA 1
ATOM 10376 C C . ALA B 1 404 ? -8.266 -21.688 -26.031 1 95.19 404 ALA B C 1
ATOM 10378 O O . ALA B 1 404 ? -7.105 -21.344 -25.812 1 95.19 404 ALA B O 1
ATOM 10379 N N . VAL B 1 405 ? -8.695 -22.922 -25.969 1 95.75 405 VAL B N 1
ATOM 10380 C CA . VAL B 1 405 ? -7.754 -24.016 -25.719 1 95.75 405 VAL B CA 1
ATOM 10381 C C . VAL B 1 405 ? -6.684 -24.031 -26.812 1 95.75 405 VAL B C 1
ATOM 10383 O O . VAL B 1 405 ? -5.496 -24.188 -26.516 1 95.75 405 VAL B O 1
ATOM 10386 N N . SER B 1 406 ? -7.086 -23.938 -28.047 1 95.38 406 SER B N 1
ATOM 10387 C CA . SER B 1 406 ? -6.199 -23.688 -29.172 1 95.38 406 SER B CA 1
ATOM 10388 C C . SER B 1 406 ? -6.113 -22.188 -29.484 1 95.38 406 SER B C 1
ATOM 10390 O O . SER B 1 406 ? -7.102 -21.578 -29.906 1 95.38 406 SER B O 1
ATOM 10392 N N . THR B 1 407 ? -4.977 -21.641 -29.266 1 94.19 407 THR B N 1
ATOM 10393 C CA . THR B 1 407 ? -4.848 -20.188 -29.422 1 94.19 407 THR B CA 1
ATOM 10394 C C . THR B 1 407 ? -3.52 -19.828 -30.078 1 94.19 407 THR B C 1
ATOM 10396 O O . THR B 1 407 ? -2.502 -20.484 -29.828 1 94.19 407 THR B O 1
ATOM 10399 N N . GLU B 1 408 ? -3.557 -18.797 -30.859 1 93.56 408 GLU B N 1
ATOM 10400 C CA . GLU B 1 408 ? -2.342 -18.344 -31.531 1 93.56 408 GLU B CA 1
ATOM 10401 C C . GLU B 1 408 ? -1.329 -17.797 -30.531 1 93.56 408 GLU B C 1
ATOM 10403 O O . GLU B 1 408 ? -1.687 -17.047 -29.625 1 93.56 408 GLU B O 1
ATOM 10408 N N . VAL B 1 409 ? -0.082 -18.219 -30.688 1 94.56 409 VAL B N 1
ATOM 10409 C CA . VAL B 1 409 ? 1.03 -17.781 -29.844 1 94.56 409 VAL B CA 1
ATOM 10410 C C . VAL B 1 409 ? 2.102 -17.125 -30.703 1 94.56 409 VAL B C 1
ATOM 10412 O O . VAL B 1 409 ? 2.686 -17.75 -31.578 1 94.56 409 VAL B O 1
ATOM 10415 N N . ASN B 1 410 ? 2.389 -15.797 -30.375 1 91.56 410 ASN B N 1
ATOM 10416 C CA . ASN B 1 410 ? 3.262 -15.047 -31.266 1 91.56 410 ASN B CA 1
ATOM 10417 C C . ASN B 1 410 ? 4.418 -14.398 -30.516 1 91.56 410 ASN B C 1
ATOM 10419 O O . ASN B 1 410 ? 5.297 -13.789 -31.125 1 91.56 410 ASN B O 1
ATOM 10423 N N . THR B 1 411 ? 4.43 -14.484 -29.203 1 90.56 411 THR B N 1
ATOM 10424 C CA . THR B 1 411 ? 5.5 -13.914 -28.391 1 90.56 411 THR B CA 1
ATOM 10425 C C . THR B 1 411 ? 5.98 -14.914 -27.344 1 90.56 411 THR B C 1
ATOM 10427 O O . THR B 1 411 ? 5.258 -15.852 -27 1 90.56 411 THR B O 1
ATOM 10430 N N . PRO B 1 412 ? 7.184 -14.711 -26.828 1 90.38 412 PRO B N 1
ATOM 10431 C CA . PRO B 1 412 ? 7.688 -15.602 -25.781 1 90.38 412 PRO B CA 1
ATOM 10432 C C . PRO B 1 412 ? 6.828 -15.578 -24.531 1 90.38 412 PRO B C 1
ATOM 10434 O O . PRO B 1 412 ? 6.652 -16.609 -23.875 1 90.38 412 PRO B O 1
ATOM 10437 N N . GLU B 1 413 ? 6.348 -14.445 -24.25 1 89.81 413 GLU B N 1
ATOM 10438 C CA . GLU B 1 413 ? 5.477 -14.32 -23.078 1 89.81 413 GLU B CA 1
ATOM 10439 C C . GLU B 1 413 ? 4.203 -15.141 -23.25 1 89.81 413 GLU B C 1
ATOM 10441 O O . GLU B 1 413 ? 3.734 -15.773 -22.297 1 89.81 413 GLU B O 1
ATOM 10446 N N . GLN B 1 414 ? 3.707 -15.141 -24.438 1 91.25 414 GLN B N 1
ATOM 10447 C CA . GLN B 1 414 ? 2.498 -15.906 -24.719 1 91.25 414 GLN B CA 1
ATOM 10448 C C . GLN B 1 414 ? 2.764 -17.406 -24.641 1 91.25 414 GLN B C 1
ATOM 10450 O O . GLN B 1 414 ? 1.89 -18.172 -24.234 1 91.25 414 GLN B O 1
ATOM 10455 N N . VAL B 1 415 ? 3.939 -17.797 -25.016 1 93.62 415 VAL B N 1
ATOM 10456 C CA . VAL B 1 415 ? 4.309 -19.188 -24.891 1 93.62 415 VAL B CA 1
ATOM 10457 C C . VAL B 1 415 ? 4.215 -19.625 -23.422 1 93.62 415 VAL B C 1
ATOM 10459 O O . VAL B 1 415 ? 3.592 -20.625 -23.109 1 93.62 415 VAL B O 1
ATOM 10462 N N . GLU B 1 416 ? 4.789 -18.812 -22.562 1 92.25 416 GLU B N 1
ATOM 10463 C CA . GLU B 1 416 ? 4.766 -19.109 -21.125 1 92.25 416 GLU B CA 1
ATOM 10464 C C . GLU B 1 416 ? 3.34 -19.109 -20.594 1 92.25 416 GLU B C 1
ATOM 10466 O O . GLU B 1 416 ? 2.99 -19.953 -19.75 1 92.25 416 GLU B O 1
ATOM 10471 N N . GLU B 1 417 ? 2.529 -18.297 -21.109 1 92.25 417 GLU B N 1
ATOM 10472 C CA . GLU B 1 417 ? 1.183 -18.094 -20.578 1 92.25 417 GLU B CA 1
ATOM 10473 C C . GLU B 1 417 ? 0.245 -19.219 -21.016 1 92.25 417 GLU B C 1
ATOM 10475 O O . GLU B 1 417 ? -0.846 -19.359 -20.453 1 92.25 417 GLU B O 1
ATOM 10480 N N . MET B 1 418 ? 0.685 -19.969 -22 1 93.06 418 MET B N 1
ATOM 10481 C CA . MET B 1 418 ? -0.134 -21.094 -22.406 1 93.06 418 MET B CA 1
ATOM 10482 C C . MET B 1 418 ? -0.198 -22.156 -21.312 1 93.06 418 MET B C 1
ATOM 10484 O O . MET B 1 418 ? -1.124 -22.969 -21.266 1 93.06 418 MET B O 1
ATOM 10488 N N . PHE B 1 419 ? 0.775 -22.125 -20.469 1 92.5 419 PHE B N 1
ATOM 10489 C CA . PHE B 1 419 ? 0.788 -23.062 -19.344 1 92.5 419 PHE B CA 1
ATOM 10490 C C . PHE B 1 419 ? -0.126 -22.578 -18.234 1 92.5 419 PHE B C 1
ATOM 10492 O O . PHE B 1 419 ? 0.329 -21.938 -17.281 1 92.5 419 PHE B O 1
ATOM 10499 N N . ASP B 1 420 ? -1.409 -22.906 -18.359 1 92.75 420 ASP B N 1
ATOM 10500 C CA . ASP B 1 420 ? -2.41 -22.453 -17.406 1 92.75 420 ASP B CA 1
ATOM 10501 C C . ASP B 1 420 ? -3.545 -23.453 -17.266 1 92.75 420 ASP B C 1
ATOM 10503 O O . ASP B 1 420 ? -3.469 -24.562 -17.812 1 92.75 420 ASP B O 1
ATOM 10507 N N . SER B 1 421 ? -4.484 -23.109 -16.578 1 93.31 421 SER B N 1
ATOM 10508 C CA . SER B 1 421 ? -5.562 -24.031 -16.25 1 93.31 421 SER B CA 1
ATOM 10509 C C . SER B 1 421 ? -6.434 -24.312 -17.469 1 93.31 421 SER B C 1
ATOM 10511 O O . SER B 1 421 ? -7.102 -25.359 -17.531 1 93.31 421 SER B O 1
ATOM 10513 N N . VAL B 1 422 ? -6.488 -23.469 -18.438 1 94.38 422 VAL B N 1
ATOM 10514 C CA . VAL B 1 422 ? -7.273 -23.703 -19.641 1 94.38 422 VAL B CA 1
ATOM 10515 C C . VAL B 1 422 ? -6.637 -24.828 -20.469 1 94.38 422 VAL B C 1
ATOM 10517 O O . VAL B 1 422 ? -7.312 -25.781 -20.844 1 94.38 422 VAL B O 1
ATOM 10520 N N . SER B 1 423 ? -5.328 -24.719 -20.641 1 95.12 423 SER B N 1
ATOM 10521 C CA . SER B 1 423 ? -4.621 -25.75 -21.391 1 95.12 423 SER B CA 1
ATOM 10522 C C . SER B 1 423 ? -4.598 -27.078 -20.656 1 95.12 423 SER B C 1
ATOM 10524 O O . SER B 1 423 ? -4.598 -28.141 -21.266 1 95.12 423 SER B O 1
ATOM 10526 N N . TYR B 1 424 ? -4.637 -27 -19.375 1 96.56 424 TYR B N 1
ATOM 10527 C CA . TYR B 1 424 ? -4.555 -28.188 -18.547 1 96.56 424 TYR B CA 1
ATOM 10528 C C . TYR B 1 424 ? -5.945 -28.734 -18.234 1 96.56 424 TYR B C 1
ATOM 10530 O O . TYR B 1 424 ? -6.43 -29.641 -18.922 1 96.56 424 TYR B O 1
ATOM 10538 N N . GLU B 1 425 ? -6.648 -28.047 -17.406 1 97.88 425 GLU B N 1
ATOM 10539 C CA . GLU B 1 425 ? -7.859 -28.594 -16.797 1 97.88 425 GLU B CA 1
ATOM 10540 C C . GLU B 1 425 ? -9.047 -28.469 -17.75 1 97.88 425 GLU B C 1
ATOM 10542 O O . GLU B 1 425 ? -9.93 -29.328 -17.766 1 97.88 425 GLU B O 1
ATOM 10547 N N . LYS B 1 426 ? -9.172 -27.344 -18.453 1 97.56 426 LYS B N 1
ATOM 10548 C CA . LYS B 1 426 ? -10.234 -27.297 -19.453 1 97.56 426 LYS B CA 1
ATOM 10549 C C . LYS B 1 426 ? -10.016 -28.359 -20.531 1 97.56 426 LYS B C 1
ATOM 10551 O O . LYS B 1 426 ? -10.961 -29.016 -20.969 1 97.56 426 LYS B O 1
ATOM 10556 N N . GLY B 1 427 ? -8.766 -28.438 -21.031 1 97.5 427 GLY B N 1
ATOM 10557 C CA . GLY B 1 427 ? -8.461 -29.5 -21.969 1 97.5 427 GLY B CA 1
ATOM 10558 C C . GLY B 1 427 ? -8.875 -30.875 -21.469 1 97.5 427 GLY B C 1
ATOM 10559 O O . GLY B 1 427 ? -9.5 -31.641 -22.203 1 97.5 427 GLY B O 1
ATOM 10560 N N . ALA B 1 428 ? -8.523 -31.172 -20.25 1 98.06 428 ALA B N 1
ATOM 10561 C CA . ALA B 1 428 ? -8.891 -32.469 -19.656 1 98.06 428 ALA B CA 1
ATOM 10562 C C . ALA B 1 428 ? -10.406 -32.594 -19.547 1 98.06 428 ALA B C 1
ATOM 10564 O O . ALA B 1 428 ? -10.945 -33.688 -19.734 1 98.06 428 ALA B O 1
ATOM 10565 N N . SER B 1 429 ? -11.07 -31.547 -19.234 1 97.12 429 SER B N 1
ATOM 10566 C CA . SER B 1 429 ? -12.516 -31.547 -19.078 1 97.12 429 SER B CA 1
ATOM 10567 C C . SER B 1 429 ? -13.211 -31.875 -20.406 1 97.12 429 SER B C 1
ATOM 10569 O O . SER B 1 429 ? -14.234 -32.562 -20.422 1 97.12 429 SER B O 1
ATOM 10571 N N . ILE B 1 430 ? -12.695 -31.344 -21.469 1 94.88 430 ILE B N 1
ATOM 10572 C CA . ILE B 1 430 ? -13.25 -31.594 -22.797 1 94.88 430 ILE B CA 1
ATOM 10573 C C . ILE B 1 430 ? -13.141 -33.062 -23.125 1 94.88 430 ILE B C 1
ATOM 10575 O O . ILE B 1 430 ? -14.086 -33.656 -23.656 1 94.88 430 ILE B O 1
ATOM 10579 N N . LEU B 1 431 ? -12.023 -33.688 -22.781 1 95.06 431 LEU B N 1
ATOM 10580 C CA . LEU B 1 431 ? -11.828 -35.094 -23.016 1 95.06 431 LEU B CA 1
ATOM 10581 C C . LEU B 1 431 ? -12.773 -35.938 -22.172 1 95.06 431 LEU B C 1
ATOM 10583 O O . LEU B 1 431 ? -13.336 -36.906 -22.641 1 95.06 431 LEU B O 1
ATOM 10587 N N . LEU B 1 432 ? -12.914 -35.531 -20.922 1 94.94 432 LEU B N 1
ATOM 10588 C CA . LEU B 1 432 ? -13.852 -36.219 -20.031 1 94.94 432 LEU B CA 1
ATOM 10589 C C . LEU B 1 432 ? -15.273 -36.125 -20.594 1 94.94 432 LEU B C 1
ATOM 10591 O O . LEU B 1 432 ? -15.992 -37.125 -20.594 1 94.94 432 LEU B O 1
ATOM 10595 N N . MET B 1 433 ? -15.656 -34.938 -20.969 1 92.38 433 MET B N 1
ATOM 10596 C CA . MET B 1 433 ? -17 -34.719 -21.516 1 92.38 433 MET B CA 1
ATOM 10597 C C . MET B 1 433 ? -17.219 -35.562 -22.766 1 92.38 433 MET B C 1
ATOM 10599 O O . MET B 1 433 ? -18.266 -36.188 -22.922 1 92.38 433 MET B O 1
ATOM 10603 N N . LEU B 1 434 ? -16.25 -35.594 -23.625 1 90.06 434 LEU B N 1
ATOM 10604 C CA . LEU B 1 434 ? -16.328 -36.406 -24.844 1 90.06 434 LEU B CA 1
ATOM 10605 C C . LEU B 1 434 ? -16.5 -37.875 -24.5 1 90.06 434 LEU B C 1
ATOM 10607 O O . LEU B 1 434 ? -17.359 -38.562 -25.062 1 90.06 434 LEU B O 1
ATOM 10611 N N . LYS B 1 435 ? -15.68 -38.375 -23.641 1 89.88 435 LYS B N 1
ATOM 10612 C CA . LYS B 1 435 ? -15.766 -39.781 -23.234 1 89.88 435 LYS B CA 1
ATOM 10613 C C . LYS B 1 435 ? -17.141 -40.094 -22.641 1 89.88 435 LYS B C 1
ATOM 10615 O O . LYS B 1 435 ? -17.703 -41.156 -22.922 1 89.88 435 LYS B O 1
ATOM 10620 N N . ALA B 1 436 ? -17.625 -39.219 -21.812 1 85.75 436 ALA B N 1
ATOM 10621 C CA . ALA B 1 436 ? -18.891 -39.406 -21.125 1 85.75 436 ALA B CA 1
ATOM 10622 C C . ALA B 1 436 ? -20.062 -39.375 -22.125 1 85.75 436 ALA B C 1
ATOM 10624 O O . ALA B 1 436 ? -21.125 -39.938 -21.859 1 85.75 436 ALA B O 1
ATOM 10625 N N . SER B 1 437 ? -19.906 -38.719 -23.234 1 82.25 437 SER B N 1
ATOM 10626 C CA . SER B 1 437 ? -20.969 -38.562 -24.219 1 82.25 437 SER B CA 1
ATOM 10627 C C . SER B 1 437 ? -21.047 -39.75 -25.172 1 82.25 437 SER B C 1
ATOM 10629 O O . SER B 1 437 ? -22.047 -39.938 -25.859 1 82.25 437 SER B O 1
ATOM 10631 N N . LEU B 1 438 ? -20.047 -40.5 -25.25 1 80.25 438 LEU B N 1
ATOM 10632 C CA . LEU B 1 438 ? -20 -41.594 -26.188 1 80.25 438 LEU B CA 1
ATOM 10633 C C . LEU B 1 438 ? -20.578 -42.875 -25.562 1 80.25 438 LEU B C 1
ATOM 10635 O O . LEU B 1 438 ? -20.406 -43.094 -24.375 1 80.25 438 LEU B O 1
ATOM 10639 N N . PRO B 1 439 ? -21.406 -43.562 -26.594 1 70.25 439 PRO B N 1
ATOM 10640 C CA . PRO B 1 439 ? -21.969 -44.812 -26.094 1 70.25 439 PRO B CA 1
ATOM 10641 C C . PRO B 1 439 ? -20.906 -45.906 -25.969 1 70.25 439 PRO B C 1
ATOM 10643 O O . PRO B 1 439 ? -19.984 -45.969 -26.797 1 70.25 439 PRO B O 1
ATOM 10646 N N . GLY B 1 440 ? -20.812 -46.562 -25 1 66.5 440 GLY B N 1
ATOM 10647 C CA . GLY B 1 440 ? -19.969 -47.719 -24.828 1 66.5 440 GLY B CA 1
ATOM 10648 C C . GLY B 1 440 ? -18.547 -47.375 -24.391 1 66.5 440 GLY B C 1
ATOM 10649 O O . GLY B 1 440 ? -18.094 -46.25 -24.578 1 66.5 440 GLY B O 1
ATOM 10650 N N . ASP B 1 441 ? -17.781 -48.125 -23.719 1 63.38 441 ASP B N 1
ATOM 10651 C CA . ASP B 1 441 ? -16.484 -47.844 -23.094 1 63.38 441 ASP B CA 1
ATOM 10652 C C . ASP B 1 441 ? -15.352 -47.969 -24.109 1 63.38 441 ASP B C 1
ATOM 10654 O O . ASP B 1 441 ? -14.305 -47.312 -23.938 1 63.38 441 ASP B O 1
ATOM 10658 N N . GLY B 1 442 ? -15.641 -48.125 -25.297 1 79.5 442 GLY B N 1
ATOM 10659 C CA . GLY B 1 442 ? -14.461 -48.562 -26.047 1 79.5 442 GLY B CA 1
ATOM 10660 C C . GLY B 1 442 ? -14.148 -47.656 -27.234 1 79.5 442 GLY B C 1
ATOM 10661 O O . GLY B 1 442 ? -13.016 -47.625 -27.703 1 79.5 442 GLY B O 1
ATOM 10662 N N . GLN B 1 443 ? -14.984 -46.875 -27.609 1 83.56 443 GLN B N 1
ATOM 10663 C CA . GLN B 1 443 ? -14.758 -46.125 -28.828 1 83.56 443 GLN B CA 1
ATOM 10664 C C . GLN B 1 443 ? -13.766 -44.969 -28.609 1 83.56 443 GLN B C 1
ATOM 10666 O O . GLN B 1 443 ? -12.922 -44.719 -29.453 1 83.56 443 GLN B O 1
ATOM 10671 N N . PHE B 1 444 ? -13.883 -44.281 -27.547 1 89.88 444 PHE B N 1
ATOM 10672 C CA . PHE B 1 444 ? -12.969 -43.188 -27.219 1 89.88 444 PHE B CA 1
ATOM 10673 C C . PHE B 1 444 ? -11.531 -43.688 -27.172 1 89.88 444 PHE B C 1
ATOM 10675 O O . PHE B 1 444 ? -10.641 -43.094 -27.781 1 89.88 444 PHE B O 1
ATOM 10682 N N . ARG B 1 445 ? -11.305 -44.75 -26.469 1 92.56 445 ARG B N 1
ATOM 10683 C CA . ARG B 1 445 ? -9.977 -45.344 -26.344 1 92.56 445 ARG B CA 1
ATOM 10684 C C . ARG B 1 445 ? -9.438 -45.75 -27.703 1 92.56 445 ARG B C 1
ATOM 10686 O O . ARG B 1 445 ? -8.258 -45.562 -28.016 1 92.56 445 ARG B O 1
ATOM 10693 N N . LYS B 1 446 ? -10.258 -46.281 -28.547 1 92.38 446 LYS B N 1
ATOM 10694 C CA . LYS B 1 446 ? -9.852 -46.688 -29.891 1 92.38 446 LYS B CA 1
ATOM 10695 C C . LYS B 1 446 ? -9.383 -45.5 -30.703 1 92.38 446 LYS B C 1
ATOM 10697 O O . LYS B 1 446 ? -8.43 -45.594 -31.484 1 92.38 446 LYS B O 1
ATOM 10702 N N . GLY B 1 447 ? -10.156 -44.469 -30.594 1 91.56 447 GLY B N 1
ATOM 10703 C CA . GLY B 1 447 ? -9.766 -43.25 -31.297 1 91.56 447 GLY B CA 1
ATOM 10704 C C . GLY B 1 447 ? -8.422 -42.719 -30.844 1 91.56 447 GLY B C 1
ATOM 10705 O O . GLY B 1 447 ? -7.637 -42.25 -31.672 1 91.56 447 GLY B O 1
ATOM 10706 N N . ILE B 1 448 ? -8.156 -42.781 -29.594 1 94 448 ILE B N 1
ATOM 10707 C CA . ILE B 1 448 ? -6.891 -42.312 -29.047 1 94 448 ILE B CA 1
ATOM 10708 C C . ILE B 1 448 ? -5.75 -43.188 -29.547 1 94 448 ILE B C 1
ATOM 10710 O O . ILE B 1 448 ? -4.691 -42.688 -29.938 1 94 448 ILE B O 1
ATOM 10714 N N . ILE B 1 449 ? -5.98 -44.469 -29.547 1 95.5 449 ILE B N 1
ATOM 10715 C CA . ILE B 1 449 ? -4.977 -45.438 -30.031 1 95.5 449 ILE B CA 1
ATOM 10716 C C . ILE B 1 449 ? -4.684 -45.156 -31.5 1 95.5 449 ILE B C 1
ATOM 10718 O O . ILE B 1 449 ? -3.525 -45.156 -31.922 1 95.5 449 ILE B O 1
ATOM 10722 N N . GLN B 1 450 ? -5.684 -44.844 -32.25 1 95.5 450 GLN B N 1
ATOM 10723 C CA . GLN B 1 450 ? -5.516 -44.531 -33.656 1 95.5 450 GLN B CA 1
ATOM 10724 C C . GLN B 1 450 ? -4.676 -43.25 -33.812 1 95.5 450 GLN B C 1
ATOM 10726 O O . GLN B 1 450 ? -3.781 -43.188 -34.656 1 95.5 450 GLN B O 1
ATOM 10731 N N . TYR B 1 451 ? -5.016 -42.281 -33.094 1 96.44 451 TYR B N 1
ATOM 10732 C CA . TYR B 1 451 ? -4.293 -41 -33.125 1 96.44 451 TYR B CA 1
ATOM 10733 C C . TYR B 1 451 ? -2.816 -41.219 -32.812 1 96.44 451 TYR B C 1
ATOM 10735 O O . TYR B 1 451 ? -1.951 -40.719 -33.562 1 96.44 451 TYR B O 1
ATOM 10743 N N . LEU B 1 452 ? -2.477 -41.969 -31.766 1 97.94 452 LEU B N 1
ATOM 10744 C CA . LEU B 1 452 ? -1.1 -42.219 -31.344 1 97.94 452 LEU B CA 1
ATOM 10745 C C . LEU B 1 452 ? -0.351 -43.031 -32.375 1 97.94 452 LEU B C 1
ATOM 10747 O O . LEU B 1 452 ? 0.82 -42.781 -32.656 1 97.94 452 LEU B O 1
ATOM 10751 N N . ASN B 1 453 ? -1.001 -43.969 -32.938 1 97.19 453 ASN B N 1
ATOM 10752 C CA . ASN B 1 453 ? -0.367 -44.781 -33.938 1 97.19 453 ASN B CA 1
ATOM 10753 C C . ASN B 1 453 ? -0.123 -44 -35.219 1 97.19 453 ASN B C 1
ATOM 10755 O O . ASN B 1 453 ? 0.961 -44.094 -35.812 1 97.19 453 ASN B O 1
ATOM 10759 N N . GLN B 1 454 ? -1.078 -43.312 -35.625 1 96.94 454 GLN B N 1
ATOM 10760 C CA . GLN B 1 454 ? -1.014 -42.594 -36.875 1 96.94 454 GLN B CA 1
ATOM 10761 C C . GLN B 1 454 ? 0.086 -41.531 -36.844 1 96.94 454 GLN B C 1
ATOM 10763 O O . GLN B 1 454 ? 0.738 -41.25 -37.875 1 96.94 454 GLN B O 1
ATOM 10768 N N . PHE B 1 455 ? 0.302 -40.938 -35.75 1 97.62 455 PHE B N 1
ATOM 10769 C CA . PHE B 1 455 ? 1.203 -39.812 -35.688 1 97.62 455 PHE B CA 1
ATOM 10770 C C . PHE B 1 455 ? 2.416 -40.125 -34.844 1 97.62 455 PHE B C 1
ATOM 10772 O O . PHE B 1 455 ? 3.057 -39.188 -34.312 1 97.62 455 PHE B O 1
ATOM 10779 N N . SER B 1 456 ? 2.705 -41.344 -34.625 1 97.19 456 SER B N 1
ATOM 10780 C CA . SER B 1 456 ? 3.865 -41.75 -33.844 1 97.19 456 SER B CA 1
ATOM 10781 C C . SER B 1 456 ? 5.148 -41.125 -34.375 1 97.19 456 SER B C 1
ATOM 10783 O O . SER B 1 456 ? 5.477 -41.281 -35.562 1 97.19 456 SER B O 1
ATOM 10785 N N . GLY B 1 457 ? 5.801 -40.312 -33.5 1 96.56 457 GLY B N 1
ATOM 10786 C CA . GLY B 1 457 ? 7.062 -39.688 -33.875 1 96.56 457 GLY B CA 1
ATOM 10787 C C . GLY B 1 457 ? 6.883 -38.406 -34.625 1 96.56 457 GLY B C 1
ATOM 10788 O O . GLY B 1 457 ? 7.863 -37.75 -35.031 1 96.56 457 GLY B O 1
ATOM 10789 N N . LEU B 1 458 ? 5.641 -37.969 -34.719 1 97.19 458 LEU B N 1
ATOM 10790 C CA . LEU B 1 458 ? 5.359 -36.812 -35.562 1 97.19 458 LEU B CA 1
ATOM 10791 C C . LEU B 1 458 ? 4.762 -35.688 -34.75 1 97.19 458 LEU B C 1
ATOM 10793 O O . LEU B 1 458 ? 4.609 -35.812 -33.531 1 97.19 458 LEU B O 1
ATOM 10797 N N . ASN B 1 459 ? 4.574 -34.562 -35.438 1 97.44 459 ASN B N 1
ATOM 10798 C CA . ASN B 1 459 ? 3.895 -33.406 -34.875 1 97.44 459 ASN B CA 1
ATOM 10799 C C . ASN B 1 459 ? 2.453 -33.312 -35.375 1 97.44 459 ASN B C 1
ATOM 10801 O O . ASN B 1 459 ? 2.143 -33.719 -36.469 1 97.44 459 ASN B O 1
ATOM 10805 N N . THR B 1 460 ? 1.651 -32.812 -34.5 1 97.5 460 THR B N 1
ATOM 10806 C CA . THR B 1 460 ? 0.236 -32.719 -34.844 1 97.5 460 THR B CA 1
ATOM 10807 C C . THR B 1 460 ? -0.371 -31.406 -34.406 1 97.5 460 THR B C 1
ATOM 10809 O O . THR B 1 460 ? 0.31 -30.594 -33.781 1 97.5 460 THR B O 1
ATOM 10812 N N . ASP B 1 461 ? -1.627 -31.125 -34.75 1 95.94 461 ASP B N 1
ATOM 10813 C CA . ASP B 1 461 ? -2.471 -30.047 -34.25 1 95.94 461 ASP B CA 1
ATOM 10814 C C . ASP B 1 461 ? -3.842 -30.578 -33.844 1 95.94 461 ASP B C 1
ATOM 10816 O O . ASP B 1 461 ? -4.086 -31.781 -33.875 1 95.94 461 ASP B O 1
ATOM 10820 N N . THR B 1 462 ? -4.672 -29.766 -33.375 1 95.56 462 THR B N 1
ATOM 10821 C CA . THR B 1 462 ? -5.961 -30.141 -32.812 1 95.56 462 THR B CA 1
ATOM 10822 C C . THR B 1 462 ? -6.812 -30.875 -33.844 1 95.56 462 THR B C 1
ATOM 10824 O O . THR B 1 462 ? -7.484 -31.859 -33.5 1 95.56 462 THR B O 1
ATOM 10827 N N . ASN B 1 463 ? -6.77 -30.438 -35.062 1 93.69 463 ASN B N 1
ATOM 10828 C CA . ASN B 1 463 ? -7.586 -31.047 -36.125 1 93.69 463 ASN B CA 1
ATOM 10829 C C . ASN B 1 463 ? -7.156 -32.469 -36.406 1 93.69 463 ASN B C 1
ATOM 10831 O O . ASN B 1 463 ? -7.988 -33.312 -36.75 1 93.69 463 ASN B O 1
ATOM 10835 N N . ASP B 1 464 ? -5.91 -32.75 -36.219 1 95.38 464 ASP B N 1
ATOM 10836 C CA . ASP B 1 464 ? -5.418 -34.125 -36.406 1 95.38 464 ASP B CA 1
ATOM 10837 C C . ASP B 1 464 ? -6.051 -35.062 -35.406 1 95.38 464 ASP B C 1
ATOM 10839 O O . ASP B 1 464 ? -6.355 -36.219 -35.719 1 95.38 464 ASP B O 1
ATOM 10843 N N . LEU B 1 465 ? -6.219 -34.688 -34.219 1 95.06 465 LEU B N 1
ATOM 10844 C CA . LEU B 1 465 ? -6.859 -35.469 -33.188 1 95.06 465 LEU B CA 1
ATOM 10845 C C . LEU B 1 465 ? -8.312 -35.781 -33.562 1 95.06 465 LEU B C 1
ATOM 10847 O O . LEU B 1 465 ? -8.734 -36.938 -33.562 1 95.06 465 LEU B O 1
ATOM 10851 N N . TRP B 1 466 ? -9.039 -34.719 -33.906 1 93.38 466 TRP B N 1
ATOM 10852 C CA . TRP B 1 466 ? -10.453 -34.906 -34.219 1 93.38 466 TRP B CA 1
ATOM 10853 C C . TRP B 1 466 ? -10.625 -35.781 -35.438 1 93.38 466 TRP B C 1
ATOM 10855 O O . TRP B 1 466 ? -11.547 -36.594 -35.5 1 93.38 466 TRP B O 1
ATOM 10865 N N . ASN B 1 467 ? -9.758 -35.594 -36.375 1 91.5 467 ASN B N 1
ATOM 10866 C CA . ASN B 1 467 ? -9.805 -36.438 -37.562 1 91.5 467 ASN B CA 1
ATOM 10867 C C . ASN B 1 467 ? -9.555 -37.906 -37.25 1 91.5 467 ASN B C 1
ATOM 10869 O O . ASN B 1 467 ? -10.195 -38.812 -37.812 1 91.5 467 ASN B O 1
ATOM 10873 N N . SER B 1 468 ? -8.648 -38.188 -36.375 1 91.75 468 SER B N 1
ATOM 10874 C CA . SER B 1 468 ? -8.359 -39.562 -35.969 1 91.75 468 SER B CA 1
ATOM 10875 C C . SER B 1 468 ? -9.562 -40.188 -35.281 1 91.75 468 SER B C 1
ATOM 10877 O O . SER B 1 468 ? -9.852 -41.375 -35.5 1 91.75 468 SER B O 1
ATOM 10879 N N . LEU B 1 469 ? -10.25 -39.469 -34.469 1 90.19 469 LEU B N 1
ATOM 10880 C CA . LEU B 1 469 ? -11.43 -40 -33.781 1 90.19 469 LEU B CA 1
ATOM 10881 C C . LEU B 1 469 ? -12.562 -40.25 -34.781 1 90.19 469 LEU B C 1
ATOM 10883 O O . LEU B 1 469 ? -13.312 -41.219 -34.625 1 90.19 469 LEU B O 1
ATOM 10887 N N . THR B 1 470 ? -12.641 -39.375 -35.719 1 87.06 470 THR B N 1
ATOM 10888 C CA . THR B 1 470 ? -13.648 -39.531 -36.781 1 87.06 470 THR B CA 1
ATOM 10889 C C . THR B 1 470 ? -13.422 -40.812 -37.562 1 87.06 470 THR B C 1
ATOM 10891 O O . THR B 1 470 ? -14.375 -41.5 -37.938 1 87.06 470 THR B O 1
ATOM 10894 N N . GLN B 1 471 ? -12.305 -41.188 -37.719 1 87.25 471 GLN B N 1
ATOM 10895 C CA . GLN B 1 471 ? -11.938 -42.344 -38.5 1 87.25 471 GLN B CA 1
ATOM 10896 C C . GLN B 1 471 ? -12.375 -43.656 -37.844 1 87.25 471 GLN B C 1
ATOM 10898 O O . GLN B 1 471 ? -12.586 -44.656 -38.5 1 87.25 471 GLN B O 1
ATOM 10903 N N . VAL B 1 472 ? -12.555 -43.594 -36.562 1 84.25 472 VAL B N 1
ATOM 10904 C CA . VAL B 1 472 ? -12.922 -44.812 -35.875 1 84.25 472 VAL B CA 1
ATOM 10905 C C . VAL B 1 472 ? -14.414 -44.812 -35.562 1 84.25 472 VAL B C 1
ATOM 10907 O O . VAL B 1 472 ? -14.867 -45.5 -34.656 1 84.25 472 VAL B O 1
ATOM 10910 N N . GLY B 1 473 ? -15.148 -44.031 -36.25 1 76.12 473 GLY B N 1
ATOM 10911 C CA . GLY B 1 473 ? -16.594 -44.125 -36.188 1 76.12 473 GLY B CA 1
ATOM 10912 C C . GLY B 1 473 ? -17.234 -43.094 -35.281 1 76.12 473 GLY B C 1
ATOM 10913 O O . GLY B 1 473 ? -18.328 -43.344 -34.75 1 76.12 473 GLY B O 1
ATOM 10914 N N . LEU B 1 474 ? -16.5 -42.156 -35.031 1 76.5 474 LEU B N 1
ATOM 10915 C CA . LEU B 1 474 ? -17.094 -41.062 -34.25 1 76.5 474 LEU B CA 1
ATOM 10916 C C . LEU B 1 474 ? -17.266 -39.812 -35.125 1 76.5 474 LEU B C 1
ATOM 10918 O O . LEU B 1 474 ? -16.609 -38.812 -34.906 1 76.5 474 LEU B O 1
ATOM 10922 N N . PRO B 1 475 ? -18.078 -39.938 -36.125 1 65.75 475 PRO B N 1
ATOM 10923 C CA . PRO B 1 475 ? -18.125 -38.938 -37.188 1 65.75 475 PRO B CA 1
ATOM 10924 C C . PRO B 1 475 ? -18.5 -37.531 -36.688 1 65.75 475 PRO B C 1
ATOM 10926 O O . PRO B 1 475 ? -18.156 -36.531 -37.312 1 65.75 475 PRO B O 1
ATOM 10929 N N . PHE B 1 476 ? -19 -37.469 -35.656 1 71.69 476 PHE B N 1
ATOM 10930 C CA . PHE B 1 476 ? -19.516 -36.156 -35.219 1 71.69 476 PHE B CA 1
ATOM 10931 C C . PHE B 1 476 ? -18.469 -35.438 -34.375 1 71.69 476 PHE B C 1
ATOM 10933 O O . PHE B 1 476 ? -18.641 -34.25 -34.062 1 71.69 476 PHE B O 1
ATOM 10940 N N . CYS B 1 477 ? -17.391 -36 -34.219 1 76.25 477 CYS B N 1
ATOM 10941 C CA . CYS B 1 477 ? -16.453 -35.438 -33.25 1 76.25 477 CYS B CA 1
ATOM 10942 C C . CYS B 1 477 ? -15.82 -34.156 -33.75 1 76.25 477 CYS B C 1
ATOM 10944 O O . CYS B 1 477 ? -15.695 -33.188 -33 1 76.25 477 CYS B O 1
ATOM 10946 N N . PHE B 1 478 ? -15.492 -34.188 -35 1 75.19 478 PHE B N 1
ATOM 10947 C CA . PHE B 1 478 ? -14.852 -32.969 -35.531 1 75.19 478 PHE B CA 1
ATOM 10948 C C . PHE B 1 478 ? -15.766 -31.766 -35.406 1 75.19 478 PHE B C 1
ATOM 10950 O O . PHE B 1 478 ? -15.375 -30.734 -34.875 1 75.19 478 PHE B O 1
ATOM 10957 N N . TYR B 1 479 ? -16.922 -31.938 -35.844 1 77.81 479 TYR B N 1
ATOM 10958 C CA . TYR B 1 479 ? -17.859 -30.812 -35.844 1 77.81 479 TYR B CA 1
ATOM 10959 C C . TYR B 1 479 ? -18.281 -30.438 -34.438 1 77.81 479 TYR B C 1
ATOM 10961 O O . TYR B 1 479 ? -18.391 -29.25 -34.094 1 77.81 479 TYR B O 1
ATOM 10969 N N . MET B 1 480 ? -18.406 -31.344 -33.656 1 80.62 480 MET B N 1
ATOM 10970 C CA . MET B 1 480 ? -18.969 -31.094 -32.312 1 80.62 480 MET B CA 1
ATOM 10971 C C . MET B 1 480 ? -17.906 -30.547 -31.375 1 80.62 480 MET B C 1
ATOM 10973 O O . MET B 1 480 ? -18.188 -29.688 -30.547 1 80.62 480 MET B O 1
ATOM 10977 N N . MET B 1 481 ? -16.656 -31 -31.625 1 88.31 481 MET B N 1
ATOM 10978 C CA . MET B 1 481 ? -15.641 -30.656 -30.625 1 88.31 481 MET B CA 1
ATOM 10979 C C . MET B 1 481 ? -14.828 -29.453 -31.078 1 88.31 481 MET B C 1
ATOM 10981 O O . MET B 1 481 ? -14.156 -28.812 -30.266 1 88.31 481 MET B O 1
ATOM 10985 N N . SER B 1 482 ? -14.93 -29.078 -32.281 1 88.31 482 SER B N 1
ATOM 10986 C CA . SER B 1 482 ? -14.188 -27.922 -32.781 1 88.31 482 SER B CA 1
ATOM 10987 C C . SER B 1 482 ? -14.602 -26.641 -32.062 1 88.31 482 SER B C 1
ATOM 10989 O O . SER B 1 482 ? -13.773 -25.766 -31.812 1 88.31 482 SER B O 1
ATOM 10991 N N . SER B 1 483 ? -15.883 -26.562 -31.734 1 88.94 483 SER B N 1
ATOM 10992 C CA . SER B 1 483 ? -16.359 -25.375 -31.031 1 88.94 483 SER B CA 1
ATOM 10993 C C . SER B 1 483 ? -15.758 -25.281 -29.641 1 88.94 483 SER B C 1
ATOM 10995 O O . SER B 1 483 ? -15.578 -24.172 -29.125 1 88.94 483 SER B O 1
ATOM 10997 N N . TRP B 1 484 ? -15.391 -26.328 -29.047 1 93.5 484 TRP B N 1
ATOM 10998 C CA . TRP B 1 484 ? -14.898 -26.375 -27.672 1 93.5 484 TRP B CA 1
ATOM 10999 C C . TRP B 1 484 ? -13.422 -25.969 -27.609 1 93.5 484 TRP B C 1
ATOM 11001 O O . TRP B 1 484 ? -12.961 -25.438 -26.609 1 93.5 484 TRP B O 1
ATOM 11011 N N . THR B 1 485 ? -12.656 -26.172 -28.688 1 94.38 485 THR B N 1
ATOM 11012 C CA . THR B 1 485 ? -11.227 -25.875 -28.641 1 94.38 485 THR B CA 1
ATOM 11013 C C . THR B 1 485 ? -10.93 -24.516 -29.266 1 94.38 485 THR B C 1
ATOM 11015 O O . THR B 1 485 ? -9.898 -23.906 -28.969 1 94.38 485 THR B O 1
ATOM 11018 N N . SER B 1 486 ? -11.828 -24.062 -30.109 1 92.31 486 SER B N 1
ATOM 11019 C CA . SER B 1 486 ? -11.555 -22.828 -30.844 1 92.31 486 SER B CA 1
ATOM 11020 C C . SER B 1 486 ? -12.156 -21.625 -30.141 1 92.31 486 SER B C 1
ATOM 11022 O O . SER B 1 486 ? -11.781 -20.484 -30.422 1 92.31 486 SER B O 1
ATOM 11024 N N . GLN B 1 487 ? -13.023 -21.844 -29.172 1 91.19 487 GLN B N 1
ATOM 11025 C CA . GLN B 1 487 ? -13.68 -20.734 -28.484 1 91.19 487 GLN B CA 1
ATOM 11026 C C . GLN B 1 487 ? -13.227 -20.641 -27.031 1 91.19 487 GLN B C 1
ATOM 11028 O O . GLN B 1 487 ? -13.023 -21.672 -26.375 1 91.19 487 GLN B O 1
ATOM 11033 N N . LYS B 1 488 ? -13.078 -19.422 -26.609 1 92.31 488 LYS B N 1
ATOM 11034 C CA . LYS B 1 488 ? -12.891 -19.234 -25.172 1 92.31 488 LYS B CA 1
ATOM 11035 C C . LYS B 1 488 ? -14.211 -19.344 -24.422 1 92.31 488 LYS B C 1
ATOM 11037 O O . LYS B 1 488 ? -15.281 -19.188 -25.016 1 92.31 488 LYS B O 1
ATOM 11042 N N . GLY B 1 489 ? -14.133 -19.641 -23.172 1 93.5 489 GLY B N 1
ATOM 11043 C CA . GLY B 1 489 ? -15.336 -19.719 -22.344 1 93.5 489 GLY B CA 1
ATOM 11044 C C . GLY B 1 489 ? -16.062 -21.047 -22.484 1 93.5 489 GLY B C 1
ATOM 11045 O O . GLY B 1 489 ? -15.484 -22.031 -22.953 1 93.5 489 GLY B O 1
ATOM 11046 N N . PHE B 1 490 ? -17.281 -21.062 -22 1 95.69 490 PHE B N 1
ATOM 11047 C CA . PHE B 1 490 ? -18.172 -22.234 -21.984 1 95.69 490 PHE B CA 1
ATOM 11048 C C . PHE B 1 490 ? -19.625 -21.797 -21.906 1 95.69 490 PHE B C 1
ATOM 11050 O O . PHE B 1 490 ? -19.922 -20.625 -21.656 1 95.69 490 PHE B O 1
ATOM 11057 N N . PRO B 1 491 ? -20.531 -22.719 -22.188 1 95.75 491 PRO B N 1
ATOM 11058 C CA . PRO B 1 491 ? -21.938 -22.297 -22.297 1 95.75 491 PRO B CA 1
ATOM 11059 C C . PRO B 1 491 ? -22.609 -22.203 -20.922 1 95.75 491 PRO B C 1
ATOM 11061 O O . PRO B 1 491 ? -22.297 -22.969 -20.016 1 95.75 491 PRO B O 1
ATOM 11064 N N . LEU B 1 492 ? -23.484 -21.281 -20.797 1 96.81 492 LEU B N 1
ATOM 11065 C CA . LEU B 1 492 ? -24.531 -21.219 -19.797 1 96.81 492 LEU B CA 1
ATOM 11066 C C . LEU B 1 492 ? -25.828 -21.812 -20.344 1 96.81 492 LEU B C 1
ATOM 11068 O O . LEU B 1 492 ? -26.344 -21.359 -21.375 1 96.81 492 LEU B O 1
ATOM 11072 N N . VAL B 1 493 ? -26.297 -22.828 -19.734 1 97.62 493 VAL B N 1
ATOM 11073 C CA . VAL B 1 493 ? -27.562 -23.438 -20.141 1 97.62 493 VAL B CA 1
ATOM 11074 C C . VAL B 1 493 ? -28.672 -23 -19.172 1 97.62 493 VAL B C 1
ATOM 11076 O O . VAL B 1 493 ? -28.578 -23.25 -17.969 1 97.62 493 VAL B O 1
ATOM 11079 N N . THR B 1 494 ? -29.656 -22.406 -19.656 1 97.81 494 THR B N 1
ATOM 11080 C CA . THR B 1 494 ? -30.797 -21.969 -18.859 1 97.81 494 THR B CA 1
ATOM 11081 C C . THR B 1 494 ? -31.984 -22.906 -19.062 1 97.81 494 THR B C 1
ATOM 11083 O O . THR B 1 494 ? -32.344 -23.203 -20.203 1 97.81 494 THR B O 1
ATOM 11086 N N . VAL B 1 495 ? -32.625 -23.328 -17.984 1 97.69 495 VAL B N 1
ATOM 11087 C CA . VAL B 1 495 ? -33.75 -24.25 -18.016 1 97.69 495 VAL B CA 1
ATOM 11088 C C . VAL B 1 495 ? -35.062 -23.5 -17.75 1 97.69 495 VAL B C 1
ATOM 11090 O O . VAL B 1 495 ? -35.156 -22.734 -16.781 1 97.69 495 VAL B O 1
ATOM 11093 N N . SER B 1 496 ? -35.969 -23.703 -18.609 1 95.81 496 SER B N 1
ATOM 11094 C CA . SER B 1 496 ? -37.344 -23.219 -18.406 1 95.81 496 SER B CA 1
ATOM 11095 C C . SER B 1 496 ? -38.344 -24.359 -18.578 1 95.81 496 SER B C 1
ATOM 11097 O O . SER B 1 496 ? -38.375 -25.031 -19.609 1 95.81 496 SER B O 1
ATOM 11099 N N . ARG B 1 497 ? -39.156 -24.516 -17.531 1 95.19 497 ARG B N 1
ATOM 11100 C CA . ARG B 1 497 ? -40.094 -25.625 -17.578 1 95.19 497 ARG B CA 1
ATOM 11101 C C . ARG B 1 497 ? -41.531 -25.125 -17.531 1 95.19 497 ARG B C 1
ATOM 11103 O O . ARG B 1 497 ? -41.875 -24.281 -16.703 1 95.19 497 ARG B O 1
ATOM 11110 N N . LYS B 1 498 ? -42.344 -25.531 -18.484 1 92.81 498 LYS B N 1
ATOM 11111 C CA . LYS B 1 498 ? -43.781 -25.312 -18.547 1 92.81 498 LYS B CA 1
ATOM 11112 C C . LYS B 1 498 ? -44.531 -26.625 -18.797 1 92.81 498 LYS B C 1
ATOM 11114 O O . LYS B 1 498 ? -44.625 -27.078 -19.938 1 92.81 498 LYS B O 1
ATOM 11119 N N . GLY B 1 499 ? -45.188 -27.125 -17.812 1 91 499 GLY B N 1
ATOM 11120 C CA . GLY B 1 499 ? -45.812 -28.422 -17.922 1 91 499 GLY B CA 1
ATOM 11121 C C . GLY B 1 499 ? -44.844 -29.547 -18.219 1 91 499 GLY B C 1
ATOM 11122 O O . GLY B 1 499 ? -43.875 -29.75 -17.469 1 91 499 GLY B O 1
ATOM 11123 N N . ASP B 1 500 ? -45.062 -30.203 -19.375 1 93.75 500 ASP B N 1
ATOM 11124 C CA . ASP B 1 500 ? -44.188 -31.312 -19.719 1 93.75 500 ASP B CA 1
ATOM 11125 C C . ASP B 1 500 ? -43.094 -30.875 -20.688 1 93.75 500 ASP B C 1
ATOM 11127 O O . ASP B 1 500 ? -42.312 -31.703 -21.172 1 93.75 500 ASP B O 1
ATOM 11131 N N . GLN B 1 501 ? -43.062 -29.594 -20.891 1 95.25 501 GLN B N 1
ATOM 11132 C CA . GLN B 1 501 ? -42.062 -29.062 -21.812 1 95.25 501 GLN B CA 1
ATOM 11133 C C . GLN B 1 501 ? -40.938 -28.359 -21.062 1 95.25 501 GLN B C 1
ATOM 11135 O O . GLN B 1 501 ? -41.156 -27.453 -20.281 1 95.25 501 GLN B O 1
ATOM 11140 N N . VAL B 1 502 ? -39.688 -28.828 -21.312 1 96.81 502 VAL B N 1
ATOM 11141 C CA . VAL B 1 502 ? -38.5 -28.203 -20.766 1 96.81 502 VAL B CA 1
ATOM 11142 C C . VAL B 1 502 ? -37.719 -27.516 -21.891 1 96.81 502 VAL B C 1
ATOM 11144 O O . VAL B 1 502 ? -37.188 -28.188 -22.797 1 96.81 502 VAL B O 1
ATOM 11147 N N . THR B 1 503 ? -37.656 -26.234 -21.891 1 97.31 503 THR B N 1
ATOM 11148 C CA . THR B 1 503 ? -36.906 -25.469 -22.859 1 97.31 503 THR B CA 1
ATOM 11149 C C . THR B 1 503 ? -35.5 -25.188 -22.344 1 97.31 503 THR B C 1
ATOM 11151 O O . THR B 1 503 ? -35.312 -24.656 -21.25 1 97.31 503 THR B O 1
ATOM 11154 N N . LEU B 1 504 ? -34.5 -25.578 -23.156 1 97.38 504 LEU B N 1
ATOM 11155 C CA . LEU B 1 504 ? -33.094 -25.344 -22.844 1 97.38 504 LEU B CA 1
ATOM 11156 C C . LEU B 1 504 ? -32.5 -24.312 -23.797 1 97.38 504 LEU B C 1
ATOM 11158 O O . LEU B 1 504 ? -32.594 -24.469 -25.016 1 97.38 504 LEU B O 1
ATOM 11162 N N . THR B 1 505 ? -32 -23.297 -23.266 1 96.69 505 THR B N 1
ATOM 11163 C CA . THR B 1 505 ? -31.328 -22.266 -24.062 1 96.69 505 THR B CA 1
ATOM 11164 C C . THR B 1 505 ? -29.859 -22.125 -23.656 1 96.69 505 THR B C 1
ATOM 11166 O O . THR B 1 505 ? -29.531 -22.281 -22.469 1 96.69 505 THR B O 1
ATOM 11169 N N . GLN B 1 506 ? -28.938 -21.859 -24.641 1 95.75 506 GLN B N 1
ATOM 11170 C CA . GLN B 1 506 ? -27.531 -21.688 -24.312 1 95.75 506 GLN B CA 1
ATOM 11171 C C . GLN B 1 506 ? -27.031 -20.312 -24.719 1 95.75 506 GLN B C 1
ATOM 11173 O O . GLN B 1 506 ? -27.484 -19.75 -25.719 1 95.75 506 GLN B O 1
ATOM 11178 N N . GLU B 1 507 ? -26.203 -19.734 -24 1 93.44 507 GLU B N 1
ATOM 11179 C CA . GLU B 1 507 ? -25.391 -18.547 -24.297 1 93.44 507 GLU B CA 1
ATOM 11180 C C . GLU B 1 507 ? -23.984 -18.688 -23.719 1 93.44 507 GLU B C 1
ATOM 11182 O O . GLU B 1 507 ? -23.719 -19.594 -22.922 1 93.44 507 GLU B O 1
ATOM 11187 N N . HIS B 1 508 ? -23.094 -17.828 -24.141 1 92.56 508 HIS B N 1
ATOM 11188 C CA . HIS B 1 508 ? -21.734 -17.828 -23.609 1 92.56 508 HIS B CA 1
ATOM 11189 C C . HIS B 1 508 ? -21.719 -17.344 -22.172 1 92.56 508 HIS B C 1
ATOM 11191 O O . HIS B 1 508 ? -22.297 -16.312 -21.844 1 92.56 508 HIS B O 1
ATOM 11197 N N . PHE B 1 509 ? -21.141 -18.141 -21.312 1 94.62 509 PHE B N 1
ATOM 11198 C CA . PHE B 1 509 ? -20.922 -17.703 -19.953 1 94.62 509 PHE B CA 1
ATOM 11199 C C . PHE B 1 509 ? -19.641 -16.859 -19.859 1 94.62 509 PHE B C 1
ATOM 11201 O O . PHE B 1 509 ? -18.547 -17.391 -19.703 1 94.62 509 PHE B O 1
ATOM 11208 N N . LEU B 1 510 ? -19.703 -15.57 -19.875 1 92.88 510 LEU B N 1
ATOM 11209 C CA . LEU B 1 510 ? -18.625 -14.586 -19.719 1 92.88 510 LEU B CA 1
ATOM 11210 C C . LEU B 1 510 ? -19 -13.523 -18.703 1 92.88 510 LEU B C 1
ATOM 11212 O O . LEU B 1 510 ? -20.078 -12.922 -18.797 1 92.88 510 LEU B O 1
ATOM 11216 N N . LEU B 1 511 ? -18.141 -13.289 -17.797 1 94.12 511 LEU B N 1
ATOM 11217 C CA . LEU B 1 511 ? -18.469 -12.422 -16.656 1 94.12 511 LEU B CA 1
ATOM 11218 C C . LEU B 1 511 ? -18.453 -10.961 -17.078 1 94.12 511 LEU B C 1
ATOM 11220 O O . LEU B 1 511 ? -19.125 -10.125 -16.469 1 94.12 511 LEU B O 1
ATOM 11224 N N . THR B 1 512 ? -17.562 -10.586 -18.016 1 87.62 512 THR B N 1
ATOM 11225 C CA . THR B 1 512 ? -17.531 -9.227 -18.547 1 87.62 512 THR B CA 1
ATOM 11226 C C . THR B 1 512 ? -17.875 -9.211 -20.031 1 87.62 512 THR B C 1
ATOM 11228 O O . THR B 1 512 ? -17.438 -10.07 -20.781 1 87.62 512 THR B O 1
ATOM 11231 N N . SER B 1 513 ? -18.984 -8.531 -20.344 1 67.69 513 SER B N 1
ATOM 11232 C CA . SER B 1 513 ? -19.375 -8.531 -21.734 1 67.69 513 SER B CA 1
ATOM 11233 C C . SER B 1 513 ? -18.766 -7.348 -22.484 1 67.69 513 SER B C 1
ATOM 11235 O O . SER B 1 513 ? -18.797 -6.219 -21.984 1 67.69 513 SER B O 1
ATOM 11237 N N . ASP B 1 514 ? -17.703 -7.52 -23.297 1 58.62 514 ASP B N 1
ATOM 11238 C CA . ASP B 1 514 ? -17.266 -6.477 -24.219 1 58.62 514 ASP B CA 1
ATOM 11239 C C . ASP B 1 514 ? -18.328 -6.219 -25.297 1 58.62 514 ASP B C 1
ATOM 11241 O O . ASP B 1 514 ? -18.016 -5.645 -26.344 1 58.62 514 ASP B O 1
ATOM 11245 N N . ASN B 1 515 ? -19.531 -5.766 -24.969 1 56.62 515 ASN B N 1
ATOM 11246 C CA . ASN B 1 515 ? -20.641 -5.422 -25.859 1 56.62 515 ASN B CA 1
ATOM 11247 C C . ASN B 1 515 ? -20.672 -6.332 -27.078 1 56.62 515 ASN B C 1
ATOM 11249 O O . ASN B 1 515 ? -21.422 -6.066 -28.031 1 56.62 515 ASN B O 1
ATOM 11253 N N . ALA B 1 516 ? -19.734 -7.184 -27.203 1 51.62 516 ALA B N 1
ATOM 11254 C CA . ALA B 1 516 ? -19.75 -7.969 -28.422 1 51.62 516 ALA B CA 1
ATOM 11255 C C . ALA B 1 516 ? -20.797 -9.086 -28.344 1 51.62 516 ALA B C 1
ATOM 11257 O O . ALA B 1 516 ? -20.844 -9.82 -27.359 1 51.62 516 ALA B O 1
ATOM 11258 N N . THR B 1 517 ? -21.75 -9.062 -29.031 1 56.44 517 THR B N 1
ATOM 11259 C CA . THR B 1 517 ? -22.75 -10.109 -29.25 1 56.44 517 THR B CA 1
ATOM 11260 C C . THR B 1 517 ? -22.078 -11.406 -29.719 1 56.44 517 THR B C 1
ATOM 11262 O O . THR B 1 517 ? -21.484 -11.445 -30.797 1 56.44 517 THR B O 1
ATOM 11265 N N . HIS B 1 518 ? -21.734 -12.391 -28.797 1 62.62 518 HIS B N 1
ATOM 11266 C CA . HIS B 1 518 ? -21.172 -13.672 -29.219 1 62.62 518 HIS B CA 1
ATOM 11267 C C . HIS B 1 518 ? -22.25 -14.547 -29.844 1 62.62 518 HIS B C 1
ATOM 11269 O O . HIS B 1 518 ? -23.25 -14.875 -29.203 1 62.62 518 HIS B O 1
ATOM 11275 N N . THR B 1 519 ? -22.25 -14.648 -31.094 1 65.88 519 THR B N 1
ATOM 11276 C CA . THR B 1 519 ? -23.266 -15.406 -31.828 1 65.88 519 THR B CA 1
ATOM 11277 C C . THR B 1 519 ? -22.859 -16.859 -31.969 1 65.88 519 THR B C 1
ATOM 11279 O O . THR B 1 519 ? -23.594 -17.672 -32.531 1 65.88 519 THR B O 1
ATOM 11282 N N . THR B 1 520 ? -21.906 -17.25 -31.297 1 79.06 520 THR B N 1
ATOM 11283 C CA . THR B 1 520 ? -21.484 -18.625 -31.516 1 79.06 520 THR B CA 1
ATOM 11284 C C . THR B 1 520 ? -22.047 -19.547 -30.438 1 79.06 520 THR B C 1
ATOM 11286 O O . THR B 1 520 ? -22.312 -19.109 -29.328 1 79.06 520 THR B O 1
ATOM 11289 N N . THR B 1 521 ? -22.453 -20.766 -30.859 1 89.88 521 THR B N 1
ATOM 11290 C CA . THR B 1 521 ? -23 -21.781 -29.969 1 89.88 521 THR B CA 1
ATOM 11291 C C . THR B 1 521 ? -22.031 -22.938 -29.812 1 89.88 521 THR B C 1
ATOM 11293 O O . THR B 1 521 ? -21.094 -23.094 -30.594 1 89.88 521 THR B O 1
ATOM 11296 N N . PHE B 1 522 ? -22.188 -23.641 -28.719 1 92.31 522 PHE B N 1
ATOM 11297 C CA . PHE B 1 522 ? -21.484 -24.891 -28.484 1 92.31 522 PHE B CA 1
ATOM 11298 C C . PHE B 1 522 ? -22.391 -26.078 -28.766 1 92.31 522 PHE B C 1
ATOM 11300 O O . PHE B 1 522 ? -23.625 -25.969 -28.656 1 92.31 522 PHE B O 1
ATOM 11307 N N . THR B 1 523 ? -21.859 -27.125 -29.234 1 91.19 523 THR B N 1
ATOM 11308 C CA . THR B 1 523 ? -22.594 -28.391 -29.188 1 91.19 523 THR B CA 1
ATOM 11309 C C . THR B 1 523 ? -22.469 -29.047 -27.812 1 91.19 523 THR B C 1
ATOM 11311 O O . THR B 1 523 ? -21.391 -29.562 -27.469 1 91.19 523 THR B O 1
ATOM 11314 N N . ILE B 1 524 ? -23.562 -29.094 -27.109 1 92.56 524 ILE B N 1
ATOM 11315 C CA . ILE B 1 524 ? -23.5 -29.547 -25.734 1 92.56 524 ILE B CA 1
ATOM 11316 C C . ILE B 1 524 ? -24.188 -30.891 -25.594 1 92.56 524 ILE B C 1
ATOM 11318 O O . ILE B 1 524 ? -25.359 -31.047 -25.953 1 92.56 524 ILE B O 1
ATOM 11322 N N . PHE B 1 525 ? -23.5 -31.891 -25.094 1 88.62 525 PHE B N 1
ATOM 11323 C CA . PHE B 1 525 ? -24.109 -33.156 -24.672 1 88.62 525 PHE B CA 1
ATOM 11324 C C . PHE B 1 525 ? -24.641 -33.031 -23.25 1 88.62 525 PHE B C 1
ATOM 11326 O O . PHE B 1 525 ? -23.938 -33.344 -22.281 1 88.62 525 PHE B O 1
ATOM 11333 N N . LEU B 1 526 ? -25.891 -32.75 -23.172 1 92.94 526 LEU B N 1
ATOM 11334 C CA . LEU B 1 526 ? -26.516 -32.562 -21.875 1 92.94 526 LEU B CA 1
ATOM 11335 C C . LEU B 1 526 ? -26.875 -33.875 -21.219 1 92.94 526 LEU B C 1
ATOM 11337 O O . LEU B 1 526 ? -27.484 -34.75 -21.859 1 92.94 526 LEU B O 1
ATOM 11341 N N . THR B 1 527 ? -26.406 -34.062 -20.047 1 92.94 527 THR B N 1
ATOM 11342 C CA . THR B 1 527 ? -26.859 -35.188 -19.234 1 92.94 527 THR B CA 1
ATOM 11343 C C . THR B 1 527 ? -27.781 -34.719 -18.125 1 92.94 527 THR B C 1
ATOM 11345 O O . THR B 1 527 ? -27.688 -33.594 -17.656 1 92.94 527 THR B O 1
ATOM 11348 N N . TYR B 1 528 ? -28.75 -35.531 -17.766 1 94 528 TYR B N 1
ATOM 11349 C CA . TYR B 1 528 ? -29.656 -35.125 -16.703 1 94 528 TYR B CA 1
ATOM 11350 C C . TYR B 1 528 ? -30.234 -36.312 -15.969 1 94 528 TYR B C 1
ATOM 11352 O O . TYR B 1 528 ? -30.219 -37.438 -16.484 1 94 528 TYR B O 1
ATOM 11360 N N . VAL B 1 529 ? -30.641 -36.094 -14.742 1 95.31 529 VAL B N 1
ATOM 11361 C CA . VAL B 1 529 ? -31.359 -37.031 -13.891 1 95.31 529 VAL B CA 1
ATOM 11362 C C . VAL B 1 529 ? -32.531 -36.312 -13.211 1 95.31 529 VAL B C 1
ATOM 11364 O O . VAL B 1 529 ? -32.562 -35.094 -13.172 1 95.31 529 VAL B O 1
ATOM 11367 N N . ASN B 1 530 ? -33.469 -37.031 -12.789 1 94.88 530 ASN B N 1
ATOM 11368 C CA . ASN B 1 530 ? -34.625 -36.531 -12.039 1 94.88 530 ASN B CA 1
ATOM 11369 C C . ASN B 1 530 ? -35.125 -37.562 -11.008 1 94.88 530 ASN B C 1
ATOM 11371 O O . ASN B 1 530 ? -34.438 -38.531 -10.734 1 94.88 530 ASN B O 1
ATOM 11375 N N . ASP B 1 531 ? -36.25 -37.281 -10.359 1 93.88 531 ASP B N 1
ATOM 11376 C CA . ASP B 1 531 ? -36.688 -38.094 -9.219 1 93.88 531 ASP B CA 1
ATOM 11377 C C . ASP B 1 531 ? -37.375 -39.375 -9.68 1 93.88 531 ASP B C 1
ATOM 11379 O O . ASP B 1 531 ? -37.812 -40.188 -8.859 1 93.88 531 ASP B O 1
ATOM 11383 N N . SER B 1 532 ? -37.406 -39.625 -10.992 1 90.88 532 SER B N 1
ATOM 11384 C CA . SER B 1 532 ? -38.062 -40.812 -11.5 1 90.88 532 SER B CA 1
ATOM 11385 C C . SER B 1 532 ? -37.156 -42.031 -11.461 1 90.88 532 SER B C 1
ATOM 11387 O O . SER B 1 532 ? -37.625 -43.156 -11.672 1 90.88 532 SER B O 1
ATOM 11389 N N . CYS B 1 533 ? -35.938 -41.781 -11.242 1 87.62 533 CYS B N 1
ATOM 11390 C CA . CYS B 1 533 ? -34.969 -42.844 -11.219 1 87.62 533 CYS B CA 1
ATOM 11391 C C . CYS B 1 533 ? -33.938 -42.656 -10.102 1 87.62 533 CYS B C 1
ATOM 11393 O O . CYS B 1 533 ? -34 -41.625 -9.398 1 87.62 533 CYS B O 1
ATOM 11395 N N . SER B 1 534 ? -33.094 -43.719 -9.953 1 84.5 534 SER B N 1
ATOM 11396 C CA . SER B 1 534 ? -32.062 -43.656 -8.93 1 84.5 534 SER B CA 1
ATOM 11397 C C . SER B 1 534 ? -30.875 -42.812 -9.383 1 84.5 534 SER B C 1
ATOM 11399 O O . SER B 1 534 ? -30.953 -42.156 -10.43 1 84.5 534 SER B O 1
ATOM 11401 N N . LEU B 1 535 ? -29.828 -42.719 -8.539 1 84.94 535 LEU B N 1
ATOM 11402 C CA . LEU B 1 535 ? -28.609 -41.969 -8.875 1 84.94 535 LEU B CA 1
ATOM 11403 C C . LEU B 1 535 ? -27.609 -42.875 -9.602 1 84.94 535 LEU B C 1
ATOM 11405 O O . LEU B 1 535 ? -26.453 -42.469 -9.805 1 84.94 535 LEU B O 1
ATOM 11409 N N . ALA B 1 536 ? -28.062 -43.938 -10.031 1 88.44 536 ALA B N 1
ATOM 11410 C CA . ALA B 1 536 ? -27.172 -44.844 -10.75 1 88.44 536 ALA B CA 1
ATOM 11411 C C . ALA B 1 536 ? -26.875 -44.344 -12.148 1 88.44 536 ALA B C 1
ATOM 11413 O O . ALA B 1 536 ? -27.719 -43.688 -12.773 1 88.44 536 ALA B O 1
ATOM 11414 N N . PRO B 1 537 ? -25.688 -44.562 -12.648 1 87 537 PRO B N 1
ATOM 11415 C CA . PRO B 1 537 ? -25.281 -44.094 -13.969 1 87 537 PRO B CA 1
ATOM 11416 C C . PRO B 1 537 ? -26.25 -44.531 -15.078 1 87 537 PRO B C 1
ATOM 11418 O O . PRO B 1 537 ? -26.406 -43.812 -16.078 1 87 537 PRO B O 1
ATOM 11421 N N . GLU B 1 538 ? -26.938 -45.594 -14.852 1 87 538 GLU B N 1
ATOM 11422 C CA . GLU B 1 538 ? -27.875 -46.125 -15.852 1 87 538 GLU B CA 1
ATOM 11423 C C . GLU B 1 538 ? -29.109 -45.219 -15.969 1 87 538 GLU B C 1
ATOM 11425 O O . GLU B 1 538 ? -29.812 -45.281 -16.984 1 87 538 GLU B O 1
ATOM 11430 N N . CYS B 1 539 ? -29.281 -44.469 -14.969 1 90.5 539 CYS B N 1
ATOM 11431 C CA . CYS B 1 539 ? -30.453 -43.625 -14.961 1 90.5 539 CYS B CA 1
ATOM 11432 C C . CYS B 1 539 ? -30.156 -42.312 -15.68 1 90.5 539 CYS B C 1
ATOM 11434 O O . CYS B 1 539 ? -31.062 -41.5 -15.938 1 90.5 539 CYS B O 1
ATOM 11436 N N . ARG B 1 540 ? -28.938 -42.094 -15.992 1 90.88 540 ARG B N 1
ATOM 11437 C CA . ARG B 1 540 ? -28.531 -40.875 -16.688 1 90.88 540 ARG B CA 1
ATOM 11438 C C . ARG B 1 540 ? -29.125 -40.844 -18.094 1 90.88 540 ARG B C 1
ATOM 11440 O O . ARG B 1 540 ? -29.078 -41.844 -18.828 1 90.88 540 ARG B O 1
ATOM 11447 N N . GLN B 1 541 ? -29.719 -39.719 -18.438 1 90.06 541 GLN B N 1
ATOM 11448 C CA . GLN B 1 541 ? -30.234 -39.469 -19.781 1 90.06 541 GLN B CA 1
ATOM 11449 C C . GLN B 1 541 ? -29.391 -38.438 -20.516 1 90.06 541 GLN B C 1
ATOM 11451 O O . GLN B 1 541 ? -28.703 -37.625 -19.875 1 90.06 541 GLN B O 1
ATOM 11456 N N . VAL B 1 542 ? -29.344 -38.531 -21.875 1 90 542 VAL B N 1
ATOM 11457 C CA . VAL B 1 542 ? -28.516 -37.625 -22.672 1 90 542 VAL B CA 1
ATOM 11458 C C . VAL B 1 542 ? -29.375 -36.875 -23.688 1 90 542 VAL B C 1
ATOM 11460 O O . VAL B 1 542 ? -30.281 -37.469 -24.281 1 90 542 VAL B O 1
ATOM 11463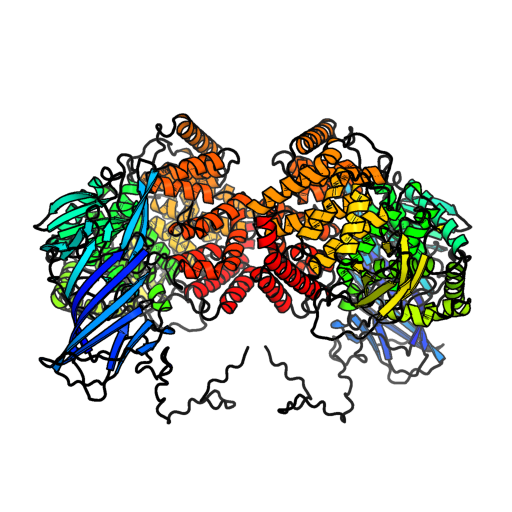 N N . PHE B 1 543 ? -29.234 -35.656 -23.812 1 91.25 543 PHE B N 1
ATOM 11464 C CA . PHE B 1 543 ? -29.859 -34.781 -24.812 1 91.25 543 PHE B CA 1
ATOM 11465 C C . PHE B 1 543 ? -28.828 -33.875 -25.469 1 91.25 543 PHE B C 1
ATOM 11467 O O . PHE B 1 543 ? -28.016 -33.25 -24.797 1 91.25 543 PHE B O 1
ATOM 11474 N N . THR B 1 544 ? -28.812 -33.781 -26.812 1 90.44 544 THR B N 1
ATOM 11475 C CA . THR B 1 544 ? -27.828 -32.969 -27.5 1 90.44 544 THR B CA 1
ATOM 11476 C C . THR B 1 544 ? -28.422 -31.578 -27.812 1 90.44 544 THR B C 1
ATOM 11478 O O . THR B 1 544 ? -29.453 -31.484 -28.484 1 90.44 544 THR B O 1
ATOM 11481 N N . LEU B 1 545 ? -27.844 -30.578 -27.234 1 93 545 LEU B N 1
ATOM 11482 C CA . LEU B 1 545 ? -28.188 -29.188 -27.516 1 93 545 LEU B CA 1
ATOM 11483 C C . LEU B 1 545 ? -27.219 -28.578 -28.516 1 93 545 LEU B C 1
ATOM 11485 O O . LEU B 1 545 ? -26.062 -28.312 -28.172 1 93 545 LEU B O 1
ATOM 11489 N N . LYS B 1 546 ? -27.625 -28.281 -29.734 1 89.19 546 LYS B N 1
ATOM 11490 C CA . LYS B 1 546 ? -26.75 -27.797 -30.797 1 89.19 546 LYS B CA 1
ATOM 11491 C C . LYS B 1 546 ? -27.062 -26.359 -31.156 1 89.19 546 LYS B C 1
ATOM 11493 O O . LYS B 1 546 ? -26.188 -25.609 -31.594 1 89.19 546 LYS B O 1
ATOM 11498 N N . THR B 1 547 ? -28.328 -26.062 -31 1 92.19 547 THR B N 1
ATOM 11499 C CA . THR B 1 547 ? -28.781 -24.719 -31.391 1 92.19 547 THR B CA 1
ATOM 11500 C C . THR B 1 547 ? -28.953 -23.844 -30.156 1 92.19 547 THR B C 1
ATOM 11502 O O . THR B 1 547 ? -28.719 -24.281 -29.031 1 92.19 547 THR B O 1
ATOM 11505 N N . LYS B 1 548 ? -29.328 -22.656 -30.438 1 94.5 548 LYS B N 1
ATOM 11506 C CA . LYS B 1 548 ? -29.5 -21.688 -29.359 1 94.5 548 LYS B CA 1
ATOM 11507 C C . LYS B 1 548 ? -30.562 -22.141 -28.359 1 94.5 548 LYS B C 1
ATOM 11509 O O . LYS B 1 548 ? -30.469 -21.859 -27.172 1 94.5 548 LYS B O 1
ATOM 11514 N N . SER B 1 549 ? -31.516 -22.766 -28.844 1 95.75 549 SER B N 1
ATOM 11515 C CA . SER B 1 549 ? -32.625 -23.234 -28 1 95.75 549 SER B CA 1
ATOM 11516 C C . SER B 1 549 ? -33.188 -24.562 -28.516 1 95.75 549 SER B C 1
ATOM 11518 O O . SER B 1 549 ? -33.281 -24.766 -29.719 1 95.75 549 SER B O 1
ATOM 11520 N N . GLU B 1 550 ? -33.438 -25.5 -27.609 1 96.19 550 GLU B N 1
ATOM 11521 C CA . GLU B 1 550 ? -34.094 -26.781 -27.891 1 96.19 550 GLU B CA 1
ATOM 11522 C C . GLU B 1 550 ? -35.062 -27.156 -26.766 1 96.19 550 GLU B C 1
ATOM 11524 O O . GLU B 1 550 ? -35 -26.625 -25.656 1 96.19 550 GLU B O 1
ATOM 11529 N N . THR B 1 551 ? -36 -28.016 -27.062 1 95.69 551 THR B N 1
ATOM 11530 C CA . THR B 1 551 ? -37 -28.422 -26.078 1 95.69 551 THR B CA 1
ATOM 11531 C C . THR B 1 551 ? -37 -29.922 -25.891 1 95.69 551 THR B C 1
ATOM 11533 O O . THR B 1 551 ? -36.875 -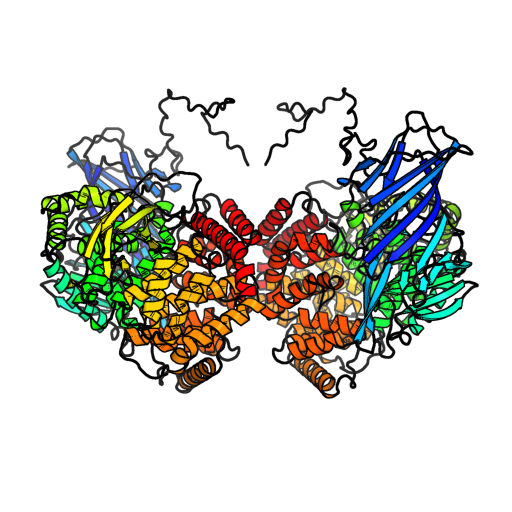30.688 -26.859 1 95.69 551 THR B O 1
ATOM 11536 N N . LEU B 1 552 ? -37.031 -30.328 -24.672 1 93.12 552 LEU B N 1
ATOM 11537 C CA . LEU B 1 552 ? -37.219 -31.734 -24.344 1 93.12 552 LEU B CA 1
ATOM 11538 C C . LEU B 1 552 ? -38.469 -31.969 -23.547 1 93.12 552 LEU B C 1
ATOM 11540 O O . LEU B 1 552 ? -39 -31.047 -22.906 1 93.12 552 LEU B O 1
ATOM 11544 N N . ARG B 1 553 ? -39.062 -33.156 -23.594 1 92 553 ARG B N 1
ATOM 11545 C CA . ARG B 1 553 ? -40.281 -33.469 -22.875 1 92 553 ARG B CA 1
ATOM 11546 C C . ARG B 1 553 ? -39.969 -34.281 -21.609 1 92 553 ARG B C 1
ATOM 11548 O O . ARG B 1 553 ? -39.125 -35.188 -21.625 1 92 553 ARG B O 1
ATOM 11555 N N . LEU B 1 554 ? -40.562 -33.906 -20.547 1 92.88 554 LEU B N 1
ATOM 11556 C CA . LEU B 1 554 ? -40.469 -34.531 -19.234 1 92.88 554 LEU B CA 1
ATOM 11557 C C . LEU B 1 554 ? -41.844 -34.625 -18.594 1 92.88 554 LEU B C 1
ATOM 11559 O O . LEU B 1 554 ? -42.594 -33.656 -18.578 1 92.88 554 LEU B O 1
ATOM 11563 N N . PRO B 1 555 ? -42.125 -35.812 -18.094 1 93.62 555 PRO B N 1
ATOM 11564 C CA . PRO B 1 555 ? -43.438 -35.938 -17.453 1 93.62 555 PRO B CA 1
ATOM 11565 C C . PRO B 1 555 ? -43.688 -34.875 -16.375 1 93.62 555 PRO B C 1
ATOM 11567 O O . PRO B 1 555 ? -42.781 -34.531 -15.633 1 93.62 555 PRO B O 1
ATOM 11570 N N . GLU B 1 556 ? -44.906 -34.5 -16.219 1 92.06 556 GLU B N 1
ATOM 11571 C CA . GLU B 1 556 ? -45.281 -33.469 -15.266 1 92.06 556 GLU B CA 1
ATOM 11572 C C . GLU B 1 556 ? -45.125 -33.938 -13.828 1 92.06 556 GLU B C 1
ATOM 11574 O O . GLU B 1 556 ? -45 -33.125 -12.906 1 92.06 556 GLU B O 1
ATOM 11579 N N . SER B 1 557 ? -45.062 -35.188 -13.656 1 93 557 SER B N 1
ATOM 11580 C CA . SER B 1 557 ? -44.938 -35.75 -12.32 1 93 557 SER B CA 1
ATOM 11581 C C . SER B 1 557 ? -43.531 -35.594 -11.766 1 93 557 SER B C 1
ATOM 11583 O O . SER B 1 557 ? -43.312 -35.781 -10.562 1 93 557 SER B O 1
ATOM 11585 N N . VAL B 1 558 ? -42.656 -35.25 -12.57 1 94.62 558 VAL B N 1
ATOM 11586 C CA . VAL B 1 558 ? -41.25 -35.062 -12.148 1 94.62 558 VAL B CA 1
ATOM 11587 C C . VAL B 1 558 ? -41.156 -33.875 -11.219 1 94.62 558 VAL B C 1
ATOM 11589 O O . VAL B 1 558 ? -41.594 -32.781 -11.555 1 94.62 558 VAL B O 1
ATOM 11592 N N . LYS B 1 559 ? -40.531 -34.031 -10.102 1 94.12 559 LYS B N 1
ATOM 11593 C CA . LYS B 1 559 ? -40.469 -33.031 -9.07 1 94.12 559 LYS B CA 1
ATOM 11594 C C . LYS B 1 559 ? -39.25 -32.125 -9.25 1 94.12 559 LYS B C 1
ATOM 11596 O O . LYS B 1 559 ? -39.312 -30.922 -8.93 1 94.12 559 LYS B O 1
ATOM 11601 N N . TRP B 1 560 ? -38.188 -32.688 -9.578 1 95.69 560 TRP B N 1
ATOM 11602 C CA . TRP B 1 560 ? -36.969 -31.906 -9.789 1 95.69 560 TRP B CA 1
ATOM 11603 C C . TRP B 1 560 ? -36.156 -32.469 -10.953 1 95.69 560 TRP B C 1
ATOM 11605 O O . TRP B 1 560 ? -36.281 -33.656 -11.281 1 95.69 560 TRP B O 1
ATOM 11615 N N . LEU B 1 561 ? -35.406 -31.641 -11.656 1 95.69 561 LEU B N 1
ATOM 11616 C CA . LEU B 1 561 ? -34.531 -31.953 -12.789 1 95.69 561 LEU B CA 1
ATOM 11617 C C . LEU B 1 561 ? -33.125 -31.453 -12.547 1 95.69 561 LEU B C 1
ATOM 11619 O O . LEU B 1 561 ? -32.906 -30.281 -12.258 1 95.69 561 LEU B O 1
ATOM 11623 N N . LYS B 1 562 ? -32.188 -32.375 -12.492 1 97.12 562 LYS B N 1
ATOM 11624 C CA . LYS B 1 562 ? -30.781 -32.031 -12.367 1 97.12 562 LYS B CA 1
ATOM 11625 C C . LYS B 1 562 ? -30.016 -32.312 -13.664 1 97.12 562 LYS B C 1
ATOM 11627 O O . LYS B 1 562 ? -29.875 -33.469 -14.062 1 97.12 562 LYS B O 1
ATOM 11632 N N . LEU B 1 563 ? -29.562 -31.234 -14.344 1 96.69 563 LEU B N 1
ATOM 11633 C CA . LEU B 1 563 ? -28.734 -31.359 -15.539 1 96.69 563 LEU B CA 1
ATOM 11634 C C . LEU B 1 563 ? -27.266 -31.531 -15.172 1 96.69 563 LEU B C 1
ATOM 11636 O O . LEU B 1 563 ? -26.859 -31.234 -14.039 1 96.69 563 LEU B O 1
ATOM 11640 N N . ASN B 1 564 ? -26.422 -32 -16.203 1 96.88 564 ASN B N 1
ATOM 11641 C CA . ASN B 1 564 ? -24.984 -32.188 -16.078 1 96.88 564 ASN B CA 1
ATOM 11642 C C . ASN B 1 564 ? -24.641 -33.188 -14.961 1 96.88 564 ASN B C 1
ATOM 11644 O O . ASN B 1 564 ? -23.906 -32.844 -14.023 1 96.88 564 ASN B O 1
ATOM 11648 N N . TYR B 1 565 ? -25.188 -34.375 -15.109 1 95.44 565 TYR B N 1
ATOM 11649 C CA . TYR B 1 565 ? -25.031 -35.469 -14.148 1 95.44 565 TYR B CA 1
ATOM 11650 C C . TYR B 1 565 ? -23.562 -35.656 -13.789 1 95.44 565 TYR B C 1
ATOM 11652 O O . TYR B 1 565 ? -22.719 -35.812 -14.68 1 95.44 565 TYR B O 1
ATOM 11660 N N . ARG B 1 566 ? -23.219 -35.5 -12.445 1 95.19 566 ARG B N 1
ATOM 11661 C CA . ARG B 1 566 ? -21.891 -35.656 -11.844 1 95.19 566 ARG B CA 1
ATOM 11662 C C . ARG B 1 566 ? -20.906 -34.625 -12.398 1 95.19 566 ARG B C 1
ATOM 11664 O O . ARG B 1 566 ? -19.703 -34.781 -12.266 1 95.19 566 ARG B O 1
ATOM 11671 N N . ASN B 1 567 ? -21.438 -33.656 -13.086 1 96.38 567 ASN B N 1
ATOM 11672 C CA . ASN B 1 567 ? -20.688 -32.531 -13.633 1 96.38 567 ASN B CA 1
ATOM 11673 C C . ASN B 1 567 ? -19.609 -33 -14.602 1 96.38 567 ASN B C 1
ATOM 11675 O O . ASN B 1 567 ? -18.453 -32.531 -14.531 1 96.38 567 ASN B O 1
ATOM 11679 N N . THR B 1 568 ? -19.953 -33.875 -15.461 1 94.5 568 THR B N 1
ATOM 11680 C CA . THR B 1 568 ? -19 -34.375 -16.438 1 94.5 568 THR B CA 1
ATOM 11681 C C . THR B 1 568 ? -18.891 -33.406 -17.625 1 94.5 568 THR B C 1
ATOM 11683 O O . THR B 1 568 ? -17.922 -33.469 -18.391 1 94.5 568 THR B O 1
ATOM 11686 N N . GLY B 1 569 ? -19.844 -32.625 -17.781 1 95.62 569 GLY B N 1
ATOM 11687 C CA . GLY B 1 569 ? -19.781 -31.609 -18.812 1 95.62 569 GLY B CA 1
ATOM 11688 C C . GLY B 1 569 ? -19.125 -30.328 -18.344 1 95.62 569 GLY B C 1
ATOM 11689 O O . GLY B 1 569 ? -19.016 -30.094 -17.141 1 95.62 569 GLY B O 1
ATOM 11690 N N . PHE B 1 570 ? -18.656 -29.5 -19.234 1 96.94 570 PHE B N 1
ATOM 11691 C CA . PHE B 1 570 ? -17.969 -28.25 -18.938 1 96.94 570 PHE B CA 1
ATOM 11692 C C . PHE B 1 570 ? -18.875 -27.047 -19.234 1 96.94 570 PHE B C 1
ATOM 11694 O O . PHE B 1 570 ? -18.594 -26.25 -20.109 1 96.94 570 PHE B O 1
ATOM 11701 N N . TYR B 1 571 ? -20.016 -26.938 -18.531 1 96.94 571 TYR B N 1
ATOM 11702 C CA . TYR B 1 571 ? -20.969 -25.859 -18.688 1 96.94 571 TYR B CA 1
ATOM 11703 C C . TYR B 1 571 ? -21.688 -25.578 -17.375 1 96.94 571 TYR B C 1
ATOM 11705 O O . TYR B 1 571 ? -21.656 -26.406 -16.453 1 96.94 571 TYR B O 1
ATOM 11713 N N . ILE B 1 572 ? -22.297 -24.469 -17.234 1 97.56 572 ILE B N 1
ATOM 11714 C CA . ILE B 1 572 ? -23.062 -24.047 -16.062 1 97.56 572 ILE B CA 1
ATOM 11715 C C . ILE B 1 572 ? -24.562 -24.094 -16.375 1 97.56 572 ILE B C 1
ATOM 11717 O O . ILE B 1 572 ? -24.969 -23.828 -17.516 1 97.56 572 ILE B O 1
ATOM 11721 N N . VAL B 1 573 ? -25.312 -24.406 -15.359 1 98.12 573 VAL B N 1
ATOM 11722 C CA . VAL B 1 573 ? -26.766 -24.516 -15.562 1 98.12 573 VAL B CA 1
ATOM 11723 C C . VAL B 1 573 ? -27.484 -23.516 -14.664 1 98.12 573 VAL B C 1
ATOM 11725 O O . VAL B 1 573 ? -27.188 -23.406 -13.469 1 98.12 573 VAL B O 1
ATOM 11728 N N . HIS B 1 574 ? -28.359 -22.766 -15.211 1 98.19 574 HIS B N 1
ATOM 11729 C CA . HIS B 1 574 ? -29.312 -21.922 -14.484 1 98.19 574 HIS B CA 1
ATOM 11730 C C . HIS B 1 574 ? -30.719 -22.5 -14.547 1 98.19 574 HIS B C 1
ATOM 11732 O O . HIS B 1 574 ? -31.328 -22.562 -15.617 1 98.19 574 HIS B O 1
ATOM 11738 N N . TYR B 1 575 ? -31.312 -22.906 -13.43 1 97.5 575 TYR B N 1
ATOM 11739 C CA . TYR B 1 575 ? -32.531 -23.672 -13.383 1 97.5 575 TYR B CA 1
ATOM 11740 C C . TYR B 1 575 ? -33.75 -22.766 -13.258 1 97.5 575 TYR B C 1
ATOM 11742 O O . TYR B 1 575 ? -34.875 -23.234 -13.078 1 97.5 575 TYR B O 1
ATOM 11750 N N . GLY B 1 576 ? -33.562 -21.469 -13.297 1 95.25 576 GLY B N 1
ATOM 11751 C CA . GLY B 1 576 ? -34.656 -20.547 -13.023 1 95.25 576 GLY B CA 1
ATOM 11752 C C . GLY B 1 576 ? -35.125 -20.594 -11.578 1 95.25 576 GLY B C 1
ATOM 11753 O O . GLY B 1 576 ? -34.688 -21.453 -10.805 1 95.25 576 GLY B O 1
ATOM 11754 N N . ASP B 1 577 ? -36 -19.781 -11.188 1 94.19 577 ASP B N 1
ATOM 11755 C CA . ASP B 1 577 ? -36.438 -19.656 -9.797 1 94.19 577 ASP B CA 1
ATOM 11756 C C . ASP B 1 577 ? -37.125 -20.938 -9.312 1 94.19 577 ASP B C 1
ATOM 11758 O O . ASP B 1 577 ? -36.781 -21.453 -8.242 1 94.19 577 ASP B O 1
ATOM 11762 N N . GLU B 1 578 ? -38 -21.422 -10.109 1 94.56 578 GLU B N 1
ATOM 11763 C CA . GLU B 1 578 ? -38.75 -22.609 -9.719 1 94.56 578 GLU B CA 1
ATOM 11764 C C . GLU B 1 578 ? -37.844 -23.844 -9.695 1 94.56 578 GLU B C 1
ATOM 11766 O O . GLU B 1 578 ? -38 -24.703 -8.828 1 94.56 578 GLU B O 1
ATOM 11771 N N . GLY B 1 579 ? -37 -23.953 -10.688 1 95.88 579 GLY B N 1
ATOM 11772 C CA . GLY B 1 579 ? -36.094 -25.078 -10.727 1 95.88 579 GLY B CA 1
ATOM 11773 C C . GLY B 1 579 ? -35.156 -25.109 -9.539 1 95.88 579 GLY B C 1
ATOM 11774 O O . GLY B 1 579 ? -34.938 -26.172 -8.945 1 95.88 579 GLY B O 1
ATOM 11775 N N . TRP B 1 580 ? -34.594 -23.984 -9.133 1 97.12 580 TRP B N 1
ATOM 11776 C CA . TRP B 1 580 ? -33.719 -23.891 -7.969 1 97.12 580 TRP B CA 1
ATOM 11777 C C . TRP B 1 580 ? -34.469 -24.234 -6.688 1 97.12 580 TRP B C 1
ATOM 11779 O O . TRP B 1 580 ? -33.938 -24.906 -5.805 1 97.12 580 TRP B O 1
ATOM 11789 N N . ALA B 1 581 ? -35.688 -23.703 -6.594 1 96 581 ALA B N 1
ATOM 11790 C CA . ALA B 1 581 ? -36.5 -24 -5.418 1 96 581 ALA B CA 1
ATOM 11791 C C . ALA B 1 581 ? -36.75 -25.5 -5.285 1 96 581 ALA B C 1
ATOM 11793 O O . ALA B 1 581 ? -36.688 -26.047 -4.18 1 96 581 ALA B O 1
ATOM 11794 N N . ALA B 1 582 ? -37.062 -26.141 -6.422 1 95.94 582 ALA B N 1
ATOM 11795 C CA . ALA B 1 582 ? -37.312 -27.578 -6.418 1 95.94 582 ALA B CA 1
ATOM 11796 C C . ALA B 1 582 ? -36.094 -28.359 -5.949 1 95.94 582 ALA B C 1
ATOM 11798 O O . ALA B 1 582 ? -36.188 -29.297 -5.168 1 95.94 582 ALA B O 1
ATOM 11799 N N . LEU B 1 583 ? -34.969 -27.984 -6.441 1 96.94 583 LEU B N 1
ATOM 11800 C CA . LEU B 1 583 ? -33.719 -28.656 -6.07 1 96.94 583 LEU B CA 1
ATOM 11801 C C . LEU B 1 583 ? -33.375 -28.406 -4.605 1 96.94 583 LEU B C 1
ATOM 11803 O O . LEU B 1 583 ? -32.906 -29.312 -3.904 1 96.94 583 LEU B O 1
ATOM 11807 N N . ARG B 1 584 ? -33.531 -27.203 -4.125 1 96.5 584 ARG B N 1
ATOM 11808 C CA . ARG B 1 584 ? -33.312 -26.859 -2.725 1 96.5 584 ARG B CA 1
ATOM 11809 C C . ARG B 1 584 ? -34.188 -27.703 -1.811 1 96.5 584 ARG B C 1
ATOM 11811 O O . ARG B 1 584 ? -33.719 -28.234 -0.805 1 96.5 584 ARG B O 1
ATOM 11818 N N . ASP B 1 585 ? -35.469 -27.797 -2.188 1 96.19 585 ASP B N 1
ATOM 11819 C CA . ASP B 1 585 ? -36.406 -28.578 -1.401 1 96.19 585 ASP B CA 1
ATOM 11820 C C . ASP B 1 585 ? -36.031 -30.047 -1.364 1 96.19 585 ASP B C 1
ATOM 11822 O O . ASP B 1 585 ? -36.125 -30.703 -0.323 1 96.19 585 ASP B O 1
ATOM 11826 N N . ALA B 1 586 ? -35.625 -30.5 -2.49 1 95.75 586 ALA B N 1
ATOM 11827 C CA . ALA B 1 586 ? -35.188 -31.891 -2.562 1 95.75 586 ALA B CA 1
ATOM 11828 C C . ALA B 1 586 ? -34 -32.156 -1.611 1 95.75 586 ALA B C 1
ATOM 11830 O O . ALA B 1 586 ? -34 -33.156 -0.885 1 95.75 586 ALA B O 1
ATOM 11831 N N . LEU B 1 587 ? -33.062 -31.266 -1.566 1 96.56 587 LEU B N 1
ATOM 11832 C CA . LEU B 1 587 ? -31.875 -31.406 -0.735 1 96.56 587 LEU B CA 1
ATOM 11833 C C . LEU B 1 587 ? -32.219 -31.234 0.741 1 96.56 587 LEU B C 1
ATOM 11835 O O . LEU B 1 587 ? -31.609 -31.875 1.602 1 96.56 587 LEU B O 1
ATOM 11839 N N . SER B 1 588 ? -33.125 -30.359 0.989 1 94.75 588 SER B N 1
ATOM 11840 C CA . SER B 1 588 ? -33.562 -30.141 2.369 1 94.75 588 SER B CA 1
ATOM 11841 C C . SER B 1 588 ? -34.25 -31.375 2.939 1 94.75 588 SER B C 1
ATOM 11843 O O . SER B 1 588 ? -34.125 -31.656 4.137 1 94.75 588 SER B O 1
ATOM 11845 N N . SER B 1 589 ? -34.875 -32 2.051 1 93.81 589 SER B N 1
ATOM 11846 C CA . SER B 1 589 ? -35.594 -33.188 2.469 1 93.81 589 SER B CA 1
ATOM 11847 C C . SER B 1 589 ? -34.656 -34.375 2.625 1 93.81 589 SER B C 1
ATOM 11849 O O . SER B 1 589 ? -34.812 -35.188 3.545 1 93.81 589 SER B O 1
ATOM 11851 N N . ASN B 1 590 ? -33.812 -34.531 1.679 1 94.75 590 ASN B N 1
ATOM 11852 C CA . ASN B 1 590 ? -32.844 -35.594 1.667 1 94.75 590 ASN B CA 1
ATOM 11853 C C . ASN B 1 590 ? -31.578 -35.219 0.895 1 94.75 590 ASN B C 1
ATOM 11855 O O . ASN B 1 590 ? -31.578 -35.188 -0.337 1 94.75 590 ASN B O 1
ATOM 11859 N N . VAL B 1 591 ? -30.5 -35.062 1.581 1 93.81 591 VAL B N 1
ATOM 11860 C CA . VAL B 1 591 ? -29.25 -34.594 0.97 1 93.81 591 VAL B CA 1
ATOM 11861 C C . VAL B 1 591 ? -28.75 -35.625 -0.032 1 93.81 591 VAL B C 1
ATOM 11863 O O . VAL B 1 591 ? -28.156 -35.281 -1.052 1 93.81 591 VAL B O 1
ATOM 11866 N N . SER B 1 592 ? -29.078 -36.875 0.172 1 92.44 592 SER B N 1
ATOM 11867 C CA . SER B 1 592 ? -28.516 -37.938 -0.616 1 92.44 592 SER B CA 1
ATOM 11868 C C . SER B 1 592 ? -29.312 -38.188 -1.892 1 92.44 592 SER B C 1
ATOM 11870 O O . SER B 1 592 ? -29.047 -39.125 -2.639 1 92.44 592 SER B O 1
ATOM 11872 N N . VAL B 1 593 ? -30.25 -37.312 -2.143 1 94.31 593 VAL B N 1
ATOM 11873 C CA . VAL B 1 593 ? -31.062 -37.438 -3.342 1 94.31 593 VAL B CA 1
ATOM 11874 C C . VAL B 1 593 ? -30.219 -37.156 -4.582 1 94.31 593 VAL B C 1
ATOM 11876 O O . VAL B 1 593 ? -30.547 -37.625 -5.68 1 94.31 593 VAL B O 1
ATOM 11879 N N . LEU B 1 594 ? -29.141 -36.438 -4.445 1 96.06 594 LEU B N 1
ATOM 11880 C CA . LEU B 1 594 ? -28.172 -36.156 -5.504 1 96.06 594 LEU B CA 1
ATOM 11881 C C . LEU B 1 594 ? -26.781 -36.656 -5.121 1 96.06 594 LEU B C 1
ATOM 11883 O O . LEU B 1 594 ? -26.469 -36.812 -3.938 1 96.06 594 LEU B O 1
ATOM 11887 N N . THR B 1 595 ? -25.984 -37 -6.117 1 95.88 595 THR B N 1
ATOM 11888 C CA . THR B 1 595 ? -24.609 -37.406 -5.832 1 95.88 595 THR B CA 1
ATOM 11889 C C . THR B 1 595 ? -23.812 -36.281 -5.195 1 95.88 595 THR B C 1
ATOM 11891 O O . THR B 1 595 ? -24.219 -35.094 -5.277 1 95.88 595 THR B O 1
ATOM 11894 N N . HIS B 1 596 ? -22.734 -36.531 -4.457 1 96.12 596 HIS B N 1
ATOM 11895 C CA . HIS B 1 596 ? -21.922 -35.5 -3.844 1 96.12 596 HIS B CA 1
ATOM 11896 C C . HIS B 1 596 ? -21.312 -34.562 -4.902 1 96.12 596 HIS B C 1
ATOM 11898 O O . HIS B 1 596 ? -21.109 -33.375 -4.656 1 96.12 596 HIS B O 1
ATOM 11904 N N . GLU B 1 597 ? -21.016 -35.094 -6.145 1 96.81 597 GLU B N 1
ATOM 11905 C CA . GLU B 1 597 ? -20.531 -34.281 -7.25 1 96.81 597 GLU B CA 1
ATOM 11906 C C . GLU B 1 597 ? -21.594 -33.281 -7.688 1 96.81 597 GLU B C 1
ATOM 11908 O O . GLU B 1 597 ? -21.281 -32.094 -7.938 1 96.81 597 GLU B O 1
ATOM 11913 N N . ASP B 1 598 ? -22.797 -33.781 -7.727 1 97.38 598 ASP B N 1
ATOM 11914 C CA . ASP B 1 598 ? -23.891 -32.906 -8.164 1 97.38 598 ASP B CA 1
ATOM 11915 C C . ASP B 1 598 ? -24.172 -31.812 -7.145 1 97.38 598 ASP B C 1
ATOM 11917 O O . ASP B 1 598 ? -24.469 -30.672 -7.52 1 97.38 598 ASP B O 1
ATOM 11921 N N . ARG B 1 599 ? -24.156 -32.188 -5.875 1 98 599 ARG B N 1
ATOM 11922 C CA . ARG B 1 599 ? -24.359 -31.172 -4.832 1 98 599 ARG B CA 1
ATOM 11923 C C . ARG B 1 599 ? -23.25 -30.125 -4.863 1 98 599 ARG B C 1
ATOM 11925 O O . ARG B 1 599 ? -23.516 -28.922 -4.754 1 98 599 ARG B O 1
ATOM 11932 N N . ALA B 1 600 ? -21.953 -30.5 -5.055 1 98.31 600 ALA B N 1
ATOM 11933 C CA . ALA B 1 600 ? -20.844 -29.578 -5.215 1 98.31 600 ALA B CA 1
ATOM 11934 C C . ALA B 1 600 ? -21.047 -28.688 -6.445 1 98.31 600 ALA B C 1
ATOM 11936 O O . ALA B 1 600 ? -20.75 -27.5 -6.41 1 98.31 600 ALA B O 1
ATOM 11937 N N . SER B 1 601 ? -21.531 -29.281 -7.473 1 98 601 SER B N 1
ATOM 11938 C CA . SER B 1 601 ? -21.766 -28.578 -8.727 1 98 601 SER B CA 1
ATOM 11939 C C . SER B 1 601 ? -22.844 -27.5 -8.555 1 98 601 SER B C 1
ATOM 11941 O O . SER B 1 601 ? -22.734 -26.406 -9.102 1 98 601 SER B O 1
ATOM 11943 N N . LEU B 1 602 ? -23.891 -27.859 -7.836 1 98.25 602 LEU B N 1
ATOM 11944 C CA . LEU B 1 602 ? -24.953 -26.875 -7.574 1 98.25 602 LEU B CA 1
ATOM 11945 C C . LEU B 1 602 ? -24.406 -25.672 -6.816 1 98.25 602 LEU B C 1
ATOM 11947 O O . LEU B 1 602 ? -24.734 -24.531 -7.133 1 98.25 602 LEU B O 1
ATOM 11951 N N . ILE B 1 603 ? -23.562 -25.938 -5.844 1 98.38 603 ILE B N 1
ATOM 11952 C CA . ILE B 1 603 ? -22.953 -24.875 -5.055 1 98.38 603 ILE B CA 1
ATOM 11953 C C . ILE B 1 603 ? -22.062 -24.016 -5.953 1 98.38 603 ILE B C 1
ATOM 11955 O O . ILE B 1 603 ? -22.172 -22.781 -5.934 1 98.38 603 ILE B O 1
ATOM 11959 N N . HIS B 1 604 ? -21.219 -24.625 -6.758 1 98.44 604 HIS B N 1
ATOM 11960 C CA . HIS B 1 604 ? -20.344 -23.906 -7.672 1 98.44 604 HIS B CA 1
ATOM 11961 C C . HIS B 1 604 ? -21.156 -23.047 -8.648 1 98.44 604 HIS B C 1
ATOM 11963 O O . HIS B 1 604 ? -20.844 -21.875 -8.867 1 98.44 604 HIS B O 1
ATOM 11969 N N . ASN B 1 605 ? -22.188 -23.656 -9.203 1 98.12 605 ASN B N 1
ATOM 11970 C CA . ASN B 1 605 ? -22.969 -22.984 -10.234 1 98.12 605 ASN B CA 1
ATOM 11971 C C . ASN B 1 605 ? -23.719 -21.766 -9.672 1 98.12 605 ASN B C 1
ATOM 11973 O O . ASN B 1 605 ? -23.781 -20.719 -10.32 1 98.12 605 ASN B O 1
ATOM 11977 N N . ILE B 1 606 ? -24.266 -21.922 -8.516 1 98.06 606 ILE B N 1
ATOM 11978 C CA . ILE B 1 606 ? -25.078 -20.828 -7.996 1 98.06 606 ILE B CA 1
ATOM 11979 C C . ILE B 1 606 ? -24.172 -19.641 -7.641 1 98.06 606 ILE B C 1
ATOM 11981 O O . ILE B 1 606 ? -24.578 -18.484 -7.793 1 98.06 606 ILE B O 1
ATOM 11985 N N . PHE B 1 607 ? -22.984 -19.859 -7.082 1 98.06 607 PHE B N 1
ATOM 11986 C CA . PHE B 1 607 ? -22.031 -18.797 -6.832 1 98.06 607 PHE B CA 1
ATOM 11987 C C . PHE B 1 607 ? -21.594 -18.141 -8.141 1 98.06 607 PHE B C 1
ATOM 11989 O O . PHE B 1 607 ? -21.484 -16.906 -8.219 1 98.06 607 PHE B O 1
ATOM 11996 N N . ALA B 1 608 ? -21.328 -18.953 -9.188 1 97.69 608 ALA B N 1
ATOM 11997 C CA . ALA B 1 608 ? -20.938 -18.422 -10.492 1 97.69 608 ALA B CA 1
ATOM 11998 C C . ALA B 1 608 ? -22.047 -17.547 -11.078 1 97.69 608 ALA B C 1
ATOM 12000 O O . ALA B 1 608 ? -21.766 -16.484 -11.625 1 97.69 608 ALA B O 1
ATOM 12001 N N . LEU B 1 609 ? -23.25 -18 -10.945 1 97.75 609 LEU B N 1
ATOM 12002 C CA . LEU B 1 609 ? -24.406 -17.266 -11.461 1 97.75 609 LEU B CA 1
ATOM 12003 C C . LEU B 1 609 ? -24.578 -15.953 -10.695 1 97.75 609 LEU B C 1
ATOM 12005 O O . LEU B 1 609 ? -24.984 -14.938 -11.281 1 97.75 609 LEU B O 1
ATOM 12009 N N . SER B 1 610 ? -24.328 -15.992 -9.43 1 97 610 SER B N 1
ATOM 12010 C CA . SER B 1 610 ? -24.359 -14.766 -8.641 1 97 610 SER B CA 1
ATOM 12011 C C . SER B 1 610 ? -23.297 -13.781 -9.086 1 97 610 SER B C 1
ATOM 12013 O O . SER B 1 610 ? -23.547 -12.578 -9.203 1 97 610 SER B O 1
ATOM 12015 N N . ARG B 1 611 ? -22.109 -14.25 -9.32 1 95.81 611 ARG B N 1
ATOM 12016 C CA . ARG B 1 611 ? -21.031 -13.406 -9.805 1 95.81 611 ARG B CA 1
ATOM 12017 C C . ARG B 1 611 ? -21.375 -12.773 -11.148 1 95.81 611 ARG B C 1
ATOM 12019 O O . ARG B 1 611 ? -21.016 -11.625 -11.406 1 95.81 611 ARG B O 1
ATOM 12026 N N . LEU B 1 612 ? -22.094 -13.508 -11.961 1 95.12 612 LEU B N 1
ATOM 12027 C CA . LEU B 1 612 ? -22.547 -13.023 -13.266 1 95.12 612 LEU B CA 1
ATOM 12028 C C . LEU B 1 612 ? -23.672 -12.016 -13.109 1 95.12 612 LEU B C 1
ATOM 12030 O O . LEU B 1 612 ? -23.922 -11.211 -14.008 1 95.12 612 LEU B O 1
ATOM 12034 N N . GLY B 1 613 ? -24.438 -12.094 -11.992 1 93.56 613 GLY B N 1
ATOM 12035 C CA . GLY B 1 613 ? -25.547 -11.188 -11.734 1 93.56 613 GLY B CA 1
ATOM 12036 C C . GLY B 1 613 ? -26.906 -11.781 -12.109 1 93.56 613 GLY B C 1
ATOM 12037 O O . GLY B 1 613 ? -27.906 -11.07 -12.172 1 93.56 613 GLY B O 1
ATOM 12038 N N . ARG B 1 614 ? -26.938 -13.117 -12.297 1 94.75 614 ARG B N 1
ATOM 12039 C CA . ARG B 1 614 ? -28.172 -13.773 -12.727 1 94.75 614 ARG B CA 1
ATOM 12040 C C . ARG B 1 614 ? -28.984 -14.219 -11.523 1 94.75 614 ARG B C 1
ATOM 12042 O O . ARG B 1 614 ? -30.203 -14.43 -11.633 1 94.75 614 ARG B O 1
ATOM 12049 N N . VAL B 1 615 ? -28.281 -14.492 -10.461 1 95.31 615 VAL B N 1
ATOM 12050 C CA . VAL B 1 615 ? -28.953 -14.898 -9.227 1 95.31 615 VAL B CA 1
ATOM 12051 C C . VAL B 1 615 ? -28.516 -13.977 -8.086 1 95.31 615 VAL B C 1
ATOM 12053 O O . VAL B 1 615 ? -27.359 -13.586 -8 1 95.31 615 VAL B O 1
ATOM 12056 N N . SER B 1 616 ? -29.422 -13.648 -7.215 1 93.62 616 SER B N 1
ATOM 12057 C CA . SER B 1 616 ? -29.094 -12.805 -6.07 1 93.62 616 SER B CA 1
ATOM 12058 C C . SER B 1 616 ? -28.297 -13.578 -5.031 1 93.62 616 SER B C 1
ATOM 12060 O O . SER B 1 616 ? -28.391 -14.805 -4.938 1 93.62 616 SER B O 1
ATOM 12062 N N . VAL B 1 617 ? -27.547 -12.859 -4.266 1 95.44 617 VAL B N 1
ATOM 12063 C CA . VAL B 1 617 ? -26.719 -13.477 -3.234 1 95.44 617 VAL B CA 1
ATOM 12064 C C . VAL B 1 617 ? -27.609 -14.141 -2.184 1 95.44 617 VAL B C 1
ATOM 12066 O O . VAL B 1 617 ? -27.234 -15.133 -1.563 1 95.44 617 VAL B O 1
ATOM 12069 N N . ARG B 1 618 ? -28.781 -13.695 -2.006 1 93 618 ARG B N 1
ATOM 12070 C CA . ARG B 1 618 ? -29.734 -14.305 -1.087 1 93 618 ARG B CA 1
ATOM 12071 C C . ARG B 1 618 ? -30.062 -15.734 -1.509 1 93 618 ARG B C 1
ATOM 12073 O O . ARG B 1 618 ? -30.188 -16.625 -0.665 1 93 618 ARG B O 1
ATOM 12080 N N . HIS B 1 619 ? -30.234 -15.938 -2.824 1 93.44 619 HIS B N 1
ATOM 12081 C CA . HIS B 1 619 ? -30.516 -17.266 -3.35 1 93.44 619 HIS B CA 1
ATOM 12082 C C . HIS B 1 619 ? -29.359 -18.234 -3.088 1 93.44 619 HIS B C 1
ATOM 12084 O O . HIS B 1 619 ? -29.578 -19.422 -2.865 1 93.44 619 HIS B O 1
ATOM 12090 N N . VAL B 1 620 ? -28.188 -17.656 -3.125 1 96.38 620 VAL B N 1
ATOM 12091 C CA . VAL B 1 620 ? -27 -18.469 -2.822 1 96.38 620 VAL B CA 1
ATOM 12092 C C . VAL B 1 620 ? -27.078 -18.984 -1.389 1 96.38 620 VAL B C 1
ATOM 12094 O O . VAL B 1 620 ? -26.938 -20.188 -1.147 1 96.38 620 VAL B O 1
ATOM 12097 N N . PHE B 1 621 ? -27.359 -18.094 -0.43 1 95.62 621 PHE B N 1
ATOM 12098 C CA . PHE B 1 621 ? -27.422 -18.469 0.977 1 95.62 621 PHE B CA 1
ATOM 12099 C C . PHE B 1 621 ? -28.609 -19.391 1.245 1 95.62 621 PHE B C 1
ATOM 12101 O O . PHE B 1 621 ? -28.531 -20.281 2.102 1 95.62 621 PHE B O 1
ATOM 12108 N N . ASN B 1 622 ? -29.703 -19.219 0.461 1 94.88 622 ASN B N 1
ATOM 12109 C CA . ASN B 1 622 ? -30.844 -20.125 0.587 1 94.88 622 ASN B CA 1
ATOM 12110 C C . ASN B 1 622 ? -30.469 -21.562 0.231 1 94.88 622 ASN B C 1
ATOM 12112 O O . ASN B 1 622 ? -30.875 -22.5 0.912 1 94.88 622 ASN B O 1
ATOM 12116 N N . LEU B 1 623 ? -29.734 -21.672 -0.832 1 96.75 623 LEU B N 1
ATOM 12117 C CA . LEU B 1 623 ? -29.297 -23.016 -1.206 1 96.75 623 LEU B CA 1
ATOM 12118 C C . LEU B 1 623 ? -28.391 -23.609 -0.132 1 96.75 623 LEU B C 1
ATOM 12120 O O . LEU B 1 623 ? -28.469 -24.812 0.151 1 96.75 623 LEU B O 1
ATOM 12124 N N . LEU B 1 624 ? -27.516 -22.828 0.491 1 96.69 624 LEU B N 1
ATOM 12125 C CA . LEU B 1 624 ? -26.531 -23.312 1.446 1 96.69 624 LEU B CA 1
ATOM 12126 C C . LEU B 1 624 ? -27.188 -23.672 2.771 1 96.69 624 LEU B C 1
ATOM 12128 O O . LEU B 1 624 ? -26.531 -24.234 3.654 1 96.69 624 LEU B O 1
ATOM 12132 N N . ASP B 1 625 ? -28.5 -23.5 2.887 1 94.44 625 ASP B N 1
ATOM 12133 C CA . ASP B 1 625 ? -29.203 -23.797 4.125 1 94.44 625 ASP B CA 1
ATOM 12134 C C . ASP B 1 625 ? -29.109 -25.297 4.453 1 94.44 625 ASP B C 1
ATOM 12136 O O . ASP B 1 625 ? -29.094 -25.672 5.621 1 94.44 625 ASP B O 1
ATOM 12140 N N . TYR B 1 626 ? -29.031 -26.078 3.459 1 95.44 626 TYR B N 1
ATOM 12141 C CA . TYR B 1 626 ? -29.031 -27.516 3.699 1 95.44 626 TYR B CA 1
ATOM 12142 C C . TYR B 1 626 ? -27.672 -27.984 4.215 1 95.44 626 TYR B C 1
ATOM 12144 O O . TYR B 1 626 ? -27.531 -29.125 4.66 1 95.44 626 TYR B O 1
ATOM 12152 N N . MET B 1 627 ? -26.641 -27.094 4.254 1 94.94 627 MET B N 1
ATOM 12153 C CA . MET B 1 627 ? -25.25 -27.438 4.555 1 94.94 627 MET B CA 1
ATOM 12154 C C . MET B 1 627 ? -25.125 -28.016 5.957 1 94.94 627 MET B C 1
ATOM 12156 O O . MET B 1 627 ? -24.234 -28.828 6.223 1 94.94 627 MET B O 1
ATOM 12160 N N . THR B 1 628 ? -25.984 -27.688 6.855 1 94.44 628 THR B N 1
ATOM 12161 C CA . THR B 1 628 ? -25.922 -28.188 8.227 1 94.44 628 THR B CA 1
ATOM 12162 C C . THR B 1 628 ? -26.078 -29.719 8.25 1 94.44 628 THR B C 1
ATOM 12164 O O . THR B 1 628 ? -25.688 -30.359 9.219 1 94.44 628 THR B O 1
ATOM 12167 N N . ASN B 1 629 ? -26.625 -30.234 7.105 1 93.38 629 ASN B N 1
ATOM 12168 C CA . ASN B 1 629 ? -26.859 -31.672 7.016 1 93.38 629 ASN B CA 1
ATOM 12169 C C . ASN B 1 629 ? -25.875 -32.344 6.074 1 93.38 629 ASN B C 1
ATOM 12171 O O . ASN B 1 629 ? -25.922 -33.562 5.867 1 93.38 629 ASN B O 1
ATOM 12175 N N . GLU B 1 630 ? -25 -31.594 5.5 1 95.75 630 GLU B N 1
ATOM 12176 C CA . GLU B 1 630 ? -24.031 -32.125 4.543 1 95.75 630 GLU B CA 1
ATOM 12177 C C . GLU B 1 630 ? -22.797 -32.688 5.25 1 95.75 630 GLU B C 1
ATOM 12179 O O . GLU B 1 630 ? -22.25 -32.062 6.16 1 95.75 630 GLU B O 1
ATOM 12184 N N . THR B 1 631 ? -22.359 -33.844 4.805 1 95 631 THR B N 1
ATOM 12185 C CA . THR B 1 631 ? -21.203 -34.469 5.469 1 95 631 THR B CA 1
ATOM 12186 C C . THR B 1 631 ? -20.172 -34.938 4.449 1 95 631 THR B C 1
ATOM 12188 O O . THR B 1 631 ? -19.078 -35.344 4.82 1 95 631 THR B O 1
ATOM 12191 N N . GLU B 1 632 ? -20.531 -34.844 3.168 1 96.06 632 GLU B N 1
ATOM 12192 C CA . GLU B 1 632 ? -19.609 -35.312 2.141 1 96.06 632 GLU B CA 1
ATOM 12193 C C . GLU B 1 632 ? -18.562 -34.25 1.818 1 96.06 632 GLU B C 1
ATOM 12195 O O . GLU B 1 632 ? -18.844 -33.062 1.902 1 96.06 632 GLU B O 1
ATOM 12200 N N . THR B 1 633 ? -17.438 -34.656 1.423 1 96.88 633 THR B N 1
ATOM 12201 C CA . THR B 1 633 ? -16.234 -33.844 1.315 1 96.88 633 THR B CA 1
ATOM 12202 C C . THR B 1 633 ? -16.391 -32.781 0.224 1 96.88 633 THR B C 1
ATOM 12204 O O . THR B 1 633 ? -16.203 -31.594 0.475 1 96.88 633 THR B O 1
ATOM 12207 N N . THR B 1 634 ? -16.781 -33.125 -0.965 1 97.12 634 THR B N 1
ATOM 12208 C CA . THR B 1 634 ? -16.688 -32.25 -2.129 1 97.12 634 THR B CA 1
ATOM 12209 C C . THR B 1 634 ? -17.625 -31.062 -1.98 1 97.12 634 THR B C 1
ATOM 12211 O O . THR B 1 634 ? -17.234 -29.922 -2.238 1 97.12 634 THR B O 1
ATOM 12214 N N . PRO B 1 635 ? -18.922 -31.312 -1.538 1 97.94 635 PRO B N 1
ATOM 12215 C CA . PRO B 1 635 ? -19.797 -30.141 -1.373 1 97.94 635 PRO B CA 1
ATOM 12216 C C . PRO B 1 635 ? -19.328 -29.219 -0.25 1 97.94 635 PRO B C 1
ATOM 12218 O O . PRO B 1 635 ? -19.391 -27.984 -0.392 1 97.94 635 PRO B O 1
ATOM 12221 N N . VAL B 1 636 ? -18.844 -29.797 0.857 1 98.25 636 VAL B N 1
ATOM 12222 C CA . VAL B 1 636 ? -18.375 -28.984 1.985 1 98.25 636 VAL B CA 1
ATOM 12223 C C . VAL B 1 636 ? -17.156 -28.156 1.565 1 98.25 636 VAL B C 1
ATOM 12225 O O . VAL B 1 636 ? -17.094 -26.969 1.861 1 98.25 636 VAL B O 1
ATOM 12228 N N . LEU B 1 637 ? -16.234 -28.766 0.844 1 98.06 637 LEU B N 1
ATOM 12229 C CA . LEU B 1 637 ? -15.023 -28.078 0.404 1 98.06 637 LEU B CA 1
ATOM 12230 C C . LEU B 1 637 ? -15.375 -26.906 -0.52 1 98.06 637 LEU B C 1
ATOM 12232 O O . LEU B 1 637 ? -14.82 -25.812 -0.389 1 98.06 637 LEU B O 1
ATOM 12236 N N . GLU B 1 638 ? -16.266 -27.141 -1.434 1 98.38 638 GLU B N 1
ATOM 12237 C CA . GLU B 1 638 ? -16.656 -26.094 -2.373 1 98.38 638 GLU B CA 1
ATOM 12238 C C . GLU B 1 638 ? -17.344 -24.938 -1.658 1 98.38 638 GLU B C 1
ATOM 12240 O O . GLU B 1 638 ? -17.062 -23.766 -1.93 1 98.38 638 GLU B O 1
ATOM 12245 N N . ALA B 1 639 ? -18.25 -25.266 -0.752 1 98.5 639 ALA B N 1
ATOM 12246 C CA . ALA B 1 639 ? -18.953 -24.234 0.002 1 98.5 639 ALA B CA 1
ATOM 12247 C C . ALA B 1 639 ? -17.984 -23.406 0.837 1 98.5 639 ALA B C 1
ATOM 12249 O O . ALA B 1 639 ? -18.047 -22.172 0.824 1 98.5 639 ALA B O 1
ATOM 12250 N N . LEU B 1 640 ? -17.094 -24.078 1.562 1 98.25 640 LEU B N 1
ATOM 12251 C CA . LEU B 1 640 ? -16.125 -23.391 2.41 1 98.25 640 LEU B CA 1
ATOM 12252 C C . LEU B 1 640 ? -15.211 -22.5 1.576 1 98.25 640 LEU B C 1
ATOM 12254 O O . LEU B 1 640 ? -14.883 -21.391 1.978 1 98.25 640 LEU B O 1
ATOM 12258 N N . LEU B 1 641 ? -14.789 -23.031 0.454 1 97.69 641 LEU B N 1
ATOM 12259 C CA . LEU B 1 641 ? -13.906 -22.266 -0.413 1 97.69 641 LEU B CA 1
ATOM 12260 C C . LEU B 1 641 ? -14.57 -20.969 -0.855 1 97.69 641 LEU B C 1
ATOM 12262 O O . LEU B 1 641 ? -13.969 -19.891 -0.766 1 97.69 641 LEU B O 1
ATOM 12266 N N . GLN B 1 642 ? -15.797 -21.078 -1.308 1 97.94 642 GLN B N 1
ATOM 12267 C CA . GLN B 1 642 ? -16.531 -19.906 -1.798 1 97.94 642 GLN B CA 1
ATOM 12268 C C . GLN B 1 642 ? -16.797 -18.922 -0.671 1 97.94 642 GLN B C 1
ATOM 12270 O O . GLN B 1 642 ? -16.641 -17.703 -0.853 1 97.94 642 GLN B O 1
ATOM 12275 N N . LEU B 1 643 ? -17.172 -19.406 0.458 1 98 643 LEU B N 1
ATOM 12276 C CA . LEU B 1 643 ? -17.484 -18.547 1.597 1 98 643 LEU B CA 1
ATOM 12277 C C . LEU B 1 643 ? -16.219 -17.875 2.133 1 98 643 LEU B C 1
ATOM 12279 O O . LEU B 1 643 ? -16.25 -16.703 2.527 1 98 643 LEU B O 1
ATOM 12283 N N . ASN B 1 644 ? -15.148 -18.609 2.191 1 97.25 644 ASN B N 1
ATOM 12284 C CA . ASN B 1 644 ? -13.883 -18.016 2.633 1 97.25 644 ASN B CA 1
ATOM 12285 C C . ASN B 1 644 ? -13.406 -16.938 1.682 1 97.25 644 ASN B C 1
ATOM 12287 O O . ASN B 1 644 ? -12.812 -15.938 2.115 1 97.25 644 ASN B O 1
ATOM 12291 N N . ASN B 1 645 ? -13.609 -17.156 0.402 1 96.44 645 ASN B N 1
ATOM 12292 C CA . ASN B 1 645 ? -13.289 -16.109 -0.566 1 96.44 645 ASN B CA 1
ATOM 12293 C C . ASN B 1 645 ? -14.102 -14.844 -0.314 1 96.44 645 ASN B C 1
ATOM 12295 O O . ASN B 1 645 ? -13.555 -13.734 -0.356 1 96.44 645 ASN B O 1
ATOM 12299 N N . LEU B 1 646 ? -15.375 -15.055 -0.094 1 96.81 646 LEU B N 1
ATOM 12300 C CA . LEU B 1 646 ? -16.234 -13.914 0.209 1 96.81 646 LEU B CA 1
ATOM 12301 C C . LEU B 1 646 ? -15.805 -13.234 1.504 1 96.81 646 LEU B C 1
ATOM 12303 O O . LEU B 1 646 ? -15.781 -12.008 1.586 1 96.81 646 LEU B O 1
ATOM 12307 N N . TYR B 1 647 ? -15.484 -14.031 2.508 1 97.19 647 TYR B N 1
ATOM 12308 C CA . TYR B 1 647 ? -14.992 -13.523 3.785 1 97.19 647 TYR B CA 1
ATOM 12309 C C . TYR B 1 647 ? -13.781 -12.625 3.584 1 97.19 647 TYR B C 1
ATOM 12311 O O . TYR B 1 647 ? -13.719 -11.523 4.141 1 97.19 647 TYR B O 1
ATOM 12319 N N . ARG B 1 648 ? -12.852 -13.031 2.812 1 96.56 648 ARG B N 1
ATOM 12320 C CA . ARG B 1 648 ? -11.625 -12.281 2.592 1 96.56 648 ARG B CA 1
ATOM 12321 C C . ARG B 1 648 ? -11.891 -11 1.812 1 96.56 648 ARG B C 1
ATOM 12323 O O . ARG B 1 648 ? -11.258 -9.969 2.059 1 96.56 648 ARG B O 1
ATOM 12330 N N . LEU B 1 649 ? -12.828 -11.047 0.858 1 97.19 649 LEU B N 1
ATOM 12331 C CA . LEU B 1 649 ? -13.203 -9.844 0.119 1 97.19 649 LEU B CA 1
ATOM 12332 C C . LEU B 1 649 ? -13.812 -8.805 1.05 1 97.19 649 LEU B C 1
ATOM 12334 O O . LEU B 1 649 ? -13.477 -7.621 0.966 1 97.19 649 LEU B O 1
ATOM 12338 N N . LEU B 1 650 ? -14.727 -9.273 1.915 1 97.38 650 LEU B N 1
ATOM 12339 C CA . LEU B 1 650 ? -15.328 -8.375 2.889 1 97.38 650 LEU B CA 1
ATOM 12340 C C . LEU B 1 650 ? -14.273 -7.797 3.828 1 97.38 650 LEU B C 1
ATOM 12342 O O . LEU B 1 650 ? -14.312 -6.609 4.16 1 97.38 650 LEU B O 1
ATOM 12346 N N . ASP B 1 651 ? -13.391 -8.672 4.18 1 96.31 651 ASP B N 1
ATOM 12347 C CA . ASP B 1 651 ? -12.328 -8.305 5.109 1 96.31 651 ASP B CA 1
ATOM 12348 C C . ASP B 1 651 ? -11.438 -7.215 4.52 1 96.31 651 ASP B C 1
ATOM 12350 O O . ASP B 1 651 ? -11.117 -6.234 5.195 1 96.31 651 ASP B O 1
ATOM 12354 N N . LYS B 1 652 ? -11.055 -7.332 3.258 1 96.31 652 LYS B N 1
ATOM 12355 C CA . LYS B 1 652 ? -10.141 -6.383 2.627 1 96.31 652 LYS B CA 1
ATOM 12356 C C . LYS B 1 652 ? -10.867 -5.105 2.227 1 96.31 652 LYS B C 1
ATOM 12358 O O . LYS B 1 652 ? -10.234 -4.074 1.985 1 96.31 652 LYS B O 1
ATOM 12363 N N . ARG B 1 653 ? -12.227 -5.172 2.188 1 95.5 653 ARG B N 1
ATOM 12364 C CA . ARG B 1 653 ? -13.031 -3.963 2.062 1 95.5 653 ARG B CA 1
ATOM 12365 C C . ARG B 1 653 ? -13.219 -3.285 3.416 1 95.5 653 ARG B C 1
ATOM 12367 O O . ARG B 1 653 ? -13.828 -2.217 3.504 1 95.5 653 ARG B O 1
ATOM 12374 N N . GLN B 1 654 ? -12.664 -3.965 4.434 1 93.19 654 GLN B N 1
ATOM 12375 C CA . GLN B 1 654 ? -12.688 -3.453 5.797 1 93.19 654 GLN B CA 1
ATOM 12376 C C . GLN B 1 654 ? -14.117 -3.281 6.305 1 93.19 654 GLN B C 1
ATOM 12378 O O . GLN B 1 654 ? -14.422 -2.307 6.992 1 93.19 654 GLN B O 1
ATOM 12383 N N . GLU B 1 655 ? -15.07 -4.137 5.812 1 94.31 655 GLU B N 1
ATOM 12384 C CA . GLU B 1 655 ? -16.422 -4.246 6.336 1 94.31 655 GLU B CA 1
ATOM 12385 C C . GLU B 1 655 ? -16.453 -5.074 7.617 1 94.31 655 GLU B C 1
ATOM 12387 O O . GLU B 1 655 ? -17.016 -6.172 7.641 1 94.31 655 GLU B O 1
ATOM 12392 N N . HIS B 1 656 ? -15.938 -4.551 8.695 1 89.81 656 HIS B N 1
ATOM 12393 C CA . HIS B 1 656 ? -15.617 -5.297 9.906 1 89.81 656 HIS B CA 1
ATOM 12394 C C . HIS B 1 656 ? -16.875 -5.906 10.523 1 89.81 656 HIS B C 1
ATOM 12396 O O . HIS B 1 656 ? -16.844 -7.047 10.992 1 89.81 656 HIS B O 1
ATOM 12402 N N . THR B 1 657 ? -17.938 -5.152 10.492 1 93 657 THR B N 1
ATOM 12403 C CA . THR B 1 657 ? -19.172 -5.676 11.055 1 93 657 THR B CA 1
ATOM 12404 C C . THR B 1 657 ? -19.688 -6.859 10.234 1 93 657 THR B C 1
ATOM 12406 O O . THR B 1 657 ? -20.078 -7.883 10.789 1 93 657 THR B O 1
ATOM 12409 N N . LEU B 1 658 ? -19.656 -6.738 8.953 1 95.75 658 LEU B N 1
ATOM 12410 C CA . LEU B 1 658 ? -20.094 -7.809 8.07 1 95.75 658 LEU B CA 1
ATOM 12411 C C . LEU B 1 658 ? -19.172 -9.016 8.164 1 95.75 658 LEU B C 1
ATOM 12413 O O . LEU B 1 658 ? -19.625 -10.156 8.047 1 95.75 658 LEU B O 1
ATOM 12417 N N . VAL B 1 659 ? -17.891 -8.789 8.312 1 96.56 659 VAL B N 1
ATOM 12418 C CA . VAL B 1 659 ? -16.922 -9.867 8.477 1 96.56 659 VAL B CA 1
ATOM 12419 C C . VAL B 1 659 ? -17.25 -10.664 9.734 1 96.56 659 VAL B C 1
ATOM 12421 O O . VAL B 1 659 ? -17.203 -11.898 9.719 1 96.56 659 VAL B O 1
ATOM 12424 N N . ALA B 1 660 ? -17.562 -9.977 10.805 1 96.31 660 ALA B N 1
ATOM 12425 C CA . ALA B 1 660 ? -17.922 -10.648 12.055 1 96.31 660 ALA B CA 1
ATOM 12426 C C . ALA B 1 660 ? -19.203 -11.477 11.875 1 96.31 660 ALA B C 1
ATOM 12428 O O . ALA B 1 660 ? -19.281 -12.602 12.383 1 96.31 660 ALA B O 1
ATOM 12429 N N . ARG B 1 661 ? -20.141 -10.945 11.148 1 97.38 661 ARG B N 1
ATOM 12430 C CA . ARG B 1 661 ? -21.391 -11.672 10.906 1 97.38 661 ARG B CA 1
ATOM 12431 C C . ARG B 1 661 ? -21.156 -12.867 9.992 1 97.38 661 ARG B C 1
ATOM 12433 O O . ARG B 1 661 ? -21.766 -13.922 10.172 1 97.38 661 ARG B O 1
ATOM 12440 N N . MET B 1 662 ? -20.312 -12.719 8.977 1 97.5 662 MET B N 1
ATOM 12441 C CA . MET B 1 662 ? -19.953 -13.828 8.102 1 97.5 662 MET B CA 1
ATOM 12442 C C . MET B 1 662 ? -19.281 -14.953 8.883 1 97.5 662 MET B C 1
ATOM 12444 O O . MET B 1 662 ? -19.531 -16.125 8.633 1 97.5 662 MET B O 1
ATOM 12448 N N . LYS B 1 663 ? -18.375 -14.586 9.805 1 97.38 663 LYS B N 1
ATOM 12449 C CA . LYS B 1 663 ? -17.75 -15.562 10.688 1 97.38 663 LYS B CA 1
ATOM 12450 C C . LYS B 1 663 ? -18.797 -16.359 11.453 1 97.38 663 LYS B C 1
ATOM 12452 O O . LYS B 1 663 ? -18.75 -17.594 11.484 1 97.38 663 LYS B O 1
ATOM 12457 N N . VAL B 1 664 ? -19.75 -15.688 12.016 1 97.25 664 VAL B N 1
ATOM 12458 C CA . VAL B 1 664 ? -20.812 -16.328 12.781 1 97.25 664 VAL B CA 1
ATOM 12459 C C . VAL B 1 664 ? -21.625 -17.25 11.867 1 97.25 664 VAL B C 1
ATOM 12461 O O . VAL B 1 664 ? -21.984 -18.359 12.258 1 97.25 664 VAL B O 1
ATOM 12464 N N . TYR B 1 665 ? -21.891 -16.812 10.68 1 97.5 665 TYR B N 1
ATOM 12465 C CA . TYR B 1 665 ? -22.641 -17.594 9.703 1 97.5 665 TYR B CA 1
ATOM 12466 C C . TYR B 1 665 ? -21.906 -18.891 9.367 1 97.5 665 TYR B C 1
ATOM 12468 O O . TYR B 1 665 ? -22.5 -19.969 9.383 1 97.5 665 TYR B O 1
ATOM 12476 N N . ILE B 1 666 ? -20.625 -18.812 9.047 1 98.12 666 ILE B N 1
ATOM 12477 C CA . ILE B 1 666 ? -19.828 -19.969 8.672 1 98.12 666 ILE B CA 1
ATOM 12478 C C . ILE B 1 666 ? -19.781 -20.953 9.836 1 98.12 666 ILE B C 1
ATOM 12480 O O . ILE B 1 666 ? -19.969 -22.156 9.648 1 98.12 666 ILE B O 1
ATOM 12484 N N . LEU B 1 667 ? -19.547 -20.469 11.031 1 97.06 667 LEU B N 1
ATOM 12485 C CA . LEU B 1 667 ? -19.469 -21.344 12.203 1 97.06 667 LEU B CA 1
ATOM 12486 C C . LEU B 1 667 ? -20.828 -21.984 12.492 1 97.06 667 LEU B C 1
ATOM 12488 O O . LEU B 1 667 ? -20.891 -23.125 12.977 1 97.06 667 LEU B O 1
ATOM 12492 N N . HIS B 1 668 ? -21.906 -21.281 12.164 1 95.88 668 HIS B N 1
ATOM 12493 C CA . HIS B 1 668 ? -23.234 -21.859 12.328 1 95.88 668 HIS B CA 1
ATOM 12494 C C . HIS B 1 668 ? -23.469 -23 11.352 1 95.88 668 HIS B C 1
ATOM 12496 O O . HIS B 1 668 ? -23.969 -24.062 11.734 1 95.88 668 HIS B O 1
ATOM 12502 N N . GLN B 1 669 ? -23.125 -22.797 10.062 1 96.5 669 GLN B N 1
ATOM 12503 C CA . GLN B 1 669 ? -23.375 -23.766 9 1 96.5 669 GLN B CA 1
ATOM 12504 C C . GLN B 1 669 ? -22.5 -25 9.148 1 96.5 669 GLN B C 1
ATOM 12506 O O . GLN B 1 669 ? -22.922 -26.125 8.836 1 96.5 669 GLN B O 1
ATOM 12511 N N . PHE B 1 670 ? -21.266 -24.875 9.664 1 97.75 670 PHE B N 1
ATOM 12512 C CA . PHE B 1 670 ? -20.281 -25.953 9.586 1 97.75 670 PHE B CA 1
ATOM 12513 C C . PHE B 1 670 ? -19.781 -26.328 10.977 1 97.75 670 PHE B C 1
ATOM 12515 O O . PHE B 1 670 ? -18.984 -27.25 11.125 1 97.75 670 PHE B O 1
ATOM 12522 N N . GLY B 1 671 ? -20.203 -25.641 12.031 1 95.81 671 GLY B N 1
ATOM 12523 C CA . GLY B 1 671 ? -19.672 -25.781 13.383 1 95.81 671 GLY B CA 1
ATOM 12524 C C . GLY B 1 671 ? -19.766 -27.219 13.898 1 95.81 671 GLY B C 1
ATOM 12525 O O . GLY B 1 671 ? -18.812 -27.719 14.508 1 95.81 671 GLY B O 1
ATOM 12526 N N . SER B 1 672 ? -20.891 -27.844 13.602 1 95 672 SER B N 1
ATOM 12527 C CA . SER B 1 672 ? -21.062 -29.219 14.055 1 95 672 SER B CA 1
ATOM 12528 C C . SER B 1 672 ? -20.031 -30.141 13.422 1 95 672 SER B C 1
ATOM 12530 O O . SER B 1 672 ? -19.422 -30.969 14.109 1 95 672 SER B O 1
ATOM 12532 N N . LEU B 1 673 ? -19.844 -30 12.125 1 95.94 673 LEU B N 1
ATOM 12533 C CA . LEU B 1 673 ? -18.828 -30.781 11.43 1 95.94 673 LEU B CA 1
ATOM 12534 C C . LEU B 1 673 ? -17.438 -30.469 11.961 1 95.94 673 LEU B C 1
ATOM 12536 O O . LEU B 1 673 ? -16.609 -31.359 12.102 1 95.94 673 LEU B O 1
ATOM 12540 N N . MET B 1 674 ? -17.125 -29.203 12.219 1 97.38 674 MET B N 1
ATOM 12541 C CA . MET B 1 674 ? -15.828 -28.766 12.719 1 97.38 674 MET B CA 1
ATOM 12542 C C . MET B 1 674 ? -15.539 -29.359 14.094 1 97.38 674 MET B C 1
ATOM 12544 O O . MET B 1 674 ? -14.445 -29.875 14.328 1 97.38 674 MET B O 1
ATOM 12548 N N . ASN B 1 675 ? -16.5 -29.406 14.922 1 94.94 675 ASN B N 1
ATOM 12549 C CA . ASN B 1 675 ? -16.328 -29.859 16.297 1 94.94 675 ASN B CA 1
ATOM 12550 C C . ASN B 1 675 ? -16.234 -31.375 16.391 1 94.94 675 ASN B C 1
ATOM 12552 O O . ASN B 1 675 ? -15.711 -31.922 17.359 1 94.94 675 ASN B O 1
ATOM 12556 N N . ASN B 1 676 ? -16.703 -32 15.375 1 94.44 676 ASN B N 1
ATOM 12557 C CA . ASN B 1 676 ? -16.734 -33.469 15.391 1 94.44 676 ASN B CA 1
ATOM 12558 C C . ASN B 1 676 ? -15.469 -34.062 14.766 1 94.44 676 ASN B C 1
ATOM 12560 O O . ASN B 1 676 ? -15.344 -35.281 14.656 1 94.44 676 ASN B O 1
ATOM 12564 N N . GLN B 1 677 ? -14.57 -33.219 14.328 1 96.06 677 GLN B N 1
ATOM 12565 C CA . GLN B 1 677 ? -13.328 -33.75 13.758 1 96.06 677 GLN B CA 1
ATOM 12566 C C . GLN B 1 677 ? -12.398 -34.25 14.852 1 96.06 677 GLN B C 1
ATOM 12568 O O . GLN B 1 677 ? -12.328 -33.688 15.945 1 96.06 677 GLN B O 1
ATOM 12573 N N . THR B 1 678 ? -11.734 -35.344 14.547 1 94.81 678 THR B N 1
ATOM 12574 C CA . THR B 1 678 ? -10.758 -35.906 15.477 1 94.81 678 THR B CA 1
ATOM 12575 C C . THR B 1 678 ? -9.367 -35.344 15.203 1 94.81 678 THR B C 1
ATOM 12577 O O . THR B 1 678 ? -9.109 -34.812 14.117 1 94.81 678 THR B O 1
ATOM 12580 N N . TRP B 1 679 ? -8.484 -35.469 16.109 1 95.94 679 TRP B N 1
ATOM 12581 C CA . TRP B 1 679 ? -7.133 -34.938 15.969 1 95.94 679 TRP B CA 1
ATOM 12582 C C . TRP B 1 679 ? -6.105 -36.062 15.992 1 95.94 679 TRP B C 1
ATOM 12584 O O . TRP B 1 679 ? -4.961 -35.844 16.406 1 95.94 679 TRP B O 1
ATOM 12594 N N . VAL B 1 680 ? -6.582 -37.25 15.617 1 93.25 680 VAL B N 1
ATOM 12595 C CA . VAL B 1 680 ? -5.738 -38.438 15.523 1 93.25 680 VAL B CA 1
ATOM 12596 C C . VAL B 1 680 ? -5.617 -38.875 14.062 1 93.25 680 VAL B C 1
ATOM 12598 O O . VAL B 1 680 ? -6.141 -38.219 13.164 1 93.25 680 VAL B O 1
ATOM 12601 N N . GLU B 1 681 ? -4.93 -39.906 13.805 1 92.25 681 GLU B N 1
ATOM 12602 C CA . GLU B 1 681 ? -4.688 -40.375 12.445 1 92.25 681 GLU B CA 1
ATOM 12603 C C . GLU B 1 681 ? -5.988 -40.781 11.758 1 92.25 681 GLU B C 1
ATOM 12605 O O . GLU B 1 681 ? -6.875 -41.375 12.383 1 92.25 681 GLU B O 1
ATOM 12610 N N . GLU B 1 682 ? -6.102 -40.438 10.5 1 92.19 682 GLU B N 1
ATOM 12611 C CA . GLU B 1 682 ? -7.211 -40.75 9.609 1 92.19 682 GLU B CA 1
ATOM 12612 C C . GLU B 1 682 ? -6.715 -41.375 8.312 1 92.19 682 GLU B C 1
ATOM 12614 O O . GLU B 1 682 ? -5.758 -40.906 7.703 1 92.19 682 GLU B O 1
ATOM 12619 N N . GLU B 1 683 ? -7.324 -42.469 7.926 1 89 683 GLU B N 1
ATOM 12620 C CA . GLU B 1 683 ? -6.824 -43.25 6.797 1 89 683 GLU B CA 1
ATOM 12621 C C . GLU B 1 683 ? -7.449 -42.812 5.484 1 89 683 GLU B C 1
ATOM 12623 O O . GLU B 1 683 ? -6.781 -42.781 4.449 1 89 683 GLU B O 1
ATOM 12628 N N . SER B 1 684 ? -8.734 -42.469 5.543 1 92.88 684 SER B N 1
ATOM 12629 C CA . SER B 1 684 ? -9.461 -42.094 4.332 1 92.88 684 SER B CA 1
ATOM 12630 C C . SER B 1 684 ? -8.969 -40.75 3.787 1 92.88 684 SER B C 1
ATOM 12632 O O . SER B 1 684 ? -9.008 -39.75 4.492 1 92.88 684 SER B O 1
ATOM 12634 N N . VAL B 1 685 ? -8.516 -40.75 2.51 1 94.75 685 VAL B N 1
ATOM 12635 C CA . VAL B 1 685 ? -8.016 -39.562 1.875 1 94.75 685 VAL B CA 1
ATOM 12636 C C . VAL B 1 685 ? -9.117 -38.5 1.843 1 94.75 685 VAL B C 1
ATOM 12638 O O . VAL B 1 685 ? -8.875 -37.312 2.156 1 94.75 685 VAL B O 1
ATOM 12641 N N . SER B 1 686 ? -10.281 -38.875 1.521 1 94.81 686 SER B N 1
ATOM 12642 C CA . SER B 1 686 ? -11.422 -37.969 1.442 1 94.81 686 SER B CA 1
ATOM 12643 C C . SER B 1 686 ? -11.711 -37.344 2.797 1 94.81 686 SER B C 1
ATOM 12645 O O . SER B 1 686 ? -11.977 -36.125 2.881 1 94.81 686 SER B O 1
ATOM 12647 N N . LYS B 1 687 ? -11.648 -38.094 3.867 1 95.19 687 LYS B N 1
ATOM 12648 C CA . LYS B 1 687 ? -11.898 -37.594 5.207 1 95.19 687 LYS B CA 1
ATOM 12649 C C . LYS B 1 687 ? -10.773 -36.656 5.656 1 95.19 687 LYS B C 1
ATOM 12651 O O . LYS B 1 687 ? -11.008 -35.688 6.379 1 95.19 687 LYS B O 1
ATOM 12656 N N . GLN B 1 688 ? -9.547 -36.969 5.262 1 95.62 688 GLN B N 1
ATOM 12657 C CA . GLN B 1 688 ? -8.422 -36.094 5.551 1 95.62 688 GLN B CA 1
ATOM 12658 C C . GLN B 1 688 ? -8.617 -34.719 4.898 1 95.62 688 GLN B C 1
ATOM 12660 O O . GLN B 1 688 ? -8.367 -33.688 5.52 1 95.62 688 GLN B O 1
ATOM 12665 N N . GLU B 1 689 ? -9.07 -34.719 3.633 1 95.94 689 GLU B N 1
ATOM 12666 C CA . GLU B 1 689 ? -9.344 -33.469 2.924 1 95.94 689 GLU B CA 1
ATOM 12667 C C . GLU B 1 689 ? -10.414 -32.656 3.639 1 95.94 689 GLU B C 1
ATOM 12669 O O . GLU B 1 689 ? -10.266 -31.438 3.807 1 95.94 689 GLU B O 1
ATOM 12674 N N . LEU B 1 690 ? -11.461 -33.344 4.016 1 96.81 690 LEU B N 1
ATOM 12675 C CA . LEU B 1 690 ? -12.57 -32.719 4.715 1 96.81 690 LEU B CA 1
ATOM 12676 C C . LEU B 1 690 ? -12.094 -32.094 6.023 1 96.81 690 LEU B C 1
ATOM 12678 O O . LEU B 1 690 ? -12.359 -30.906 6.277 1 96.81 690 LEU B O 1
ATOM 12682 N N . ARG B 1 691 ? -11.414 -32.875 6.801 1 96.88 691 ARG B N 1
ATOM 12683 C CA . ARG B 1 691 ? -10.938 -32.438 8.109 1 96.88 691 ARG B CA 1
ATOM 12684 C C . ARG B 1 691 ? -9.977 -31.281 7.98 1 96.88 691 ARG B C 1
ATOM 12686 O O . ARG B 1 691 ? -10.055 -30.312 8.75 1 96.88 691 ARG B O 1
ATOM 12693 N N . SER B 1 692 ? -9.062 -31.297 7.051 1 96.12 692 SER B N 1
ATOM 12694 C CA . SER B 1 692 ? -8.117 -30.203 6.824 1 96.12 692 SER B CA 1
ATOM 12695 C C . SER B 1 692 ? -8.828 -28.906 6.508 1 96.12 692 SER B C 1
ATOM 12697 O O . SER B 1 692 ? -8.5 -27.859 7.074 1 96.12 692 SER B O 1
ATOM 12699 N N . ALA B 1 693 ? -9.805 -28.938 5.621 1 96.88 693 ALA B N 1
ATOM 12700 C CA . ALA B 1 693 ? -10.531 -27.734 5.215 1 96.88 693 ALA B CA 1
ATOM 12701 C C . ALA B 1 693 ? -11.336 -27.172 6.379 1 96.88 693 ALA B C 1
ATOM 12703 O O . ALA B 1 693 ? -11.359 -25.953 6.59 1 96.88 693 ALA B O 1
ATOM 12704 N N . LEU B 1 694 ? -12 -28.047 7.117 1 98.25 694 LEU B N 1
ATOM 12705 C CA . LEU B 1 694 ? -12.836 -27.641 8.242 1 98.25 694 LEU B CA 1
ATOM 12706 C C . LEU B 1 694 ? -11.992 -27 9.336 1 98.25 694 LEU B C 1
ATOM 12708 O O . LEU B 1 694 ? -12.32 -25.906 9.812 1 98.25 694 LEU B O 1
ATOM 12712 N N . LEU B 1 695 ? -10.914 -27.625 9.688 1 98.31 695 LEU B N 1
ATOM 12713 C CA . LEU B 1 695 ? -10.125 -27.156 10.828 1 98.31 695 LEU B CA 1
ATOM 12714 C C . LEU B 1 695 ? -9.297 -25.922 10.445 1 98.31 695 LEU B C 1
ATOM 12716 O O . LEU B 1 695 ? -9.07 -25.047 11.273 1 98.31 695 LEU B O 1
ATOM 12720 N N . GLU B 1 696 ? -8.805 -25.859 9.195 1 97.31 696 GLU B N 1
ATOM 12721 C CA . GLU B 1 696 ? -8.117 -24.641 8.758 1 97.31 696 GLU B CA 1
ATOM 12722 C C . GLU B 1 696 ? -9.047 -23.438 8.828 1 97.31 696 GLU B C 1
ATOM 12724 O O . GLU B 1 696 ? -8.625 -22.344 9.227 1 97.31 696 GLU B O 1
ATOM 12729 N N . THR B 1 697 ? -10.305 -23.609 8.461 1 98.12 697 THR B N 1
ATOM 12730 C CA . THR B 1 697 ? -11.281 -22.531 8.523 1 98.12 697 THR B CA 1
ATOM 12731 C C . THR B 1 697 ? -11.609 -22.188 9.977 1 98.12 697 THR B C 1
ATOM 12733 O O . THR B 1 697 ? -11.594 -21.016 10.359 1 98.12 697 THR B O 1
ATOM 12736 N N . ALA B 1 698 ? -11.867 -23.219 10.789 1 98.19 698 ALA B N 1
ATOM 12737 C CA . ALA B 1 698 ? -12.25 -23 12.18 1 98.19 698 ALA B CA 1
ATOM 12738 C C . ALA B 1 698 ? -11.148 -22.266 12.945 1 98.19 698 ALA B C 1
ATOM 12740 O O . ALA B 1 698 ? -11.422 -21.281 13.641 1 98.19 698 ALA B O 1
ATOM 12741 N N . CYS B 1 699 ? -9.914 -22.734 12.852 1 98 699 CYS B N 1
ATOM 12742 C CA . CYS B 1 699 ? -8.797 -22.109 13.547 1 98 699 CYS B CA 1
ATOM 12743 C C . CYS B 1 699 ? -8.5 -20.734 12.969 1 98 699 CYS B C 1
ATOM 12745 O O . CYS B 1 699 ? -8.125 -19.812 13.703 1 98 699 CYS B O 1
ATOM 12747 N N . GLY B 1 700 ? -8.672 -20.625 11.633 1 96.44 700 GLY B N 1
ATOM 12748 C CA . GLY B 1 700 ? -8.477 -19.328 10.992 1 96.44 700 GLY B CA 1
ATOM 12749 C C . GLY B 1 700 ? -9.461 -18.281 11.477 1 96.44 700 GLY B C 1
ATOM 12750 O O . GLY B 1 700 ? -9.141 -17.094 11.492 1 96.44 700 GLY B O 1
ATOM 12751 N N . LEU B 1 701 ? -10.648 -18.719 11.867 1 96.69 701 LEU B N 1
ATOM 12752 C CA . LEU B 1 701 ? -11.68 -17.844 12.398 1 96.69 701 LEU B CA 1
ATOM 12753 C C . LEU B 1 701 ? -11.555 -17.719 13.914 1 96.69 701 LEU B C 1
ATOM 12755 O O . LEU B 1 701 ? -12.438 -17.172 14.578 1 96.69 701 LEU B O 1
ATOM 12759 N N . ASN B 1 702 ? -10.492 -18.281 14.469 1 94.31 702 ASN B N 1
ATOM 12760 C CA . ASN B 1 702 ? -10.117 -18.188 15.875 1 94.31 702 ASN B CA 1
ATOM 12761 C C . ASN B 1 702 ? -11.133 -18.891 16.781 1 94.31 702 ASN B C 1
ATOM 12763 O O . ASN B 1 702 ? -11.445 -18.406 17.859 1 94.31 702 ASN B O 1
ATOM 12767 N N . GLU B 1 703 ? -11.68 -19.922 16.219 1 96.62 703 GLU B N 1
ATOM 12768 C CA . GLU B 1 703 ? -12.484 -20.766 17.109 1 96.62 703 GLU B CA 1
ATOM 12769 C C . GLU B 1 703 ? -11.641 -21.344 18.234 1 96.62 703 GLU B C 1
ATOM 12771 O O . GLU B 1 703 ? -10.68 -22.062 17.984 1 96.62 703 GLU B O 1
ATOM 12776 N N . GLU B 1 704 ? -12 -21.172 19.422 1 95.44 704 GLU B N 1
ATOM 12777 C CA . GLU B 1 704 ? -11.172 -21.406 20.594 1 95.44 704 GLU B CA 1
ATOM 12778 C C . GLU B 1 704 ? -10.797 -22.891 20.719 1 95.44 704 GLU B C 1
ATOM 12780 O O . GLU B 1 704 ? -9.641 -23.219 20.969 1 95.44 704 GLU B O 1
ATOM 12785 N N . ASN B 1 705 ? -11.75 -23.734 20.562 1 96 705 ASN B N 1
ATOM 12786 C CA . ASN B 1 705 ? -11.477 -25.172 20.672 1 96 705 ASN B CA 1
ATOM 12787 C C . ASN B 1 705 ? -10.438 -25.625 19.656 1 96 705 ASN B C 1
ATOM 12789 O O . ASN B 1 705 ? -9.547 -26.406 19.984 1 96 705 ASN B O 1
ATOM 12793 N N . CYS B 1 706 ? -10.609 -25.188 18.469 1 97.44 706 CYS B N 1
ATOM 12794 C CA . CYS B 1 706 ? -9.688 -25.547 17.391 1 97.44 706 CYS B CA 1
ATOM 12795 C C . CYS B 1 706 ? -8.281 -25.031 17.688 1 97.44 706 CYS B C 1
ATOM 12797 O O . CYS B 1 706 ? -7.312 -25.781 17.594 1 97.44 706 CYS B O 1
ATOM 12799 N N . THR B 1 707 ? -8.164 -23.734 18.062 1 97.62 707 THR B N 1
ATOM 12800 C CA . THR B 1 707 ? -6.855 -23.125 18.297 1 97.62 707 THR B CA 1
ATOM 12801 C C . THR B 1 707 ? -6.172 -23.766 19.516 1 97.62 707 THR B C 1
ATOM 12803 O O . THR B 1 707 ? -4.953 -23.969 19.516 1 97.62 707 THR B O 1
ATOM 12806 N N . GLN B 1 708 ? -6.918 -24.141 20.531 1 97.31 708 GLN B N 1
ATOM 12807 C CA . GLN B 1 708 ? -6.355 -24.781 21.719 1 97.31 708 GLN B CA 1
ATOM 12808 C C . GLN B 1 708 ? -5.797 -26.156 21.406 1 97.31 708 GLN B C 1
ATOM 12810 O O . GLN B 1 708 ? -4.711 -26.516 21.859 1 97.31 708 GLN B O 1
ATOM 12815 N N . GLN B 1 709 ? -6.578 -26.906 20.625 1 97.31 709 GLN B N 1
ATOM 12816 C CA . GLN B 1 709 ? -6.121 -28.234 20.234 1 97.31 709 GLN B CA 1
ATOM 12817 C C . GLN B 1 709 ? -4.871 -28.156 19.375 1 97.31 709 GLN B C 1
ATOM 12819 O O . GLN B 1 709 ? -3.93 -28.922 19.547 1 97.31 709 GLN B O 1
ATOM 12824 N N . ALA B 1 710 ? -4.867 -27.234 18.422 1 98.25 710 ALA B N 1
ATOM 12825 C CA . ALA B 1 710 ? -3.717 -27.047 17.547 1 98.25 710 ALA B CA 1
ATOM 12826 C C . ALA B 1 710 ? -2.477 -26.656 18.328 1 98.25 710 ALA B C 1
ATOM 12828 O O . ALA B 1 710 ? -1.381 -27.156 18.078 1 98.25 710 ALA B O 1
ATOM 12829 N N . LYS B 1 711 ? -2.633 -25.75 19.281 1 97.75 711 LYS B N 1
ATOM 12830 C CA . LYS B 1 711 ? -1.526 -25.312 20.125 1 97.75 711 LYS B CA 1
ATOM 12831 C C . LYS B 1 711 ? -0.973 -26.469 20.953 1 97.75 711 LYS B C 1
ATOM 12833 O O . LYS B 1 711 ? 0.244 -26.609 21.094 1 97.75 711 LYS B O 1
ATOM 12838 N N . ALA B 1 712 ? -1.87 -27.219 21.531 1 96.81 712 ALA B N 1
ATOM 12839 C CA . ALA B 1 712 ? -1.463 -28.359 22.359 1 96.81 712 ALA B CA 1
ATOM 12840 C C . ALA B 1 712 ? -0.666 -29.375 21.531 1 96.81 712 ALA B C 1
ATOM 12842 O O . ALA B 1 712 ? 0.344 -29.906 22 1 96.81 712 ALA B O 1
ATOM 12843 N N . LEU B 1 713 ? -1.178 -29.688 20.375 1 96.94 713 LEU B N 1
ATOM 12844 C CA . LEU B 1 713 ? -0.487 -30.625 19.5 1 96.94 713 LEU B CA 1
ATOM 12845 C C . LEU B 1 713 ? 0.895 -30.094 19.125 1 96.94 713 LEU B C 1
ATOM 12847 O O . LEU B 1 713 ? 1.852 -30.875 19.031 1 96.94 713 LEU B O 1
ATOM 12851 N N . PHE B 1 714 ? 1.027 -28.781 18.828 1 97.75 714 PHE B N 1
ATOM 12852 C CA . PHE B 1 714 ? 2.316 -28.188 18.484 1 97.75 714 PHE B CA 1
ATOM 12853 C C . PHE B 1 714 ? 3.285 -28.297 19.672 1 97.75 714 PHE B C 1
ATOM 12855 O O . PHE B 1 714 ? 4.461 -28.609 19.484 1 97.75 714 PHE B O 1
ATOM 12862 N N . GLN B 1 715 ? 2.785 -27.984 20.859 1 97 715 GLN B N 1
ATOM 12863 C CA . GLN B 1 715 ? 3.629 -28.047 22.047 1 97 715 GLN B CA 1
ATOM 12864 C C . GLN B 1 715 ? 4.152 -29.469 22.266 1 97 715 GLN B C 1
ATOM 12866 O O . GLN B 1 715 ? 5.32 -29.656 22.609 1 97 715 GLN B O 1
ATOM 12871 N N . LYS B 1 716 ? 3.236 -30.422 22.094 1 95.88 716 LYS B N 1
ATOM 12872 C CA . LYS B 1 716 ? 3.654 -31.812 22.219 1 95.88 716 LYS B CA 1
ATOM 12873 C C . LYS B 1 716 ? 4.727 -32.156 21.188 1 95.88 716 LYS B C 1
ATOM 12875 O O . LYS B 1 716 ? 5.668 -32.875 21.484 1 95.88 716 LYS B O 1
ATOM 12880 N N . TYR B 1 717 ? 4.523 -31.672 20 1 95.06 717 TYR B N 1
ATOM 12881 C CA . TYR B 1 717 ? 5.469 -31.891 18.906 1 95.06 717 TYR B CA 1
ATOM 12882 C C . TYR B 1 717 ? 6.832 -31.281 19.25 1 95.06 717 TYR B C 1
ATOM 12884 O O . TYR B 1 717 ? 7.863 -31.922 19.047 1 95.06 717 TYR B O 1
ATOM 12892 N N . VAL B 1 718 ? 6.895 -30.078 19.75 1 95.06 718 VAL B N 1
ATOM 12893 C CA . VAL B 1 718 ? 8.117 -29.375 20.094 1 95.06 718 VAL B CA 1
ATOM 12894 C C . VAL B 1 718 ? 8.797 -30.062 21.281 1 95.06 718 VAL B C 1
ATOM 12896 O O . VAL B 1 718 ? 10.008 -30.297 21.25 1 95.06 718 VAL B O 1
ATOM 12899 N N . ASP B 1 719 ? 8.008 -30.406 22.297 1 94.88 719 ASP B N 1
ATOM 12900 C CA . ASP B 1 719 ? 8.539 -31.016 23.516 1 94.88 719 ASP B CA 1
ATOM 12901 C C . ASP B 1 719 ? 9.172 -32.375 23.219 1 94.88 719 ASP B C 1
ATOM 12903 O O . ASP B 1 719 ? 10.109 -32.781 23.922 1 94.88 719 ASP B O 1
ATOM 12907 N N . SER B 1 720 ? 8.656 -33.031 22.266 1 92.5 720 SER B N 1
ATOM 12908 C CA . SER B 1 720 ? 9.172 -34.344 21.922 1 92.5 720 SER B CA 1
ATOM 12909 C C . SER B 1 720 ? 10.312 -34.25 20.922 1 92.5 720 SER B C 1
ATOM 12911 O O . SER B 1 720 ? 10.789 -35.281 20.422 1 92.5 720 SER B O 1
ATOM 12913 N N . ASN B 1 721 ? 10.695 -33.094 20.547 1 84.5 721 ASN B N 1
ATOM 12914 C CA . ASN B 1 721 ? 11.711 -32.844 19.531 1 84.5 721 ASN B CA 1
ATOM 12915 C C . ASN B 1 721 ? 11.352 -33.531 18.203 1 84.5 721 ASN B C 1
ATOM 12917 O O . ASN B 1 721 ? 12.203 -34.125 17.562 1 84.5 721 ASN B O 1
ATOM 12921 N N . GLY B 1 722 ? 10.023 -33.562 17.938 1 77.25 722 GLY B N 1
ATOM 12922 C CA . GLY B 1 722 ? 9.547 -34.062 16.656 1 77.25 722 GLY B CA 1
ATOM 12923 C C . GLY B 1 722 ? 9.266 -35.531 16.641 1 77.25 722 GLY B C 1
ATOM 12924 O O . GLY B 1 722 ? 8.891 -36.094 15.602 1 77.25 722 GLY B O 1
ATOM 12925 N N . THR B 1 723 ? 9.359 -36.188 17.766 1 82.44 723 THR B N 1
ATOM 12926 C CA . THR B 1 723 ? 9.141 -37.625 17.797 1 82.44 723 THR B CA 1
ATOM 12927 C C . THR B 1 723 ? 7.648 -37.969 17.828 1 82.44 723 THR B C 1
ATOM 12929 O O . THR B 1 723 ? 7.219 -39 17.312 1 82.44 723 THR B O 1
ATOM 12932 N N . THR B 1 724 ? 6.988 -37.125 18.547 1 86.31 724 THR B N 1
ATOM 12933 C CA . THR B 1 724 ? 5.539 -37.25 18.453 1 86.31 724 THR B CA 1
ATOM 12934 C C . THR B 1 724 ? 5.027 -36.594 17.172 1 86.31 724 THR B C 1
ATOM 12936 O O . THR B 1 724 ? 5.215 -35.406 16.953 1 86.31 724 THR B O 1
ATOM 12939 N N . ARG B 1 725 ? 4.379 -37.406 16.453 1 85.69 725 ARG B N 1
ATOM 12940 C CA . ARG B 1 725 ? 4.027 -36.938 15.117 1 85.69 725 ARG B CA 1
ATOM 12941 C C . ARG B 1 725 ? 2.666 -36.25 15.117 1 85.69 725 ARG B C 1
ATOM 12943 O O . ARG B 1 725 ? 1.742 -36.688 15.805 1 85.69 725 ARG B O 1
ATOM 12950 N N . ILE B 1 726 ? 2.566 -35.219 14.367 1 93.38 726 ILE B N 1
ATOM 12951 C CA . ILE B 1 726 ? 1.293 -34.594 13.992 1 93.38 726 ILE B CA 1
ATOM 12952 C C . ILE B 1 726 ? 0.763 -35.281 12.719 1 93.38 726 ILE B C 1
ATOM 12954 O O . ILE B 1 726 ? 1.477 -35.375 11.719 1 93.38 726 ILE B O 1
ATOM 12958 N N . PRO B 1 727 ? -0.48 -35.812 12.797 1 92.06 727 PRO B N 1
ATOM 12959 C CA . PRO B 1 727 ? -1.005 -36.344 11.539 1 92.06 727 PRO B CA 1
ATOM 12960 C C . PRO B 1 727 ? -0.784 -35.406 10.359 1 92.06 727 PRO B C 1
ATOM 12962 O O . PRO B 1 727 ? -0.93 -34.188 10.5 1 92.06 727 PRO B O 1
ATOM 12965 N N . GLY B 1 728 ? -0.387 -35.938 9.195 1 90.19 728 GLY B N 1
ATOM 12966 C CA . GLY B 1 728 ? 0.027 -35.156 8.039 1 90.19 728 GLY B CA 1
ATOM 12967 C C . GLY B 1 728 ? -1.007 -34.125 7.602 1 90.19 728 GLY B C 1
ATOM 12968 O O . GLY B 1 728 ? -0.661 -33 7.262 1 90.19 728 GLY B O 1
ATOM 12969 N N . ASP B 1 729 ? -2.285 -34.531 7.637 1 92.75 729 ASP B N 1
ATOM 12970 C CA . ASP B 1 729 ? -3.354 -33.656 7.16 1 92.75 729 ASP B CA 1
ATOM 12971 C C . ASP B 1 729 ? -3.654 -32.531 8.18 1 92.75 729 ASP B C 1
ATOM 12973 O O . ASP B 1 729 ? -4.312 -31.562 7.852 1 92.75 729 ASP B O 1
ATOM 12977 N N . LEU B 1 730 ? -3.109 -32.656 9.398 1 95.69 730 LEU B N 1
ATOM 12978 C CA . LEU B 1 730 ? -3.352 -31.672 10.453 1 95.69 730 LEU B CA 1
ATOM 12979 C C . LEU B 1 730 ? -2.164 -30.734 10.594 1 95.69 730 LEU B C 1
ATOM 12981 O O . LEU B 1 730 ? -2.271 -29.688 11.25 1 95.69 730 LEU B O 1
ATOM 12985 N N . GLN B 1 731 ? -1.079 -31.078 10.008 1 95.31 731 GLN B N 1
ATOM 12986 C CA . GLN B 1 731 ? 0.155 -30.328 10.188 1 95.31 731 GLN B CA 1
ATOM 12987 C C . GLN B 1 731 ? -0.042 -28.859 9.82 1 95.31 731 GLN B C 1
ATOM 12989 O O . GLN B 1 731 ? 0.392 -27.953 10.547 1 95.31 731 GLN B O 1
ATOM 12994 N N . GLN B 1 732 ? -0.69 -28.609 8.703 1 96.56 732 GLN B N 1
ATOM 12995 C CA . GLN B 1 732 ? -0.813 -27.234 8.234 1 96.56 732 GLN B CA 1
ATOM 12996 C C . GLN B 1 732 ? -1.56 -26.375 9.242 1 96.56 732 GLN B C 1
ATOM 12998 O O . GLN B 1 732 ? -1.132 -25.25 9.555 1 96.56 732 GLN B O 1
ATOM 13003 N N . VAL B 1 733 ? -2.693 -26.828 9.773 1 97.94 733 VAL B N 1
ATOM 13004 C CA . VAL B 1 733 ? -3.488 -26.047 10.719 1 97.94 733 VAL B CA 1
ATOM 13005 C C . VAL B 1 733 ? -2.689 -25.812 12 1 97.94 733 VAL B C 1
ATOM 13007 O O . VAL B 1 733 ? -2.727 -24.734 12.57 1 97.94 733 VAL B O 1
ATOM 13010 N N . VAL B 1 734 ? -1.982 -26.828 12.438 1 98.12 734 VAL B N 1
ATOM 13011 C CA . VAL B 1 734 ? -1.183 -26.734 13.656 1 98.12 734 VAL B CA 1
ATOM 13012 C C . VAL B 1 734 ? -0.082 -25.703 13.477 1 98.12 734 VAL B C 1
ATOM 13014 O O . VAL B 1 734 ? 0.115 -24.844 14.336 1 98.12 734 VAL B O 1
ATOM 13017 N N . PHE B 1 735 ? 0.62 -25.703 12.352 1 98.19 735 PHE B N 1
ATOM 13018 C CA . PHE B 1 735 ? 1.702 -24.766 12.086 1 98.19 735 PHE B CA 1
ATOM 13019 C C . PHE B 1 735 ? 1.156 -23.359 11.883 1 98.19 735 PHE B C 1
ATOM 13021 O O . PHE B 1 735 ? 1.792 -22.375 12.281 1 98.19 735 PHE B O 1
ATOM 13028 N N . ASN B 1 736 ? 0.001 -23.234 11.227 1 98.31 736 ASN B N 1
ATOM 13029 C CA . ASN B 1 736 ? -0.637 -21.938 11.086 1 98.31 736 ASN B CA 1
ATOM 13030 C C . ASN B 1 736 ? -0.883 -21.281 12.453 1 98.31 736 ASN B C 1
ATOM 13032 O O . ASN B 1 736 ? -0.58 -20.109 12.648 1 98.31 736 ASN B O 1
ATOM 13036 N N . VAL B 1 737 ? -1.449 -22.031 13.336 1 98.38 737 VAL B N 1
ATOM 13037 C CA . VAL B 1 737 ? -1.779 -21.516 14.664 1 98.38 737 VAL B CA 1
ATOM 13038 C C . VAL B 1 737 ? -0.497 -21.172 15.414 1 98.38 737 VAL B C 1
ATOM 13040 O O . VAL B 1 737 ? -0.417 -20.125 16.062 1 98.38 737 VAL B O 1
ATOM 13043 N N . ALA B 1 738 ? 0.505 -22.031 15.32 1 98.06 738 ALA B N 1
ATOM 13044 C CA . ALA B 1 738 ? 1.787 -21.766 15.969 1 98.06 738 ALA B CA 1
ATOM 13045 C C . ALA B 1 738 ? 2.395 -20.453 15.461 1 98.06 738 ALA B C 1
ATOM 13047 O O . ALA B 1 738 ? 2.949 -19.672 16.25 1 98.06 738 ALA B O 1
ATOM 13048 N N . ALA B 1 739 ? 2.271 -20.188 14.203 1 97.56 739 ALA B N 1
ATOM 13049 C CA . ALA B 1 739 ? 2.914 -19.047 13.555 1 97.56 739 ALA B CA 1
ATOM 13050 C C . ALA B 1 739 ? 2.221 -17.734 13.938 1 97.56 739 ALA B C 1
ATOM 13052 O O . ALA B 1 739 ? 2.762 -16.656 13.719 1 97.56 739 ALA B O 1
ATOM 13053 N N . GLN B 1 740 ? 1.017 -17.812 14.531 1 95.44 740 GLN B N 1
ATOM 13054 C CA . GLN B 1 740 ? 0.308 -16.609 14.961 1 95.44 740 GLN B CA 1
ATOM 13055 C C . GLN B 1 740 ? 0.81 -16.141 16.312 1 95.44 740 GLN B C 1
ATOM 13057 O O . GLN B 1 740 ? 0.52 -15.008 16.734 1 95.44 740 GLN B O 1
ATOM 13062 N N . SER B 1 741 ? 1.608 -16.953 16.969 1 93.62 741 SER B N 1
ATOM 13063 C CA . SER B 1 741 ? 2.113 -16.641 18.297 1 93.62 741 SER B CA 1
ATOM 13064 C C . SER B 1 741 ? 3.51 -16.031 18.234 1 93.62 741 SER B C 1
ATOM 13066 O O . SER B 1 741 ? 4.359 -16.5 17.469 1 93.62 741 SER B O 1
ATOM 13068 N N . ASP B 1 742 ? 3.812 -15.031 19.016 1 90.75 742 ASP B N 1
ATOM 13069 C CA . ASP B 1 742 ? 5.129 -14.406 19.078 1 90.75 742 ASP B CA 1
ATOM 13070 C C . ASP B 1 742 ? 6.176 -15.383 19.609 1 90.75 742 ASP B C 1
ATOM 13072 O O . ASP B 1 742 ? 7.34 -15.336 19.203 1 90.75 742 ASP B O 1
ATOM 13076 N N . GLU B 1 743 ? 5.77 -16.219 20.453 1 93 743 GLU B N 1
ATOM 13077 C CA . GLU B 1 743 ? 6.688 -17.172 21.078 1 93 743 GLU B CA 1
ATOM 13078 C C . GLU B 1 743 ? 6.98 -18.344 20.156 1 93 743 GLU B C 1
ATOM 13080 O O . GLU B 1 743 ? 8.125 -18.812 20.062 1 93 743 GLU B O 1
ATOM 13085 N N . ASP B 1 744 ? 5.961 -18.812 19.453 1 96.81 744 ASP B N 1
ATOM 13086 C CA . ASP B 1 744 ? 6.086 -20.062 18.719 1 96.81 744 ASP B CA 1
ATOM 13087 C C . ASP B 1 744 ? 6.602 -19.812 17.297 1 96.81 744 ASP B C 1
ATOM 13089 O O . ASP B 1 744 ? 7.121 -20.719 16.656 1 96.81 744 ASP B O 1
ATOM 13093 N N . TRP B 1 745 ? 6.523 -18.609 16.75 1 97.81 745 TRP B N 1
ATOM 13094 C CA . TRP B 1 745 ? 6.977 -18.328 15.398 1 97.81 745 TRP B CA 1
ATOM 13095 C C . TRP B 1 745 ? 8.469 -18.609 15.258 1 97.81 745 TRP B C 1
ATOM 13097 O O . TRP B 1 745 ? 8.891 -19.328 14.352 1 97.81 745 TRP B O 1
ATOM 13107 N N . PRO B 1 746 ? 9.367 -18.078 16.203 1 97.19 746 PRO B N 1
ATOM 13108 C CA . PRO B 1 746 ? 10.789 -18.406 16.094 1 97.19 746 PRO B CA 1
ATOM 13109 C C . PRO B 1 746 ? 11.07 -19.891 16.266 1 97.19 746 PRO B C 1
ATOM 13111 O O . PRO B 1 746 ? 11.992 -20.422 15.633 1 97.19 746 PRO B O 1
ATOM 13114 N N . THR B 1 747 ? 10.25 -20.531 17.109 1 97.38 747 THR B N 1
ATOM 13115 C CA . THR B 1 747 ? 10.406 -21.969 17.297 1 97.38 747 THR B CA 1
ATOM 13116 C C . THR B 1 747 ? 10.117 -22.719 15.984 1 97.38 747 THR B C 1
ATOM 13118 O O . THR B 1 747 ? 10.875 -23.609 15.594 1 97.38 747 THR B O 1
ATOM 13121 N N . LEU B 1 748 ? 9.031 -22.359 15.328 1 97.69 748 LEU B N 1
ATOM 13122 C CA . LEU B 1 748 ? 8.664 -22.969 14.055 1 97.69 748 LEU B CA 1
ATOM 13123 C C . LEU B 1 748 ? 9.711 -22.688 12.992 1 97.69 748 LEU B C 1
ATOM 13125 O O . LEU B 1 748 ? 10.023 -23.547 12.172 1 97.69 748 LEU B O 1
ATOM 13129 N N . LEU B 1 749 ? 10.266 -21.453 12.953 1 97.75 749 LEU B N 1
ATOM 13130 C CA . LEU B 1 749 ? 11.312 -21.094 12.008 1 97.75 749 LEU B CA 1
ATOM 13131 C C . LEU B 1 749 ? 12.555 -21.953 12.219 1 97.75 749 LEU B C 1
ATOM 13133 O O . LEU B 1 749 ? 13.164 -22.406 11.25 1 97.75 749 LEU B O 1
ATOM 13137 N N . ASN B 1 750 ? 12.906 -22.172 13.453 1 95.44 750 ASN B N 1
ATOM 13138 C CA . ASN B 1 750 ? 14.031 -23.047 13.758 1 95.44 750 ASN B CA 1
ATOM 13139 C C . ASN B 1 750 ? 13.789 -24.469 13.273 1 95.44 750 ASN B C 1
ATOM 13141 O O . ASN B 1 750 ? 14.695 -25.109 12.742 1 95.44 750 ASN B O 1
ATOM 13145 N N . MET B 1 751 ? 12.602 -24.953 13.453 1 93.56 751 MET B N 1
ATOM 13146 C CA . MET B 1 751 ? 12.242 -26.281 12.969 1 93.56 751 MET B CA 1
ATOM 13147 C C . MET B 1 751 ? 12.312 -26.344 11.445 1 93.56 751 MET B C 1
ATOM 13149 O O . MET B 1 751 ? 12.797 -27.328 10.875 1 93.56 751 MET B O 1
ATOM 13153 N N . TYR B 1 752 ? 11.836 -25.375 10.797 1 95.25 752 TYR B N 1
ATOM 13154 C CA . TYR B 1 752 ? 11.875 -25.266 9.344 1 95.25 752 TYR B CA 1
ATOM 13155 C C . TYR B 1 752 ? 13.297 -25.391 8.828 1 95.25 752 TYR B C 1
ATOM 13157 O O . TYR B 1 752 ? 13.547 -26.062 7.82 1 95.25 752 TYR B O 1
ATOM 13165 N N . GLU B 1 753 ? 14.234 -24.766 9.477 1 91.19 753 GLU B N 1
ATOM 13166 C CA . GLU B 1 753 ? 15.617 -24.719 9.023 1 91.19 753 GLU B CA 1
ATOM 13167 C C . GLU B 1 753 ? 16.281 -26.094 9.164 1 91.19 753 GLU B C 1
ATOM 13169 O O . GLU B 1 753 ? 17.281 -26.375 8.492 1 91.19 753 GLU B O 1
ATOM 13174 N N . HIS B 1 754 ? 15.633 -27.031 9.961 1 86.12 754 HIS B N 1
ATOM 13175 C CA . HIS B 1 754 ? 16.328 -28.266 10.281 1 86.12 754 HIS B CA 1
ATOM 13176 C C . HIS B 1 754 ? 15.562 -29.484 9.773 1 86.12 754 HIS B C 1
ATOM 13178 O O . HIS B 1 754 ? 16.109 -30.578 9.703 1 86.12 754 HIS B O 1
ATOM 13184 N N . VAL B 1 755 ? 14.352 -29.219 9.398 1 85.38 755 VAL B N 1
ATOM 13185 C CA . VAL B 1 755 ? 13.531 -30.344 8.945 1 85.38 755 VAL B CA 1
ATOM 13186 C C . VAL B 1 755 ? 14.062 -30.875 7.613 1 85.38 755 VAL B C 1
ATOM 13188 O O . VAL B 1 755 ? 14.484 -30.094 6.754 1 85.38 755 VAL B O 1
ATOM 13191 N N . THR B 1 756 ? 14.008 -32.219 7.414 1 78.44 756 THR B N 1
ATOM 13192 C CA . THR B 1 756 ? 14.602 -32.844 6.234 1 78.44 756 THR B CA 1
ATOM 13193 C C . THR B 1 756 ? 13.516 -33.25 5.246 1 78.44 756 THR B C 1
ATOM 13195 O O . THR B 1 756 ? 13.781 -33.375 4.047 1 78.44 756 THR B O 1
ATOM 13198 N N . TYR B 1 757 ? 12.367 -33.531 5.734 1 81.25 757 TYR B N 1
ATOM 13199 C CA . TYR B 1 757 ? 11.281 -33.938 4.859 1 81.25 757 TYR B CA 1
ATOM 13200 C C . TYR B 1 757 ? 10.617 -32.75 4.195 1 81.25 757 TYR B C 1
ATOM 13202 O O . TYR B 1 757 ? 10.008 -31.906 4.871 1 81.25 757 TYR B O 1
ATOM 13210 N N . ASP B 1 758 ? 10.586 -32.688 2.879 1 84.38 758 ASP B N 1
ATOM 13211 C CA . ASP B 1 758 ? 10.25 -31.469 2.119 1 84.38 758 ASP B CA 1
ATOM 13212 C C . ASP B 1 758 ? 8.766 -31.141 2.266 1 84.38 758 ASP B C 1
ATOM 13214 O O . ASP B 1 758 ? 8.398 -29.953 2.299 1 84.38 758 ASP B O 1
ATOM 13218 N N . ALA B 1 759 ? 7.922 -32.125 2.285 1 87.38 759 ALA B N 1
ATOM 13219 C CA . ALA B 1 759 ? 6.496 -31.859 2.428 1 87.38 759 ALA B CA 1
ATOM 13220 C C . ALA B 1 759 ? 6.207 -31.156 3.748 1 87.38 759 ALA B C 1
ATOM 13222 O O . ALA B 1 759 ? 5.395 -30.219 3.797 1 87.38 759 ALA B O 1
ATOM 13223 N N . GLU B 1 760 ? 6.793 -31.656 4.805 1 90.44 760 GLU B N 1
ATOM 13224 C CA . GLU B 1 760 ? 6.652 -31.031 6.117 1 90.44 760 GLU B CA 1
ATOM 13225 C C . GLU B 1 760 ? 7.27 -29.625 6.129 1 90.44 760 GLU B C 1
ATOM 13227 O O . GLU B 1 760 ? 6.711 -28.703 6.707 1 90.44 760 GLU B O 1
ATOM 13232 N N . LYS B 1 761 ? 8.414 -29.547 5.508 1 91.94 761 LYS B N 1
ATOM 13233 C CA . LYS B 1 761 ? 9.102 -28.266 5.391 1 91.94 761 LYS B CA 1
ATOM 13234 C C . LYS B 1 761 ? 8.219 -27.219 4.715 1 91.94 761 LYS B C 1
ATOM 13236 O O . LYS B 1 761 ? 8.141 -26.078 5.176 1 91.94 761 LYS B O 1
ATOM 13241 N N . ARG B 1 762 ? 7.609 -27.594 3.695 1 93.25 762 ARG B N 1
ATOM 13242 C CA . ARG B 1 762 ? 6.746 -26.688 2.936 1 93.25 762 ARG B CA 1
ATOM 13243 C C . ARG B 1 762 ? 5.535 -26.266 3.762 1 93.25 762 ARG B C 1
ATOM 13245 O O . ARG B 1 762 ? 5.102 -25.109 3.684 1 93.25 762 ARG B O 1
ATOM 13252 N N . LYS B 1 763 ? 4.969 -27.141 4.543 1 95.25 763 LYS B N 1
ATOM 13253 C CA . LYS B 1 763 ? 3.848 -26.812 5.414 1 95.25 763 LYS B CA 1
ATOM 13254 C C . LYS B 1 763 ? 4.273 -25.844 6.512 1 95.25 763 LYS B C 1
ATOM 13256 O O . LYS B 1 763 ? 3.512 -24.953 6.891 1 95.25 763 LYS B O 1
ATOM 13261 N N . MET B 1 764 ? 5.484 -26.078 7.055 1 97.12 764 MET B N 1
ATOM 13262 C CA . MET B 1 764 ? 6.02 -25.141 8.047 1 97.12 764 MET B CA 1
ATOM 13263 C C . MET B 1 764 ? 6.184 -23.75 7.457 1 97.12 764 MET B C 1
ATOM 13265 O O . MET B 1 764 ? 5.855 -22.75 8.102 1 97.12 764 MET B O 1
ATOM 13269 N N . LEU B 1 765 ? 6.68 -23.719 6.23 1 98 765 LEU B N 1
ATOM 13270 C CA . LEU B 1 765 ? 6.875 -22.438 5.551 1 98 765 LEU B CA 1
ATOM 13271 C C . LEU B 1 765 ? 5.543 -21.719 5.359 1 98 765 LEU B C 1
ATOM 13273 O O . LEU B 1 765 ? 5.453 -20.5 5.582 1 98 765 LEU B O 1
ATOM 13277 N N . ARG B 1 766 ? 4.527 -22.438 4.953 1 97.81 766 ARG B N 1
ATOM 13278 C CA . ARG B 1 766 ? 3.195 -21.859 4.809 1 97.81 766 ARG B CA 1
ATOM 13279 C C . ARG B 1 766 ? 2.676 -21.344 6.145 1 97.81 766 ARG B C 1
ATOM 13281 O O . ARG B 1 766 ? 2.041 -20.281 6.203 1 97.81 766 ARG B O 1
ATOM 13288 N N . GLY B 1 767 ? 2.916 -22.109 7.18 1 98.5 767 GLY B N 1
ATOM 13289 C CA . GLY B 1 767 ? 2.582 -21.641 8.516 1 98.5 767 GLY B CA 1
ATOM 13290 C C . GLY B 1 767 ? 3.271 -20.344 8.883 1 98.5 767 GLY B C 1
ATOM 13291 O O . GLY B 1 767 ? 2.615 -19.375 9.281 1 98.5 767 GLY B O 1
ATOM 13292 N N . LEU B 1 768 ? 4.594 -20.297 8.664 1 98.62 768 LEU B N 1
ATOM 13293 C CA . LEU B 1 768 ? 5.387 -19.094 8.961 1 98.62 768 LEU B CA 1
ATOM 13294 C C . LEU B 1 768 ? 4.867 -17.891 8.188 1 98.62 768 LEU B C 1
ATOM 13296 O O . LEU B 1 768 ? 4.75 -16.797 8.742 1 98.62 768 LEU B O 1
ATOM 13300 N N . ALA B 1 769 ? 4.488 -18.094 6.953 1 98.56 769 ALA B N 1
ATOM 13301 C CA . ALA B 1 769 ? 4.039 -17.016 6.07 1 98.56 769 ALA B CA 1
ATOM 13302 C C . ALA B 1 769 ? 2.639 -16.547 6.449 1 98.56 769 ALA B C 1
ATOM 13304 O O . ALA B 1 769 ? 2.213 -15.469 6.043 1 98.56 769 ALA B O 1
ATOM 13305 N N . SER B 1 770 ? 1.908 -17.312 7.207 1 98.19 770 SER B N 1
ATOM 13306 C CA . SER B 1 770 ? 0.535 -16.969 7.566 1 98.19 770 SER B CA 1
ATOM 13307 C C . SER B 1 770 ? 0.492 -15.977 8.719 1 98.19 770 SER B C 1
ATOM 13309 O O . SER B 1 770 ? -0.586 -15.57 9.156 1 98.19 770 SER B O 1
ATOM 13311 N N . THR B 1 771 ? 1.64 -15.492 9.219 1 97.56 771 THR B N 1
ATOM 13312 C CA . THR B 1 771 ? 1.733 -14.57 10.344 1 97.56 771 THR B CA 1
ATOM 13313 C C . THR B 1 771 ? 1.013 -13.258 10.031 1 97.56 771 THR B C 1
ATOM 13315 O O . THR B 1 771 ? 0.844 -12.906 8.859 1 97.56 771 THR B O 1
ATOM 13318 N N . GLN B 1 772 ? 0.518 -12.602 11.109 1 96 772 GLN B N 1
ATOM 13319 C CA . GLN B 1 772 ? -0.136 -11.305 10.969 1 96 772 GLN B CA 1
ATOM 13320 C C . GLN B 1 772 ? 0.771 -10.18 11.453 1 96 772 GLN B C 1
ATOM 13322 O O . GLN B 1 772 ? 0.344 -9.023 11.539 1 96 772 GLN B O 1
ATOM 13327 N N . ASP B 1 773 ? 2.047 -10.523 11.789 1 96.19 773 ASP B N 1
ATOM 13328 C CA . ASP B 1 773 ? 3.023 -9.531 12.234 1 96.19 773 ASP B CA 1
ATOM 13329 C C . ASP B 1 773 ? 3.721 -8.883 11.039 1 96.19 773 ASP B C 1
ATOM 13331 O O . ASP B 1 773 ? 4.375 -9.57 10.25 1 96.19 773 ASP B O 1
ATOM 13335 N N . ALA B 1 774 ? 3.648 -7.617 10.953 1 95.56 774 ALA B N 1
ATOM 13336 C CA . ALA B 1 774 ? 4.129 -6.887 9.781 1 95.56 774 ALA B CA 1
ATOM 13337 C C . ALA B 1 774 ? 5.625 -7.102 9.578 1 95.56 774 ALA B C 1
ATOM 13339 O O . ALA B 1 774 ? 6.086 -7.25 8.445 1 95.56 774 ALA B O 1
ATOM 13340 N N . ARG B 1 775 ? 6.43 -7.109 10.586 1 95.31 775 ARG B N 1
ATOM 13341 C CA . ARG B 1 775 ? 7.879 -7.254 10.469 1 95.31 775 ARG B CA 1
ATOM 13342 C C . ARG B 1 775 ? 8.25 -8.656 9.992 1 95.31 775 ARG B C 1
ATOM 13344 O O . ARG B 1 775 ? 9.18 -8.82 9.195 1 95.31 775 ARG B O 1
ATOM 13351 N N . ARG B 1 776 ? 7.547 -9.648 10.547 1 97.12 776 ARG B N 1
ATOM 13352 C CA . ARG B 1 776 ? 7.781 -11.023 10.117 1 97.12 776 ARG B CA 1
ATOM 13353 C C . ARG B 1 776 ? 7.371 -11.219 8.664 1 97.12 776 ARG B C 1
ATOM 13355 O O . ARG B 1 776 ? 8.016 -11.969 7.922 1 97.12 776 ARG B O 1
ATOM 13362 N N . ILE B 1 777 ? 6.277 -10.594 8.242 1 97.88 777 ILE B N 1
ATOM 13363 C CA . ILE B 1 777 ? 5.805 -10.656 6.863 1 97.88 777 ILE B CA 1
ATOM 13364 C C . ILE B 1 777 ? 6.887 -10.125 5.922 1 97.88 777 ILE B C 1
ATOM 13366 O O . ILE B 1 777 ? 7.242 -10.789 4.941 1 97.88 777 ILE B O 1
ATOM 13370 N N . VAL B 1 778 ? 7.449 -8.969 6.242 1 97.25 778 VAL B N 1
ATOM 13371 C CA . VAL B 1 778 ? 8.469 -8.352 5.395 1 97.25 778 VAL B CA 1
ATOM 13372 C C . VAL B 1 778 ? 9.727 -9.211 5.391 1 97.25 778 VAL B C 1
ATOM 13374 O O . VAL B 1 778 ? 10.352 -9.398 4.344 1 97.25 778 VAL B O 1
ATOM 13377 N N . TRP B 1 779 ? 10.039 -9.742 6.52 1 96.88 779 TRP B N 1
ATOM 13378 C CA . TRP B 1 779 ? 11.227 -10.578 6.617 1 96.88 779 TRP B CA 1
ATOM 13379 C C . TRP B 1 779 ? 11.102 -11.812 5.734 1 96.88 779 TRP B C 1
ATOM 13381 O O . TRP B 1 779 ? 12.031 -12.156 4.996 1 96.88 779 TRP B O 1
ATOM 13391 N N . ILE B 1 780 ? 9.984 -12.477 5.801 1 98 780 ILE B N 1
ATOM 13392 C CA . ILE B 1 780 ? 9.836 -13.75 5.109 1 98 780 ILE B CA 1
ATOM 13393 C C . ILE B 1 780 ? 9.773 -13.516 3.602 1 98 780 ILE B C 1
ATOM 13395 O O . ILE B 1 780 ? 10.266 -14.328 2.818 1 98 780 ILE B O 1
ATOM 13399 N N . LEU B 1 781 ? 9.125 -12.438 3.158 1 98.12 781 LEU B N 1
ATOM 13400 C CA . LEU B 1 781 ? 9.117 -12.078 1.743 1 98.12 781 LEU B CA 1
ATOM 13401 C C . LEU B 1 781 ? 10.531 -11.836 1.231 1 98.12 781 LEU B C 1
ATOM 13403 O O . LEU B 1 781 ? 10.922 -12.383 0.199 1 98.12 781 LEU B O 1
ATOM 13407 N N . ASN B 1 782 ? 11.305 -11.086 1.99 1 97 782 ASN B N 1
ATOM 13408 C CA . ASN B 1 782 ? 12.68 -10.773 1.589 1 97 782 ASN B CA 1
ATOM 13409 C C . ASN B 1 782 ? 13.562 -12.016 1.627 1 97 782 ASN B C 1
ATOM 13411 O O . ASN B 1 782 ? 14.453 -12.172 0.791 1 97 782 ASN B O 1
ATOM 13415 N N . ALA B 1 783 ? 13.312 -12.875 2.6 1 96.5 783 ALA B N 1
ATOM 13416 C CA . ALA B 1 783 ? 14.062 -14.125 2.689 1 96.5 783 ALA B CA 1
ATOM 13417 C C . ALA B 1 783 ? 13.812 -15.008 1.473 1 96.5 783 ALA B C 1
ATOM 13419 O O . ALA B 1 783 ? 14.734 -15.648 0.96 1 96.5 783 ALA B O 1
ATOM 13420 N N . GLY B 1 784 ? 12.547 -15.055 1.034 1 96 784 GLY B N 1
ATOM 13421 C CA . GLY B 1 784 ? 12.219 -15.812 -0.166 1 96 784 GLY B CA 1
ATOM 13422 C C . GLY B 1 784 ? 12.852 -15.234 -1.42 1 96 784 GLY B C 1
ATOM 13423 O O . GLY B 1 784 ? 13.25 -15.984 -2.318 1 96 784 GLY B O 1
ATOM 13424 N N . LEU B 1 785 ? 12.938 -13.938 -1.489 1 95.88 785 LEU B N 1
ATOM 13425 C CA . LEU B 1 785 ? 13.547 -13.281 -2.645 1 95.88 785 LEU B CA 1
ATOM 13426 C C . LEU B 1 785 ? 15.055 -13.508 -2.67 1 95.88 785 LEU B C 1
ATOM 13428 O O . LEU B 1 785 ? 15.633 -13.742 -3.734 1 95.88 785 LEU B O 1
ATOM 13432 N N . LYS B 1 786 ? 15.695 -13.461 -1.529 1 92.88 786 LYS B N 1
ATOM 13433 C CA . LYS B 1 786 ? 17.141 -13.68 -1.43 1 92.88 786 LYS B CA 1
ATOM 13434 C C . LYS B 1 786 ? 17.5 -15.125 -1.748 1 92.88 786 LYS B C 1
ATOM 13436 O O . LYS B 1 786 ? 18.531 -15.398 -2.363 1 92.88 786 LYS B O 1
ATOM 13441 N N . GLY B 1 787 ? 16.75 -16.094 -1.268 1 90.38 787 GLY B N 1
ATOM 13442 C CA . GLY B 1 787 ? 16.906 -17.5 -1.646 1 90.38 787 GLY B CA 1
ATOM 13443 C C . GLY B 1 787 ? 17.859 -18.25 -0.752 1 90.38 787 GLY B C 1
ATOM 13444 O O . GLY B 1 787 ? 18.203 -19.406 -1.04 1 90.38 787 GLY B O 1
ATOM 13445 N N . ASP B 1 788 ? 18.297 -17.625 0.37 1 87.31 788 ASP B N 1
ATOM 13446 C CA . ASP B 1 788 ? 19.281 -18.297 1.226 1 87.31 788 ASP B CA 1
ATOM 13447 C C . ASP B 1 788 ? 18.578 -19.156 2.273 1 87.31 788 ASP B C 1
ATOM 13449 O O . ASP B 1 788 ? 18.688 -20.391 2.238 1 87.31 788 ASP B O 1
ATOM 13453 N N . ILE B 1 789 ? 17.734 -18.562 3.09 1 90.06 789 ILE B N 1
ATOM 13454 C CA . ILE B 1 789 ? 17.031 -19.281 4.148 1 90.06 789 ILE B CA 1
ATOM 13455 C C . ILE B 1 789 ? 15.781 -19.953 3.574 1 90.06 789 ILE B C 1
ATOM 13457 O O . ILE B 1 789 ? 15.484 -21.109 3.908 1 90.06 789 ILE B O 1
ATOM 13461 N N . ILE B 1 790 ? 15.102 -19.281 2.715 1 94.19 790 ILE B N 1
ATOM 13462 C CA . ILE B 1 790 ? 13.93 -19.781 1.998 1 94.19 790 ILE B CA 1
ATOM 13463 C C . ILE B 1 790 ? 14.234 -19.859 0.504 1 94.19 790 ILE B C 1
ATOM 13465 O O . ILE B 1 790 ? 14.57 -18.844 -0.118 1 94.19 790 ILE B O 1
ATOM 13469 N N . GLN B 1 791 ? 14.094 -21.016 -0.017 1 90 791 GLN B N 1
ATOM 13470 C CA . GLN B 1 791 ? 14.398 -21.203 -1.431 1 90 791 GLN B CA 1
ATOM 13471 C C . GLN B 1 791 ? 13.484 -20.359 -2.312 1 90 791 GLN B C 1
ATOM 13473 O O . GLN B 1 791 ? 12.281 -20.281 -2.078 1 90 791 GLN B O 1
ATOM 13478 N N . THR B 1 792 ? 13.992 -19.734 -3.305 1 91.12 792 THR B N 1
ATOM 13479 C CA . THR B 1 792 ? 13.289 -18.75 -4.129 1 91.12 792 THR B CA 1
ATOM 13480 C C . THR B 1 792 ? 12.109 -19.406 -4.848 1 91.12 792 THR B C 1
ATOM 13482 O O . THR B 1 792 ? 11.102 -18.75 -5.105 1 91.12 792 THR B O 1
ATOM 13485 N N . GLN B 1 793 ? 12.227 -20.672 -5.156 1 90.31 793 GLN B N 1
ATOM 13486 C CA . GLN B 1 793 ? 11.148 -21.344 -5.863 1 90.31 793 GLN B CA 1
ATOM 13487 C C . GLN B 1 793 ? 9.875 -21.375 -5.016 1 90.31 793 GLN B C 1
ATOM 13489 O O . GLN B 1 793 ? 8.781 -21.609 -5.539 1 90.31 793 GLN B O 1
ATOM 13494 N N . GLU B 1 794 ? 10.016 -21.141 -3.684 1 94.62 794 GLU B N 1
ATOM 13495 C CA . GLU B 1 794 ? 8.875 -21.172 -2.777 1 94.62 794 GLU B CA 1
ATOM 13496 C C . GLU B 1 794 ? 8.258 -19.781 -2.625 1 94.62 794 GLU B C 1
ATOM 13498 O O . GLU B 1 794 ? 7.234 -19.609 -1.96 1 94.62 794 GLU B O 1
ATOM 13503 N N . LEU B 1 795 ? 8.836 -18.75 -3.207 1 96.25 795 LEU B N 1
ATOM 13504 C CA . LEU B 1 795 ? 8.414 -17.375 -3.01 1 96.25 795 LEU B CA 1
ATOM 13505 C C . LEU B 1 795 ? 6.969 -17.172 -3.455 1 96.25 795 LEU B C 1
ATOM 13507 O O . LEU B 1 795 ? 6.195 -16.484 -2.779 1 96.25 795 LEU B O 1
ATOM 13511 N N . PRO B 1 796 ? 6.504 -17.766 -4.617 1 96.19 796 PRO B N 1
ATOM 13512 C CA . PRO B 1 796 ? 5.094 -17.609 -4.98 1 96.19 796 PRO B CA 1
ATOM 13513 C C . PRO B 1 796 ? 4.145 -18.141 -3.91 1 96.19 796 PRO B C 1
ATOM 13515 O O . PRO B 1 796 ? 3.109 -17.531 -3.641 1 96.19 796 PRO B O 1
ATOM 13518 N N . LEU B 1 797 ? 4.52 -19.25 -3.273 1 96.5 797 LEU B N 1
ATOM 13519 C CA . LEU B 1 797 ? 3.73 -19.812 -2.184 1 96.5 797 LEU B CA 1
ATOM 13520 C C . LEU B 1 797 ? 3.682 -18.859 -0.997 1 96.5 797 LEU B C 1
ATOM 13522 O O . LEU B 1 797 ? 2.623 -18.656 -0.396 1 96.5 797 LEU B O 1
ATOM 13526 N N . VAL B 1 798 ? 4.824 -18.312 -0.645 1 98.31 798 VAL B N 1
ATOM 13527 C CA . VAL B 1 798 ? 4.941 -17.375 0.467 1 98.31 798 VAL B CA 1
ATOM 13528 C C . VAL B 1 798 ? 4.062 -16.156 0.206 1 98.31 798 VAL B C 1
ATOM 13530 O O . VAL B 1 798 ? 3.27 -15.75 1.064 1 98.31 798 VAL B O 1
ATOM 13533 N N . ILE B 1 799 ? 4.137 -15.578 -0.999 1 98.38 799 ILE B N 1
ATOM 13534 C CA . ILE B 1 799 ? 3.381 -14.383 -1.362 1 98.38 799 ILE B CA 1
ATOM 13535 C C . ILE B 1 799 ? 1.884 -14.68 -1.305 1 98.38 799 ILE B C 1
ATOM 13537 O O . ILE B 1 799 ? 1.109 -13.891 -0.755 1 98.38 799 ILE B O 1
ATOM 13541 N N . ASN B 1 800 ? 1.499 -15.805 -1.86 1 97.88 800 ASN B N 1
ATOM 13542 C CA . ASN B 1 800 ? 0.092 -16.188 -1.848 1 97.88 800 ASN B CA 1
ATOM 13543 C C . ASN B 1 800 ? -0.444 -16.312 -0.424 1 97.88 800 ASN B C 1
ATOM 13545 O O . ASN B 1 800 ? -1.545 -15.844 -0.13 1 97.88 800 ASN B O 1
ATOM 13549 N N . THR B 1 801 ? 0.37 -16.922 0.449 1 98.19 801 THR B N 1
ATOM 13550 C CA . THR B 1 801 ? -0.039 -17.141 1.834 1 98.19 801 THR B CA 1
ATOM 13551 C C . THR B 1 801 ? -0.146 -15.805 2.572 1 98.19 801 THR B C 1
ATOM 13553 O O . THR B 1 801 ? -1.125 -15.562 3.279 1 98.19 801 THR B O 1
ATOM 13556 N N . VAL B 1 802 ? 0.825 -14.938 2.373 1 98.12 802 VAL B N 1
ATOM 13557 C CA . VAL B 1 802 ? 0.865 -13.625 3.018 1 98.12 802 VAL B CA 1
ATOM 13558 C C . VAL B 1 802 ? -0.347 -12.805 2.592 1 98.12 802 VAL B C 1
ATOM 13560 O O . VAL B 1 802 ? -0.982 -12.148 3.42 1 98.12 802 VAL B O 1
ATOM 13563 N N . CYS B 1 803 ? -0.735 -12.883 1.349 1 96.94 803 CYS B N 1
ATOM 13564 C CA . CYS B 1 803 ? -1.81 -12.078 0.785 1 96.94 803 CYS B CA 1
ATOM 13565 C C . CYS B 1 803 ? -3.164 -12.508 1.335 1 96.94 803 CYS B C 1
ATOM 13567 O O . CYS B 1 803 ? -4.109 -11.719 1.364 1 96.94 803 CYS B O 1
ATOM 13569 N N . ASN B 1 804 ? -3.221 -13.734 1.744 1 95.69 804 ASN B N 1
ATOM 13570 C CA . ASN B 1 804 ? -4.492 -14.234 2.258 1 95.69 804 ASN B CA 1
ATOM 13571 C C . ASN B 1 804 ? -4.828 -13.617 3.613 1 95.69 804 ASN B C 1
ATOM 13573 O O . ASN B 1 804 ? -6.004 -13.492 3.967 1 95.69 804 ASN B O 1
ATOM 13577 N N . GLY B 1 805 ? -3.768 -13.258 4.34 1 95.19 805 GLY B N 1
ATOM 13578 C CA . GLY B 1 805 ? -3.977 -12.609 5.625 1 95.19 805 GLY B CA 1
ATOM 13579 C C . GLY B 1 805 ? -4.301 -11.133 5.504 1 95.19 805 GLY B C 1
ATOM 13580 O O . GLY B 1 805 ? -3.977 -10.508 4.496 1 95.19 805 GLY B O 1
ATOM 13581 N N . PHE B 1 806 ? -4.906 -10.602 6.535 1 96.19 806 PHE B N 1
ATOM 13582 C CA . PHE B 1 806 ? -5.32 -9.203 6.508 1 96.19 806 PHE B CA 1
ATOM 13583 C C . PHE B 1 806 ? -4.113 -8.273 6.578 1 96.19 806 PHE B C 1
ATOM 13585 O O . PHE B 1 806 ? -4.035 -7.293 5.84 1 96.19 806 PHE B O 1
ATOM 13592 N N . ALA B 1 807 ? -3.166 -8.586 7.406 1 95.94 807 ALA B N 1
ATOM 13593 C CA . ALA B 1 807 ? -2.031 -7.695 7.625 1 95.94 807 ALA B CA 1
ATOM 13594 C C . ALA B 1 807 ? -1.086 -7.707 6.426 1 95.94 807 ALA B C 1
ATOM 13596 O O . ALA B 1 807 ? -0.385 -6.727 6.172 1 95.94 807 ALA B O 1
ATOM 13597 N N . GLY B 1 808 ? -1.091 -8.773 5.699 1 97.12 808 GLY B N 1
ATOM 13598 C CA . GLY B 1 808 ? -0.006 -8.992 4.758 1 97.12 808 GLY B CA 1
ATOM 13599 C C . GLY B 1 808 ? -0.316 -8.484 3.359 1 97.12 808 GLY B C 1
ATOM 13600 O O . GLY B 1 808 ? 0.594 -8.266 2.559 1 97.12 808 GLY B O 1
ATOM 13601 N N . TYR B 1 809 ? -1.607 -8.289 2.957 1 96.25 809 TYR B N 1
ATOM 13602 C CA . TYR B 1 809 ? -1.947 -8.102 1.552 1 96.25 809 TYR B CA 1
ATOM 13603 C C . TYR B 1 809 ? -1.376 -6.793 1.022 1 96.25 809 TYR B C 1
ATOM 13605 O O . TYR B 1 809 ? -0.88 -6.734 -0.105 1 96.25 809 TYR B O 1
ATOM 13613 N N . LEU B 1 810 ? -1.336 -5.754 1.838 1 96.94 810 LEU B N 1
ATOM 13614 C CA . LEU B 1 810 ? -0.779 -4.488 1.366 1 96.94 810 LEU B CA 1
ATOM 13615 C C . LEU B 1 810 ? 0.745 -4.539 1.351 1 96.94 810 LEU B C 1
ATOM 13617 O O . LEU B 1 810 ? 1.38 -3.959 0.467 1 96.94 810 LEU B O 1
ATOM 13621 N N . PHE B 1 811 ? 1.374 -5.207 2.305 1 97.56 811 PHE B N 1
ATOM 13622 C CA . PHE B 1 811 ? 2.822 -5.367 2.334 1 97.56 811 PHE B CA 1
ATOM 13623 C C . PHE B 1 811 ? 3.299 -6.207 1.153 1 97.56 811 PHE B C 1
ATOM 13625 O O . PHE B 1 811 ? 4.355 -5.934 0.578 1 97.56 811 PHE B O 1
ATOM 13632 N N . ALA B 1 812 ? 2.453 -7.203 0.85 1 98.12 812 ALA B N 1
ATOM 13633 C CA . ALA B 1 812 ? 2.789 -8.023 -0.312 1 98.12 812 ALA B CA 1
ATOM 13634 C C . ALA B 1 812 ? 2.711 -7.211 -1.6 1 98.12 812 ALA B C 1
ATOM 13636 O O . ALA B 1 812 ? 3.592 -7.305 -2.457 1 98.12 812 ALA B O 1
ATOM 13637 N N . TRP B 1 813 ? 1.638 -6.426 -1.762 1 97.81 813 TRP B N 1
ATOM 13638 C CA . TRP B 1 813 ? 1.488 -5.582 -2.943 1 97.81 813 TRP B CA 1
ATOM 13639 C C . TRP B 1 813 ? 2.633 -4.582 -3.047 1 97.81 813 TRP B C 1
ATOM 13641 O O . TRP B 1 813 ? 3.184 -4.367 -4.129 1 97.81 813 TRP B O 1
ATOM 13651 N N . ASP B 1 814 ? 2.994 -3.975 -1.937 1 97.19 814 ASP B N 1
ATOM 13652 C CA . ASP B 1 814 ? 4.125 -3.053 -1.893 1 97.19 814 ASP B CA 1
ATOM 13653 C C . ASP B 1 814 ? 5.426 -3.76 -2.27 1 97.19 814 ASP B C 1
ATOM 13655 O O . ASP B 1 814 ? 6.242 -3.215 -3.014 1 97.19 814 ASP B O 1
ATOM 13659 N N . PHE B 1 815 ? 5.625 -4.91 -1.774 1 98 815 PHE B N 1
ATOM 13660 C CA . PHE B 1 815 ? 6.805 -5.727 -2.043 1 98 815 PHE B CA 1
ATOM 13661 C C . PHE B 1 815 ? 6.961 -5.98 -3.539 1 98 815 PHE B C 1
ATOM 13663 O O . PHE B 1 815 ? 8.062 -5.883 -4.082 1 98 815 PHE B O 1
ATOM 13670 N N . ILE B 1 816 ? 5.855 -6.324 -4.211 1 97.94 816 ILE B N 1
ATOM 13671 C CA . ILE B 1 816 ? 5.879 -6.609 -5.641 1 97.94 816 ILE B CA 1
ATOM 13672 C C . ILE B 1 816 ? 6.309 -5.359 -6.406 1 97.94 816 ILE B C 1
ATOM 13674 O O . ILE B 1 816 ? 7.141 -5.438 -7.316 1 97.94 816 ILE B O 1
ATOM 13678 N N . GLN B 1 817 ? 5.785 -4.289 -6.055 1 96.25 817 GLN B N 1
ATOM 13679 C CA . GLN B 1 817 ? 6.113 -3.051 -6.75 1 96.25 817 GLN B CA 1
ATOM 13680 C C . GLN B 1 817 ? 7.574 -2.672 -6.539 1 96.25 817 GLN B C 1
ATOM 13682 O O . GLN B 1 817 ? 8.242 -2.221 -7.469 1 96.25 817 GLN B O 1
ATOM 13687 N N . GLU B 1 818 ? 8.055 -2.908 -5.336 1 96.5 818 GLU B N 1
ATOM 13688 C CA . GLU B 1 818 ? 9.414 -2.539 -4.973 1 96.5 818 GLU B CA 1
ATOM 13689 C C . GLU B 1 818 ? 10.438 -3.465 -5.633 1 96.5 818 GLU B C 1
ATOM 13691 O O . GLU B 1 818 ? 11.562 -3.053 -5.922 1 96.5 818 GLU B O 1
ATOM 13696 N N . ASN B 1 819 ? 9.977 -4.738 -5.895 1 97.19 819 ASN B N 1
ATOM 13697 C CA . ASN B 1 819 ? 10.961 -5.746 -6.27 1 97.19 819 ASN B CA 1
ATOM 13698 C C . ASN B 1 819 ? 10.633 -6.383 -7.617 1 97.19 819 ASN B C 1
ATOM 13700 O O . ASN B 1 819 ? 11.062 -7.5 -7.902 1 97.19 819 ASN B O 1
ATOM 13704 N N . TRP B 1 820 ? 9.867 -5.715 -8.445 1 96.31 820 TRP B N 1
ATOM 13705 C CA . TRP B 1 820 ? 9.406 -6.312 -9.688 1 96.31 820 TRP B CA 1
ATOM 13706 C C . TRP B 1 820 ? 10.586 -6.734 -10.562 1 96.31 820 TRP B C 1
ATOM 13708 O O . TRP B 1 820 ? 10.609 -7.852 -11.086 1 96.31 820 TRP B O 1
ATOM 13718 N N . ASP B 1 821 ? 11.625 -5.926 -10.664 1 94.75 821 ASP B N 1
ATOM 13719 C CA . ASP B 1 821 ? 12.773 -6.23 -11.508 1 94.75 821 ASP B CA 1
ATOM 13720 C C . ASP B 1 821 ? 13.523 -7.453 -10.992 1 94.75 821 ASP B C 1
ATOM 13722 O O . ASP B 1 821 ? 13.961 -8.297 -11.773 1 94.75 821 ASP B O 1
ATOM 13726 N N . HIS B 1 822 ? 13.625 -7.578 -9.711 1 94.81 822 HIS B N 1
ATOM 13727 C CA . HIS B 1 822 ? 14.273 -8.75 -9.125 1 94.81 822 HIS B CA 1
ATOM 13728 C C . HIS B 1 822 ? 13.438 -10 -9.328 1 94.81 822 HIS B C 1
ATOM 13730 O O . HIS B 1 822 ? 13.977 -11.094 -9.539 1 94.81 822 HIS B O 1
ATOM 13736 N N . LEU B 1 823 ? 12.156 -9.891 -9.273 1 95.5 823 LEU B N 1
ATOM 13737 C CA . LEU B 1 823 ? 11.242 -11.016 -9.445 1 95.5 823 LEU B CA 1
ATOM 13738 C C . LEU B 1 823 ? 11.344 -11.578 -10.859 1 95.5 823 LEU B C 1
ATOM 13740 O O . LEU B 1 823 ? 11.414 -12.797 -11.039 1 95.5 823 LEU B O 1
ATOM 13744 N N . ILE B 1 824 ? 11.406 -10.664 -11.883 1 92.56 824 ILE B N 1
ATOM 13745 C CA . ILE B 1 824 ? 11.391 -11.156 -13.258 1 92.56 824 ILE B CA 1
ATOM 13746 C C . ILE B 1 824 ? 12.789 -11.641 -13.641 1 92.56 824 ILE B C 1
ATOM 13748 O O . ILE B 1 824 ? 12.961 -12.273 -14.688 1 92.56 824 ILE B O 1
ATOM 13752 N N . GLU B 1 825 ? 13.758 -11.312 -12.773 1 90.81 825 GLU B N 1
ATOM 13753 C CA . GLU B 1 825 ? 15.07 -11.93 -12.93 1 90.81 825 GLU B CA 1
ATOM 13754 C C . GLU B 1 825 ? 15.062 -13.375 -12.445 1 90.81 825 GLU B C 1
ATOM 13756 O O . GLU B 1 825 ? 15.75 -14.227 -13.008 1 90.81 825 GLU B O 1
ATOM 13761 N N . LYS B 1 826 ? 14.25 -13.555 -11.422 1 90.19 826 LYS B N 1
ATOM 13762 C CA . LYS B 1 826 ? 14.156 -14.891 -10.844 1 90.19 826 LYS B CA 1
ATOM 13763 C C . LYS B 1 826 ? 13.188 -15.766 -11.625 1 90.19 826 LYS B C 1
ATOM 13765 O O . LYS B 1 826 ? 13.406 -16.969 -11.773 1 90.19 826 LYS B O 1
ATOM 13770 N N . PHE B 1 827 ? 12.117 -15.164 -12.07 1 90.69 827 PHE B N 1
ATOM 13771 C CA . PHE B 1 827 ? 11.055 -15.875 -12.773 1 90.69 827 PHE B CA 1
ATOM 13772 C C . PHE B 1 827 ? 10.766 -15.211 -14.117 1 90.69 827 PHE B C 1
ATOM 13774 O O . PHE B 1 827 ? 10.422 -14.023 -14.172 1 90.69 827 PHE B O 1
ATOM 13781 N N . PRO B 1 828 ? 10.82 -16 -15.18 1 86.81 828 PRO B N 1
ATOM 13782 C CA . PRO B 1 828 ? 10.555 -15.406 -16.484 1 86.81 828 PRO B CA 1
ATOM 13783 C C . PRO B 1 828 ? 9.172 -14.773 -16.578 1 86.81 828 PRO B C 1
ATOM 13785 O O . PRO B 1 828 ? 8.203 -15.32 -16.047 1 86.81 828 PRO B O 1
ATOM 13788 N N . VAL B 1 829 ? 9.109 -13.672 -17.297 1 89.56 829 VAL B N 1
ATOM 13789 C CA . VAL B 1 829 ? 7.855 -12.969 -17.531 1 89.56 829 VAL B CA 1
ATOM 13790 C C . VAL B 1 829 ? 6.84 -13.914 -18.172 1 89.56 829 VAL B C 1
ATOM 13792 O O . VAL B 1 829 ? 7.16 -14.609 -19.141 1 89.56 829 VAL B O 1
ATOM 13795 N N . GLY B 1 830 ? 5.707 -14 -17.609 1 88.56 830 GLY B N 1
ATOM 13796 C CA . GLY B 1 830 ? 4.645 -14.852 -18.141 1 88.56 830 GLY B CA 1
ATOM 13797 C C . GLY B 1 830 ? 4.648 -16.25 -17.547 1 88.56 830 GLY B C 1
ATOM 13798 O O . GLY B 1 830 ? 3.693 -17 -17.719 1 88.56 830 GLY B O 1
ATOM 13799 N N . SER B 1 831 ? 5.695 -16.594 -16.797 1 89.19 831 SER B N 1
ATOM 13800 C CA . SER B 1 831 ? 5.824 -17.938 -16.219 1 89.19 831 SER B CA 1
ATOM 13801 C C . SER B 1 831 ? 4.707 -18.219 -15.227 1 89.19 831 SER B C 1
ATOM 13803 O O . SER B 1 831 ? 4.016 -17.297 -14.781 1 89.19 831 SER B O 1
ATOM 13805 N N . PHE B 1 832 ? 4.551 -19.5 -14.945 1 88.69 832 PHE B N 1
ATOM 13806 C CA . PHE B 1 832 ? 3.559 -19.938 -13.969 1 88.69 832 PHE B CA 1
ATOM 13807 C C . PHE B 1 832 ? 3.768 -19.219 -12.633 1 88.69 832 PHE B C 1
ATOM 13809 O O . PHE B 1 832 ? 2.801 -18.828 -11.977 1 88.69 832 PHE B O 1
ATOM 13816 N N . ALA B 1 833 ? 5.016 -19.016 -12.242 1 91.75 833 ALA B N 1
ATOM 13817 C CA . ALA B 1 833 ? 5.348 -18.344 -10.984 1 91.75 833 ALA B CA 1
ATOM 13818 C C . ALA B 1 833 ? 4.852 -16.906 -10.992 1 91.75 833 ALA B C 1
ATOM 13820 O O . ALA B 1 833 ? 4.219 -16.453 -10.031 1 91.75 833 ALA B O 1
ATOM 13821 N N . ILE B 1 834 ? 5.062 -16.172 -12.078 1 94.12 834 ILE B N 1
ATOM 13822 C CA . ILE B 1 834 ? 4.676 -14.773 -12.188 1 94.12 834 ILE B CA 1
ATOM 13823 C C . ILE B 1 834 ? 3.156 -14.656 -12.242 1 94.12 834 ILE B C 1
ATOM 13825 O O . ILE B 1 834 ? 2.572 -13.75 -11.641 1 94.12 834 ILE B O 1
ATOM 13829 N N . GLN B 1 835 ? 2.535 -15.578 -12.984 1 94.06 835 GLN B N 1
ATOM 13830 C CA . GLN B 1 835 ? 1.077 -15.602 -13.023 1 94.06 835 GLN B CA 1
ATOM 13831 C C . GLN B 1 835 ? 0.494 -15.758 -11.617 1 94.06 835 GLN B C 1
ATOM 13833 O O . GLN B 1 835 ? -0.451 -15.055 -11.258 1 94.06 835 GLN B O 1
ATOM 13838 N N . THR B 1 836 ? 1.105 -16.641 -10.898 1 95.12 836 THR B N 1
ATOM 13839 C CA . THR B 1 836 ? 0.649 -16.906 -9.539 1 95.12 836 THR B CA 1
ATOM 13840 C C . THR B 1 836 ? 0.846 -15.68 -8.656 1 95.12 836 THR B C 1
ATOM 13842 O O . THR B 1 836 ? -0.033 -15.328 -7.863 1 95.12 836 THR B O 1
ATOM 13845 N N . VAL B 1 837 ? 1.976 -15.031 -8.766 1 97.12 837 VAL B N 1
ATOM 13846 C CA . VAL B 1 837 ? 2.301 -13.844 -7.977 1 97.12 837 VAL B CA 1
ATOM 13847 C C . VAL B 1 837 ? 1.283 -12.742 -8.258 1 97.12 837 VAL B C 1
ATOM 13849 O O . VAL B 1 837 ? 0.698 -12.18 -7.332 1 97.12 837 VAL B O 1
ATOM 13852 N N . ILE B 1 838 ? 1.017 -12.469 -9.523 1 97.06 838 ILE B N 1
ATOM 13853 C CA . ILE B 1 838 ? 0.105 -11.398 -9.914 1 97.06 838 ILE B CA 1
ATOM 13854 C C . ILE B 1 838 ? -1.302 -11.711 -9.406 1 97.06 838 ILE B C 1
ATOM 13856 O O . ILE B 1 838 ? -1.958 -10.852 -8.812 1 97.06 838 ILE B O 1
ATOM 13860 N N . LYS B 1 839 ? -1.721 -12.914 -9.594 1 96.69 839 LYS B N 1
ATOM 13861 C CA . LYS B 1 839 ? -3.047 -13.32 -9.133 1 96.69 839 LYS B CA 1
ATOM 13862 C C . LYS B 1 839 ? -3.164 -13.195 -7.621 1 96.69 839 LYS B C 1
ATOM 13864 O O . LYS B 1 839 ? -4.172 -12.711 -7.105 1 96.69 839 LYS B O 1
ATOM 13869 N N . SER B 1 840 ? -2.131 -13.625 -6.922 1 97.5 840 SER B N 1
ATOM 13870 C CA . SER B 1 840 ? -2.148 -13.641 -5.461 1 97.5 840 SER B CA 1
ATOM 13871 C C . SER B 1 840 ? -2.326 -12.234 -4.891 1 97.5 840 SER B C 1
ATOM 13873 O O . SER B 1 840 ? -3.131 -12.023 -3.982 1 97.5 840 SER B O 1
ATOM 13875 N N . VAL B 1 841 ? -1.653 -11.258 -5.406 1 97.62 841 VAL B N 1
ATOM 13876 C CA . VAL B 1 841 ? -1.595 -9.945 -4.77 1 97.62 841 VAL B CA 1
ATOM 13877 C C . VAL B 1 841 ? -2.779 -9.094 -5.227 1 97.62 841 VAL B C 1
ATOM 13879 O O . VAL B 1 841 ? -3.08 -8.062 -4.621 1 97.62 841 VAL B O 1
ATOM 13882 N N . THR B 1 842 ? -3.57 -9.516 -6.242 1 97.44 842 THR B N 1
ATOM 13883 C CA . THR B 1 842 ? -4.59 -8.625 -6.785 1 97.44 842 THR B CA 1
ATOM 13884 C C . THR B 1 842 ? -5.98 -9.234 -6.633 1 97.44 842 THR B C 1
ATOM 13886 O O . THR B 1 842 ? -6.988 -8.531 -6.723 1 97.44 842 THR B O 1
ATOM 13889 N N . SER B 1 843 ? -6.062 -10.562 -6.426 1 95.88 843 SER B N 1
ATOM 13890 C CA . SER B 1 843 ? -7.316 -11.297 -6.562 1 95.88 843 SER B CA 1
ATOM 13891 C C . SER B 1 843 ? -8.336 -10.844 -5.523 1 95.88 843 SER B C 1
ATOM 13893 O O . SER B 1 843 ? -9.539 -11.07 -5.688 1 95.88 843 SER B O 1
ATOM 13895 N N . GLN B 1 844 ? -7.91 -10.188 -4.488 1 95.75 844 GLN B N 1
ATOM 13896 C CA . GLN B 1 844 ? -8.859 -9.828 -3.439 1 95.75 844 GLN B CA 1
ATOM 13897 C C . GLN B 1 844 ? -9.086 -8.32 -3.398 1 95.75 844 GLN B C 1
ATOM 13899 O O . GLN B 1 844 ? -9.695 -7.805 -2.459 1 95.75 844 GLN B O 1
ATOM 13904 N N . PHE B 1 845 ? -8.555 -7.543 -4.332 1 97.5 845 PHE B N 1
ATOM 13905 C CA . PHE B 1 845 ? -8.859 -6.125 -4.473 1 97.5 845 PHE B CA 1
ATOM 13906 C C . PHE B 1 845 ? -10.25 -5.93 -5.066 1 97.5 845 PHE B C 1
ATOM 13908 O O . PHE B 1 845 ? -10.688 -6.707 -5.922 1 97.5 845 PHE B O 1
ATOM 13915 N N . SER B 1 846 ? -10.984 -4.98 -4.551 1 98.12 846 SER B N 1
ATOM 13916 C CA . SER B 1 846 ? -12.344 -4.766 -5.035 1 98.12 846 SER B CA 1
ATOM 13917 C C . SER B 1 846 ? -12.727 -3.291 -4.98 1 98.12 846 SER B C 1
ATOM 13919 O O . SER B 1 846 ? -13.906 -2.953 -4.852 1 98.12 846 SER B O 1
ATOM 13921 N N . THR B 1 847 ? -11.789 -2.35 -4.945 1 97.31 847 THR B N 1
ATOM 13922 C CA . THR B 1 847 ? -12.078 -0.921 -4.902 1 97.31 847 THR B CA 1
ATOM 13923 C C . THR B 1 847 ? -11.516 -0.218 -6.133 1 97.31 847 THR B C 1
ATOM 13925 O O . THR B 1 847 ? -10.625 -0.747 -6.805 1 97.31 847 THR B O 1
ATOM 13928 N N . GLN B 1 848 ? -12.07 0.945 -6.395 1 95.75 848 GLN B N 1
ATOM 13929 C CA . GLN B 1 848 ? -11.602 1.743 -7.523 1 95.75 848 GLN B CA 1
ATOM 13930 C C . GLN B 1 848 ? -10.148 2.182 -7.316 1 95.75 848 GLN B C 1
ATOM 13932 O O . GLN B 1 848 ? -9.367 2.219 -8.266 1 95.75 848 GLN B O 1
ATOM 13937 N N . ALA B 1 849 ? -9.797 2.482 -6.16 1 94.88 849 ALA B N 1
ATOM 13938 C CA . ALA B 1 849 ? -8.438 2.922 -5.848 1 94.88 849 ALA B CA 1
ATOM 13939 C C . ALA B 1 849 ? -7.422 1.826 -6.152 1 94.88 849 ALA B C 1
ATOM 13941 O O . ALA B 1 849 ? -6.375 2.09 -6.75 1 94.88 849 ALA B O 1
ATOM 13942 N N . HIS B 1 850 ? -7.727 0.625 -5.734 1 96.75 850 HIS B N 1
ATOM 13943 C CA . HIS B 1 850 ? -6.812 -0.482 -5.988 1 96.75 850 HIS B CA 1
ATOM 13944 C C . HIS B 1 850 ? -6.73 -0.797 -7.48 1 96.75 850 HIS B C 1
ATOM 13946 O O . HIS B 1 850 ? -5.668 -1.167 -7.984 1 96.75 850 HIS B O 1
ATOM 13952 N N . LEU B 1 851 ? -7.875 -0.735 -8.156 1 97 851 LEU B N 1
ATOM 13953 C CA . LEU B 1 851 ? -7.875 -0.931 -9.602 1 97 851 LEU B CA 1
ATOM 13954 C C . LEU B 1 851 ? -6.926 0.05 -10.281 1 97 851 LEU B C 1
ATOM 13956 O O . LEU B 1 851 ? -6.133 -0.342 -11.141 1 97 851 LEU B O 1
ATOM 13960 N N . TYR B 1 852 ? -6.98 1.321 -9.852 1 94.12 852 TYR B N 1
ATOM 13961 C CA . TYR B 1 852 ? -6.133 2.357 -10.438 1 94.12 852 TYR B CA 1
ATOM 13962 C C . TYR B 1 852 ? -4.664 2.1 -10.117 1 94.12 852 TYR B C 1
ATOM 13964 O O . TYR B 1 852 ? -3.791 2.322 -10.953 1 94.12 852 TYR B O 1
ATOM 13972 N N . GLN B 1 853 ? -4.41 1.668 -8.945 1 94.5 853 GLN B N 1
ATOM 13973 C CA . GLN B 1 853 ? -3.039 1.362 -8.547 1 94.5 853 GLN B CA 1
ATOM 13974 C C . GLN B 1 853 ? -2.449 0.251 -9.414 1 94.5 853 GLN B C 1
ATOM 13976 O O . GLN B 1 853 ? -1.331 0.375 -9.914 1 94.5 853 GLN B O 1
ATOM 13981 N N . VAL B 1 854 ? -3.217 -0.832 -9.523 1 96.69 854 VAL B N 1
ATOM 13982 C CA . VAL B 1 854 ? -2.742 -1.994 -10.266 1 96.69 854 VAL B CA 1
ATOM 13983 C C . VAL B 1 854 ? -2.578 -1.634 -11.742 1 96.69 854 VAL B C 1
ATOM 13985 O O . VAL B 1 854 ? -1.569 -1.974 -12.359 1 96.69 854 VAL B O 1
ATOM 13988 N N . LYS B 1 855 ? -3.539 -0.955 -12.312 1 95.12 855 LYS B N 1
ATOM 13989 C CA . LYS B 1 855 ? -3.459 -0.511 -13.703 1 95.12 855 LYS B CA 1
ATOM 13990 C C . LYS B 1 855 ? -2.254 0.401 -13.914 1 95.12 855 LYS B C 1
ATOM 13992 O O . LYS B 1 855 ? -1.507 0.232 -14.883 1 95.12 855 LYS B O 1
ATOM 13997 N N . GLY B 1 856 ? -2.086 1.34 -13.047 1 92.88 856 GLY B N 1
ATOM 13998 C CA . GLY B 1 856 ? -0.979 2.275 -13.164 1 92.88 856 GLY B CA 1
ATOM 13999 C C . GLY B 1 856 ? 0.379 1.604 -13.086 1 92.88 856 GLY B C 1
ATOM 14000 O O . GLY B 1 856 ? 1.266 1.889 -13.898 1 92.88 856 GLY B O 1
ATOM 14001 N N . PHE B 1 857 ? 0.608 0.754 -12.211 1 95 857 PHE B N 1
ATOM 14002 C CA . PHE B 1 857 ? 1.887 0.08 -12.023 1 95 857 PHE B CA 1
ATOM 14003 C C . PHE B 1 857 ? 2.252 -0.741 -13.258 1 95 857 PHE B C 1
ATOM 14005 O O . PHE B 1 857 ? 3.342 -0.589 -13.812 1 95 857 PHE B O 1
ATOM 14012 N N . PHE B 1 858 ? 1.337 -1.623 -13.625 1 95.06 858 PHE B N 1
ATOM 14013 C CA . PHE B 1 858 ? 1.683 -2.539 -14.703 1 95.06 858 PHE B CA 1
ATOM 14014 C C . PHE B 1 858 ? 1.811 -1.793 -16.031 1 95.06 858 PHE B C 1
ATOM 14016 O O . PHE B 1 858 ? 2.617 -2.166 -16.875 1 95.06 858 PHE B O 1
ATOM 14023 N N . SER B 1 859 ? 1.007 -0.736 -16.203 1 91.69 859 SER B N 1
ATOM 14024 C CA . SER B 1 859 ? 1.151 0.075 -17.406 1 91.69 859 SER B CA 1
ATOM 14025 C C . SER B 1 859 ? 2.529 0.725 -17.469 1 91.69 859 SER B C 1
ATOM 14027 O O . SER B 1 859 ? 3.059 0.96 -18.562 1 91.69 859 SER B O 1
ATOM 14029 N N . SER B 1 860 ? 3.098 0.935 -16.344 1 90.31 860 SER B N 1
ATOM 14030 C CA . SER B 1 860 ? 4.387 1.615 -16.281 1 90.31 860 SER B CA 1
ATOM 14031 C C . SER B 1 860 ? 5.531 0.664 -16.609 1 90.31 860 SER B C 1
ATOM 14033 O O . SER B 1 860 ? 6.652 1.103 -16.875 1 90.31 860 SER B O 1
ATOM 14035 N N . LEU B 1 861 ? 5.32 -0.607 -16.625 1 91.25 861 LEU B N 1
ATOM 14036 C CA . LEU B 1 861 ? 6.375 -1.605 -16.766 1 91.25 861 LEU B CA 1
ATOM 14037 C C . LEU B 1 861 ? 6.793 -1.757 -18.219 1 91.25 861 LEU B C 1
ATOM 14039 O O . LEU B 1 861 ? 7.871 -2.281 -18.516 1 91.25 861 LEU B O 1
ATOM 14043 N N . LYS B 1 862 ? 6.027 -1.45 -19.234 1 85.62 862 LYS B N 1
ATOM 14044 C CA . LYS B 1 862 ? 6.332 -1.583 -20.656 1 85.62 862 LYS B CA 1
ATOM 14045 C C . LYS B 1 862 ? 6.68 -3.025 -21.016 1 85.62 862 LYS B C 1
ATOM 14047 O O . LYS B 1 862 ? 5.926 -3.947 -20.703 1 85.62 862 LYS B O 1
ATOM 14052 N N . GLU B 1 863 ? 7.875 -3.352 -21.516 1 80.56 863 GLU B N 1
ATOM 14053 C CA . GLU B 1 863 ? 8.273 -4.684 -21.953 1 80.56 863 GLU B CA 1
ATOM 14054 C C . GLU B 1 863 ? 8.562 -5.594 -20.766 1 80.56 863 GLU B C 1
ATOM 14056 O O . GLU B 1 863 ? 8.711 -6.809 -20.922 1 80.56 863 GLU B O 1
ATOM 14061 N N . ARG B 1 864 ? 8.469 -5.039 -19.672 1 84.38 864 ARG B N 1
ATOM 14062 C CA . ARG B 1 864 ? 8.789 -5.801 -18.484 1 84.38 864 ARG B CA 1
ATOM 14063 C C . ARG B 1 864 ? 7.551 -6.492 -17.922 1 84.38 864 ARG B C 1
ATOM 14065 O O . ARG B 1 864 ? 7.602 -7.094 -16.844 1 84.38 864 ARG B O 1
ATOM 14072 N N . GLY B 1 865 ? 6.414 -6.297 -18.641 1 84.5 865 GLY B N 1
ATOM 14073 C CA . GLY B 1 865 ? 5.305 -7.078 -18.125 1 84.5 865 GLY B CA 1
ATOM 14074 C C . GLY B 1 865 ? 3.951 -6.465 -18.406 1 84.5 865 GLY B C 1
ATOM 14075 O O . GLY B 1 865 ? 2.914 -7.055 -18.109 1 84.5 865 GLY B O 1
ATOM 14076 N N . ALA B 1 866 ? 3.875 -5.367 -19.125 1 81.12 866 ALA B N 1
ATOM 14077 C CA . ALA B 1 866 ? 2.631 -4.625 -19.312 1 81.12 866 ALA B CA 1
ATOM 14078 C C . ALA B 1 866 ? 1.649 -5.402 -20.188 1 81.12 866 ALA B C 1
ATOM 14080 O O . ALA B 1 866 ? 0.435 -5.324 -19.984 1 81.12 866 ALA B O 1
ATOM 14081 N N . GLN B 1 867 ? 2.105 -6.27 -20.984 1 85.38 867 GLN B N 1
ATOM 14082 C CA . GLN B 1 867 ? 1.236 -6.863 -22 1 85.38 867 GLN B CA 1
ATOM 14083 C C . GLN B 1 867 ? 0.835 -8.281 -21.609 1 85.38 867 GLN B C 1
ATOM 14085 O O . GLN B 1 867 ? 0.187 -8.984 -22.391 1 85.38 867 GLN B O 1
ATOM 14090 N N . MET B 1 868 ? 1.097 -8.609 -20.438 1 91.06 868 MET B N 1
ATOM 14091 C CA . MET B 1 868 ? 0.794 -9.977 -20.031 1 91.06 868 MET B CA 1
ATOM 14092 C C . MET B 1 868 ? -0.71 -10.188 -19.875 1 91.06 868 MET B C 1
ATOM 14094 O O . MET B 1 868 ? -1.417 -9.305 -19.391 1 91.06 868 MET B O 1
ATOM 14098 N N . ARG B 1 869 ? -1.172 -11.344 -20.281 1 92.88 869 ARG B N 1
ATOM 14099 C CA . ARG B 1 869 ? -2.57 -11.727 -20.109 1 92.88 869 ARG B CA 1
ATOM 14100 C C . ARG B 1 869 ? -2.941 -11.781 -18.625 1 92.88 869 ARG B C 1
ATOM 14102 O O . ARG B 1 869 ? -4.062 -11.438 -18.25 1 92.88 869 ARG B O 1
ATOM 14109 N N . SER B 1 870 ? -2.006 -12.211 -17.812 1 94.62 870 SER B N 1
ATOM 14110 C CA . SER B 1 870 ? -2.256 -12.312 -16.375 1 94.62 870 SER B CA 1
ATOM 14111 C C . SER B 1 870 ? -2.592 -10.953 -15.773 1 94.62 870 SER B C 1
ATOM 14113 O O . SER B 1 870 ? -3.357 -10.859 -14.812 1 94.62 870 SER B O 1
ATOM 14115 N N . VAL B 1 871 ? -2.041 -9.891 -16.297 1 95.81 871 VAL B N 1
ATOM 14116 C CA . VAL B 1 871 ? -2.352 -8.531 -15.859 1 95.81 871 VAL B CA 1
ATOM 14117 C C . VAL B 1 871 ? -3.779 -8.172 -16.266 1 95.81 871 VAL B C 1
ATOM 14119 O O . VAL B 1 871 ? -4.523 -7.586 -15.477 1 95.81 871 VAL B O 1
ATOM 14122 N N . GLN B 1 872 ? -4.141 -8.555 -17.484 1 95.12 872 GLN B N 1
ATOM 14123 C CA . GLN B 1 872 ? -5.504 -8.312 -17.953 1 95.12 872 GLN B CA 1
ATOM 14124 C C . GLN B 1 872 ? -6.516 -9.055 -17.078 1 95.12 872 GLN B C 1
ATOM 14126 O O . GLN B 1 872 ? -7.566 -8.508 -16.734 1 95.12 872 GLN B O 1
ATOM 14131 N N . GLU B 1 873 ? -6.18 -10.266 -16.781 1 95.88 873 GLU B N 1
ATOM 14132 C CA . GLU B 1 873 ? -7.035 -11.062 -15.906 1 95.88 873 GLU B CA 1
ATOM 14133 C C . GLU B 1 873 ? -7.168 -10.422 -14.531 1 95.88 873 GLU B C 1
ATOM 14135 O O . GLU B 1 873 ? -8.25 -10.406 -13.945 1 95.88 873 GLU B O 1
ATOM 14140 N N . ALA B 1 874 ? -6.059 -9.922 -14.023 1 97.25 874 ALA B N 1
ATOM 14141 C CA . ALA B 1 874 ? -6.059 -9.266 -12.711 1 97.25 874 ALA B CA 1
ATOM 14142 C C . ALA B 1 874 ? -6.984 -8.055 -12.703 1 97.25 874 ALA B C 1
ATOM 14144 O O . ALA B 1 874 ? -7.805 -7.898 -11.797 1 97.25 874 ALA B O 1
ATOM 14145 N N . LEU B 1 875 ? -6.84 -7.168 -13.695 1 97.06 875 LEU B N 1
ATOM 14146 C CA . LEU B 1 875 ? -7.664 -5.965 -13.797 1 97.06 875 LEU B CA 1
ATOM 14147 C C . LEU B 1 875 ? -9.141 -6.324 -13.93 1 97.06 875 LEU B C 1
ATOM 14149 O O . LEU B 1 875 ? -9.992 -5.711 -13.289 1 97.06 875 LEU B O 1
ATOM 14153 N N . GLU B 1 876 ? -9.383 -7.32 -14.789 1 96.81 876 GLU B N 1
ATOM 14154 C CA . GLU B 1 876 ? -10.766 -7.766 -14.969 1 96.81 876 GLU B CA 1
ATOM 14155 C C . GLU B 1 876 ? -11.344 -8.312 -13.664 1 96.81 876 GLU B C 1
ATOM 14157 O O . GLU B 1 876 ? -12.484 -8.016 -13.32 1 96.81 876 GLU B O 1
ATOM 14162 N N . THR B 1 877 ? -10.594 -9.078 -12.977 1 97.62 877 THR B N 1
ATOM 14163 C CA . THR B 1 877 ? -11.031 -9.656 -11.711 1 97.62 877 THR B CA 1
ATOM 14164 C C . THR B 1 877 ? -11.352 -8.562 -10.695 1 97.62 877 THR B C 1
ATOM 14166 O O . THR B 1 877 ? -12.367 -8.625 -10 1 97.62 877 THR B O 1
ATOM 14169 N N . ILE B 1 878 ? -10.5 -7.559 -10.531 1 97.94 878 ILE B N 1
ATOM 14170 C CA . ILE B 1 878 ? -10.734 -6.457 -9.609 1 97.94 878 ILE B CA 1
ATOM 14171 C C . ILE B 1 878 ? -12.039 -5.746 -9.961 1 97.94 878 ILE B C 1
ATOM 14173 O O . ILE B 1 878 ? -12.844 -5.445 -9.078 1 97.94 878 ILE B O 1
ATOM 14177 N N . ARG B 1 879 ? -12.281 -5.469 -11.258 1 97.31 879 ARG B N 1
ATOM 14178 C CA . ARG B 1 879 ? -13.516 -4.824 -11.703 1 97.31 879 ARG B CA 1
ATOM 14179 C C . ARG B 1 879 ? -14.734 -5.66 -11.328 1 97.31 879 ARG B C 1
ATOM 14181 O O . ARG B 1 879 ? -15.742 -5.125 -10.875 1 97.31 879 ARG B O 1
ATOM 14188 N N . LEU B 1 880 ? -14.578 -6.953 -11.562 1 97 880 LEU B N 1
ATOM 14189 C CA . LEU B 1 880 ? -15.68 -7.863 -11.25 1 97 880 LEU B CA 1
ATOM 14190 C C . LEU B 1 880 ? -15.945 -7.898 -9.75 1 97 880 LEU B C 1
ATOM 14192 O O . LEU B 1 880 ? -17.109 -7.887 -9.32 1 97 880 LEU B O 1
ATOM 14196 N N . ASN B 1 881 ? -14.883 -7.969 -8.969 1 97.81 881 ASN B N 1
ATOM 14197 C CA . ASN B 1 881 ? -15.031 -7.895 -7.52 1 97.81 881 ASN B CA 1
ATOM 14198 C C . ASN B 1 881 ? -15.727 -6.605 -7.09 1 97.81 881 ASN B C 1
ATOM 14200 O O . ASN B 1 881 ? -16.625 -6.625 -6.242 1 97.81 881 ASN B O 1
ATOM 14204 N N . GLN B 1 882 ? -15.234 -5.484 -7.617 1 96.94 882 GLN B N 1
ATOM 14205 C CA . GLN B 1 882 ? -15.797 -4.176 -7.297 1 96.94 882 GLN B CA 1
ATOM 14206 C C . GLN B 1 882 ? -17.297 -4.125 -7.598 1 96.94 882 GLN B C 1
ATOM 14208 O O . GLN B 1 882 ? -18.094 -3.701 -6.754 1 96.94 882 GLN B O 1
ATOM 14213 N N . ARG B 1 883 ? -17.656 -4.562 -8.789 1 95.88 883 ARG B N 1
ATOM 14214 C CA . ARG B 1 883 ? -19.047 -4.555 -9.211 1 95.88 883 ARG B CA 1
ATOM 14215 C C . ARG B 1 883 ? -19.906 -5.422 -8.297 1 95.88 883 ARG B C 1
ATOM 14217 O O . ARG B 1 883 ? -20.969 -5 -7.859 1 95.88 883 ARG B O 1
ATOM 14224 N N . TRP B 1 884 ? -19.438 -6.609 -8.086 1 96.62 884 TRP B N 1
ATOM 14225 C CA . TRP B 1 884 ? -20.219 -7.539 -7.266 1 96.62 884 TRP B CA 1
ATOM 14226 C C . TRP B 1 884 ? -20.359 -7.008 -5.844 1 96.62 884 TRP B C 1
ATOM 14228 O O . TRP B 1 884 ? -21.469 -7.031 -5.281 1 96.62 884 TRP B O 1
ATOM 14238 N N . MET B 1 885 ? -19.297 -6.52 -5.207 1 96.94 885 MET B N 1
ATOM 14239 C CA . MET B 1 885 ? -19.328 -5.996 -3.848 1 96.94 885 MET B CA 1
ATOM 14240 C C . MET B 1 885 ? -20.266 -4.801 -3.746 1 96.94 885 MET B C 1
ATOM 14242 O O . MET B 1 885 ? -21.109 -4.742 -2.844 1 96.94 885 MET B O 1
ATOM 14246 N N . ASP B 1 886 ? -20.109 -3.855 -4.648 1 95.94 886 ASP B N 1
ATOM 14247 C CA . ASP B 1 886 ? -20.922 -2.646 -4.613 1 95.94 886 ASP B CA 1
ATOM 14248 C C . ASP B 1 886 ? -22.406 -2.979 -4.746 1 95.94 886 ASP B C 1
ATOM 14250 O O . ASP B 1 886 ? -23.25 -2.34 -4.117 1 95.94 886 ASP B O 1
ATOM 14254 N N . LYS B 1 887 ? -22.688 -3.953 -5.512 1 95.69 887 LYS B N 1
ATOM 14255 C CA . LYS B 1 887 ? -24.062 -4.344 -5.754 1 95.69 887 LYS B CA 1
ATOM 14256 C C . LYS B 1 887 ? -24.641 -5.102 -4.562 1 95.69 887 LYS B C 1
ATOM 14258 O O . LYS B 1 887 ? -25.828 -4.949 -4.23 1 95.69 887 LYS B O 1
ATOM 14263 N N . ASN B 1 888 ? -23.875 -5.906 -3.914 1 96.69 888 ASN B N 1
ATOM 14264 C CA . ASN B 1 888 ? -24.422 -6.883 -2.982 1 96.69 888 ASN B CA 1
ATOM 14265 C C . ASN B 1 888 ? -24.203 -6.461 -1.532 1 96.69 888 ASN B C 1
ATOM 14267 O O . ASN B 1 888 ? -24.828 -7.012 -0.622 1 96.69 888 ASN B O 1
ATOM 14271 N N . LEU B 1 889 ? -23.312 -5.488 -1.222 1 96 889 LEU B N 1
ATOM 14272 C CA . LEU B 1 889 ? -23.016 -5.078 0.146 1 96 889 LEU B CA 1
ATOM 14273 C C . LEU B 1 889 ? -24.297 -4.66 0.876 1 96 889 LEU B C 1
ATOM 14275 O O . LEU B 1 889 ? -24.531 -5.074 2.014 1 96 889 LEU B O 1
ATOM 14279 N N . PRO B 1 890 ? -25.188 -3.859 0.247 1 95.25 890 PRO B N 1
ATOM 14280 C CA . PRO B 1 890 ? -26.422 -3.482 0.954 1 95.25 890 PRO B CA 1
ATOM 14281 C C . PRO B 1 890 ? -27.266 -4.691 1.351 1 95.25 890 PRO B C 1
ATOM 14283 O O . PRO B 1 890 ? -27.781 -4.746 2.471 1 95.25 890 PRO B O 1
ATOM 14286 N N . THR B 1 891 ? -27.344 -5.641 0.452 1 94.81 891 THR B N 1
ATOM 14287 C CA . THR B 1 891 ? -28.125 -6.848 0.722 1 94.81 891 THR B CA 1
ATOM 14288 C C . THR B 1 891 ? -27.484 -7.668 1.835 1 94.81 891 THR B C 1
ATOM 14290 O O . THR B 1 891 ? -28.172 -8.188 2.715 1 94.81 891 THR B O 1
ATOM 14293 N N . LEU B 1 892 ? -26.188 -7.781 1.799 1 96.38 892 LEU B N 1
ATOM 14294 C CA . LEU B 1 892 ? -25.469 -8.531 2.822 1 96.38 892 LEU B CA 1
ATOM 14295 C C . LEU B 1 892 ? -25.625 -7.875 4.191 1 96.38 892 LEU B C 1
ATOM 14297 O O . LEU B 1 892 ? -25.766 -8.562 5.203 1 96.38 892 LEU B O 1
ATOM 14301 N N . LYS B 1 893 ? -25.562 -6.594 4.23 1 95.44 893 LYS B N 1
ATOM 14302 C CA . LYS B 1 893 ? -25.719 -5.852 5.48 1 95.44 893 LYS B CA 1
ATOM 14303 C C . LYS B 1 893 ? -27.109 -6.066 6.082 1 95.44 893 LYS B C 1
ATOM 14305 O O . LYS B 1 893 ? -27.25 -6.109 7.305 1 95.44 893 LYS B O 1
ATOM 14310 N N . LYS B 1 894 ? -28.062 -6.258 5.262 1 93.31 894 LYS B N 1
ATOM 14311 C CA . LYS B 1 894 ? -29.438 -6.438 5.727 1 93.31 894 LYS B CA 1
ATOM 14312 C C . LYS B 1 894 ? -29.703 -7.887 6.121 1 93.31 894 LYS B C 1
ATOM 14314 O O . LYS B 1 894 ? -30.359 -8.148 7.137 1 93.31 894 LYS B O 1
ATOM 14319 N N . TRP B 1 895 ? -29.203 -8.758 5.352 1 90.88 895 TRP B N 1
ATOM 14320 C CA . TRP B 1 895 ? -29.609 -10.156 5.469 1 90.88 895 TRP B CA 1
ATOM 14321 C C . TRP B 1 895 ? -28.703 -10.906 6.438 1 90.88 895 TRP B C 1
ATOM 14323 O O . TRP B 1 895 ? -29.172 -11.781 7.172 1 90.88 895 TRP B O 1
ATOM 14333 N N . LEU B 1 896 ? -27.469 -10.664 6.41 1 91.81 896 LEU B N 1
ATOM 14334 C CA . LEU B 1 896 ? -26.531 -11.398 7.262 1 91.81 896 LEU B CA 1
ATOM 14335 C C . LEU B 1 896 ? -26.594 -10.891 8.695 1 91.81 896 LEU B C 1
ATOM 14337 O O . LEU B 1 896 ? -26.141 -11.562 9.625 1 91.81 896 LEU B O 1
#

Sequence (1792 aa):
MVLYFLPGCTFTKTGCKPNKTTPIEPVYPESTNGTLFPWAQLRLPQSVHPLSYDLTLNPDLDNMIFSGRTVIDMLVLHNTKRIVLHSANLNITKATFKLGDGDASDVTVLEYKPAQQIAVKFTEDLKAGQHCVLTLEYSAKLSHTYDGFYNSSYTDKDGNKRVLAATQFEPLSARKAFPCFDEPAFKATFLVKITRKPNYKTLSNMPKANVTALPNGLLRDEFERTSVNMSTYLVAFIVADFTPISKNVSETLVSVYSVPEKKEHTEYALDTASKLLEFYNNFFEIGYPLKKLDLVAIPDFLAGAMENWGLITFRETSLLVGKQSSSLEKQVVASVIAHELAHQWFGNLVTMSWWNDLWLNEGFATYMQYTSLQTVLPHLDIGNLFLAVRFRAMEKDALNSSHAVSTEVNTPEQVEEMFDSVSYEKGASILLMLKASLPGDGQFRKGIIQYLNQFSGLNTDTNDLWNSLTQVGLPFCFYMMSSWTSQKGFPLVTVSRKGDQVTLTQEHFLLTSDNATHTTTFTIFLTYVNDSCSLAPECRQVFTLKTKSETLRLPESVKWLKLNYRNTGFYIVHYGDEGWAALRDALSSNVSVLTHEDRASLIHNIFALSRLGRVSVRHVFNLLDYMTNETETTPVLEALLQLNNLYRLLDKRQEHTLVARMKVYILHQFGSLMNNQTWVEEESVSKQELRSALLETACGLNEENCTQQAKALFQKYVDSNGTTRIPGDLQQVVFNVAAQSDEDWPTLLNMYEHVTYDAEKRKMLRGLASTQDARRIVWILNAGLKGDIIQTQELPLVINTVCNGFAGYLFAWDFIQENWDHLIEKFPVGSFAIQTVIKSVTSQFSTQAHLYQVKGFFSSLKERGAQMRSVQEALETIRLNQRWMDKNLPTLKKWLMVLYFLPGCTFTKTGCKPNKTTPIEPVYPESTNGTLFPWAQLRLPQSVHPLSYDLTLNPDLDNMIFSGRTVIDMLVLHNTKRIVLHSANLNITKATFKLGDGDASDVTVLEYKPAQQIAVKFTEDLKAGQHCVLTLEYSAKLSHTYDGFYNSSYTDKDGNKRVLAATQFEPLSARKAFPCFDEPAFKATFLVKITRKPNYKTLSNMPKANVTALPNGLLRDEFERTSVNMSTYLVAFIVADFTPISKNVSETLVSVYSVPEKKEHTEYALDTASKLLEFYNNFFEIGYPLKKLDLVAIPDFLAGAMENWGLITFRETSLLVGKQSSSLEKQVVASVIAHELAHQWFGNLVTMSWWNDLWLNEGFATYMQYTSLQTVLPHLDIGNLFLAVRFRAMEKDALNSSHAVSTEVNTPEQVEEMFDSVSYEKGASILLMLKASLPGDGQFRKGIIQYLNQFSGLNTDTNDLWNSLTQVGLPFCFYMMSSWTSQKGFPLVTVSRKGDQVTLTQEHFLLTSDNATHTTTFTIFLTYVNDSCSLAPECRQVFTLKTKSETLRLPESVKWLKLNYRNTGFYIVHYGDEGWAALRDALSSNVSVLTHEDRASLIHNIFALSRLGRVSVRHVFNLLDYMTNETETTPVLEALLQLNNLYRLLDKRQEHTLVARMKVYILHQFGSLMNNQTWVEEESVSKQELRSALLETACGLNEENCTQQAKALFQKYVDSNGTTRIPGDLQQVVFNVAAQSDEDWPTLLNMYEHVTYDAEKRKMLRGLASTQDARRIVWILNAGLKGDIIQTQELPLVINTVCNGFAGYLFAWDFIQENWDHLIEKFPVGSFAIQTVIKSVTSQFSTQAHLYQVKGFFSSLKERGAQMRSVQEALETIRLNQRWMDKNLPTLKKWL

Foldseek 3Di:
DPPPPDPQFPQDPVGRPRPPPDPPPPDFDAFPVGHGDPDDALAFDPQKAWAEKEKEKEADQVVQKIKIKIKTKMFGAAKDFKDKWAAAQKAWDFKWKFKAPDDIDTFDWTDDHVSRMIMTGHPDIDHHGIMMMMMIIIMGGADPQQAAWHKDWDADPVRDIDIKIKHQCPQHGLNHHDIGNRFFFRWYKYKYKYKDAPQKDKDWQADFDDWDADPVRIIITIGDIDPATGHSSLTIMMIGNWDWDWDDAPQEIEIETERPVQHQQQVLLRVLLRLLLVVVCVLLVPHQDGRYAYEYAGDDHLDQWALHRRYIYGHCQQGGGDPQAALQSSLSNSLSSQLSSQQSLQCTQENANGLLQLLSRQLRSLLRSQVSCCPRPVLSVCLLVLLVLLLVLQVQLQAPLDAFLRDDDRDPLSSQQNPDSCSHNVSSLLLLQVCLLDPDNPLSSQLSSQLSVVAGSRHDHPQSSQVSSCVSPPVCSNVQCVCRRHDGAAWEWEWDDDAFKIKIFIDGNHLDDPPDDPPDDHWHWKWKAFQVDALDPVRIDTDIDDDRMDMDTHHNPTQAMQMCALVSHSYAYHHPDRRLVSVLVVCLVPVVRHDPSSLLRVLSRQLSCLLSVNHAVVSSVSSLQSLLVDDFQSNLLSNLVSLLLVLLLCVLVVVVVLNVVSLVVNCVSCVVVQVPDDFDEDRRSRVLNRNLSSLLSCVVSVPPVSLVVLQVQVVVCVVVVNPDDGHNSCLLSSLLSLLQDPVSLVVLLVCLQPDDNVSSNLSSLLSVLLYLDLVSVLVSLVCLLVCDSHHVSCNLVSLLSQCSDSNRLVVSVVVCLVCVVSNCSSPPASHPSVLSSLCSNQLSAADPVSLCVLLVSLCVCVVSHNPNSSSVSSSSNNPSSNVSCVVRVVVSVPPD/DPPPPPPQFPQDPVGRPRPPPDPPPPDFDAFPVGHGDPDDALAFDPQKAWAEKEKEKEADQVVQKIKIKIKTKMFGAAKDFKDKWAAAQKAWDFKWKFKAPDDIDTFDWTADHVSRMIMTGHPDIDHHGIMMMMMIIIMGGADPQQAAWHKDWDADPVRDIDIKIKHQCPQHGVNHHDIGNRFFFRWYKYKYKYKDAPQKDKDWQADWDDWDQDPVRIIITIGDIDPATGHSSLTIMMIGNWDWDWDQAPQEIEIETERPVQHQQQVLLRVLLRLLLVVVCVLLVPHQDGRYAYEYAGDDHLDQWALHRRYIYGHCQQGGGDPQHALLSSLNNSLSSQLSSQLSQQCTQENANGLLQLLSRQLRSLLRSQVSCCVRPVLSVCLLVLLVLLLVLQVQLQAPLDAFLRDDDRDPLSSQQNPDSCSHNVSSLLLLQVCLLDPDNPLSSQLSSQLSVVAGSRHDHPQSSQVSSCVSPPVCSNVQCVCRRHDGAAWEWEWDDDAFKIKIFIDGNHLDDPPDDPQDDHWHWKWKAFPVDALDPVRIDTDIDDDRMDMDTHHNPTQAMQMCALVSHSYAYHHPDRRLVSVLVVCLVPVVRHDPSSLLRVLSRQLSCLLSVNDAVVSSVSSLVSLLVDDFQSNLLSNLVSLLLVLLLCVLVVVVVLNVVSLVVNCVSCVVVQVPDDFDEDRRSRVLNRNLSSLLSCVVSVPPVSLVVLQVQVVVCVVVVNPDDGHNSCLLSSLLSLLQDPVSLVVLLVCLQPDDNVSSNLSSLLSVLLYLDLVSVLVSLVCLLVCDSHHVSCNLVSLLSQCSDSNRLVVSVVVCLVCVVSNCSNPPASHPSVLSSLCSNQLSAADPVSLCVLLVSLCVCVVSHNPNSSSVSSSSNNPSSNVSCVVRVVVSVPPD

Organism: Sparus aurata (NCBI:txid8175)

Radius of gyration: 40.87 Å; Cα contacts (8 Å, |Δi|>4): 3508; chains: 2; bounding box: 92×114×93 Å